Protein 6CZM (pdb70)

Sequence (1972 aa):
SRQEIRLGLPSKGRMSSDTLDLLKDCQLSVKQVNPRQYVAQIPQISNLEVWFQRPKDIVRKLLSGDLDLGIVGLDVLTEFGQGNEDLIVVHEALEYGDCRLSIAIPQYGIFENVNSLEELAKMPQWTEDKPLRVATGFTYLGPKFMKDNGIKHVAFSTADGALEAAPAMGIADAILDLVSSGTTLKENNLKEIEGGTVLESQAALVASRRSMIGRKGVLETTHEMLERLEAHLRAMGQFTVVANMRGSSAEEVAERVLSQPSLAGLQGPTVSPVFCKRDGKVSADYYAIVICVPKKALYKSIQQLRAIGGSGVLVSPLTYIFDEETPRWRQLLSKLGLEIRLGLPSKGRMSSDTLDLLKDCQLSVRQYVAQIPQISNLEVWFQRPKDIVRKLLSGDLDLGIVGLDVLTEFGQGNEDLIVVHEALEYGDCRLSIAIPQKMPQWTEDLRVATGFTYLGPKFMKDNGHVAFSTAALEAAPAMGIAILDLVSSGTTLKENNLKEIEGGTVLESQAALVASRRSMIGRKGVLETTHEMLERLEAHLRAMGQFTVVANMRGSSAEEVAERVLSQPSLAGLQGPTVSPVFCKRDGKVSADYYAIVICVPKKALYKSIQQLRAIGGSGVLVSPLTYIFDEETPRWRQLLSKLGNTVSRQEIRLGLPSKGRMSSDTLDLLKDCQLSVKQYVAQIPQISNLEVWFQRPKDIVRKLLSGDLDLGIVGLDVLTEFGQGNEDLIVVHEALEYGDCRLSIAIPQYGIFENVNSLEELAKMPQWTEDKPLRVATGFTYLGPKFMKDNGIKHVAFSTADGALEAAPAMGIADAILDLVSSGTTLKENNLKEIEGGTVLESQAALVASRRSMIGRKGVLETTHEMLERLEAHLRAMGQFTVVANMRGSSAEEVAERVLSQPSLAGLQGPTVSPVFCKRDGKVSADYYAIVICVPKKALYKSIQQLRAIGGSGVLVSPLTYIFDEETPRWRQLLSKLGSRQEIRLGLPSKGRMSSDTLDLLKDCQLSVKQVNPVAQIPQISNLEVWFQRPKDIVRKLLSGDLDLGIVGLDVLTEFGQGNEDLIVVHEALEYGDCRLSIAIPQYGIFENVNSLEELAKMPQWTEDKPLRVATGFTYLGPKFMKDNGIKHVAFSTADGALEAAPAMGIADAILDLVSSGTTLKENNLKEIEGGTVLESQAALVASRRSMIGRKGVLETTHEMLERLEAHLRAMGQFTVVANMRGSSAEEVAERVLSQPSLAGLQGPTVSPVFCKRDGKVSADYYAIVICVPKKALYKSIQQLRAIGGSGVLVSPLTYIFDEETPRWRQLLSKLGLNGNTVSRQEIRLGLPSKGRMSSDTLDLLKDCQLSVKQVNPRQYVAQIPQISNLEVWFQRPKDIVRKLLSGDLDLGIVGLDVLTEFGQGNEDLIVVHEALEYGDCRLSIAIPQYGIFENVNSLEELAKMPQWTEDKPLRVATGFTYLGPKFMKDNGIKHVAFSTADGALEAAPAMGIADAILDLVSSGTTLKENNLKEIEGGTVLESQAALVASRRSMIGRKGVLETTHEMLERLEAHLRAMGQFTVVANMRGSSAEEVAERVLSQPSLAGLQGPTVSPVFCKRDGKVSADYYAIVICVPKKALYKSIQQLRAIGGSGVLVSPLTYIFDEETPRWRQLLSKLGQEIRLGLPSKGRMSSDTLDLLKDCQLSVKQVNPRQYVAQIPQISNLEVWFQRPKDIVRKLLSLDLGIVGLDVLTEFGQGNEDLIVVHEALEYGDCRLSIAIPFENVNSLEELQWTEDKPLRVATGFTYLGPKFMKDNGIKHVAFSGALEAAPAMGAILDLVSSGTTLKENIEGGTVLESQAALVASRRSMIGRKGVLETTHEMLERLEAHLRAMGQFTVVANMRGSSAEEVAERVLSQPSLAGLQGPTVSPVFCKRDGKVSADYYAIVICVPKKALYKSIQQLRAIGGSGVLVSPLTYIFDEETPRWRQLLSKLG

Foldseek 3Di:
DDAAAEEEAEQDDPRRVVVQVLCVLLVQHWACVDPVDFKTDRVVAPRYIYGHDHQLVVLVCLVVVVHFKYKHKPLSCCLNVVPDLQKDFLFAPLPAPWWFFFKKFACDDPCVPPFAPVSVLPDPQADLPRHAEEEEPRPRLVVVLCVVVPNDGYDYDHDDPDQLCCCVVVNGGMYGGIGDPCVSCVVSRMDTHHVGTSGIMDITMMGGLCCCVPHPPSVVVSVVVSQSSVFQVVQVPKKKKKWKAFDDDQVVLQVLQVVQPQSQAPPGWDKAFDWDDDPNDIDRRIIMIIGIGTPVCVVVVVVSCVVRGIDPMDIGGDSGDGDDDDCSSVVVVVSSVD/DAEEEAEADDVSRVVVQVLCVLLVQHWVDAKTDRVVQPPYIYGYYHQLVVLVCLVVVVHFKYKHKPLSCCLSVVVPLQKDFLFFPLPAPWWFWFDKDACVPPPDPLVQEEEEPSQGLVVVVQVPPHSYDYHHDVQLQCVVVVVGHTGIGGPCPSCVVNRIDGDDVRGSGIIDITMMGGLCCCVPPPPHVVVVVVVSQSSVFQVVQVPKKKKKWKAFDDDQVVVQVLQVVQPQSQAPPGWDKAFDWDQDPNDIDRRIIMTIGIGTPVCPPVVVVSCVVRGIDPMDIGGDSGHGDDDDCSVVVVVVSND/DDDPDQAAEEEFAQDDVSNVVVCVLCVLLVQDWAVFKTARVVQPRYIYGHDHQLVRLVCQVVVVHFKYKHKVLSNCLSVVPPLQKDFLFFPLPAPWWFWFKKFACDDPCVVVAAPVVVQPDVPADPVRFAEEEEPRQRQPVVLCVVVPRDGYDYHHDDPDQLQCCVVVNGRMYTGIGDPCVSCVVNRIGTHHSGTSGIMDITMMGGLCCCVPPPPSVVSSVVVSQSSVFQVVFVPKKKKKWKAFDDDQVVLQVLQVVFPQSQAPPGWDKAFDWDQDPNDIDRRIIMIIGIGTPVCVVVSVVSCVVSGIDPMDIGGDSGHGDDDDCSSVVVVVSND/DDAFAEEEAEADDPSRVVVQVLCVLLQQHWADPPPFTARPVQPGYTYDYDHQLVVLVCLVVVNHFKYKHKVVSCCLNVVPPLQKDFLFFPLPAPWWFWFKKAACDDPCVPPAAQLSVQVDDPFDPVRAQEEEEPRPGQPVVVQVVRHDPSYDYDHDDPDNLCCCVVVNGRMYTGIGDPCPSCVVSRIDGHHVGTSGIIHITMMGGLCCCVPRPPSVVSCVVVSQSSVFQVVQVPKKKKKWKAFDDDQVVVQVLQVVQPQSQAPPGWDKDFDWDADPNDIDRRIIMIIGIGTPVCVVVVVVSCVVRGIDPIDIDTDSGDDDPDDCSSVVVCVSNVD/DCLPDDDQAAEEEAEQDDPSRVVVQVLCVLLVQHWACVDPVAQKTARVVDPRYIYGHDHLLVVLVCQVVVVHFKYKHKVVSCCLNVVPPLQKAFLFFPLPAPWWFFFKKAACDDPCVPVAAPVSVQPDPPFDCVHAAEEEEPRPPQPVVLQVPVNHDGYDYDPDPDDRLCCCVVVVGRIYTGIGGPCVSCVVSRMDGHHSRTSGIMDITMMGGLSCCVRPPPSVVVVVVVSQSSVFQVVQVPKKKKKWKAFDDDQVVVQVLQVVFDQSQAPPGWDKAFDWDADPNDIDRRIIMIIGIGTPVCVVVSVVSCVVRGIDPMDIGGDSGDGDDDDCSSVVVVVSSD/DAAEEEAEADDPSRVVVCVLCVLLPQHWACVDPPDFKTARVVQPRYIYGYYHQLVRLVVLVVGFKYKHKVLSCCLNVVPDLQKAFLFFALPPPWWWWFKADLPDPAAACVVCVFDCPNAAEEEADRPRCPCVLCVVVPRPGHDYHPPRLCCNVVPIYTGIGDPCVSNVVRHPPGTPGIMDITMMGGLCCCVPPPPSVVVVVVVVQSSVFQVVQVPKKKKKWKAFDDDQVVVQVLQVVQPQSQAPPGWDKAFDWDQDPNDIDRRIIMTIGIGTPVCVVVSVVSCVVSGIDPMDIDGDSGDGDDDDCSSVVVVVSND

Radius of gyration: 41.28 Å; Cα contacts (8 Å, |Δi|>4): 4236; chains: 6; bounding box: 109×97×112 Å

B-factor: mean 108.07, std 38.21, range [39.51, 247.88]

InterPro domains:
  IPR001348 ATP phosphoribosyltransferase HisG [PTHR21403] (35-361)
  IPR011322 Nitrogen regulatory PII-like, alpha/beta [SSF54913] (274-356)
  IPR013115 Histidine biosynthesis HisG, C-terminal [PF08029] (270-354)
  IPR013115 Histidine biosynthesis HisG, C-terminal [TIGR03455] (255-356)
  IPR013820 ATP phosphoribosyltransferase, catalytic domain [PF01634] (89-264)
  IPR013820 ATP phosphoribosyltransferase, catalytic domain [TIGR00070] (40-242)
  IPR015867 Nitrogen regulatory protein PII/ATP phosphoribosyltransferase, C-terminal [G3DSA:3.30.70.120] (286-357)
  IPR018198 ATP phosphoribosyltransferase, conserved site [PS01316] (199-220)

Solvent-accessible surface area: 87826 Å² total

Nearest PDB structures (foldseek):
  6czm-assembly1_B  TM=1.003E+00  e=9.441E-71  Medicago truncatula
  6czm-assembly1_A  TM=9.962E-01  e=1.569E-62  Medicago truncatula
  6czm-assembly1_C  TM=9.954E-01  e=1.569E-62  Medicago truncatula
  6czm-assembly1_D  TM=9.795E-01  e=6.909E-63  Medicago truncatula
  6czm-assembly1_F  TM=9.565E-01  e=1.301E-58  Medicago truncatula

Structure (mmCIF, N/CA/C/O backbone):
data_6CZM
#
_entry.id   6CZM
#
_cell.length_a   89.170
_cell.length_b   178.660
_cell.length_c   92.110
_cell.angle_alpha   90.00
_cell.angle_beta   105.71
_cell.angle_gamma   90.00
#
_symmetry.space_group_name_H-M   'P 1 21 1'
#
loop_
_entity.id
_entity.type
_entity.pdbx_description
1 polymer 'ATP phosphoribosyltransferase catalytic subunit'
2 non-polymer 'ADENOSINE MONOPHOSPHATE'
3 non-polymer HISTIDINE
4 water water
#
loop_
_atom_site.group_PDB
_atom_site.id
_atom_site.type_symbol
_atom_site.label_atom_id
_atom_site.label_alt_id
_atom_site.label_comp_id
_atom_site.label_asym_id
_atom_site.label_entity_id
_atom_site.label_seq_id
_atom_site.pdbx_PDB_ins_code
_atom_site.Cartn_x
_atom_site.Cartn_y
_atom_site.Cartn_z
_atom_site.occupancy
_atom_site.B_iso_or_equiv
_atom_site.auth_seq_id
_atom_site.auth_comp_id
_atom_site.auth_asym_id
_atom_site.auth_atom_id
_atom_site.pdbx_PDB_model_num
ATOM 1 N N . SER A 1 15 ? 2.342 131.571 -2.149 1.00 162.47 36 SER A N 1
ATOM 2 C CA . SER A 1 15 ? 3.340 130.553 -2.454 1.00 161.96 36 SER A CA 1
ATOM 3 C C . SER A 1 15 ? 2.735 129.451 -3.319 1.00 159.63 36 SER A C 1
ATOM 4 O O . SER A 1 15 ? 1.544 129.144 -3.186 1.00 159.65 36 SER A O 1
ATOM 7 N N . ARG A 1 16 ? 3.562 128.885 -4.211 1.00 148.68 37 ARG A N 1
ATOM 8 C CA . ARG A 1 16 ? 3.205 127.745 -5.056 1.00 136.42 37 ARG A CA 1
ATOM 9 C C . ARG A 1 16 ? 2.198 128.131 -6.136 1.00 131.66 37 ARG A C 1
ATOM 10 O O . ARG A 1 16 ? 1.374 129.030 -5.946 1.00 132.21 37 ARG A O 1
ATOM 18 N N . GLN A 1 17 ? 2.265 127.464 -7.287 1.00 128.58 38 GLN A N 1
ATOM 19 C CA . GLN A 1 17 ? 1.318 127.744 -8.359 1.00 127.82 38 GLN A CA 1
ATOM 20 C C . GLN A 1 17 ? 0.782 126.469 -9.000 1.00 119.55 38 GLN A C 1
ATOM 21 O O . GLN A 1 17 ? 0.238 126.525 -10.109 1.00 114.09 38 GLN A O 1
ATOM 27 N N . GLU A 1 18 ? 0.933 125.326 -8.338 1.00 116.99 39 GLU A N 1
ATOM 28 C CA . GLU A 1 18 ? 0.398 124.052 -8.789 1.00 108.97 39 GLU A CA 1
ATOM 29 C C . GLU A 1 18 ? -0.782 123.663 -7.912 1.00 95.95 39 GLU A C 1
ATOM 30 O O . GLU A 1 18 ? -0.825 123.981 -6.724 1.00 93.52 39 GLU A O 1
ATOM 36 N N . ILE A 1 19 ? -1.743 122.989 -8.505 1.00 83.88 40 ILE A N 1
ATOM 37 C CA . ILE A 1 19 ? -2.901 122.500 -7.776 1.00 76.89 40 ILE A CA 1
ATOM 38 C C . ILE A 1 19 ? -2.545 121.101 -7.297 1.00 79.58 40 ILE A C 1
ATOM 39 O O . ILE A 1 19 ? -2.154 120.246 -8.107 1.00 80.19 40 ILE A O 1
ATOM 44 N N . ARG A 1 20 ? -2.732 120.833 -6.004 1.00 75.33 41 ARG A N 1
ATOM 45 C CA . ARG A 1 20 ? -2.309 119.564 -5.424 1.00 67.60 41 ARG A CA 1
ATOM 46 C C . ARG A 1 20 ? -3.531 118.722 -5.102 1.00 66.71 41 ARG A C 1
ATOM 47 O O . ARG A 1 20 ? -4.455 119.194 -4.431 1.00 68.56 41 ARG A O 1
ATOM 55 N N . LEU A 1 21 ? -3.518 117.476 -5.583 1.00 62.82 42 LEU A N 1
ATOM 56 C CA . LEU A 1 21 ? -4.594 116.514 -5.394 1.00 55.27 42 LEU A CA 1
ATOM 57 C C . LEU A 1 21 ? -4.018 115.323 -4.650 1.00 61.14 42 LEU A C 1
ATOM 58 O O . LEU A 1 21 ? -3.101 114.665 -5.158 1.00 61.89 42 LEU A O 1
ATOM 63 N N . GLY A 1 22 ? -4.562 115.039 -3.465 1.00 63.95 43 GLY A N 1
ATOM 64 C CA . GLY A 1 22 ? -4.100 113.916 -2.654 1.00 61.79 43 GLY A CA 1
ATOM 65 C C . GLY A 1 22 ? -4.804 112.627 -3.053 1.00 63.89 43 GLY A C 1
ATOM 66 O O . GLY A 1 22 ? -6.002 112.618 -3.337 1.00 62.36 43 GLY A O 1
ATOM 67 N N . LEU A 1 23 ? -4.030 111.544 -3.113 1.00 64.74 44 LEU A N 1
ATOM 68 C CA . LEU A 1 23 ? -4.533 110.225 -3.465 1.00 60.01 44 LEU A CA 1
ATOM 69 C C . LEU A 1 23 ? -4.020 109.185 -2.484 1.00 64.52 44 LEU A C 1
ATOM 70 O O . LEU A 1 23 ? -2.902 109.308 -1.967 1.00 63.71 44 LEU A O 1
ATOM 75 N N . PRO A 1 24 ? -4.810 108.140 -2.223 1.00 65.96 45 PRO A N 1
ATOM 76 C CA . PRO A 1 24 ? -4.373 107.106 -1.273 1.00 66.65 45 PRO A CA 1
ATOM 77 C C . PRO A 1 24 ? -3.152 106.351 -1.787 1.00 71.56 45 PRO A C 1
ATOM 78 O O . PRO A 1 24 ? -3.095 105.923 -2.943 1.00 68.61 45 PRO A O 1
ATOM 82 N N . SER A 1 25 ? -2.184 106.151 -0.894 1.00 79.09 46 SER A N 1
ATOM 83 C CA . SER A 1 25 ? -0.896 105.577 -1.269 1.00 84.43 46 SER A CA 1
ATOM 84 C C . SER A 1 25 ? -0.888 104.058 -1.207 1.00 91.18 46 SER A C 1
ATOM 85 O O . SER A 1 25 ? -0.214 103.420 -2.024 1.00 93.51 46 SER A O 1
ATOM 88 N N . LYS A 1 26 ? -1.595 103.460 -0.256 1.00 101.28 47 LYS A N 1
ATOM 89 C CA . LYS A 1 26 ? -1.586 102.017 -0.101 1.00 106.80 47 LYS A CA 1
ATOM 90 C C . LYS A 1 26 ? -3.004 101.517 0.132 1.00 110.01 47 LYS A C 1
ATOM 91 O O . LYS A 1 26 ? -3.905 102.279 0.492 1.00 109.27 47 LYS A O 1
ATOM 97 N N . GLY A 1 27 ? -3.206 100.226 -0.108 1.00 113.26 48 GLY A N 1
ATOM 98 C CA . GLY A 1 27 ? -4.505 99.610 0.092 1.00 117.69 48 GLY A CA 1
ATOM 99 C C . GLY A 1 27 ? -5.228 99.360 -1.217 1.00 117.11 48 GLY A C 1
ATOM 100 O O . GLY A 1 27 ? -4.727 99.634 -2.312 1.00 114.47 48 GLY A O 1
ATOM 101 N N . ARG A 1 28 ? -6.418 98.760 -1.083 1.00 119.86 49 ARG A N 1
ATOM 102 C CA . ARG A 1 28 ? -7.298 98.598 -2.237 1.00 120.88 49 ARG A CA 1
ATOM 103 C C . ARG A 1 28 ? -7.864 99.934 -2.713 1.00 116.84 49 ARG A C 1
ATOM 104 O O . ARG A 1 28 ? -8.150 100.101 -3.908 1.00 122.87 49 ARG A O 1
ATOM 112 N N . MET A 1 29 ? -8.027 100.895 -1.801 1.00 105.40 50 MET A N 1
ATOM 113 C CA . MET A 1 29 ? -8.461 102.231 -2.195 1.00 89.16 50 MET A CA 1
ATOM 114 C C . MET A 1 29 ? -7.469 102.865 -3.164 1.00 81.05 50 MET A C 1
ATOM 115 O O . MET A 1 29 ? -7.862 103.564 -4.104 1.00 84.99 50 MET A O 1
ATOM 120 N N . SER A 1 30 ? -6.179 102.599 -2.976 1.00 72.47 51 SER A N 1
ATOM 121 C CA . SER A 1 30 ? -5.170 103.179 -3.859 1.00 77.65 51 SER A CA 1
ATOM 122 C C . SER A 1 30 ? -5.255 102.621 -5.272 1.00 78.88 51 SER A C 1
ATOM 123 O O . SER A 1 30 ? -5.278 103.382 -6.252 1.00 85.39 51 SER A O 1
ATOM 126 N N . SER A 1 31 ? -5.264 101.293 -5.408 1.00 71.64 52 SER A N 1
ATOM 127 C CA . SER A 1 31 ? -5.311 100.731 -6.747 1.00 67.28 52 SER A CA 1
ATOM 128 C C . SER A 1 31 ? -6.622 101.084 -7.424 1.00 66.35 52 SER A C 1
ATOM 129 O O . SER A 1 31 ? -6.636 101.438 -8.604 1.00 73.43 52 SER A O 1
ATOM 132 N N . ASP A 1 32 ? -7.730 101.063 -6.681 1.00 63.77 53 ASP A N 1
ATOM 133 C CA . ASP A 1 32 ? -8.988 101.420 -7.315 1.00 65.15 53 ASP A CA 1
ATOM 134 C C . ASP A 1 32 ? -8.991 102.873 -7.765 1.00 67.29 53 ASP A C 1
ATOM 135 O O . ASP A 1 32 ? -9.574 103.194 -8.808 1.00 69.35 53 ASP A O 1
ATOM 140 N N . THR A 1 33 ? -8.313 103.756 -7.030 1.00 65.76 54 THR A N 1
ATOM 141 C CA . THR A 1 33 ? -8.275 105.156 -7.439 1.00 63.71 54 THR A CA 1
ATOM 142 C C . THR A 1 33 ? -7.443 105.334 -8.702 1.00 68.76 54 THR A C 1
ATOM 143 O O . THR A 1 33 ? -7.883 105.987 -9.659 1.00 71.69 54 THR A O 1
ATOM 147 N N . LEU A 1 34 ? -6.262 104.706 -8.761 1.00 70.32 55 LEU A N 1
ATOM 148 C CA . LEU A 1 34 ? -5.473 104.798 -9.989 1.00 68.59 55 LEU A CA 1
ATOM 149 C C . LEU A 1 34 ? -6.210 104.177 -11.176 1.00 69.69 55 LEU A C 1
ATOM 150 O O . LEU A 1 34 ? -6.158 104.704 -12.292 1.00 71.92 55 LEU A O 1
ATOM 155 N N . ASP A 1 35 ? -6.956 103.099 -10.946 1.00 70.01 56 ASP A N 1
ATOM 156 C CA . ASP A 1 35 ? -7.750 102.531 -12.028 1.00 76.00 56 ASP A CA 1
ATOM 157 C C . ASP A 1 35 ? -8.857 103.484 -12.460 1.00 71.60 56 ASP A C 1
ATOM 158 O O . ASP A 1 35 ? -9.179 103.570 -13.648 1.00 77.60 56 ASP A O 1
ATOM 163 N N . LEU A 1 36 ? -9.454 104.210 -11.522 1.00 66.43 57 LEU A N 1
ATOM 164 C CA . LEU A 1 36 ? -10.459 105.188 -11.921 1.00 64.23 57 LEU A CA 1
ATOM 165 C C . LEU A 1 36 ? -9.844 106.271 -12.794 1.00 66.64 57 LEU A C 1
ATOM 166 O O . LEU A 1 36 ? -10.418 106.658 -13.817 1.00 66.88 57 LEU A O 1
ATOM 171 N N . LEU A 1 37 ? -8.677 106.779 -12.404 1.00 67.13 58 LEU A N 1
ATOM 172 C CA . LEU A 1 37 ? -8.039 107.814 -13.202 1.00 63.35 58 LEU A CA 1
ATOM 173 C C . LEU A 1 37 ? -7.618 107.290 -14.580 1.00 68.33 58 LEU A C 1
ATOM 174 O O . LEU A 1 37 ? -7.706 108.023 -15.568 1.00 72.59 58 LEU A O 1
ATOM 179 N N . LYS A 1 38 ? -7.133 106.043 -14.681 1.00 67.95 59 LYS A N 1
ATOM 180 C CA . LYS A 1 38 ? -6.794 105.555 -16.016 1.00 75.62 59 LYS A CA 1
ATOM 181 C C . LYS A 1 38 ? -8.040 105.357 -16.868 1.00 76.50 59 LYS A C 1
ATOM 182 O O . LYS A 1 38 ? -8.014 105.646 -18.067 1.00 85.19 59 LYS A O 1
ATOM 188 N N . ASP A 1 39 ? -9.156 104.931 -16.276 1.00 74.59 60 ASP A N 1
ATOM 189 C CA . ASP A 1 39 ? -10.373 104.781 -17.070 1.00 78.13 60 ASP A CA 1
ATOM 190 C C . ASP A 1 39 ? -10.909 106.126 -17.550 1.00 78.03 60 ASP A C 1
ATOM 191 O O . ASP A 1 39 ? -11.747 106.156 -18.458 1.00 78.41 60 ASP A O 1
ATOM 196 N N . CYS A 1 40 ? -10.477 107.228 -16.934 1.00 74.02 61 CYS A N 1
ATOM 197 C CA . CYS A 1 40 ? -10.828 108.568 -17.372 1.00 70.83 61 CYS A CA 1
ATOM 198 C C . CYS A 1 40 ? -9.850 109.131 -18.388 1.00 74.77 61 CYS A C 1
ATOM 199 O O . CYS A 1 40 ? -9.968 110.308 -18.745 1.00 77.36 61 CYS A O 1
ATOM 202 N N . GLN A 1 41 ? -8.896 108.328 -18.861 1.00 74.77 62 GLN A N 1
ATOM 203 C CA . GLN A 1 41 ? -7.801 108.831 -19.683 1.00 78.48 62 GLN A CA 1
ATOM 204 C C . GLN A 1 41 ? -7.039 109.950 -18.969 1.00 84.32 62 GLN A C 1
ATOM 205 O O . GLN A 1 41 ? -6.485 110.849 -19.608 1.00 91.79 62 GLN A O 1
ATOM 211 N N . LEU A 1 42 ? -7.032 109.910 -17.636 1.00 84.76 63 LEU A N 1
ATOM 212 C CA . LEU A 1 42 ? -6.192 110.770 -16.812 1.00 91.37 63 LEU A CA 1
ATOM 213 C C . LEU A 1 42 ? -5.069 109.955 -16.190 1.00 107.95 63 LEU A C 1
ATOM 214 O O . LEU A 1 42 ? -4.994 109.830 -14.964 1.00 109.57 63 LEU A O 1
ATOM 219 N N . SER A 1 43 ? -4.184 109.416 -17.016 1.00 122.67 64 SER A N 1
ATOM 220 C CA . SER A 1 43 ? -3.119 108.573 -16.501 1.00 129.27 64 SER A CA 1
ATOM 221 C C . SER A 1 43 ? -2.083 109.415 -15.764 1.00 133.68 64 SER A C 1
ATOM 222 O O . SER A 1 43 ? -1.768 110.539 -16.169 1.00 138.03 64 SER A O 1
ATOM 225 N N . VAL A 1 44 ? -1.547 108.856 -14.675 1.00 130.95 65 VAL A N 1
ATOM 226 C CA . VAL A 1 44 ? -0.599 109.556 -13.815 1.00 126.06 65 VAL A CA 1
ATOM 227 C C . VAL A 1 44 ? 0.821 109.290 -14.295 1.00 131.09 65 VAL A C 1
ATOM 228 O O . VAL A 1 44 ? 1.190 108.149 -14.602 1.00 132.57 65 VAL A O 1
ATOM 232 N N . LYS A 1 45 ? 1.618 110.356 -14.370 1.00 135.11 66 LYS A N 1
ATOM 233 C CA . LYS A 1 45 ? 2.981 110.297 -14.893 1.00 140.03 66 LYS A CA 1
ATOM 234 C C . LYS A 1 45 ? 3.931 109.982 -13.742 1.00 149.22 66 LYS A C 1
ATOM 235 O O . LYS A 1 45 ? 4.647 110.843 -13.224 1.00 149.34 66 LYS A O 1
ATOM 241 N N . GLN A 1 46 ? 3.928 108.715 -13.334 1.00 158.72 67 GLN A N 1
ATOM 242 C CA . GLN A 1 46 ? 4.818 108.267 -12.271 1.00 170.82 67 GLN A CA 1
ATOM 243 C C . GLN A 1 46 ? 6.272 108.389 -12.709 1.00 191.16 67 GLN A C 1
ATOM 244 O O . GLN A 1 46 ? 6.840 107.436 -13.251 1.00 192.34 67 GLN A O 1
ATOM 250 N N . VAL A 1 47 ? 6.883 109.557 -12.486 1.00 209.32 68 VAL A N 1
ATOM 251 C CA . VAL A 1 47 ? 8.264 109.770 -12.917 1.00 219.11 68 VAL A CA 1
ATOM 252 C C . VAL A 1 47 ? 9.218 108.911 -12.092 1.00 225.97 68 VAL A C 1
ATOM 253 O O . VAL A 1 47 ? 10.067 108.197 -12.638 1.00 230.49 68 VAL A O 1
ATOM 257 N N . ASN A 1 48 ? 9.097 108.970 -10.767 1.00 214.54 69 ASN A N 1
ATOM 258 C CA . ASN A 1 48 ? 9.816 108.073 -9.869 1.00 203.61 69 ASN A CA 1
ATOM 259 C C . ASN A 1 48 ? 8.799 107.231 -9.113 1.00 195.53 69 ASN A C 1
ATOM 260 O O . ASN A 1 48 ? 7.924 107.794 -8.432 1.00 192.85 69 ASN A O 1
ATOM 265 N N . PRO A 1 49 ? 8.862 105.898 -9.188 1.00 190.93 70 PRO A N 1
ATOM 266 C CA . PRO A 1 49 ? 7.893 105.083 -8.447 1.00 186.07 70 PRO A CA 1
ATOM 267 C C . PRO A 1 49 ? 8.225 104.978 -6.972 1.00 182.99 70 PRO A C 1
ATOM 268 O O . PRO A 1 49 ? 7.350 104.604 -6.179 1.00 180.49 70 PRO A O 1
ATOM 272 N N . ARG A 1 50 ? 9.466 105.285 -6.590 1.00 184.69 71 ARG A N 1
ATOM 273 C CA . ARG A 1 50 ? 9.813 105.410 -5.180 1.00 183.05 71 ARG A CA 1
ATOM 274 C C . ARG A 1 50 ? 9.298 106.724 -4.605 1.00 178.99 71 ARG A C 1
ATOM 275 O O . ARG A 1 50 ? 8.913 106.786 -3.431 1.00 179.43 71 ARG A O 1
ATOM 283 N N . GLN A 1 51 ? 9.278 107.783 -5.415 1.00 167.95 72 GLN A N 1
ATOM 284 C CA . GLN A 1 51 ? 8.833 109.082 -4.939 1.00 156.62 72 GLN A CA 1
ATOM 285 C C . GLN A 1 51 ? 7.308 109.154 -4.905 1.00 140.89 72 GLN A C 1
ATOM 286 O O . GLN A 1 51 ? 6.597 108.288 -5.423 1.00 139.24 72 GLN A O 1
ATOM 292 N N . TYR A 1 52 ? 6.810 110.223 -4.288 1.00 128.80 73 TYR A N 1
ATOM 293 C CA . TYR A 1 52 ? 5.424 110.318 -3.847 1.00 115.60 73 TYR A CA 1
ATOM 294 C C . TYR A 1 52 ? 4.619 111.387 -4.583 1.00 103.82 73 TYR A C 1
ATOM 295 O O . TYR A 1 52 ? 3.512 111.716 -4.144 1.00 103.13 73 TYR A O 1
ATOM 304 N N . VAL A 1 53 ? 5.134 111.930 -5.688 1.00 92.95 74 VAL A N 1
ATOM 305 C CA . VAL A 1 53 ? 4.498 113.027 -6.419 1.00 79.90 74 VAL A CA 1
ATOM 306 C C . VAL A 1 53 ? 4.523 112.718 -7.910 1.00 76.58 74 VAL A C 1
ATOM 307 O O . VAL A 1 53 ? 5.585 112.433 -8.471 1.00 85.11 74 VAL A O 1
ATOM 311 N N . ALA A 1 54 ? 3.372 112.832 -8.561 1.00 70.86 75 ALA A N 1
ATOM 312 C CA . ALA A 1 54 ? 3.237 112.561 -9.984 1.00 73.52 75 ALA A CA 1
ATOM 313 C C . ALA A 1 54 ? 2.463 113.699 -10.647 1.00 76.10 75 ALA A C 1
ATOM 314 O O . ALA A 1 54 ? 2.059 114.664 -9.994 1.00 81.13 75 ALA A O 1
ATOM 316 N N . GLN A 1 55 ? 2.261 113.592 -11.957 1.00 73.27 76 GLN A N 1
ATOM 317 C CA . GLN A 1 55 ? 1.609 114.634 -12.734 1.00 79.95 76 GLN A CA 1
ATOM 318 C C . GLN A 1 55 ? 0.395 114.065 -13.450 1.00 83.17 76 GLN A C 1
ATOM 319 O O . GLN A 1 55 ? 0.355 112.884 -13.800 1.00 86.96 76 GLN A O 1
ATOM 325 N N . ILE A 1 56 ? -0.628 114.892 -13.602 1.00 81.81 77 ILE A N 1
ATOM 326 C CA . ILE A 1 56 ? -1.689 114.595 -14.554 1.00 78.16 77 ILE A CA 1
ATOM 327 C C . ILE A 1 56 ? -1.617 115.667 -15.636 1.00 82.79 77 ILE A C 1
ATOM 328 O O . ILE A 1 56 ? -2.085 116.795 -15.425 1.00 84.88 77 ILE A O 1
ATOM 333 N N . PRO A 1 57 ? -1.044 115.372 -16.805 1.00 82.61 78 PRO A N 1
ATOM 334 C CA . PRO A 1 57 ? -0.822 116.436 -17.789 1.00 80.17 78 PRO A CA 1
ATOM 335 C C . PRO A 1 57 ? -2.088 116.884 -18.475 1.00 84.64 78 PRO A C 1
ATOM 336 O O . PRO A 1 57 ? -2.112 117.992 -19.027 1.00 90.86 78 PRO A O 1
ATOM 340 N N . GLN A 1 58 ? -3.151 116.082 -18.444 1.00 81.63 79 GLN A N 1
ATOM 341 C CA . GLN A 1 58 ? -4.361 116.477 -19.150 1.00 84.59 79 GLN A CA 1
ATOM 342 C C . GLN A 1 58 ? -5.043 117.656 -18.476 1.00 84.64 79 GLN A C 1
ATOM 343 O O . GLN A 1 58 ? -5.830 118.362 -19.117 1.00 87.10 79 GLN A O 1
ATOM 349 N N . ILE A 1 59 ? -4.807 117.849 -17.180 1.00 83.40 80 ILE A N 1
ATOM 350 C CA . ILE A 1 59 ? -5.288 119.013 -16.442 1.00 79.50 80 ILE A CA 1
ATOM 351 C C . ILE A 1 59 ? -4.112 119.933 -16.115 1.00 80.14 80 ILE A C 1
ATOM 352 O O . ILE A 1 59 ? -3.160 119.516 -15.446 1.00 82.07 80 ILE A O 1
ATOM 357 N N . SER A 1 60 ? -4.198 121.191 -16.561 1.00 80.83 81 SER A N 1
ATOM 358 C CA . SER A 1 60 ? -3.105 122.152 -16.416 1.00 88.04 81 SER A CA 1
ATOM 359 C C . SER A 1 60 ? -2.750 122.364 -14.946 1.00 92.49 81 SER A C 1
ATOM 360 O O . SER A 1 60 ? -3.624 122.644 -14.119 1.00 98.23 81 SER A O 1
ATOM 363 N N . ASN A 1 61 ? -1.465 122.203 -14.625 1.00 90.39 82 ASN A N 1
ATOM 364 C CA . ASN A 1 61 ? -0.924 122.435 -13.281 1.00 92.04 82 ASN A CA 1
ATOM 365 C C . ASN A 1 61 ? -1.610 121.578 -12.227 1.00 91.32 82 ASN A C 1
ATOM 366 O O . ASN A 1 61 ? -1.871 122.033 -11.116 1.00 92.96 82 ASN A O 1
ATOM 371 N N . LEU A 1 62 ? -1.767 120.293 -12.512 1.00 88.47 83 LEU A N 1
ATOM 372 C CA . LEU A 1 62 ? -2.399 119.395 -11.557 1.00 81.13 83 LEU A CA 1
ATOM 373 C C . LEU A 1 62 ? -1.378 118.338 -11.204 1.00 84.92 83 LEU A C 1
ATOM 374 O O . LEU A 1 62 ? -0.875 117.628 -12.083 1.00 90.17 83 LEU A O 1
ATOM 379 N N . GLU A 1 63 ? -1.098 118.238 -9.915 1.00 82.33 84 GLU A N 1
ATOM 380 C CA . GLU A 1 63 ? 0.013 117.488 -9.364 1.00 80.57 84 GLU A CA 1
ATOM 381 C C . GLU A 1 63 ? -0.567 116.573 -8.304 1.00 80.07 84 GLU A C 1
ATOM 382 O O . GLU A 1 63 ? -1.336 117.024 -7.450 1.00 81.63 84 GLU A O 1
ATOM 388 N N . VAL A 1 64 ? -0.190 115.304 -8.344 1.00 79.14 85 VAL A N 1
ATOM 389 C CA . VAL A 1 64 ? -0.779 114.273 -7.505 1.00 73.57 85 VAL A CA 1
ATOM 390 C C . VAL A 1 64 ? 0.201 113.946 -6.388 1.00 74.60 85 VAL A C 1
ATOM 391 O O . VAL A 1 64 ? 1.410 113.856 -6.621 1.00 80.27 85 VAL A O 1
ATOM 395 N N . TRP A 1 65 ? -0.309 113.827 -5.169 1.00 77.25 86 TRP A N 1
ATOM 396 C CA . TRP A 1 65 ? 0.488 113.439 -4.009 1.00 79.93 86 TRP A CA 1
ATOM 397 C C . TRP A 1 65 ? -0.066 112.149 -3.436 1.00 76.12 86 TRP A C 1
ATOM 398 O O . TRP A 1 65 ? -1.240 112.094 -3.059 1.00 71.34 86 TRP A O 1
ATOM 409 N N . PHE A 1 66 ? 0.784 111.132 -3.331 1.00 76.33 87 PHE A N 1
ATOM 410 C CA . PHE A 1 66 ? 0.377 109.855 -2.767 1.00 73.82 87 PHE A CA 1
ATOM 411 C C . PHE A 1 66 ? 0.625 109.922 -1.265 1.00 73.93 87 PHE A C 1
ATOM 412 O O . PHE A 1 66 ? 1.743 110.209 -0.821 1.00 75.06 87 PHE A O 1
ATOM 420 N N . GLN A 1 67 ? -0.443 109.757 -0.492 1.00 70.19 88 GLN A N 1
ATOM 421 C CA . GLN A 1 67 ? -0.390 109.895 0.950 1.00 71.38 88 GLN A CA 1
ATOM 422 C C . GLN A 1 67 ? -1.294 108.856 1.585 1.00 73.63 88 GLN A C 1
ATOM 423 O O . GLN A 1 67 ? -2.144 108.257 0.921 1.00 76.14 88 GLN A O 1
ATOM 429 N N . ARG A 1 68 ? -1.081 108.621 2.878 1.00 73.75 89 ARG A N 1
ATOM 430 C CA . ARG A 1 68 ? -2.067 107.886 3.650 1.00 70.84 89 ARG A CA 1
ATOM 431 C C . ARG A 1 68 ? -3.354 108.709 3.701 1.00 68.29 89 ARG A C 1
ATOM 432 O O . ARG A 1 68 ? -3.290 109.939 3.804 1.00 71.82 89 ARG A O 1
ATOM 440 N N . PRO A 1 69 ? -4.532 108.078 3.650 1.00 63.25 90 PRO A N 1
ATOM 441 C CA . PRO A 1 69 ? -5.774 108.883 3.641 1.00 62.87 90 PRO A CA 1
ATOM 442 C C . PRO A 1 69 ? -5.883 109.829 4.830 1.00 66.19 90 PRO A C 1
ATOM 443 O O . PRO A 1 69 ? -6.243 111.006 4.647 1.00 73.88 90 PRO A O 1
ATOM 447 N N . LYS A 1 70 ? -5.499 109.377 6.032 1.00 67.58 91 LYS A N 1
ATOM 448 C CA . LYS A 1 70 ? -5.484 110.269 7.188 1.00 71.44 91 LYS A CA 1
ATOM 449 C C . LYS A 1 70 ? -4.612 111.468 6.923 1.00 69.04 91 LYS A C 1
ATOM 450 O O . LYS A 1 70 ? -4.989 112.600 7.247 1.00 67.96 91 LYS A O 1
ATOM 456 N N . ASP A 1 71 ? -3.471 111.245 6.270 1.00 74.87 92 ASP A N 1
ATOM 457 C CA . ASP A 1 71 ? -2.580 112.345 5.926 1.00 75.51 92 ASP A CA 1
ATOM 458 C C . ASP A 1 71 ? -3.192 113.248 4.867 1.00 65.44 92 ASP A C 1
ATOM 459 O O . ASP A 1 71 ? -2.927 114.453 4.872 1.00 62.61 92 ASP A O 1
ATOM 464 N N . ILE A 1 72 ? -4.041 112.703 3.987 1.00 61.57 93 ILE A N 1
ATOM 465 C CA . ILE A 1 72 ? -4.754 113.543 3.027 1.00 60.30 93 ILE A CA 1
ATOM 466 C C . ILE A 1 72 ? -5.662 114.519 3.761 1.00 66.48 93 ILE A C 1
ATOM 467 O O . ILE A 1 72 ? -5.672 115.723 3.474 1.00 71.21 93 ILE A O 1
ATOM 472 N N . VAL A 1 73 ? -6.402 114.031 4.757 1.00 63.20 94 VAL A N 1
ATOM 473 C CA . VAL A 1 73 ? -7.276 114.941 5.491 1.00 62.11 94 VAL A CA 1
ATOM 474 C C . VAL A 1 73 ? -6.461 115.960 6.280 1.00 67.83 94 VAL A C 1
ATOM 475 O O . VAL A 1 73 ? -6.783 117.157 6.295 1.00 71.43 94 VAL A O 1
ATOM 479 N N . ARG A 1 74 ? -5.383 115.512 6.926 1.00 72.43 95 ARG A N 1
ATOM 480 C CA . ARG A 1 74 ? -4.552 116.434 7.694 1.00 82.03 95 ARG A CA 1
ATOM 481 C C . ARG A 1 74 ? -3.981 117.525 6.805 1.00 80.08 95 ARG A C 1
ATOM 482 O O . ARG A 1 74 ? -4.029 118.710 7.153 1.00 80.81 95 ARG A O 1
ATOM 490 N N . LYS A 1 75 ? -3.509 117.146 5.616 1.00 75.63 96 LYS A N 1
ATOM 491 C CA . LYS A 1 75 ? -2.862 118.092 4.724 1.00 73.64 96 LYS A CA 1
ATOM 492 C C . LYS A 1 75 ? -3.880 119.002 4.052 1.00 70.25 96 LYS A C 1
ATOM 493 O O . LYS A 1 75 ? -3.567 120.160 3.751 1.00 66.04 96 LYS A O 1
ATOM 499 N N . LEU A 1 76 ? -5.104 118.510 3.820 1.00 67.09 97 LEU A N 1
ATOM 500 C CA . LEU A 1 76 ? -6.153 119.400 3.339 1.00 62.16 97 LEU A CA 1
ATOM 501 C C . LEU A 1 76 ? -6.465 120.451 4.388 1.00 69.68 97 LEU A C 1
ATOM 502 O O . LEU A 1 76 ? -6.615 121.635 4.068 1.00 72.69 97 LEU A O 1
ATOM 507 N N . LEU A 1 77 ? -6.522 120.035 5.659 1.00 72.07 98 LEU A N 1
ATOM 508 C CA . LEU A 1 77 ? -6.797 120.984 6.728 1.00 69.03 98 LEU A CA 1
ATOM 509 C C . LEU A 1 77 ? -5.664 121.988 6.876 1.00 79.32 98 LEU A C 1
ATOM 510 O O . LEU A 1 77 ? -5.914 123.188 7.060 1.00 84.51 98 LEU A O 1
ATOM 515 N N . SER A 1 78 ? -4.416 121.526 6.769 1.00 78.88 99 SER A N 1
ATOM 516 C CA . SER A 1 78 ? -3.272 122.410 6.916 1.00 78.95 99 SER A CA 1
ATOM 517 C C . SER A 1 78 ? -3.005 123.263 5.684 1.00 81.34 99 SER A C 1
ATOM 518 O O . SER A 1 78 ? -2.242 124.225 5.777 1.00 89.28 99 SER A O 1
ATOM 521 N N . GLY A 1 79 ? -3.590 122.935 4.537 1.00 80.13 100 GLY A N 1
ATOM 522 C CA . GLY A 1 79 ? -3.394 123.723 3.336 1.00 82.89 100 GLY A CA 1
ATOM 523 C C . GLY A 1 79 ? -2.311 123.231 2.399 1.00 82.40 100 GLY A C 1
ATOM 524 O O . GLY A 1 79 ? -2.059 123.881 1.376 1.00 83.66 100 GLY A O 1
ATOM 525 N N . ASP A 1 80 ? -1.663 122.111 2.712 1.00 81.35 101 ASP A N 1
ATOM 526 C CA . ASP A 1 80 ? -0.638 121.543 1.852 1.00 81.22 101 ASP A CA 1
ATOM 527 C C . ASP A 1 80 ? -1.223 120.722 0.711 1.00 77.20 101 ASP A C 1
ATOM 528 O O . ASP A 1 80 ? -0.474 120.310 -0.182 1.00 79.15 101 ASP A O 1
ATOM 533 N N . LEU A 1 81 ? -2.529 120.468 0.725 1.00 71.75 102 LEU A N 1
ATOM 534 C CA . LEU A 1 81 ? -3.243 119.924 -0.420 1.00 64.40 102 LEU A CA 1
ATOM 535 C C . LEU A 1 81 ? -4.478 120.779 -0.669 1.00 60.16 102 LEU A C 1
ATOM 536 O O . LEU A 1 81 ? -4.992 121.445 0.233 1.00 64.62 102 LEU A O 1
ATOM 541 N N . ASP A 1 82 ? -4.974 120.727 -1.896 1.00 56.84 103 ASP A N 1
ATOM 542 C CA . ASP A 1 82 ? -6.153 121.481 -2.298 1.00 59.20 103 ASP A CA 1
ATOM 543 C C . ASP A 1 82 ? -7.368 120.607 -2.546 1.00 58.89 103 ASP A C 1
ATOM 544 O O . ASP A 1 82 ? -8.494 121.018 -2.243 1.00 59.65 103 ASP A O 1
ATOM 549 N N . LEU A 1 83 ? -7.144 119.411 -3.085 1.00 55.29 104 LEU A N 1
ATOM 550 C CA . LEU A 1 83 ? -8.162 118.411 -3.359 1.00 53.61 104 LEU A CA 1
ATOM 551 C C . LEU A 1 83 ? -7.687 117.084 -2.790 1.00 57.49 104 LEU A C 1
ATOM 552 O O . LEU A 1 83 ? -6.503 116.906 -2.510 1.00 67.01 104 LEU A O 1
ATOM 557 N N . GLY A 1 84 ? -8.617 116.155 -2.609 1.00 52.60 105 GLY A N 1
ATOM 558 C CA . GLY A 1 84 ? -8.279 114.801 -2.213 1.00 46.31 105 GLY A CA 1
ATOM 559 C C . GLY A 1 84 ? -9.393 113.862 -2.612 1.00 51.63 105 GLY A C 1
ATOM 560 O O . GLY A 1 84 ? -10.555 114.261 -2.727 1.00 56.71 105 GLY A O 1
ATOM 561 N N . ILE A 1 85 ? -9.039 112.597 -2.803 1.00 49.35 106 ILE A N 1
ATOM 562 C CA . ILE A 1 85 ? -10.022 111.539 -2.995 1.00 49.92 106 ILE A CA 1
ATOM 563 C C . ILE A 1 85 ? -9.848 110.579 -1.839 1.00 57.66 106 ILE A C 1
ATOM 564 O O . ILE A 1 85 ? -8.800 109.936 -1.710 1.00 56.87 106 ILE A O 1
ATOM 569 N N . VAL A 1 86 ? -10.873 110.473 -1.002 1.00 63.47 107 VAL A N 1
ATOM 570 C CA . VAL A 1 86 ? -10.731 109.773 0.264 1.00 59.29 107 VAL A CA 1
ATOM 571 C C . VAL A 1 86 ? -12.084 109.184 0.635 1.00 57.12 107 VAL A C 1
ATOM 572 O O . VAL A 1 86 ? -13.129 109.684 0.211 1.00 61.53 107 VAL A O 1
ATOM 576 N N . GLY A 1 87 ? -12.064 108.087 1.390 1.00 45.27 108 GLY A N 1
ATOM 577 C CA . GLY A 1 87 ? -13.311 107.520 1.880 1.00 45.56 108 GLY A CA 1
ATOM 578 C C . GLY A 1 87 ? -14.021 108.430 2.864 1.00 45.79 108 GLY A C 1
ATOM 579 O O . GLY A 1 87 ? -13.395 109.112 3.677 1.00 49.63 108 GLY A O 1
ATOM 580 N N . LEU A 1 88 ? -15.359 108.400 2.836 1.00 48.93 109 LEU A N 1
ATOM 581 C CA . LEU A 1 88 ? -16.108 109.266 3.750 1.00 55.44 109 LEU A CA 1
ATOM 582 C C . LEU A 1 88 ? -15.878 108.911 5.218 1.00 60.44 109 LEU A C 1
ATOM 583 O O . LEU A 1 88 ? -15.992 109.789 6.087 1.00 62.23 109 LEU A O 1
ATOM 588 N N . ASP A 1 89 ? -15.538 107.648 5.518 1.00 61.24 110 ASP A N 1
ATOM 589 C CA . ASP A 1 89 ? -15.231 107.286 6.903 1.00 66.08 110 ASP A CA 1
ATOM 590 C C . ASP A 1 89 ? -13.975 107.996 7.383 1.00 67.08 110 ASP A C 1
ATOM 591 O O . ASP A 1 89 ? -13.945 108.549 8.484 1.00 71.11 110 ASP A O 1
ATOM 596 N N . VAL A 1 90 ? -12.921 107.975 6.573 1.00 64.02 111 VAL A N 1
ATOM 597 C CA . VAL A 1 90 ? -11.694 108.668 6.939 1.00 60.84 111 VAL A CA 1
ATOM 598 C C . VAL A 1 90 ? -11.928 110.166 7.050 1.00 63.40 111 VAL A C 1
ATOM 599 O O . VAL A 1 90 ? -11.414 110.825 7.962 1.00 67.00 111 VAL A O 1
ATOM 603 N N . LEU A 1 91 ? -12.728 110.725 6.144 1.00 59.24 112 LEU A N 1
ATOM 604 C CA . LEU A 1 91 ? -12.983 112.153 6.213 1.00 56.19 112 LEU A CA 1
ATOM 605 C C . LEU A 1 91 ? -13.681 112.488 7.519 1.00 57.91 112 LEU A C 1
ATOM 606 O O . LEU A 1 91 ? -13.409 113.525 8.138 1.00 61.34 112 LEU A O 1
ATOM 611 N N . THR A 1 92 ? -14.606 111.631 7.938 1.00 59.37 113 THR A N 1
ATOM 612 C CA . THR A 1 92 ? -15.359 111.907 9.152 1.00 61.98 113 THR A CA 1
ATOM 613 C C . THR A 1 92 ? -14.535 111.649 10.415 1.00 63.01 113 THR A C 1
ATOM 614 O O . THR A 1 92 ? -14.582 112.439 11.363 1.00 63.06 113 THR A O 1
ATOM 618 N N . GLU A 1 93 ? -13.717 110.597 10.414 1.00 61.14 114 GLU A N 1
ATOM 619 C CA . GLU A 1 93 ? -12.928 110.256 11.591 1.00 60.51 114 GLU A CA 1
ATOM 620 C C . GLU A 1 93 ? -11.811 111.263 11.806 1.00 66.28 114 GLU A C 1
ATOM 621 O O . GLU A 1 93 ? -11.587 111.718 12.932 1.00 78.37 114 GLU A O 1
ATOM 627 N N . PHE A 1 94 ? -11.066 111.591 10.755 1.00 63.92 115 PHE A N 1
ATOM 628 C CA . PHE A 1 94 ? -9.919 112.479 10.893 1.00 62.40 115 PHE A CA 1
ATOM 629 C C . PHE A 1 94 ? -10.227 113.949 10.646 1.00 66.12 115 PHE A C 1
ATOM 630 O O . PHE A 1 94 ? -9.401 114.804 10.980 1.00 71.58 115 PHE A O 1
ATOM 638 N N . GLY A 1 95 ? -11.354 114.267 10.032 1.00 63.35 116 GLY A N 1
ATOM 639 C CA . GLY A 1 95 ? -11.709 115.653 9.832 1.00 60.41 116 GLY A CA 1
ATOM 640 C C . GLY A 1 95 ? -12.526 116.208 10.974 1.00 63.29 116 GLY A C 1
ATOM 641 O O . GLY A 1 95 ? -12.569 117.425 11.178 1.00 59.85 116 GLY A O 1
ATOM 642 N N . GLN A 1 96 ? -13.223 115.326 11.695 1.00 65.42 117 GLN A N 1
ATOM 643 C CA . GLN A 1 96 ? -14.000 115.715 12.870 1.00 65.94 117 GLN A CA 1
ATOM 644 C C . GLN A 1 96 ? -15.039 116.777 12.537 1.00 69.26 117 GLN A C 1
ATOM 645 O O . GLN A 1 96 ? -15.382 117.621 13.371 1.00 72.03 117 GLN A O 1
ATOM 651 N N . GLY A 1 97 ? -15.512 116.770 11.297 1.00 69.36 118 GLY A N 1
ATOM 652 C CA . GLY A 1 97 ? -16.519 117.727 10.898 1.00 71.27 118 GLY A CA 1
ATOM 653 C C . GLY A 1 97 ? -16.028 119.141 10.719 1.00 71.79 118 GLY A C 1
ATOM 654 O O . GLY A 1 97 ? -16.824 120.076 10.826 1.00 75.24 118 GLY A O 1
ATOM 655 N N . ASN A 1 98 ? -14.743 119.329 10.428 1.00 69.95 119 ASN A N 1
ATOM 656 C CA . ASN A 1 98 ? -14.263 120.672 10.152 1.00 66.05 119 ASN A CA 1
ATOM 657 C C . ASN A 1 98 ? -14.978 121.217 8.934 1.00 67.88 119 ASN A C 1
ATOM 658 O O . ASN A 1 98 ? -15.084 120.547 7.903 1.00 75.17 119 ASN A O 1
ATOM 663 N N . GLU A 1 99 ? -15.440 122.454 9.046 1.00 68.31 120 GLU A N 1
ATOM 664 C CA . GLU A 1 99 ? -16.221 123.046 7.975 1.00 77.12 120 GLU A CA 1
ATOM 665 C C . GLU A 1 99 ? -15.375 123.459 6.773 1.00 76.97 120 GLU A C 1
ATOM 666 O O . GLU A 1 99 ? -15.945 123.793 5.729 1.00 78.40 120 GLU A O 1
ATOM 672 N N . ASP A 1 100 ? -14.041 123.467 6.891 1.00 74.59 121 ASP A N 1
ATOM 673 C CA . ASP A 1 100 ? -13.196 123.803 5.750 1.00 72.09 121 ASP A CA 1
ATOM 674 C C . ASP A 1 100 ? -13.115 122.676 4.737 1.00 68.33 121 ASP A C 1
ATOM 675 O O . ASP A 1 100 ? -12.757 122.933 3.585 1.00 67.00 121 ASP A O 1
ATOM 680 N N . LEU A 1 101 ? -13.412 121.441 5.135 1.00 64.95 122 LEU A N 1
ATOM 681 C CA . LEU A 1 101 ? -13.425 120.314 4.214 1.00 59.90 122 LEU A CA 1
ATOM 682 C C . LEU A 1 101 ? -14.819 120.199 3.597 1.00 63.17 122 LEU A C 1
ATOM 683 O O . LEU A 1 101 ? -15.798 119.940 4.305 1.00 71.88 122 LEU A O 1
ATOM 688 N N . ILE A 1 102 ? -14.909 120.370 2.282 1.00 60.37 123 ILE A N 1
ATOM 689 C CA . ILE A 1 102 ? -16.171 120.305 1.549 1.00 59.27 123 ILE A CA 1
ATOM 690 C C . ILE A 1 102 ? -16.148 119.082 0.660 1.00 55.45 123 ILE A C 1
ATOM 691 O O . ILE A 1 102 ? -15.172 118.851 -0.063 1.00 59.24 123 ILE A O 1
ATOM 696 N N . VAL A 1 103 ? -17.193 118.273 0.751 1.00 52.61 124 VAL A N 1
ATOM 697 C CA . VAL A 1 103 ? -17.346 117.158 -0.173 1.00 53.60 124 VAL A CA 1
ATOM 698 C C . VAL A 1 103 ? -17.885 117.688 -1.490 1.00 58.84 124 VAL A C 1
ATOM 699 O O . VAL A 1 103 ? -18.978 118.267 -1.536 1.00 63.58 124 VAL A O 1
ATOM 703 N N . VAL A 1 104 ? -17.083 117.541 -2.548 1.00 55.70 125 VAL A N 1
ATOM 704 C CA . VAL A 1 104 ? -17.494 117.948 -3.885 1.00 57.07 125 VAL A CA 1
ATOM 705 C C . VAL A 1 104 ? -18.293 116.851 -4.557 1.00 58.33 125 VAL A C 1
ATOM 706 O O . VAL A 1 104 ? -19.419 117.072 -5.018 1.00 54.25 125 VAL A O 1
ATOM 710 N N . HIS A 1 105 ? -17.747 115.639 -4.582 1.00 59.60 126 HIS A N 1
ATOM 711 C CA . HIS A 1 105 ? -18.493 114.507 -5.110 1.00 56.48 126 HIS A CA 1
ATOM 712 C C . HIS A 1 105 ? -18.592 113.446 -4.033 1.00 55.61 126 HIS A C 1
ATOM 713 O O . HIS A 1 105 ? -17.573 112.902 -3.596 1.00 58.69 126 HIS A O 1
ATOM 720 N N . GLU A 1 106 ? -19.819 113.140 -3.626 1.00 51.89 127 GLU A N 1
ATOM 721 C CA . GLU A 1 106 ? -20.012 112.337 -2.432 1.00 53.73 127 GLU A CA 1
ATOM 722 C C . GLU A 1 106 ? -20.117 110.850 -2.716 1.00 60.37 127 GLU A C 1
ATOM 723 O O . GLU A 1 106 ? -20.214 110.063 -1.771 1.00 68.28 127 GLU A O 1
ATOM 729 N N . ALA A 1 107 ? -20.091 110.436 -3.982 1.00 57.91 128 ALA A N 1
ATOM 730 C CA . ALA A 1 107 ? -20.408 109.046 -4.273 1.00 54.06 128 ALA A CA 1
ATOM 731 C C . ALA A 1 107 ? -19.725 108.632 -5.580 1.00 55.99 128 ALA A C 1
ATOM 732 O O . ALA A 1 107 ? -20.373 108.506 -6.622 1.00 58.98 128 ALA A O 1
ATOM 734 N N . LEU A 1 108 ? -18.415 108.365 -5.502 1.00 51.37 129 LEU A N 1
ATOM 735 C CA . LEU A 1 108 ? -17.632 107.881 -6.642 1.00 49.34 129 LEU A CA 1
ATOM 736 C C . LEU A 1 108 ? -17.762 106.367 -6.861 1.00 60.65 129 LEU A C 1
ATOM 737 O O . LEU A 1 108 ? -16.991 105.803 -7.647 1.00 64.75 129 LEU A O 1
ATOM 742 N N . GLU A 1 109 ? -18.668 105.694 -6.143 1.00 60.16 130 GLU A N 1
ATOM 743 C CA . GLU A 1 109 ? -19.107 104.329 -6.466 1.00 61.12 130 GLU A CA 1
ATOM 744 C C . GLU A 1 109 ? -17.994 103.282 -6.374 1.00 60.87 130 GLU A C 1
ATOM 745 O O . GLU A 1 109 ? -18.062 102.231 -7.006 1.00 66.08 130 GLU A O 1
ATOM 751 N N . TYR A 1 110 ? -16.990 103.514 -5.542 1.00 54.33 131 TYR A N 1
ATOM 752 C CA . TYR A 1 110 ? -16.104 102.440 -5.131 1.00 48.90 131 TYR A CA 1
ATOM 753 C C . TYR A 1 110 ? -15.682 102.737 -3.700 1.00 56.60 131 TYR A C 1
ATOM 754 O O . TYR A 1 110 ? -15.831 103.864 -3.218 1.00 63.43 131 TYR A O 1
ATOM 763 N N . GLY A 1 111 ? -15.148 101.719 -3.025 1.00 54.41 132 GLY A N 1
ATOM 764 C CA . GLY A 1 111 ? -14.923 101.789 -1.589 1.00 49.84 132 GLY A CA 1
ATOM 765 C C . GLY A 1 111 ? -16.178 101.727 -0.744 1.00 53.95 132 GLY A C 1
ATOM 766 O O . GLY A 1 111 ? -16.163 102.196 0.390 1.00 63.72 132 GLY A O 1
ATOM 767 N N . ASP A 1 112 ? -17.253 101.134 -1.263 1.00 59.76 133 ASP A N 1
ATOM 768 C CA . ASP A 1 112 ? -18.521 101.025 -0.550 1.00 68.60 133 ASP A CA 1
ATOM 769 C C . ASP A 1 112 ? -18.401 100.189 0.715 1.00 71.30 133 ASP A C 1
ATOM 770 O O . ASP A 1 112 ? -18.000 99.020 0.666 1.00 75.80 133 ASP A O 1
ATOM 775 N N . CYS A 1 113 ? -18.814 100.768 1.839 1.00 65.96 134 CYS A N 1
ATOM 776 C CA . CYS A 1 113 ? -18.890 100.032 3.097 1.00 59.16 134 CYS A CA 1
ATOM 777 C C . CYS A 1 113 ? -19.714 100.865 4.072 1.00 60.39 134 CYS A C 1
ATOM 778 O O . CYS A 1 113 ? -20.133 101.984 3.762 1.00 64.13 134 CYS A O 1
ATOM 781 N N . ARG A 1 114 ? -19.938 100.319 5.267 1.00 58.13 135 ARG A N 1
ATOM 782 C CA . ARG A 1 114 ? -20.586 101.086 6.319 1.00 59.33 135 ARG A CA 1
ATOM 783 C C . ARG A 1 114 ? -19.854 100.844 7.617 1.00 61.10 135 ARG A C 1
ATOM 784 O O . ARG A 1 114 ? -19.445 99.721 7.906 1.00 71.63 135 ARG A O 1
ATOM 792 N N . LEU A 1 115 ? -19.630 101.918 8.357 1.00 59.20 136 LEU A N 1
ATOM 793 C CA . LEU A 1 115 ? -19.077 101.799 9.691 1.00 63.17 136 LEU A CA 1
ATOM 794 C C . LEU A 1 115 ? -20.230 101.505 10.631 1.00 67.05 136 LEU A C 1
ATOM 795 O O . LEU A 1 115 ? -21.158 102.330 10.760 1.00 69.11 136 LEU A O 1
ATOM 800 N N . SER A 1 116 ? -20.180 100.328 11.269 1.00 61.82 137 SER A N 1
ATOM 801 C CA . SER A 1 116 ? -21.308 99.893 12.075 1.00 66.75 137 SER A CA 1
ATOM 802 C C . SER A 1 116 ? -20.841 99.054 13.252 1.00 64.52 137 SER A C 1
ATOM 803 O O . SER A 1 116 ? -19.671 98.674 13.365 1.00 67.30 137 SER A O 1
ATOM 806 N N . ILE A 1 117 ? -21.806 98.739 14.110 1.00 64.56 138 ILE A N 1
ATOM 807 C CA . ILE A 1 117 ? -21.583 98.014 15.351 1.00 65.34 138 ILE A CA 1
ATOM 808 C C . ILE A 1 117 ? -21.961 96.565 15.114 1.00 63.53 138 ILE A C 1
ATOM 809 O O . ILE A 1 117 ? -23.013 96.286 14.522 1.00 70.71 138 ILE A O 1
ATOM 814 N N . ALA A 1 118 ? -21.089 95.647 15.524 1.00 55.88 139 ALA A N 1
ATOM 815 C CA . ALA A 1 118 ? -21.375 94.219 15.460 1.00 58.42 139 ALA A CA 1
ATOM 816 C C . ALA A 1 118 ? -21.258 93.615 16.855 1.00 58.62 139 ALA A C 1
ATOM 817 O O . ALA A 1 118 ? -20.341 93.951 17.619 1.00 57.30 139 ALA A O 1
ATOM 819 N N . ILE A 1 119 ? -22.200 92.737 17.180 1.00 57.14 140 ILE A N 1
ATOM 820 C CA . ILE A 1 119 ? -22.234 92.076 18.480 1.00 58.81 140 ILE A CA 1
ATOM 821 C C . ILE A 1 119 ? -22.374 90.573 18.246 1.00 59.99 140 ILE A C 1
ATOM 822 O O . ILE A 1 119 ? -22.791 90.137 17.169 1.00 73.97 140 ILE A O 1
ATOM 827 N N . PRO A 1 120 ? -22.030 89.762 19.236 1.00 64.89 141 PRO A N 1
ATOM 828 C CA . PRO A 1 120 ? -22.175 88.317 19.056 1.00 73.31 141 PRO A CA 1
ATOM 829 C C . PRO A 1 120 ? -23.618 87.938 18.756 1.00 79.08 141 PRO A C 1
ATOM 830 O O . PRO A 1 120 ? -24.565 88.595 19.191 1.00 80.30 141 PRO A O 1
ATOM 834 N N . GLN A 1 121 ? -23.775 86.879 17.963 1.00 79.85 142 GLN A N 1
ATOM 835 C CA . GLN A 1 121 ? -25.100 86.306 17.773 1.00 77.55 142 GLN A CA 1
ATOM 836 C C . GLN A 1 121 ? -25.519 85.511 19.001 1.00 83.29 142 GLN A C 1
ATOM 837 O O . GLN A 1 121 ? -26.670 85.587 19.439 1.00 90.47 142 GLN A O 1
ATOM 843 N N . TYR A 1 122 ? -24.581 84.794 19.595 1.00 83.49 143 TYR A N 1
ATOM 844 C CA . TYR A 1 122 ? -24.781 83.835 20.669 1.00 84.68 143 TYR A CA 1
ATOM 845 C C . TYR A 1 122 ? -24.833 84.527 22.035 1.00 78.96 143 TYR A C 1
ATOM 846 O O . TYR A 1 122 ? -24.550 85.719 22.176 1.00 77.37 143 TYR A O 1
ATOM 855 N N . GLY A 1 123 ? -25.227 83.759 23.047 1.00 80.09 144 GLY A N 1
ATOM 856 C CA . GLY A 1 123 ? -24.997 84.162 24.428 1.00 86.36 144 GLY A CA 1
ATOM 857 C C . GLY A 1 123 ? -25.869 85.307 24.921 1.00 91.25 144 GLY A C 1
ATOM 858 O O . GLY A 1 123 ? -27.059 85.412 24.613 1.00 92.82 144 GLY A O 1
ATOM 859 N N . ILE A 1 124 ? -25.255 86.163 25.741 1.00 96.82 145 ILE A N 1
ATOM 860 C CA . ILE A 1 124 ? -25.891 87.352 26.305 1.00 98.15 145 ILE A CA 1
ATOM 861 C C . ILE A 1 124 ? -26.649 88.153 25.251 1.00 98.44 145 ILE A C 1
ATOM 862 O O . ILE A 1 124 ? -27.689 88.753 25.546 1.00 98.59 145 ILE A O 1
ATOM 867 N N . PHE A 1 125 ? -26.147 88.180 24.013 1.00 98.11 146 PHE A N 1
ATOM 868 C CA . PHE A 1 125 ? -26.681 89.012 22.941 1.00 92.35 146 PHE A CA 1
ATOM 869 C C . PHE A 1 125 ? -27.624 88.259 22.011 1.00 95.66 146 PHE A C 1
ATOM 870 O O . PHE A 1 125 ? -27.837 88.705 20.877 1.00 94.58 146 PHE A O 1
ATOM 878 N N . GLU A 1 126 ? -28.180 87.128 22.455 1.00 99.46 147 GLU A N 1
ATOM 879 C CA . GLU A 1 126 ? -29.049 86.328 21.592 1.00 104.17 147 GLU A CA 1
ATOM 880 C C . GLU A 1 126 ? -30.235 87.145 21.092 1.00 103.13 147 GLU A C 1
ATOM 881 O O . GLU A 1 126 ? -30.447 87.292 19.880 1.00 98.01 147 GLU A O 1
ATOM 887 N N . ASN A 1 127 ? -31.021 87.682 22.025 1.00 103.38 148 ASN A N 1
ATOM 888 C CA . ASN A 1 127 ? -32.239 88.426 21.722 1.00 103.21 148 ASN A CA 1
ATOM 889 C C . ASN A 1 127 ? -32.014 89.931 21.829 1.00 99.42 148 ASN A C 1
ATOM 890 O O . ASN A 1 127 ? -32.890 90.681 22.268 1.00 98.62 148 ASN A O 1
ATOM 895 N N . VAL A 1 128 ? -30.827 90.393 21.445 1.00 94.85 149 VAL A N 1
ATOM 896 C CA . VAL A 1 128 ? -30.528 91.813 21.294 1.00 85.98 149 VAL A CA 1
ATOM 897 C C . VAL A 1 128 ? -30.327 92.065 19.814 1.00 81.99 149 VAL A C 1
ATOM 898 O O . VAL A 1 128 ? -29.397 91.517 19.210 1.00 79.79 149 VAL A O 1
ATOM 902 N N . ASN A 1 129 ? -31.193 92.895 19.225 1.00 80.50 150 ASN A N 1
ATOM 903 C CA . ASN A 1 129 ? -31.125 93.127 17.790 1.00 78.30 150 ASN A CA 1
ATOM 904 C C . ASN A 1 129 ? -31.342 94.585 17.429 1.00 81.48 150 ASN A C 1
ATOM 905 O O . ASN A 1 129 ? -31.423 94.912 16.236 1.00 86.64 150 ASN A O 1
ATOM 910 N N . SER A 1 130 ? -31.415 95.465 18.411 1.00 81.37 151 SER A N 1
ATOM 911 C CA . SER A 1 130 ? -31.506 96.888 18.169 1.00 83.09 151 SER A CA 1
ATOM 912 C C . SER A 1 130 ? -30.459 97.588 19.023 1.00 81.27 151 SER A C 1
ATOM 913 O O . SER A 1 130 ? -29.964 97.042 20.013 1.00 79.27 151 SER A O 1
ATOM 916 N N . LEU A 1 131 ? -30.104 98.802 18.616 1.00 80.81 152 LEU A N 1
ATOM 917 C CA . LEU A 1 131 ? -29.155 99.570 19.408 1.00 83.48 152 LEU A CA 1
ATOM 918 C C . LEU A 1 131 ? -29.762 99.960 20.742 1.00 89.83 152 LEU A C 1
ATOM 919 O O . LEU A 1 131 ? -29.068 99.986 21.765 1.00 93.10 152 LEU A O 1
ATOM 924 N N . GLU A 1 132 ? -31.063 100.246 20.753 1.00 100.06 153 GLU A N 1
ATOM 925 C CA . GLU A 1 132 ? -31.746 100.545 22.006 1.00 109.61 153 GLU A CA 1
ATOM 926 C C . GLU A 1 132 ? -31.707 99.349 22.949 1.00 105.17 153 GLU A C 1
ATOM 927 O O . GLU A 1 132 ? -31.420 99.500 24.139 1.00 103.00 153 GLU A O 1
ATOM 933 N N . GLU A 1 133 ? -31.977 98.149 22.431 1.00 96.22 154 GLU A N 1
ATOM 934 C CA . GLU A 1 133 ? -31.903 96.945 23.246 1.00 91.07 154 GLU A CA 1
ATOM 935 C C . GLU A 1 133 ? -30.483 96.613 23.676 1.00 90.72 154 GLU A C 1
ATOM 936 O O . GLU A 1 133 ? -30.310 95.871 24.645 1.00 96.59 154 GLU A O 1
ATOM 942 N N . LEU A 1 134 ? -29.463 97.094 22.959 1.00 87.11 155 LEU A N 1
ATOM 943 C CA . LEU A 1 134 ? -28.109 96.994 23.492 1.00 86.09 155 LEU A CA 1
ATOM 944 C C . LEU A 1 134 ? -27.931 97.956 24.652 1.00 91.68 155 LEU A C 1
ATOM 945 O O . LEU A 1 134 ? -27.341 97.600 25.680 1.00 95.94 155 LEU A O 1
ATOM 950 N N . ALA A 1 135 ? -28.463 99.172 24.511 1.00 94.07 156 ALA A N 1
ATOM 951 C CA . ALA A 1 135 ? -28.388 100.152 25.590 1.00 100.63 156 ALA A CA 1
ATOM 952 C C . ALA A 1 135 ? -29.099 99.664 26.847 1.00 106.19 156 ALA A C 1
ATOM 953 O O . ALA A 1 135 ? -28.628 99.902 27.963 1.00 109.30 156 ALA A O 1
ATOM 955 N N . LYS A 1 136 ? -30.228 98.966 26.684 1.00 109.84 157 LYS A N 1
ATOM 956 C CA . LYS A 1 136 ? -31.086 98.608 27.808 1.00 115.42 157 LYS A CA 1
ATOM 957 C C . LYS A 1 136 ? -30.478 97.548 28.709 1.00 117.60 157 LYS A C 1
ATOM 958 O O . LYS A 1 136 ? -30.862 97.470 29.879 1.00 123.21 157 LYS A O 1
ATOM 964 N N . MET A 1 137 ? -29.567 96.728 28.195 1.00 114.78 158 MET A N 1
ATOM 965 C CA . MET A 1 137 ? -29.061 95.605 28.970 1.00 115.80 158 MET A CA 1
ATOM 966 C C . MET A 1 137 ? -28.467 96.105 30.286 1.00 118.40 158 MET A C 1
ATOM 967 O O . MET A 1 137 ? -27.843 97.174 30.322 1.00 115.29 158 MET A O 1
ATOM 972 N N . PRO A 1 138 ? -28.663 95.374 31.389 1.00 125.11 159 PRO A N 1
ATOM 973 C CA . PRO A 1 138 ? -28.258 95.892 32.704 1.00 128.09 159 PRO A CA 1
ATOM 974 C C . PRO A 1 138 ? -26.798 95.643 33.064 1.00 128.47 159 PRO A C 1
ATOM 975 O O . PRO A 1 138 ? -26.317 96.231 34.043 1.00 138.35 159 PRO A O 1
ATOM 979 N N . GLN A 1 139 ? -26.078 94.816 32.301 1.00 119.11 160 GLN A N 1
ATOM 980 C CA . GLN A 1 139 ? -24.710 94.424 32.619 1.00 107.43 160 GLN A CA 1
ATOM 981 C C . GLN A 1 139 ? -23.716 95.576 32.671 1.00 106.21 160 GLN A C 1
ATOM 982 O O . GLN A 1 139 ? -22.564 95.365 33.066 1.00 106.81 160 GLN A O 1
ATOM 988 N N . TRP A 1 140 ? -24.137 96.795 32.332 1.00 102.80 161 TRP A N 1
ATOM 989 C CA . TRP A 1 140 ? -23.191 97.863 32.035 1.00 97.45 161 TRP A CA 1
ATOM 990 C C . TRP A 1 140 ? -23.349 98.988 33.047 1.00 103.12 161 TRP A C 1
ATOM 991 O O . TRP A 1 140 ? -24.360 99.697 33.033 1.00 102.31 161 TRP A O 1
ATOM 1002 N N . THR A 1 141 ? -22.306 99.218 33.842 1.00 110.27 162 THR A N 1
ATOM 1003 C CA . THR A 1 141 ? -22.238 100.297 34.822 1.00 119.32 162 THR A CA 1
ATOM 1004 C C . THR A 1 141 ? -20.895 101.011 34.676 1.00 121.15 162 THR A C 1
ATOM 1005 O O . THR A 1 141 ? -20.103 100.697 33.782 1.00 119.00 162 THR A O 1
ATOM 1009 N N . GLU A 1 142 ? -20.628 101.988 35.552 1.00 127.20 163 GLU A N 1
ATOM 1010 C CA . GLU A 1 142 ? -19.315 102.631 35.529 1.00 132.78 163 GLU A CA 1
ATOM 1011 C C . GLU A 1 142 ? -18.226 101.598 35.801 1.00 132.94 163 GLU A C 1
ATOM 1012 O O . GLU A 1 142 ? -17.191 101.573 35.128 1.00 130.04 163 GLU A O 1
ATOM 1018 N N . ASP A 1 143 ? -18.435 100.753 36.805 1.00 139.18 164 ASP A N 1
ATOM 1019 C CA . ASP A 1 143 ? -17.705 99.497 36.890 1.00 137.45 164 ASP A CA 1
ATOM 1020 C C . ASP A 1 143 ? -18.269 98.570 35.816 1.00 130.52 164 ASP A C 1
ATOM 1021 O O . ASP A 1 143 ? -19.474 98.576 35.559 1.00 133.55 164 ASP A O 1
ATOM 1026 N N . LYS A 1 144 ? -17.410 97.779 35.181 1.00 115.05 165 LYS A N 1
ATOM 1027 C CA . LYS A 1 144 ? -17.883 96.858 34.144 1.00 103.28 165 LYS A CA 1
ATOM 1028 C C . LYS A 1 144 ? -18.683 97.543 33.026 1.00 91.47 165 LYS A C 1
ATOM 1029 O O . LYS A 1 144 ? -19.889 97.300 32.889 1.00 86.33 165 LYS A O 1
ATOM 1035 N N . PRO A 1 145 ? -18.068 98.381 32.195 1.00 84.19 166 PRO A N 1
ATOM 1036 C CA . PRO A 1 145 ? -18.781 98.948 31.050 1.00 83.00 166 PRO A CA 1
ATOM 1037 C C . PRO A 1 145 ? -18.796 98.023 29.837 1.00 85.24 166 PRO A C 1
ATOM 1038 O O . PRO A 1 145 ? -18.128 96.986 29.790 1.00 92.78 166 PRO A O 1
ATOM 1042 N N . LEU A 1 146 ? -19.578 98.435 28.846 1.00 79.85 167 LEU A N 1
ATOM 1043 C CA . LEU A 1 146 ? -19.615 97.768 27.551 1.00 74.47 167 LEU A CA 1
ATOM 1044 C C . LEU A 1 146 ? -18.308 98.016 26.810 1.00 77.06 167 LEU A C 1
ATOM 1045 O O . LEU A 1 146 ? -17.971 99.167 26.510 1.00 78.89 167 LEU A O 1
ATOM 1050 N N . ARG A 1 147 ? -17.558 96.945 26.546 1.00 75.05 168 ARG A N 1
ATOM 1051 C CA . ARG A 1 147 ? -16.270 97.049 25.875 1.00 68.32 168 ARG A CA 1
ATOM 1052 C C . ARG A 1 147 ? -16.458 96.957 24.364 1.00 66.57 168 ARG A C 1
ATOM 1053 O O . ARG A 1 147 ? -17.001 95.966 23.850 1.00 72.36 168 ARG A O 1
ATOM 1061 N N . VAL A 1 148 ? -15.992 97.983 23.655 1.00 61.54 169 VAL A N 1
ATOM 1062 C CA . VAL A 1 148 ? -16.057 98.027 22.200 1.00 60.64 169 VAL A CA 1
ATOM 1063 C C . VAL A 1 148 ? -14.645 98.145 21.649 1.00 62.55 169 VAL A C 1
ATOM 1064 O O . VAL A 1 148 ? -13.921 99.108 21.953 1.00 62.94 169 VAL A O 1
ATOM 1068 N N . ALA A 1 149 ? -14.250 97.155 20.849 1.00 63.25 170 ALA A N 1
ATOM 1069 C CA . ALA A 1 149 ? -12.978 97.190 20.142 1.00 59.23 170 ALA A CA 1
ATOM 1070 C C . ALA A 1 149 ? -13.176 97.927 18.830 1.00 61.36 170 ALA A C 1
ATOM 1071 O O . ALA A 1 149 ? -14.137 97.661 18.102 1.00 68.61 170 ALA A O 1
ATOM 1073 N N . THR A 1 150 ? -12.264 98.835 18.519 1.00 57.97 171 THR A N 1
ATOM 1074 C CA . THR A 1 150 ? -12.428 99.639 17.324 1.00 56.60 171 THR A CA 1
ATOM 1075 C C . THR A 1 150 ? -11.109 100.311 16.979 1.00 58.61 171 THR A C 1
ATOM 1076 O O . THR A 1 150 ? -10.227 100.450 17.828 1.00 63.05 171 THR A O 1
ATOM 1080 N N . GLY A 1 151 ? -10.943 100.616 15.702 1.00 61.26 172 GLY A N 1
ATOM 1081 C CA . GLY A 1 151 ? -9.905 101.540 15.303 1.00 63.77 172 GLY A CA 1
ATOM 1082 C C . GLY A 1 151 ? -10.381 102.971 15.180 1.00 66.92 172 GLY A C 1
ATOM 1083 O O . GLY A 1 151 ? -9.566 103.877 14.984 1.00 72.89 172 GLY A O 1
ATOM 1084 N N . PHE A 1 152 ? -11.689 103.208 15.320 1.00 63.78 173 PHE A N 1
ATOM 1085 C CA . PHE A 1 152 ? -12.253 104.550 15.176 1.00 60.57 173 PHE A CA 1
ATOM 1086 C C . PHE A 1 152 ? -12.319 105.234 16.540 1.00 66.32 173 PHE A C 1
ATOM 1087 O O . PHE A 1 152 ? -13.374 105.365 17.172 1.00 59.01 173 PHE A O 1
ATOM 1095 N N . THR A 1 153 ? -11.160 105.783 16.921 1.00 74.40 174 THR A N 1
ATOM 1096 C CA . THR A 1 153 ? -10.942 106.404 18.224 1.00 77.00 174 THR A CA 1
ATOM 1097 C C . THR A 1 153 ? -11.870 107.592 18.451 1.00 79.05 174 THR A C 1
ATOM 1098 O O . THR A 1 153 ? -12.303 107.842 19.582 1.00 81.08 174 THR A O 1
ATOM 1102 N N . TYR A 1 154 ? -12.207 108.318 17.390 1.00 72.64 175 TYR A N 1
ATOM 1103 C CA . TYR A 1 154 ? -13.036 109.510 17.511 1.00 71.07 175 TYR A CA 1
ATOM 1104 C C . TYR A 1 154 ? -14.515 109.206 17.293 1.00 74.06 175 TYR A C 1
ATOM 1105 O O . TYR A 1 154 ? -15.366 109.691 18.047 1.00 78.42 175 TYR A O 1
ATOM 1114 N N . LEU A 1 155 ? -14.852 108.404 16.286 1.00 70.30 176 LEU A N 1
ATOM 1115 C CA . LEU A 1 155 ? -16.259 108.278 15.941 1.00 67.33 176 LEU A CA 1
ATOM 1116 C C . LEU A 1 155 ? -17.000 107.371 16.903 1.00 71.11 176 LEU A C 1
ATOM 1117 O O . LEU A 1 155 ? -18.194 107.577 17.134 1.00 74.20 176 LEU A O 1
ATOM 1122 N N . GLY A 1 156 ? -16.321 106.393 17.500 1.00 68.84 177 GLY A N 1
ATOM 1123 C CA . GLY A 1 156 ? -16.981 105.512 18.430 1.00 68.88 177 GLY A CA 1
ATOM 1124 C C . GLY A 1 156 ? -17.587 106.239 19.611 1.00 67.53 177 GLY A C 1
ATOM 1125 O O . GLY A 1 156 ? -18.808 106.225 19.816 1.00 66.51 177 GLY A O 1
ATOM 1126 N N . PRO A 1 157 ? -16.737 106.922 20.393 1.00 66.69 178 PRO A N 1
ATOM 1127 C CA . PRO A 1 157 ? -17.250 107.716 21.524 1.00 64.24 178 PRO A CA 1
ATOM 1128 C C . PRO A 1 157 ? -18.324 108.716 21.129 1.00 68.34 178 PRO A C 1
ATOM 1129 O O . PRO A 1 157 ? -19.309 108.877 21.855 1.00 70.11 178 PRO A O 1
ATOM 1133 N N . LYS A 1 158 ? -18.181 109.386 19.987 1.00 69.03 179 LYS A N 1
ATOM 1134 C CA . LYS A 1 158 ? -19.205 110.347 19.601 1.00 71.21 179 LYS A CA 1
ATOM 1135 C C . LYS A 1 158 ? -20.522 109.632 19.331 1.00 70.64 179 LYS A C 1
ATOM 1136 O O . LYS A 1 158 ? -21.576 110.028 19.842 1.00 67.68 179 LYS A O 1
ATOM 1142 N N . PHE A 1 159 ? -20.463 108.525 18.584 1.00 71.25 180 PHE A N 1
ATOM 1143 C CA . PHE A 1 159 ? -21.671 107.780 18.263 1.00 72.00 180 PHE A CA 1
ATOM 1144 C C . PHE A 1 159 ? -22.374 107.305 19.512 1.00 77.97 180 PHE A C 1
ATOM 1145 O O . PHE A 1 159 ? -23.609 107.338 19.592 1.00 76.04 180 PHE A O 1
ATOM 1153 N N . MET A 1 160 ? -21.596 106.900 20.518 1.00 84.85 181 MET A N 1
ATOM 1154 C CA . MET A 1 160 ? -22.174 106.277 21.694 1.00 83.85 181 MET A CA 1
ATOM 1155 C C . MET A 1 160 ? -22.631 107.312 22.709 1.00 90.53 181 MET A C 1
ATOM 1156 O O . MET A 1 160 ? -23.604 107.079 23.430 1.00 93.60 181 MET A O 1
ATOM 1161 N N . LYS A 1 161 ? -21.997 108.487 22.716 1.00 97.91 182 LYS A N 1
ATOM 1162 C CA . LYS A 1 161 ? -22.469 109.602 23.520 1.00 103.30 182 LYS A CA 1
ATOM 1163 C C . LYS A 1 161 ? -23.707 110.252 22.920 1.00 105.86 182 LYS A C 1
ATOM 1164 O O . LYS A 1 161 ? -24.503 110.840 23.658 1.00 112.36 182 LYS A O 1
ATOM 1170 N N . ASP A 1 162 ? -23.916 110.109 21.609 1.00 102.53 183 ASP A N 1
ATOM 1171 C CA . ASP A 1 162 ? -25.087 110.696 20.966 1.00 100.23 183 ASP A CA 1
ATOM 1172 C C . ASP A 1 162 ? -26.315 109.809 21.097 1.00 98.61 183 ASP A C 1
ATOM 1173 O O . ASP A 1 162 ? -27.438 110.295 20.963 1.00 102.64 183 ASP A O 1
ATOM 1178 N N . ASN A 1 163 ? -26.135 108.517 21.340 1.00 97.08 184 ASN A N 1
ATOM 1179 C CA . ASN A 1 163 ? -27.242 107.575 21.356 1.00 100.66 184 ASN A CA 1
ATOM 1180 C C . ASN A 1 163 ? -27.545 107.076 22.764 1.00 106.53 184 ASN A C 1
ATOM 1181 O O . ASN A 1 163 ? -28.192 106.032 22.932 1.00 107.60 184 ASN A O 1
ATOM 1186 N N . GLY A 1 164 ? -27.057 107.785 23.779 1.00 105.45 185 GLY A N 1
ATOM 1187 C CA . GLY A 1 164 ? -27.481 107.510 25.128 1.00 105.97 185 GLY A CA 1
ATOM 1188 C C . GLY A 1 164 ? -26.900 106.259 25.727 1.00 106.71 185 GLY A C 1
ATOM 1189 O O . GLY A 1 164 ? -27.387 105.802 26.768 1.00 113.02 185 GLY A O 1
ATOM 1190 N N . ILE A 1 165 ? -25.885 105.675 25.103 1.00 99.07 186 ILE A N 1
ATOM 1191 C CA . ILE A 1 165 ? -25.189 104.541 25.690 1.00 98.10 186 ILE A CA 1
ATOM 1192 C C . ILE A 1 165 ? -24.088 105.103 26.588 1.00 97.81 186 ILE A C 1
ATOM 1193 O O . ILE A 1 165 ? -23.146 105.756 26.120 1.00 89.25 186 ILE A O 1
ATOM 1198 N N . LYS A 1 166 ? -24.221 104.846 27.894 1.00 101.33 187 LYS A N 1
ATOM 1199 C CA . LYS A 1 166 ? -23.593 105.660 28.923 1.00 105.54 187 LYS A CA 1
ATOM 1200 C C . LYS A 1 166 ? -22.286 105.076 29.452 1.00 105.19 187 LYS A C 1
ATOM 1201 O O . LYS A 1 166 ? -21.395 105.832 29.856 1.00 108.46 187 LYS A O 1
ATOM 1207 N N . HIS A 1 167 ? -22.141 103.755 29.467 1.00 99.88 188 HIS A N 1
ATOM 1208 C CA . HIS A 1 167 ? -21.001 103.107 30.119 1.00 99.59 188 HIS A CA 1
ATOM 1209 C C . HIS A 1 167 ? -20.305 102.196 29.112 1.00 97.90 188 HIS A C 1
ATOM 1210 O O . HIS A 1 167 ? -20.556 100.990 29.064 1.00 97.84 188 HIS A O 1
ATOM 1217 N N . VAL A 1 168 ? -19.426 102.794 28.307 1.00 97.56 189 VAL A N 1
ATOM 1218 C CA . VAL A 1 168 ? -18.726 102.124 27.215 1.00 89.89 189 VAL A CA 1
ATOM 1219 C C . VAL A 1 168 ? -17.258 102.510 27.254 1.00 88.83 189 VAL A C 1
ATOM 1220 O O . VAL A 1 168 ? -16.925 103.697 27.291 1.00 91.58 189 VAL A O 1
ATOM 1224 N N . ALA A 1 169 ? -16.379 101.516 27.215 1.00 87.17 190 ALA A N 1
ATOM 1225 C CA . ALA A 1 169 ? -14.958 101.765 27.053 1.00 87.29 190 ALA A CA 1
ATOM 1226 C C . ALA A 1 169 ? -14.528 101.238 25.692 1.00 90.96 190 ALA A C 1
ATOM 1227 O O . ALA A 1 169 ? -14.971 100.166 25.263 1.00 93.42 190 ALA A O 1
ATOM 1229 N N . PHE A 1 170 ? -13.645 101.985 25.031 1.00 87.78 191 PHE A N 1
ATOM 1230 C CA . PHE A 1 170 ? -13.161 101.645 23.704 1.00 76.47 191 PHE A CA 1
ATOM 1231 C C . PHE A 1 170 ? -11.695 101.265 23.756 1.00 78.46 191 PHE A C 1
ATOM 1232 O O . PHE A 1 170 ? -10.911 101.885 24.477 1.00 82.70 191 PHE A O 1
ATOM 1240 N N . SER A 1 171 ? -11.320 100.259 22.977 1.00 73.05 192 SER A N 1
ATOM 1241 C CA . SER A 1 171 ? -9.920 99.880 22.930 1.00 71.28 192 SER A CA 1
ATOM 1242 C C . SER A 1 171 ? -9.553 99.495 21.510 1.00 72.71 192 SER A C 1
ATOM 1243 O O . SER A 1 171 ? -10.414 99.168 20.691 1.00 69.71 192 SER A O 1
ATOM 1246 N N . THR A 1 172 ? -8.259 99.559 21.222 1.00 79.50 193 THR A N 1
ATOM 1247 C CA . THR A 1 172 ? -7.719 99.015 19.985 1.00 82.30 193 THR A CA 1
ATOM 1248 C C . THR A 1 172 ? -7.343 97.566 20.253 1.00 82.19 193 THR A C 1
ATOM 1249 O O . THR A 1 172 ? -6.951 97.218 21.369 1.00 84.69 193 THR A O 1
ATOM 1253 N N . ALA A 1 173 ? -7.500 96.712 19.251 1.00 81.63 194 ALA A N 1
ATOM 1254 C CA . ALA A 1 173 ? -7.360 95.281 19.476 1.00 87.37 194 ALA A CA 1
ATOM 1255 C C . ALA A 1 173 ? -6.162 94.718 18.722 1.00 92.74 194 ALA A C 1
ATOM 1256 O O . ALA A 1 173 ? -5.796 95.198 17.644 1.00 94.96 194 ALA A O 1
ATOM 1258 N N . ASP A 1 174 ? -5.557 93.685 19.303 1.00 96.61 195 ASP A N 1
ATOM 1259 C CA . ASP A 1 174 ? -4.412 93.031 18.689 1.00 102.51 195 ASP A CA 1
ATOM 1260 C C . ASP A 1 174 ? -4.875 92.063 17.613 1.00 105.27 195 ASP A C 1
ATOM 1261 O O . ASP A 1 174 ? -5.717 91.192 17.862 1.00 104.36 195 ASP A O 1
ATOM 1266 N N . GLY A 1 175 ? -4.324 92.227 16.415 1.00 109.11 196 GLY A N 1
ATOM 1267 C CA . GLY A 1 175 ? -4.696 91.367 15.314 1.00 107.10 196 GLY A CA 1
ATOM 1268 C C . GLY A 1 175 ? -6.130 91.589 14.879 1.00 104.58 196 GLY A C 1
ATOM 1269 O O . GLY A 1 175 ? -6.630 92.719 14.810 1.00 102.12 196 GLY A O 1
ATOM 1270 N N . ALA A 1 176 ? -6.800 90.475 14.599 1.00 92.79 197 ALA A N 1
ATOM 1271 C CA . ALA A 1 176 ? -8.113 90.420 13.969 1.00 84.26 197 ALA A CA 1
ATOM 1272 C C . ALA A 1 176 ? -9.222 91.050 14.806 1.00 79.37 197 ALA A C 1
ATOM 1273 O O . ALA A 1 176 ? -9.681 90.457 15.787 1.00 84.12 197 ALA A O 1
ATOM 1275 N N . LEU A 1 177 ? -9.619 92.273 14.454 1.00 71.54 198 LEU A N 1
ATOM 1276 C CA . LEU A 1 177 ? -10.676 92.955 15.193 1.00 62.41 198 LEU A CA 1
ATOM 1277 C C . LEU A 1 177 ? -11.911 92.073 15.360 1.00 65.02 198 LEU A C 1
ATOM 1278 O O . LEU A 1 177 ? -12.492 91.999 16.446 1.00 68.09 198 LEU A O 1
ATOM 1283 N N . GLU A 1 178 ? -12.297 91.358 14.307 1.00 63.98 199 GLU A N 1
ATOM 1284 C CA . GLU A 1 178 ? -13.500 90.531 14.343 1.00 66.48 199 GLU A CA 1
ATOM 1285 C C . GLU A 1 178 ? -13.390 89.400 15.370 1.00 67.68 199 GLU A C 1
ATOM 1286 O O . GLU A 1 178 ? -14.416 88.860 15.805 1.00 69.25 199 GLU A O 1
ATOM 1292 N N . ALA A 1 179 ? -12.176 88.991 15.734 1.00 63.63 200 ALA A N 1
ATOM 1293 C CA . ALA A 1 179 ? -12.014 87.953 16.740 1.00 62.65 200 ALA A CA 1
ATOM 1294 C C . ALA A 1 179 ? -12.018 88.479 18.172 1.00 66.95 200 ALA A C 1
ATOM 1295 O O . ALA A 1 179 ? -11.983 87.666 19.105 1.00 60.28 200 ALA A O 1
ATOM 1297 N N . ALA A 1 180 ? -12.087 89.799 18.383 1.00 63.94 201 ALA A N 1
ATOM 1298 C CA . ALA A 1 180 ? -11.990 90.306 19.749 1.00 58.30 201 ALA A CA 1
ATOM 1299 C C . ALA A 1 180 ? -13.090 89.789 20.662 1.00 68.25 201 ALA A C 1
ATOM 1300 O O . ALA A 1 180 ? -12.755 89.332 21.771 1.00 69.61 201 ALA A O 1
ATOM 1302 N N . PRO A 1 181 ? -14.372 89.744 20.264 1.00 67.06 202 PRO A N 1
ATOM 1303 C CA . PRO A 1 181 ? -15.379 89.213 21.199 1.00 60.91 202 PRO A CA 1
ATOM 1304 C C . PRO A 1 181 ? -15.192 87.748 21.534 1.00 63.16 202 PRO A C 1
ATOM 1305 O O . PRO A 1 181 ? -15.416 87.372 22.685 1.00 64.17 202 PRO A O 1
ATOM 1309 N N . ALA A 1 182 ? -14.728 86.911 20.604 1.00 68.56 203 ALA A N 1
ATOM 1310 C CA . ALA A 1 182 ? -14.544 85.506 20.955 1.00 67.12 203 ALA A CA 1
ATOM 1311 C C . ALA A 1 182 ? -13.367 85.326 21.891 1.00 71.25 203 ALA A C 1
ATOM 1312 O O . ALA A 1 182 ? -13.424 84.491 22.795 1.00 82.23 203 ALA A O 1
ATOM 1314 N N . MET A 1 183 ? -12.316 86.124 21.727 1.00 68.15 204 MET A N 1
ATOM 1315 C CA . MET A 1 183 ? -11.145 85.991 22.579 1.00 68.58 204 MET A CA 1
ATOM 1316 C C . MET A 1 183 ? -11.386 86.508 23.985 1.00 72.29 204 MET A C 1
ATOM 1317 O O . MET A 1 183 ? -10.528 86.304 24.844 1.00 79.02 204 MET A O 1
ATOM 1322 N N . GLY A 1 184 ? -12.487 87.218 24.226 1.00 69.43 205 GLY A N 1
ATOM 1323 C CA . GLY A 1 184 ? -12.741 87.815 25.516 1.00 72.63 205 GLY A CA 1
ATOM 1324 C C . GLY A 1 184 ? -12.207 89.219 25.666 1.00 76.81 205 GLY A C 1
ATOM 1325 O O . GLY A 1 184 ? -12.471 89.863 26.688 1.00 81.44 205 GLY A O 1
ATOM 1326 N N . ILE A 1 185 ? -11.457 89.703 24.680 1.00 74.56 206 ILE A N 1
ATOM 1327 C CA . ILE A 1 185 ? -10.900 91.048 24.712 1.00 75.51 206 ILE A CA 1
ATOM 1328 C C . ILE A 1 185 ? -11.999 92.098 24.755 1.00 76.50 206 ILE A C 1
ATOM 1329 O O . ILE A 1 185 ? -11.825 93.166 25.355 1.00 83.19 206 ILE A O 1
ATOM 1334 N N . ALA A 1 186 ? -13.143 91.825 24.134 1.00 75.06 207 ALA A N 1
ATOM 1335 C CA . ALA A 1 186 ? -14.177 92.839 23.996 1.00 72.77 207 ALA A CA 1
ATOM 1336 C C . ALA A 1 186 ? -15.538 92.166 23.962 1.00 70.27 207 ALA A C 1
ATOM 1337 O O . ALA A 1 186 ? -15.649 90.948 23.839 1.00 72.57 207 ALA A O 1
ATOM 1339 N N . ASP A 1 187 ? -16.575 92.988 24.102 1.00 69.73 208 ASP A N 1
ATOM 1340 C CA . ASP A 1 187 ? -17.969 92.574 24.038 1.00 66.81 208 ASP A CA 1
ATOM 1341 C C . ASP A 1 187 ? -18.582 92.821 22.681 1.00 69.77 208 ASP A C 1
ATOM 1342 O O . ASP A 1 187 ? -19.465 92.074 22.256 1.00 71.70 208 ASP A O 1
ATOM 1347 N N . ALA A 1 188 ? -18.143 93.876 22.013 1.00 68.39 209 ALA A N 1
ATOM 1348 C CA . ALA A 1 188 ? -18.667 94.209 20.708 1.00 63.90 209 ALA A CA 1
ATOM 1349 C C . ALA A 1 188 ? -17.572 94.938 19.956 1.00 69.28 209 ALA A C 1
ATOM 1350 O O . ALA A 1 188 ? -16.577 95.383 20.539 1.00 78.60 209 ALA A O 1
ATOM 1352 N N . ILE A 1 189 ? -17.764 95.067 18.648 1.00 62.77 210 ILE A N 1
ATOM 1353 C CA . ILE A 1 189 ? -16.782 95.741 17.818 1.00 60.04 210 ILE A CA 1
ATOM 1354 C C . ILE A 1 189 ? -17.478 96.845 17.045 1.00 59.08 210 ILE A C 1
ATOM 1355 O O . ILE A 1 189 ? -18.687 96.809 16.806 1.00 63.11 210 ILE A O 1
ATOM 1360 N N . LEU A 1 190 ? -16.686 97.836 16.665 1.00 56.85 211 LEU A N 1
ATOM 1361 C CA . LEU A 1 190 ? -17.098 98.895 15.757 1.00 55.69 211 LEU A CA 1
ATOM 1362 C C . LEU A 1 190 ? -16.167 98.832 14.546 1.00 58.27 211 LEU A C 1
ATOM 1363 O O . LEU A 1 190 ? -14.991 99.207 14.637 1.00 60.43 211 LEU A O 1
ATOM 1368 N N . ASP A 1 191 ? -16.680 98.356 13.413 1.00 59.44 212 ASP A N 1
ATOM 1369 C CA . ASP A 1 191 ? -15.805 98.081 12.284 1.00 62.23 212 ASP A CA 1
ATOM 1370 C C . ASP A 1 191 ? -16.530 98.350 10.975 1.00 62.46 212 ASP A C 1
ATOM 1371 O O . ASP A 1 191 ? -17.732 98.653 10.936 1.00 65.60 212 ASP A O 1
ATOM 1376 N N . LEU A 1 192 ? -15.750 98.270 9.895 1.00 59.93 213 LEU A N 1
ATOM 1377 C CA . LEU A 1 192 ? -16.272 98.447 8.552 1.00 54.58 213 LEU A CA 1
ATOM 1378 C C . LEU A 1 192 ? -16.830 97.133 8.037 1.00 57.66 213 LEU A C 1
ATOM 1379 O O . LEU A 1 192 ? -16.194 96.075 8.131 1.00 59.50 213 LEU A O 1
ATOM 1384 N N . VAL A 1 193 ? -18.027 97.221 7.492 1.00 57.03 214 VAL A N 1
ATOM 1385 C CA . VAL A 1 193 ? -18.750 96.103 6.931 1.00 57.14 214 VAL A CA 1
ATOM 1386 C C . VAL A 1 193 ? -18.974 96.406 5.466 1.00 60.83 214 VAL A C 1
ATOM 1387 O O . VAL A 1 193 ? -19.385 97.517 5.109 1.00 56.59 214 VAL A O 1
ATOM 1391 N N . SER A 1 194 ? -18.643 95.448 4.619 1.00 72.02 215 SER A N 1
ATOM 1392 C CA . SER A 1 194 ? -18.895 95.602 3.199 1.00 74.39 215 SER A CA 1
ATOM 1393 C C . SER A 1 194 ? -19.914 94.547 2.810 1.00 77.11 215 SER A C 1
ATOM 1394 O O . SER A 1 194 ? -21.117 94.827 2.781 1.00 82.66 215 SER A O 1
ATOM 1397 N N . SER A 1 195 ? -19.451 93.316 2.578 1.00 74.04 216 SER A N 1
ATOM 1398 C CA . SER A 1 195 ? -20.370 92.218 2.320 1.00 72.78 216 SER A CA 1
ATOM 1399 C C . SER A 1 195 ? -20.911 91.581 3.591 1.00 77.12 216 SER A C 1
ATOM 1400 O O . SER A 1 195 ? -21.979 90.970 3.550 1.00 84.43 216 SER A O 1
ATOM 1403 N N . GLY A 1 196 ? -20.249 91.762 4.725 1.00 76.25 217 GLY A N 1
ATOM 1404 C CA . GLY A 1 196 ? -20.713 91.136 5.937 1.00 75.36 217 GLY A CA 1
ATOM 1405 C C . GLY A 1 196 ? -20.300 89.696 6.118 1.00 80.42 217 GLY A C 1
ATOM 1406 O O . GLY A 1 196 ? -20.784 89.047 7.060 1.00 86.18 217 GLY A O 1
ATOM 1407 N N . THR A 1 197 ? -19.459 89.152 5.231 1.00 79.27 218 THR A N 1
ATOM 1408 C CA . THR A 1 197 ? -19.036 87.766 5.423 1.00 84.60 218 THR A CA 1
ATOM 1409 C C . THR A 1 197 ? -18.075 87.633 6.596 1.00 78.52 218 THR A C 1
ATOM 1410 O O . THR A 1 197 ? -18.131 86.638 7.316 1.00 79.67 218 THR A O 1
ATOM 1414 N N . THR A 1 198 ? -17.215 88.625 6.838 1.00 72.15 219 THR A N 1
ATOM 1415 C CA . THR A 1 198 ? -16.347 88.536 8.009 1.00 71.99 219 THR A CA 1
ATOM 1416 C C . THR A 1 198 ? -17.168 88.396 9.283 1.00 75.37 219 THR A C 1
ATOM 1417 O O . THR A 1 198 ? -16.879 87.542 10.141 1.00 78.38 219 THR A O 1
ATOM 1421 N N . LEU A 1 199 ? -18.266 89.151 9.361 1.00 68.43 220 LEU A N 1
ATOM 1422 C CA . LEU A 1 199 ? -19.151 89.081 10.509 1.00 63.25 220 LEU A CA 1
ATOM 1423 C C . LEU A 1 199 ? -19.805 87.714 10.597 1.00 66.78 220 LEU A C 1
ATOM 1424 O O . LEU A 1 199 ? -20.015 87.197 11.698 1.00 67.18 220 LEU A O 1
ATOM 1429 N N . LYS A 1 200 ? -20.167 87.122 9.451 1.00 69.68 221 LYS A N 1
ATOM 1430 C CA . LYS A 1 200 ? -20.816 85.814 9.507 1.00 70.84 221 LYS A CA 1
ATOM 1431 C C . LYS A 1 200 ? -19.823 84.745 9.922 1.00 69.41 221 LYS A C 1
ATOM 1432 O O . LYS A 1 200 ? -20.135 83.906 10.774 1.00 67.18 221 LYS A O 1
ATOM 1438 N N . GLU A 1 201 ? -18.584 84.855 9.424 1.00 71.94 222 GLU A N 1
ATOM 1439 C CA . GLU A 1 201 ? -17.516 83.922 9.755 1.00 75.64 222 GLU A CA 1
ATOM 1440 C C . GLU A 1 201 ? -17.198 83.971 11.228 1.00 74.46 222 GLU A C 1
ATOM 1441 O O . GLU A 1 201 ? -16.756 82.969 11.803 1.00 82.75 222 GLU A O 1
ATOM 1447 N N . ASN A 1 202 ? -17.423 85.119 11.864 1.00 67.24 223 ASN A N 1
ATOM 1448 C CA . ASN A 1 202 ? -17.084 85.234 13.268 1.00 63.34 223 ASN A CA 1
ATOM 1449 C C . ASN A 1 202 ? -18.309 85.303 14.174 1.00 67.77 223 ASN A C 1
ATOM 1450 O O . ASN A 1 202 ? -18.208 85.797 15.302 1.00 72.75 223 ASN A O 1
ATOM 1455 N N . ASN A 1 203 ? -19.452 84.775 13.717 1.00 68.96 224 ASN A N 1
ATOM 1456 C CA . ASN A 1 203 ? -20.671 84.673 14.527 1.00 69.59 224 ASN A CA 1
ATOM 1457 C C . ASN A 1 203 ? -21.086 86.027 15.101 1.00 73.27 224 ASN A C 1
ATOM 1458 O O . ASN A 1 203 ? -21.456 86.147 16.271 1.00 82.73 224 ASN A O 1
ATOM 1463 N N . LEU A 1 204 ? -21.009 87.058 14.275 1.00 64.74 225 LEU A N 1
ATOM 1464 C CA . LEU A 1 204 ? -21.349 88.410 14.665 1.00 66.43 225 LEU A CA 1
ATOM 1465 C C . LEU A 1 204 ? -22.535 88.890 13.838 1.00 73.25 225 LEU A C 1
ATOM 1466 O O . LEU A 1 204 ? -22.806 88.378 12.748 1.00 77.45 225 LEU A O 1
ATOM 1471 N N . LYS A 1 205 ? -23.226 89.905 14.352 1.00 72.00 226 LYS A N 1
ATOM 1472 C CA . LYS A 1 205 ? -24.400 90.444 13.685 1.00 72.02 226 LYS A CA 1
ATOM 1473 C C . LYS A 1 205 ? -24.474 91.949 13.907 1.00 71.75 226 LYS A C 1
ATOM 1474 O O . LYS A 1 205 ? -24.155 92.446 14.994 1.00 70.80 226 LYS A O 1
ATOM 1480 N N . GLU A 1 206 ? -24.879 92.668 12.864 1.00 72.90 227 GLU A N 1
ATOM 1481 C CA . GLU A 1 206 ? -25.258 94.061 13.030 1.00 71.77 227 GLU A CA 1
ATOM 1482 C C . GLU A 1 206 ? -26.586 94.150 13.766 1.00 72.22 227 GLU A C 1
ATOM 1483 O O . GLU A 1 206 ? -27.311 93.167 13.903 1.00 76.86 227 GLU A O 1
ATOM 1489 N N . ILE A 1 207 ? -26.923 95.357 14.218 1.00 69.96 228 ILE A N 1
ATOM 1490 C CA . ILE A 1 207 ? -28.185 95.597 14.906 1.00 68.31 228 ILE A CA 1
ATOM 1491 C C . ILE A 1 207 ? -28.900 96.784 14.267 1.00 74.79 228 ILE A C 1
ATOM 1492 O O . ILE A 1 207 ? -28.295 97.616 13.588 1.00 74.66 228 ILE A O 1
ATOM 1497 N N . GLU A 1 208 ? -30.207 96.865 14.506 1.00 82.03 229 GLU A N 1
ATOM 1498 C CA . GLU A 1 208 ? -30.972 98.011 14.026 1.00 90.56 229 GLU A CA 1
ATOM 1499 C C . GLU A 1 208 ? -30.522 99.278 14.748 1.00 83.27 229 GLU A C 1
ATOM 1500 O O . GLU A 1 208 ? -30.433 99.312 15.979 1.00 84.24 229 GLU A O 1
ATOM 1506 N N . GLY A 1 209 ? -30.189 100.304 13.960 1.00 78.46 230 GLY A N 1
ATOM 1507 C CA . GLY A 1 209 ? -29.609 101.537 14.445 1.00 75.37 230 GLY A CA 1
ATOM 1508 C C . GLY A 1 209 ? -28.118 101.501 14.688 1.00 78.04 230 GLY A C 1
ATOM 1509 O O . GLY A 1 209 ? -27.560 102.511 15.126 1.00 81.25 230 GLY A O 1
ATOM 1510 N N . GLY A 1 210 ? -27.454 100.374 14.429 1.00 76.63 231 GLY A N 1
ATOM 1511 C CA . GLY A 1 210 ? -26.026 100.231 14.664 1.00 73.66 231 GLY A CA 1
ATOM 1512 C C . GLY A 1 210 ? -25.081 100.850 13.650 1.00 70.63 231 GLY A C 1
ATOM 1513 O O . GLY A 1 210 ? -23.885 100.940 13.945 1.00 70.71 231 GLY A O 1
ATOM 1514 N N . THR A 1 211 ? -25.571 101.263 12.476 1.00 65.97 232 THR A N 1
ATOM 1515 C CA . THR A 1 211 ? -24.724 101.821 11.427 1.00 58.56 232 THR A CA 1
ATOM 1516 C C . THR A 1 211 ? -24.293 103.228 11.804 1.00 60.23 232 THR A C 1
ATOM 1517 O O . THR A 1 211 ? -25.133 104.119 11.958 1.00 59.40 232 THR A O 1
ATOM 1521 N N . VAL A 1 212 ? -22.986 103.443 11.943 1.00 61.42 233 VAL A N 1
ATOM 1522 C CA . VAL A 1 212 ? -22.548 104.791 12.277 1.00 57.07 233 VAL A CA 1
ATOM 1523 C C . VAL A 1 212 ? -22.594 105.660 11.032 1.00 54.92 233 VAL A C 1
ATOM 1524 O O . VAL A 1 212 ? -23.056 106.803 11.079 1.00 58.11 233 VAL A O 1
ATOM 1528 N N . LEU A 1 213 ? -22.130 105.138 9.898 1.00 55.74 234 LEU A N 1
ATOM 1529 C CA . LEU A 1 213 ? -22.199 105.926 8.669 1.00 60.15 234 LEU A CA 1
ATOM 1530 C C . LEU A 1 213 ? -22.035 105.027 7.458 1.00 63.81 234 LEU A C 1
ATOM 1531 O O . LEU A 1 213 ? -21.453 103.948 7.539 1.00 62.77 234 LEU A O 1
ATOM 1536 N N . GLU A 1 214 ? -22.562 105.493 6.330 1.00 68.97 235 GLU A N 1
ATOM 1537 C CA . GLU A 1 214 ? -22.330 104.870 5.032 1.00 66.33 235 GLU A CA 1
ATOM 1538 C C . GLU A 1 214 ? -21.194 105.607 4.327 1.00 64.40 235 GLU A C 1
ATOM 1539 O O . GLU A 1 214 ? -21.184 106.843 4.286 1.00 67.47 235 GLU A O 1
ATOM 1545 N N . SER A 1 215 ? -20.249 104.855 3.766 1.00 60.17 236 SER A N 1
ATOM 1546 C CA . SER A 1 215 ? -19.046 105.430 3.183 1.00 59.03 236 SER A CA 1
ATOM 1547 C C . SER A 1 215 ? -18.789 104.906 1.766 1.00 64.25 236 SER A C 1
ATOM 1548 O O . SER A 1 215 ? -19.012 103.724 1.469 1.00 67.80 236 SER A O 1
ATOM 1551 N N . GLN A 1 216 ? -18.362 105.819 0.885 1.00 66.40 237 GLN A N 1
ATOM 1552 C CA . GLN A 1 216 ? -17.739 105.540 -0.408 1.00 61.90 237 GLN A CA 1
ATOM 1553 C C . GLN A 1 216 ? -16.519 106.432 -0.548 1.00 65.37 237 GLN A C 1
ATOM 1554 O O . GLN A 1 216 ? -16.321 107.378 0.223 1.00 71.42 237 GLN A O 1
ATOM 1560 N N . ALA A 1 217 ? -15.762 106.197 -1.614 1.00 59.23 238 ALA A N 1
ATOM 1561 C CA . ALA A 1 217 ? -14.725 107.139 -1.997 1.00 57.12 238 ALA A CA 1
ATOM 1562 C C . ALA A 1 217 ? -15.368 108.416 -2.526 1.00 58.47 238 ALA A C 1
ATOM 1563 O O . ALA A 1 217 ? -16.373 108.369 -3.241 1.00 59.91 238 ALA A O 1
ATOM 1565 N N . ALA A 1 218 ? -14.781 109.563 -2.173 1.00 56.71 239 ALA A N 1
ATOM 1566 C CA . ALA A 1 218 ? -15.371 110.866 -2.465 1.00 51.11 239 ALA A CA 1
ATOM 1567 C C . ALA A 1 218 ? -14.293 111.867 -2.838 1.00 54.88 239 ALA A C 1
ATOM 1568 O O . ALA A 1 218 ? -13.124 111.721 -2.459 1.00 58.97 239 ALA A O 1
ATOM 1570 N N . LEU A 1 219 ? -14.693 112.861 -3.628 1.00 55.02 240 LEU A N 1
ATOM 1571 C CA . LEU A 1 219 ? -13.830 113.989 -3.962 1.00 54.86 240 LEU A CA 1
ATOM 1572 C C . LEU A 1 219 ? -14.092 115.135 -2.984 1.00 55.99 240 LEU A C 1
ATOM 1573 O O . LEU A 1 219 ? -15.231 115.620 -2.862 1.00 61.09 240 LEU A O 1
ATOM 1578 N N . VAL A 1 220 ? -13.040 115.521 -2.262 1.00 55.33 241 VAL A N 1
ATOM 1579 C CA . VAL A 1 220 ? -13.037 116.501 -1.183 1.00 58.13 241 VAL A CA 1
ATOM 1580 C C . VAL A 1 220 ? -12.141 117.673 -1.553 1.00 60.69 241 VAL A C 1
ATOM 1581 O O . VAL A 1 220 ? -11.117 117.509 -2.222 1.00 62.09 241 VAL A O 1
ATOM 1585 N N . ALA A 1 221 ? -12.501 118.858 -1.066 1.00 56.60 242 ALA A N 1
ATOM 1586 C CA . ALA A 1 221 ? -11.725 120.051 -1.352 1.00 59.30 242 ALA A CA 1
ATOM 1587 C C . ALA A 1 221 ? -11.658 120.941 -0.121 1.00 60.52 242 ALA A C 1
ATOM 1588 O O . ALA A 1 221 ? -12.570 120.958 0.703 1.00 64.39 242 ALA A O 1
ATOM 1590 N N . SER A 1 222 ? -10.586 121.713 -0.032 1.00 57.09 243 SER A N 1
ATOM 1591 C CA . SER A 1 222 ? -10.416 122.681 1.030 1.00 58.58 243 SER A CA 1
ATOM 1592 C C . SER A 1 222 ? -11.082 123.982 0.619 1.00 60.42 243 SER A C 1
ATOM 1593 O O . SER A 1 222 ? -10.871 124.471 -0.491 1.00 63.00 243 SER A O 1
ATOM 1596 N N . ARG A 1 223 ? -11.880 124.548 1.514 1.00 63.52 244 ARG A N 1
ATOM 1597 C CA . ARG A 1 223 ? -12.533 125.805 1.190 1.00 63.51 244 ARG A CA 1
ATOM 1598 C C . ARG A 1 223 ? -11.515 126.939 1.089 1.00 67.27 244 ARG A C 1
ATOM 1599 O O . ARG A 1 223 ? -11.660 127.849 0.254 1.00 66.10 244 ARG A O 1
ATOM 1607 N N . ARG A 1 224 ? -10.486 126.912 1.944 1.00 67.65 245 ARG A N 1
ATOM 1608 C CA . ARG A 1 224 ? -9.455 127.939 1.867 1.00 68.64 245 ARG A CA 1
ATOM 1609 C C . ARG A 1 224 ? -8.750 127.895 0.522 1.00 66.38 245 ARG A C 1
ATOM 1610 O O . ARG A 1 224 ? -8.475 128.938 -0.073 1.00 71.44 245 ARG A O 1
ATOM 1618 N N . SER A 1 225 ? -8.506 126.699 -0.008 1.00 64.67 246 SER A N 1
ATOM 1619 C CA . SER A 1 225 ? -7.861 126.626 -1.310 1.00 66.65 246 SER A CA 1
ATOM 1620 C C . SER A 1 225 ? -8.793 127.102 -2.408 1.00 68.26 246 SER A C 1
ATOM 1621 O O . SER A 1 225 ? -8.390 127.904 -3.259 1.00 66.96 246 SER A O 1
ATOM 1624 N N . MET A 1 226 ? -10.064 126.694 -2.359 1.00 65.40 247 MET A N 1
ATOM 1625 C CA . MET A 1 226 ? -10.968 127.052 -3.445 1.00 59.41 247 MET A CA 1
ATOM 1626 C C . MET A 1 226 ? -11.191 128.553 -3.523 1.00 61.57 247 MET A C 1
ATOM 1627 O O . MET A 1 226 ? -11.246 129.112 -4.623 1.00 65.47 247 MET A O 1
ATOM 1632 N N . ILE A 1 227 ? -11.299 129.232 -2.380 1.00 62.14 248 ILE A N 1
ATOM 1633 C CA . ILE A 1 227 ? -11.547 130.673 -2.449 1.00 64.70 248 ILE A CA 1
ATOM 1634 C C . ILE A 1 227 ? -10.255 131.472 -2.583 1.00 68.54 248 ILE A C 1
ATOM 1635 O O . ILE A 1 227 ? -10.266 132.588 -3.109 1.00 70.76 248 ILE A O 1
ATOM 1640 N N . GLY A 1 228 ? -9.148 130.966 -2.055 1.00 69.57 249 GLY A N 1
ATOM 1641 C CA . GLY A 1 228 ? -7.945 131.764 -1.928 1.00 63.56 249 GLY A CA 1
ATOM 1642 C C . GLY A 1 228 ? -6.843 131.457 -2.919 1.00 61.97 249 GLY A C 1
ATOM 1643 O O . GLY A 1 228 ? -6.004 132.318 -3.161 1.00 67.91 249 GLY A O 1
ATOM 1644 N N . ARG A 1 229 ? -6.780 130.242 -3.455 1.00 60.34 250 ARG A N 1
ATOM 1645 C CA . ARG A 1 229 ? -5.681 129.835 -4.329 1.00 65.45 250 ARG A CA 1
ATOM 1646 C C . ARG A 1 229 ? -6.085 129.800 -5.813 1.00 63.69 250 ARG A C 1
ATOM 1647 O O . ARG A 1 229 ? -7.027 129.095 -6.194 1.00 61.09 250 ARG A O 1
ATOM 1655 N N . LYS A 1 230 ? -5.341 130.530 -6.651 1.00 64.21 251 LYS A N 1
ATOM 1656 C CA . LYS A 1 230 ? -5.652 130.634 -8.080 1.00 61.56 251 LYS A CA 1
ATOM 1657 C C . LYS A 1 230 ? -5.592 129.277 -8.761 1.00 63.58 251 LYS A C 1
ATOM 1658 O O . LYS A 1 230 ? -4.612 128.538 -8.619 1.00 69.43 251 LYS A O 1
ATOM 1664 N N . GLY A 1 231 ? -6.662 128.946 -9.492 1.00 62.35 252 GLY A N 1
ATOM 1665 C CA . GLY A 1 231 ? -6.740 127.729 -10.256 1.00 62.36 252 GLY A CA 1
ATOM 1666 C C . GLY A 1 231 ? -7.403 126.559 -9.555 1.00 66.93 252 GLY A C 1
ATOM 1667 O O . GLY A 1 231 ? -7.778 125.584 -10.231 1.00 71.41 252 GLY A O 1
ATOM 1668 N N . VAL A 1 232 ? -7.555 126.605 -8.228 1.00 58.56 253 VAL A N 1
ATOM 1669 C CA . VAL A 1 232 ? -8.105 125.445 -7.530 1.00 59.48 253 VAL A CA 1
ATOM 1670 C C . VAL A 1 232 ? -9.574 125.252 -7.889 1.00 57.85 253 VAL A C 1
ATOM 1671 O O . VAL A 1 232 ? -10.024 124.132 -8.162 1.00 50.33 253 VAL A O 1
ATOM 1675 N N . LEU A 1 233 ? -10.351 126.334 -7.879 1.00 60.71 254 LEU A N 1
ATOM 1676 C CA . LEU A 1 233 ? -11.782 126.165 -8.083 1.00 61.92 254 LEU A CA 1
ATOM 1677 C C . LEU A 1 233 ? -12.086 125.661 -9.490 1.00 66.12 254 LEU A C 1
ATOM 1678 O O . LEU A 1 233 ? -12.974 124.817 -9.671 1.00 67.81 254 LEU A O 1
ATOM 1683 N N . GLU A 1 234 ? -11.345 126.121 -10.504 1.00 71.25 255 GLU A N 1
ATOM 1684 C CA . GLU A 1 234 ? -11.668 125.606 -11.831 1.00 71.24 255 GLU A CA 1
ATOM 1685 C C . GLU A 1 234 ? -11.209 124.161 -12.000 1.00 67.49 255 GLU A C 1
ATOM 1686 O O . GLU A 1 234 ? -11.919 123.371 -12.634 1.00 69.52 255 GLU A O 1
ATOM 1692 N N . THR A 1 235 ? -10.084 123.751 -11.399 1.00 62.76 256 THR A N 1
ATOM 1693 C CA . THR A 1 235 ? -9.747 122.354 -11.632 1.00 63.12 256 THR A CA 1
ATOM 1694 C C . THR A 1 235 ? -10.620 121.436 -10.805 1.00 63.97 256 THR A C 1
ATOM 1695 O O . THR A 1 235 ? -10.843 120.296 -11.213 1.00 68.02 256 THR A O 1
ATOM 1699 N N . THR A 1 236 ? -11.171 121.932 -9.694 1.00 64.18 257 THR A N 1
ATOM 1700 C CA . THR A 1 236 ? -12.225 121.195 -9.005 1.00 60.93 257 THR A CA 1
ATOM 1701 C C . THR A 1 236 ? -13.456 121.059 -9.890 1.00 59.69 257 THR A C 1
ATOM 1702 O O . THR A 1 236 ? -14.088 120.000 -9.926 1.00 57.72 257 THR A O 1
ATOM 1706 N N . HIS A 1 237 ? -13.790 122.114 -10.639 1.00 60.65 258 HIS A N 1
ATOM 1707 C CA . HIS A 1 237 ? -14.923 122.053 -11.556 1.00 59.37 258 HIS A CA 1
ATOM 1708 C C . HIS A 1 237 ? -14.706 120.992 -12.632 1.00 63.34 258 HIS A C 1
ATOM 1709 O O . HIS A 1 237 ? -15.587 120.164 -12.897 1.00 65.57 258 HIS A O 1
ATOM 1716 N N . GLU A 1 238 ? -13.538 121.019 -13.280 1.00 64.87 259 GLU A N 1
ATOM 1717 C CA . GLU A 1 238 ? -13.242 120.031 -14.308 1.00 66.43 259 GLU A CA 1
ATOM 1718 C C . GLU A 1 238 ? -13.211 118.630 -13.719 1.00 64.86 259 GLU A C 1
ATOM 1719 O O . GLU A 1 238 ? -13.658 117.667 -14.353 1.00 58.57 259 GLU A O 1
ATOM 1725 N N . MET A 1 239 ? -12.669 118.500 -12.506 1.00 64.73 260 MET A N 1
ATOM 1726 C CA . MET A 1 239 ? -12.590 117.206 -11.841 1.00 60.84 260 MET A CA 1
ATOM 1727 C C . MET A 1 239 ? -13.979 116.646 -11.567 1.00 57.29 260 MET A C 1
ATOM 1728 O O . MET A 1 239 ? -14.280 115.493 -11.894 1.00 58.69 260 MET A O 1
ATOM 1733 N N . LEU A 1 240 ? -14.868 117.485 -11.049 1.00 56.04 261 LEU A N 1
ATOM 1734 C CA . LEU A 1 240 ? -16.236 117.063 -10.793 1.00 54.14 261 LEU A CA 1
ATOM 1735 C C . LEU A 1 240 ? -16.953 116.697 -12.085 1.00 60.77 261 LEU A C 1
ATOM 1736 O O . LEU A 1 240 ? -17.635 115.667 -12.155 1.00 62.91 261 LEU A O 1
ATOM 1741 N N . GLU A 1 241 ? -16.781 117.512 -13.130 1.00 62.59 262 GLU A N 1
ATOM 1742 C CA . GLU A 1 241 ? -17.459 117.252 -14.394 1.00 64.33 262 GLU A CA 1
ATOM 1743 C C . GLU A 1 241 ? -16.967 115.959 -15.037 1.00 60.78 262 GLU A C 1
ATOM 1744 O O . GLU A 1 241 ? -17.761 115.152 -15.538 1.00 56.59 262 GLU A O 1
ATOM 1750 N N . ARG A 1 242 ? -15.660 115.738 -15.012 1.00 57.87 263 ARG A N 1
ATOM 1751 C CA . ARG A 1 242 ? -15.115 114.526 -15.592 1.00 56.08 263 ARG A CA 1
ATOM 1752 C C . ARG A 1 242 ? -15.559 113.292 -14.818 1.00 59.13 263 ARG A C 1
ATOM 1753 O O . ARG A 1 242 ? -15.962 112.300 -15.426 1.00 63.68 263 ARG A O 1
ATOM 1761 N N . LEU A 1 243 ? -15.529 113.338 -13.480 1.00 59.07 264 LEU A N 1
ATOM 1762 C CA . LEU A 1 243 ? -15.939 112.166 -12.703 1.00 52.40 264 LEU A CA 1
ATOM 1763 C C . LEU A 1 243 ? -17.423 111.860 -12.905 1.00 53.52 264 LEU A C 1
ATOM 1764 O O . LEU A 1 243 ? -17.805 110.692 -13.041 1.00 56.68 264 LEU A O 1
ATOM 1769 N N . GLU A 1 244 ? -18.276 112.888 -12.946 1.00 50.71 265 GLU A N 1
ATOM 1770 C CA . GLU A 1 244 ? -19.688 112.629 -13.207 1.00 55.05 265 GLU A CA 1
ATOM 1771 C C . GLU A 1 244 ? -19.897 112.040 -14.605 1.00 62.88 265 GLU A C 1
ATOM 1772 O O . GLU A 1 244 ? -20.609 111.032 -14.769 1.00 68.53 265 GLU A O 1
ATOM 1778 N N . ALA A 1 245 ? -19.223 112.606 -15.617 1.00 60.48 266 ALA A N 1
ATOM 1779 C CA . ALA A 1 245 ? -19.407 112.112 -16.977 1.00 60.12 266 ALA A CA 1
ATOM 1780 C C . ALA A 1 245 ? -18.864 110.705 -17.126 1.00 61.00 266 ALA A C 1
ATOM 1781 O O . ALA A 1 245 ? -19.430 109.890 -17.864 1.00 63.97 266 ALA A O 1
ATOM 1783 N N . HIS A 1 246 ? -17.779 110.399 -16.428 1.00 56.71 267 HIS A N 1
ATOM 1784 C CA . HIS A 1 246 ? -17.243 109.053 -16.492 1.00 56.34 267 HIS A CA 1
ATOM 1785 C C . HIS A 1 246 ? -18.166 108.063 -15.817 1.00 58.16 267 HIS A C 1
ATOM 1786 O O . HIS A 1 246 ? -18.325 106.936 -16.291 1.00 64.04 267 HIS A O 1
ATOM 1793 N N . LEU A 1 247 ? -18.772 108.447 -14.700 1.00 57.98 268 LEU A N 1
ATOM 1794 C CA . LEU A 1 247 ? -19.683 107.514 -14.052 1.00 56.86 268 LEU A CA 1
ATOM 1795 C C . LEU A 1 247 ? -20.871 107.223 -14.955 1.00 54.77 268 LEU A C 1
ATOM 1796 O O . LEU A 1 247 ? -21.333 106.079 -15.029 1.00 47.91 268 LEU A O 1
ATOM 1801 N N . ARG A 1 248 ? -21.352 108.242 -15.682 1.00 54.95 269 ARG A N 1
ATOM 1802 C CA . ARG A 1 248 ? -22.460 108.020 -16.610 1.00 52.94 269 ARG A CA 1
ATOM 1803 C C . ARG A 1 248 ? -22.061 107.059 -17.713 1.00 62.15 269 ARG A C 1
ATOM 1804 O O . ARG A 1 248 ? -22.863 106.219 -18.133 1.00 67.77 269 ARG A O 1
ATOM 1812 N N . ALA A 1 249 ? -20.798 107.122 -18.137 1.00 61.31 270 ALA A N 1
ATOM 1813 C CA . ALA A 1 249 ? -20.272 106.366 -19.261 1.00 57.52 270 ALA A CA 1
ATOM 1814 C C . ALA A 1 249 ? -20.068 104.889 -18.966 1.00 65.10 270 ALA A C 1
ATOM 1815 O O . ALA A 1 249 ? -19.743 104.133 -19.887 1.00 71.29 270 ALA A O 1
ATOM 1817 N N . MET A 1 250 ? -20.229 104.456 -17.721 1.00 68.04 271 MET A N 1
ATOM 1818 C CA . MET A 1 250 ? -19.586 103.236 -17.258 1.00 66.39 271 MET A CA 1
ATOM 1819 C C . MET A 1 250 ? -20.419 101.938 -17.237 1.00 67.80 271 MET A C 1
ATOM 1820 O O . MET A 1 250 ? -19.809 100.873 -17.085 1.00 80.11 271 MET A O 1
ATOM 1825 N N . GLY A 1 251 ? -21.741 101.914 -17.429 1.00 56.66 272 GLY A N 1
ATOM 1826 C CA . GLY A 1 251 ? -22.639 102.974 -17.789 1.00 64.58 272 GLY A CA 1
ATOM 1827 C C . GLY A 1 251 ? -23.328 102.504 -19.061 1.00 76.09 272 GLY A C 1
ATOM 1828 O O . GLY A 1 251 ? -24.315 101.757 -19.028 1.00 79.69 272 GLY A O 1
ATOM 1829 N N . GLN A 1 252 ? -22.782 102.932 -20.200 1.00 72.57 273 GLN A N 1
ATOM 1830 C CA . GLN A 1 252 ? -23.400 102.686 -21.486 1.00 66.65 273 GLN A CA 1
ATOM 1831 C C . GLN A 1 252 ? -22.416 101.994 -22.420 1.00 65.92 273 GLN A C 1
ATOM 1832 O O . GLN A 1 252 ? -21.222 101.868 -22.134 1.00 70.53 273 GLN A O 1
ATOM 1838 N N . PHE A 1 253 ? -22.967 101.525 -23.534 1.00 61.41 274 PHE A N 1
ATOM 1839 C CA . PHE A 1 253 ? -22.249 101.106 -2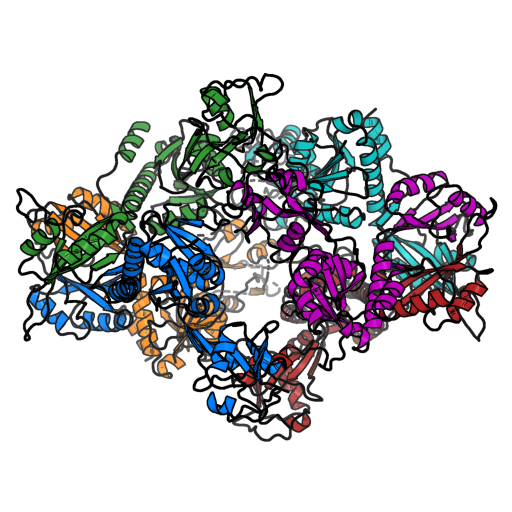4.722 1.00 61.68 274 PHE A CA 1
ATOM 1840 C C . PHE A 1 253 ? -22.766 101.978 -25.855 1.00 64.36 274 PHE A C 1
ATOM 1841 O O . PHE A 1 253 ? -23.933 102.384 -25.837 1.00 65.87 274 PHE A O 1
ATOM 1849 N N . THR A 1 254 ? -21.913 102.293 -26.834 1.00 63.94 275 THR A N 1
ATOM 1850 C CA . THR A 1 254 ? -22.428 102.722 -28.133 1.00 60.01 275 THR A CA 1
ATOM 1851 C C . THR A 1 254 ? -22.564 101.491 -29.005 1.00 64.01 275 THR A C 1
ATOM 1852 O O . THR A 1 254 ? -21.627 100.680 -29.105 1.00 66.71 275 THR A O 1
ATOM 1856 N N . VAL A 1 255 ? -23.739 101.361 -29.619 1.00 67.40 276 VAL A N 1
ATOM 1857 C CA . VAL A 1 255 ? -24.119 100.222 -30.449 1.00 68.46 276 VAL A CA 1
ATOM 1858 C C . VAL A 1 255 ? -24.476 100.747 -31.835 1.00 66.32 276 VAL A C 1
ATOM 1859 O O . VAL A 1 255 ? -25.267 101.691 -31.960 1.00 66.41 276 VAL A O 1
ATOM 1863 N N . VAL A 1 256 ? -23.870 100.161 -32.866 1.00 66.97 277 VAL A N 1
ATOM 1864 C CA . VAL A 1 256 ? -24.088 100.577 -34.250 1.00 71.35 277 VAL A CA 1
ATOM 1865 C C . VAL A 1 256 ? -24.459 99.353 -35.074 1.00 74.12 277 VAL A C 1
ATOM 1866 O O . VAL A 1 256 ? -23.721 98.364 -35.079 1.00 80.23 277 VAL A O 1
ATOM 1870 N N . ALA A 1 257 ? -25.580 99.420 -35.790 1.00 69.08 278 ALA A N 1
ATOM 1871 C CA . ALA A 1 257 ? -26.082 98.261 -36.516 1.00 71.78 278 ALA A CA 1
ATOM 1872 C C . ALA A 1 257 ? -26.359 98.608 -37.971 1.00 76.78 278 ALA A C 1
ATOM 1873 O O . ALA A 1 257 ? -26.806 99.718 -38.277 1.00 79.35 278 ALA A O 1
ATOM 1875 N N . ASN A 1 258 ? -26.069 97.654 -38.860 1.00 75.87 279 ASN A N 1
ATOM 1876 C CA . ASN A 1 258 ? -26.492 97.704 -40.253 1.00 77.07 279 ASN A CA 1
ATOM 1877 C C . ASN A 1 258 ? -27.893 97.113 -40.377 1.00 84.29 279 ASN A C 1
ATOM 1878 O O . ASN A 1 258 ? -28.183 96.059 -39.804 1.00 87.76 279 ASN A O 1
ATOM 1883 N N . MET A 1 259 ? -28.760 97.781 -41.137 1.00 88.43 280 MET A N 1
ATOM 1884 C CA . MET A 1 259 ? -30.128 97.311 -41.327 1.00 94.25 280 MET A CA 1
ATOM 1885 C C . MET A 1 259 ? -30.595 97.591 -42.749 1.00 96.90 280 MET A C 1
ATOM 1886 O O . MET A 1 259 ? -30.348 98.672 -43.282 1.00 94.13 280 MET A O 1
ATOM 1891 N N . ARG A 1 260 ? -31.264 96.622 -43.369 1.00 103.64 281 ARG A N 1
ATOM 1892 C CA . ARG A 1 260 ? -31.856 96.870 -44.677 1.00 109.72 281 ARG A CA 1
ATOM 1893 C C . ARG A 1 260 ? -33.136 97.683 -44.537 1.00 114.54 281 ARG A C 1
ATOM 1894 O O . ARG A 1 260 ? -33.962 97.419 -43.659 1.00 114.93 281 ARG A O 1
ATOM 1902 N N . GLY A 1 261 ? -33.268 98.703 -45.386 1.00 121.69 282 GLY A N 1
ATOM 1903 C CA . GLY A 1 261 ? -34.440 99.564 -45.417 1.00 124.33 282 GLY A CA 1
ATOM 1904 C C . GLY A 1 261 ? -34.391 100.450 -46.643 1.00 124.10 282 GLY A C 1
ATOM 1905 O O . GLY A 1 261 ? -33.338 100.611 -47.265 1.00 124.72 282 GLY A O 1
ATOM 1906 N N . SER A 1 262 ? -35.544 101.028 -46.987 1.00 127.04 283 SER A N 1
ATOM 1907 C CA . SER A 1 262 ? -35.558 101.905 -48.159 1.00 129.92 283 SER A CA 1
ATOM 1908 C C . SER A 1 262 ? -35.192 103.348 -47.822 1.00 128.56 283 SER A C 1
ATOM 1909 O O . SER A 1 262 ? -34.534 104.020 -48.626 1.00 131.15 283 SER A O 1
ATOM 1912 N N . SER A 1 263 ? -35.614 103.847 -46.660 1.00 124.53 284 SER A N 1
ATOM 1913 C CA . SER A 1 263 ? -35.342 105.220 -46.254 1.00 118.17 284 SER A CA 1
ATOM 1914 C C . SER A 1 263 ? -34.932 105.240 -44.790 1.00 116.15 284 SER A C 1
ATOM 1915 O O . SER A 1 263 ? -35.177 104.295 -44.033 1.00 117.32 284 SER A O 1
ATOM 1918 N N . ALA A 1 264 ? -34.342 106.362 -44.380 1.00 110.25 285 ALA A N 1
ATOM 1919 C CA . ALA A 1 264 ? -33.964 106.512 -42.980 1.00 97.76 285 ALA A CA 1
ATOM 1920 C C . ALA A 1 264 ? -35.187 106.476 -42.065 1.00 101.69 285 ALA A C 1
ATOM 1921 O O . ALA A 1 264 ? -35.127 105.917 -40.964 1.00 99.25 285 ALA A O 1
ATOM 1923 N N . GLU A 1 265 ? -36.323 107.019 -42.519 1.00 110.84 286 GLU A N 1
ATOM 1924 C CA . GLU A 1 265 ? -37.472 107.143 -41.622 1.00 118.09 286 GLU A CA 1
ATOM 1925 C C . GLU A 1 265 ? -38.093 105.785 -41.320 1.00 129.06 286 GLU A C 1
ATOM 1926 O O . GLU A 1 265 ? -38.499 105.522 -40.182 1.00 125.89 286 GLU A O 1
ATOM 1932 N N . GLU A 1 266 ? -38.150 104.909 -42.322 1.00 143.42 287 GLU A N 1
ATOM 1933 C CA . GLU A 1 266 ? -38.674 103.559 -42.134 1.00 152.22 287 GLU A CA 1
ATOM 1934 C C . GLU A 1 266 ? -37.830 102.794 -41.120 1.00 149.56 287 GLU A C 1
ATOM 1935 O O . GLU A 1 266 ? -38.353 102.222 -40.146 1.00 151.70 287 GLU A O 1
ATOM 1941 N N . VAL A 1 267 ? -36.505 102.860 -41.285 1.00 140.22 288 VAL A N 1
ATOM 1942 C CA . VAL A 1 267 ? -35.603 102.194 -40.353 1.00 120.96 288 VAL A CA 1
ATOM 1943 C C . VAL A 1 267 ? -35.763 102.774 -38.946 1.00 109.38 288 VAL A C 1
ATOM 1944 O O . VAL A 1 267 ? -35.859 102.036 -37.953 1.00 105.77 288 VAL A O 1
ATOM 1948 N N . ALA A 1 268 ? -35.832 104.102 -38.841 1.00 101.15 289 ALA A N 1
ATOM 1949 C CA . ALA A 1 268 ? -36.000 104.723 -37.533 1.00 95.02 289 ALA A CA 1
ATOM 1950 C C . ALA A 1 268 ? -37.280 104.251 -36.858 1.00 97.83 289 ALA A C 1
ATOM 1951 O O . ALA A 1 268 ? -37.267 103.894 -35.674 1.00 96.93 289 ALA A O 1
ATOM 1953 N N . GLU A 1 269 ? -38.388 104.201 -37.608 1.00 103.21 290 GLU A N 1
ATOM 1954 C CA . GLU A 1 269 ? -39.642 103.713 -37.039 1.00 111.05 290 GLU A CA 1
ATOM 1955 C C . GLU A 1 269 ? -39.500 102.279 -36.554 1.00 113.01 290 GLU A C 1
ATOM 1956 O O . GLU A 1 269 ? -40.023 101.918 -35.489 1.00 115.72 290 GLU A O 1
ATOM 1962 N N . ARG A 1 270 ? -38.757 101.454 -37.292 1.00 112.88 291 ARG A N 1
ATOM 1963 C CA . ARG A 1 270 ? -38.570 100.086 -36.824 1.00 112.00 291 ARG A CA 1
ATOM 1964 C C . ARG A 1 270 ? -37.781 100.056 -35.520 1.00 108.62 291 ARG A C 1
ATOM 1965 O O . ARG A 1 270 ? -38.134 99.316 -34.594 1.00 108.06 291 ARG A O 1
ATOM 1973 N N . VAL A 1 271 ? -36.732 100.874 -35.410 1.00 106.79 292 VAL A N 1
ATOM 1974 C CA . VAL A 1 271 ? -35.927 100.850 -34.191 1.00 100.48 292 VAL A CA 1
ATOM 1975 C C . VAL A 1 271 ? -36.724 101.367 -33.003 1.00 99.90 292 VAL A C 1
ATOM 1976 O O . VAL A 1 271 ? -36.679 100.789 -31.914 1.00 103.45 292 VAL A O 1
ATOM 1980 N N . LEU A 1 272 ? -37.508 102.421 -33.201 1.00 97.81 293 LEU A N 1
ATOM 1981 C CA . LEU A 1 272 ? -38.222 103.009 -32.079 1.00 94.54 293 LEU A CA 1
ATOM 1982 C C . LEU A 1 272 ? -39.432 102.191 -31.671 1.00 99.14 293 LEU A C 1
ATOM 1983 O O . LEU A 1 272 ? -39.893 102.321 -30.536 1.00 96.18 293 LEU A O 1
ATOM 1988 N N . SER A 1 273 ? -39.925 101.318 -32.550 1.00 109.85 294 SER A N 1
ATOM 1989 C CA . SER A 1 273 ? -40.988 100.411 -32.144 1.00 112.58 294 SER A CA 1
ATOM 1990 C C . SER A 1 273 ? -40.531 99.462 -31.051 1.00 113.25 294 SER A C 1
ATOM 1991 O O . SER A 1 273 ? -41.358 98.952 -30.289 1.00 118.22 294 SER A O 1
ATOM 1994 N N . GLN A 1 274 ? -39.243 99.241 -30.942 1.00 112.23 295 GLN A N 1
ATOM 1995 C CA . GLN A 1 274 ? -38.648 98.316 -29.999 1.00 112.94 295 GLN A CA 1
ATOM 1996 C C . GLN A 1 274 ? -38.389 99.028 -28.677 1.00 114.69 295 GLN A C 1
ATOM 1997 O O . GLN A 1 274 ? -37.859 100.143 -28.669 1.00 113.76 295 GLN A O 1
ATOM 2003 N N . PRO A 1 275 ? -38.730 98.390 -27.555 1.00 116.67 296 PRO A N 1
ATOM 2004 C CA . PRO A 1 275 ? -38.762 99.136 -26.285 1.00 117.07 296 PRO A CA 1
ATOM 2005 C C . PRO A 1 275 ? -37.424 99.728 -25.876 1.00 114.54 296 PRO A C 1
ATOM 2006 O O . PRO A 1 275 ? -37.338 100.938 -25.619 1.00 116.42 296 PRO A O 1
ATOM 2010 N N . SER A 1 276 ? -36.369 98.919 -25.831 1.00 107.81 297 SER A N 1
ATOM 2011 C CA . SER A 1 276 ? -35.102 99.338 -25.255 1.00 99.17 297 SER A CA 1
ATOM 2012 C C . SER A 1 276 ? -34.079 99.773 -26.291 1.00 94.98 297 SER A C 1
ATOM 2013 O O . SER A 1 276 ? -32.891 99.895 -25.961 1.00 90.43 297 SER A O 1
ATOM 2016 N N . LEU A 1 277 ? -34.503 100.008 -27.531 1.00 95.60 298 LEU A N 1
ATOM 2017 C CA . LEU A 1 277 ? -33.643 100.584 -28.557 1.00 89.39 298 LEU A CA 1
ATOM 2018 C C . LEU A 1 277 ? -33.816 102.085 -28.655 1.00 90.32 298 LEU A C 1
ATOM 2019 O O . LEU A 1 277 ? -33.548 102.667 -29.710 1.00 93.87 298 LEU A O 1
ATOM 2024 N N . ALA A 1 278 ? -34.264 102.720 -27.571 1.00 89.14 299 ALA A N 1
ATOM 2025 C CA . ALA A 1 278 ? -34.568 104.145 -27.599 1.00 89.02 299 ALA A CA 1
ATOM 2026 C C . ALA A 1 278 ? -33.312 104.998 -27.728 1.00 88.19 299 ALA A C 1
ATOM 2027 O O . ALA A 1 278 ? -33.368 106.088 -28.308 1.00 90.15 299 ALA A O 1
ATOM 2029 N N . GLY A 1 279 ? -32.183 104.549 -27.174 1.00 84.57 300 GLY A N 1
ATOM 2030 C CA . GLY A 1 279 ? -31.020 105.406 -27.149 1.00 80.18 300 GLY A CA 1
ATOM 2031 C C . GLY A 1 279 ? -31.268 106.585 -26.225 1.00 81.57 300 GLY A C 1
ATOM 2032 O O . GLY A 1 279 ? -32.281 106.660 -25.525 1.00 89.37 300 GLY A O 1
ATOM 2033 N N . LEU A 1 280 ? -30.319 107.523 -26.222 1.00 71.80 301 LEU A N 1
ATOM 2034 C CA . LEU A 1 280 ? -30.484 108.698 -25.370 1.00 66.83 301 LEU A CA 1
ATOM 2035 C C . LEU A 1 280 ? -31.578 109.613 -25.908 1.00 79.03 301 LEU A C 1
ATOM 2036 O O . LEU A 1 280 ? -32.465 110.045 -25.162 1.00 85.68 301 LEU A O 1
ATOM 2041 N N . GLN A 1 281 ? -31.536 109.915 -27.208 1.00 83.51 302 GLN A N 1
ATOM 2042 C CA . GLN A 1 281 ? -32.548 110.738 -27.853 1.00 88.87 302 GLN A CA 1
ATOM 2043 C C . GLN A 1 281 ? -33.228 110.051 -29.024 1.00 93.28 302 GLN A C 1
ATOM 2044 O O . GLN A 1 281 ? -34.232 110.570 -29.523 1.00 102.19 302 GLN A O 1
ATOM 2050 N N . GLY A 1 282 ? -32.710 108.917 -29.478 1.00 89.65 303 GLY A N 1
ATOM 2051 C CA . GLY A 1 282 ? -33.228 108.230 -30.631 1.00 86.14 303 GLY A CA 1
ATOM 2052 C C . GLY A 1 282 ? -32.074 107.781 -31.496 1.00 82.77 303 GLY A C 1
ATOM 2053 O O . GLY A 1 282 ? -30.948 108.266 -31.352 1.00 81.10 303 GLY A O 1
ATOM 2054 N N . PRO A 1 283 ? -32.329 106.867 -32.432 1.00 80.22 304 PRO A N 1
ATOM 2055 C CA . PRO A 1 283 ? -31.240 106.363 -33.277 1.00 76.50 304 PRO A CA 1
ATOM 2056 C C . PRO A 1 283 ? -30.753 107.416 -34.258 1.00 72.11 304 PRO A C 1
ATOM 2057 O O . PRO A 1 283 ? -31.543 108.162 -34.839 1.00 71.60 304 PRO A O 1
ATOM 2061 N N . THR A 1 284 ? -29.433 107.511 -34.390 1.00 70.33 305 THR A N 1
ATOM 2062 C CA . THR A 1 284 ? -28.846 108.192 -35.536 1.00 70.38 305 THR A CA 1
ATOM 2063 C C . THR A 1 284 ? -28.892 107.248 -36.730 1.00 78.58 305 THR A C 1
ATOM 2064 O O . THR A 1 284 ? -28.482 106.084 -36.621 1.00 84.45 305 THR A O 1
ATOM 2068 N N . VAL A 1 285 ? -29.395 107.737 -37.865 1.00 75.84 306 VAL A N 1
ATOM 2069 C CA . VAL A 1 285 ? -29.584 106.905 -39.052 1.00 73.14 306 VAL A CA 1
ATOM 2070 C C . VAL A 1 285 ? -28.848 107.528 -40.231 1.00 76.88 306 VAL A C 1
ATOM 2071 O O . VAL A 1 285 ? -29.129 108.673 -40.605 1.00 82.11 306 VAL A O 1
ATOM 2075 N N . SER A 1 286 ? -27.954 106.762 -40.848 1.00 73.88 307 SER A N 1
ATOM 2076 C CA . SER A 1 286 ? -27.186 107.221 -41.996 1.00 74.70 307 SER A CA 1
ATOM 2077 C C . SER A 1 286 ? -27.189 106.168 -43.087 1.00 77.76 307 SER A C 1
ATOM 2078 O O . SER A 1 286 ? -27.399 104.983 -42.815 1.00 83.49 307 SER A O 1
ATOM 2081 N N . PRO A 1 287 ? -26.991 106.570 -44.340 1.00 76.85 308 PRO A N 1
ATOM 2082 C CA . PRO A 1 287 ? -27.022 105.601 -45.436 1.00 80.12 308 PRO A CA 1
ATOM 2083 C C . PRO A 1 287 ? -25.761 104.755 -45.514 1.00 78.90 308 PRO A C 1
ATOM 2084 O O . PRO A 1 287 ? -24.645 105.220 -45.267 1.00 71.82 308 PRO A O 1
ATOM 2088 N N . VAL A 1 288 ? -25.967 103.500 -45.893 1.00 80.90 309 VAL A N 1
ATOM 2089 C CA . VAL A 1 288 ? -24.916 102.520 -46.137 1.00 80.91 309 VAL A CA 1
ATOM 2090 C C . VAL A 1 288 ? -25.067 102.027 -47.566 1.00 85.47 309 VAL A C 1
ATOM 2091 O O . VAL A 1 288 ? -26.110 101.448 -47.921 1.00 91.28 309 VAL A O 1
ATOM 2095 N N . PHE A 1 289 ? -24.017 102.230 -48.368 1.00 87.90 310 PHE A N 1
ATOM 2096 C CA . PHE A 1 289 ? -24.013 101.956 -49.799 1.00 81.93 310 PHE A CA 1
ATOM 2097 C C . PHE A 1 289 ? -23.320 100.638 -50.091 1.00 95.17 310 PHE A C 1
ATOM 2098 O O . PHE A 1 289 ? -22.263 100.344 -49.533 1.00 92.53 310 PHE A O 1
ATOM 2106 N N . CYS A 1 290 ? -23.857 99.903 -51.053 1.00 104.54 311 CYS A N 1
ATOM 2107 C CA . CYS A 1 290 ? -23.218 98.686 -51.522 1.00 115.89 311 CYS A CA 1
ATOM 2108 C C . CYS A 1 290 ? -23.591 98.497 -52.978 1.00 115.52 311 CYS A C 1
ATOM 2109 O O . CYS A 1 290 ? -24.671 98.901 -53.412 1.00 112.97 311 CYS A O 1
ATOM 2112 N N . LYS A 1 291 ? -22.682 97.878 -53.720 1.00 121.90 312 LYS A N 1
ATOM 2113 C CA . LYS A 1 291 ? -22.845 97.703 -55.157 1.00 131.68 312 LYS A CA 1
ATOM 2114 C C . LYS A 1 291 ? -23.710 96.486 -55.473 1.00 138.05 312 LYS A C 1
ATOM 2115 O O . LYS A 1 291 ? -23.449 95.390 -54.971 1.00 139.17 312 LYS A O 1
ATOM 2121 N N . ARG A 1 292 ? -24.737 96.673 -56.307 1.00 144.27 313 ARG A N 1
ATOM 2122 C CA . ARG A 1 292 ? -25.605 95.555 -56.670 1.00 153.45 313 ARG A CA 1
ATOM 2123 C C . ARG A 1 292 ? -25.213 95.002 -58.038 1.00 167.03 313 ARG A C 1
ATOM 2124 O O . ARG A 1 292 ? -24.525 93.978 -58.120 1.00 170.46 313 ARG A O 1
ATOM 2132 N N . ASP A 1 293 ? -25.626 95.663 -59.120 1.00 174.99 314 ASP A N 1
ATOM 2133 C CA . ASP A 1 293 ? -25.236 95.193 -60.445 1.00 187.43 314 ASP A CA 1
ATOM 2134 C C . ASP A 1 293 ? -24.336 96.210 -61.133 1.00 198.87 314 ASP A C 1
ATOM 2135 O O . ASP A 1 293 ? -24.624 96.653 -62.249 1.00 200.83 314 ASP A O 1
ATOM 2140 N N . GLY A 1 294 ? -23.243 96.586 -60.475 1.00 209.77 315 GLY A N 1
ATOM 2141 C CA . GLY A 1 294 ? -22.391 97.648 -60.963 1.00 207.91 315 GLY A CA 1
ATOM 2142 C C . GLY A 1 294 ? -22.828 99.048 -60.598 1.00 200.59 315 GLY A C 1
ATOM 2143 O O . GLY A 1 294 ? -22.102 100.003 -60.902 1.00 200.05 315 GLY A O 1
ATOM 2144 N N . LYS A 1 295 ? -23.979 99.204 -59.951 1.00 192.33 316 LYS A N 1
ATOM 2145 C CA . LYS A 1 295 ? -24.440 100.489 -59.453 1.00 179.82 316 LYS A CA 1
ATOM 2146 C C . LYS A 1 295 ? -24.349 100.499 -57.934 1.00 164.30 316 LYS A C 1
ATOM 2147 O O . LYS A 1 295 ? -24.570 99.473 -57.282 1.00 164.82 316 LYS A O 1
ATOM 2153 N N . VAL A 1 296 ? -24.003 101.640 -57.375 1.00 149.58 317 VAL A N 1
ATOM 2154 C CA . VAL A 1 296 ? -23.995 101.776 -55.927 1.00 131.39 317 VAL A CA 1
ATOM 2155 C C . VAL A 1 296 ? -25.329 102.374 -55.517 1.00 126.25 317 VAL A C 1
ATOM 2156 O O . VAL A 1 296 ? -25.881 103.236 -56.211 1.00 129.35 317 VAL A O 1
ATOM 2160 N N . SER A 1 297 ? -25.848 101.920 -54.380 1.00 120.21 318 SER A N 1
ATOM 2161 C CA . SER A 1 297 ? -27.128 102.390 -53.876 1.00 113.60 318 SER A CA 1
ATOM 2162 C C . SER A 1 297 ? -27.192 102.133 -52.382 1.00 110.87 318 SER A C 1
ATOM 2163 O O . SER A 1 297 ? -26.588 101.186 -51.874 1.00 113.36 318 SER A O 1
ATOM 2166 N N . ALA A 1 298 ? -27.942 102.984 -51.688 1.00 106.11 319 ALA A N 1
ATOM 2167 C CA . ALA A 1 298 ? -28.125 102.858 -50.248 1.00 100.57 319 ALA A CA 1
ATOM 2168 C C . ALA A 1 298 ? -29.175 101.786 -49.974 1.00 100.39 319 ALA A C 1
ATOM 2169 O O . ALA A 1 298 ? -30.333 102.062 -49.648 1.00 101.19 319 ALA A O 1
ATOM 2171 N N . ASP A 1 299 ? -28.757 100.527 -50.097 1.00 99.63 320 ASP A N 1
ATOM 2172 C CA . ASP A 1 299 ? -29.666 99.461 -49.712 1.00 104.60 320 ASP A CA 1
ATOM 2173 C C . ASP A 1 299 ? -29.720 99.297 -48.205 1.00 100.69 320 ASP A C 1
ATOM 2174 O O . ASP A 1 299 ? -30.741 98.835 -47.680 1.00 97.15 320 ASP A O 1
ATOM 2179 N N . TYR A 1 300 ? -28.671 99.703 -47.493 1.00 98.94 321 TYR A N 1
ATOM 2180 C CA . TYR A 1 300 ? -28.667 99.537 -46.051 1.00 94.53 321 TYR A CA 1
ATOM 2181 C C . TYR A 1 300 ? -28.569 100.904 -45.395 1.00 92.25 321 TYR A C 1
ATOM 2182 O O . TYR A 1 300 ? -28.326 101.913 -46.054 1.00 96.22 321 TYR A O 1
ATOM 2191 N N . TYR A 1 301 ? -28.822 100.930 -44.094 1.00 87.22 322 TYR A N 1
ATOM 2192 C CA . TYR A 1 301 ? -28.656 102.113 -43.265 1.00 87.27 322 TYR A CA 1
ATOM 2193 C C . TYR A 1 301 ? -28.053 101.685 -41.934 1.00 84.75 322 TYR A C 1
ATOM 2194 O O . TYR A 1 301 ? -28.408 100.636 -41.390 1.00 88.68 322 TYR A O 1
ATOM 2203 N N . ALA A 1 302 ? -27.142 102.495 -41.416 1.00 76.69 323 ALA A N 1
ATOM 2204 C CA . ALA A 1 302 ? -26.500 102.237 -40.139 1.00 71.51 323 ALA A CA 1
ATOM 2205 C C . ALA A 1 302 ? -27.130 103.120 -39.075 1.00 74.65 323 ALA A C 1
ATOM 2206 O O . ALA A 1 302 ? -27.269 104.336 -39.274 1.00 81.87 323 ALA A O 1
ATOM 2208 N N . ILE A 1 303 ? -27.528 102.506 -37.958 1.00 71.24 324 ILE A N 1
ATOM 2209 C CA . ILE A 1 303 ? -28.114 103.231 -36.836 1.00 71.05 324 ILE A CA 1
ATOM 2210 C C . ILE A 1 303 ? -27.155 103.143 -35.658 1.00 72.38 324 ILE A C 1
ATOM 2211 O O . ILE A 1 303 ? -26.446 102.143 -35.483 1.00 72.56 324 ILE A O 1
ATOM 2216 N N . VAL A 1 304 ? -27.109 104.206 -34.857 1.00 69.83 325 VAL A N 1
ATOM 2217 C CA . VAL A 1 304 ? -26.307 104.203 -33.640 1.00 68.83 325 VAL A CA 1
ATOM 2218 C C . VAL A 1 304 ? -27.172 104.689 -32.485 1.00 72.82 325 VAL A C 1
ATOM 2219 O O . VAL A 1 304 ? -27.855 105.718 -32.599 1.00 74.18 325 VAL A O 1
ATOM 2223 N N . ILE A 1 305 ? -27.156 103.919 -31.389 1.00 72.41 326 ILE A N 1
ATOM 2224 C CA . ILE A 1 305 ? -27.863 104.220 -30.150 1.00 71.27 326 ILE A CA 1
ATOM 2225 C C . ILE A 1 305 ? -26.933 103.916 -28.982 1.00 74.50 326 ILE A C 1
ATOM 2226 O O . ILE A 1 305 ? -26.029 103.078 -29.084 1.00 74.69 326 ILE A O 1
ATOM 2231 N N . CYS A 1 306 ? -27.163 104.608 -27.866 1.00 72.54 327 CYS A N 1
ATOM 2232 C CA . CYS A 1 306 ? -26.611 104.193 -26.584 1.00 72.15 327 CYS A CA 1
ATOM 2233 C C . CYS A 1 306 ? -27.465 103.100 -25.967 1.00 71.84 327 CYS A C 1
ATOM 2234 O O . CYS A 1 306 ? -28.695 103.190 -25.938 1.00 75.78 327 CYS A O 1
ATOM 2237 N N . VAL A 1 307 ? -26.810 102.074 -25.449 1.00 66.56 328 VAL A N 1
ATOM 2238 C CA . VAL A 1 307 ? -27.527 101.014 -24.757 1.00 67.98 328 VAL A CA 1
ATOM 2239 C C . VAL A 1 307 ? -26.908 100.826 -23.380 1.00 72.19 328 VAL A C 1
ATOM 2240 O O . VAL A 1 307 ? -25.688 100.648 -23.275 1.00 74.66 328 VAL A O 1
ATOM 2244 N N . PRO A 1 308 ? -27.693 100.865 -22.305 1.00 69.87 329 PRO A N 1
ATOM 2245 C CA . PRO A 1 308 ? -27.136 100.550 -20.983 1.00 63.38 329 PRO A CA 1
ATOM 2246 C C . PRO A 1 308 ? -26.587 99.132 -20.954 1.00 63.89 329 PRO A C 1
ATOM 2247 O O . PRO A 1 308 ? -27.180 98.210 -21.512 1.00 68.74 329 PRO A O 1
ATOM 2251 N N . LYS A 1 309 ? -25.462 98.956 -20.263 1.00 61.61 330 LYS A N 1
ATOM 2252 C CA . LYS A 1 309 ? -24.755 97.681 -20.323 1.00 63.92 330 LYS A CA 1
ATOM 2253 C C . LYS A 1 309 ? -25.607 96.517 -19.838 1.00 77.74 330 LYS A C 1
ATOM 2254 O O . LYS A 1 309 ? -25.595 95.443 -20.452 1.00 84.17 330 LYS A O 1
ATOM 2260 N N . LYS A 1 310 ? -26.346 96.700 -18.739 1.00 84.38 331 LYS A N 1
ATOM 2261 C CA . LYS A 1 310 ? -27.190 95.617 -18.247 1.00 88.95 331 LYS A CA 1
ATOM 2262 C C . LYS A 1 310 ? -28.254 95.238 -19.260 1.00 88.15 331 LYS A C 1
ATOM 2263 O O . LYS A 1 310 ? -28.840 94.160 -19.148 1.00 94.90 331 LYS A O 1
ATOM 2269 N N . ALA A 1 311 ? -28.509 96.097 -20.245 1.00 81.68 332 ALA A N 1
ATOM 2270 C CA . ALA A 1 311 ? -29.483 95.845 -21.303 1.00 84.32 332 ALA A CA 1
ATOM 2271 C C . ALA A 1 311 ? -28.875 95.249 -22.574 1.00 81.64 332 ALA A C 1
ATOM 2272 O O . ALA A 1 311 ? -29.633 94.815 -23.454 1.00 79.53 332 ALA A O 1
ATOM 2274 N N . LEU A 1 312 ? -27.542 95.130 -22.657 1.00 75.85 333 LEU A N 1
ATOM 2275 C CA . LEU A 1 312 ? -26.902 94.878 -23.943 1.00 72.89 333 LEU A CA 1
ATOM 2276 C C . LEU A 1 312 ? -27.487 93.652 -24.625 1.00 80.42 333 LEU A C 1
ATOM 2277 O O . LEU A 1 312 ? -28.043 93.740 -25.731 1.00 80.74 333 LEU A O 1
ATOM 2282 N N . TYR A 1 313 ? -27.446 92.515 -23.932 1.00 83.23 334 TYR A N 1
ATOM 2283 C CA . TYR A 1 313 ? -27.865 91.265 -24.546 1.00 84.03 334 TYR A CA 1
ATOM 2284 C C . TYR A 1 313 ? -29.293 91.361 -25.078 1.00 89.76 334 TYR A C 1
ATOM 2285 O O . TYR A 1 313 ? -29.548 91.018 -26.238 1.00 95.64 334 TYR A O 1
ATOM 2294 N N . LYS A 1 314 ? -30.238 91.879 -24.276 1.00 92.89 335 LYS A N 1
ATOM 2295 C CA . LYS A 1 314 ? -31.611 91.920 -24.783 1.00 98.78 335 LYS A CA 1
ATOM 2296 C C . LYS A 1 314 ? -31.727 92.850 -25.982 1.00 93.52 335 LYS A C 1
ATOM 2297 O O . LYS A 1 314 ? -32.400 92.516 -26.969 1.00 96.71 335 LYS A O 1
ATOM 2303 N N . SER A 1 315 ? -30.999 93.972 -25.960 1.00 87.83 336 SER A N 1
ATOM 2304 C CA . SER A 1 315 ? -31.017 94.877 -27.104 1.00 83.36 336 SER A CA 1
ATOM 2305 C C . SER A 1 315 ? -30.539 94.171 -28.360 1.00 78.96 336 SER A C 1
ATOM 2306 O O . SER A 1 315 ? -31.131 94.334 -29.436 1.00 77.39 336 SER A O 1
ATOM 2309 N N . ILE A 1 316 ? -29.509 93.330 -28.231 1.00 73.51 337 ILE A N 1
ATOM 2310 C CA . ILE A 1 316 ? -29.043 92.595 -29.397 1.00 68.92 337 ILE A CA 1
ATOM 2311 C C . ILE A 1 316 ? -30.176 91.765 -29.965 1.00 78.10 337 ILE A C 1
ATOM 2312 O O . ILE A 1 316 ? -30.483 91.841 -31.162 1.00 82.59 337 ILE A O 1
ATOM 2317 N N . GLN A 1 317 ? -30.875 91.031 -29.095 1.00 81.94 338 GLN A N 1
ATOM 2318 C CA . GLN A 1 317 ? -32.012 90.250 -29.559 1.00 84.52 338 GLN A CA 1
ATOM 2319 C C . GLN A 1 317 ? -33.013 91.158 -30.248 1.00 75.10 338 GLN A C 1
ATOM 2320 O O . GLN A 1 317 ? -33.430 90.899 -31.381 1.00 78.89 338 GLN A O 1
ATOM 2326 N N . GLN A 1 318 ? -33.321 92.291 -29.625 1.00 73.77 339 GLN A N 1
ATOM 2327 C CA . GLN A 1 318 ? -34.275 93.195 -30.241 1.00 80.33 339 GLN A CA 1
ATOM 2328 C C . GLN A 1 318 ? -33.754 93.671 -31.584 1.00 83.85 339 GLN A C 1
ATOM 2329 O O . GLN A 1 318 ? -34.484 93.660 -32.580 1.00 90.33 339 GLN A O 1
ATOM 2335 N N . LEU A 1 319 ? -32.463 93.992 -31.656 1.00 83.17 340 LEU A N 1
ATOM 2336 C CA . LEU A 1 319 ? -31.937 94.474 -32.923 1.00 83.61 340 LEU A CA 1
ATOM 2337 C C . LEU A 1 319 ? -31.991 93.397 -33.991 1.00 85.84 340 LEU A C 1
ATOM 2338 O O . LEU A 1 319 ? -32.243 93.707 -35.158 1.00 88.38 340 LEU A O 1
ATOM 2343 N N . ARG A 1 320 ? -31.816 92.126 -33.619 1.00 86.20 341 ARG A N 1
ATOM 2344 C CA . ARG A 1 320 ? -31.907 91.088 -34.642 1.00 91.44 341 ARG A CA 1
ATOM 2345 C C . ARG A 1 320 ? -33.339 90.915 -35.126 1.00 102.72 341 ARG A C 1
ATOM 2346 O O . ARG A 1 320 ? -33.558 90.535 -36.282 1.00 110.47 341 ARG A O 1
ATOM 2354 N N . ALA A 1 321 ? -34.322 91.193 -34.264 1.00 104.70 342 ALA A N 1
ATOM 2355 C CA . ALA A 1 321 ? -35.713 91.000 -34.648 1.00 104.83 342 ALA A CA 1
ATOM 2356 C C . ALA A 1 321 ? -36.124 91.957 -35.759 1.00 103.21 342 ALA A C 1
ATOM 2357 O O . ALA A 1 321 ? -37.000 91.626 -36.568 1.00 111.86 342 ALA A O 1
ATOM 2359 N N . ILE A 1 322 ? -35.516 93.138 -35.814 1.00 94.53 343 ILE A N 1
ATOM 2360 C CA . ILE A 1 322 ? -35.833 94.127 -36.832 1.00 92.46 343 ILE A CA 1
ATOM 2361 C C . ILE A 1 322 ? -34.828 94.099 -37.988 1.00 93.65 343 ILE A C 1
ATOM 2362 O O . ILE A 1 322 ? -34.740 95.059 -38.754 1.00 94.76 343 ILE A O 1
ATOM 2367 N N . GLY A 1 323 ? -34.041 93.031 -38.102 1.00 93.49 344 GLY A N 1
ATOM 2368 C CA . GLY A 1 323 ? -33.192 92.846 -39.259 1.00 95.95 344 GLY A CA 1
ATOM 2369 C C . GLY A 1 323 ? -31.794 93.399 -39.144 1.00 96.10 344 GLY A C 1
ATOM 2370 O O . GLY A 1 323 ? -31.127 93.558 -40.173 1.00 103.44 344 GLY A O 1
ATOM 2371 N N . GLY A 1 324 ? -31.334 93.716 -37.932 1.00 91.62 345 GLY A N 1
ATOM 2372 C CA . GLY A 1 324 ? -30.003 94.271 -37.759 1.00 88.00 345 GLY A CA 1
ATOM 2373 C C . GLY A 1 324 ? -28.907 93.227 -37.878 1.00 89.91 345 GLY A C 1
ATOM 2374 O O . GLY A 1 324 ? -29.087 92.050 -37.572 1.00 95.92 345 GLY A O 1
ATOM 2375 N N . SER A 1 325 ? -27.752 93.676 -38.355 1.00 86.48 346 SER A N 1
ATOM 2376 C CA . SER A 1 325 ? -26.595 92.811 -38.510 1.00 85.39 346 SER A CA 1
ATOM 2377 C C . SER A 1 325 ? -25.332 93.638 -38.334 1.00 80.88 346 SER A C 1
ATOM 2378 O O . SER A 1 325 ? -25.358 94.867 -38.439 1.00 78.53 346 SER A O 1
ATOM 2381 N N . GLY A 1 326 ? -24.215 92.948 -38.095 1.00 82.18 347 GLY A N 1
ATOM 2382 C CA . GLY A 1 326 ? -22.941 93.624 -37.942 1.00 72.41 347 GLY A CA 1
ATOM 2383 C C . GLY A 1 326 ? -23.007 94.649 -36.838 1.00 78.81 347 GLY A C 1
ATOM 2384 O O . GLY A 1 326 ? -22.744 95.836 -37.065 1.00 80.09 347 GLY A O 1
ATOM 2385 N N . VAL A 1 327 ? -23.441 94.206 -35.661 1.00 75.49 348 VAL A N 1
ATOM 2386 C CA . VAL A 1 327 ? -23.713 95.098 -34.541 1.00 71.30 348 VAL A CA 1
ATOM 2387 C C . VAL A 1 327 ? -22.410 95.369 -33.792 1.00 69.71 348 VAL A C 1
ATOM 2388 O O . VAL A 1 327 ? -21.907 94.510 -33.070 1.00 72.91 348 VAL A O 1
ATOM 2392 N N . LEU A 1 328 ? -21.868 96.568 -33.962 1.00 67.36 349 LEU A N 1
ATOM 2393 C CA . LEU A 1 328 ? -20.664 96.993 -33.264 1.00 64.74 349 LEU A CA 1
ATOM 2394 C C . LEU A 1 328 ? -21.000 97.513 -31.875 1.00 65.27 349 LEU A C 1
ATOM 2395 O O . LEU A 1 328 ? -21.853 98.394 -31.726 1.00 72.33 349 LEU A O 1
ATOM 2400 N N . VAL A 1 329 ? -20.318 96.994 -30.862 1.00 60.46 350 VAL A N 1
ATOM 2401 C CA . VAL A 1 329 ? -20.497 97.437 -29.483 1.00 63.05 350 VAL A CA 1
ATOM 2402 C C . VAL A 1 329 ? -19.159 97.934 -28.976 1.00 64.74 350 VAL A C 1
ATOM 2403 O O . VAL A 1 329 ? -18.143 97.255 -29.166 1.00 68.58 350 VAL A O 1
ATOM 2407 N N . SER A 1 330 ? -19.140 99.132 -28.387 1.00 60.72 351 SER A N 1
ATOM 2408 C CA . SER A 1 330 ? -17.883 99.672 -27.880 1.00 57.27 351 SER A CA 1
ATOM 2409 C C . SER A 1 330 ? -18.140 100.549 -26.666 1.00 61.39 351 SER A C 1
ATOM 2410 O O . SER A 1 330 ? -19.246 101.097 -26.498 1.00 59.70 351 SER A O 1
ATOM 2413 N N . PRO A 1 331 ? -17.143 100.723 -25.800 1.00 59.99 352 PRO A N 1
ATOM 2414 C CA . PRO A 1 331 ? -17.310 101.495 -24.579 1.00 58.99 352 PRO A CA 1
ATOM 2415 C C . PRO A 1 331 ? -16.970 102.971 -24.770 1.00 63.56 352 PRO A C 1
ATOM 2416 O O . PRO A 1 331 ? -16.439 103.386 -25.800 1.00 68.01 352 PRO A O 1
ATOM 2420 N N . LEU A 1 332 ? -17.264 103.751 -23.722 1.00 60.04 353 LEU A N 1
ATOM 2421 C CA . LEU A 1 332 ? -17.123 105.197 -23.712 1.00 56.56 353 LEU A CA 1
ATOM 2422 C C . LEU A 1 332 ? -16.271 105.646 -22.530 1.00 54.22 353 LEU A C 1
ATOM 2423 O O . LEU A 1 332 ? -16.406 105.115 -21.426 1.00 56.41 353 LEU A O 1
ATOM 2428 N N . THR A 1 333 ? -15.425 106.657 -22.746 1.00 50.19 354 THR A N 1
ATOM 2429 C CA . THR A 1 333 ? -14.726 107.264 -21.613 1.00 50.58 354 THR A CA 1
ATOM 2430 C C . THR A 1 333 ? -15.638 108.218 -20.843 1.00 54.23 354 THR A C 1
ATOM 2431 O O . THR A 1 333 ? -15.657 108.213 -19.607 1.00 63.11 354 THR A O 1
ATOM 2435 N N . TYR A 1 334 ? -16.370 109.073 -21.548 1.00 47.83 355 TYR A N 1
ATOM 2436 C CA . TYR A 1 334 ? -17.230 110.056 -20.919 1.00 48.46 355 TYR A CA 1
ATOM 2437 C C . TYR A 1 334 ? -18.569 110.080 -21.631 1.00 52.37 355 TYR A C 1
ATOM 2438 O O . TYR A 1 334 ? -18.668 109.701 -22.796 1.00 60.01 355 TYR A O 1
ATOM 2447 N N . ILE A 1 335 ? -19.606 110.475 -20.902 1.00 48.32 356 ILE A N 1
ATOM 2448 C CA . ILE A 1 335 ? -20.848 110.965 -21.481 1.00 54.87 356 ILE A CA 1
ATOM 2449 C C . ILE A 1 335 ? -21.191 112.244 -20.726 1.00 59.00 356 ILE A C 1
ATOM 2450 O O . ILE A 1 335 ? -21.636 112.190 -19.574 1.00 59.16 356 ILE A O 1
ATOM 2455 N N . PHE A 1 336 ? -20.999 113.391 -21.372 1.00 56.86 357 PHE A N 1
ATOM 2456 C CA . PHE A 1 336 ? -21.317 114.680 -20.784 1.00 56.75 357 PHE A CA 1
ATOM 2457 C C . PHE A 1 336 ? -22.753 115.064 -21.107 1.00 66.31 357 PHE A C 1
ATOM 2458 O O . PHE A 1 336 ? -23.173 115.014 -22.261 1.00 71.75 357 PHE A O 1
ATOM 2466 N N . ASP A 1 337 ? -23.492 115.468 -20.086 1.00 74.32 358 ASP A N 1
ATOM 2467 C CA . ASP A 1 337 ? -24.871 115.892 -20.254 1.00 77.67 358 ASP A CA 1
ATOM 2468 C C . ASP A 1 337 ? -25.094 117.199 -19.510 1.00 81.80 358 ASP A C 1
ATOM 2469 O O . ASP A 1 337 ? -24.166 117.998 -19.360 1.00 82.61 358 ASP A O 1
ATOM 2474 N N . GLU A 1 338 ? -26.315 117.437 -19.054 1.00 86.72 359 GLU A N 1
ATOM 2475 C CA . GLU A 1 338 ? -26.591 118.631 -18.270 1.00 92.81 359 GLU A CA 1
ATOM 2476 C C . GLU A 1 338 ? -25.943 118.529 -16.899 1.00 92.34 359 GLU A C 1
ATOM 2477 O O . GLU A 1 338 ? -25.906 117.454 -16.292 1.00 93.71 359 GLU A O 1
ATOM 2483 N N . GLU A 1 339 ? -25.418 119.648 -16.414 1.00 90.72 360 GLU A N 1
ATOM 2484 C CA . GLU A 1 339 ? -24.752 119.630 -15.123 1.00 91.87 360 GLU A CA 1
ATOM 2485 C C . GLU A 1 339 ? -25.702 119.233 -14.000 1.00 88.24 360 GLU A C 1
ATOM 2486 O O . GLU A 1 339 ? -26.861 119.655 -13.963 1.00 91.82 360 GLU A O 1
ATOM 2492 N N . THR A 1 340 ? -25.210 118.372 -13.109 1.00 84.99 361 THR A N 1
ATOM 2493 C CA . THR A 1 340 ? -25.932 118.030 -11.897 1.00 80.54 361 THR A CA 1
ATOM 2494 C C . THR A 1 340 ? -25.839 119.213 -10.947 1.00 73.57 361 THR A C 1
ATOM 2495 O O . THR A 1 340 ? -24.945 120.050 -11.082 1.00 75.95 361 THR A O 1
ATOM 2499 N N . PRO A 1 341 ? -26.736 119.304 -9.981 1.00 71.44 362 PRO A N 1
ATOM 2500 C CA . PRO A 1 341 ? -26.653 120.405 -9.009 1.00 71.55 362 PRO A CA 1
ATOM 2501 C C . PRO A 1 341 ? -25.399 120.386 -8.137 1.00 66.83 362 PRO A C 1
ATOM 2502 O O . PRO A 1 341 ? -25.200 121.319 -7.362 1.00 74.78 362 PRO A O 1
ATOM 2506 N N . ARG A 1 342 ? -24.538 119.372 -8.259 1.00 57.18 363 ARG A N 1
ATOM 2507 C CA . ARG A 1 342 ? -23.399 119.259 -7.353 1.00 55.56 363 ARG A CA 1
ATOM 2508 C C . ARG A 1 342 ? -22.503 120.489 -7.435 1.00 64.82 363 ARG A C 1
ATOM 2509 O O . ARG A 1 342 ? -21.958 120.946 -6.418 1.00 71.49 363 ARG A O 1
ATOM 2517 N N . TRP A 1 343 ? -22.367 121.066 -8.629 1.00 65.23 364 TRP A N 1
ATOM 2518 C CA . TRP A 1 343 ? -21.589 122.292 -8.770 1.00 63.62 364 TRP A CA 1
ATOM 2519 C C . TRP A 1 343 ? -22.271 123.462 -8.065 1.00 68.49 364 TRP A C 1
ATOM 2520 O O . TRP A 1 343 ? -21.651 124.150 -7.247 1.00 69.68 364 TRP A O 1
ATOM 2531 N N . ARG A 1 344 ? -23.563 123.684 -8.334 1.00 73.46 365 ARG A N 1
ATOM 2532 C CA . ARG A 1 344 ? -24.276 124.773 -7.659 1.00 76.04 365 ARG A CA 1
ATOM 2533 C C . ARG A 1 344 ? -24.296 124.573 -6.147 1.00 70.61 365 ARG A C 1
ATOM 2534 O O . ARG A 1 344 ? -24.242 125.542 -5.375 1.00 73.29 365 ARG A O 1
ATOM 2542 N N . GLN A 1 345 ? -24.354 123.319 -5.708 1.00 61.73 366 GLN A N 1
ATOM 2543 C CA . GLN A 1 345 ? -24.325 123.052 -4.282 1.00 68.64 366 GLN A CA 1
ATOM 2544 C C . GLN A 1 345 ? -22.970 123.419 -3.699 1.00 70.33 366 GLN A C 1
ATOM 2545 O O . GLN A 1 345 ? -22.893 123.995 -2.601 1.00 72.67 366 GLN A O 1
ATOM 2551 N N . LEU A 1 346 ? -21.896 123.132 -4.441 1.00 64.87 367 LEU A N 1
ATOM 2552 C CA . LEU A 1 346 ? -20.572 123.542 -3.995 1.00 59.78 367 LEU A CA 1
ATOM 2553 C C . LEU A 1 346 ? -20.486 125.055 -3.863 1.00 67.32 367 LEU A C 1
ATOM 2554 O O . LEU A 1 346 ? -20.080 125.579 -2.813 1.00 70.59 367 LEU A O 1
ATOM 2559 N N . LEU A 1 347 ? -20.943 125.783 -4.892 1.00 63.17 368 LEU A N 1
ATOM 2560 C CA . LEU A 1 347 ? -20.833 127.236 -4.836 1.00 60.75 368 LEU A CA 1
ATOM 2561 C C . LEU A 1 347 ? -21.669 127.828 -3.706 1.00 61.80 368 LEU A C 1
ATOM 2562 O O . LEU A 1 347 ? -21.262 128.819 -3.086 1.00 60.74 368 LEU A O 1
ATOM 2567 N N . SER A 1 348 ? -22.813 127.226 -3.395 1.00 61.84 369 SER A N 1
ATOM 2568 C CA . SER A 1 348 ? -23.557 127.704 -2.243 1.00 65.39 369 SER A CA 1
ATOM 2569 C C . SER A 1 348 ? -22.772 127.462 -0.963 1.00 66.59 369 SER A C 1
ATOM 2570 O O . SER A 1 348 ? -22.755 128.316 -0.074 1.00 71.55 369 SER A O 1
ATOM 2573 N N . LYS A 1 349 ? -22.079 126.322 -0.862 1.00 64.01 370 LYS A N 1
ATOM 2574 C CA . LYS A 1 349 ? -21.270 126.085 0.330 1.00 61.60 370 LYS A CA 1
ATOM 2575 C C . LYS A 1 349 ? -20.095 127.047 0.402 1.00 69.03 370 LYS A C 1
ATOM 2576 O O . LYS A 1 349 ? -19.548 127.268 1.488 1.00 71.35 370 LYS A O 1
ATOM 2582 N N . LEU A 1 350 ? -19.683 127.623 -0.727 1.00 73.83 371 LEU A N 1
ATOM 2583 C CA . LEU A 1 350 ? -18.593 128.586 -0.674 1.00 70.79 371 LEU A CA 1
ATOM 2584 C C . LEU A 1 350 ? -19.082 129.985 -0.372 1.00 74.38 371 LEU A C 1
ATOM 2585 O O . LEU A 1 350 ? -18.286 130.802 0.102 1.00 68.71 371 LEU A O 1
ATOM 2590 N N . GLY A 1 351 ? -20.362 130.270 -0.650 1.00 87.46 372 GLY A N 1
ATOM 2591 C CA . GLY A 1 351 ? -20.942 131.596 -0.535 1.00 92.56 372 GLY A CA 1
ATOM 2592 C C . GLY A 1 351 ? -20.483 132.328 0.706 1.00 99.38 372 GLY A C 1
ATOM 2593 O O . GLY A 1 351 ? -19.944 133.428 0.613 1.00 109.04 372 GLY A O 1
ATOM 2594 N N . LEU A 1 352 ? -20.661 131.728 1.871 1.00 94.45 373 LEU A N 1
ATOM 2595 C CA . LEU A 1 352 ? -20.061 132.257 3.089 1.00 97.55 373 LEU A CA 1
ATOM 2596 C C . LEU A 1 352 ? -19.760 131.093 4.063 1.00 97.10 373 LEU A C 1
ATOM 2597 O O . LEU A 1 352 ? -20.261 129.966 3.908 1.00 92.13 373 LEU A O 1
ATOM 2603 N N . GLU B 1 18 ? -29.296 80.595 -8.503 1.00 158.69 39 GLU B N 1
ATOM 2604 C CA . GLU B 1 18 ? -27.874 80.935 -8.505 1.00 158.83 39 GLU B CA 1
ATOM 2605 C C . GLU B 1 18 ? -27.123 80.163 -9.606 1.00 157.54 39 GLU B C 1
ATOM 2606 O O . GLU B 1 18 ? -27.374 78.969 -9.815 1.00 159.30 39 GLU B O 1
ATOM 2612 N N . ILE B 1 19 ? -26.163 80.823 -10.266 1.00 152.80 40 ILE B N 1
ATOM 2613 C CA . ILE B 1 19 ? -25.396 80.243 -11.369 1.00 145.18 40 ILE B CA 1
ATOM 2614 C C . ILE B 1 19 ? -23.898 80.411 -11.119 1.00 138.97 40 ILE B C 1
ATOM 2615 O O . ILE B 1 19 ? -23.430 81.516 -10.812 1.00 137.60 40 ILE B O 1
ATOM 2620 N N . ARG B 1 20 ? -23.153 79.310 -11.261 1.00 134.08 41 ARG B N 1
ATOM 2621 C CA . ARG B 1 20 ? -21.735 79.228 -10.920 1.00 128.90 41 ARG B CA 1
ATOM 2622 C C . ARG B 1 20 ? -20.882 78.909 -12.146 1.00 119.15 41 ARG B C 1
ATOM 2623 O O . ARG B 1 20 ? -21.159 77.944 -12.864 1.00 114.79 41 ARG B O 1
ATOM 2631 N N . LEU B 1 21 ? -19.836 79.706 -12.362 1.00 115.43 42 LEU B N 1
ATOM 2632 C CA . LEU B 1 21 ? -18.902 79.562 -13.477 1.00 109.35 42 LEU B CA 1
ATOM 2633 C C . LEU B 1 21 ? -17.480 79.405 -12.942 1.00 111.77 42 LEU B C 1
ATOM 2634 O O . LEU B 1 21 ? -16.991 80.270 -12.210 1.00 116.06 42 LEU B O 1
ATOM 2639 N N . GLY B 1 22 ? -16.823 78.301 -13.293 1.00 109.70 43 GLY B N 1
ATOM 2640 C CA . GLY B 1 22 ? -15.450 78.055 -12.858 1.00 110.32 43 GLY B CA 1
ATOM 2641 C C . GLY B 1 22 ? -14.414 78.646 -13.805 1.00 111.80 43 GLY B C 1
ATOM 2642 O O . GLY B 1 22 ? -14.570 78.601 -15.023 1.00 112.49 43 GLY B O 1
ATOM 2643 N N . LEU B 1 23 ? -13.361 79.221 -13.228 1.00 113.83 44 LEU B N 1
ATOM 2644 C CA . LEU B 1 23 ? -12.259 79.809 -13.979 1.00 111.70 44 LEU B CA 1
ATOM 2645 C C . LEU B 1 23 ? -10.911 79.372 -13.424 1.00 116.02 44 LEU B C 1
ATOM 2646 O O . LEU B 1 23 ? -10.780 79.125 -12.221 1.00 117.36 44 LEU B O 1
ATOM 2651 N N . PRO B 1 24 ? -9.885 79.296 -14.277 1.00 118.08 45 PRO B N 1
ATOM 2652 C CA . PRO B 1 24 ? -8.567 78.842 -13.813 1.00 123.06 45 PRO B CA 1
ATOM 2653 C C . PRO B 1 24 ? -7.976 79.797 -12.790 1.00 130.81 45 PRO B C 1
ATOM 2654 O O . PRO B 1 24 ? -8.091 81.019 -12.914 1.00 131.57 45 PRO B O 1
ATOM 2658 N N . SER B 1 25 ? -7.348 79.223 -11.760 1.00 138.44 46 SER B N 1
ATOM 2659 C CA . SER B 1 25 ? -6.844 80.010 -10.641 1.00 142.46 46 SER B CA 1
ATOM 2660 C C . SER B 1 25 ? -5.412 80.503 -10.839 1.00 145.99 46 SER B C 1
ATOM 2661 O O . SER B 1 25 ? -5.111 81.646 -10.483 1.00 147.62 46 SER B O 1
ATOM 2664 N N . LYS B 1 26 ? -4.507 79.673 -11.368 1.00 147.83 47 LYS B N 1
ATOM 2665 C CA . LYS B 1 26 ? -3.132 80.112 -11.593 1.00 149.93 47 LYS B CA 1
ATOM 2666 C C . LYS B 1 26 ? -2.623 79.583 -12.929 1.00 150.74 47 LYS B C 1
ATOM 2667 O O . LYS B 1 26 ? -3.178 78.648 -13.512 1.00 149.39 47 LYS B O 1
ATOM 2673 N N . GLY B 1 27 ? -1.540 80.200 -13.392 1.00 153.88 48 GLY B N 1
ATOM 2674 C CA . GLY B 1 27 ? -0.933 79.921 -14.675 1.00 155.39 48 GLY B CA 1
ATOM 2675 C C . GLY B 1 27 ? -1.270 81.010 -15.674 1.00 154.46 48 GLY B C 1
ATOM 2676 O O . GLY B 1 27 ? -2.031 81.941 -15.400 1.00 153.80 48 GLY B O 1
ATOM 2677 N N . ARG B 1 28 ? -0.694 80.890 -16.871 1.00 155.56 49 ARG B N 1
ATOM 2678 C CA . ARG B 1 28 ? -1.087 81.830 -17.911 1.00 155.73 49 ARG B CA 1
ATOM 2679 C C . ARG B 1 28 ? -2.530 81.618 -18.323 1.00 153.36 49 ARG B C 1
ATOM 2680 O O . ARG B 1 28 ? -3.167 82.558 -18.797 1.00 155.27 49 ARG B O 1
ATOM 2688 N N . MET B 1 29 ? -3.059 80.406 -18.157 1.00 146.16 50 MET B N 1
ATOM 2689 C CA . MET B 1 29 ? -4.463 80.193 -18.471 1.00 134.65 50 MET B CA 1
ATOM 2690 C C . MET B 1 29 ? -5.342 81.116 -17.634 1.00 128.62 50 MET B C 1
ATOM 2691 O O . MET B 1 29 ? -6.323 81.680 -18.137 1.00 131.16 50 MET B O 1
ATOM 2696 N N . SER B 1 30 ? -4.959 81.341 -16.373 1.00 120.92 51 SER B N 1
ATOM 2697 C CA . SER B 1 30 ? -5.722 82.228 -15.497 1.00 117.44 51 SER B CA 1
ATOM 2698 C C . SER B 1 30 ? -5.628 83.689 -15.938 1.00 112.84 51 SER B C 1
ATOM 2699 O O . SER B 1 30 ? -6.646 84.387 -16.030 1.00 110.46 51 SER B O 1
ATOM 2702 N N . SER B 1 31 ? -4.406 84.186 -16.166 1.00 111.48 52 SER B N 1
ATOM 2703 C CA . SER B 1 31 ? -4.234 85.578 -16.571 1.00 112.10 52 SER B CA 1
ATOM 2704 C C . SER B 1 31 ? -4.857 85.831 -17.943 1.00 114.44 52 SER B C 1
ATOM 2705 O O . SER B 1 31 ? -5.428 86.901 -18.191 1.00 112.55 52 SER B O 1
ATOM 2708 N N . ASP B 1 32 ? -4.745 84.864 -18.852 1.00 115.91 53 ASP B N 1
ATOM 2709 C CA . ASP B 1 32 ? -5.390 84.998 -20.149 1.00 114.79 53 ASP B CA 1
ATOM 2710 C C . ASP B 1 32 ? -6.907 84.972 -20.013 1.00 111.15 53 ASP B C 1
ATOM 2711 O O . ASP B 1 32 ? -7.608 85.657 -20.764 1.00 111.09 53 ASP B O 1
ATOM 2716 N N . THR B 1 33 ? -7.432 84.213 -19.048 1.00 104.77 54 THR B N 1
ATOM 2717 C CA . THR B 1 33 ? -8.879 84.173 -18.868 1.00 101.68 54 THR B CA 1
ATOM 2718 C C . THR B 1 33 ? -9.405 85.482 -18.293 1.00 105.32 54 THR B C 1
ATOM 2719 O O . THR B 1 33 ? -10.425 86.010 -18.758 1.00 105.63 54 THR B O 1
ATOM 2723 N N . LEU B 1 34 ? -8.730 86.021 -17.278 1.00 106.69 55 LEU B N 1
ATOM 2724 C CA . LEU B 1 34 ? -9.139 87.318 -16.755 1.00 108.28 55 LEU B CA 1
ATOM 2725 C C . LEU B 1 34 ? -8.961 88.416 -17.792 1.00 108.39 55 LEU B C 1
ATOM 2726 O O . LEU B 1 34 ? -9.761 89.356 -17.837 1.00 109.81 55 LEU B O 1
ATOM 2731 N N . ASP B 1 35 ? -7.939 88.307 -18.644 1.00 108.99 56 ASP B N 1
ATOM 2732 C CA . ASP B 1 35 ? -7.780 89.272 -19.729 1.00 109.21 56 ASP B CA 1
ATOM 2733 C C . ASP B 1 35 ? -8.934 89.159 -20.721 1.00 102.69 56 ASP B C 1
ATOM 2734 O O . ASP B 1 35 ? -9.418 90.169 -21.250 1.00 101.37 56 ASP B O 1
ATOM 2739 N N . LEU B 1 36 ? -9.390 87.932 -20.976 1.00 99.09 57 LEU B N 1
ATOM 2740 C CA . LEU B 1 36 ? -10.542 87.729 -21.846 1.00 91.77 57 LEU B CA 1
ATOM 2741 C C . LEU B 1 36 ? -11.786 88.373 -21.263 1.00 90.52 57 LEU B C 1
ATOM 2742 O O . LEU B 1 36 ? -12.524 89.075 -21.960 1.00 85.02 57 LEU B O 1
ATOM 2747 N N . LEU B 1 37 ? -12.035 88.144 -19.977 1.00 96.85 58 LEU B N 1
ATOM 2748 C CA . LEU B 1 37 ? -13.222 88.716 -19.357 1.00 98.99 58 LEU B CA 1
ATOM 2749 C C . LEU B 1 37 ? -13.154 90.232 -19.324 1.00 97.16 58 LEU B C 1
ATOM 2750 O O . LEU B 1 37 ? -14.165 90.906 -19.538 1.00 95.20 58 LEU B O 1
ATOM 2755 N N . LYS B 1 38 ? -11.974 90.785 -19.057 1.00 103.60 59 LYS B N 1
ATOM 2756 C CA . LYS B 1 38 ? -11.832 92.234 -19.049 1.00 108.22 59 LYS B CA 1
ATOM 2757 C C . LYS B 1 38 ? -12.029 92.825 -20.443 1.00 100.43 59 LYS B C 1
ATOM 2758 O O . LYS B 1 38 ? -12.529 93.949 -20.568 1.00 97.16 59 LYS B O 1
ATOM 2764 N N . ASP B 1 39 ? -11.639 92.099 -21.496 1.00 98.87 60 ASP B N 1
ATOM 2765 C CA . ASP B 1 39 ? -11.885 92.581 -22.854 1.00 100.01 60 ASP B CA 1
ATOM 2766 C C . ASP B 1 39 ? -13.350 92.464 -23.275 1.00 96.55 60 ASP B C 1
ATOM 2767 O O . ASP B 1 39 ? -13.754 93.112 -24.246 1.00 93.14 60 ASP B O 1
ATOM 2772 N N . CYS B 1 40 ? -14.146 91.638 -22.602 1.00 95.54 61 CYS B N 1
ATOM 2773 C CA . CYS B 1 40 ? -15.574 91.535 -22.878 1.00 91.62 61 CYS B CA 1
ATOM 2774 C C . CYS B 1 40 ? -16.395 92.523 -22.059 1.00 95.86 61 CYS B C 1
ATOM 2775 O O . CYS B 1 40 ? -17.629 92.449 -22.073 1.00 97.10 61 CYS B O 1
ATOM 2778 N N . GLN B 1 41 ? -15.739 93.436 -21.342 1.00 98.36 62 GLN B N 1
ATOM 2779 C CA . GLN B 1 41 ? -16.395 94.291 -20.358 1.00 100.94 62 GLN B CA 1
ATOM 2780 C C . GLN B 1 41 ? -17.141 93.461 -19.320 1.00 113.08 62 GLN B C 1
ATOM 2781 O O . GLN B 1 41 ? -18.149 93.903 -18.774 1.00 118.47 62 GLN B O 1
ATOM 2787 N N . LEU B 1 42 ? -16.672 92.245 -19.055 1.00 119.16 63 LEU B N 1
ATOM 2788 C CA . LEU B 1 42 ? -17.194 91.424 -17.969 1.00 123.86 63 LEU B CA 1
ATOM 2789 C C . LEU B 1 42 ? -16.159 91.299 -16.854 1.00 136.93 63 LEU B C 1
ATOM 2790 O O . LEU B 1 42 ? -15.627 90.224 -16.585 1.00 139.66 63 LEU B O 1
ATOM 2795 N N . SER B 1 43 ? -15.866 92.413 -16.203 1.00 148.44 64 SER B N 1
ATOM 2796 C CA . SER B 1 43 ? -14.878 92.395 -15.136 1.00 154.47 64 SER B CA 1
ATOM 2797 C C . SER B 1 43 ? -15.444 91.709 -13.894 1.00 157.55 64 SER B C 1
ATOM 2798 O O . SER B 1 43 ? -16.635 91.824 -13.591 1.00 159.97 64 SER B O 1
ATOM 2801 N N . VAL B 1 44 ? -14.589 90.961 -13.198 1.00 153.27 65 VAL B N 1
ATOM 2802 C CA . VAL B 1 44 ? -14.977 90.221 -11.992 1.00 152.80 65 VAL B CA 1
ATOM 2803 C C . VAL B 1 44 ? -14.731 91.010 -10.697 1.00 155.93 65 VAL B C 1
ATOM 2804 O O . VAL B 1 44 ? -13.919 91.935 -10.657 1.00 156.05 65 VAL B O 1
ATOM 2808 N N . ARG B 1 50 ? -8.243 89.946 -2.195 1.00 171.77 71 ARG B N 1
ATOM 2809 C CA . ARG B 1 50 ? -7.520 88.710 -1.917 1.00 175.03 71 ARG B CA 1
ATOM 2810 C C . ARG B 1 50 ? -8.444 87.502 -2.042 1.00 180.23 71 ARG B C 1
ATOM 2811 O O . ARG B 1 50 ? -7.988 86.362 -2.153 1.00 182.71 71 ARG B O 1
ATOM 2819 N N . GLN B 1 51 ? -9.749 87.760 -2.031 1.00 181.88 72 GLN B N 1
ATOM 2820 C CA . GLN B 1 51 ? -10.727 86.686 -1.995 1.00 182.68 72 GLN B CA 1
ATOM 2821 C C . GLN B 1 51 ? -10.765 85.933 -3.326 1.00 183.41 72 GLN B C 1
ATOM 2822 O O . GLN B 1 51 ? -10.330 86.432 -4.368 1.00 177.25 72 GLN B O 1
ATOM 2828 N N . TYR B 1 52 ? -11.301 84.707 -3.278 1.00 192.26 73 TYR B N 1
ATOM 2829 C CA . TYR B 1 52 ? -11.257 83.789 -4.412 1.00 187.70 73 TYR B CA 1
ATOM 2830 C C . TYR B 1 52 ? -12.588 83.627 -5.145 1.00 181.07 73 TYR B C 1
ATOM 2831 O O . TYR B 1 52 ? -12.616 82.971 -6.189 1.00 177.19 73 TYR B O 1
ATOM 2840 N N . VAL B 1 53 ? -13.684 84.190 -4.637 1.00 165.08 74 VAL B N 1
ATOM 2841 C CA . VAL B 1 53 ? -14.989 84.124 -5.293 1.00 150.53 74 VAL B CA 1
ATOM 2842 C C . VAL B 1 53 ? -15.432 85.535 -5.647 1.00 146.26 74 VAL B C 1
ATOM 2843 O O . VAL B 1 53 ? -15.412 86.431 -4.793 1.00 149.60 74 VAL B O 1
ATOM 2847 N N . ALA B 1 54 ? -15.860 85.727 -6.895 1.00 137.39 75 ALA B N 1
ATOM 2848 C CA . ALA B 1 54 ? -16.287 87.044 -7.350 1.00 132.81 75 ALA B CA 1
ATOM 2849 C C . ALA B 1 54 ? -17.610 86.944 -8.100 1.00 132.08 75 ALA B C 1
ATOM 2850 O O . ALA B 1 54 ? -18.227 85.877 -8.196 1.00 134.65 75 ALA B O 1
ATOM 2852 N N . GLN B 1 55 ? -18.070 88.099 -8.571 1.00 130.63 76 GLN B N 1
ATOM 2853 C CA . GLN B 1 55 ? -19.314 88.244 -9.307 1.00 134.11 76 GLN B CA 1
ATOM 2854 C C . GLN B 1 55 ? -19.046 88.936 -10.637 1.00 127.16 76 GLN B C 1
ATOM 2855 O O . GLN B 1 55 ? -18.179 89.811 -10.737 1.00 125.97 76 GLN B O 1
ATOM 2861 N N . ILE B 1 56 ? -19.806 88.545 -11.654 1.00 126.07 77 ILE B N 1
ATOM 2862 C CA . ILE B 1 56 ? -19.868 89.300 -12.900 1.00 119.98 77 ILE B CA 1
ATOM 2863 C C . ILE B 1 56 ? -21.247 89.943 -12.927 1.00 124.09 77 ILE B C 1
ATOM 2864 O O . ILE B 1 56 ? -22.247 89.268 -13.212 1.00 125.61 77 ILE B O 1
ATOM 2869 N N . PRO B 1 57 ? -21.346 91.241 -12.624 1.00 126.69 78 PRO B N 1
ATOM 2870 C CA . PRO B 1 57 ? -22.668 91.862 -12.454 1.00 125.93 78 PRO B CA 1
ATOM 2871 C C . PRO B 1 57 ? -23.397 92.146 -13.750 1.00 120.71 78 PRO B C 1
ATOM 2872 O O . PRO B 1 57 ? -24.627 92.302 -13.721 1.00 119.38 78 PRO B O 1
ATOM 2876 N N . GLN B 1 58 ? -22.688 92.235 -14.875 1.00 117.47 79 GLN B N 1
ATOM 2877 C CA . GLN B 1 58 ? -23.353 92.559 -16.128 1.00 116.19 79 GLN B CA 1
ATOM 2878 C C . GLN B 1 58 ? -24.181 91.396 -16.629 1.00 112.91 79 GLN B C 1
ATOM 2879 O O . GLN B 1 58 ? -25.058 91.591 -17.478 1.00 108.94 79 GLN B O 1
ATOM 2885 N N . ILE B 1 59 ? -23.874 90.189 -16.170 1.00 114.85 80 ILE B N 1
ATOM 2886 C CA . ILE B 1 59 ? -24.708 89.024 -16.409 1.00 117.70 80 ILE B CA 1
ATOM 2887 C C . ILE B 1 59 ? -25.448 88.725 -15.113 1.00 126.67 80 ILE B C 1
ATOM 2888 O O . ILE B 1 59 ? -24.826 88.457 -14.079 1.00 130.62 80 ILE B O 1
ATOM 2893 N N . SER B 1 60 ? -26.774 88.763 -15.174 1.00 133.56 81 SER B N 1
ATOM 2894 C CA . SER B 1 60 ? -27.602 88.641 -13.981 1.00 145.03 81 SER B CA 1
ATOM 2895 C C . SER B 1 60 ? -27.394 87.300 -13.293 1.00 149.92 81 SER B C 1
ATOM 2896 O O . SER B 1 60 ? -27.504 86.248 -13.930 1.00 151.86 81 SER B O 1
ATOM 2899 N N . ASN B 1 61 ? -27.068 87.346 -11.996 1.00 153.26 82 ASN B N 1
ATOM 2900 C CA . ASN B 1 61 ? -26.971 86.147 -11.161 1.00 157.93 82 ASN B CA 1
ATOM 2901 C C . ASN B 1 61 ? -25.917 85.196 -11.738 1.00 151.41 82 ASN B C 1
ATOM 2902 O O . ASN B 1 61 ? -26.190 84.037 -12.042 1.00 153.91 82 ASN B O 1
ATOM 2907 N N . LEU B 1 62 ? -24.712 85.723 -11.956 1.00 140.42 83 LEU B N 1
ATOM 2908 C CA . LEU B 1 62 ? -23.596 84.924 -12.442 1.00 126.33 83 LEU B CA 1
ATOM 2909 C C . LEU B 1 62 ? -22.416 85.117 -11.501 1.00 126.68 83 LEU B C 1
ATOM 2910 O O . LEU B 1 62 ? -21.977 86.250 -11.269 1.00 125.75 83 LEU B O 1
ATOM 2915 N N . GLU B 1 63 ? -21.895 84.009 -10.978 1.00 127.88 84 GLU B N 1
ATOM 2916 C CA . GLU B 1 63 ? -20.920 84.032 -9.897 1.00 129.30 84 GLU B CA 1
ATOM 2917 C C . GLU B 1 63 ? -19.724 83.188 -10.295 1.00 128.05 84 GLU B C 1
ATOM 2918 O O . GLU B 1 63 ? -19.888 82.017 -10.646 1.00 125.31 84 GLU B O 1
ATOM 2924 N N . VAL B 1 64 ? -18.523 83.753 -10.171 1.00 133.23 85 VAL B N 1
ATOM 2925 C CA . VAL B 1 64 ? -17.304 83.140 -10.691 1.00 132.69 85 VAL B CA 1
ATOM 2926 C C . VAL B 1 64 ? -16.485 82.587 -9.533 1.00 138.09 85 VAL B C 1
ATOM 2927 O O . VAL B 1 64 ? -16.288 83.268 -8.515 1.00 144.04 85 VAL B O 1
ATOM 2931 N N . TRP B 1 65 ? -15.992 81.358 -9.710 1.00 130.65 86 TRP B N 1
ATOM 2932 C CA . TRP B 1 65 ? -15.194 80.633 -8.728 1.00 126.62 86 TRP B CA 1
ATOM 2933 C C . TRP B 1 65 ? -13.829 80.351 -9.344 1.00 125.54 86 TRP B C 1
ATOM 2934 O O . TRP B 1 65 ? -13.753 79.740 -10.415 1.00 124.72 86 TRP B O 1
ATOM 2945 N N . PHE B 1 66 ? -12.757 80.776 -8.678 1.00 125.70 87 PHE B N 1
ATOM 2946 C CA . PHE B 1 66 ? -11.403 80.566 -9.190 1.00 123.33 87 PHE B CA 1
ATOM 2947 C C . PHE B 1 66 ? -10.847 79.245 -8.668 1.00 121.02 87 PHE B C 1
ATOM 2948 O O . PHE B 1 66 ? -10.717 79.055 -7.454 1.00 123.18 87 PHE B O 1
ATOM 2956 N N . GLN B 1 67 ? -10.532 78.331 -9.590 1.00 117.20 88 GLN B N 1
ATOM 2957 C CA . GLN B 1 67 ? -10.072 76.996 -9.236 1.00 121.05 88 GLN B CA 1
ATOM 2958 C C . GLN B 1 67 ? -9.001 76.574 -10.234 1.00 126.50 88 GLN B C 1
ATOM 2959 O O . GLN B 1 67 ? -8.898 77.144 -11.319 1.00 126.24 88 GLN B O 1
ATOM 2965 N N . ARG B 1 68 ? -8.185 75.584 -9.866 1.00 134.50 89 ARG B N 1
ATOM 2966 C CA . ARG B 1 68 ? -7.359 74.928 -10.873 1.00 140.93 89 ARG B CA 1
ATOM 2967 C C . ARG B 1 68 ? -8.240 74.180 -11.875 1.00 150.07 89 ARG B C 1
ATOM 2968 O O . ARG B 1 68 ? -9.307 73.679 -11.516 1.00 149.95 89 ARG B O 1
ATOM 2976 N N . PRO B 1 69 ? -7.814 74.093 -13.144 1.00 161.43 90 PRO B N 1
ATOM 2977 C CA . PRO B 1 69 ? -8.699 73.511 -14.174 1.00 163.15 90 PRO B CA 1
ATOM 2978 C C . PRO B 1 69 ? -9.181 72.105 -13.851 1.00 167.35 90 PRO B C 1
ATOM 2979 O O . PRO B 1 69 ? -10.354 71.782 -14.106 1.00 166.60 90 PRO B O 1
ATOM 2983 N N . LYS B 1 70 ? -8.314 71.254 -13.294 1.00 157.17 91 LYS B N 1
ATOM 2984 C CA . LYS B 1 70 ? -8.777 69.939 -12.869 1.00 146.67 91 LYS B CA 1
ATOM 2985 C C . LYS B 1 70 ? -9.890 70.060 -11.832 1.00 144.75 91 LYS B C 1
ATOM 2986 O O . LYS B 1 70 ? -10.804 69.224 -11.800 1.00 145.32 91 LYS B O 1
ATOM 2992 N N . ASP B 1 71 ? -9.833 71.093 -10.981 1.00 142.77 92 ASP B N 1
ATOM 2993 C CA . ASP B 1 71 ? -10.912 71.332 -10.027 1.00 146.31 92 ASP B CA 1
ATOM 2994 C C . ASP B 1 71 ? -12.183 71.799 -10.729 1.00 136.98 92 ASP B C 1
ATOM 2995 O O . ASP B 1 71 ? -13.293 71.509 -10.262 1.00 140.62 92 ASP B O 1
ATOM 3000 N N . ILE B 1 72 ? -12.043 72.514 -11.851 1.00 126.25 93 ILE B N 1
ATOM 3001 C CA . ILE B 1 72 ? -13.212 72.902 -12.635 1.00 115.57 93 ILE B CA 1
ATOM 3002 C C . ILE B 1 72 ? -13.900 71.666 -13.194 1.00 116.86 93 ILE B C 1
ATOM 3003 O O . ILE B 1 72 ? -15.132 71.546 -13.147 1.00 116.79 93 ILE B O 1
ATOM 3008 N N . VAL B 1 73 ? -13.117 70.714 -13.707 1.00 118.81 94 VAL B N 1
ATOM 3009 C CA . VAL B 1 73 ? -13.708 69.489 -14.246 1.00 118.70 94 VAL B CA 1
ATOM 3010 C C . VAL B 1 73 ? -14.361 68.662 -13.140 1.00 133.11 94 VAL B C 1
ATOM 3011 O O . VAL B 1 73 ? -15.489 68.169 -13.297 1.00 136.82 94 VAL B O 1
ATOM 3015 N N . ARG B 1 74 ? -13.680 68.529 -11.999 1.00 139.15 95 ARG B N 1
ATOM 3016 C CA . ARG B 1 74 ? -14.202 67.738 -10.892 1.00 148.49 95 ARG B CA 1
ATOM 3017 C C . ARG B 1 74 ? -15.513 68.323 -10.364 1.00 152.19 95 ARG B C 1
ATOM 3018 O O . ARG B 1 74 ? -16.503 67.599 -10.183 1.00 156.85 95 ARG B O 1
ATOM 3026 N N . LYS B 1 75 ? -15.566 69.647 -10.172 1.00 148.20 96 LYS B N 1
ATOM 3027 C CA . LYS B 1 75 ? -16.788 70.222 -9.614 1.00 144.20 96 LYS B CA 1
ATOM 3028 C C . LYS B 1 75 ? -17.899 70.300 -10.655 1.00 136.98 96 LYS B C 1
ATOM 3029 O O . LYS B 1 75 ? -19.082 70.212 -10.304 1.00 136.53 96 LYS B O 1
ATOM 3035 N N . LEU B 1 76 ? -17.547 70.440 -11.936 1.00 131.79 97 LEU B N 1
ATOM 3036 C CA . LEU B 1 76 ? -18.563 70.349 -12.980 1.00 129.56 97 LEU B CA 1
ATOM 3037 C C . LEU B 1 76 ? -19.185 68.960 -13.017 1.00 132.39 97 LEU B C 1
ATOM 3038 O O . LEU B 1 76 ? -20.404 68.820 -13.178 1.00 134.19 97 LEU B O 1
ATOM 3043 N N . LEU B 1 77 ? -18.372 67.916 -12.856 1.00 132.20 98 LEU B N 1
ATOM 3044 C CA . LEU B 1 77 ? -18.950 66.580 -12.834 1.00 133.19 98 LEU B CA 1
ATOM 3045 C C . LEU B 1 77 ? -19.815 66.370 -11.598 1.00 141.03 98 LEU B C 1
ATOM 3046 O O . LEU B 1 77 ? -20.904 65.792 -11.699 1.00 143.73 98 LEU B O 1
ATOM 3051 N N . SER B 1 78 ? -19.376 66.863 -10.430 1.00 144.87 99 SER B N 1
ATOM 3052 C CA . SER B 1 78 ? -20.165 66.618 -9.223 1.00 150.02 99 SER B CA 1
ATOM 3053 C C . SER B 1 78 ? -21.426 67.474 -9.157 1.00 154.68 99 SER B C 1
ATOM 3054 O O . SER B 1 78 ? -22.388 67.075 -8.490 1.00 159.16 99 SER B O 1
ATOM 3057 N N . GLY B 1 79 ? -21.454 68.628 -9.821 1.00 153.73 100 GLY B N 1
ATOM 3058 C CA . GLY B 1 79 ? -22.622 69.490 -9.807 1.00 155.56 100 GLY B CA 1
ATOM 3059 C C . GLY B 1 79 ? -22.490 70.736 -8.971 1.00 157.54 100 GLY B C 1
ATOM 3060 O O . GLY B 1 79 ? -23.480 71.460 -8.801 1.00 159.11 100 GLY B O 1
ATOM 3061 N N . ASP B 1 80 ? -21.302 70.997 -8.437 1.00 156.30 101 ASP B N 1
ATOM 3062 C CA . ASP B 1 80 ? -21.040 72.203 -7.670 1.00 154.70 101 ASP B CA 1
ATOM 3063 C C . ASP B 1 80 ? -20.902 73.429 -8.567 1.00 139.80 101 ASP B C 1
ATOM 3064 O O . ASP B 1 80 ? -21.216 74.550 -8.146 1.00 134.52 101 ASP B O 1
ATOM 3069 N N . LEU B 1 81 ? -20.440 73.230 -9.798 1.00 132.82 102 LEU B N 1
ATOM 3070 C CA . LEU B 1 81 ? -20.328 74.263 -10.815 1.00 123.73 102 LEU B CA 1
ATOM 3071 C C . LEU B 1 81 ? -21.265 73.971 -11.978 1.00 119.36 102 LEU B C 1
ATOM 3072 O O . LEU B 1 81 ? -21.665 72.829 -12.223 1.00 121.24 102 LEU B O 1
ATOM 3077 N N . ASP B 1 82 ? -21.598 75.029 -12.707 1.00 117.96 103 ASP B N 1
ATOM 3078 C CA . ASP B 1 82 ? -22.435 74.936 -13.894 1.00 122.94 103 ASP B CA 1
ATOM 3079 C C . ASP B 1 82 ? -21.671 75.201 -15.183 1.00 123.39 103 ASP B C 1
ATOM 3080 O O . ASP B 1 82 ? -21.941 74.556 -16.198 1.00 127.17 103 ASP B O 1
ATOM 3085 N N . LEU B 1 83 ? -20.707 76.118 -15.170 1.00 118.50 104 LEU B N 1
ATOM 3086 C CA . LEU B 1 83 ? -19.898 76.405 -16.343 1.00 110.56 104 LEU B CA 1
ATOM 3087 C C . LEU B 1 83 ? -18.422 76.386 -15.981 1.00 109.95 104 LEU B C 1
ATOM 3088 O O . LEU B 1 83 ? -18.042 76.535 -14.818 1.00 114.77 104 LEU B O 1
ATOM 3093 N N . GLY B 1 84 ? -17.588 76.232 -17.002 1.00 104.03 105 GLY B N 1
ATOM 3094 C CA . GLY B 1 84 ? -16.156 76.302 -16.799 1.00 101.89 105 GLY B CA 1
ATOM 3095 C C . GLY B 1 84 ? -15.448 76.682 -18.074 1.00 100.30 105 GLY B C 1
ATOM 3096 O O . GLY B 1 84 ? -15.953 76.458 -19.178 1.00 101.77 105 GLY B O 1
ATOM 3097 N N . ILE B 1 85 ? -14.268 77.270 -17.917 1.00 97.27 106 ILE B N 1
ATOM 3098 C CA . ILE B 1 85 ? -13.348 77.528 -19.014 1.00 88.36 106 ILE B CA 1
ATOM 3099 C C . ILE B 1 85 ? -12.069 76.769 -18.713 1.00 91.56 106 ILE B C 1
ATOM 3100 O O . ILE B 1 85 ? -11.404 77.045 -17.706 1.00 93.20 106 ILE B O 1
ATOM 3105 N N . VAL B 1 86 ? -11.725 75.814 -19.578 1.00 91.44 107 VAL B N 1
ATOM 3106 C CA . VAL B 1 86 ? -10.602 74.922 -19.316 1.00 95.36 107 VAL B CA 1
ATOM 3107 C C . VAL B 1 86 ? -9.984 74.525 -20.640 1.00 98.89 107 VAL B C 1
ATOM 3108 O O . VAL B 1 86 ? -10.661 74.473 -21.667 1.00 101.68 107 VAL B O 1
ATOM 3112 N N . GLY B 1 87 ? -8.694 74.209 -20.604 1.00 100.66 108 GLY B N 1
ATOM 3113 C CA . GLY B 1 87 ? -8.050 73.679 -21.788 1.00 97.85 108 GLY B CA 1
ATOM 3114 C C . GLY B 1 87 ? -8.660 72.351 -22.185 1.00 95.49 108 GLY B C 1
ATOM 3115 O O . GLY B 1 87 ? -9.138 71.587 -21.344 1.00 93.38 108 GLY B O 1
ATOM 3116 N N . LEU B 1 88 ? -8.671 72.088 -23.493 1.00 95.18 109 LEU B N 1
ATOM 3117 C CA . LEU B 1 88 ? -9.237 70.829 -23.962 1.00 98.38 109 LEU B CA 1
ATOM 3118 C C . LEU B 1 88 ? -8.435 69.633 -23.460 1.00 102.53 109 LEU B C 1
ATOM 3119 O O . LEU B 1 88 ? -8.983 68.532 -23.325 1.00 102.11 109 LEU B O 1
ATOM 3124 N N . ASP B 1 89 ? -7.147 69.833 -23.160 1.00 107.50 110 ASP B N 1
ATOM 3125 C CA . ASP B 1 89 ? -6.333 68.760 -22.588 1.00 113.85 110 ASP B CA 1
ATOM 3126 C C . ASP B 1 89 ? -6.837 68.352 -21.204 1.00 114.07 110 ASP B C 1
ATOM 3127 O O . ASP B 1 89 ? -7.071 67.164 -20.937 1.00 114.14 110 ASP B O 1
ATOM 3132 N N . VAL B 1 90 ? -7.040 69.333 -20.321 1.00 116.17 111 VAL B N 1
ATOM 3133 C CA . VAL B 1 90 ? -7.547 69.054 -18.979 1.00 120.43 111 VAL B CA 1
ATOM 3134 C C . VAL B 1 90 ? -8.950 68.463 -19.049 1.00 121.36 111 VAL B C 1
ATOM 3135 O O . VAL B 1 90 ? -9.301 67.558 -18.284 1.00 124.49 111 VAL B O 1
ATOM 3139 N N . LEU B 1 91 ? -9.771 68.963 -19.971 1.00 120.57 112 LEU B N 1
ATOM 3140 C CA . LEU B 1 91 ? -11.132 68.464 -20.094 1.00 122.36 112 LEU B CA 1
ATOM 3141 C C . LEU B 1 91 ? -11.150 67.003 -20.517 1.00 128.97 112 LEU B C 1
ATOM 3142 O O . LEU B 1 91 ? -11.889 66.193 -19.949 1.00 133.01 112 LEU B O 1
ATOM 3147 N N . THR B 1 92 ? -10.339 66.640 -21.515 1.00 131.56 113 THR B N 1
ATOM 3148 C CA . THR B 1 92 ? -10.399 65.259 -21.980 1.00 133.28 113 THR B CA 1
ATOM 3149 C C . THR B 1 92 ? -9.719 64.301 -21.014 1.00 138.06 113 THR B C 1
ATOM 3150 O O . THR B 1 92 ? -10.181 63.164 -20.862 1.00 141.58 113 THR B O 1
ATOM 3154 N N . GLU B 1 93 ? -8.624 64.703 -20.361 1.00 138.88 114 GLU B N 1
ATOM 3155 C CA . GLU B 1 93 ? -8.012 63.752 -19.438 1.00 141.83 114 GLU B CA 1
ATOM 3156 C C . GLU B 1 93 ? -8.814 63.620 -18.148 1.00 141.78 114 GLU B C 1
ATOM 3157 O O . GLU B 1 93 ? -9.159 62.507 -17.739 1.00 145.99 114 GLU B O 1
ATOM 3163 N N . PHE B 1 94 ? -9.142 64.731 -17.496 1.00 137.72 115 PHE B N 1
ATOM 3164 C CA . PHE B 1 94 ? -9.792 64.573 -16.204 1.00 136.37 115 PHE B CA 1
ATOM 3165 C C . PHE B 1 94 ? -11.300 64.388 -16.324 1.00 141.42 115 PHE B C 1
ATOM 3166 O O . PHE B 1 94 ? -11.934 63.996 -15.341 1.00 146.68 115 PHE B O 1
ATOM 3174 N N . GLY B 1 95 ? -11.887 64.674 -17.489 1.00 142.48 116 GLY B N 1
ATOM 3175 C CA . GLY B 1 95 ? -13.292 64.406 -17.746 1.00 147.36 116 GLY B CA 1
ATOM 3176 C C . GLY B 1 95 ? -13.484 63.004 -18.287 1.00 152.83 116 GLY B C 1
ATOM 3177 O O . GLY B 1 95 ? -14.559 62.407 -18.110 1.00 157.28 116 GLY B O 1
ATOM 3178 N N . GLN B 1 96 ? -12.426 62.460 -18.897 1.00 153.70 117 GLN B N 1
ATOM 3179 C CA . GLN B 1 96 ? -12.392 61.074 -19.340 1.00 155.65 117 GLN B CA 1
ATOM 3180 C C . GLN B 1 96 ? -13.414 60.758 -20.442 1.00 152.55 117 GLN B C 1
ATOM 3181 O O . GLN B 1 96 ? -13.726 59.588 -20.699 1.00 155.76 117 GLN B O 1
ATOM 3187 N N . GLY B 1 97 ? -13.892 61.783 -21.110 1.00 145.94 118 GLY B N 1
ATOM 3188 C CA . GLY B 1 97 ? -14.869 61.549 -22.143 1.00 143.43 118 GLY B CA 1
ATOM 3189 C C . GLY B 1 97 ? -16.194 61.206 -21.512 1.00 142.61 118 GLY B C 1
ATOM 3190 O O . GLY B 1 97 ? -17.035 60.555 -22.110 1.00 143.78 118 GLY B O 1
ATOM 3191 N N . ASN B 1 98 ? -16.385 61.672 -20.293 1.00 141.82 119 ASN B N 1
ATOM 3192 C CA . ASN B 1 98 ? -17.605 61.433 -19.586 1.00 144.11 119 ASN B CA 1
ATOM 3193 C C . ASN B 1 98 ? -18.708 62.068 -20.390 1.00 144.74 119 ASN B C 1
ATOM 3194 O O . ASN B 1 98 ? -18.610 63.203 -20.803 1.00 144.10 119 ASN B O 1
ATOM 3199 N N . GLU B 1 99 ? -19.817 61.371 -20.533 1.00 146.76 120 GLU B N 1
ATOM 3200 C CA . GLU B 1 99 ? -20.914 61.895 -21.323 1.00 146.86 120 GLU B CA 1
ATOM 3201 C C . GLU B 1 99 ? -21.563 63.162 -20.802 1.00 142.98 120 GLU B C 1
ATOM 3202 O O . GLU B 1 99 ? -22.079 63.933 -21.578 1.00 137.12 120 GLU B O 1
ATOM 3208 N N . ASP B 1 100 ? -21.528 63.380 -19.498 1.00 146.75 121 ASP B N 1
ATOM 3209 C CA . ASP B 1 100 ? -22.139 64.554 -18.880 1.00 148.34 121 ASP B CA 1
ATOM 3210 C C . ASP B 1 100 ? -21.591 65.897 -19.353 1.00 140.31 121 ASP B C 1
ATOM 3211 O O . ASP B 1 100 ? -22.294 66.887 -19.325 1.00 138.82 121 ASP B O 1
ATOM 3216 N N . LEU B 1 101 ? -20.319 65.955 -19.703 1.00 134.58 122 LEU B N 1
ATOM 3217 C CA . LEU B 1 101 ? -19.729 67.198 -20.167 1.00 128.23 122 LEU B CA 1
ATOM 3218 C C . LEU B 1 101 ? -19.926 67.501 -21.639 1.00 126.27 122 LEU B C 1
ATOM 3219 O O . LEU B 1 101 ? -19.665 66.667 -22.489 1.00 130.95 122 LEU B O 1
ATOM 3224 N N . ILE B 1 102 ? -20.379 68.711 -21.930 1.00 119.46 123 ILE B N 1
ATOM 3225 C CA . ILE B 1 102 ? -20.575 69.179 -23.297 1.00 114.41 123 ILE B CA 1
ATOM 3226 C C . ILE B 1 102 ? -19.718 70.420 -23.516 1.00 107.26 123 ILE B C 1
ATOM 3227 O O . ILE B 1 102 ? -19.778 71.378 -22.733 1.00 106.14 123 ILE B O 1
ATOM 3232 N N . VAL B 1 103 ? -18.915 70.399 -24.571 1.00 100.85 124 VAL B N 1
ATOM 3233 C CA . VAL B 1 103 ? -18.180 71.587 -24.983 1.00 93.91 124 VAL B CA 1
ATOM 3234 C C . VAL B 1 103 ? -19.136 72.527 -25.704 1.00 90.73 124 VAL B C 1
ATOM 3235 O O . VAL B 1 103 ? -19.731 72.164 -26.723 1.00 92.88 124 VAL B O 1
ATOM 3239 N N . VAL B 1 104 ? -19.318 73.723 -25.144 1.00 88.11 125 VAL B N 1
ATOM 3240 C CA . VAL B 1 104 ? -20.163 74.736 -25.764 1.00 87.38 125 VAL B CA 1
ATOM 3241 C C . VAL B 1 104 ? -19.398 75.503 -26.826 1.00 87.98 125 VAL B C 1
ATOM 3242 O O . VAL B 1 104 ? -19.875 75.681 -27.952 1.00 90.63 125 VAL B O 1
ATOM 3246 N N . HIS B 1 105 ? -18.217 75.994 -26.479 1.00 86.28 126 HIS B N 1
ATOM 3247 C CA . HIS B 1 105 ? -17.340 76.639 -27.445 1.00 80.55 126 HIS B CA 1
ATOM 3248 C C . HIS B 1 105 ? -15.986 75.955 -27.359 1.00 81.80 126 HIS B C 1
ATOM 3249 O O . HIS B 1 105 ? -15.390 75.892 -26.278 1.00 84.39 126 HIS B O 1
ATOM 3256 N N . GLU B 1 106 ? -15.532 75.399 -28.477 1.00 81.11 127 GLU B N 1
ATOM 3257 C CA . GLU B 1 106 ? -14.348 74.556 -28.503 1.00 83.42 127 GLU B CA 1
ATOM 3258 C C . GLU B 1 106 ? -13.071 75.318 -28.811 1.00 86.49 127 GLU B C 1
ATOM 3259 O O . GLU B 1 106 ? -11.999 74.705 -28.832 1.00 89.28 127 GLU B O 1
ATOM 3265 N N . ALA B 1 107 ? -13.150 76.634 -29.052 1.00 86.35 128 ALA B N 1
ATOM 3266 C CA . ALA B 1 107 ? -11.988 77.353 -29.567 1.00 84.16 128 ALA B CA 1
ATOM 3267 C C . ALA B 1 107 ? -12.055 78.818 -29.125 1.00 85.74 128 ALA B C 1
ATOM 3268 O O . ALA B 1 107 ? -12.464 79.705 -29.877 1.00 87.56 128 ALA B O 1
ATOM 3270 N N . LEU B 1 108 ? -11.649 79.072 -27.882 1.00 85.53 129 LEU B N 1
ATOM 3271 C CA . LEU B 1 108 ? -11.551 80.442 -27.383 1.00 88.55 129 LEU B CA 1
ATOM 3272 C C . LEU B 1 108 ? -10.239 81.127 -27.786 1.00 93.88 129 LEU B C 1
ATOM 3273 O O . LEU B 1 108 ? -9.967 82.244 -27.327 1.00 94.37 129 LEU B O 1
ATOM 3278 N N . GLU B 1 109 ? -9.427 80.466 -28.618 1.00 93.85 130 GLU B N 1
ATOM 3279 C CA . GLU B 1 109 ? -8.260 81.057 -29.277 1.00 91.08 130 GLU B CA 1
ATOM 3280 C C . GLU B 1 109 ? -7.174 81.503 -28.293 1.00 88.27 130 GLU B C 1
ATOM 3281 O O . GLU B 1 109 ? -6.379 82.391 -28.603 1.00 87.81 130 GLU B O 1
ATOM 3287 N N . TYR B 1 110 ? -7.087 80.873 -27.121 1.00 86.88 131 TYR B N 1
ATOM 3288 C CA . TYR B 1 110 ? -5.908 81.022 -26.273 1.00 89.43 131 TYR B CA 1
ATOM 3289 C C . TYR B 1 110 ? -5.662 79.713 -25.537 1.00 93.98 131 TYR B C 1
ATOM 3290 O O . TYR B 1 110 ? -6.535 78.845 -25.460 1.00 97.70 131 TYR B O 1
ATOM 3299 N N . GLY B 1 111 ? -4.467 79.584 -24.973 1.00 95.13 132 GLY B N 1
ATOM 3300 C CA . GLY B 1 111 ? -4.059 78.297 -24.448 1.00 104.33 132 GLY B CA 1
ATOM 3301 C C . GLY B 1 111 ? -3.715 77.313 -25.535 1.00 111.87 132 GLY B C 1
ATOM 3302 O O . GLY B 1 111 ? -3.874 76.104 -25.346 1.00 117.87 132 GLY B O 1
ATOM 3303 N N . ASP B 1 112 ? -3.258 77.813 -26.679 1.00 114.10 133 ASP B N 1
ATOM 3304 C CA . ASP B 1 112 ? -2.923 76.973 -27.820 1.00 116.38 133 ASP B CA 1
ATOM 3305 C C . ASP B 1 112 ? -1.776 76.027 -27.499 1.00 115.36 133 ASP B C 1
ATOM 3306 O O . ASP B 1 112 ? -0.689 76.455 -27.095 1.00 114.94 133 ASP B O 1
ATOM 3311 N N . CYS B 1 113 ? -2.010 74.741 -27.713 1.00 112.69 134 CYS B N 1
ATOM 3312 C CA . CYS B 1 113 ? -0.957 73.744 -27.568 1.00 111.35 134 CYS B CA 1
ATOM 3313 C C . CYS B 1 113 ? -1.448 72.458 -28.214 1.00 110.40 134 CYS B C 1
ATOM 3314 O O . CYS B 1 113 ? -2.582 72.369 -28.695 1.00 109.80 134 CYS B O 1
ATOM 3317 N N . ARG B 1 114 ? -0.578 71.461 -28.237 1.00 111.36 135 ARG B N 1
ATOM 3318 C CA . ARG B 1 114 ? -0.998 70.124 -28.616 1.00 114.83 135 ARG B CA 1
ATOM 3319 C C . ARG B 1 114 ? -0.294 69.133 -27.707 1.00 117.15 135 ARG B C 1
ATOM 3320 O O . ARG B 1 114 ? 0.905 69.267 -27.446 1.00 119.00 135 ARG B O 1
ATOM 3328 N N . LEU B 1 115 ? -1.043 68.158 -27.204 1.00 117.45 136 LEU B N 1
ATOM 3329 C CA . LEU B 1 115 ? -0.432 67.086 -26.433 1.00 120.88 136 LEU B CA 1
ATOM 3330 C C . LEU B 1 115 ? 0.078 66.036 -27.412 1.00 125.33 136 LEU B C 1
ATOM 3331 O O . LEU B 1 115 ? -0.700 65.501 -28.223 1.00 121.89 136 LEU B O 1
ATOM 3336 N N . SER B 1 116 ? 1.399 65.816 -27.379 1.00 132.59 137 SER B N 1
ATOM 3337 C CA . SER B 1 116 ? 2.090 64.945 -28.320 1.00 135.24 137 SER B CA 1
ATOM 3338 C C . SER B 1 116 ? 3.320 64.319 -27.658 1.00 139.46 137 SER B C 1
ATOM 3339 O O . SER B 1 116 ? 3.695 64.664 -26.534 1.00 140.61 137 SER B O 1
ATOM 3342 N N . ILE B 1 117 ? 3.932 63.370 -28.378 1.00 141.33 138 ILE B N 1
ATOM 3343 C CA . ILE B 1 117 ? 5.073 62.572 -27.921 1.00 141.88 138 ILE B CA 1
ATOM 3344 C C . ILE B 1 117 ? 6.352 62.997 -28.643 1.00 142.22 138 ILE B C 1
ATOM 3345 O O . ILE B 1 117 ? 6.335 63.226 -29.857 1.00 142.87 138 ILE B O 1
ATOM 3350 N N . ALA B 1 118 ? 7.466 63.087 -27.900 1.00 144.21 139 ALA B N 1
ATOM 3351 C CA . ALA B 1 118 ? 8.769 63.480 -28.441 1.00 145.80 139 ALA B CA 1
ATOM 3352 C C . ALA B 1 118 ? 9.821 62.379 -28.295 1.00 150.88 139 ALA B C 1
ATOM 3353 O O . ALA B 1 118 ? 9.875 61.683 -27.271 1.00 152.49 139 ALA B O 1
ATOM 3355 N N . ILE B 1 119 ? 10.656 62.245 -29.335 1.00 153.54 140 ILE B N 1
ATOM 3356 C CA . ILE B 1 119 ? 11.724 61.241 -29.465 1.00 160.80 140 ILE B CA 1
ATOM 3357 C C . ILE B 1 119 ? 13.049 61.910 -29.839 1.00 168.86 140 ILE B C 1
ATOM 3358 O O . ILE B 1 119 ? 13.045 63.088 -30.217 1.00 168.90 140 ILE B O 1
ATOM 3363 N N . PRO B 1 120 ? 14.205 61.238 -29.719 1.00 176.59 141 PRO B N 1
ATOM 3364 C CA . PRO B 1 120 ? 15.477 61.887 -30.081 1.00 178.75 141 PRO B CA 1
ATOM 3365 C C . PRO B 1 120 ? 15.550 62.285 -31.551 1.00 178.90 141 PRO B C 1
ATOM 3366 O O . PRO B 1 120 ? 14.788 61.811 -32.395 1.00 180.44 141 PRO B O 1
ATOM 3370 N N . GLN B 1 121 ? 16.503 63.166 -31.852 1.00 172.82 142 GLN B N 1
ATOM 3371 C CA . GLN B 1 121 ? 16.748 63.602 -33.227 1.00 165.84 142 GLN B CA 1
ATOM 3372 C C . GLN B 1 121 ? 17.676 62.627 -33.949 1.00 167.43 142 GLN B C 1
ATOM 3373 O O . GLN B 1 121 ? 17.867 62.718 -35.162 1.00 167.17 142 GLN B O 1
ATOM 3379 N N . LYS B 1 136 ? 7.314 50.297 -33.939 1.00 185.24 157 LYS B N 1
ATOM 3380 C CA . LYS B 1 136 ? 7.350 48.879 -34.284 1.00 190.37 157 LYS B CA 1
ATOM 3381 C C . LYS B 1 136 ? 8.729 48.279 -34.037 1.00 199.97 157 LYS B C 1
ATOM 3382 O O . LYS B 1 136 ? 8.893 47.059 -34.065 1.00 201.90 157 LYS B O 1
ATOM 3388 N N . MET B 1 137 ? 9.719 49.148 -33.814 1.00 207.61 158 MET B N 1
ATOM 3389 C CA . MET B 1 137 ? 11.104 48.725 -33.646 1.00 210.77 158 MET B CA 1
ATOM 3390 C C . MET B 1 137 ? 11.207 47.714 -32.513 1.00 209.81 158 MET B C 1
ATOM 3391 O O . MET B 1 137 ? 11.032 48.065 -31.341 1.00 209.72 158 MET B O 1
ATOM 3396 N N . PRO B 1 138 ? 11.497 46.462 -32.822 1.00 204.68 159 PRO B N 1
ATOM 3397 C CA . PRO B 1 138 ? 11.333 45.410 -31.817 1.00 201.68 159 PRO B CA 1
ATOM 3398 C C . PRO B 1 138 ? 12.464 45.384 -30.807 1.00 198.69 159 PRO B C 1
ATOM 3399 O O . PRO B 1 138 ? 13.445 44.656 -30.983 1.00 200.96 159 PRO B O 1
ATOM 3403 N N . GLN B 1 139 ? 12.347 46.183 -29.747 1.00 194.31 160 GLN B N 1
ATOM 3404 C CA . GLN B 1 139 ? 13.205 46.009 -28.583 1.00 197.20 160 GLN B CA 1
ATOM 3405 C C . GLN B 1 139 ? 12.400 45.738 -27.320 1.00 201.53 160 GLN B C 1
ATOM 3406 O O . GLN B 1 139 ? 12.965 45.765 -26.220 1.00 204.15 160 GLN B O 1
ATOM 3412 N N . TRP B 1 140 ? 11.104 45.466 -27.444 1.00 202.89 161 TRP B N 1
ATOM 3413 C CA . TRP B 1 140 ? 10.214 45.372 -26.294 1.00 203.47 161 TRP B CA 1
ATOM 3414 C C . TRP B 1 140 ? 9.491 44.037 -26.289 1.00 208.06 161 TRP B C 1
ATOM 3415 O O . TRP B 1 140 ? 8.781 43.699 -27.242 1.00 208.19 161 TRP B O 1
ATOM 3426 N N . THR B 1 141 ? 9.660 43.303 -25.196 1.00 213.55 162 THR B N 1
ATOM 3427 C CA . THR B 1 141 ? 9.010 42.028 -24.943 1.00 217.78 162 THR B CA 1
ATOM 3428 C C . THR B 1 141 ? 8.328 42.084 -23.588 1.00 218.16 162 THR B C 1
ATOM 3429 O O . THR B 1 141 ? 8.340 41.101 -22.838 1.00 223.73 162 THR B O 1
ATOM 3433 N N . GLU B 1 142 ? 7.765 43.256 -23.259 1.00 211.47 163 GLU B N 1
ATOM 3434 C CA . GLU B 1 142 ? 6.997 43.488 -22.040 1.00 206.43 163 GLU B CA 1
ATOM 3435 C C . GLU B 1 142 ? 7.969 43.627 -20.876 1.00 202.41 163 GLU B C 1
ATOM 3436 O O . GLU B 1 142 ? 7.730 44.408 -19.950 1.00 200.80 163 GLU B O 1
ATOM 3442 N N . ASP B 1 143 ? 9.070 42.885 -20.925 1.00 195.89 164 ASP B N 1
ATOM 3443 C CA . ASP B 1 143 ? 10.128 43.001 -19.940 1.00 187.86 164 ASP B CA 1
ATOM 3444 C C . ASP B 1 143 ? 10.752 44.385 -20.018 1.00 179.74 164 ASP B C 1
ATOM 3445 O O . ASP B 1 143 ? 11.584 44.741 -19.189 1.00 179.32 164 ASP B O 1
ATOM 3450 N N . LEU B 1 146 ? 8.537 49.708 -23.160 1.00 180.38 167 LEU B N 1
ATOM 3451 C CA . LEU B 1 146 ? 8.809 51.071 -23.603 1.00 179.21 167 LEU B CA 1
ATOM 3452 C C . LEU B 1 146 ? 8.297 52.084 -22.580 1.00 178.43 167 LEU B C 1
ATOM 3453 O O . LEU B 1 146 ? 7.093 52.226 -22.375 1.00 176.99 167 LEU B O 1
ATOM 3458 N N . ARG B 1 147 ? 9.234 52.790 -21.954 1.00 178.92 168 ARG B N 1
ATOM 3459 C CA . ARG B 1 147 ? 8.945 53.728 -20.876 1.00 177.58 168 ARG B CA 1
ATOM 3460 C C . ARG B 1 147 ? 8.721 55.139 -21.407 1.00 172.47 168 ARG B C 1
ATOM 3461 O O . ARG B 1 147 ? 9.572 55.680 -22.121 1.00 171.81 168 ARG B O 1
ATOM 3469 N N . VAL B 1 148 ? 7.566 55.717 -21.079 1.00 169.10 169 VAL B N 1
ATOM 3470 C CA . VAL B 1 148 ? 7.230 57.098 -21.423 1.00 163.40 169 VAL B CA 1
ATOM 3471 C C . VAL B 1 148 ? 6.925 57.848 -20.133 1.00 165.76 169 VAL B C 1
ATOM 3472 O O . VAL B 1 148 ? 6.019 57.461 -19.384 1.00 168.47 169 VAL B O 1
ATOM 3476 N N . ALA B 1 149 ? 7.670 58.921 -19.879 1.00 164.84 170 ALA B N 1
ATOM 3477 C CA . ALA B 1 149 ? 7.416 59.782 -18.733 1.00 165.29 170 ALA B CA 1
ATOM 3478 C C . ALA B 1 149 ? 6.357 60.809 -19.109 1.00 163.13 170 ALA B C 1
ATOM 3479 O O . ALA B 1 149 ? 6.405 61.390 -20.197 1.00 159.38 170 ALA B O 1
ATOM 3481 N N . THR B 1 150 ? 5.390 61.011 -18.218 1.00 165.89 171 THR B N 1
ATOM 3482 C CA . THR B 1 150 ? 4.262 61.883 -18.504 1.00 162.64 171 THR B CA 1
ATOM 3483 C C . THR B 1 150 ? 3.572 62.237 -17.196 1.00 167.04 171 THR B C 1
ATOM 3484 O O . THR B 1 150 ? 3.562 61.445 -16.252 1.00 170.00 171 THR B O 1
ATOM 3488 N N . GLY B 1 151 ? 2.986 63.433 -17.152 1.00 169.31 172 GLY B N 1
ATOM 3489 C CA . GLY B 1 151 ? 2.092 63.763 -16.063 1.00 169.46 172 GLY B CA 1
ATOM 3490 C C . GLY B 1 151 ? 0.658 63.425 -16.370 1.00 169.13 172 GLY B C 1
ATOM 3491 O O . GLY B 1 151 ? -0.213 63.531 -15.501 1.00 171.05 172 GLY B O 1
ATOM 3492 N N . PHE B 1 152 ? 0.407 63.002 -17.609 1.00 161.11 173 PHE B N 1
ATOM 3493 C CA . PHE B 1 152 ? -0.926 62.655 -18.082 1.00 157.06 173 PHE B CA 1
ATOM 3494 C C . PHE B 1 152 ? -1.061 61.144 -17.911 1.00 157.83 173 PHE B C 1
ATOM 3495 O O . PHE B 1 152 ? -0.895 60.364 -18.849 1.00 157.94 173 PHE B O 1
ATOM 3503 N N . THR B 1 153 ? -1.397 60.731 -16.685 1.00 159.03 174 THR B N 1
ATOM 3504 C CA . THR B 1 153 ? -1.417 59.305 -16.356 1.00 157.63 174 THR B CA 1
ATOM 3505 C C . THR B 1 153 ? -2.452 58.541 -17.175 1.00 157.20 174 THR B C 1
ATOM 3506 O O . THR B 1 153 ? -2.304 57.332 -17.391 1.00 162.27 174 THR B O 1
ATOM 3510 N N . TYR B 1 154 ? -3.512 59.217 -17.611 1.00 151.90 175 TYR B N 1
ATOM 3511 C CA . TYR B 1 154 ? -4.638 58.577 -18.280 1.00 150.00 175 TYR B CA 1
ATOM 3512 C C . TYR B 1 154 ? -4.560 58.558 -19.807 1.00 146.63 175 TYR B C 1
ATOM 3513 O O . TYR B 1 154 ? -4.832 57.521 -20.424 1.00 143.72 175 TYR B O 1
ATOM 3522 N N . LEU B 1 155 ? -4.219 59.676 -20.446 1.00 145.65 176 LEU B N 1
ATOM 3523 C CA . LEU B 1 155 ? -4.413 59.757 -21.889 1.00 143.80 176 LEU B CA 1
ATOM 3524 C C . LEU B 1 155 ? -3.366 58.957 -22.650 1.00 145.54 176 LEU B C 1
ATOM 3525 O O . LEU B 1 155 ? -3.621 58.546 -23.791 1.00 143.59 176 LEU B O 1
ATOM 3530 N N . GLY B 1 156 ? -2.206 58.723 -22.041 1.00 149.90 177 GLY B N 1
ATOM 3531 C CA . GLY B 1 156 ? -1.195 57.868 -22.610 1.00 152.97 177 GLY B CA 1
ATOM 3532 C C . GLY B 1 156 ? -1.727 56.465 -22.852 1.00 155.66 177 GLY B C 1
ATOM 3533 O O . GLY B 1 156 ? -1.703 55.969 -23.983 1.00 155.97 177 GLY B O 1
ATOM 3534 N N . PRO B 1 157 ? -2.235 55.799 -21.796 1.00 154.46 178 PRO B N 1
ATOM 3535 C CA . PRO B 1 157 ? -2.819 54.456 -21.994 1.00 156.18 178 PRO B CA 1
ATOM 3536 C C . PRO B 1 157 ? -3.888 54.385 -23.074 1.00 154.94 178 PRO B C 1
ATOM 3537 O O . PRO B 1 157 ? -3.951 53.389 -23.807 1.00 155.79 178 PRO B O 1
ATOM 3541 N N . LYS B 1 158 ? -4.730 55.412 -23.199 1.00 154.21 179 LYS B N 1
ATOM 3542 C CA . LYS B 1 158 ? -5.785 55.365 -24.204 1.00 160.15 179 LYS B CA 1
ATOM 3543 C C . LYS B 1 158 ? -5.218 55.308 -25.613 1.00 166.06 179 LYS B C 1
ATOM 3544 O O . LYS B 1 158 ? -5.714 54.551 -26.455 1.00 167.75 179 LYS B O 1
ATOM 3550 N N . PHE B 1 159 ? -4.205 56.124 -25.904 1.00 171.01 180 PHE B N 1
ATOM 3551 C CA . PHE B 1 159 ? -3.646 56.121 -27.247 1.00 175.47 180 PHE B CA 1
ATOM 3552 C C . PHE B 1 159 ? -2.979 54.787 -27.604 1.00 183.43 180 PHE B C 1
ATOM 3553 O O . PHE B 1 159 ? -2.621 54.594 -28.771 1.00 183.21 180 PHE B O 1
ATOM 3561 N N . MET B 1 160 ? -2.805 53.855 -26.650 1.00 191.32 181 MET B N 1
ATOM 3562 C CA . MET B 1 160 ? -2.118 52.612 -26.994 1.00 199.93 181 MET B CA 1
ATOM 3563 C C . MET B 1 160 ? -3.068 51.593 -27.599 1.00 200.41 181 MET B C 1
ATOM 3564 O O . MET B 1 160 ? -2.616 50.704 -28.326 1.00 202.90 181 MET B O 1
ATOM 3569 N N . LYS B 1 161 ? -4.368 51.704 -27.318 1.00 198.96 182 LYS B N 1
ATOM 3570 C CA . LYS B 1 161 ? -5.374 50.864 -27.957 1.00 198.90 182 LYS B CA 1
ATOM 3571 C C . LYS B 1 161 ? -5.657 51.258 -29.401 1.00 205.11 182 LYS B C 1
ATOM 3572 O O . LYS B 1 161 ? -6.226 50.452 -30.146 1.00 208.14 182 LYS B O 1
ATOM 3578 N N . ASP B 1 162 ? -5.282 52.470 -29.819 1.00 208.89 183 ASP B N 1
ATOM 3579 C CA . ASP B 1 162 ? -5.723 52.927 -31.131 1.00 207.25 183 ASP B CA 1
ATOM 3580 C C . ASP B 1 162 ? -4.862 52.388 -32.268 1.00 205.62 183 ASP B C 1
ATOM 3581 O O . ASP B 1 162 ? -5.397 52.039 -33.327 1.00 208.48 183 ASP B O 1
ATOM 3586 N N . ASN B 1 163 ? -3.557 52.228 -32.048 1.00 201.25 184 ASN B N 1
ATOM 3587 C CA . ASN B 1 163 ? -2.634 51.840 -33.112 1.00 195.35 184 ASN B CA 1
ATOM 3588 C C . ASN B 1 163 ? -1.292 51.400 -32.540 1.00 190.13 184 ASN B C 1
ATOM 3589 O O . ASN B 1 163 ? -0.310 51.279 -33.279 1.00 189.23 184 ASN B O 1
ATOM 3594 N N . GLY B 1 164 ? -1.238 51.155 -31.235 1.00 186.34 185 GLY B N 1
ATOM 3595 C CA . GLY B 1 164 ? -0.053 50.592 -30.614 1.00 183.63 185 GLY B CA 1
ATOM 3596 C C . GLY B 1 164 ? 0.045 49.083 -30.706 1.00 184.26 185 GLY B C 1
ATOM 3597 O O . GLY B 1 164 ? 0.846 48.465 -30.005 1.00 185.99 185 GLY B O 1
ATOM 3598 N N . HIS B 1 167 ? 3.125 47.239 -25.889 1.00 159.28 188 HIS B N 1
ATOM 3599 C CA . HIS B 1 167 ? 4.064 47.116 -24.778 1.00 164.19 188 HIS B CA 1
ATOM 3600 C C . HIS B 1 167 ? 4.554 48.490 -24.332 1.00 162.65 188 HIS B C 1
ATOM 3601 O O . HIS B 1 167 ? 5.636 48.908 -24.742 1.00 162.05 188 HIS B O 1
ATOM 3608 N N . VAL B 1 168 ? 3.776 49.211 -23.523 1.00 163.49 189 VAL B N 1
ATOM 3609 C CA . VAL B 1 168 ? 4.142 50.566 -23.107 1.00 162.84 189 VAL B CA 1
ATOM 3610 C C . VAL B 1 168 ? 3.841 50.751 -21.623 1.00 170.80 189 VAL B C 1
ATOM 3611 O O . VAL B 1 168 ? 2.731 50.462 -21.165 1.00 173.37 189 VAL B O 1
ATOM 3615 N N . ALA B 1 169 ? 4.834 51.240 -20.878 1.00 176.31 190 ALA B N 1
ATOM 3616 C CA . ALA B 1 169 ? 4.696 51.634 -19.482 1.00 181.62 190 ALA B CA 1
ATOM 3617 C C . ALA B 1 169 ? 4.905 53.138 -19.331 1.00 182.58 190 ALA B C 1
ATOM 3618 O O . ALA B 1 169 ? 5.705 53.747 -20.047 1.00 181.62 190 ALA B O 1
ATOM 3620 N N . PHE B 1 170 ? 4.172 53.731 -18.392 1.00 180.16 191 PHE B N 1
ATOM 3621 C CA . PHE B 1 170 ? 4.207 55.164 -18.136 1.00 175.89 191 PHE B CA 1
ATOM 3622 C C . PHE B 1 170 ? 4.788 55.476 -16.762 1.00 172.68 191 PHE B C 1
ATOM 3623 O O . PHE B 1 170 ? 4.651 54.695 -15.816 1.00 178.49 191 PHE B O 1
ATOM 3631 N N . SER B 1 171 ? 5.431 56.638 -16.664 1.00 163.41 192 SER B N 1
ATOM 3632 C CA . SER B 1 171 ? 6.069 57.091 -15.437 1.00 160.89 192 SER B CA 1
ATOM 3633 C C . SER B 1 171 ? 5.697 58.547 -15.192 1.00 158.56 192 SER B C 1
ATOM 3634 O O . SER B 1 171 ? 4.890 59.129 -15.915 1.00 154.79 192 SER B O 1
ATOM 3637 N N . THR B 1 172 ? 6.277 59.130 -14.143 1.00 162.60 193 THR B N 1
ATOM 3638 C CA . THR B 1 172 ? 6.141 60.554 -13.847 1.00 167.06 193 THR B CA 1
ATOM 3639 C C . THR B 1 172 ? 7.495 61.064 -13.376 1.00 175.66 193 THR B C 1
ATOM 3640 O O . THR B 1 172 ? 8.021 60.582 -12.367 1.00 181.35 193 THR B O 1
ATOM 3644 N N . ALA B 1 173 ? 8.057 62.031 -14.094 1.00 177.36 194 ALA B N 1
ATOM 3645 C CA . ALA B 1 173 ? 9.382 62.542 -13.751 1.00 182.45 194 AL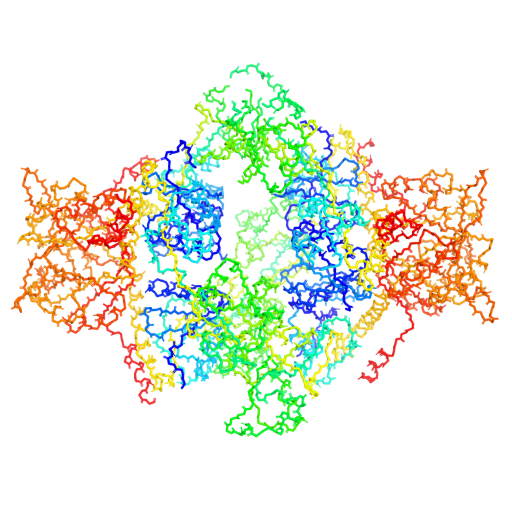A B CA 1
ATOM 3646 C C . ALA B 1 173 ? 9.359 64.038 -13.467 1.00 182.28 194 ALA B C 1
ATOM 3647 O O . ALA B 1 173 ? 10.337 64.592 -12.964 1.00 184.80 194 ALA B O 1
ATOM 3649 N N . ALA B 1 176 ? 12.658 67.763 -13.853 1.00 172.49 197 ALA B N 1
ATOM 3650 C CA . ALA B 1 176 ? 12.675 68.231 -15.235 1.00 169.74 197 ALA B CA 1
ATOM 3651 C C . ALA B 1 176 ? 12.095 67.177 -16.175 1.00 167.84 197 ALA B C 1
ATOM 3652 O O . ALA B 1 176 ? 12.811 66.298 -16.656 1.00 169.84 197 ALA B O 1
ATOM 3654 N N . LEU B 1 177 ? 10.782 67.261 -16.404 1.00 164.73 198 LEU B N 1
ATOM 3655 C CA . LEU B 1 177 ? 10.105 66.295 -17.268 1.00 164.69 198 LEU B CA 1
ATOM 3656 C C . LEU B 1 177 ? 10.741 66.215 -18.654 1.00 164.46 198 LEU B C 1
ATOM 3657 O O . LEU B 1 177 ? 10.880 65.124 -19.220 1.00 163.50 198 LEU B O 1
ATOM 3662 N N . GLU B 1 178 ? 11.105 67.365 -19.227 1.00 164.15 199 GLU B N 1
ATOM 3663 C CA . GLU B 1 178 ? 11.595 67.402 -20.603 1.00 161.36 199 GLU B CA 1
ATOM 3664 C C . GLU B 1 178 ? 12.925 66.677 -20.769 1.00 161.94 199 GLU B C 1
ATOM 3665 O O . GLU B 1 178 ? 13.215 66.157 -21.853 1.00 159.30 199 GLU B O 1
ATOM 3671 N N . ALA B 1 179 ? 13.736 66.624 -19.718 1.00 165.93 200 ALA B N 1
ATOM 3672 C CA . ALA B 1 179 ? 15.037 65.973 -19.765 1.00 169.92 200 ALA B CA 1
ATOM 3673 C C . ALA B 1 179 ? 14.963 64.475 -19.511 1.00 171.77 200 ALA B C 1
ATOM 3674 O O . ALA B 1 179 ? 16.007 63.816 -19.505 1.00 175.67 200 ALA B O 1
ATOM 3676 N N . ALA B 1 180 ? 13.766 63.929 -19.303 1.00 170.94 201 ALA B N 1
ATOM 3677 C CA . ALA B 1 180 ? 13.641 62.516 -18.955 1.00 177.41 201 ALA B CA 1
ATOM 3678 C C . ALA B 1 180 ? 14.237 61.544 -19.974 1.00 181.31 201 ALA B C 1
ATOM 3679 O O . ALA B 1 180 ? 14.844 60.550 -19.539 1.00 184.93 201 ALA B O 1
ATOM 3681 N N . PRO B 1 181 ? 14.106 61.727 -21.296 1.00 181.32 202 PRO B N 1
ATOM 3682 C CA . PRO B 1 181 ? 14.751 60.763 -22.205 1.00 183.25 202 PRO B CA 1
ATOM 3683 C C . PRO B 1 181 ? 16.269 60.779 -22.122 1.00 189.02 202 PRO B C 1
ATOM 3684 O O . PRO B 1 181 ? 16.894 59.725 -22.289 1.00 189.79 202 PRO B O 1
ATOM 3688 N N . ALA B 1 182 ? 16.881 61.939 -21.868 1.00 194.44 203 ALA B N 1
ATOM 3689 C CA . ALA B 1 182 ? 18.334 61.998 -21.745 1.00 203.37 203 ALA B CA 1
ATOM 3690 C C . ALA B 1 182 ? 18.823 61.398 -20.432 1.00 211.75 203 ALA B C 1
ATOM 3691 O O . ALA B 1 182 ? 19.896 60.785 -20.394 1.00 214.17 203 ALA B O 1
ATOM 3693 N N . MET B 1 183 ? 18.064 61.571 -19.348 1.00 217.63 204 MET B N 1
ATOM 3694 C CA . MET B 1 183 ? 18.479 61.052 -18.050 1.00 223.47 204 MET B CA 1
ATOM 3695 C C . MET B 1 183 ? 18.254 59.546 -17.928 1.00 225.39 204 MET B C 1
ATOM 3696 O O . MET B 1 183 ? 18.912 58.899 -17.105 1.00 232.64 204 MET B O 1
ATOM 3701 N N . GLY B 1 184 ? 17.405 58.964 -18.773 1.00 215.80 205 GLY B N 1
ATOM 3702 C CA . GLY B 1 184 ? 17.061 57.558 -18.676 1.00 211.37 205 GLY B CA 1
ATOM 3703 C C . GLY B 1 184 ? 15.840 57.210 -17.850 1.00 205.16 205 GLY B C 1
ATOM 3704 O O . GLY B 1 184 ? 15.625 56.023 -17.575 1.00 206.50 205 GLY B O 1
ATOM 3705 N N . ILE B 1 185 ? 15.029 58.195 -17.448 1.00 197.65 206 ILE B N 1
ATOM 3706 C CA . ILE B 1 185 ? 13.767 57.886 -16.776 1.00 191.19 206 ILE B CA 1
ATOM 3707 C C . ILE B 1 185 ? 12.855 57.097 -17.708 1.00 186.72 206 ILE B C 1
ATOM 3708 O O . ILE B 1 185 ? 12.124 56.197 -17.276 1.00 187.08 206 ILE B O 1
ATOM 3713 N N . ALA B 1 186 ? 12.898 57.402 -18.999 1.00 183.62 207 ALA B N 1
ATOM 3714 C CA . ALA B 1 186 ? 11.977 56.789 -19.942 1.00 181.44 207 ALA B CA 1
ATOM 3715 C C . ALA B 1 186 ? 12.535 56.804 -21.362 1.00 179.72 207 ALA B C 1
ATOM 3716 O O . ALA B 1 186 ? 13.624 57.323 -21.606 1.00 180.14 207 ALA B O 1
ATOM 3718 N N . ILE B 1 189 ? 8.927 61.157 -24.504 1.00 146.86 210 ILE B N 1
ATOM 3719 C CA . ILE B 1 189 ? 8.158 61.962 -23.556 1.00 145.68 210 ILE B CA 1
ATOM 3720 C C . ILE B 1 189 ? 6.755 62.175 -24.131 1.00 142.46 210 ILE B C 1
ATOM 3721 O O . ILE B 1 189 ? 6.565 62.103 -25.342 1.00 144.21 210 ILE B O 1
ATOM 3726 N N . LEU B 1 190 ? 5.761 62.387 -23.271 1.00 139.44 211 LEU B N 1
ATOM 3727 C CA . LEU B 1 190 ? 4.421 62.787 -23.700 1.00 133.95 211 LEU B CA 1
ATOM 3728 C C . LEU B 1 190 ? 4.042 64.075 -22.974 1.00 130.38 211 LEU B C 1
ATOM 3729 O O . LEU B 1 190 ? 3.776 64.060 -21.768 1.00 131.82 211 LEU B O 1
ATOM 3734 N N . ASP B 1 191 ? 4.041 65.193 -23.692 1.00 126.15 212 ASP B N 1
ATOM 3735 C CA . ASP B 1 191 ? 3.860 66.482 -23.044 1.00 127.77 212 ASP B CA 1
ATOM 3736 C C . ASP B 1 191 ? 3.177 67.455 -24.004 1.00 125.62 212 ASP B C 1
ATOM 3737 O O . ASP B 1 191 ? 2.890 67.137 -25.168 1.00 123.31 212 ASP B O 1
ATOM 3742 N N . LEU B 1 192 ? 2.880 68.642 -23.476 1.00 123.26 213 LEU B N 1
ATOM 3743 C CA . LEU B 1 192 ? 2.252 69.715 -24.227 1.00 117.33 213 LEU B CA 1
ATOM 3744 C C . LEU B 1 192 ? 3.314 70.526 -24.955 1.00 116.07 213 LEU B C 1
ATOM 3745 O O . LEU B 1 192 ? 4.324 70.922 -24.363 1.00 116.22 213 LEU B O 1
ATOM 3750 N N . VAL B 1 193 ? 3.084 70.761 -26.242 1.00 117.36 214 VAL B N 1
ATOM 3751 C CA . VAL B 1 193 ? 3.986 71.528 -27.090 1.00 118.74 214 VAL B CA 1
ATOM 3752 C C . VAL B 1 193 ? 3.218 72.724 -27.632 1.00 119.97 214 VAL B C 1
ATOM 3753 O O . VAL B 1 193 ? 2.105 72.572 -28.152 1.00 120.49 214 VAL B O 1
ATOM 3757 N N . SER B 1 194 ? 3.806 73.909 -27.505 1.00 119.73 215 SER B N 1
ATOM 3758 C CA . SER B 1 194 ? 3.191 75.114 -28.043 1.00 117.19 215 SER B CA 1
ATOM 3759 C C . SER B 1 194 ? 4.063 75.666 -29.161 1.00 117.90 215 SER B C 1
ATOM 3760 O O . SER B 1 194 ? 3.793 75.425 -30.341 1.00 117.14 215 SER B O 1
ATOM 3763 N N . SER B 1 195 ? 5.120 76.394 -28.797 1.00 121.94 216 SER B N 1
ATOM 3764 C CA . SER B 1 195 ? 6.093 76.890 -29.765 1.00 122.24 216 SER B CA 1
ATOM 3765 C C . SER B 1 195 ? 7.153 75.855 -30.122 1.00 123.76 216 SER B C 1
ATOM 3766 O O . SER B 1 195 ? 7.886 76.056 -31.097 1.00 122.26 216 SER B O 1
ATOM 3769 N N . GLY B 1 196 ? 7.274 74.776 -29.350 1.00 127.05 217 GLY B N 1
ATOM 3770 C CA . GLY B 1 196 ? 8.241 73.744 -29.655 1.00 129.65 217 GLY B CA 1
ATOM 3771 C C . GLY B 1 196 ? 9.660 74.044 -29.239 1.00 133.66 217 GLY B C 1
ATOM 3772 O O . GLY B 1 196 ? 10.557 73.252 -29.557 1.00 136.09 217 GLY B O 1
ATOM 3773 N N . THR B 1 197 ? 9.897 75.156 -28.532 1.00 134.15 218 THR B N 1
ATOM 3774 C CA . THR B 1 197 ? 11.261 75.522 -28.158 1.00 136.67 218 THR B CA 1
ATOM 3775 C C . THR B 1 197 ? 11.838 74.545 -27.140 1.00 143.19 218 THR B C 1
ATOM 3776 O O . THR B 1 197 ? 13.020 74.184 -27.217 1.00 147.22 218 THR B O 1
ATOM 3780 N N . THR B 1 198 ? 11.004 74.064 -26.213 1.00 145.77 219 THR B N 1
ATOM 3781 C CA . THR B 1 198 ? 11.449 73.065 -25.245 1.00 149.05 219 THR B CA 1
ATOM 3782 C C . THR B 1 198 ? 11.939 71.794 -25.931 1.00 148.90 219 THR B C 1
ATOM 3783 O O . THR B 1 198 ? 12.863 71.142 -25.436 1.00 154.85 219 THR B O 1
ATOM 3787 N N . LEU B 1 199 ? 11.320 71.412 -27.051 1.00 145.55 220 LEU B N 1
ATOM 3788 C CA . LEU B 1 199 ? 11.779 70.234 -27.780 1.00 143.13 220 LEU B CA 1
ATOM 3789 C C . LEU B 1 199 ? 13.158 70.447 -28.391 1.00 146.76 220 LEU B C 1
ATOM 3790 O O . LEU B 1 199 ? 13.990 69.533 -28.377 1.00 149.23 220 LEU B O 1
ATOM 3795 N N . LYS B 1 200 ? 13.417 71.633 -28.951 1.00 148.09 221 LYS B N 1
ATOM 3796 C CA . LYS B 1 200 ? 14.729 71.874 -29.545 1.00 151.80 221 LYS B CA 1
ATOM 3797 C C . LYS B 1 200 ? 15.809 72.010 -28.479 1.00 156.66 221 LYS B C 1
ATOM 3798 O O . LYS B 1 200 ? 16.953 71.600 -28.705 1.00 161.80 221 LYS B O 1
ATOM 3804 N N . GLU B 1 201 ? 15.461 72.556 -27.310 1.00 156.84 222 GLU B N 1
ATOM 3805 C CA . GLU B 1 201 ? 16.444 72.721 -26.242 1.00 158.85 222 GLU B CA 1
ATOM 3806 C C . GLU B 1 201 ? 16.972 71.386 -25.736 1.00 158.89 222 GLU B C 1
ATOM 3807 O O . GLU B 1 201 ? 18.125 71.300 -25.295 1.00 161.16 222 GLU B O 1
ATOM 3813 N N . ASN B 1 202 ? 16.154 70.337 -25.803 1.00 156.44 223 ASN B N 1
ATOM 3814 C CA . ASN B 1 202 ? 16.517 69.019 -25.303 1.00 157.68 223 ASN B CA 1
ATOM 3815 C C . ASN B 1 202 ? 16.755 68.021 -26.425 1.00 159.65 223 ASN B C 1
ATOM 3816 O O . ASN B 1 202 ? 16.677 66.811 -26.194 1.00 161.31 223 ASN B O 1
ATOM 3821 N N . ASN B 1 203 ? 17.050 68.508 -27.632 1.00 160.45 224 ASN B N 1
ATOM 3822 C CA . ASN B 1 203 ? 17.392 67.650 -28.767 1.00 165.92 224 ASN B CA 1
ATOM 3823 C C . ASN B 1 203 ? 16.300 66.610 -29.010 1.00 163.94 224 ASN B C 1
ATOM 3824 O O . ASN B 1 203 ? 16.570 65.443 -29.306 1.00 164.66 224 ASN B O 1
ATOM 3829 N N . LEU B 1 204 ? 15.050 67.041 -28.868 1.00 163.21 225 LEU B N 1
ATOM 3830 C CA . LEU B 1 204 ? 13.889 66.185 -29.058 1.00 161.58 225 LEU B CA 1
ATOM 3831 C C . LEU B 1 204 ? 13.058 66.700 -30.222 1.00 160.93 225 LEU B C 1
ATOM 3832 O O . LEU B 1 204 ? 12.861 67.910 -30.372 1.00 156.75 225 LEU B O 1
ATOM 3837 N N . LYS B 1 205 ? 12.575 65.775 -31.039 1.00 165.72 226 LYS B N 1
ATOM 3838 C CA . LYS B 1 205 ? 11.747 66.087 -32.188 1.00 169.95 226 LYS B CA 1
ATOM 3839 C C . LYS B 1 205 ? 10.404 65.375 -32.073 1.00 173.99 226 LYS B C 1
ATOM 3840 O O . LYS B 1 205 ? 10.210 64.472 -31.249 1.00 175.07 226 LYS B O 1
ATOM 3846 N N . GLU B 1 206 ? 9.481 65.809 -32.927 1.00 177.91 227 GLU B N 1
ATOM 3847 C CA . GLU B 1 206 ? 8.092 65.381 -32.937 1.00 180.28 227 GLU B CA 1
ATOM 3848 C C . GLU B 1 206 ? 7.853 64.435 -34.111 1.00 179.28 227 GLU B C 1
ATOM 3849 O O . GLU B 1 206 ? 8.563 64.484 -35.119 1.00 181.34 227 GLU B O 1
ATOM 3855 N N . ILE B 1 207 ? 6.849 63.568 -33.978 1.00 171.94 228 ILE B N 1
ATOM 3856 C CA . ILE B 1 207 ? 6.574 62.533 -34.969 1.00 168.99 228 ILE B CA 1
ATOM 3857 C C . ILE B 1 207 ? 5.278 62.840 -35.711 1.00 167.01 228 ILE B C 1
ATOM 3858 O O . ILE B 1 207 ? 4.414 63.583 -35.237 1.00 166.34 228 ILE B O 1
ATOM 3863 N N . GLU B 1 208 ? 5.148 62.247 -36.898 1.00 166.48 229 GLU B N 1
ATOM 3864 C CA . GLU B 1 208 ? 3.885 62.288 -37.624 1.00 165.21 229 GLU B CA 1
ATOM 3865 C C . GLU B 1 208 ? 2.865 61.404 -36.921 1.00 166.55 229 GLU B C 1
ATOM 3866 O O . GLU B 1 208 ? 3.120 60.223 -36.672 1.00 166.24 229 GLU B O 1
ATOM 3872 N N . GLY B 1 209 ? 1.710 61.973 -36.604 1.00 168.89 230 GLY B N 1
ATOM 3873 C CA . GLY B 1 209 ? 0.720 61.266 -35.827 1.00 170.90 230 GLY B CA 1
ATOM 3874 C C . GLY B 1 209 ? 0.991 61.249 -34.341 1.00 169.84 230 GLY B C 1
ATOM 3875 O O . GLY B 1 209 ? 0.202 60.660 -33.589 1.00 167.81 230 GLY B O 1
ATOM 3876 N N . GLY B 1 210 ? 2.078 61.879 -33.892 1.00 172.07 231 GLY B N 1
ATOM 3877 C CA . GLY B 1 210 ? 2.366 61.935 -32.477 1.00 172.68 231 GLY B CA 1
ATOM 3878 C C . GLY B 1 210 ? 1.486 62.889 -31.711 1.00 170.65 231 GLY B C 1
ATOM 3879 O O . GLY B 1 210 ? 1.457 62.816 -30.478 1.00 175.94 231 GLY B O 1
ATOM 3880 N N . THR B 1 211 ? 0.752 63.759 -32.403 1.00 158.13 232 THR B N 1
ATOM 3881 C CA . THR B 1 211 ? -0.157 64.661 -31.713 1.00 150.20 232 THR B CA 1
ATOM 3882 C C . THR B 1 211 ? -1.357 63.848 -31.259 1.00 147.13 232 THR B C 1
ATOM 3883 O O . THR B 1 211 ? -2.127 63.357 -32.091 1.00 149.23 232 THR B O 1
ATOM 3887 N N . VAL B 1 212 ? -1.517 63.690 -29.946 1.00 142.56 233 VAL B N 1
ATOM 3888 C CA . VAL B 1 212 ? -2.702 63.002 -29.452 1.00 138.90 233 VAL B CA 1
ATOM 3889 C C . VAL B 1 212 ? -3.887 63.959 -29.435 1.00 134.99 233 VAL B C 1
ATOM 3890 O O . VAL B 1 212 ? -5.024 63.551 -29.696 1.00 135.11 233 VAL B O 1
ATOM 3894 N N . LEU B 1 213 ? -3.662 65.240 -29.126 1.00 131.23 234 LEU B N 1
ATOM 3895 C CA . LEU B 1 213 ? -4.805 66.144 -29.202 1.00 124.48 234 LEU B CA 1
ATOM 3896 C C . LEU B 1 213 ? -4.349 67.578 -29.423 1.00 122.17 234 LEU B C 1
ATOM 3897 O O . LEU B 1 213 ? -3.249 67.971 -29.030 1.00 123.97 234 LEU B O 1
ATOM 3902 N N . GLU B 1 214 ? -5.221 68.348 -30.071 1.00 117.47 235 GLU B N 1
ATOM 3903 C CA . GLU B 1 214 ? -5.073 69.789 -30.217 1.00 112.01 235 GLU B CA 1
ATOM 3904 C C . GLU B 1 214 ? -5.889 70.459 -29.122 1.00 111.06 235 GLU B C 1
ATOM 3905 O O . GLU B 1 214 ? -7.054 70.108 -28.910 1.00 113.72 235 GLU B O 1
ATOM 3911 N N . SER B 1 215 ? -5.288 71.416 -28.428 1.00 105.18 236 SER B N 1
ATOM 3912 C CA . SER B 1 215 ? -5.948 72.004 -27.276 1.00 101.62 236 SER B CA 1
ATOM 3913 C C . SER B 1 215 ? -5.950 73.519 -27.366 1.00 99.36 236 SER B C 1
ATOM 3914 O O . SER B 1 215 ? -4.933 74.148 -27.693 1.00 99.24 236 SER B O 1
ATOM 3917 N N . GLN B 1 216 ? -7.102 74.086 -27.024 1.00 97.64 237 GLN B N 1
ATOM 3918 C CA . GLN B 1 216 ? -7.305 75.493 -26.740 1.00 94.12 237 GLN B CA 1
ATOM 3919 C C . GLN B 1 216 ? -8.090 75.604 -25.445 1.00 94.09 237 GLN B C 1
ATOM 3920 O O . GLN B 1 216 ? -8.519 74.607 -24.859 1.00 100.24 237 GLN B O 1
ATOM 3926 N N . ALA B 1 217 ? -8.295 76.832 -25.003 1.00 90.28 238 ALA B N 1
ATOM 3927 C CA . ALA B 1 217 ? -9.272 77.073 -23.959 1.00 92.02 238 ALA B CA 1
ATOM 3928 C C . ALA B 1 217 ? -10.674 76.854 -24.511 1.00 89.91 238 ALA B C 1
ATOM 3929 O O . ALA B 1 217 ? -10.952 77.147 -25.680 1.00 91.01 238 ALA B O 1
ATOM 3931 N N . ALA B 1 218 ? -11.557 76.313 -23.677 1.00 88.31 239 ALA B N 1
ATOM 3932 C CA . ALA B 1 218 ? -12.895 75.962 -24.123 1.00 85.77 239 ALA B CA 1
ATOM 3933 C C . ALA B 1 218 ? -13.906 76.313 -23.044 1.00 88.29 239 ALA B C 1
ATOM 3934 O O . ALA B 1 218 ? -13.620 76.222 -21.845 1.00 94.17 239 ALA B O 1
ATOM 3936 N N . LEU B 1 219 ? -15.091 76.724 -23.493 1.00 87.32 240 LEU B N 1
ATOM 3937 C CA . LEU B 1 219 ? -16.242 76.952 -22.626 1.00 89.14 240 LEU B CA 1
ATOM 3938 C C . LEU B 1 219 ? -17.084 75.691 -22.601 1.00 96.04 240 LEU B C 1
ATOM 3939 O O . LEU B 1 219 ? -17.656 75.299 -23.628 1.00 98.97 240 LEU B O 1
ATOM 3944 N N . VAL B 1 220 ? -17.164 75.074 -21.422 1.00 100.83 241 VAL B N 1
ATOM 3945 C CA . VAL B 1 220 ? -17.822 73.796 -21.182 1.00 106.74 241 VAL B CA 1
ATOM 3946 C C . VAL B 1 220 ? -18.916 73.989 -20.143 1.00 110.72 241 VAL B C 1
ATOM 3947 O O . VAL B 1 220 ? -18.834 74.869 -19.279 1.00 113.28 241 VAL B O 1
ATOM 3951 N N . ALA B 1 221 ? -19.930 73.132 -20.205 1.00 108.30 242 ALA B N 1
ATOM 3952 C CA . ALA B 1 221 ? -21.081 73.239 -19.320 1.00 108.40 242 ALA B CA 1
ATOM 3953 C C . ALA B 1 221 ? -21.477 71.859 -18.809 1.00 112.47 242 ALA B C 1
ATOM 3954 O O . ALA B 1 221 ? -21.196 70.834 -19.436 1.00 114.26 242 ALA B O 1
ATOM 3956 N N . SER B 1 222 ? -22.133 71.843 -17.650 1.00 113.25 243 SER B N 1
ATOM 3957 C CA . SER B 1 222 ? -22.618 70.604 -17.062 1.00 116.61 243 SER B CA 1
ATOM 3958 C C . SER B 1 222 ? -23.999 70.280 -17.619 1.00 113.64 243 SER B C 1
ATOM 3959 O O . SER B 1 222 ? -24.880 71.147 -17.654 1.00 106.46 243 SER B O 1
ATOM 3962 N N . ARG B 1 223 ? -24.209 69.040 -18.033 1.00 119.63 244 ARG B N 1
ATOM 3963 C CA . ARG B 1 223 ? -25.500 68.681 -18.572 1.00 126.74 244 ARG B CA 1
ATOM 3964 C C . ARG B 1 223 ? -26.537 68.602 -17.488 1.00 143.06 244 ARG B C 1
ATOM 3965 O O . ARG B 1 223 ? -27.665 69.022 -17.695 1.00 145.54 244 ARG B O 1
ATOM 3973 N N . ARG B 1 224 ? -26.184 68.051 -16.337 1.00 153.46 245 ARG B N 1
ATOM 3974 C CA . ARG B 1 224 ? -27.183 67.984 -15.275 1.00 164.44 245 ARG B CA 1
ATOM 3975 C C . ARG B 1 224 ? -27.655 69.377 -14.883 1.00 166.42 245 ARG B C 1
ATOM 3976 O O . ARG B 1 224 ? -28.831 69.570 -14.549 1.00 171.01 245 ARG B O 1
ATOM 3984 N N . SER B 1 225 ? -26.746 70.354 -14.890 1.00 161.34 246 SER B N 1
ATOM 3985 C CA . SER B 1 225 ? -27.114 71.721 -14.538 1.00 152.33 246 SER B CA 1
ATOM 3986 C C . SER B 1 225 ? -27.940 72.394 -15.632 1.00 142.34 246 SER B C 1
ATOM 3987 O O . SER B 1 225 ? -28.894 73.120 -15.328 1.00 139.80 246 SER B O 1
ATOM 3990 N N . MET B 1 226 ? -27.590 72.189 -16.909 1.00 134.46 247 MET B N 1
ATOM 3991 C CA . MET B 1 226 ? -28.328 72.884 -17.965 1.00 126.62 247 MET B CA 1
ATOM 3992 C C . MET B 1 226 ? -29.779 72.425 -18.031 1.00 125.64 247 MET B C 1
ATOM 3993 O O . MET B 1 226 ? -30.679 73.240 -18.266 1.00 120.75 247 MET B O 1
ATOM 3998 N N . ILE B 1 227 ? -30.029 71.134 -17.812 1.00 130.67 248 ILE B N 1
ATOM 3999 C CA . ILE B 1 227 ? -31.399 70.633 -17.826 1.00 133.59 248 ILE B CA 1
ATOM 4000 C C . ILE B 1 227 ? -32.093 70.882 -16.490 1.00 138.22 248 ILE B C 1
ATOM 4001 O O . ILE B 1 227 ? -33.300 71.142 -16.458 1.00 138.23 248 ILE B O 1
ATOM 4006 N N . GLY B 1 228 ? -31.357 70.850 -15.379 1.00 145.40 249 GLY B N 1
ATOM 4007 C CA . GLY B 1 228 ? -32.002 70.803 -14.082 1.00 150.76 249 GLY B CA 1
ATOM 4008 C C . GLY B 1 228 ? -32.055 72.072 -13.255 1.00 151.97 249 GLY B C 1
ATOM 4009 O O . GLY B 1 228 ? -33.005 72.244 -12.485 1.00 157.72 249 GLY B O 1
ATOM 4010 N N . ARG B 1 229 ? -31.086 72.977 -13.392 1.00 146.12 250 ARG B N 1
ATOM 4011 C CA . ARG B 1 229 ? -31.053 74.185 -12.572 1.00 142.85 250 ARG B CA 1
ATOM 4012 C C . ARG B 1 229 ? -31.621 75.307 -13.429 1.00 142.38 250 ARG B C 1
ATOM 4013 O O . ARG B 1 229 ? -31.009 75.706 -14.423 1.00 139.99 250 ARG B O 1
ATOM 4021 N N . LYS B 1 230 ? -32.778 75.829 -13.032 1.00 149.82 251 LYS B N 1
ATOM 4022 C CA . LYS B 1 230 ? -33.448 76.844 -13.832 1.00 144.33 251 LYS B CA 1
ATOM 4023 C C . LYS B 1 230 ? -32.640 78.137 -13.828 1.00 139.50 251 LYS B C 1
ATOM 4024 O O . LYS B 1 230 ? -32.200 78.607 -12.773 1.00 141.16 251 LYS B O 1
ATOM 4030 N N . GLY B 1 231 ? -32.459 78.709 -15.020 1.00 134.57 252 GLY B N 1
ATOM 4031 C CA . GLY B 1 231 ? -31.722 79.933 -15.223 1.00 126.41 252 GLY B CA 1
ATOM 4032 C C . GLY B 1 231 ? -30.303 79.744 -15.723 1.00 119.17 252 GLY B C 1
ATOM 4033 O O . GLY B 1 231 ? -29.711 80.702 -16.236 1.00 113.98 252 GLY B O 1
ATOM 4034 N N . VAL B 1 232 ? -29.750 78.536 -15.602 1.00 116.94 253 VAL B N 1
ATOM 4035 C CA . VAL B 1 232 ? -28.378 78.292 -16.036 1.00 109.28 253 VAL B CA 1
ATOM 4036 C C . VAL B 1 232 ? -28.278 78.335 -17.554 1.00 113.40 253 VAL B C 1
ATOM 4037 O O . VAL B 1 232 ? -27.374 78.970 -18.117 1.00 116.82 253 VAL B O 1
ATOM 4041 N N . LEU B 1 233 ? -29.228 77.697 -18.239 1.00 114.65 254 LEU B N 1
ATOM 4042 C CA . LEU B 1 233 ? -29.141 77.542 -19.686 1.00 111.38 254 LEU B CA 1
ATOM 4043 C C . LEU B 1 233 ? -29.118 78.881 -20.405 1.00 108.13 254 LEU B C 1
ATOM 4044 O O . LEU B 1 233 ? -28.374 79.057 -21.375 1.00 109.22 254 LEU B O 1
ATOM 4049 N N . GLU B 1 234 ? -29.896 79.850 -19.926 1.00 107.79 255 GLU B N 1
ATOM 4050 C CA . GLU B 1 234 ? -29.945 81.134 -20.615 1.00 103.92 255 GLU B CA 1
ATOM 4051 C C . GLU B 1 234 ? -28.648 81.906 -20.454 1.00 96.38 255 GLU B C 1
ATOM 4052 O O . GLU B 1 234 ? -28.260 82.642 -21.367 1.00 96.35 255 GLU B O 1
ATOM 4058 N N . THR B 1 235 ? -27.966 81.775 -19.315 1.00 93.40 256 THR B N 1
ATOM 4059 C CA . THR B 1 235 ? -26.699 82.485 -19.207 1.00 95.53 256 THR B CA 1
ATOM 4060 C C . THR B 1 235 ? -25.569 81.745 -19.912 1.00 94.23 256 THR B C 1
ATOM 4061 O O . THR B 1 235 ? -24.606 82.387 -20.341 1.00 90.93 256 THR B O 1
ATOM 4065 N N . THR B 1 236 ? -25.649 80.419 -20.064 1.00 91.89 257 THR B N 1
ATOM 4066 C CA . THR B 1 236 ? -24.685 79.784 -20.963 1.00 90.09 257 THR B CA 1
ATOM 4067 C C . THR B 1 236 ? -24.913 80.243 -22.401 1.00 84.59 257 THR B C 1
ATOM 4068 O O . THR B 1 236 ? -23.956 80.440 -23.160 1.00 83.08 257 THR B O 1
ATOM 4072 N N . HIS B 1 237 ? -26.178 80.447 -22.776 1.00 82.18 258 HIS B N 1
ATOM 4073 C CA . HIS B 1 237 ? -26.494 81.029 -24.074 1.00 81.60 258 HIS B CA 1
ATOM 4074 C C . HIS B 1 237 ? -25.862 82.408 -24.218 1.00 81.62 258 HIS B C 1
ATOM 4075 O O . HIS B 1 237 ? -25.132 82.675 -25.183 1.00 79.31 258 HIS B O 1
ATOM 4082 N N . GLU B 1 238 ? -26.089 83.281 -23.230 1.00 84.65 259 GLU B N 1
ATOM 4083 C CA . GLU B 1 238 ? -25.525 84.626 -23.289 1.00 84.59 259 GLU B CA 1
ATOM 4084 C C . GLU B 1 238 ? -24.001 84.573 -23.335 1.00 80.47 259 GLU B C 1
ATOM 4085 O O . GLU B 1 238 ? -23.378 85.311 -24.099 1.00 75.38 259 GLU B O 1
ATOM 4091 N N . MET B 1 239 ? -23.387 83.674 -22.559 1.00 83.32 260 MET B N 1
ATOM 4092 C CA . MET B 1 239 ? -21.932 83.570 -22.555 1.00 85.32 260 MET B CA 1
ATOM 4093 C C . MET B 1 239 ? -21.405 83.157 -23.916 1.00 86.34 260 MET B C 1
ATOM 4094 O O . MET B 1 239 ? -20.432 83.733 -24.416 1.00 85.54 260 MET B O 1
ATOM 4099 N N . LEU B 1 240 ? -22.055 82.182 -24.549 1.00 87.61 261 LEU B N 1
ATOM 4100 C CA . LEU B 1 240 ? -21.613 81.757 -25.869 1.00 81.52 261 LEU B CA 1
ATOM 4101 C C . LEU B 1 240 ? -21.773 82.884 -26.877 1.00 81.01 261 LEU B C 1
ATOM 4102 O O . LEU B 1 240 ? -20.885 83.123 -27.701 1.00 81.56 261 LEU B O 1
ATOM 4107 N N . GLU B 1 241 ? -22.884 83.614 -26.800 1.00 82.08 262 GLU B N 1
ATOM 4108 C CA . GLU B 1 241 ? -23.092 84.716 -27.730 1.00 82.55 262 GLU B CA 1
ATOM 4109 C C . GLU B 1 241 ? -22.043 85.804 -27.544 1.00 80.63 262 GLU B C 1
ATOM 4110 O O . GLU B 1 241 ? -21.479 86.312 -28.520 1.00 83.12 262 GLU B O 1
ATOM 4116 N N . ARG B 1 242 ? -21.745 86.148 -26.292 1.00 77.79 263 ARG B N 1
ATOM 4117 C CA . ARG B 1 242 ? -20.763 87.187 -26.024 1.00 74.44 263 ARG B CA 1
ATOM 4118 C C . ARG B 1 242 ? -19.384 86.762 -26.497 1.00 78.16 263 ARG B C 1
ATOM 4119 O O . ARG B 1 242 ? -18.681 87.537 -27.150 1.00 81.56 263 ARG B O 1
ATOM 4127 N N . LEU B 1 243 ? -18.997 85.517 -26.219 1.00 78.53 264 LEU B N 1
ATOM 4128 C CA . LEU B 1 243 ? -17.687 85.042 -26.650 1.00 75.64 264 LEU B CA 1
ATOM 4129 C C . LEU B 1 243 ? -17.586 85.015 -28.172 1.00 78.00 264 LEU B C 1
ATOM 4130 O O . LEU B 1 243 ? -16.536 85.347 -28.733 1.00 82.61 264 LEU B O 1
ATOM 4135 N N . GLU B 1 244 ? -18.654 84.615 -28.864 1.00 74.04 265 GLU B N 1
ATOM 4136 C CA . GLU B 1 244 ? -18.585 84.630 -30.321 1.00 79.95 265 GLU B CA 1
ATOM 4137 C C . GLU B 1 244 ? -18.442 86.057 -30.851 1.00 82.14 265 GLU B C 1
ATOM 4138 O O . GLU B 1 244 ? -17.595 86.325 -31.716 1.00 83.35 265 GLU B O 1
ATOM 4144 N N . ALA B 1 245 ? -19.216 86.999 -30.298 1.00 81.07 266 ALA B N 1
ATOM 4145 C CA . ALA B 1 245 ? -19.171 88.369 -30.798 1.00 74.13 266 ALA B CA 1
ATOM 4146 C C . ALA B 1 245 ? -17.848 89.042 -30.471 1.00 74.96 266 ALA B C 1
ATOM 4147 O O . ALA B 1 245 ? -17.377 89.880 -31.249 1.00 78.48 266 ALA B O 1
ATOM 4149 N N . HIS B 1 246 ? -17.259 88.717 -29.317 1.00 70.94 267 HIS B N 1
ATOM 4150 C CA . HIS B 1 246 ? -15.953 89.258 -28.956 1.00 73.56 267 HIS B CA 1
ATOM 4151 C C . HIS B 1 246 ? -14.854 88.676 -29.825 1.00 78.89 267 HIS B C 1
ATOM 4152 O O . HIS B 1 246 ? -13.919 89.388 -30.217 1.00 78.92 267 HIS B O 1
ATOM 4159 N N . LEU B 1 247 ? -14.941 87.374 -30.116 1.00 79.90 268 LEU B N 1
ATOM 4160 C CA . LEU B 1 247 ? -13.939 86.745 -30.965 1.00 72.81 268 LEU B CA 1
ATOM 4161 C C . LEU B 1 247 ? -13.978 87.347 -32.359 1.00 68.92 268 LEU B C 1
ATOM 4162 O O . LEU B 1 247 ? -12.927 87.619 -32.954 1.00 68.22 268 LEU B O 1
ATOM 4167 N N . ARG B 1 248 ? -15.188 87.622 -32.866 1.00 65.90 269 ARG B N 1
ATOM 4168 C CA . ARG B 1 248 ? -15.318 88.298 -34.153 1.00 64.51 269 ARG B CA 1
ATOM 4169 C C . ARG B 1 248 ? -14.735 89.703 -34.100 1.00 72.78 269 ARG B C 1
ATOM 4170 O O . ARG B 1 248 ? -14.101 90.154 -35.062 1.00 81.39 269 ARG B O 1
ATOM 4178 N N . ALA B 1 249 ? -14.892 90.386 -32.965 1.00 70.93 270 ALA B N 1
ATOM 4179 C CA . ALA B 1 249 ? -14.481 91.773 -32.804 1.00 67.99 270 ALA B CA 1
ATOM 4180 C C . ALA B 1 249 ? -12.975 91.937 -32.692 1.00 67.75 270 ALA B C 1
ATOM 4181 O O . ALA B 1 249 ? -12.485 93.068 -32.728 1.00 72.39 270 ALA B O 1
ATOM 4183 N N . MET B 1 250 ? -12.230 90.853 -32.576 1.00 66.16 271 MET B N 1
ATOM 4184 C CA . MET B 1 250 ? -10.915 90.921 -31.973 1.00 74.06 271 MET B CA 1
ATOM 4185 C C . MET B 1 250 ? -9.698 91.041 -32.899 1.00 82.13 271 MET B C 1
ATOM 4186 O O . MET B 1 250 ? -8.601 91.234 -32.367 1.00 95.49 271 MET B O 1
ATOM 4191 N N . GLY B 1 251 ? -9.778 90.935 -34.228 1.00 78.02 272 GLY B N 1
ATOM 4192 C CA . GLY B 1 251 ? -10.931 90.794 -35.078 1.00 82.41 272 GLY B CA 1
ATOM 4193 C C . GLY B 1 251 ? -10.885 91.925 -36.083 1.00 85.32 272 GLY B C 1
ATOM 4194 O O . GLY B 1 251 ? -10.185 91.861 -37.097 1.00 84.34 272 GLY B O 1
ATOM 4195 N N . GLN B 1 252 ? -11.610 92.992 -35.770 1.00 80.95 273 GLN B N 1
ATOM 4196 C CA . GLN B 1 252 ? -11.776 94.100 -36.680 1.00 72.81 273 GLN B CA 1
ATOM 4197 C C . GLN B 1 252 ? -11.353 95.387 -35.998 1.00 65.16 273 GLN B C 1
ATOM 4198 O O . GLN B 1 252 ? -11.032 95.422 -34.808 1.00 66.96 273 GLN B O 1
ATOM 4204 N N . PHE B 1 253 ? -11.295 96.426 -36.814 1.00 63.68 274 PHE B N 1
ATOM 4205 C CA . PHE B 1 253 ? -11.223 97.813 -36.402 1.00 63.01 274 PHE B CA 1
ATOM 4206 C C . PHE B 1 253 ? -12.412 98.515 -37.030 1.00 64.85 274 PHE B C 1
ATOM 4207 O O . PHE B 1 253 ? -12.859 98.128 -38.114 1.00 69.39 274 PHE B O 1
ATOM 4215 N N . THR B 1 254 ? -12.936 99.540 -36.371 1.00 61.52 275 THR B N 1
ATOM 4216 C CA . THR B 1 254 ? -13.742 100.495 -37.114 1.00 60.81 275 THR B CA 1
ATOM 4217 C C . THR B 1 254 ? -12.797 101.569 -37.617 1.00 64.49 275 THR B C 1
ATOM 4218 O O . THR B 1 254 ? -11.937 102.061 -36.867 1.00 69.93 275 THR B O 1
ATOM 4222 N N . VAL B 1 255 ? -12.946 101.888 -38.899 1.00 60.86 276 VAL B N 1
ATOM 4223 C CA . VAL B 1 255 ? -12.127 102.845 -39.615 1.00 56.44 276 VAL B CA 1
ATOM 4224 C C . VAL B 1 255 ? -13.076 103.908 -40.146 1.00 59.60 276 VAL B C 1
ATOM 4225 O O . VAL B 1 255 ? -14.081 103.578 -40.788 1.00 59.01 276 VAL B O 1
ATOM 4229 N N . VAL B 1 256 ? -12.782 105.173 -39.851 1.00 64.10 277 VAL B N 1
ATOM 4230 C CA . VAL B 1 256 ? -13.607 106.303 -40.275 1.00 68.05 277 VAL B CA 1
ATOM 4231 C C . VAL B 1 256 ? -12.715 107.324 -40.972 1.00 73.54 277 VAL B C 1
ATOM 4232 O O . VAL B 1 256 ? -11.737 107.792 -40.382 1.00 77.16 277 VAL B O 1
ATOM 4236 N N . ALA B 1 257 ? -13.066 107.703 -42.205 1.00 68.70 278 ALA B N 1
ATOM 4237 C CA . ALA B 1 257 ? -12.189 108.557 -42.997 1.00 69.61 278 ALA B CA 1
ATOM 4238 C C . ALA B 1 257 ? -12.937 109.758 -43.549 1.00 70.54 278 ALA B C 1
ATOM 4239 O O . ALA B 1 257 ? -14.109 109.659 -43.929 1.00 73.47 278 ALA B O 1
ATOM 4241 N N . ASN B 1 258 ? -12.243 110.895 -43.582 1.00 68.63 279 ASN B N 1
ATOM 4242 C CA . ASN B 1 258 ? -12.719 112.080 -44.276 1.00 72.56 279 ASN B CA 1
ATOM 4243 C C . ASN B 1 258 ? -12.306 112.011 -45.736 1.00 75.43 279 ASN B C 1
ATOM 4244 O O . ASN B 1 258 ? -11.164 111.675 -46.059 1.00 79.27 279 ASN B O 1
ATOM 4249 N N . MET B 1 259 ? -13.230 112.359 -46.618 1.00 78.76 280 MET B N 1
ATOM 4250 C CA . MET B 1 259 ? -12.995 112.263 -48.053 1.00 86.51 280 MET B CA 1
ATOM 4251 C C . MET B 1 259 ? -13.626 113.467 -48.721 1.00 89.54 280 MET B C 1
ATOM 4252 O O . MET B 1 259 ? -14.765 113.817 -48.408 1.00 88.36 280 MET B O 1
ATOM 4257 N N . ARG B 1 260 ? -12.895 114.103 -49.626 1.00 91.65 281 ARG B N 1
ATOM 4258 C CA . ARG B 1 260 ? -13.474 115.190 -50.396 1.00 94.39 281 ARG B CA 1
ATOM 4259 C C . ARG B 1 260 ? -14.380 114.593 -51.465 1.00 91.91 281 ARG B C 1
ATOM 4260 O O . ARG B 1 260 ? -14.004 113.623 -52.129 1.00 89.15 281 ARG B O 1
ATOM 4268 N N . GLY B 1 261 ? -15.583 115.141 -51.610 1.00 92.75 282 GLY B N 1
ATOM 4269 C CA . GLY B 1 261 ? -16.503 114.614 -52.600 1.00 98.46 282 GLY B CA 1
ATOM 4270 C C . GLY B 1 261 ? -17.663 115.549 -52.850 1.00 101.48 282 GLY B C 1
ATOM 4271 O O . GLY B 1 261 ? -17.961 116.435 -52.043 1.00 100.40 282 GLY B O 1
ATOM 4272 N N . SER B 1 262 ? -18.316 115.336 -53.992 1.00 106.39 283 SER B N 1
ATOM 4273 C CA . SER B 1 262 ? -19.473 116.129 -54.391 1.00 109.67 283 SER B CA 1
ATOM 4274 C C . SER B 1 262 ? -20.773 115.563 -53.833 1.00 108.76 283 SER B C 1
ATOM 4275 O O . SER B 1 262 ? -21.700 116.320 -53.523 1.00 110.61 283 SER B O 1
ATOM 4278 N N . SER B 1 263 ? -20.884 114.238 -53.763 1.00 105.65 284 SER B N 1
ATOM 4279 C CA . SER B 1 263 ? -22.065 113.580 -53.230 1.00 101.08 284 SER B CA 1
ATOM 4280 C C . SER B 1 263 ? -21.643 112.380 -52.394 1.00 98.37 284 SER B C 1
ATOM 4281 O O . SER B 1 263 ? -20.519 111.882 -52.503 1.00 96.03 284 SER B O 1
ATOM 4284 N N . ALA B 1 264 ? -22.579 111.898 -51.573 1.00 95.03 285 ALA B N 1
ATOM 4285 C CA . ALA B 1 264 ? -22.349 110.653 -50.850 1.00 87.91 285 ALA B CA 1
ATOM 4286 C C . ALA B 1 264 ? -22.199 109.486 -51.813 1.00 87.71 285 ALA B C 1
ATOM 4287 O O . ALA B 1 264 ? -21.486 108.518 -51.516 1.00 85.23 285 ALA B O 1
ATOM 4289 N N . GLU B 1 265 ? -22.893 109.550 -52.955 1.00 92.50 286 GLU B N 1
ATOM 4290 C CA . GLU B 1 265 ? -22.914 108.429 -53.886 1.00 95.46 286 GLU B CA 1
ATOM 4291 C C . GLU B 1 265 ? -21.588 108.307 -54.619 1.00 92.51 286 GLU B C 1
ATOM 4292 O O . GLU B 1 265 ? -21.077 107.200 -54.814 1.00 88.41 286 GLU B O 1
ATOM 4298 N N . GLU B 1 266 ? -21.011 109.440 -55.015 1.00 94.30 287 GLU B N 1
ATOM 4299 C CA . GLU B 1 266 ? -19.699 109.424 -55.650 1.00 100.47 287 GLU B CA 1
ATOM 4300 C C . GLU B 1 266 ? -18.632 108.912 -54.694 1.00 101.28 287 GLU B C 1
ATOM 4301 O O . GLU B 1 266 ? -17.776 108.108 -55.081 1.00 106.81 287 GLU B O 1
ATOM 4307 N N . VAL B 1 267 ? -18.683 109.348 -53.435 1.00 97.22 288 VAL B N 1
ATOM 4308 C CA . VAL B 1 267 ? -17.710 108.897 -52.443 1.00 90.75 288 VAL B CA 1
ATOM 4309 C C . VAL B 1 267 ? -17.835 107.395 -52.204 1.00 87.66 288 VAL B C 1
ATOM 4310 O O . VAL B 1 267 ? -16.838 106.666 -52.229 1.00 84.41 288 VAL B O 1
ATOM 4314 N N . ALA B 1 268 ? -19.064 106.905 -52.006 1.00 87.78 289 ALA B N 1
ATOM 4315 C CA . ALA B 1 268 ? -19.274 105.466 -51.848 1.00 85.56 289 ALA B CA 1
ATOM 4316 C C . ALA B 1 268 ? -18.801 104.712 -53.082 1.00 87.19 289 ALA B C 1
ATOM 4317 O O . ALA B 1 268 ? -18.317 103.578 -52.988 1.00 82.61 289 ALA B O 1
ATOM 4319 N N . GLU B 1 269 ? -19.018 105.301 -54.258 1.00 94.80 290 GLU B N 1
ATOM 4320 C CA . GLU B 1 269 ? -18.506 104.746 -55.504 1.00 99.05 290 GLU B CA 1
ATOM 4321 C C . GLU B 1 269 ? -16.991 104.622 -55.457 1.00 96.63 290 GLU B C 1
ATOM 4322 O O . GLU B 1 269 ? -16.422 103.656 -55.976 1.00 99.70 290 GLU B O 1
ATOM 4328 N N . ARG B 1 270 ? -16.321 105.596 -54.838 1.00 93.42 291 ARG B N 1
ATOM 4329 C CA . ARG B 1 270 ? -14.870 105.535 -54.694 1.00 89.69 291 ARG B CA 1
ATOM 4330 C C . ARG B 1 270 ? -14.432 104.476 -53.681 1.00 86.06 291 ARG B C 1
ATOM 4331 O O . ARG B 1 270 ? -13.463 103.748 -53.921 1.00 82.53 291 ARG B O 1
ATOM 4339 N N . VAL B 1 271 ? -15.111 104.391 -52.532 1.00 85.40 292 VAL B N 1
ATOM 4340 C CA . VAL B 1 271 ? -14.725 103.416 -51.513 1.00 80.47 292 VAL B CA 1
ATOM 4341 C C . VAL B 1 271 ? -14.970 101.996 -51.994 1.00 82.63 292 VAL B C 1
ATOM 4342 O O . VAL B 1 271 ? -14.145 101.104 -51.773 1.00 81.90 292 VAL B O 1
ATOM 4346 N N . LEU B 1 272 ? -16.078 101.765 -52.689 1.00 87.62 293 LEU B N 1
ATOM 4347 C CA . LEU B 1 272 ? -16.402 100.405 -53.078 1.00 91.86 293 LEU B CA 1
ATOM 4348 C C . LEU B 1 272 ? -15.568 99.921 -54.246 1.00 99.89 293 LEU B C 1
ATOM 4349 O O . LEU B 1 272 ? -15.457 98.706 -54.441 1.00 104.36 293 LEU B O 1
ATOM 4354 N N . SER B 1 273 ? -14.957 100.834 -55.007 1.00 102.94 294 SER B N 1
ATOM 4355 C CA . SER B 1 273 ? -14.003 100.413 -56.028 1.00 103.61 294 SER B CA 1
ATOM 4356 C C . SER B 1 273 ? -12.761 99.782 -55.413 1.00 107.24 294 SER B C 1
ATOM 4357 O O . SER B 1 273 ? -12.040 99.053 -56.101 1.00 110.23 294 SER B O 1
ATOM 4360 N N . GLN B 1 274 ? -12.498 100.045 -54.157 1.00 106.41 295 GLN B N 1
ATOM 4361 C CA . GLN B 1 274 ? -11.299 99.540 -53.512 1.00 108.78 295 GLN B CA 1
ATOM 4362 C C . GLN B 1 274 ? -11.562 98.167 -52.904 1.00 106.97 295 GLN B C 1
ATOM 4363 O O . GLN B 1 274 ? -12.541 98.001 -52.166 1.00 99.85 295 GLN B O 1
ATOM 4369 N N . PRO B 1 275 ? -10.679 97.190 -53.136 1.00 111.81 296 PRO B N 1
ATOM 4370 C CA . PRO B 1 275 ? -11.024 95.799 -52.780 1.00 110.71 296 PRO B CA 1
ATOM 4371 C C . PRO B 1 275 ? -11.252 95.593 -51.296 1.00 105.37 296 PRO B C 1
ATOM 4372 O O . PRO B 1 275 ? -12.269 95.015 -50.892 1.00 108.98 296 PRO B O 1
ATOM 4376 N N . SER B 1 276 ? -10.332 96.063 -50.467 1.00 98.28 297 SER B N 1
ATOM 4377 C CA . SER B 1 276 ? -10.352 95.768 -49.046 1.00 95.76 297 SER B CA 1
ATOM 4378 C C . SER B 1 276 ? -10.989 96.872 -48.211 1.00 83.94 297 SER B C 1
ATOM 4379 O O . SER B 1 276 ? -10.786 96.906 -46.995 1.00 76.71 297 SER B O 1
ATOM 4382 N N . LEU B 1 277 ? -11.699 97.801 -48.848 1.00 81.10 298 LEU B N 1
ATOM 4383 C CA . LEU B 1 277 ? -12.546 98.781 -48.184 1.00 74.80 298 LEU B CA 1
ATOM 4384 C C . LEU B 1 277 ? -14.024 98.385 -48.205 1.00 76.59 298 LEU B C 1
ATOM 4385 O O . LEU B 1 277 ? -14.897 99.256 -48.111 1.00 75.45 298 LEU B O 1
ATOM 4390 N N . ALA B 1 278 ? -14.323 97.090 -48.330 1.00 77.39 299 ALA B N 1
ATOM 4391 C CA . ALA B 1 278 ? -15.709 96.663 -48.469 1.00 76.71 299 ALA B CA 1
ATOM 4392 C C . ALA B 1 278 ? -16.520 96.876 -47.190 1.00 89.95 299 ALA B C 1
ATOM 4393 O O . ALA B 1 278 ? -17.709 97.205 -47.263 1.00 95.34 299 ALA B O 1
ATOM 4395 N N . GLY B 1 279 ? -15.905 96.710 -46.014 1.00 93.72 300 GLY B N 1
ATOM 4396 C CA . GLY B 1 279 ? -16.683 96.710 -44.790 1.00 89.88 300 GLY B CA 1
ATOM 4397 C C . GLY B 1 279 ? -17.586 95.480 -44.696 1.00 85.55 300 GLY B C 1
ATOM 4398 O O . GLY B 1 279 ? -17.541 94.570 -45.519 1.00 89.73 300 GLY B O 1
ATOM 4399 N N . LEU B 1 280 ? -18.432 95.482 -43.662 1.00 79.94 301 LEU B N 1
ATOM 4400 C CA . LEU B 1 280 ? -19.358 94.371 -43.454 1.00 76.41 301 LEU B CA 1
ATOM 4401 C C . LEU B 1 280 ? -20.438 94.352 -44.536 1.00 85.00 301 LEU B C 1
ATOM 4402 O O . LEU B 1 280 ? -20.743 93.301 -45.114 1.00 86.88 301 LEU B O 1
ATOM 4407 N N . GLN B 1 281 ? -21.051 95.503 -44.797 1.00 86.72 302 GLN B N 1
ATOM 4408 C CA . GLN B 1 281 ? -22.049 95.652 -45.839 1.00 82.99 302 GLN B CA 1
ATOM 4409 C C . GLN B 1 281 ? -21.742 96.774 -46.815 1.00 89.13 302 GLN B C 1
ATOM 4410 O O . GLN B 1 281 ? -22.372 96.831 -47.876 1.00 102.65 302 GLN B O 1
ATOM 4416 N N . GLY B 1 282 ? -20.782 97.638 -46.524 1.00 83.15 303 GLY B N 1
ATOM 4417 C CA . GLY B 1 282 ? -20.521 98.778 -47.364 1.00 81.50 303 GLY B CA 1
ATOM 4418 C C . GLY B 1 282 ? -20.248 99.994 -46.515 1.00 76.82 303 GLY B C 1
ATOM 4419 O O . GLY B 1 282 ? -20.524 100.006 -45.315 1.00 77.61 303 GLY B O 1
ATOM 4420 N N . PRO B 1 283 ? -19.698 101.046 -47.115 1.00 74.93 304 PRO B N 1
ATOM 4421 C CA . PRO B 1 283 ? -19.343 102.228 -46.325 1.00 74.47 304 PRO B CA 1
ATOM 4422 C C . PRO B 1 283 ? -20.582 102.960 -45.845 1.00 74.70 304 PRO B C 1
ATOM 4423 O O . PRO B 1 283 ? -21.533 103.169 -46.599 1.00 79.04 304 PRO B O 1
ATOM 4427 N N . THR B 1 284 ? -20.576 103.342 -44.580 1.00 71.30 305 THR B N 1
ATOM 4428 C CA . THR B 1 284 ? -21.523 104.350 -44.146 1.00 73.19 305 THR B CA 1
ATOM 4429 C C . THR B 1 284 ? -20.984 105.690 -44.608 1.00 80.34 305 THR B C 1
ATOM 4430 O O . THR B 1 284 ? -19.806 105.993 -44.385 1.00 90.15 305 THR B O 1
ATOM 4434 N N . VAL B 1 285 ? -21.820 106.484 -45.270 1.00 75.00 306 VAL B N 1
ATOM 4435 C CA . VAL B 1 285 ? -21.390 107.775 -45.794 1.00 72.14 306 VAL B CA 1
ATOM 4436 C C . VAL B 1 285 ? -22.294 108.865 -45.232 1.00 70.53 306 VAL B C 1
ATOM 4437 O O . VAL B 1 285 ? -23.522 108.786 -45.368 1.00 72.74 306 VAL B O 1
ATOM 4441 N N . SER B 1 286 ? -21.684 109.881 -44.608 1.00 64.73 307 SER B N 1
ATOM 4442 C CA . SER B 1 286 ? -22.392 110.995 -43.993 1.00 62.78 307 SER B CA 1
ATOM 4443 C C . SER B 1 286 ? -21.746 112.318 -44.369 1.00 69.14 307 SER B C 1
ATOM 4444 O O . SER B 1 286 ? -20.544 112.370 -44.642 1.00 74.94 307 SER B O 1
ATOM 4447 N N . PRO B 1 287 ? -22.507 113.413 -44.356 1.00 71.82 308 PRO B N 1
ATOM 4448 C CA . PRO B 1 287 ? -21.938 114.705 -44.765 1.00 69.18 308 PRO B CA 1
ATOM 4449 C C . PRO B 1 287 ? -21.013 115.315 -43.720 1.00 71.73 308 PRO B C 1
ATOM 4450 O O . PRO B 1 287 ? -21.242 115.204 -42.514 1.00 75.98 308 PRO B O 1
ATOM 4454 N N . VAL B 1 288 ? -19.955 115.969 -44.201 1.00 73.13 309 VAL B N 1
ATOM 4455 C CA . VAL B 1 288 ? -19.003 116.698 -43.361 1.00 74.78 309 VAL B CA 1
ATOM 4456 C C . VAL B 1 288 ? -18.937 118.139 -43.856 1.00 80.26 309 VAL B C 1
ATOM 4457 O O . VAL B 1 288 ? -18.525 118.389 -45.003 1.00 83.69 309 VAL B O 1
ATOM 4461 N N . PHE B 1 289 ? -19.288 119.076 -42.961 1.00 81.32 310 PHE B N 1
ATOM 4462 C CA . PHE B 1 289 ? -19.485 120.495 -43.230 1.00 81.37 310 PHE B CA 1
ATOM 4463 C C . PHE B 1 289 ? -18.300 121.338 -42.780 1.00 85.07 310 PHE B C 1
ATOM 4464 O O . PHE B 1 289 ? -17.674 121.051 -41.764 1.00 80.19 310 PHE B O 1
ATOM 4472 N N . CYS B 1 290 ? -18.020 122.409 -43.530 1.00 104.59 311 CYS B N 1
ATOM 4473 C CA . CYS B 1 290 ? -16.982 123.378 -43.184 1.00 115.18 311 CYS B CA 1
ATOM 4474 C C . CYS B 1 290 ? -17.327 124.745 -43.766 1.00 122.66 311 CYS B C 1
ATOM 4475 O O . CYS B 1 290 ? -18.025 124.843 -44.778 1.00 122.78 311 CYS B O 1
ATOM 4478 N N . LYS B 1 291 ? -16.815 125.800 -43.120 1.00 127.23 312 LYS B N 1
ATOM 4479 C CA . LYS B 1 291 ? -17.103 127.174 -43.524 1.00 133.63 312 LYS B CA 1
ATOM 4480 C C . LYS B 1 291 ? -16.231 127.585 -44.706 1.00 141.16 312 LYS B C 1
ATOM 4481 O O . LYS B 1 291 ? -15.000 127.509 -44.636 1.00 139.07 312 LYS B O 1
ATOM 4487 N N . ARG B 1 292 ? -16.872 128.043 -45.784 1.00 151.02 313 ARG B N 1
ATOM 4488 C CA . ARG B 1 292 ? -16.159 128.454 -46.990 1.00 161.81 313 ARG B CA 1
ATOM 4489 C C . ARG B 1 292 ? -16.064 129.965 -47.123 1.00 172.98 313 ARG B C 1
ATOM 4490 O O . ARG B 1 292 ? -15.029 130.568 -46.822 1.00 176.11 313 ARG B O 1
ATOM 4498 N N . ASP B 1 293 ? -17.159 130.580 -47.560 1.00 180.00 314 ASP B N 1
ATOM 4499 C CA . ASP B 1 293 ? -17.188 132.018 -47.759 1.00 185.72 314 ASP B CA 1
ATOM 4500 C C . ASP B 1 293 ? -18.117 132.614 -46.719 1.00 184.83 314 ASP B C 1
ATOM 4501 O O . ASP B 1 293 ? -19.019 133.390 -47.047 1.00 185.63 314 ASP B O 1
ATOM 4506 N N . GLY B 1 294 ? -17.914 132.238 -45.461 1.00 183.47 315 GLY B N 1
ATOM 4507 C CA . GLY B 1 294 ? -18.838 132.596 -44.417 1.00 181.98 315 GLY B CA 1
ATOM 4508 C C . GLY B 1 294 ? -20.087 131.751 -44.406 1.00 177.96 315 GLY B C 1
ATOM 4509 O O . GLY B 1 294 ? -20.876 131.848 -43.459 1.00 177.76 315 GLY B O 1
ATOM 4510 N N . LYS B 1 295 ? -20.286 130.921 -45.428 1.00 175.13 316 LYS B N 1
ATOM 4511 C CA . LYS B 1 295 ? -21.374 129.960 -45.500 1.00 170.81 316 LYS B CA 1
ATOM 4512 C C . LYS B 1 295 ? -20.805 128.550 -45.415 1.00 168.61 316 LYS B C 1
ATOM 4513 O O . LYS B 1 295 ? -19.689 128.282 -45.873 1.00 172.87 316 LYS B O 1
ATOM 4519 N N . VAL B 1 296 ? -21.575 127.661 -44.833 1.00 156.46 317 VAL B N 1
ATOM 4520 C CA . VAL B 1 296 ? -21.179 126.267 -44.680 1.00 145.16 317 VAL B CA 1
ATOM 4521 C C . VAL B 1 296 ? -21.684 125.459 -45.865 1.00 139.08 317 VAL B C 1
ATOM 4522 O O . VAL B 1 296 ? -22.721 125.760 -46.464 1.00 142.65 317 VAL B O 1
ATOM 4526 N N . SER B 1 297 ? -20.927 124.425 -46.219 1.00 128.86 318 SER B N 1
ATOM 4527 C CA . SER B 1 297 ? -21.311 123.532 -47.297 1.00 123.19 318 SER B CA 1
ATOM 4528 C C . SER B 1 297 ? -20.650 122.187 -47.048 1.00 112.80 318 SER B C 1
ATOM 4529 O O . SER B 1 297 ? -19.542 122.116 -46.510 1.00 108.83 318 SER B O 1
ATOM 4532 N N . ALA B 1 298 ? -21.343 121.120 -47.455 1.00 106.92 319 ALA B N 1
ATOM 4533 C CA . ALA B 1 298 ? -20.867 119.749 -47.264 1.00 95.63 319 ALA B CA 1
ATOM 4534 C C . ALA B 1 298 ? -19.864 119.409 -48.359 1.00 93.60 319 ALA B C 1
ATOM 4535 O O . ALA B 1 298 ? -20.153 118.700 -49.325 1.00 93.64 319 ALA B O 1
ATOM 4537 N N . ASP B 1 299 ? -18.650 119.925 -48.194 1.00 96.84 320 ASP B N 1
ATOM 4538 C CA . ASP B 1 299 ? -17.581 119.602 -49.127 1.00 102.85 320 ASP B CA 1
ATOM 4539 C C . ASP B 1 299 ? -16.950 118.243 -48.853 1.00 95.20 320 ASP B C 1
ATOM 4540 O O . ASP B 1 299 ? -16.369 117.651 -49.771 1.00 93.77 320 ASP B O 1
ATOM 4545 N N . TYR B 1 300 ? -17.052 117.727 -47.632 1.00 91.53 321 TYR B N 1
ATOM 4546 C CA . TYR B 1 300 ? -16.453 116.436 -47.349 1.00 86.20 321 TYR B CA 1
ATOM 4547 C C . TYR B 1 300 ? -17.537 115.437 -46.968 1.00 87.63 321 TYR B C 1
ATOM 4548 O O . TYR B 1 300 ? -18.691 115.792 -46.731 1.00 93.13 321 TYR B O 1
ATOM 4557 N N . TYR B 1 301 ? -17.151 114.168 -46.935 1.00 81.74 322 TYR B N 1
ATOM 4558 C CA . TYR B 1 301 ? -18.004 113.092 -46.467 1.00 78.92 322 TYR B CA 1
ATOM 4559 C C . TYR B 1 301 ? -17.157 112.169 -45.610 1.00 75.95 322 TYR B C 1
ATOM 4560 O O . TYR B 1 301 ? -15.978 111.945 -45.891 1.00 77.08 322 TYR B O 1
ATOM 4569 N N . ALA B 1 302 ? -17.746 111.681 -44.536 1.00 69.80 323 ALA B N 1
ATOM 4570 C CA . ALA B 1 302 ? -17.080 110.742 -43.658 1.00 64.46 323 ALA B CA 1
ATOM 4571 C C . ALA B 1 302 ? -17.624 109.359 -43.957 1.00 66.83 323 ALA B C 1
ATOM 4572 O O . ALA B 1 302 ? -18.847 109.165 -43.991 1.00 74.10 323 ALA B O 1
ATOM 4574 N N . ILE B 1 303 ? -16.725 108.407 -44.182 1.00 64.63 324 ILE B N 1
ATOM 4575 C CA . ILE B 1 303 ? -17.111 107.021 -44.409 1.00 67.54 324 ILE B CA 1
ATOM 4576 C C . ILE B 1 303 ? -16.671 106.228 -43.197 1.00 66.70 324 ILE B C 1
ATOM 4577 O O . ILE B 1 303 ? -15.674 106.555 -42.546 1.00 72.81 324 ILE B O 1
ATOM 4582 N N . VAL B 1 304 ? -17.448 105.213 -42.853 1.00 62.35 325 VAL B N 1
ATOM 4583 C CA . VAL B 1 304 ? -17.066 104.304 -41.784 1.00 64.68 325 VAL B CA 1
ATOM 4584 C C . VAL B 1 304 ? -17.237 102.893 -42.309 1.00 65.69 325 VAL B C 1
ATOM 4585 O O . VAL B 1 304 ? -18.273 102.565 -42.904 1.00 70.82 325 VAL B O 1
ATOM 4589 N N . ILE B 1 305 ? -16.190 102.092 -42.154 1.00 66.54 326 ILE B N 1
ATOM 4590 C CA . ILE B 1 305 ? -16.174 100.694 -42.556 1.00 70.01 326 ILE B CA 1
ATOM 4591 C C . ILE B 1 305 ? -15.465 99.903 -41.473 1.00 70.06 326 ILE B C 1
ATOM 4592 O O . ILE B 1 305 ? -14.615 100.427 -40.746 1.00 63.72 326 ILE B O 1
ATOM 4597 N N . CYS B 1 306 ? -15.813 98.628 -41.385 1.00 74.24 327 CYS B N 1
ATOM 4598 C CA . CYS B 1 306 ? -15.005 97.674 -40.648 1.00 72.86 327 CYS B CA 1
ATOM 4599 C C . CYS B 1 306 ? -13.843 97.209 -41.504 1.00 71.91 327 CYS B C 1
ATOM 4600 O O . CYS B 1 306 ? -14.004 96.922 -42.692 1.00 80.30 327 CYS B O 1
ATOM 4603 N N . VAL B 1 307 ? -12.670 97.141 -40.900 1.00 68.70 328 VAL B N 1
ATOM 4604 C CA . VAL B 1 307 ? -11.495 96.614 -41.589 1.00 70.26 328 VAL B CA 1
ATOM 4605 C C . VAL B 1 307 ? -10.864 95.526 -40.726 1.00 69.89 328 VAL B C 1
ATOM 4606 O O . VAL B 1 307 ? -10.682 95.734 -39.521 1.00 68.85 328 VAL B O 1
ATOM 4610 N N . PRO B 1 308 ? -10.570 94.347 -41.277 1.00 68.00 329 PRO B N 1
ATOM 4611 C CA . PRO B 1 308 ? -9.818 93.347 -40.509 1.00 66.46 329 PRO B CA 1
ATOM 4612 C C . PRO B 1 308 ? -8.477 93.915 -40.086 1.00 73.23 329 PRO B C 1
ATOM 4613 O O . PRO B 1 308 ? -7.875 94.711 -40.804 1.00 79.48 329 PRO B O 1
ATOM 4617 N N . LYS B 1 309 ? -8.031 93.547 -38.886 1.00 73.66 330 LYS B N 1
ATOM 4618 C CA . LYS B 1 309 ? -6.795 94.135 -38.386 1.00 80.63 330 LYS B CA 1
ATOM 4619 C C . LYS B 1 309 ? -5.624 93.809 -39.307 1.00 88.78 330 LYS B C 1
ATOM 4620 O O . LYS B 1 309 ? -4.812 94.689 -39.626 1.00 90.94 330 LYS B O 1
ATOM 4626 N N . LYS B 1 310 ? -5.555 92.560 -39.791 1.00 96.00 331 LYS B N 1
ATOM 4627 C CA . LYS B 1 310 ? -4.450 92.148 -40.656 1.00 100.48 331 LYS B CA 1
ATOM 4628 C C . LYS B 1 310 ? -4.416 92.933 -41.953 1.00 99.04 331 LYS B C 1
ATOM 4629 O O . LYS B 1 310 ? -3.350 93.050 -42.564 1.00 100.07 331 LYS B O 1
ATOM 4635 N N . ALA B 1 311 ? -5.541 93.523 -42.346 1.00 89.12 332 ALA B N 1
ATOM 4636 C CA . ALA B 1 311 ? -5.664 94.303 -43.566 1.00 82.34 332 ALA B CA 1
ATOM 4637 C C . ALA B 1 311 ? -5.486 95.792 -43.351 1.00 82.02 332 ALA B C 1
ATOM 4638 O O . ALA B 1 311 ? -5.623 96.549 -44.317 1.00 84.31 332 ALA B O 1
ATOM 4640 N N . LEU B 1 312 ? -5.266 96.235 -42.106 1.00 79.48 333 LEU B N 1
ATOM 4641 C CA . LEU B 1 312 ? -5.328 97.664 -41.801 1.00 74.45 333 LEU B CA 1
ATOM 4642 C C . LEU B 1 312 ? -4.349 98.473 -42.653 1.00 74.99 333 LEU B C 1
ATOM 4643 O O . LEU B 1 312 ? -4.748 99.418 -43.345 1.00 75.13 333 LEU B O 1
ATOM 4648 N N . TYR B 1 313 ? -3.060 98.108 -42.624 1.00 75.57 334 TYR B N 1
ATOM 4649 C CA . TYR B 1 313 ? -2.040 98.957 -43.236 1.00 80.93 334 TYR B CA 1
ATOM 4650 C C . TYR B 1 313 ? -2.329 99.189 -44.714 1.00 87.50 334 TYR B C 1
ATOM 4651 O O . TYR B 1 313 ? -2.391 100.338 -45.177 1.00 91.60 334 TYR B O 1
ATOM 4660 N N . LYS B 1 314 ? -2.557 98.113 -45.468 1.00 88.01 335 LYS B N 1
ATOM 4661 C CA . LYS B 1 314 ? -2.831 98.306 -46.883 1.00 89.37 335 LYS B CA 1
ATOM 4662 C C . LYS B 1 314 ? -4.143 99.047 -47.080 1.00 87.90 335 LYS B C 1
ATOM 4663 O O . LYS B 1 314 ? -4.252 99.868 -48.001 1.00 92.12 335 LYS B O 1
ATOM 4669 N N . SER B 1 315 ? -5.130 98.808 -46.205 1.00 82.79 336 SER B N 1
ATOM 4670 C CA . SER B 1 315 ? -6.376 99.566 -46.288 1.00 80.06 336 SER B CA 1
ATOM 4671 C C . SER B 1 315 ? -6.100 101.053 -46.176 1.00 72.26 336 SER B C 1
ATOM 4672 O O . SER B 1 315 ? -6.652 101.854 -46.938 1.00 70.34 336 SER B O 1
ATOM 4675 N N . ILE B 1 316 ? -5.195 101.433 -45.274 1.00 70.35 337 ILE B N 1
ATOM 4676 C CA . ILE B 1 316 ? -4.849 102.841 -45.148 1.00 70.02 337 ILE B CA 1
ATOM 4677 C C . ILE B 1 316 ? -4.309 103.344 -46.475 1.00 73.62 337 ILE B C 1
ATOM 4678 O O . ILE B 1 316 ? -4.770 104.361 -47.015 1.00 73.58 337 ILE B O 1
ATOM 4683 N N . GLN B 1 317 ? -3.394 102.572 -47.072 1.00 76.13 338 GLN B N 1
ATOM 4684 C CA . GLN B 1 317 ? -2.859 102.942 -48.375 1.00 76.90 338 GLN B CA 1
ATOM 4685 C C . GLN B 1 317 ? -3.988 103.133 -49.374 1.00 81.00 338 GLN B C 1
ATOM 4686 O O . GLN B 1 317 ? -4.073 104.172 -50.046 1.00 83.50 338 GLN B O 1
ATOM 4692 N N . GLN B 1 318 ? -4.929 102.186 -49.401 1.00 80.09 339 GLN B N 1
ATOM 4693 C CA . GLN B 1 318 ? -6.036 102.294 -50.339 1.00 71.06 339 GLN B CA 1
ATOM 4694 C C . GLN B 1 318 ? -6.857 103.536 -50.055 1.00 76.89 339 GLN B C 1
ATOM 4695 O O . GLN B 1 318 ? -7.211 104.283 -50.974 1.00 76.72 339 GLN B O 1
ATOM 4701 N N . LEU B 1 319 ? -7.103 103.816 -48.777 1.00 80.74 340 LEU B N 1
ATOM 4702 C CA . LEU B 1 319 ? -7.879 104.998 -48.443 1.00 78.29 340 LEU B CA 1
ATOM 4703 C C . LEU B 1 319 ? -7.145 106.263 -48.861 1.00 80.31 340 LEU B C 1
ATOM 4704 O O . LEU B 1 319 ? -7.780 107.210 -49.344 1.00 78.64 340 LEU B O 1
ATOM 4709 N N . ARG B 1 320 ? -5.809 106.271 -48.773 1.00 79.16 341 ARG B N 1
ATOM 4710 C CA . ARG B 1 320 ? -5.105 107.467 -49.208 1.00 83.45 341 ARG B CA 1
ATOM 4711 C C . ARG B 1 320 ? -5.189 107.617 -50.720 1.00 89.20 341 ARG B C 1
ATOM 4712 O O . ARG B 1 320 ? -5.215 108.742 -51.233 1.00 91.01 341 ARG B O 1
ATOM 4720 N N . ALA B 1 321 ? -5.267 106.498 -51.441 1.00 88.66 342 ALA B N 1
ATOM 4721 C CA . ALA B 1 321 ? -5.297 106.564 -52.893 1.00 83.98 342 ALA B CA 1
ATOM 4722 C C . ALA B 1 321 ? -6.582 107.200 -53.401 1.00 83.25 342 ALA B C 1
ATOM 4723 O O . ALA B 1 321 ? -6.567 107.868 -54.438 1.00 90.71 342 ALA B O 1
ATOM 4725 N N . ILE B 1 322 ? -7.692 107.030 -52.684 1.00 82.27 343 ILE B N 1
ATOM 4726 C CA . ILE B 1 322 ? -8.973 107.574 -53.114 1.00 83.64 343 ILE B CA 1
ATOM 4727 C C . ILE B 1 322 ? -9.281 108.903 -52.432 1.00 85.93 343 ILE B C 1
ATOM 4728 O O . ILE B 1 322 ? -10.411 109.395 -52.519 1.00 87.08 343 ILE B O 1
ATOM 4733 N N . GLY B 1 323 ? -8.295 109.506 -51.768 1.00 86.75 344 GLY B N 1
ATOM 4734 C CA . GLY B 1 323 ? -8.423 110.834 -51.206 1.00 86.44 344 GLY B CA 1
ATOM 4735 C C . GLY B 1 323 ? -8.874 110.906 -49.767 1.00 86.69 344 GLY B C 1
ATOM 4736 O O . GLY B 1 323 ? -9.255 111.993 -49.312 1.00 87.88 344 GLY B O 1
ATOM 4737 N N . GLY B 1 324 ? -8.851 109.791 -49.035 1.00 85.10 345 GLY B N 1
ATOM 4738 C CA . GLY B 1 324 ? -9.238 109.820 -47.641 1.00 80.24 345 GLY B CA 1
ATOM 4739 C C . GLY B 1 324 ? -8.141 110.384 -46.759 1.00 82.16 345 GLY B C 1
ATOM 4740 O O . GLY B 1 324 ? -6.952 110.187 -46.994 1.00 85.14 345 GLY B O 1
ATOM 4741 N N . SER B 1 325 ? -8.564 111.063 -45.699 1.00 82.68 346 SER B N 1
ATOM 4742 C CA . SER B 1 325 ? -7.655 111.660 -44.735 1.00 81.25 346 SER B CA 1
ATOM 4743 C C . SER B 1 325 ? -8.329 111.635 -43.372 1.00 80.34 346 SER B C 1
ATOM 4744 O O . SER B 1 325 ? -9.527 111.356 -43.259 1.00 78.84 346 SER B O 1
ATOM 4747 N N . GLY B 1 326 ? -7.532 111.895 -42.334 1.00 80.33 347 GLY B N 1
ATOM 4748 C CA . GLY B 1 326 ? -8.018 111.916 -40.964 1.00 76.78 347 GLY B CA 1
ATOM 4749 C C . GLY B 1 326 ? -8.674 110.605 -40.586 1.00 72.17 347 GLY B C 1
ATOM 4750 O O . GLY B 1 326 ? -9.781 110.580 -40.035 1.00 70.62 347 GLY B O 1
ATOM 4751 N N . VAL B 1 327 ? -7.975 109.509 -40.866 1.00 67.81 348 VAL B N 1
ATOM 4752 C CA . VAL B 1 327 ? -8.543 108.173 -40.747 1.00 63.41 348 VAL B CA 1
ATOM 4753 C C . VAL B 1 327 ? -8.449 107.724 -39.295 1.00 61.53 348 VAL B C 1
ATOM 4754 O O . VAL B 1 327 ? -7.370 107.410 -38.799 1.00 65.20 348 VAL B O 1
ATOM 4758 N N . LEU B 1 328 ? -9.583 107.719 -38.609 1.00 60.89 349 LEU B N 1
ATOM 4759 C CA . LEU B 1 328 ? -9.686 107.251 -37.235 1.00 60.60 349 LEU B CA 1
ATOM 4760 C C . LEU B 1 328 ? -9.802 105.734 -37.206 1.00 61.28 349 LEU B C 1
ATOM 4761 O O . LEU B 1 328 ? -10.597 105.154 -37.955 1.00 67.45 349 LEU B O 1
ATOM 4766 N N . VAL B 1 329 ? -8.977 105.089 -36.384 1.00 57.00 350 VAL B N 1
ATOM 4767 C CA . VAL B 1 329 ? -9.009 103.639 -36.215 1.00 61.34 350 VAL B CA 1
ATOM 4768 C C . VAL B 1 329 ? -9.242 103.332 -34.742 1.00 63.49 350 VAL B C 1
ATOM 4769 O O . VAL B 1 329 ? -8.537 103.865 -33.871 1.00 59.65 350 VAL B O 1
ATOM 4773 N N . SER B 1 330 ? -10.222 102.474 -34.459 1.00 68.88 351 SER B N 1
ATOM 4774 C CA . SER B 1 330 ? -10.557 102.201 -33.060 1.00 66.32 351 SER B CA 1
ATOM 4775 C C . SER B 1 330 ? -11.028 100.764 -32.896 1.00 61.83 351 SER B C 1
ATOM 4776 O O . SER B 1 330 ? -11.529 100.163 -33.855 1.00 63.81 351 SER B O 1
ATOM 4779 N N . PRO B 1 331 ? -10.893 100.194 -31.701 1.00 64.42 352 PRO B N 1
ATOM 4780 C CA . PRO B 1 331 ? -11.251 98.789 -31.486 1.00 62.63 352 PRO B CA 1
ATOM 4781 C C . PRO B 1 331 ? -12.714 98.612 -31.098 1.00 66.19 352 PRO B C 1
ATOM 4782 O O . PRO B 1 331 ? -13.458 99.573 -30.901 1.00 69.61 352 PRO B O 1
ATOM 4786 N N . LEU B 1 332 ? -13.126 97.346 -31.044 1.00 64.80 353 LEU B N 1
ATOM 4787 C CA . LEU B 1 332 ? -14.494 96.971 -30.717 1.00 60.67 353 LEU B CA 1
ATOM 4788 C C . LEU B 1 332 ? -14.508 95.956 -29.587 1.00 60.56 353 LEU B C 1
ATOM 4789 O O . LEU B 1 332 ? -13.647 95.075 -29.515 1.00 65.75 353 LEU B O 1
ATOM 4794 N N . THR B 1 333 ? -15.499 96.076 -28.710 1.00 57.87 354 THR B N 1
ATOM 4795 C CA . THR B 1 333 ? -15.712 95.050 -27.699 1.00 59.08 354 THR B CA 1
ATOM 4796 C C . THR B 1 333 ? -16.422 93.829 -28.276 1.00 64.87 354 THR B C 1
ATOM 4797 O O . THR B 1 333 ? -16.017 92.689 -28.017 1.00 67.90 354 THR B O 1
ATOM 4801 N N . TYR B 1 334 ? -17.500 94.044 -29.031 1.00 62.05 355 TYR B N 1
ATOM 4802 C CA . TYR B 1 334 ? -18.275 92.961 -29.615 1.00 60.78 355 TYR B CA 1
ATOM 4803 C C . TYR B 1 334 ? -18.650 93.317 -31.044 1.00 67.52 355 TYR B C 1
ATOM 4804 O O . TYR B 1 334 ? -18.794 94.495 -31.381 1.00 71.54 355 TYR B O 1
ATOM 4813 N N . ILE B 1 335 ? -18.842 92.287 -31.872 1.00 65.83 356 ILE B N 1
ATOM 4814 C CA . ILE B 1 335 ? -19.552 92.410 -33.140 1.00 65.96 356 ILE B CA 1
ATOM 4815 C C . ILE B 1 335 ? -20.570 91.279 -33.170 1.00 70.73 356 ILE B C 1
ATOM 4816 O O . ILE B 1 335 ? -20.198 90.117 -33.360 1.00 74.33 356 ILE B O 1
ATOM 4821 N N . PHE B 1 336 ? -21.845 91.605 -32.976 1.00 73.61 357 PHE B N 1
ATOM 4822 C CA . PHE B 1 336 ? -22.908 90.605 -32.984 1.00 71.66 357 PHE B CA 1
ATOM 4823 C C . PHE B 1 336 ? -23.466 90.457 -34.387 1.00 81.68 357 PHE B C 1
ATOM 4824 O O . PHE B 1 336 ? -23.836 91.448 -35.025 1.00 82.61 357 PHE B O 1
ATOM 4832 N N . ASP B 1 337 ? -23.572 89.217 -34.844 1.00 89.26 358 ASP B N 1
ATOM 4833 C CA . ASP B 1 337 ? -24.091 88.930 -36.171 1.00 97.27 358 ASP B CA 1
ATOM 4834 C C . ASP B 1 337 ? -25.115 87.807 -36.046 1.00 104.14 358 ASP B C 1
ATOM 4835 O O . ASP B 1 337 ? -25.744 87.609 -35.001 1.00 103.93 358 ASP B O 1
ATOM 4840 N N . GLU B 1 338 ? -25.309 87.063 -37.130 1.00 112.60 359 GLU B N 1
ATOM 4841 C CA . GLU B 1 338 ? -26.168 85.889 -37.099 1.00 119.44 359 GLU B CA 1
ATOM 4842 C C . GLU B 1 338 ? -25.508 84.766 -36.305 1.00 118.98 359 GLU B C 1
ATOM 4843 O O . GLU B 1 338 ? -24.296 84.537 -36.399 1.00 120.41 359 GLU B O 1
ATOM 4849 N N . GLU B 1 339 ? -26.321 84.067 -35.517 1.00 119.11 360 GLU B N 1
ATOM 4850 C CA . GLU B 1 339 ? -25.820 83.047 -34.602 1.00 118.20 360 GLU B CA 1
ATOM 4851 C C . GLU B 1 339 ? -25.173 81.885 -35.342 1.00 111.54 360 GLU B C 1
ATOM 4852 O O . GLU B 1 339 ? -25.726 81.355 -36.307 1.00 115.82 360 GLU B O 1
ATOM 4858 N N . THR B 1 340 ? -24.027 81.446 -34.850 1.00 104.68 361 THR B N 1
ATOM 4859 C CA . THR B 1 340 ? -23.370 80.312 -35.463 1.00 102.28 361 THR B CA 1
ATOM 4860 C C . THR B 1 340 ? -24.122 79.022 -35.141 1.00 98.36 361 THR B C 1
ATOM 4861 O O . THR B 1 340 ? -24.994 79.000 -34.268 1.00 97.37 361 THR B O 1
ATOM 4865 N N . PRO B 1 341 ? -23.852 77.942 -35.885 1.00 94.71 362 PRO B N 1
ATOM 4866 C CA . PRO B 1 341 ? -24.500 76.664 -35.565 1.00 96.79 362 PRO B CA 1
ATOM 4867 C C . PRO B 1 341 ? -24.182 76.126 -34.176 1.00 95.23 362 PRO B C 1
ATOM 4868 O O . PRO B 1 341 ? -24.744 75.097 -33.794 1.00 98.46 362 PRO B O 1
ATOM 4872 N N . ARG B 1 342 ? -23.306 76.791 -33.413 1.00 88.13 363 ARG B N 1
ATOM 4873 C CA . ARG B 1 342 ? -22.857 76.238 -32.134 1.00 86.97 363 ARG B CA 1
ATOM 4874 C C . ARG B 1 342 ? -24.014 76.051 -31.154 1.00 90.54 363 ARG B C 1
ATOM 4875 O O . ARG B 1 342 ? -24.055 75.064 -30.405 1.00 88.87 363 ARG B O 1
ATOM 4883 N N . TRP B 1 343 ? -24.973 76.974 -31.160 1.00 94.92 364 TRP B N 1
ATOM 4884 C CA . TRP B 1 343 ? -26.118 76.860 -30.263 1.00 102.29 364 TRP B CA 1
ATOM 4885 C C . TRP B 1 343 ? -26.992 75.671 -30.652 1.00 112.97 364 TRP B C 1
ATOM 4886 O O . TRP B 1 343 ? -27.409 74.876 -29.796 1.00 112.92 364 TRP B O 1
ATOM 4897 N N . ARG B 1 344 ? -27.284 75.545 -31.948 1.00 120.46 365 ARG B N 1
ATOM 4898 C CA . ARG B 1 344 ? -28.082 74.432 -32.440 1.00 124.21 365 ARG B CA 1
ATOM 4899 C C . ARG B 1 344 ? -27.389 73.091 -32.244 1.00 125.49 365 ARG B C 1
ATOM 4900 O O . ARG B 1 344 ? -28.059 72.097 -31.963 1.00 128.02 365 ARG B O 1
ATOM 4908 N N . GLN B 1 345 ? -26.062 73.036 -32.399 1.00 118.51 366 GLN B N 1
ATOM 4909 C CA . GLN B 1 345 ? -25.336 71.796 -32.139 1.00 115.16 366 GLN B CA 1
ATOM 4910 C C . GLN B 1 345 ? -25.379 71.445 -30.659 1.00 111.51 366 GLN B C 1
ATOM 4911 O O . GLN B 1 345 ? -25.428 70.262 -30.294 1.00 112.10 366 GLN B O 1
ATOM 4917 N N . LEU B 1 346 ? -25.318 72.458 -29.789 1.00 107.20 367 LEU B N 1
ATOM 4918 C CA . LEU B 1 346 ? -25.493 72.202 -28.362 1.00 106.02 367 LEU B CA 1
ATOM 4919 C C . LEU B 1 346 ? -26.877 71.630 -28.084 1.00 108.93 367 LEU B C 1
ATOM 4920 O O . LEU B 1 346 ? -27.014 70.645 -27.349 1.00 111.57 367 LEU B O 1
ATOM 4925 N N . LEU B 1 347 ? -27.918 72.221 -28.677 1.00 108.92 368 LEU B N 1
ATOM 4926 C CA . LEU B 1 347 ? -29.258 71.689 -28.463 1.00 109.00 368 LEU B CA 1
ATOM 4927 C C . LEU B 1 347 ? -29.407 70.296 -29.055 1.00 119.71 368 LEU B C 1
ATOM 4928 O O . LEU B 1 347 ? -30.127 69.464 -28.492 1.00 125.56 368 LEU B O 1
ATOM 4933 N N . SER B 1 348 ? -28.727 70.012 -30.169 1.00 123.27 369 SER B N 1
ATOM 4934 C CA . SER B 1 348 ? -28.757 68.661 -30.712 1.00 129.36 369 SER B CA 1
ATOM 4935 C C . SER B 1 348 ? -28.092 67.684 -29.753 1.00 132.86 369 SER B C 1
ATOM 4936 O O . SER B 1 348 ? -28.564 66.554 -29.587 1.00 140.44 369 SER B O 1
ATOM 4939 N N . LYS B 1 349 ? -27.006 68.110 -29.094 1.00 130.54 370 LYS B N 1
ATOM 4940 C CA . LYS B 1 349 ? -26.372 67.255 -28.093 1.00 129.27 370 LYS B CA 1
ATOM 4941 C C . LYS B 1 349 ? -27.243 67.078 -26.852 1.00 133.25 370 LYS B C 1
ATOM 4942 O O . LYS B 1 349 ? -27.116 66.064 -26.156 1.00 136.71 370 LYS B O 1
ATOM 4948 N N . LEU B 1 350 ? -28.122 68.040 -26.552 1.00 132.76 371 LEU B N 1
ATOM 4949 C CA . LEU B 1 350 ? -29.011 67.933 -25.394 1.00 133.76 371 LEU B CA 1
ATOM 4950 C C . LEU B 1 350 ? -30.347 67.265 -25.699 1.00 135.24 371 LEU B C 1
ATOM 4951 O O . LEU B 1 350 ? -30.996 66.768 -24.769 1.00 139.16 371 LEU B O 1
ATOM 4956 N N . GLY B 1 351 ? -30.786 67.259 -26.955 1.00 132.93 372 GLY B N 1
ATOM 4957 C CA . GLY B 1 351 ? -32.118 66.779 -27.285 1.00 133.23 372 GLY B CA 1
ATOM 4958 C C . GLY B 1 351 ? -33.041 67.819 -27.897 1.00 130.15 372 GLY B C 1
ATOM 4959 O O . GLY B 1 351 ? -33.222 68.918 -27.364 1.00 126.65 372 GLY B O 1
ATOM 4960 N N . ASN C 1 12 ? 25.404 89.840 -39.344 1.00 131.17 33 ASN C N 1
ATOM 4961 C CA . ASN C 1 12 ? 26.305 90.467 -40.302 1.00 137.11 33 ASN C CA 1
ATOM 4962 C C . ASN C 1 12 ? 25.928 90.075 -41.736 1.00 138.51 33 ASN C C 1
ATOM 4963 O O . ASN C 1 12 ? 25.426 90.895 -42.515 1.00 132.19 33 ASN C O 1
ATOM 4968 N N . THR C 1 13 ? 26.202 88.793 -42.072 1.00 145.60 34 THR C N 1
ATOM 4969 C CA . THR C 1 13 ? 25.875 88.169 -43.362 1.00 149.38 34 THR C CA 1
ATOM 4970 C C . THR C 1 13 ? 25.342 86.766 -43.062 1.00 154.03 34 THR C C 1
ATOM 4971 O O . THR C 1 13 ? 26.040 85.763 -43.224 1.00 160.62 34 THR C O 1
ATOM 4975 N N . VAL C 1 14 ? 24.090 86.697 -42.621 1.00 148.59 35 VAL C N 1
ATOM 4976 C CA . VAL C 1 14 ? 23.453 85.445 -42.233 1.00 144.55 35 VAL C CA 1
ATOM 4977 C C . VAL C 1 14 ? 22.133 85.320 -42.984 1.00 146.60 35 VAL C C 1
ATOM 4978 O O . VAL C 1 14 ? 21.338 86.266 -43.011 1.00 141.52 35 VAL C O 1
ATOM 4982 N N . SER C 1 15 ? 21.908 84.160 -43.604 1.00 153.33 36 SER C N 1
ATOM 4983 C CA . SER C 1 15 ? 20.644 83.888 -44.286 1.00 154.74 36 SER C CA 1
ATOM 4984 C C . SER C 1 15 ? 19.531 83.828 -43.247 1.00 150.90 36 SER C C 1
ATOM 4985 O O . SER C 1 15 ? 19.434 82.866 -42.479 1.00 151.68 36 SER C O 1
ATOM 4988 N N . ARG C 1 16 ? 18.688 84.857 -43.227 1.00 145.12 37 ARG C N 1
ATOM 4989 C CA . ARG C 1 16 ? 17.712 85.042 -42.162 1.00 137.22 37 ARG C CA 1
ATOM 4990 C C . ARG C 1 16 ? 16.468 85.682 -42.759 1.00 135.98 37 ARG C C 1
ATOM 4991 O O . ARG C 1 16 ? 16.549 86.770 -43.335 1.00 135.90 37 ARG C O 1
ATOM 4999 N N . GLN C 1 17 ? 15.321 85.009 -42.621 1.00 136.34 38 GLN C N 1
ATOM 5000 C CA . GLN C 1 17 ? 14.096 85.441 -43.292 1.00 136.84 38 GLN C CA 1
ATOM 5001 C C . GLN C 1 17 ? 13.402 86.588 -42.571 1.00 136.87 38 GLN C C 1
ATOM 5002 O O . GLN C 1 17 ? 12.574 87.281 -43.180 1.00 133.29 38 GLN C O 1
ATOM 5008 N N . GLU C 1 18 ? 13.741 86.807 -41.297 1.00 138.09 39 GLU C N 1
ATOM 5009 C CA . GLU C 1 18 ? 12.962 87.608 -40.362 1.00 134.55 39 GLU C CA 1
ATOM 5010 C C . GLU C 1 18 ? 13.624 88.941 -40.041 1.00 124.61 39 GLU C C 1
ATOM 5011 O O . GLU C 1 18 ? 14.849 89.049 -39.991 1.00 123.19 39 GLU C O 1
ATOM 5017 N N . ILE C 1 19 ? 12.798 89.954 -39.811 1.00 116.16 40 ILE C N 1
ATOM 5018 C CA . ILE C 1 19 ? 13.271 91.277 -39.422 1.00 106.51 40 ILE C CA 1
ATOM 5019 C C . ILE C 1 19 ? 13.336 91.327 -37.906 1.00 102.86 40 ILE C C 1
ATOM 5020 O O . ILE C 1 19 ? 12.400 90.897 -37.228 1.00 107.59 40 ILE C O 1
ATOM 5025 N N . ARG C 1 20 ? 14.453 91.810 -37.367 1.00 98.26 41 ARG C N 1
ATOM 5026 C CA . ARG C 1 20 ? 14.676 91.769 -35.929 1.00 98.81 41 ARG C CA 1
ATOM 5027 C C . ARG C 1 20 ? 14.619 93.171 -35.332 1.00 98.18 41 ARG C C 1
ATOM 5028 O O . ARG C 1 20 ? 15.353 94.070 -35.758 1.00 100.21 41 ARG C O 1
ATOM 5036 N N . LEU C 1 21 ? 13.779 93.331 -34.311 1.00 92.12 42 LEU C N 1
ATOM 5037 C CA . LEU C 1 21 ? 13.570 94.606 -33.644 1.00 89.73 42 LEU C CA 1
ATOM 5038 C C . LEU C 1 21 ? 13.949 94.439 -32.184 1.00 93.35 42 LEU C C 1
ATOM 5039 O O . LEU C 1 21 ? 13.336 93.637 -31.472 1.00 91.97 42 LEU C O 1
ATOM 5044 N N . GLY C 1 22 ? 14.942 95.201 -31.734 1.00 98.63 43 GLY C N 1
ATOM 5045 C CA . GLY C 1 22 ? 15.371 95.139 -30.346 1.00 100.09 43 GLY C CA 1
ATOM 5046 C C . GLY C 1 22 ? 14.545 96.072 -29.472 1.00 99.18 43 GLY C C 1
ATOM 5047 O O . GLY C 1 22 ? 14.285 97.220 -29.829 1.00 97.67 43 GLY C O 1
ATOM 5048 N N . LEU C 1 23 ? 14.152 95.564 -28.312 1.00 96.07 44 LEU C N 1
ATOM 5049 C CA . LEU C 1 23 ? 13.356 96.320 -27.364 1.00 91.61 44 LEU C CA 1
ATOM 5050 C C . LEU C 1 23 ? 13.993 96.192 -25.993 1.00 92.65 44 LEU C C 1
ATOM 5051 O O . LEU C 1 23 ? 14.591 95.158 -25.680 1.00 96.91 44 LEU C O 1
ATOM 5056 N N . PRO C 1 24 ? 13.873 97.214 -25.151 1.00 88.05 45 PRO C N 1
ATOM 5057 C CA . PRO C 1 24 ? 14.543 97.158 -23.850 1.00 89.37 45 PRO C CA 1
ATOM 5058 C C . PRO C 1 24 ? 13.998 96.013 -23.010 1.00 94.68 45 PRO C C 1
ATOM 5059 O O . PRO C 1 24 ? 12.789 95.781 -22.950 1.00 93.50 45 PRO C O 1
ATOM 5063 N N . SER C 1 25 ? 14.911 95.289 -22.361 1.00 102.60 46 SER C N 1
ATOM 5064 C CA . SER C 1 25 ? 14.559 94.089 -21.612 1.00 106.64 46 SER C CA 1
ATOM 5065 C C . SER C 1 25 ? 14.205 94.403 -20.167 1.00 112.13 46 SER C C 1
ATOM 5066 O O . SER C 1 25 ? 13.297 93.783 -19.606 1.00 113.75 46 SER C O 1
ATOM 5069 N N . LYS C 1 26 ? 14.899 95.352 -19.548 1.00 116.44 47 LYS C N 1
ATOM 5070 C CA . LYS C 1 26 ? 14.659 95.677 -18.153 1.00 121.70 47 LYS C CA 1
ATOM 5071 C C . LYS C 1 26 ? 14.564 97.188 -18.029 1.00 125.62 47 LYS C C 1
ATOM 5072 O O . LYS C 1 26 ? 15.027 97.934 -18.898 1.00 126.53 47 LYS C O 1
ATOM 5078 N N . GLY C 1 27 ? 13.953 97.631 -16.939 1.00 130.74 48 GLY C N 1
ATOM 5079 C CA . GLY C 1 27 ? 13.776 99.045 -16.686 1.00 134.87 48 GLY C CA 1
ATOM 5080 C C . GLY C 1 27 ? 12.363 99.479 -17.007 1.00 137.20 48 GLY C C 1
ATOM 5081 O O . GLY C 1 27 ? 11.515 98.697 -17.448 1.00 136.98 48 GLY C O 1
ATOM 5082 N N . ARG C 1 28 ? 12.098 100.759 -16.751 1.00 139.56 49 ARG C N 1
ATOM 5083 C CA . ARG C 1 28 ? 10.816 101.314 -17.165 1.00 138.15 49 ARG C CA 1
ATOM 5084 C C . ARG C 1 28 ? 10.716 101.433 -18.678 1.00 127.60 49 ARG C C 1
ATOM 5085 O O . ARG C 1 28 ? 9.609 101.448 -19.217 1.00 128.20 49 ARG C O 1
ATOM 5093 N N . MET C 1 29 ? 11.845 101.550 -19.378 1.00 117.55 50 MET C N 1
ATOM 5094 C CA . MET C 1 29 ? 11.783 101.543 -20.834 1.00 108.85 50 MET C CA 1
ATOM 5095 C C . MET C 1 29 ? 11.129 100.273 -21.353 1.00 101.86 50 MET C C 1
ATOM 5096 O O . MET C 1 29 ? 10.411 100.312 -22.361 1.00 100.68 50 MET C O 1
ATOM 5101 N N . SER C 1 30 ? 11.337 99.152 -20.666 1.00 96.17 51 SER C N 1
ATOM 5102 C CA . SER C 1 30 ? 10.694 97.910 -21.070 1.00 94.40 51 SER C CA 1
ATOM 5103 C C . SER C 1 30 ? 9.184 98.005 -20.901 1.00 90.00 51 SER C C 1
ATOM 5104 O O . SER C 1 30 ? 8.421 97.712 -21.829 1.00 91.03 51 SER C O 1
ATOM 5107 N N . SER C 1 31 ? 8.737 98.431 -19.720 1.00 87.77 52 SER C N 1
ATOM 5108 C CA . SER C 1 31 ? 7.305 98.490 -19.446 1.00 87.50 52 SER C CA 1
ATOM 5109 C C . SER C 1 31 ? 6.604 99.525 -20.323 1.00 89.40 52 SER C C 1
ATOM 5110 O O . SER C 1 31 ? 5.515 99.263 -20.842 1.00 92.74 52 SER C O 1
ATOM 5113 N N . ASP C 1 32 ? 7.222 100.691 -20.526 1.00 87.53 53 ASP C N 1
ATOM 5114 C CA . ASP C 1 32 ? 6.642 101.705 -21.399 1.00 83.47 53 ASP C CA 1
ATOM 5115 C C . ASP C 1 32 ? 6.661 101.280 -22.858 1.00 77.13 53 ASP C C 1
ATOM 5116 O O . ASP C 1 32 ? 5.784 101.679 -23.629 1.00 73.19 53 ASP C O 1
ATOM 5121 N N . THR C 1 33 ? 7.671 100.517 -23.270 1.00 76.89 54 THR C N 1
ATOM 5122 C CA . THR C 1 33 ? 7.709 100.082 -24.657 1.00 79.72 54 THR C CA 1
ATOM 5123 C C . THR C 1 33 ? 6.618 99.053 -24.921 1.00 83.38 54 THR C C 1
ATOM 5124 O O . THR C 1 33 ? 5.863 99.164 -25.902 1.00 85.69 54 THR C O 1
ATOM 5128 N N . LEU C 1 34 ? 6.475 98.081 -24.019 1.00 81.51 55 LEU C N 1
ATOM 5129 C CA . LEU C 1 34 ? 5.379 97.133 -24.156 1.00 79.40 55 LEU C CA 1
ATOM 5130 C C . LEU C 1 34 ? 4.031 97.840 -24.049 1.00 79.81 55 LEU C C 1
ATOM 5131 O O . LEU C 1 34 ? 3.060 97.419 -24.688 1.00 83.37 55 LEU C O 1
ATOM 5136 N N . ASP C 1 35 ? 3.956 98.924 -23.262 1.00 78.68 56 ASP C N 1
ATOM 5137 C CA . ASP C 1 35 ? 2.743 99.745 -23.189 1.00 80.17 56 ASP C CA 1
ATOM 5138 C C . ASP C 1 35 ? 2.455 100.449 -24.508 1.00 80.59 56 ASP C C 1
ATOM 5139 O O . ASP C 1 35 ? 1.292 100.616 -24.897 1.00 80.66 56 ASP C O 1
ATOM 5144 N N . LEU C 1 36 ? 3.499 100.923 -25.182 1.00 80.25 57 LEU C N 1
ATOM 5145 C CA . LEU C 1 36 ? 3.316 101.559 -26.480 1.00 74.39 57 LEU C CA 1
ATOM 5146 C C . LEU C 1 36 ? 2.790 100.566 -27.498 1.00 75.01 57 LEU C C 1
ATOM 5147 O O . LEU C 1 36 ? 1.884 100.882 -28.283 1.00 74.34 57 LEU C O 1
ATOM 5152 N N . LEU C 1 37 ? 3.363 99.359 -27.507 1.00 80.91 58 LEU C N 1
ATOM 5153 C CA . LEU C 1 37 ? 2.907 98.340 -28.440 1.00 81.84 58 LEU C CA 1
ATOM 5154 C C . LEU C 1 37 ? 1.467 97.931 -28.144 1.00 86.97 58 LEU C C 1
ATOM 5155 O O . LEU C 1 37 ? 0.662 97.778 -29.068 1.00 85.09 58 LEU C O 1
ATOM 5160 N N . LYS C 1 38 ? 1.109 97.785 -26.859 1.00 94.14 59 LYS C N 1
ATOM 5161 C CA . LYS C 1 38 ? -0.272 97.434 -26.546 1.00 99.81 59 LYS C CA 1
ATOM 5162 C C . LYS C 1 38 ? -1.224 98.552 -26.941 1.00 95.68 59 LYS C C 1
ATOM 5163 O O . LYS C 1 38 ? -2.350 98.275 -27.365 1.00 96.81 59 LYS C O 1
ATOM 5169 N N . ASP C 1 39 ? -0.794 99.811 -26.825 1.00 89.38 60 ASP C N 1
ATOM 5170 C CA . ASP C 1 39 ? -1.646 100.903 -27.263 1.00 88.17 60 ASP C CA 1
ATOM 5171 C C . ASP C 1 39 ? -1.767 100.952 -28.773 1.00 89.51 60 ASP C C 1
ATOM 5172 O O . ASP C 1 39 ? -2.736 101.525 -29.282 1.00 92.01 60 ASP C O 1
ATOM 5177 N N . CYS C 1 40 ? -0.816 100.361 -29.497 1.00 88.00 61 CYS C N 1
ATOM 5178 C CA . CYS C 1 40 ? -0.913 100.267 -30.943 1.00 86.70 61 CYS C CA 1
ATOM 5179 C C . CYS C 1 40 ? -1.647 99.019 -31.391 1.00 91.30 61 CYS C C 1
ATOM 5180 O O . CYS C 1 40 ? -1.667 98.732 -32.591 1.00 100.24 61 CYS C O 1
ATOM 5183 N N . GLN C 1 41 ? -2.236 98.267 -30.459 1.00 89.02 62 GLN C N 1
ATOM 5184 C CA . GLN C 1 41 ? -2.842 96.971 -30.757 1.00 89.84 62 GLN C CA 1
ATOM 5185 C C . GLN C 1 41 ? -1.837 96.038 -31.431 1.00 96.23 62 GLN C C 1
ATOM 5186 O O . GLN C 1 41 ? -2.206 95.210 -32.265 1.00 100.17 62 GLN C O 1
ATOM 5192 N N . LEU C 1 42 ? -0.556 96.176 -31.084 1.00 97.66 63 LEU C N 1
ATOM 5193 C CA . LEU C 1 42 ? 0.505 95.300 -31.580 1.00 101.19 63 LEU C CA 1
ATOM 5194 C C . LEU C 1 42 ? 0.906 94.308 -30.495 1.00 112.22 63 LEU C C 1
ATOM 5195 O O . LEU C 1 42 ? 1.937 94.437 -29.836 1.00 111.78 63 LEU C O 1
ATOM 5200 N N . SER C 1 43 ? 0.054 93.310 -30.303 1.00 124.68 64 SER C N 1
ATOM 5201 C CA . SER C 1 43 ? 0.294 92.317 -29.271 1.00 130.45 64 SER C CA 1
ATOM 5202 C C . SER C 1 43 ? 1.517 91.469 -29.610 1.00 134.79 64 SER C C 1
ATOM 5203 O O . SER C 1 43 ? 1.732 91.090 -30.766 1.00 136.82 64 SER C O 1
ATOM 5206 N N . VAL C 1 44 ? 2.333 91.195 -28.587 1.00 136.20 65 VAL C N 1
ATOM 5207 C CA . VAL C 1 44 ? 3.553 90.403 -28.709 1.00 136.75 65 VAL C CA 1
ATOM 5208 C C . VAL C 1 44 ? 3.266 88.963 -28.301 1.00 143.81 65 VAL C C 1
ATOM 5209 O O . VAL C 1 44 ? 2.563 88.714 -27.313 1.00 147.14 65 VAL C O 1
ATOM 5213 N N . LYS C 1 45 ? 3.815 88.010 -29.054 1.00 147.14 66 LYS C N 1
ATOM 5214 C CA . LYS C 1 45 ? 3.683 86.590 -28.721 1.00 152.38 66 LYS C CA 1
ATOM 5215 C C . LYS C 1 45 ? 4.747 86.145 -27.721 1.00 153.68 66 LYS C C 1
ATOM 5216 O O . LYS C 1 45 ? 5.340 85.074 -27.865 1.00 155.50 66 LYS C O 1
ATOM 5222 N N . GLN C 1 51 ? 11.046 83.369 -22.117 1.00 159.52 72 GLN C N 1
ATOM 5223 C CA . GLN C 1 51 ? 12.217 83.437 -22.988 1.00 159.56 72 GLN C CA 1
ATOM 5224 C C . GLN C 1 51 ? 12.552 84.879 -23.372 1.00 153.75 72 GLN C C 1
ATOM 5225 O O . GLN C 1 51 ? 12.163 85.813 -22.675 1.00 153.18 72 GLN C O 1
ATOM 5231 N N . TYR C 1 52 ? 13.273 85.061 -24.481 1.00 146.23 73 TYR C N 1
ATOM 5232 C CA . TYR C 1 52 ? 13.778 86.379 -24.852 1.00 140.00 73 TYR C CA 1
ATOM 5233 C C . TYR C 1 52 ? 13.444 86.821 -26.274 1.00 133.58 73 TYR C C 1
ATOM 5234 O O . TYR C 1 52 ? 13.741 87.970 -26.621 1.00 132.56 73 TYR C O 1
ATOM 5243 N N . VAL C 1 53 ? 12.852 85.964 -27.103 1.00 127.45 74 VAL C N 1
ATOM 5244 C CA . VAL C 1 53 ? 12.490 86.301 -28.476 1.00 117.92 74 VAL C CA 1
ATOM 5245 C C . VAL C 1 53 ? 10.995 86.073 -28.647 1.00 110.68 74 VAL C C 1
ATOM 5246 O O . VAL C 1 53 ? 10.480 85.013 -28.276 1.00 113.41 74 VAL C O 1
ATOM 5250 N N . ALA C 1 54 ? 10.300 87.060 -29.202 1.00 104.93 75 ALA C N 1
ATOM 5251 C CA . ALA C 1 54 ? 8.867 86.957 -29.435 1.00 102.41 75 ALA C CA 1
ATOM 5252 C C . ALA C 1 54 ? 8.569 87.406 -30.855 1.00 104.69 75 ALA C C 1
ATOM 5253 O O . ALA C 1 54 ? 9.461 87.820 -31.595 1.00 106.50 75 ALA C O 1
ATOM 5255 N N . GLN C 1 55 ? 7.301 87.314 -31.240 1.00 106.18 76 GLN C N 1
ATOM 5256 C CA . GLN C 1 55 ? 6.876 87.646 -32.588 1.00 109.70 76 GLN C CA 1
ATOM 5257 C C . GLN C 1 55 ? 5.763 88.678 -32.510 1.00 104.80 76 GLN C C 1
ATOM 5258 O O . GLN C 1 55 ? 4.915 88.614 -31.620 1.00 106.88 76 GLN C O 1
ATOM 5264 N N . ILE C 1 56 ? 5.743 89.604 -33.460 1.00 101.56 77 ILE C N 1
ATOM 5265 C CA . ILE C 1 56 ? 4.588 90.483 -33.617 1.00 97.68 77 ILE C CA 1
ATOM 5266 C C . ILE C 1 56 ? 3.877 90.066 -34.897 1.00 102.85 77 ILE C C 1
ATOM 5267 O O . ILE C 1 56 ? 4.354 90.371 -36.000 1.00 106.54 77 ILE C O 1
ATOM 5272 N N . PRO C 1 57 ? 2.778 89.355 -34.780 1.00 102.95 78 PRO C N 1
ATOM 5273 C CA . PRO C 1 57 ? 2.007 88.804 -35.882 1.00 103.04 78 PRO C CA 1
ATOM 5274 C C . PRO C 1 57 ? 1.444 89.834 -36.784 1.00 100.52 78 PRO C C 1
ATOM 5275 O O . PRO C 1 57 ? 1.417 89.667 -37.974 1.00 102.37 78 PRO C O 1
ATOM 5279 N N . GLN C 1 58 ? 0.999 90.925 -36.224 1.00 99.47 79 GLN C N 1
ATOM 5280 C CA . GLN C 1 58 ? 0.375 91.918 -37.049 1.00 102.95 79 GLN C CA 1
ATOM 5281 C C . GLN C 1 58 ? 1.264 92.502 -38.117 1.00 102.50 79 GLN C C 1
ATOM 5282 O O . GLN C 1 58 ? 0.793 92.830 -39.183 1.00 101.55 79 GLN C O 1
ATOM 5288 N N . ILE C 1 59 ? 2.533 92.704 -37.823 1.00 103.82 80 ILE C N 1
ATOM 5289 C CA . ILE C 1 59 ? 3.431 93.207 -38.831 1.00 104.32 80 ILE C CA 1
ATOM 5290 C C . ILE C 1 59 ? 4.010 91.962 -39.440 1.00 110.53 80 ILE C C 1
ATOM 5291 O O . ILE C 1 59 ? 4.569 91.139 -38.750 1.00 107.36 80 ILE C O 1
ATOM 5296 N N . SER C 1 60 ? 3.914 91.840 -40.750 1.00 122.01 81 SER C N 1
ATOM 5297 C CA . SER C 1 60 ? 4.311 90.591 -41.383 1.00 126.28 81 SER C CA 1
ATOM 5298 C C . SER C 1 60 ? 5.780 90.292 -41.135 1.00 126.35 81 SER C C 1
ATOM 5299 O O . SER C 1 60 ? 6.653 91.106 -41.454 1.00 128.20 81 SER C O 1
ATOM 5302 N N . ASN C 1 61 ? 6.032 89.125 -40.541 1.00 122.86 82 ASN C N 1
ATOM 5303 C CA . ASN C 1 61 ? 7.372 88.574 -40.382 1.00 121.79 82 ASN C CA 1
ATOM 5304 C C . ASN C 1 61 ? 8.278 89.526 -39.594 1.00 112.94 82 ASN C C 1
ATOM 5305 O O . ASN C 1 61 ? 9.420 89.795 -39.966 1.00 111.73 82 ASN C O 1
ATOM 5310 N N . LEU C 1 62 ? 7.785 89.957 -38.432 1.00 105.17 83 LEU C N 1
ATOM 5311 C CA . LEU C 1 62 ? 8.491 90.878 -37.547 1.00 96.62 83 LEU C CA 1
ATOM 5312 C C . LEU C 1 62 ? 8.709 90.212 -36.202 1.00 92.54 83 LEU C C 1
ATOM 5313 O O . LEU C 1 62 ? 7.756 89.735 -35.571 1.00 88.87 83 LEU C O 1
ATOM 5318 N N . GLU C 1 63 ? 9.965 90.206 -35.770 1.00 92.23 84 GLU C N 1
ATOM 5319 C CA . GLU C 1 63 ? 10.424 89.404 -34.650 1.00 93.88 84 GLU C CA 1
ATOM 5320 C C . GLU C 1 63 ? 11.168 90.293 -33.665 1.00 95.23 84 GLU C C 1
ATOM 5321 O O . GLU C 1 63 ? 12.113 90.992 -34.044 1.00 93.84 84 GLU C O 1
ATOM 5327 N N . VAL C 1 64 ? 10.782 90.209 -32.393 1.00 95.37 85 VAL C N 1
ATOM 5328 C CA . VAL C 1 64 ? 11.229 91.115 -31.343 1.00 93.87 85 VAL C CA 1
ATOM 5329 C C . VAL C 1 64 ? 12.241 90.395 -30.467 1.00 100.59 85 VAL C C 1
ATOM 5330 O O . VAL C 1 64 ? 12.045 89.229 -30.109 1.00 104.69 85 VAL C O 1
ATOM 5334 N N . TRP C 1 65 ? 13.332 91.084 -30.142 1.00 103.27 86 TRP C N 1
ATOM 5335 C CA . TRP C 1 65 ? 14.358 90.591 -29.236 1.00 103.50 86 TRP C CA 1
ATOM 5336 C C . TRP C 1 65 ? 14.451 91.554 -28.065 1.00 103.41 86 TRP C C 1
ATOM 5337 O O . TRP C 1 65 ? 14.708 92.747 -28.262 1.00 102.70 86 TRP C O 1
ATOM 5348 N N . PHE C 1 66 ? 14.275 91.039 -26.854 1.00 103.73 87 PHE C N 1
ATOM 5349 C CA . PHE C 1 66 ? 14.377 91.849 -25.646 1.00 101.88 87 PHE C CA 1
ATOM 5350 C C . PHE C 1 66 ? 15.828 91.832 -25.181 1.00 107.79 87 PHE C C 1
ATOM 5351 O O . PHE C 1 66 ? 16.400 90.765 -24.937 1.00 112.22 87 PHE C O 1
ATOM 5359 N N . GLN C 1 67 ? 16.432 93.013 -25.099 1.00 106.62 88 GLN C N 1
ATOM 5360 C CA . GLN C 1 67 ? 17.842 93.137 -24.778 1.00 107.12 88 GLN C CA 1
ATOM 5361 C C . GLN C 1 67 ? 18.044 94.330 -23.861 1.00 101.82 88 GLN C C 1
ATOM 5362 O O . GLN C 1 67 ? 17.210 95.234 -23.785 1.00 92.39 88 GLN C O 1
ATOM 5368 N N . ARG C 1 68 ? 19.185 94.331 -23.185 1.00 108.18 89 ARG C N 1
ATOM 5369 C CA . ARG C 1 68 ? 19.626 95.530 -22.510 1.00 112.77 89 ARG C CA 1
ATOM 5370 C C . ARG C 1 68 ? 19.800 96.620 -23.565 1.00 112.95 89 ARG C C 1
ATOM 5371 O O . ARG C 1 68 ? 20.167 96.326 -24.707 1.00 114.35 89 ARG C O 1
ATOM 5379 N N . PRO C 1 69 ? 19.513 97.881 -23.231 1.00 111.01 90 PRO C N 1
ATOM 5380 C CA . PRO C 1 69 ? 19.602 98.932 -24.266 1.00 107.27 90 PRO C CA 1
ATOM 5381 C C . PRO C 1 69 ? 20.984 99.050 -24.906 1.00 102.20 90 PRO C C 1
ATOM 5382 O O . PRO C 1 69 ? 21.086 99.164 -26.142 1.00 101.71 90 PRO C O 1
ATOM 5386 N N . LYS C 1 70 ? 22.059 98.989 -24.113 1.00 98.89 91 LYS C N 1
ATOM 5387 C CA . LYS C 1 70 ? 23.385 98.975 -24.720 1.00 99.55 91 LYS C CA 1
ATOM 5388 C C . LYS C 1 70 ? 23.544 97.764 -25.623 1.00 99.29 91 LYS C C 1
ATOM 5389 O O . LYS C 1 70 ? 24.166 97.855 -26.682 1.00 100.56 91 LYS C O 1
ATOM 5395 N N . ASP C 1 71 ? 22.957 96.627 -25.243 1.00 100.10 92 ASP C N 1
ATOM 5396 C CA . ASP C 1 71 ? 23.029 95.462 -26.114 1.00 102.90 92 ASP C CA 1
ATOM 5397 C C . ASP C 1 71 ? 22.213 95.657 -27.381 1.00 96.31 92 ASP C C 1
ATOM 5398 O O . ASP C 1 71 ? 22.554 95.088 -28.417 1.00 96.41 92 ASP C O 1
ATOM 5403 N N . ILE C 1 72 ? 21.130 96.434 -27.326 1.00 91.46 93 ILE C N 1
ATOM 5404 C CA . ILE C 1 72 ? 20.403 96.733 -28.558 1.00 88.78 93 ILE C CA 1
ATOM 5405 C C . ILE C 1 72 ? 21.284 97.531 -29.508 1.00 91.11 93 ILE C C 1
ATOM 5406 O O . ILE C 1 72 ? 21.348 97.237 -30.707 1.00 91.87 93 ILE C O 1
ATOM 5411 N N . VAL C 1 73 ? 21.991 98.539 -28.991 1.00 89.94 94 VAL C N 1
ATOM 5412 C CA . VAL C 1 73 ? 22.857 99.323 -29.867 1.00 87.31 94 VAL C CA 1
ATOM 5413 C C . VAL C 1 73 ? 24.010 98.471 -30.378 1.00 94.98 94 VAL C C 1
ATOM 5414 O O . VAL C 1 73 ? 24.352 98.499 -31.572 1.00 95.50 94 VAL C O 1
ATOM 5418 N N . ARG C 1 74 ? 24.601 97.675 -29.489 1.00 104.24 95 ARG C N 1
ATOM 5419 C CA . ARG C 1 74 ? 25.718 96.815 -29.861 1.00 111.82 95 ARG C CA 1
ATOM 5420 C C . ARG C 1 74 ? 25.294 95.790 -30.906 1.00 107.07 95 ARG C C 1
ATOM 5421 O O . ARG C 1 74 ? 26.018 95.547 -31.873 1.00 104.61 95 ARG C O 1
ATOM 5429 N N . LYS C 1 75 ? 24.109 95.200 -30.749 1.00 103.42 96 LYS C N 1
ATOM 5430 C CA . LYS C 1 75 ? 23.683 94.182 -31.696 1.00 103.18 96 LYS C CA 1
ATOM 5431 C C . LYS C 1 75 ? 23.222 94.802 -33.001 1.00 102.40 96 LYS C C 1
ATOM 5432 O O . LYS C 1 75 ? 23.321 94.158 -34.051 1.00 101.43 96 LYS C O 1
ATOM 5438 N N . LEU C 1 76 ? 22.719 96.039 -32.961 1.00 101.56 97 LEU C N 1
ATOM 5439 C CA . LEU C 1 76 ? 22.426 96.727 -34.211 1.00 100.38 97 LEU C CA 1
ATOM 5440 C C . LEU C 1 76 ? 23.704 96.951 -34.991 1.00 104.85 97 LEU C C 1
ATOM 5441 O O . LEU C 1 76 ? 23.738 96.743 -36.209 1.00 110.29 97 LEU C O 1
ATOM 5446 N N . LEU C 1 77 ? 24.778 97.353 -34.305 1.00 103.88 98 LEU C N 1
ATOM 5447 C CA . LEU C 1 77 ? 26.041 97.531 -35.017 1.00 104.18 98 LEU C CA 1
ATOM 5448 C C . LEU C 1 77 ? 26.628 96.197 -35.476 1.00 101.41 98 LEU C C 1
ATOM 5449 O O . LEU C 1 77 ? 27.154 96.105 -36.587 1.00 100.42 98 LEU C O 1
ATOM 5454 N N . SER C 1 78 ? 26.533 95.149 -34.652 1.00 103.03 99 SER C N 1
ATOM 5455 C CA . SER C 1 78 ? 27.099 93.858 -35.031 1.00 107.00 99 SER C CA 1
ATOM 5456 C C . SER C 1 78 ? 26.268 93.168 -36.098 1.00 112.57 99 SER C C 1
ATOM 5457 O O . SER C 1 78 ? 26.766 92.249 -36.756 1.00 115.99 99 SER C O 1
ATOM 5460 N N . GLY C 1 79 ? 25.021 93.596 -36.289 1.00 116.07 100 GLY C N 1
ATOM 5461 C CA . GLY C 1 79 ? 24.162 93.047 -37.311 1.00 120.36 100 GLY C CA 1
ATOM 5462 C C . GLY C 1 79 ? 23.123 92.066 -36.825 1.00 128.54 100 GLY C C 1
ATOM 5463 O O . GLY C 1 79 ? 22.352 91.564 -37.648 1.00 129.97 100 GLY C O 1
ATOM 5464 N N . ASP C 1 80 ? 23.070 91.772 -35.525 1.00 138.98 101 ASP C N 1
ATOM 5465 C CA . ASP C 1 80 ? 22.066 90.843 -35.020 1.00 148.11 101 ASP C CA 1
ATOM 5466 C C . ASP C 1 80 ? 20.680 91.468 -34.914 1.00 141.26 101 ASP C C 1
ATOM 5467 O O . ASP C 1 80 ? 19.697 90.738 -34.752 1.00 145.77 101 ASP C O 1
ATOM 5472 N N . LEU C 1 81 ? 20.569 92.787 -35.008 1.00 123.70 102 LEU C N 1
ATOM 5473 C CA . LEU C 1 81 ? 19.280 93.450 -34.996 1.00 107.72 102 LEU C CA 1
ATOM 5474 C C . LEU C 1 81 ? 19.157 94.321 -36.232 1.00 100.65 102 LEU C C 1
ATOM 5475 O O . LEU C 1 81 ? 20.156 94.757 -36.806 1.00 105.13 102 LEU C O 1
ATOM 5480 N N . ASP C 1 82 ? 17.917 94.586 -36.628 1.00 90.74 103 ASP C N 1
ATOM 5481 C CA . ASP C 1 82 ? 17.636 95.475 -37.746 1.00 89.72 103 ASP C CA 1
ATOM 5482 C C . ASP C 1 82 ? 17.016 96.781 -37.302 1.00 88.52 103 ASP C C 1
ATOM 5483 O O . ASP C 1 82 ? 17.332 97.831 -37.858 1.00 90.66 103 ASP C O 1
ATOM 5488 N N . LEU C 1 83 ? 16.141 96.731 -36.305 1.00 85.99 104 LEU C N 1
ATOM 5489 C CA . LEU C 1 83 ? 15.564 97.916 -35.709 1.00 77.24 104 LEU C CA 1
ATOM 5490 C C . LEU C 1 83 ? 15.665 97.788 -34.201 1.00 78.22 104 LEU C C 1
ATOM 5491 O O . LEU C 1 83 ? 15.787 96.691 -33.657 1.00 83.92 104 LEU C O 1
ATOM 5496 N N . GLY C 1 84 ? 15.561 98.916 -33.520 1.00 76.03 105 GLY C N 1
ATOM 5497 C CA . GLY C 1 84 ? 15.543 98.908 -32.072 1.00 71.13 105 GLY C CA 1
ATOM 5498 C C . GLY C 1 84 ? 14.786 100.120 -31.582 1.00 72.85 105 GLY C C 1
ATOM 5499 O O . GLY C 1 84 ? 14.636 101.114 -32.294 1.00 73.72 105 GLY C O 1
ATOM 5500 N N . ILE C 1 85 ? 14.283 100.021 -30.360 1.00 72.61 106 ILE C N 1
ATOM 5501 C CA . ILE C 1 85 ? 13.717 101.165 -29.665 1.00 69.15 106 ILE C CA 1
ATOM 5502 C C . ILE C 1 85 ? 14.572 101.403 -28.441 1.00 69.64 106 ILE C C 1
ATOM 5503 O O . ILE C 1 85 ? 14.651 100.537 -27.565 1.00 73.04 106 ILE C O 1
ATOM 5508 N N . VAL C 1 86 ? 15.220 102.567 -28.380 1.00 71.56 107 VAL C N 1
ATOM 5509 C CA . VAL C 1 86 ? 16.170 102.869 -27.313 1.00 73.47 107 VAL C CA 1
ATOM 5510 C C . VAL C 1 86 ? 16.167 104.368 -27.068 1.00 74.36 107 VAL C C 1
ATOM 5511 O O . VAL C 1 86 ? 15.792 105.163 -27.931 1.00 76.31 107 VAL C O 1
ATOM 5515 N N . GLY C 1 87 ? 16.564 104.748 -25.859 1.00 71.42 108 GLY C N 1
ATOM 5516 C CA . GLY C 1 87 ? 16.763 106.149 -25.560 1.00 71.36 108 GLY C CA 1
ATOM 5517 C C . GLY C 1 87 ? 17.909 106.738 -26.358 1.00 74.96 108 GLY C C 1
ATOM 5518 O O . GLY C 1 87 ? 18.897 106.071 -26.663 1.00 78.89 108 GLY C O 1
ATOM 5519 N N . LEU C 1 88 ? 17.771 108.023 -26.695 1.00 75.71 109 LEU C N 1
ATOM 5520 C CA . LEU C 1 88 ? 18.810 108.681 -27.480 1.00 78.08 109 LEU C CA 1
ATOM 5521 C C . LEU C 1 88 ? 20.124 108.775 -26.710 1.00 89.46 109 LEU C C 1
ATOM 5522 O O . LEU C 1 88 ? 21.190 108.864 -27.324 1.00 95.02 109 LEU C O 1
ATOM 5527 N N . ASP C 1 89 ? 20.075 108.758 -25.373 1.00 92.88 110 ASP C N 1
ATOM 5528 C CA . ASP C 1 89 ? 21.304 108.725 -24.575 1.00 94.67 110 ASP C CA 1
ATOM 5529 C C . ASP C 1 89 ? 22.084 107.429 -24.795 1.00 90.81 110 ASP C C 1
ATOM 5530 O O . ASP C 1 89 ? 23.294 107.456 -25.050 1.00 95.84 110 ASP C O 1
ATOM 5535 N N . VAL C 1 90 ? 21.405 106.282 -24.700 1.00 82.55 111 VAL C N 1
ATOM 5536 C CA . VAL C 1 90 ? 22.062 105.000 -24.933 1.00 80.27 111 VAL C CA 1
ATOM 5537 C C . VAL C 1 90 ? 22.571 104.928 -26.358 1.00 84.99 111 VAL C C 1
ATOM 5538 O O . VAL C 1 90 ? 23.656 104.397 -26.628 1.00 92.11 111 VAL C O 1
ATOM 5542 N N . LEU C 1 91 ? 21.789 105.467 -27.292 1.00 84.21 112 LEU C N 1
ATOM 5543 C CA . LEU C 1 91 ? 22.170 105.448 -28.696 1.00 82.28 112 LEU C CA 1
ATOM 5544 C C . LEU C 1 91 ? 23.417 106.282 -28.952 1.00 84.73 112 LEU C C 1
ATOM 5545 O O . LEU C 1 91 ? 24.334 105.837 -29.649 1.00 88.83 112 LEU C O 1
ATOM 5550 N N . THR C 1 92 ? 23.481 107.490 -28.383 1.00 87.92 113 THR C N 1
ATOM 5551 C CA . THR C 1 92 ? 24.619 108.367 -28.647 1.00 98.14 113 THR C CA 1
ATOM 5552 C C . THR C 1 92 ? 25.869 107.907 -27.910 1.00 110.13 113 THR C C 1
ATOM 5553 O O . THR C 1 92 ? 26.973 108.021 -28.454 1.00 112.34 113 THR C O 1
ATOM 5557 N N . GLU C 1 93 ? 25.731 107.377 -26.686 1.00 119.10 114 GLU C N 1
ATOM 5558 C CA . GLU C 1 93 ? 26.920 106.934 -25.961 1.00 127.85 114 GLU C CA 1
ATOM 5559 C C . GLU C 1 93 ? 27.480 105.657 -26.544 1.00 131.02 114 GLU C C 1
ATOM 5560 O O . GLU C 1 93 ? 28.687 105.549 -26.785 1.00 141.82 114 GLU C O 1
ATOM 5566 N N . PHE C 1 94 ? 26.630 104.658 -26.739 1.00 111.93 115 PHE C N 1
ATOM 5567 C CA . PHE C 1 94 ? 27.163 103.376 -27.153 1.00 103.35 115 PHE C CA 1
ATOM 5568 C C . PHE C 1 94 ? 27.332 103.272 -28.656 1.00 105.96 115 PHE C C 1
ATOM 5569 O O . PHE C 1 94 ? 28.095 102.414 -29.112 1.00 108.81 115 PHE C O 1
ATOM 5577 N N . GLY C 1 95 ? 26.683 104.138 -29.429 1.00 102.88 116 GLY C N 1
ATOM 5578 C CA . GLY C 1 95 ? 26.888 104.130 -30.862 1.00 103.07 116 GLY C CA 1
ATOM 5579 C C . GLY C 1 95 ? 28.066 105.020 -31.191 1.00 107.92 116 GLY C C 1
ATOM 5580 O O . GLY C 1 95 ? 28.740 104.851 -32.215 1.00 107.66 116 GLY C O 1
ATOM 5581 N N . GLN C 1 96 ? 28.320 105.974 -30.294 1.00 110.97 117 GLN C N 1
ATOM 5582 C CA . GLN C 1 96 ? 29.469 106.871 -30.377 1.00 113.91 117 GLN C CA 1
ATOM 5583 C C . GLN C 1 96 ? 29.442 107.698 -31.660 1.00 115.25 117 GLN C C 1
ATOM 5584 O O . GLN C 1 96 ? 30.488 108.037 -32.217 1.00 118.02 117 GLN C O 1
ATOM 5590 N N . GLY C 1 97 ? 28.239 107.983 -32.155 1.00 113.20 118 GLY C N 1
ATOM 5591 C CA . GLY C 1 97 ? 28.061 108.739 -33.382 1.00 111.71 118 GLY C CA 1
ATOM 5592 C C . GLY C 1 97 ? 28.361 107.985 -34.658 1.00 113.09 118 GLY C C 1
ATOM 5593 O O . GLY C 1 97 ? 28.668 108.607 -35.678 1.00 114.64 118 GLY C O 1
ATOM 5594 N N . ASN C 1 98 ? 28.261 106.658 -34.631 1.00 112.99 119 ASN C N 1
ATOM 5595 C CA . ASN C 1 98 ? 28.456 105.844 -35.826 1.00 111.65 119 ASN C CA 1
ATOM 5596 C C . ASN C 1 98 ? 27.393 106.164 -36.876 1.00 113.40 119 ASN C C 1
ATOM 5597 O O . ASN C 1 98 ? 26.205 106.291 -36.569 1.00 116.42 119 ASN C O 1
ATOM 5602 N N . GLU C 1 99 ? 27.822 106.289 -38.129 1.00 115.55 120 GLU C N 1
ATOM 5603 C CA . GLU C 1 99 ? 26.913 106.674 -39.204 1.00 117.30 120 GLU C CA 1
ATOM 5604 C C . GLU C 1 99 ? 25.977 105.558 -39.658 1.00 110.28 120 GLU C C 1
ATOM 5605 O O . GLU C 1 99 ? 25.032 105.837 -40.404 1.00 107.41 120 GLU C O 1
ATOM 5611 N N . ASP C 1 100 ? 26.197 104.314 -39.229 1.00 109.98 121 ASP C N 1
ATOM 5612 C CA . ASP C 1 100 ? 25.297 103.233 -39.617 1.00 112.42 121 ASP C CA 1
ATOM 5613 C C . ASP C 1 100 ? 23.971 103.292 -38.873 1.00 110.35 121 ASP C C 1
ATOM 5614 O O . ASP C 1 100 ? 22.980 102.722 -39.345 1.00 112.29 121 ASP C O 1
ATOM 5619 N N . LEU C 1 101 ? 23.929 103.963 -37.728 1.00 103.48 122 LEU C N 1
ATOM 5620 C CA . LEU C 1 101 ? 22.711 104.081 -36.944 1.00 97.10 122 LEU C CA 1
ATOM 5621 C C . LEU C 1 101 ? 21.923 105.290 -37.422 1.00 92.64 122 LEU C C 1
ATOM 5622 O O . LEU C 1 101 ? 22.433 106.415 -37.415 1.00 93.72 122 LEU C O 1
ATOM 5627 N N . ILE C 1 102 ? 20.701 105.044 -37.881 1.00 88.19 123 ILE C N 1
ATOM 5628 C CA . ILE C 1 102 ? 19.786 106.083 -38.324 1.00 83.45 123 ILE C CA 1
ATOM 5629 C C . ILE C 1 102 ? 18.617 106.104 -37.359 1.00 78.75 123 ILE C C 1
ATOM 5630 O O . ILE C 1 102 ? 17.963 105.075 -37.155 1.00 82.44 123 ILE C O 1
ATOM 5635 N N . VAL C 1 103 ? 18.336 107.267 -36.784 1.00 74.27 124 VAL C N 1
ATOM 5636 C CA . VAL C 1 103 ? 17.110 107.408 -36.012 1.00 74.62 124 VAL C CA 1
ATOM 5637 C C . VAL C 1 103 ? 15.965 107.545 -37.002 1.00 79.41 124 VAL C C 1
ATOM 5638 O O . VAL C 1 103 ? 15.936 108.469 -37.823 1.00 84.60 124 VAL C O 1
ATOM 5642 N N . VAL C 1 104 ? 15.046 106.590 -36.963 1.00 75.58 125 VAL C N 1
ATOM 5643 C CA . VAL C 1 104 ? 13.883 106.668 -37.827 1.00 73.19 125 VAL C CA 1
ATOM 5644 C C . VAL C 1 104 ? 12.825 107.569 -37.208 1.00 73.80 125 VAL C C 1
ATOM 5645 O O . VAL C 1 104 ? 12.333 108.505 -37.846 1.00 77.21 125 VAL C O 1
ATOM 5649 N N . HIS C 1 105 ? 12.490 107.346 -35.944 1.00 73.50 126 HIS C N 1
ATOM 5650 C CA . HIS C 1 105 ? 11.614 108.266 -35.234 1.00 69.82 126 HIS C CA 1
ATOM 5651 C C . HIS C 1 105 ? 12.359 108.731 -34.006 1.00 64.50 126 HIS C C 1
ATOM 5652 O O . HIS C 1 105 ? 12.673 107.924 -33.128 1.00 64.84 126 HIS C O 1
ATOM 5659 N N . GLU C 1 106 ? 12.601 110.028 -33.932 1.00 62.93 127 GLU C N 1
ATOM 5660 C CA . GLU C 1 106 ? 13.486 110.578 -32.924 1.00 68.05 127 GLU C CA 1
ATOM 5661 C C . GLU C 1 106 ? 12.751 110.973 -31.647 1.00 74.07 127 GLU C C 1
ATOM 5662 O O . GLU C 1 106 ? 13.404 111.423 -30.694 1.00 81.55 127 GLU C O 1
ATOM 5668 N N . ALA C 1 107 ? 11.408 110.801 -31.596 1.00 65.69 128 ALA C N 1
ATOM 5669 C CA . ALA C 1 107 ? 10.638 111.372 -30.500 1.00 65.79 128 ALA C CA 1
ATOM 5670 C C . ALA C 1 107 ? 9.368 110.547 -30.249 1.00 71.03 128 ALA C C 1
ATOM 5671 O O . ALA C 1 107 ? 8.237 110.962 -30.541 1.00 71.38 128 ALA C O 1
ATOM 5673 N N . LEU C 1 108 ? 9.544 109.403 -29.589 1.00 68.96 129 LEU C N 1
ATOM 5674 C CA . LEU C 1 108 ? 8.415 108.570 -29.209 1.00 67.36 129 LEU C CA 1
ATOM 5675 C C . LEU C 1 108 ? 7.714 109.048 -27.937 1.00 79.97 129 LEU C C 1
ATOM 5676 O O . LEU C 1 108 ? 6.855 108.322 -27.418 1.00 84.58 129 LEU C O 1
ATOM 5681 N N . GLU C 1 109 ? 8.081 110.219 -27.402 1.00 83.75 130 GLU C N 1
ATOM 5682 C CA . GLU C 1 109 ? 7.302 110.900 -26.362 1.00 85.20 130 GLU C CA 1
ATOM 5683 C C . GLU C 1 109 ? 7.186 110.090 -25.073 1.00 78.57 130 GLU C C 1
ATOM 5684 O O . GLU C 1 109 ? 6.200 110.201 -24.344 1.00 80.24 130 GLU C O 1
ATOM 5690 N N . TYR C 1 110 ? 8.168 109.243 -24.793 1.00 74.92 131 TYR C N 1
ATOM 5691 C CA . TYR C 1 110 ? 8.342 108.689 -23.458 1.00 69.48 131 TYR C CA 1
ATOM 5692 C C . TYR C 1 110 ? 9.828 108.455 -23.224 1.00 72.40 131 TYR C C 1
ATOM 5693 O O . TYR C 1 110 ? 10.628 108.449 -24.162 1.00 77.06 131 TYR C O 1
ATOM 5702 N N . GLY C 1 111 ? 10.191 108.259 -21.961 1.00 72.53 132 GLY C N 1
ATOM 5703 C CA . GLY C 1 111 ? 11.591 108.231 -21.579 1.00 72.47 132 GLY C CA 1
ATOM 5704 C C . GLY C 1 111 ? 12.247 109.589 -21.625 1.00 77.55 132 GLY C C 1
ATOM 5705 O O . GLY C 1 111 ? 13.465 109.678 -21.755 1.00 79.85 132 GLY C O 1
ATOM 5706 N N . ASP C 1 112 ? 11.458 110.650 -21.487 1.00 84.54 133 ASP C N 1
ATOM 5707 C CA . ASP C 1 112 ? 11.960 112.015 -21.548 1.00 90.94 133 ASP C CA 1
ATOM 5708 C C . ASP C 1 112 ? 12.952 112.294 -20.420 1.00 87.32 133 ASP C C 1
ATOM 5709 O O . ASP C 1 112 ? 12.670 112.027 -19.249 1.00 89.93 133 ASP C O 1
ATOM 5714 N N . CYS C 1 113 ? 14.129 112.799 -20.774 1.00 79.61 134 CYS C N 1
ATOM 5715 C CA . CYS C 1 113 ? 15.089 113.261 -19.771 1.00 79.88 134 CYS C CA 1
ATOM 5716 C C . CYS C 1 113 ? 16.153 114.090 -20.481 1.00 81.10 134 CYS C C 1
ATOM 5717 O O . CYS C 1 113 ? 16.157 114.204 -21.708 1.00 82.78 134 CYS C O 1
ATOM 5720 N N . ARG C 1 114 ? 17.069 114.664 -19.708 1.00 81.91 135 ARG C N 1
ATOM 5721 C CA . ARG C 1 114 ? 18.218 115.302 -20.328 1.00 84.56 135 ARG C CA 1
ATOM 5722 C C . ARG C 1 114 ? 19.471 114.966 -19.529 1.00 85.84 135 ARG C C 1
ATOM 5723 O O . ARG C 1 114 ? 19.470 115.017 -18.298 1.00 89.02 135 ARG C O 1
ATOM 5731 N N . LEU C 1 115 ? 20.532 114.608 -20.239 1.00 83.30 136 LEU C N 1
ATOM 5732 C CA . LEU C 1 115 ? 21.830 114.380 -19.629 1.00 85.71 136 LEU C CA 1
ATOM 5733 C C . LEU C 1 115 ? 22.558 115.712 -19.499 1.00 90.99 136 LEU C C 1
ATOM 5734 O O . LEU C 1 115 ? 22.827 116.379 -20.507 1.00 94.33 136 LEU C O 1
ATOM 5739 N N . SER C 1 116 ? 22.875 116.104 -18.267 1.00 91.62 137 SER C N 1
ATOM 5740 C CA . SER C 1 116 ? 23.447 117.420 -18.039 1.00 94.78 137 SER C CA 1
ATOM 5741 C C . SER C 1 116 ? 24.406 117.375 -16.864 1.00 97.33 137 SER C C 1
ATOM 5742 O O . SER C 1 116 ? 24.549 116.359 -16.172 1.00 98.68 137 SER C O 1
ATOM 5745 N N . ILE C 1 117 ? 25.055 118.511 -16.647 1.00 99.08 138 ILE C N 1
ATOM 5746 C CA . ILE C 1 117 ? 26.037 118.676 -15.589 1.00 102.13 138 ILE C CA 1
ATOM 5747 C C . ILE C 1 117 ? 25.361 119.390 -14.433 1.00 104.22 138 ILE C C 1
ATOM 5748 O O . ILE C 1 117 ? 24.701 120.421 -14.624 1.00 106.04 138 ILE C O 1
ATOM 5753 N N . ALA C 1 118 ? 25.520 118.846 -13.237 1.00 101.70 139 ALA C N 1
ATOM 5754 C CA . ALA C 1 118 ? 24.985 119.462 -12.041 1.00 102.59 139 ALA C CA 1
ATOM 5755 C C . ALA C 1 118 ? 26.131 119.761 -11.097 1.00 106.89 139 ALA C C 1
ATOM 5756 O O . ALA C 1 118 ? 27.025 118.932 -10.908 1.00 111.21 139 ALA C O 1
ATOM 5758 N N . ILE C 1 119 ? 26.092 120.945 -10.500 1.00 105.91 140 ILE C N 1
ATOM 5759 C CA . ILE C 1 119 ? 27.142 121.374 -9.582 1.00 110.09 140 ILE C CA 1
ATOM 5760 C C . ILE C 1 119 ? 26.483 121.843 -8.291 1.00 108.59 140 ILE C C 1
ATOM 5761 O O . ILE C 1 119 ? 25.296 122.205 -8.279 1.00 105.57 140 ILE C O 1
ATOM 5766 N N . PRO C 1 120 ? 27.223 121.824 -7.180 1.00 111.49 141 PRO C N 1
ATOM 5767 C CA . PRO C 1 120 ? 26.635 122.233 -5.899 1.00 115.28 141 PRO C CA 1
ATOM 5768 C C . PRO C 1 120 ? 26.205 123.688 -5.920 1.00 118.69 141 PRO C C 1
ATOM 5769 O O . PRO C 1 120 ? 26.797 124.525 -6.604 1.00 120.74 141 PRO C O 1
ATOM 5773 N N . GLN C 1 121 ? 25.154 123.983 -5.158 1.00 119.49 142 GLN C N 1
ATOM 5774 C CA . GLN C 1 121 ? 24.745 125.365 -4.963 1.00 122.86 142 GLN C CA 1
ATOM 5775 C C . GLN C 1 121 ? 25.609 126.083 -3.945 1.00 131.69 142 GLN C C 1
ATOM 5776 O O . GLN C 1 121 ? 25.566 127.314 -3.886 1.00 135.33 142 GLN C O 1
ATOM 5782 N N . TYR C 1 122 ? 26.389 125.344 -3.158 1.00 138.89 143 TYR C N 1
ATOM 5783 C CA . TYR C 1 122 ? 27.166 125.841 -2.033 1.00 144.53 143 TYR C CA 1
ATOM 5784 C C . TYR C 1 122 ? 28.658 125.820 -2.364 1.00 146.39 143 TYR C C 1
ATOM 5785 O O . TYR C 1 122 ? 29.064 125.601 -3.511 1.00 146.14 143 TYR C O 1
ATOM 5794 N N . GLY C 1 123 ? 29.479 126.032 -1.341 1.00 149.06 144 GLY C N 1
ATOM 5795 C CA . GLY C 1 123 ? 30.918 125.967 -1.529 1.00 150.21 144 GLY C CA 1
ATOM 5796 C C . GLY C 1 123 ? 31.385 127.026 -2.502 1.00 149.80 144 GLY C C 1
ATOM 5797 O O . GLY C 1 123 ? 30.956 128.183 -2.456 1.00 151.50 144 GLY C O 1
ATOM 5798 N N . ILE C 1 124 ? 32.268 126.627 -3.417 1.00 147.97 145 ILE C N 1
ATOM 5799 C CA . ILE C 1 124 ? 32.825 127.571 -4.379 1.00 147.80 145 ILE C CA 1
ATOM 5800 C C . ILE C 1 124 ? 31.924 127.800 -5.579 1.00 143.64 145 ILE C C 1
ATOM 5801 O O . ILE C 1 124 ? 32.167 128.738 -6.352 1.00 146.05 145 ILE C O 1
ATOM 5806 N N . PHE C 1 125 ? 30.894 126.978 -5.764 1.00 138.63 146 PHE C N 1
ATOM 5807 C CA . PHE C 1 125 ? 30.031 127.059 -6.931 1.00 137.33 146 PHE C CA 1
ATOM 5808 C C . PHE C 1 125 ? 28.794 127.911 -6.691 1.00 140.87 146 PHE C C 1
ATOM 5809 O O . PHE C 1 125 ? 27.800 127.754 -7.410 1.00 138.42 146 PHE C O 1
ATOM 5817 N N . GLU C 1 126 ? 28.825 128.799 -5.696 1.00 147.88 147 GLU C N 1
ATOM 5818 C CA . GLU C 1 126 ? 27.630 129.568 -5.367 1.00 151.08 147 GLU C CA 1
ATOM 5819 C C . GLU C 1 126 ? 27.253 130.505 -6.504 1.00 157.48 147 GLU C C 1
ATOM 5820 O O . GLU C 1 126 ? 26.086 130.573 -6.910 1.00 152.90 147 GLU C O 1
ATOM 5826 N N . ASN C 1 127 ? 28.233 131.229 -7.036 1.00 167.61 148 ASN C N 1
ATOM 5827 C CA . ASN C 1 127 ? 28.035 132.109 -8.181 1.00 170.32 148 ASN C CA 1
ATOM 5828 C C . ASN C 1 127 ? 28.657 131.518 -9.441 1.00 171.05 148 ASN C C 1
ATOM 5829 O O . ASN C 1 127 ? 29.179 132.234 -10.297 1.00 174.74 148 ASN C O 1
ATOM 5834 N N . VAL C 1 128 ? 28.617 130.191 -9.549 1.00 161.44 149 VAL C N 1
ATOM 5835 C CA . VAL C 1 128 ? 28.916 129.499 -10.795 1.00 148.80 149 VAL C CA 1
ATOM 5836 C C . VAL C 1 128 ? 27.584 129.035 -11.370 1.00 140.31 149 VAL C C 1
ATOM 5837 O O . VAL C 1 128 ? 27.056 127.984 -10.986 1.00 140.47 149 VAL C O 1
ATOM 5841 N N . ASN C 1 129 ? 27.014 129.831 -12.271 1.00 132.23 150 ASN C N 1
ATOM 5842 C CA . ASN C 1 129 ? 25.688 129.566 -12.800 1.00 125.63 150 ASN C CA 1
ATOM 5843 C C . ASN C 1 129 ? 25.683 129.318 -14.294 1.00 123.22 150 ASN C C 1
ATOM 5844 O O . ASN C 1 129 ? 24.603 129.171 -14.881 1.00 121.84 150 ASN C O 1
ATOM 5849 N N . SER C 1 130 ? 26.853 129.259 -14.922 1.00 124.30 151 SER C N 1
ATOM 5850 C CA . SER C 1 130 ? 26.967 128.899 -16.323 1.00 122.89 151 SER C CA 1
ATOM 5851 C C . SER C 1 130 ? 28.169 127.985 -16.489 1.00 122.87 151 SER C C 1
ATOM 5852 O O . SER C 1 130 ? 29.093 127.984 -15.671 1.00 121.25 151 SER C O 1
ATOM 5855 N N . LEU C 1 131 ? 28.140 127.200 -17.568 1.00 124.48 152 LEU C N 1
ATOM 5856 C CA . LEU C 1 131 ? 29.279 126.352 -17.902 1.00 128.42 152 LEU C CA 1
ATOM 5857 C C . LEU C 1 131 ? 30.549 127.171 -18.106 1.00 135.33 152 LEU C C 1
ATOM 5858 O O . LEU C 1 131 ? 31.650 126.721 -17.757 1.00 136.01 152 LEU C O 1
ATOM 5863 N N . GLU C 1 132 ? 30.410 128.383 -18.649 1.00 141.30 153 GLU C N 1
ATOM 5864 C CA . GLU C 1 132 ? 31.571 129.217 -18.933 1.00 149.50 153 GLU C CA 1
ATOM 5865 C C . GLU C 1 132 ? 32.316 129.585 -17.657 1.00 152.57 153 GLU C C 1
ATOM 5866 O O . GLU C 1 132 ? 33.544 129.470 -17.589 1.00 155.62 153 GLU C O 1
ATOM 5872 N N . GLU C 1 133 ? 31.588 130.037 -16.633 1.00 152.36 154 GLU C N 1
ATOM 5873 C CA . GLU C 1 133 ? 32.235 130.406 -15.379 1.00 153.56 154 GLU C CA 1
ATOM 5874 C C . GLU C 1 133 ? 32.683 129.191 -14.580 1.00 148.09 154 GLU C C 1
ATOM 5875 O O . GLU C 1 133 ? 33.598 129.311 -13.757 1.00 151.60 154 GLU C O 1
ATOM 5881 N N . LEU C 1 134 ? 32.058 128.032 -14.798 1.00 140.65 155 LEU C N 1
ATOM 5882 C CA . LEU C 1 134 ? 32.612 126.794 -14.264 1.00 134.30 155 LEU C CA 1
ATOM 5883 C C . LEU C 1 134 ? 33.992 126.533 -14.844 1.00 137.45 155 LEU C C 1
ATOM 5884 O O . LEU C 1 134 ? 34.914 126.133 -14.122 1.00 137.52 155 LEU C O 1
ATOM 5889 N N . ALA C 1 135 ? 34.155 126.775 -16.148 1.00 141.48 156 ALA C N 1
ATOM 5890 C CA . ALA C 1 135 ? 35.449 126.570 -16.793 1.00 147.72 156 ALA C CA 1
ATOM 5891 C C . ALA C 1 135 ? 36.535 127.423 -16.144 1.00 156.11 156 ALA C C 1
ATOM 5892 O O . ALA C 1 135 ? 37.553 126.904 -15.674 1.00 158.97 156 ALA C O 1
ATOM 5894 N N . LYS C 1 136 ? 36.331 128.742 -16.099 1.00 162.29 157 LYS C N 1
ATOM 5895 C CA . LYS C 1 136 ? 37.344 129.664 -15.580 1.00 172.14 157 LYS C CA 1
ATOM 5896 C C . LYS C 1 136 ? 37.340 129.645 -14.048 1.00 176.54 157 LYS C C 1
ATOM 5897 O O . LYS C 1 136 ? 36.895 130.573 -13.368 1.00 180.59 157 LYS C O 1
ATOM 5903 N N . MET C 1 137 ? 37.865 128.552 -13.501 1.00 174.95 158 MET C N 1
ATOM 5904 C CA . MET C 1 137 ? 38.040 128.416 -12.059 1.00 172.96 158 MET C CA 1
ATOM 5905 C C . MET C 1 137 ? 39.481 127.993 -11.812 1.00 173.39 158 MET C C 1
ATOM 5906 O O . MET C 1 137 ? 39.901 126.919 -12.292 1.00 172.13 158 MET C O 1
ATOM 5911 N N . PRO C 1 138 ? 40.274 128.790 -11.101 1.00 174.65 159 PRO C N 1
ATOM 5912 C CA . PRO C 1 138 ? 41.698 128.465 -10.951 1.00 176.74 159 PRO C CA 1
ATOM 5913 C C . PRO C 1 138 ? 41.965 127.324 -9.980 1.00 175.39 159 PRO C C 1
ATOM 5914 O O . PRO C 1 138 ? 43.120 127.074 -9.619 1.00 180.00 159 PRO C O 1
ATOM 5918 N N . GLN C 1 139 ? 40.916 126.611 -9.561 1.00 169.08 160 GLN C N 1
ATOM 5919 C CA . GLN C 1 139 ? 41.115 125.521 -8.612 1.00 168.78 160 GLN C CA 1
ATOM 5920 C C . GLN C 1 139 ? 41.716 124.283 -9.262 1.00 170.68 160 GLN C C 1
ATOM 5921 O O . GLN C 1 139 ? 42.333 123.469 -8.565 1.00 173.67 160 GLN C O 1
ATOM 5927 N N . TRP C 1 140 ? 41.551 124.102 -10.573 1.00 169.44 161 TRP C N 1
ATOM 5928 C CA . TRP C 1 140 ? 41.881 122.825 -11.195 1.00 169.02 161 TRP C CA 1
ATOM 5929 C C . TRP C 1 140 ? 42.947 122.993 -12.271 1.00 173.33 161 TRP C C 1
ATOM 5930 O O . TRP C 1 140 ? 42.758 123.736 -13.240 1.00 170.81 161 TRP C O 1
ATOM 5941 N N . THR C 1 141 ? 44.062 122.292 -12.081 1.00 180.94 162 THR C N 1
ATOM 5942 C CA . THR C 1 141 ? 45.206 122.222 -12.977 1.00 187.22 162 THR C CA 1
ATOM 5943 C C . THR C 1 141 ? 45.609 120.758 -13.138 1.00 190.95 162 THR C C 1
ATOM 5944 O O . THR C 1 141 ? 45.172 119.891 -12.376 1.00 189.48 162 THR C O 1
ATOM 5948 N N . GLU C 1 142 ? 46.372 120.484 -14.201 1.00 192.04 163 GLU C N 1
ATOM 5949 C CA . GLU C 1 142 ? 46.978 119.182 -14.492 1.00 192.46 163 GLU C CA 1
ATOM 5950 C C . GLU C 1 142 ? 47.139 118.223 -13.314 1.00 197.71 163 GLU C C 1
ATOM 5951 O O . GLU C 1 142 ? 46.802 117.043 -13.434 1.00 195.52 163 GLU C O 1
ATOM 5957 N N . ASP C 1 143 ? 47.630 118.703 -12.171 1.00 205.67 164 ASP C N 1
ATOM 5958 C CA . ASP C 1 143 ? 47.735 117.839 -10.997 1.00 205.39 164 ASP C CA 1
ATOM 5959 C C . ASP C 1 143 ? 46.363 117.527 -10.399 1.00 197.39 164 ASP C C 1
ATOM 5960 O O . ASP C 1 143 ? 45.953 116.360 -10.372 1.00 196.68 164 ASP C O 1
ATOM 5965 N N . LYS C 1 144 ? 45.657 118.552 -9.899 1.00 188.95 165 LYS C N 1
ATOM 5966 C CA . LYS C 1 144 ? 44.352 118.350 -9.286 1.00 180.31 165 LYS C CA 1
ATOM 5967 C C . LYS C 1 144 ? 43.257 118.769 -10.260 1.00 181.16 165 LYS C C 1
ATOM 5968 O O . LYS C 1 144 ? 42.889 119.953 -10.297 1.00 181.47 165 LYS C O 1
ATOM 5974 N N . PRO C 1 145 ? 42.695 117.857 -11.047 1.00 181.44 166 PRO C N 1
ATOM 5975 C CA . PRO C 1 145 ? 41.697 118.242 -12.046 1.00 176.03 166 PRO C CA 1
ATOM 5976 C C . PRO C 1 145 ? 40.292 118.297 -11.456 1.00 170.02 166 PRO C C 1
ATOM 5977 O O . PRO C 1 145 ? 40.056 117.956 -10.294 1.00 170.30 166 PRO C O 1
ATOM 5981 N N . LEU C 1 146 ? 39.355 118.738 -12.291 1.00 156.70 167 LEU C N 1
ATOM 5982 C CA . LEU C 1 146 ? 37.949 118.761 -11.908 1.00 144.35 167 LEU C CA 1
ATOM 5983 C C . LEU C 1 146 ? 37.377 117.350 -12.007 1.00 138.16 167 LEU C C 1
ATOM 5984 O O . LEU C 1 146 ? 37.305 116.766 -13.096 1.00 136.24 167 LEU C O 1
ATOM 5989 N N . ARG C 1 147 ? 36.977 116.803 -10.869 1.00 134.94 168 ARG C N 1
ATOM 5990 C CA . ARG C 1 147 ? 36.484 115.438 -10.790 1.00 130.44 168 ARG C CA 1
ATOM 5991 C C . ARG C 1 147 ? 34.990 115.446 -11.072 1.00 125.38 168 ARG C C 1
ATOM 5992 O O . ARG C 1 147 ? 34.228 116.129 -10.380 1.00 125.89 168 ARG C O 1
ATOM 6000 N N . VAL C 1 148 ? 34.573 114.704 -12.091 1.00 121.59 169 VAL C N 1
ATOM 6001 C CA . VAL C 1 148 ? 33.162 114.568 -12.427 1.00 117.68 169 VAL C CA 1
ATOM 6002 C C . VAL C 1 148 ? 32.814 113.090 -12.361 1.00 118.11 169 VAL C C 1
ATOM 6003 O O . VAL C 1 148 ? 33.397 112.271 -13.085 1.00 116.22 169 VAL C O 1
ATOM 6007 N N . ALA C 1 149 ? 31.882 112.748 -11.476 1.00 122.12 170 ALA C N 1
ATOM 6008 C CA . ALA C 1 149 ? 31.385 111.387 -11.363 1.00 120.38 170 ALA C CA 1
ATOM 6009 C C . ALA C 1 149 ? 30.210 111.182 -12.307 1.00 114.83 170 ALA C C 1
ATOM 6010 O O . ALA C 1 149 ? 29.292 112.006 -12.356 1.00 113.18 170 ALA C O 1
ATOM 6012 N N . THR C 1 150 ? 30.240 110.076 -13.044 1.00 115.94 171 THR C N 1
ATOM 6013 C CA . THR C 1 150 ? 29.222 109.787 -14.042 1.00 116.33 171 THR C CA 1
ATOM 6014 C C . THR C 1 150 ? 29.334 108.330 -14.447 1.00 119.70 171 THR C C 1
ATOM 6015 O O . THR C 1 150 ? 30.396 107.714 -14.306 1.00 121.57 171 THR C O 1
ATOM 6019 N N . GLY C 1 151 ? 28.218 107.777 -14.909 1.00 119.71 172 GLY C N 1
ATOM 6020 C CA . GLY C 1 151 ? 28.267 106.485 -15.548 1.00 126.38 172 GLY C CA 1
ATOM 6021 C C . GLY C 1 151 ? 28.473 106.586 -17.036 1.00 127.08 172 GLY C C 1
ATOM 6022 O O . GLY C 1 151 ? 28.663 105.566 -17.706 1.00 129.20 172 GLY C O 1
ATOM 6023 N N . PHE C 1 152 ? 28.478 107.814 -17.563 1.00 121.92 173 PHE C N 1
ATOM 6024 C CA . PHE C 1 152 ? 28.588 108.069 -18.998 1.00 115.47 173 PHE C CA 1
ATOM 6025 C C . PHE C 1 152 ? 30.068 108.280 -19.326 1.00 117.64 173 PHE C C 1
ATOM 6026 O O . PHE C 1 152 ? 30.559 109.401 -19.477 1.00 117.85 173 PHE C O 1
ATOM 6034 N N . THR C 1 153 ? 30.780 107.155 -19.471 1.00 118.59 174 THR C N 1
ATOM 6035 C CA . THR C 1 153 ? 32.234 107.186 -19.641 1.00 121.47 174 THR C CA 1
ATOM 6036 C C . THR C 1 153 ? 32.657 107.864 -20.942 1.00 119.64 174 THR C C 1
ATOM 6037 O O . THR C 1 153 ? 33.739 108.462 -21.001 1.00 120.10 174 THR C O 1
ATOM 6041 N N . TYR C 1 154 ? 31.824 107.795 -21.985 1.00 118.05 175 TYR C N 1
ATOM 6042 C CA . TYR C 1 154 ? 32.170 108.314 -23.306 1.00 115.51 175 TYR C CA 1
ATOM 6043 C C . TYR C 1 154 ? 31.753 109.768 -23.472 1.00 113.38 175 TYR C C 1
ATOM 6044 O O . TYR C 1 154 ? 32.540 110.581 -23.969 1.00 117.79 175 TYR C O 1
ATOM 6053 N N . LEU C 1 155 ? 30.548 110.123 -23.034 1.00 108.59 176 LEU C N 1
ATOM 6054 C CA . LEU C 1 155 ? 30.001 111.417 -23.413 1.00 107.18 176 LEU C CA 1
ATOM 6055 C C . LEU C 1 155 ? 30.574 112.577 -22.615 1.00 110.15 176 LEU C C 1
ATOM 6056 O O . LEU C 1 155 ? 30.607 113.698 -23.128 1.00 112.31 176 LEU C O 1
ATOM 6061 N N . GLY C 1 156 ? 31.021 112.352 -21.383 1.00 110.30 177 GLY C N 1
ATOM 6062 C CA . GLY C 1 156 ? 31.599 113.416 -20.593 1.00 113.90 177 GLY C CA 1
ATOM 6063 C C . GLY C 1 156 ? 32.815 114.049 -21.241 1.00 120.40 177 GLY C C 1
ATOM 6064 O O . GLY C 1 156 ? 32.856 115.265 -21.522 1.00 122.43 177 GLY C O 1
ATOM 6065 N N . PRO C 1 157 ? 33.838 113.219 -21.504 1.00 124.18 178 PRO C N 1
ATOM 6066 C CA . PRO C 1 157 ? 35.018 113.736 -22.205 1.00 128.29 178 PRO C CA 1
ATOM 6067 C C . PRO C 1 157 ? 34.635 114.444 -23.485 1.00 133.28 178 PRO C C 1
ATOM 6068 O O . PRO C 1 157 ? 35.246 115.459 -23.831 1.00 136.61 178 PRO C O 1
ATOM 6072 N N . LYS C 1 158 ? 33.626 113.937 -24.197 1.00 134.06 179 LYS C N 1
ATOM 6073 C CA . LYS C 1 158 ? 33.255 114.573 -25.452 1.00 137.43 179 LYS C CA 1
ATOM 6074 C C . LYS C 1 158 ? 32.648 115.952 -25.207 1.00 140.45 179 LYS C C 1
ATOM 6075 O O . LYS C 1 158 ? 33.038 116.928 -25.861 1.00 143.63 179 LYS C O 1
ATOM 6081 N N . PHE C 1 159 ? 31.738 116.066 -24.231 1.00 136.60 180 PHE C N 1
ATOM 6082 C CA . PHE C 1 159 ? 31.088 117.349 -23.984 1.00 132.76 180 PHE C CA 1
ATOM 6083 C C . PHE C 1 159 ? 32.088 118.422 -23.605 1.00 13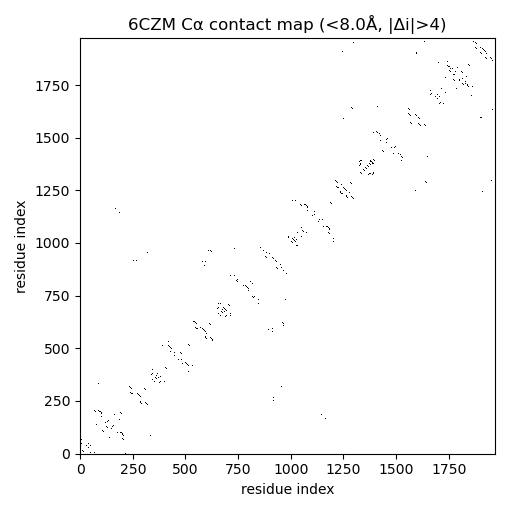8.81 180 PHE C C 1
ATOM 6084 O O . PHE C 1 159 ? 31.976 119.573 -24.048 1.00 139.49 180 PHE C O 1
ATOM 6092 N N . MET C 1 160 ? 33.067 118.079 -22.782 1.00 144.47 181 MET C N 1
ATOM 6093 C CA . MET C 1 160 ? 33.966 119.135 -22.350 1.00 151.74 181 MET C CA 1
ATOM 6094 C C . MET C 1 160 ? 35.173 119.297 -23.263 1.00 161.07 181 MET C C 1
ATOM 6095 O O . MET C 1 160 ? 35.827 120.345 -23.208 1.00 165.17 181 MET C O 1
ATOM 6100 N N . LYS C 1 161 ? 35.495 118.298 -24.095 1.00 165.62 182 LYS C N 1
ATOM 6101 C CA . LYS C 1 161 ? 36.463 118.581 -25.149 1.00 167.77 182 LYS C CA 1
ATOM 6102 C C . LYS C 1 161 ? 35.839 119.448 -26.223 1.00 166.09 182 LYS C C 1
ATOM 6103 O O . LYS C 1 161 ? 36.571 120.074 -26.992 1.00 168.41 182 LYS C O 1
ATOM 6109 N N . ASP C 1 162 ? 34.504 119.482 -26.302 1.00 161.03 183 ASP C N 1
ATOM 6110 C CA . ASP C 1 162 ? 33.829 120.351 -27.257 1.00 159.18 183 ASP C CA 1
ATOM 6111 C C . ASP C 1 162 ? 33.702 121.776 -26.735 1.00 165.59 183 ASP C C 1
ATOM 6112 O O . ASP C 1 162 ? 33.526 122.700 -27.534 1.00 164.62 183 ASP C O 1
ATOM 6117 N N . ASN C 1 163 ? 33.757 121.968 -25.414 1.00 173.39 184 ASN C N 1
ATOM 6118 C CA . ASN C 1 163 ? 33.575 123.281 -24.802 1.00 171.48 184 ASN C CA 1
ATOM 6119 C C . ASN C 1 163 ? 34.833 123.773 -24.095 1.00 175.36 184 ASN C C 1
ATOM 6120 O O . ASN C 1 163 ? 34.762 124.746 -23.334 1.00 175.67 184 ASN C O 1
ATOM 6125 N N . GLY C 1 164 ? 35.973 123.122 -24.307 1.00 174.33 185 GLY C N 1
ATOM 6126 C CA . GLY C 1 164 ? 37.244 123.683 -23.885 1.00 171.88 185 GLY C CA 1
ATOM 6127 C C . GLY C 1 164 ? 37.540 123.695 -22.400 1.00 167.39 185 GLY C C 1
ATOM 6128 O O . GLY C 1 164 ? 38.070 124.691 -21.896 1.00 170.99 185 GLY C O 1
ATOM 6129 N N . ILE C 1 165 ? 37.212 122.627 -21.679 1.00 159.73 186 ILE C N 1
ATOM 6130 C CA . ILE C 1 165 ? 37.548 122.530 -20.262 1.00 161.89 186 ILE C CA 1
ATOM 6131 C C . ILE C 1 165 ? 38.751 121.604 -20.133 1.00 163.80 186 ILE C C 1
ATOM 6132 O O . ILE C 1 165 ? 38.672 120.411 -20.457 1.00 163.16 186 ILE C O 1
ATOM 6137 N N . LYS C 1 166 ? 39.863 122.158 -19.642 1.00 165.42 187 LYS C N 1
ATOM 6138 C CA . LYS C 1 166 ? 41.169 121.538 -19.846 1.00 166.54 187 LYS C CA 1
ATOM 6139 C C . LYS C 1 166 ? 41.344 120.282 -19.001 1.00 162.88 187 LYS C C 1
ATOM 6140 O O . LYS C 1 166 ? 41.793 119.243 -19.499 1.00 162.44 187 LYS C O 1
ATOM 6146 N N . HIS C 1 167 ? 40.998 120.357 -17.720 1.00 160.50 188 HIS C N 1
ATOM 6147 C CA . HIS C 1 167 ? 41.485 119.416 -16.710 1.00 159.51 188 HIS C CA 1
ATOM 6148 C C . HIS C 1 167 ? 40.330 118.802 -15.929 1.00 150.81 188 HIS C C 1
ATOM 6149 O O . HIS C 1 167 ? 39.966 119.271 -14.847 1.00 147.72 188 HIS C O 1
ATOM 6156 N N . VAL C 1 168 ? 39.762 117.741 -16.497 1.00 146.04 189 VAL C N 1
ATOM 6157 C CA . VAL C 1 168 ? 38.622 117.040 -15.930 1.00 139.52 189 VAL C CA 1
ATOM 6158 C C . VAL C 1 168 ? 38.920 115.554 -15.981 1.00 144.30 189 VAL C C 1
ATOM 6159 O O . VAL C 1 168 ? 39.255 115.018 -17.042 1.00 148.13 189 VAL C O 1
ATOM 6163 N N . ALA C 1 169 ? 38.771 114.888 -14.846 1.00 145.38 190 ALA C N 1
ATOM 6164 C CA . ALA C 1 169 ? 38.834 113.441 -14.790 1.00 145.62 190 ALA C CA 1
ATOM 6165 C C . ALA C 1 169 ? 37.436 112.948 -14.472 1.00 143.58 190 ALA C C 1
ATOM 6166 O O . ALA C 1 169 ? 36.710 113.576 -13.695 1.00 144.05 190 ALA C O 1
ATOM 6168 N N . PHE C 1 170 ? 37.061 111.832 -15.074 1.00 141.06 191 PHE C N 1
ATOM 6169 C CA . PHE C 1 170 ? 35.732 111.281 -14.896 1.00 134.65 191 PHE C CA 1
ATOM 6170 C C . PHE C 1 170 ? 35.852 109.989 -14.110 1.00 135.51 191 PHE C C 1
ATOM 6171 O O . PHE C 1 170 ? 36.797 109.218 -14.306 1.00 137.75 191 PHE C O 1
ATOM 6179 N N . SER C 1 171 ? 34.883 109.745 -13.236 1.00 131.65 192 SER C N 1
ATOM 6180 C CA . SER C 1 171 ? 34.911 108.545 -12.424 1.00 130.00 192 SER C CA 1
ATOM 6181 C C . SER C 1 171 ? 33.521 107.946 -12.368 1.00 127.36 192 SER C C 1
ATOM 6182 O O . SER C 1 171 ? 32.522 108.607 -12.658 1.00 127.12 192 SER C O 1
ATOM 6185 N N . THR C 1 172 ? 33.476 106.670 -12.020 1.00 127.63 193 THR C N 1
ATOM 6186 C CA . THR C 1 172 ? 32.241 106.015 -11.626 1.00 126.48 193 THR C CA 1
ATOM 6187 C C . THR C 1 172 ? 32.239 105.945 -10.107 1.00 132.86 193 THR C C 1
ATOM 6188 O O . THR C 1 172 ? 33.195 105.447 -9.505 1.00 137.49 193 THR C O 1
ATOM 6192 N N . ALA C 1 173 ? 31.188 106.476 -9.494 1.00 136.22 194 ALA C N 1
ATOM 6193 C CA . ALA C 1 173 ? 31.142 106.663 -8.053 1.00 139.27 194 ALA C CA 1
ATOM 6194 C C . ALA C 1 173 ? 30.499 105.465 -7.368 1.00 140.92 194 ALA C C 1
ATOM 6195 O O . ALA C 1 173 ? 29.597 104.822 -7.913 1.00 139.41 194 ALA C O 1
ATOM 6197 N N . ASP C 1 174 ? 30.972 105.179 -6.157 1.00 146.02 195 ASP C N 1
ATOM 6198 C CA . ASP C 1 174 ? 30.441 104.065 -5.384 1.00 148.91 195 ASP C CA 1
ATOM 6199 C C . ASP C 1 174 ? 29.063 104.424 -4.839 1.00 148.62 195 ASP C C 1
ATOM 6200 O O . ASP C 1 174 ? 28.906 105.424 -4.132 1.00 149.14 195 ASP C O 1
ATOM 6205 N N . GLY C 1 175 ? 28.063 103.616 -5.183 1.00 148.57 196 GLY C N 1
ATOM 6206 C CA . GLY C 1 175 ? 26.724 103.844 -4.667 1.00 143.69 196 GLY C CA 1
ATOM 6207 C C . GLY C 1 175 ? 26.065 105.064 -5.287 1.00 138.73 196 GLY C C 1
ATOM 6208 O O . GLY C 1 175 ? 26.214 105.352 -6.479 1.00 138.55 196 GLY C O 1
ATOM 6209 N N . ALA C 1 176 ? 25.323 105.789 -4.450 1.00 131.94 197 ALA C N 1
ATOM 6210 C CA . ALA C 1 176 ? 24.516 106.951 -4.815 1.00 123.70 197 ALA C CA 1
ATOM 6211 C C . ALA C 1 176 ? 25.286 108.024 -5.583 1.00 117.37 197 ALA C C 1
ATOM 6212 O O . ALA C 1 176 ? 26.022 108.813 -4.977 1.00 116.63 197 ALA C O 1
ATOM 6214 N N . LEU C 1 177 ? 25.158 108.027 -6.918 1.00 110.30 198 LEU C N 1
ATOM 6215 C CA . LEU C 1 177 ? 25.874 108.995 -7.752 1.00 103.91 198 LEU C CA 1
ATOM 6216 C C . LEU C 1 177 ? 25.631 110.437 -7.312 1.00 102.66 198 LEU C C 1
ATOM 6217 O O . LEU C 1 177 ? 26.563 111.247 -7.281 1.00 107.44 198 LEU C O 1
ATOM 6222 N N . GLU C 1 178 ? 24.385 110.778 -6.977 1.00 98.72 199 GLU C N 1
ATOM 6223 C CA . GLU C 1 178 ? 24.045 112.158 -6.630 1.00 97.00 199 GLU C CA 1
ATOM 6224 C C . GLU C 1 178 ? 24.706 112.621 -5.336 1.00 98.69 199 GLU C C 1
ATOM 6225 O O . GLU C 1 178 ? 24.909 113.825 -5.147 1.00 97.60 199 GLU C O 1
ATOM 6231 N N . ALA C 1 179 ? 25.024 111.704 -4.426 1.00 101.13 200 ALA C N 1
ATOM 6232 C CA . ALA C 1 179 ? 25.598 112.100 -3.149 1.00 88.69 200 ALA C CA 1
ATOM 6233 C C . ALA C 1 179 ? 27.105 112.297 -3.198 1.00 104.98 200 ALA C C 1
ATOM 6234 O O . ALA C 1 179 ? 27.692 112.678 -2.178 1.00 106.39 200 ALA C O 1
ATOM 6236 N N . ALA C 1 180 ? 27.740 112.053 -4.345 1.00 104.73 201 ALA C N 1
ATOM 6237 C CA . ALA C 1 180 ? 29.195 112.170 -4.427 1.00 103.73 201 ALA C CA 1
ATOM 6238 C C . ALA C 1 180 ? 29.724 113.568 -4.112 1.00 102.75 201 ALA C C 1
ATOM 6239 O O . ALA C 1 180 ? 30.737 113.663 -3.397 1.00 99.49 201 ALA C O 1
ATOM 6241 N N . PRO C 1 181 ? 29.114 114.668 -4.569 1.00 104.49 202 PRO C N 1
ATOM 6242 C CA . PRO C 1 181 ? 29.649 115.987 -4.188 1.00 108.95 202 PRO C CA 1
ATOM 6243 C C . PRO C 1 181 ? 29.575 116.262 -2.694 1.00 113.42 202 PRO C C 1
ATOM 6244 O O . PRO C 1 181 ? 30.447 116.959 -2.155 1.00 116.66 202 PRO C O 1
ATOM 6248 N N . ALA C 1 182 ? 28.558 115.734 -2.006 1.00 111.86 203 ALA C N 1
ATOM 6249 C CA . ALA C 1 182 ? 28.459 115.929 -0.565 1.00 110.17 203 ALA C CA 1
ATOM 6250 C C . ALA C 1 182 ? 29.497 115.110 0.180 1.00 114.77 203 ALA C C 1
ATOM 6251 O O . ALA C 1 182 ? 29.971 115.534 1.240 1.00 120.25 203 ALA C O 1
ATOM 6253 N N . MET C 1 183 ? 29.827 113.922 -0.333 1.00 114.59 204 MET C N 1
ATOM 6254 C CA . MET C 1 183 ? 30.805 113.055 0.315 1.00 120.36 204 MET C CA 1
ATOM 6255 C C . MET C 1 183 ? 32.253 113.476 0.066 1.00 124.35 204 MET C C 1
ATOM 6256 O O . MET C 1 183 ? 33.151 113.006 0.773 1.00 127.53 204 MET C O 1
ATOM 6261 N N . GLY C 1 184 ? 32.505 114.334 -0.917 1.00 123.00 205 GLY C N 1
ATOM 6262 C CA . GLY C 1 184 ? 33.859 114.693 -1.282 1.00 124.60 205 GLY C CA 1
ATOM 6263 C C . GLY C 1 184 ? 34.486 113.839 -2.360 1.00 126.90 205 GLY C C 1
ATOM 6264 O O . GLY C 1 184 ? 35.684 113.990 -2.626 1.00 131.43 205 GLY C O 1
ATOM 6265 N N . ILE C 1 185 ? 33.717 112.948 -2.991 1.00 125.31 206 ILE C N 1
ATOM 6266 C CA . ILE C 1 185 ? 34.255 112.106 -4.056 1.00 126.33 206 ILE C CA 1
ATOM 6267 C C . ILE C 1 185 ? 34.510 112.926 -5.312 1.00 126.94 206 ILE C C 1
ATOM 6268 O O . ILE C 1 185 ? 35.486 112.694 -6.033 1.00 132.22 206 ILE C O 1
ATOM 6273 N N . ALA C 1 186 ? 33.628 113.872 -5.614 1.00 123.90 207 ALA C N 1
ATOM 6274 C CA . ALA C 1 186 ? 33.738 114.662 -6.829 1.00 120.53 207 ALA C CA 1
ATOM 6275 C C . ALA C 1 186 ? 33.315 116.091 -6.535 1.00 118.85 207 ALA C C 1
ATOM 6276 O O . ALA C 1 186 ? 32.776 116.401 -5.469 1.00 118.78 207 ALA C O 1
ATOM 6278 N N . ASP C 1 187 ? 33.576 116.969 -7.498 1.00 119.17 208 ASP C N 1
ATOM 6279 C CA . ASP C 1 187 ? 33.141 118.351 -7.398 1.00 122.93 208 ASP C CA 1
ATOM 6280 C C . ASP C 1 187 ? 31.861 118.621 -8.167 1.00 118.74 208 ASP C C 1
ATOM 6281 O O . ASP C 1 187 ? 31.144 119.567 -7.827 1.00 119.71 208 ASP C O 1
ATOM 6286 N N . ALA C 1 188 ? 31.559 117.813 -9.178 1.00 115.61 209 ALA C N 1
ATOM 6287 C CA . ALA C 1 188 ? 30.338 117.965 -9.952 1.00 112.00 209 ALA C CA 1
ATOM 6288 C C . ALA C 1 188 ? 29.819 116.583 -10.322 1.00 109.25 209 ALA C C 1
ATOM 6289 O O . ALA C 1 188 ? 30.435 115.559 -10.010 1.00 110.11 209 ALA C O 1
ATOM 6291 N N . ILE C 1 189 ? 28.674 116.562 -10.997 1.00 106.25 210 ILE C N 1
ATOM 6292 C CA . ILE C 1 189 ? 28.067 115.326 -11.463 1.00 103.63 210 ILE C CA 1
ATOM 6293 C C . ILE C 1 189 ? 27.658 115.508 -12.914 1.00 100.46 210 ILE C C 1
ATOM 6294 O O . ILE C 1 189 ? 27.393 116.626 -13.370 1.00 101.22 210 ILE C O 1
ATOM 6299 N N . LEU C 1 190 ? 27.644 114.400 -13.652 1.00 96.12 211 LEU C N 1
ATOM 6300 C CA . LEU C 1 190 ? 27.095 114.364 -15.001 1.00 93.71 211 LEU C CA 1
ATOM 6301 C C . LEU C 1 190 ? 26.048 113.262 -15.043 1.00 93.70 211 LEU C C 1
ATOM 6302 O O . LEU C 1 190 ? 26.384 112.072 -15.028 1.00 94.70 211 LEU C O 1
ATOM 6307 N N . ASP C 1 191 ? 24.778 113.636 -15.068 1.00 93.93 212 ASP C N 1
ATOM 6308 C CA . ASP C 1 191 ? 23.778 112.599 -14.911 1.00 100.36 212 ASP C CA 1
ATOM 6309 C C . ASP C 1 191 ? 22.504 112.992 -15.637 1.00 96.39 212 ASP C C 1
ATOM 6310 O O . ASP C 1 191 ? 22.366 114.104 -16.158 1.00 91.65 212 ASP C O 1
ATOM 6315 N N . LEU C 1 192 ? 21.569 112.045 -15.648 1.00 98.68 213 LEU C N 1
ATOM 6316 C CA . LEU C 1 192 ? 20.269 112.207 -16.271 1.00 96.50 213 LEU C CA 1
ATOM 6317 C C . LEU C 1 192 ? 19.323 112.889 -15.296 1.00 91.57 213 LEU C C 1
ATOM 6318 O O . LEU C 1 192 ? 19.184 112.461 -14.143 1.00 86.12 213 LEU C O 1
ATOM 6323 N N . VAL C 1 193 ? 18.656 113.929 -15.784 1.00 93.19 214 VAL C N 1
ATOM 6324 C CA . VAL C 1 193 ? 17.721 114.740 -15.021 1.00 90.16 214 VAL C CA 1
ATOM 6325 C C . VAL C 1 193 ? 16.357 114.639 -15.679 1.00 87.61 214 VAL C C 1
ATOM 6326 O O . VAL C 1 193 ? 16.228 114.847 -16.893 1.00 87.68 214 VAL C O 1
ATOM 6330 N N . SER C 1 194 ? 15.341 114.340 -14.880 1.00 88.74 215 SER C N 1
ATOM 6331 C CA . SER C 1 194 ? 13.983 114.307 -15.404 1.00 90.68 215 SER C CA 1
ATOM 6332 C C . SER C 1 194 ? 13.142 115.410 -14.773 1.00 95.00 215 SER C C 1
ATOM 6333 O O . SER C 1 194 ? 12.965 116.476 -15.371 1.00 100.93 215 SER C O 1
ATOM 6336 N N . SER C 1 195 ? 12.631 115.178 -13.565 1.00 93.98 216 SER C N 1
ATOM 6337 C CA . SER C 1 195 ? 11.912 116.213 -12.833 1.00 91.89 216 SER C CA 1
ATOM 6338 C C . SER C 1 195 ? 12.846 117.146 -12.076 1.00 95.26 216 SER C C 1
ATOM 6339 O O . SER C 1 195 ? 12.400 118.201 -11.618 1.00 96.97 216 SER C O 1
ATOM 6342 N N . GLY C 1 196 ? 14.113 116.771 -11.911 1.00 97.95 217 GLY C N 1
ATOM 6343 C CA . GLY C 1 196 ? 15.084 117.587 -11.216 1.00 98.46 217 GLY C CA 1
ATOM 6344 C C . GLY C 1 196 ? 15.025 117.520 -9.711 1.00 99.89 217 GLY C C 1
ATOM 6345 O O . GLY C 1 196 ? 15.791 118.228 -9.050 1.00 101.41 217 GLY C O 1
ATOM 6346 N N . THR C 1 197 ? 14.154 116.681 -9.145 1.00 103.35 218 THR C N 1
ATOM 6347 C CA . THR C 1 197 ? 14.028 116.601 -7.693 1.00 107.02 218 THR C CA 1
ATOM 6348 C C . THR C 1 197 ? 15.241 115.939 -7.046 1.00 107.46 218 THR C C 1
ATOM 6349 O O . THR C 1 197 ? 15.602 116.292 -5.917 1.00 112.85 218 THR C O 1
ATOM 6353 N N . THR C 1 198 ? 15.865 114.965 -7.721 1.00 99.95 219 THR C N 1
ATOM 6354 C CA . THR C 1 198 ? 17.084 114.366 -7.182 1.00 95.37 219 THR C CA 1
ATOM 6355 C C . THR C 1 198 ? 18.181 115.409 -7.019 1.00 97.09 219 THR C C 1
ATOM 6356 O O . THR C 1 198 ? 18.909 115.406 -6.018 1.00 96.65 219 THR C O 1
ATOM 6360 N N . LEU C 1 199 ? 18.286 116.334 -7.980 1.00 95.69 220 LEU C N 1
ATOM 6361 C CA . LEU C 1 199 ? 19.274 117.400 -7.891 1.00 92.20 220 LEU C CA 1
ATOM 6362 C C . LEU C 1 199 ? 18.963 118.325 -6.725 1.00 95.18 220 LEU C C 1
ATOM 6363 O O . LEU C 1 199 ? 19.868 118.747 -5.997 1.00 98.52 220 LEU C O 1
ATOM 6368 N N . LYS C 1 200 ? 17.677 118.621 -6.514 1.00 95.03 221 LYS C N 1
ATOM 6369 C CA . LYS C 1 200 ? 17.270 119.533 -5.452 1.00 99.75 221 LYS C CA 1
ATOM 6370 C C . LYS C 1 200 ? 17.475 118.923 -4.065 1.00 104.50 221 LYS C C 1
ATOM 6371 O O . LYS C 1 200 ? 17.841 119.636 -3.122 1.00 105.05 221 LYS C O 1
ATOM 6377 N N . GLU C 1 201 ? 17.266 117.610 -3.926 1.00 105.38 222 GLU C N 1
ATOM 6378 C CA . GLU C 1 201 ? 17.446 116.933 -2.648 1.00 106.77 222 GLU C CA 1
ATOM 6379 C C . GLU C 1 201 ? 18.893 116.923 -2.182 1.00 108.23 222 GLU C C 1
ATOM 6380 O O . GLU C 1 201 ? 19.136 116.779 -0.980 1.00 111.11 222 GLU C O 1
ATOM 6386 N N . ASN C 1 202 ? 19.858 117.030 -3.097 1.00 108.78 223 ASN C N 1
ATOM 6387 C CA . ASN C 1 202 ? 21.271 116.966 -2.735 1.00 110.83 223 ASN C CA 1
ATOM 6388 C C . ASN C 1 202 ? 21.985 118.309 -2.850 1.00 113.41 223 ASN C C 1
ATOM 6389 O O . ASN C 1 202 ? 23.221 118.342 -2.838 1.00 116.34 223 ASN C O 1
ATOM 6394 N N . ASN C 1 203 ? 21.241 119.414 -2.944 1.00 113.02 224 ASN C N 1
ATOM 6395 C CA . ASN C 1 203 ? 21.813 120.756 -3.080 1.00 113.58 224 ASN C CA 1
ATOM 6396 C C . ASN C 1 203 ? 22.698 120.862 -4.322 1.00 113.01 224 ASN C C 1
ATOM 6397 O O . ASN C 1 203 ? 23.823 121.371 -4.282 1.00 115.46 224 ASN C O 1
ATOM 6402 N N . LEU C 1 204 ? 22.167 120.381 -5.440 1.00 106.73 225 LEU C N 1
ATOM 6403 C CA . LEU C 1 204 ? 22.831 120.446 -6.728 1.00 100.33 225 LEU C CA 1
ATOM 6404 C C . LEU C 1 204 ? 21.987 121.276 -7.683 1.00 101.04 225 LEU C C 1
ATOM 6405 O O . LEU C 1 204 ? 20.751 121.212 -7.651 1.00 99.24 225 LEU C O 1
ATOM 6410 N N . LYS C 1 205 ? 22.659 122.060 -8.526 1.00 101.94 226 LYS C N 1
ATOM 6411 C CA . LYS C 1 205 ? 21.999 122.855 -9.549 1.00 101.63 226 LYS C CA 1
ATOM 6412 C C . LYS C 1 205 ? 22.577 122.522 -10.914 1.00 104.06 226 LYS C C 1
ATOM 6413 O O . LYS C 1 205 ? 23.745 122.140 -11.030 1.00 107.05 226 LYS C O 1
ATOM 6419 N N . GLU C 1 206 ? 21.745 122.662 -11.947 1.00 103.78 227 GLU C N 1
ATOM 6420 C CA . GLU C 1 206 ? 22.232 122.689 -13.318 1.00 102.59 227 GLU C CA 1
ATOM 6421 C C . GLU C 1 206 ? 22.857 124.050 -13.610 1.00 107.64 227 GLU C C 1
ATOM 6422 O O . GLU C 1 206 ? 22.955 124.923 -12.744 1.00 110.63 227 GLU C O 1
ATOM 6428 N N . ILE C 1 207 ? 23.282 124.246 -14.854 1.00 112.96 228 ILE C N 1
ATOM 6429 C CA . ILE C 1 207 ? 23.930 125.487 -15.247 1.00 119.65 228 ILE C CA 1
ATOM 6430 C C . ILE C 1 207 ? 23.461 125.849 -16.643 1.00 130.89 228 ILE C C 1
ATOM 6431 O O . ILE C 1 207 ? 22.934 125.017 -17.385 1.00 130.06 228 ILE C O 1
ATOM 6436 N N . GLU C 1 208 ? 23.668 127.113 -16.995 1.00 145.01 229 GLU C N 1
ATOM 6437 C CA . GLU C 1 208 ? 23.454 127.527 -18.370 1.00 147.93 229 GLU C CA 1
ATOM 6438 C C . GLU C 1 208 ? 24.479 126.852 -19.264 1.00 142.96 229 GLU C C 1
ATOM 6439 O O . GLU C 1 208 ? 25.688 126.967 -19.045 1.00 142.49 229 GLU C O 1
ATOM 6445 N N . GLY C 1 209 ? 23.993 126.141 -20.272 1.00 140.83 230 GLY C N 1
ATOM 6446 C CA . GLY C 1 209 ? 24.868 125.378 -21.126 1.00 142.24 230 GLY C CA 1
ATOM 6447 C C . GLY C 1 209 ? 25.329 124.061 -20.546 1.00 140.56 230 GLY C C 1
ATOM 6448 O O . GLY C 1 209 ? 26.103 123.355 -21.202 1.00 143.28 230 GLY C O 1
ATOM 6449 N N . GLY C 1 210 ? 24.896 123.711 -19.336 1.00 136.13 231 GLY C N 1
ATOM 6450 C CA . GLY C 1 210 ? 25.280 122.443 -18.746 1.00 130.94 231 GLY C CA 1
ATOM 6451 C C . GLY C 1 210 ? 24.579 121.228 -19.311 1.00 124.45 231 GLY C C 1
ATOM 6452 O O . GLY C 1 210 ? 25.003 120.105 -19.023 1.00 125.93 231 GLY C O 1
ATOM 6453 N N . THR C 1 211 ? 23.525 121.422 -20.107 1.00 116.48 232 THR C N 1
ATOM 6454 C CA . THR C 1 211 ? 22.794 120.299 -20.684 1.00 107.53 232 THR C CA 1
ATOM 6455 C C . THR C 1 211 ? 23.607 119.664 -21.800 1.00 107.38 232 THR C C 1
ATOM 6456 O O . THR C 1 211 ? 23.938 120.319 -22.792 1.00 110.95 232 THR C O 1
ATOM 6460 N N . VAL C 1 212 ? 23.958 118.395 -21.621 1.00 102.72 233 VAL C N 1
ATOM 6461 C CA . VAL C 1 212 ? 24.726 117.700 -22.645 1.00 98.83 233 VAL C CA 1
ATOM 6462 C C . VAL C 1 212 ? 23.828 117.191 -23.769 1.00 101.41 233 VAL C C 1
ATOM 6463 O O . VAL C 1 212 ? 24.192 117.279 -24.947 1.00 102.55 233 VAL C O 1
ATOM 6467 N N . LEU C 1 213 ? 22.651 116.657 -23.440 1.00 100.99 234 LEU C N 1
ATOM 6468 C CA . LEU C 1 213 ? 21.774 116.107 -24.468 1.00 98.46 234 LEU C CA 1
ATOM 6469 C C . LEU C 1 213 ? 20.339 116.034 -23.966 1.00 100.50 234 LEU C C 1
ATOM 6470 O O . LEU C 1 213 ? 20.099 115.851 -22.775 1.00 105.72 234 LEU C O 1
ATOM 6475 N N . GLU C 1 214 ? 19.388 116.180 -24.889 1.00 97.94 235 GLU C N 1
ATOM 6476 C CA . GLU C 1 214 ? 17.972 115.934 -24.634 1.00 92.46 235 GLU C CA 1
ATOM 6477 C C . GLU C 1 214 ? 17.612 114.555 -25.180 1.00 88.74 235 GLU C C 1
ATOM 6478 O O . GLU C 1 214 ? 17.946 114.240 -26.323 1.00 94.82 235 GLU C O 1
ATOM 6484 N N . SER C 1 215 ? 16.915 113.740 -24.391 1.00 85.46 236 SER C N 1
ATOM 6485 C CA . SER C 1 215 ? 16.661 112.357 -24.782 1.00 84.67 236 SER C CA 1
ATOM 6486 C C . SER C 1 215 ? 15.189 111.967 -24.655 1.00 81.99 236 SER C C 1
ATOM 6487 O O . SER C 1 215 ? 14.497 112.375 -23.711 1.00 80.78 236 SER C O 1
ATOM 6490 N N . GLN C 1 216 ? 14.722 111.192 -25.644 1.00 81.24 237 GLN C N 1
ATOM 6491 C CA . GLN C 1 216 ? 13.468 110.446 -25.620 1.00 78.14 237 GLN C CA 1
ATOM 6492 C C . GLN C 1 216 ? 13.744 109.027 -26.087 1.00 76.40 237 GLN C C 1
ATOM 6493 O O . GLN C 1 216 ? 14.836 108.704 -26.559 1.00 79.02 237 GLN C O 1
ATOM 6499 N N . ALA C 1 217 ? 12.725 108.183 -25.992 1.00 72.59 238 ALA C N 1
ATOM 6500 C CA . ALA C 1 217 ? 12.784 106.889 -26.649 1.00 73.21 238 ALA C CA 1
ATOM 6501 C C . ALA C 1 217 ? 12.646 107.087 -28.152 1.00 74.20 238 ALA C C 1
ATOM 6502 O O . ALA C 1 217 ? 11.861 107.920 -28.614 1.00 77.21 238 ALA C O 1
ATOM 6504 N N . ALA C 1 218 ? 13.398 106.308 -28.923 1.00 70.87 239 ALA C N 1
ATOM 6505 C CA . ALA C 1 218 ? 13.457 106.516 -30.359 1.00 67.78 239 ALA C CA 1
ATOM 6506 C C . ALA C 1 218 ? 13.483 105.182 -31.085 1.00 68.20 239 ALA C C 1
ATOM 6507 O O . ALA C 1 218 ? 13.991 104.181 -30.565 1.00 72.92 239 ALA C O 1
ATOM 6509 N N . LEU C 1 219 ? 12.916 105.185 -32.293 1.00 66.60 240 LEU C N 1
ATOM 6510 C CA . LEU C 1 219 ? 12.990 104.049 -33.201 1.00 66.85 240 LEU C CA 1
ATOM 6511 C C . LEU C 1 219 ? 14.204 104.236 -34.094 1.00 69.68 240 LEU C C 1
ATOM 6512 O O . LEU C 1 219 ? 14.248 105.171 -34.904 1.00 71.89 240 LEU C O 1
ATOM 6517 N N . VAL C 1 220 ? 15.158 103.322 -33.968 1.00 70.89 241 VAL C N 1
ATOM 6518 C CA . VAL C 1 220 ? 16.453 103.358 -34.628 1.00 73.50 241 VAL C CA 1
ATOM 6519 C C . VAL C 1 220 ? 16.545 102.174 -35.575 1.00 78.12 241 VAL C C 1
ATOM 6520 O O . VAL C 1 220 ? 15.950 101.114 -35.343 1.00 78.95 241 VAL C O 1
ATOM 6524 N N . ALA C 1 221 ? 17.297 102.361 -36.654 1.00 79.23 242 ALA C N 1
ATOM 6525 C CA . ALA C 1 221 ? 17.459 101.316 -37.648 1.00 81.89 242 ALA C CA 1
ATOM 6526 C C . ALA C 1 221 ? 18.892 101.308 -38.137 1.00 82.30 242 ALA C C 1
ATOM 6527 O O . ALA C 1 221 ? 19.556 102.347 -38.176 1.00 83.15 242 ALA C O 1
ATOM 6529 N N . SER C 1 222 ? 19.338 100.130 -38.556 1.00 83.31 243 SER C N 1
ATOM 6530 C CA . SER C 1 222 ? 20.671 99.953 -39.106 1.00 90.54 243 SER C CA 1
ATOM 6531 C C . SER C 1 222 ? 20.638 100.245 -40.598 1.00 91.51 243 SER C C 1
ATOM 6532 O O . SER C 1 222 ? 19.812 99.686 -41.326 1.00 92.30 243 SER C O 1
ATOM 6535 N N . ARG C 1 223 ? 21.573 101.077 -41.059 1.00 91.45 244 ARG C N 1
ATOM 6536 C CA . ARG C 1 223 ? 21.602 101.425 -42.473 1.00 94.53 244 ARG C CA 1
ATOM 6537 C C . ARG C 1 223 ? 21.908 100.200 -43.323 1.00 98.93 244 ARG C C 1
ATOM 6538 O O . ARG C 1 223 ? 21.243 99.945 -44.333 1.00 100.60 244 ARG C O 1
ATOM 6546 N N . ARG C 1 224 ? 22.884 99.399 -42.892 1.00 100.72 245 ARG C N 1
ATOM 6547 C CA . ARG C 1 224 ? 23.250 98.194 -43.629 1.00 105.01 245 ARG C CA 1
ATOM 6548 C C . ARG C 1 224 ? 22.107 97.184 -43.659 1.00 105.17 245 ARG C C 1
ATOM 6549 O O . ARG C 1 224 ? 21.882 96.524 -44.679 1.00 106.46 245 ARG C O 1
ATOM 6557 N N . SER C 1 225 ? 21.344 97.083 -42.569 1.00 105.20 246 SER C N 1
ATOM 6558 C CA . SER C 1 225 ? 20.226 96.146 -42.550 1.00 103.96 246 SER C CA 1
ATOM 6559 C C . SER C 1 225 ? 19.126 96.599 -43.501 1.00 102.08 246 SER C C 1
ATOM 6560 O O . SER C 1 225 ? 18.567 95.789 -44.250 1.00 100.41 246 SER C O 1
ATOM 6563 N N . MET C 1 226 ? 18.821 97.898 -43.499 1.00 101.66 247 MET C N 1
ATOM 6564 C CA . MET C 1 226 ? 17.772 98.428 -44.360 1.00 98.50 247 MET C CA 1
ATOM 6565 C C . MET C 1 226 ? 18.157 98.343 -45.827 1.00 99.31 247 MET C C 1
ATOM 6566 O O . MET C 1 226 ? 17.288 98.156 -46.686 1.00 99.78 247 MET C O 1
ATOM 6571 N N . ILE C 1 227 ? 19.445 98.496 -46.132 1.00 101.31 248 ILE C N 1
ATOM 6572 C CA . ILE C 1 227 ? 19.893 98.473 -47.519 1.00 98.61 248 ILE C CA 1
ATOM 6573 C C . ILE C 1 227 ? 20.034 97.043 -48.034 1.00 98.25 248 ILE C C 1
ATOM 6574 O O . ILE C 1 227 ? 19.666 96.744 -49.175 1.00 95.79 248 ILE C O 1
ATOM 6579 N N . GLY C 1 228 ? 20.490 96.126 -47.191 1.00 99.97 249 GLY C N 1
ATOM 6580 C CA . GLY C 1 228 ? 20.894 94.824 -47.677 1.00 100.56 249 GLY C CA 1
ATOM 6581 C C . GLY C 1 228 ? 19.950 93.680 -47.396 1.00 101.18 249 GLY C C 1
ATOM 6582 O O . GLY C 1 228 ? 19.947 92.690 -48.131 1.00 104.33 249 GLY 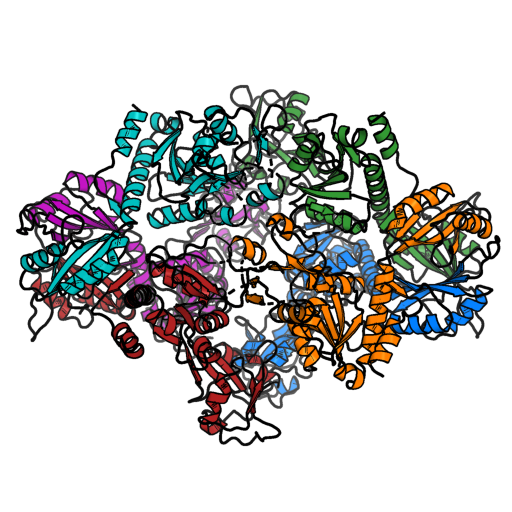C O 1
ATOM 6583 N N . ARG C 1 229 ? 19.153 93.782 -46.339 1.00 102.78 250 ARG C N 1
ATOM 6584 C CA . ARG C 1 229 ? 18.323 92.671 -45.897 1.00 106.54 250 ARG C CA 1
ATOM 6585 C C . ARG C 1 229 ? 16.887 92.885 -46.370 1.00 107.11 250 ARG C C 1
ATOM 6586 O O . ARG C 1 229 ? 16.282 93.924 -46.087 1.00 107.51 250 ARG C O 1
ATOM 6594 N N . LYS C 1 230 ? 16.366 91.911 -47.114 1.00 109.40 251 LYS C N 1
ATOM 6595 C CA . LYS C 1 230 ? 15.050 92.020 -47.735 1.00 109.23 251 LYS C CA 1
ATOM 6596 C C . LYS C 1 230 ? 13.952 92.136 -46.691 1.00 102.72 251 LYS C C 1
ATOM 6597 O O . LYS C 1 230 ? 13.915 91.369 -45.727 1.00 103.60 251 LYS C O 1
ATOM 6603 N N . GLY C 1 231 ? 13.067 93.114 -46.875 1.00 95.56 252 GLY C N 1
ATOM 6604 C CA . GLY C 1 231 ? 11.922 93.292 -46.014 1.00 92.14 252 GLY C CA 1
ATOM 6605 C C . GLY C 1 231 ? 12.110 94.285 -44.885 1.00 90.84 252 GLY C C 1
ATOM 6606 O O . GLY C 1 231 ? 11.117 94.734 -44.305 1.00 95.73 252 GLY C O 1
ATOM 6607 N N . VAL C 1 232 ? 13.351 94.652 -44.571 1.00 85.81 253 VAL C N 1
ATOM 6608 C CA . VAL C 1 232 ? 13.596 95.531 -43.434 1.00 81.58 253 VAL C CA 1
ATOM 6609 C C . VAL C 1 232 ? 13.017 96.916 -43.690 1.00 79.23 253 VAL C C 1
ATOM 6610 O O . VAL C 1 232 ? 12.470 97.551 -42.780 1.00 77.78 253 VAL C O 1
ATOM 6614 N N . LEU C 1 233 ? 13.191 97.440 -44.902 1.00 81.60 254 LEU C N 1
ATOM 6615 C CA . LEU C 1 233 ? 12.736 98.799 -45.184 1.00 86.83 254 LEU C CA 1
ATOM 6616 C C . LEU C 1 233 ? 11.219 98.903 -45.143 1.00 88.56 254 LEU C C 1
ATOM 6617 O O . LEU C 1 233 ? 10.678 99.886 -44.630 1.00 91.09 254 LEU C O 1
ATOM 6622 N N . GLU C 1 234 ? 10.514 97.882 -45.645 1.00 90.29 255 GLU C N 1
ATOM 6623 C CA . GLU C 1 234 ? 9.057 97.929 -45.663 1.00 90.74 255 GLU C CA 1
ATOM 6624 C C . GLU C 1 234 ? 8.482 97.814 -44.258 1.00 84.96 255 GLU C C 1
ATOM 6625 O O . GLU C 1 234 ? 7.573 98.576 -43.905 1.00 89.09 255 GLU C O 1
ATOM 6631 N N . THR C 1 235 ? 9.074 96.976 -43.400 1.00 78.25 256 THR C N 1
ATOM 6632 C CA . THR C 1 235 ? 8.532 96.900 -42.052 1.00 85.45 256 THR C CA 1
ATOM 6633 C C . THR C 1 235 ? 8.965 98.095 -41.217 1.00 83.67 256 THR C C 1
ATOM 6634 O O . THR C 1 235 ? 8.228 98.519 -40.324 1.00 83.85 256 THR C O 1
ATOM 6638 N N . THR C 1 236 ? 10.110 98.696 -41.533 1.00 82.64 257 THR C N 1
ATOM 6639 C CA . THR C 1 236 ? 10.443 99.978 -40.925 1.00 78.84 257 THR C CA 1
ATOM 6640 C C . THR C 1 236 ? 9.445 101.045 -41.341 1.00 76.58 257 THR C C 1
ATOM 6641 O O . THR C 1 236 ? 9.043 101.882 -40.530 1.00 77.53 257 THR C O 1
ATOM 6645 N N . HIS C 1 237 ? 9.011 101.006 -42.597 1.00 75.74 258 HIS C N 1
ATOM 6646 C CA . HIS C 1 237 ? 7.988 101.928 -43.065 1.00 74.33 258 HIS C CA 1
ATOM 6647 C C . HIS C 1 237 ? 6.691 101.725 -42.292 1.00 75.83 258 HIS C C 1
ATOM 6648 O O . HIS C 1 237 ? 6.097 102.681 -41.779 1.00 79.26 258 HIS C O 1
ATOM 6655 N N . GLU C 1 238 ? 6.250 100.472 -42.174 1.00 72.42 259 GLU C N 1
ATOM 6656 C CA . GLU C 1 238 ? 5.004 100.196 -41.478 1.00 71.75 259 GLU C CA 1
ATOM 6657 C C . GLU C 1 238 ? 5.087 100.618 -40.015 1.00 72.37 259 GLU C C 1
ATOM 6658 O O . GLU C 1 238 ? 4.147 101.213 -39.477 1.00 67.53 259 GLU C O 1
ATOM 6664 N N . MET C 1 239 ? 6.209 100.331 -39.356 1.00 74.45 260 MET C N 1
ATOM 6665 C CA . MET C 1 239 ? 6.341 100.736 -37.965 1.00 73.39 260 MET C CA 1
ATOM 6666 C C . MET C 1 239 ? 6.364 102.245 -37.823 1.00 72.76 260 MET C C 1
ATOM 6667 O O . MET C 1 239 ? 5.774 102.787 -36.886 1.00 75.35 260 MET C O 1
ATOM 6672 N N . LEU C 1 240 ? 7.046 102.947 -38.719 1.00 72.50 261 LEU C N 1
ATOM 6673 C CA . LEU C 1 240 ? 7.074 104.397 -38.605 1.00 68.76 261 LEU C CA 1
ATOM 6674 C C . LEU C 1 240 ? 5.683 104.979 -38.786 1.00 74.48 261 LEU C C 1
ATOM 6675 O O . LEU C 1 240 ? 5.244 105.815 -37.991 1.00 79.10 261 LEU C O 1
ATOM 6680 N N . GLU C 1 241 ? 4.946 104.514 -39.794 1.00 76.14 262 GLU C N 1
ATOM 6681 C CA . GLU C 1 241 ? 3.609 105.068 -39.987 1.00 81.40 262 GLU C CA 1
ATOM 6682 C C . GLU C 1 241 ? 2.682 104.696 -38.836 1.00 75.11 262 GLU C C 1
ATOM 6683 O O . GLU C 1 241 ? 1.835 105.499 -38.433 1.00 79.99 262 GLU C O 1
ATOM 6689 N N . ARG C 1 242 ? 2.803 103.479 -38.313 1.00 68.18 263 ARG C N 1
ATOM 6690 C CA . ARG C 1 242 ? 1.976 103.089 -37.180 1.00 68.24 263 ARG C CA 1
ATOM 6691 C C . ARG C 1 242 ? 2.285 103.949 -35.953 1.00 74.34 263 ARG C C 1
ATOM 6692 O O . ARG C 1 242 ? 1.372 104.461 -35.293 1.00 76.85 263 ARG C O 1
ATOM 6700 N N . LEU C 1 243 ? 3.568 104.177 -35.677 1.00 71.55 264 LEU C N 1
ATOM 6701 C CA . LEU C 1 243 ? 3.952 105.013 -34.549 1.00 63.82 264 LEU C CA 1
ATOM 6702 C C . LEU C 1 243 ? 3.473 106.444 -34.736 1.00 64.38 264 LEU C C 1
ATOM 6703 O O . LEU C 1 243 ? 3.000 107.079 -33.786 1.00 67.96 264 LEU C O 1
ATOM 6708 N N . GLU C 1 244 ? 3.595 106.980 -35.945 1.00 63.17 265 GLU C N 1
ATOM 6709 C CA . GLU C 1 244 ? 3.144 108.349 -36.156 1.00 69.46 265 GLU C CA 1
ATOM 6710 C C . GLU C 1 244 ? 1.631 108.479 -35.996 1.00 74.72 265 GLU C C 1
ATOM 6711 O O . GLU C 1 244 ? 1.142 109.454 -35.400 1.00 78.21 265 GLU C O 1
ATOM 6717 N N . ALA C 1 245 ? 0.875 107.517 -36.526 1.00 69.06 266 ALA C N 1
ATOM 6718 C CA . ALA C 1 245 ? -0.572 107.614 -36.432 1.00 66.24 266 ALA C CA 1
ATOM 6719 C C . ALA C 1 245 ? -1.028 107.406 -35.000 1.00 75.34 266 ALA C C 1
ATOM 6720 O O . ALA C 1 245 ? -1.975 108.056 -34.537 1.00 78.98 266 ALA C O 1
ATOM 6722 N N . HIS C 1 246 ? -0.347 106.522 -34.272 1.00 73.94 267 HIS C N 1
ATOM 6723 C CA . HIS C 1 246 ? -0.706 106.313 -32.877 1.00 69.88 267 HIS C CA 1
ATOM 6724 C C . HIS C 1 246 ? -0.383 107.529 -32.024 1.00 64.80 267 HIS C C 1
ATOM 6725 O O . HIS C 1 246 ? -1.185 107.928 -31.178 1.00 59.89 267 HIS C O 1
ATOM 6732 N N . LEU C 1 247 ? 0.781 108.138 -32.235 1.00 68.41 268 LEU C N 1
ATOM 6733 C CA . LEU C 1 247 ? 1.106 109.340 -31.483 1.00 64.53 268 LEU C CA 1
ATOM 6734 C C . LEU C 1 247 ? 0.128 110.448 -31.804 1.00 60.97 268 LEU C C 1
ATOM 6735 O O . LEU C 1 247 ? -0.227 111.237 -30.923 1.00 62.30 268 LEU C O 1
ATOM 6740 N N . ARG C 1 248 ? -0.322 110.530 -33.062 1.00 58.85 269 ARG C N 1
ATOM 6741 C CA . ARG C 1 248 ? -1.289 111.569 -33.387 1.00 56.12 269 ARG C CA 1
ATOM 6742 C C . ARG C 1 248 ? -2.570 111.343 -32.599 1.00 58.53 269 ARG C C 1
ATOM 6743 O O . ARG C 1 248 ? -3.181 112.295 -32.106 1.00 58.90 269 ARG C O 1
ATOM 6751 N N . ALA C 1 249 ? -2.947 110.076 -32.406 1.00 59.45 270 ALA C N 1
ATOM 6752 C CA . ALA C 1 249 ? -4.218 109.722 -31.796 1.00 60.15 270 ALA C CA 1
ATOM 6753 C C . ALA C 1 249 ? -4.266 109.913 -30.286 1.00 67.04 270 ALA C C 1
ATOM 6754 O O . ALA C 1 249 ? -5.359 109.857 -29.712 1.00 71.96 270 ALA C O 1
ATOM 6756 N N . MET C 1 250 ? -3.141 110.125 -29.616 1.00 67.02 271 MET C N 1
ATOM 6757 C CA . MET C 1 250 ? -3.126 109.858 -28.187 1.00 74.16 271 MET C CA 1
ATOM 6758 C C . MET C 1 250 ? -3.234 111.067 -27.233 1.00 79.73 271 MET C C 1
ATOM 6759 O O . MET C 1 250 ? -3.192 110.840 -26.018 1.00 88.09 271 MET C O 1
ATOM 6764 N N . GLY C 1 251 ? -3.389 112.325 -27.665 1.00 72.54 272 GLY C N 1
ATOM 6765 C CA . GLY C 1 251 ? -3.603 112.834 -28.990 1.00 69.52 272 GLY C CA 1
ATOM 6766 C C . GLY C 1 251 ? -4.935 113.566 -29.005 1.00 72.29 272 GLY C C 1
ATOM 6767 O O . GLY C 1 251 ? -5.051 114.722 -28.584 1.00 71.48 272 GLY C O 1
ATOM 6768 N N . GLN C 1 252 ? -5.952 112.842 -29.474 1.00 70.98 273 GLN C N 1
ATOM 6769 C CA . GLN C 1 252 ? -7.297 113.344 -29.713 1.00 66.66 273 GLN C CA 1
ATOM 6770 C C . GLN C 1 252 ? -8.311 112.472 -28.979 1.00 62.81 273 GLN C C 1
ATOM 6771 O O . GLN C 1 252 ? -7.984 111.423 -28.420 1.00 60.09 273 GLN C O 1
ATOM 6777 N N . PHE C 1 253 ? -9.551 112.957 -28.967 1.00 60.90 274 PHE C N 1
ATOM 6778 C CA . PHE C 1 253 ? -10.754 112.222 -28.622 1.00 58.99 274 PHE C CA 1
ATOM 6779 C C . PHE C 1 253 ? -11.718 112.305 -29.791 1.00 61.68 274 PHE C C 1
ATOM 6780 O O . PHE C 1 253 ? -11.792 113.329 -30.469 1.00 67.21 274 PHE C O 1
ATOM 6788 N N . THR C 1 254 ? -12.508 111.259 -29.981 1.00 61.49 275 THR C N 1
ATOM 6789 C CA . THR C 1 254 ? -13.711 111.358 -30.793 1.00 61.31 275 THR C CA 1
ATOM 6790 C C . THR C 1 254 ? -14.856 111.810 -29.898 1.00 63.87 275 THR C C 1
ATOM 6791 O O . THR C 1 254 ? -15.074 111.237 -28.818 1.00 71.68 275 THR C O 1
ATOM 6795 N N . VAL C 1 255 ? -15.563 112.848 -30.340 1.00 56.78 276 VAL C N 1
ATOM 6796 C CA . VAL C 1 255 ? -16.635 113.480 -29.582 1.00 56.60 276 VAL C CA 1
ATOM 6797 C C . VAL C 1 255 ? -17.882 113.473 -30.453 1.00 58.23 276 VAL C C 1
ATOM 6798 O O . VAL C 1 255 ? -17.855 114.015 -31.567 1.00 62.30 276 VAL C O 1
ATOM 6802 N N . VAL C 1 256 ? -18.981 112.909 -29.936 1.00 55.48 277 VAL C N 1
ATOM 6803 C CA . VAL C 1 256 ? -20.239 112.778 -30.676 1.00 60.90 277 VAL C CA 1
ATOM 6804 C C . VAL C 1 256 ? -21.358 113.392 -29.850 1.00 63.64 277 VAL C C 1
ATOM 6805 O O . VAL C 1 256 ? -21.580 112.975 -28.713 1.00 69.61 277 VAL C O 1
ATOM 6809 N N . ALA C 1 257 ? -22.105 114.330 -30.423 1.00 62.05 278 ALA C N 1
ATOM 6810 C CA . ALA C 1 257 ? -23.100 115.043 -29.630 1.00 63.45 278 ALA C CA 1
ATOM 6811 C C . ALA C 1 257 ? -24.464 115.021 -30.307 1.00 67.54 278 ALA C C 1
ATOM 6812 O O . ALA C 1 257 ? -24.567 115.141 -31.531 1.00 72.27 278 ALA C O 1
ATOM 6814 N N . ASN C 1 258 ? -25.513 114.881 -29.502 1.00 67.23 279 ASN C N 1
ATOM 6815 C CA . ASN C 1 258 ? -26.876 115.089 -29.973 1.00 72.15 279 ASN C CA 1
ATOM 6816 C C . ASN C 1 258 ? -27.216 116.572 -29.869 1.00 78.69 279 ASN C C 1
ATOM 6817 O O . ASN C 1 258 ? -26.874 117.228 -28.883 1.00 82.23 279 ASN C O 1
ATOM 6822 N N . MET C 1 259 ? -27.863 117.108 -30.902 1.00 83.63 280 MET C N 1
ATOM 6823 C CA . MET C 1 259 ? -28.224 118.525 -30.952 1.00 87.33 280 MET C CA 1
ATOM 6824 C C . MET C 1 259 ? -29.579 118.672 -31.618 1.00 88.21 280 MET C C 1
ATOM 6825 O O . MET C 1 259 ? -29.787 118.124 -32.700 1.00 87.48 280 MET C O 1
ATOM 6830 N N . ARG C 1 260 ? -30.475 119.451 -3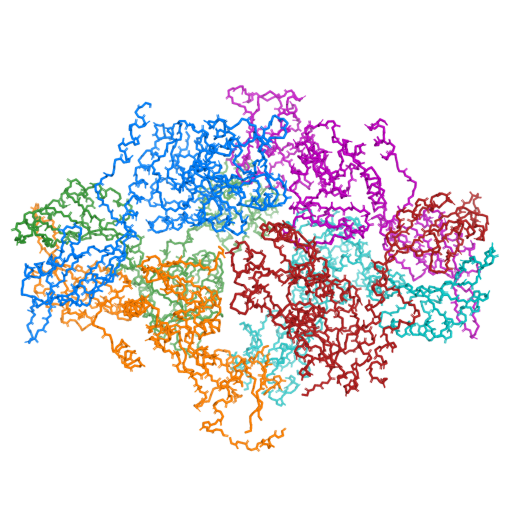1.019 1.00 91.25 281 ARG C N 1
ATOM 6831 C CA . ARG C 1 260 ? -31.774 119.679 -31.634 1.00 97.65 281 ARG C CA 1
ATOM 6832 C C . ARG C 1 260 ? -31.633 120.703 -32.757 1.00 99.50 281 ARG C C 1
ATOM 6833 O O . ARG C 1 260 ? -30.965 121.729 -32.593 1.00 97.92 281 ARG C O 1
ATOM 6841 N N . GLY C 1 261 ? -32.241 120.409 -33.904 1.00 105.89 282 GLY C N 1
ATOM 6842 C CA . GLY C 1 261 ? -32.182 121.300 -35.048 1.00 112.29 282 GLY C CA 1
ATOM 6843 C C . GLY C 1 261 ? -33.193 120.897 -36.098 1.00 118.82 282 GLY C C 1
ATOM 6844 O O . GLY C 1 261 ? -33.689 119.767 -36.109 1.00 119.92 282 GLY C O 1
ATOM 6845 N N . SER C 1 262 ? -33.477 121.837 -36.997 1.00 125.21 283 SER C N 1
ATOM 6846 C CA . SER C 1 262 ? -34.438 121.598 -38.070 1.00 127.60 283 SER C CA 1
ATOM 6847 C C . SER C 1 262 ? -33.794 120.910 -39.270 1.00 123.17 283 SER C C 1
ATOM 6848 O O . SER C 1 262 ? -34.432 120.082 -39.932 1.00 121.01 283 SER C O 1
ATOM 6851 N N . SER C 1 263 ? -32.545 121.257 -39.573 1.00 119.20 284 SER C N 1
ATOM 6852 C CA . SER C 1 263 ? -31.816 120.650 -40.672 1.00 114.87 284 SER C CA 1
ATOM 6853 C C . SER C 1 263 ? -30.387 120.393 -40.224 1.00 109.52 284 SER C C 1
ATOM 6854 O O . SER C 1 263 ? -29.910 120.959 -39.237 1.00 107.43 284 SER C O 1
ATOM 6857 N N . ALA C 1 264 ? -29.701 119.537 -40.980 1.00 107.81 285 ALA C N 1
ATOM 6858 C CA . ALA C 1 264 ? -28.296 119.271 -40.695 1.00 104.46 285 ALA C CA 1
ATOM 6859 C C . ALA C 1 264 ? -27.445 120.524 -40.879 1.00 106.98 285 ALA C C 1
ATOM 6860 O O . ALA C 1 264 ? -26.507 120.762 -40.110 1.00 105.91 285 ALA C O 1
ATOM 6862 N N . GLU C 1 265 ? -27.787 121.361 -41.864 1.00 111.35 286 GLU C N 1
ATOM 6863 C CA . GLU C 1 265 ? -26.947 122.511 -42.195 1.00 109.67 286 GLU C CA 1
ATOM 6864 C C . GLU C 1 265 ? -27.008 123.577 -41.108 1.00 102.70 286 GLU C C 1
ATOM 6865 O O . GLU C 1 265 ? -25.988 124.188 -40.771 1.00 99.75 286 GLU C O 1
ATOM 6871 N N . GLU C 1 266 ? -28.188 123.788 -40.527 1.00 101.11 287 GLU C N 1
ATOM 6872 C CA . GLU C 1 266 ? -28.313 124.723 -39.417 1.00 105.23 287 GLU C CA 1
ATOM 6873 C C . GLU C 1 266 ? -27.461 124.285 -38.239 1.00 105.49 287 GLU C C 1
ATOM 6874 O O . GLU C 1 266 ? -26.744 125.097 -37.634 1.00 106.73 287 GLU C O 1
ATOM 6880 N N . VAL C 1 267 ? -27.506 122.988 -37.926 1.00 100.38 288 VAL C N 1
ATOM 6881 C CA . VAL C 1 267 ? -26.724 122.438 -36.827 1.00 88.56 288 VAL C CA 1
ATOM 6882 C C . VAL C 1 267 ? -25.243 122.619 -37.100 1.00 86.50 288 VAL C C 1
ATOM 6883 O O . VAL C 1 267 ? -24.483 123.063 -36.229 1.00 90.80 288 VAL C O 1
ATOM 6887 N N . ALA C 1 268 ? -24.815 122.327 -38.328 1.00 84.88 289 ALA C N 1
ATOM 6888 C CA . ALA C 1 268 ? -23.410 122.496 -38.670 1.00 85.94 289 ALA C CA 1
ATOM 6889 C C . ALA C 1 268 ? -22.977 123.944 -38.502 1.00 92.53 289 ALA C C 1
ATOM 6890 O O . ALA C 1 268 ? -21.905 124.215 -37.945 1.00 95.10 289 ALA C O 1
ATOM 6892 N N . GLU C 1 269 ? -23.808 124.891 -38.954 1.00 99.52 290 GLU C N 1
ATOM 6893 C CA . GLU C 1 269 ? -23.487 126.301 -38.743 1.00 104.96 290 GLU C CA 1
ATOM 6894 C C . GLU C 1 269 ? -23.348 126.616 -37.259 1.00 99.03 290 GLU C C 1
ATOM 6895 O O . GLU C 1 269 ? -22.511 127.441 -36.865 1.00 99.31 290 GLU C O 1
ATOM 6901 N N . ARG C 1 270 ? -24.171 125.984 -36.419 1.00 95.36 291 ARG C N 1
ATOM 6902 C CA . ARG C 1 270 ? -24.067 126.241 -34.988 1.00 91.69 291 ARG C CA 1
ATOM 6903 C C . ARG C 1 270 ? -22.750 125.727 -34.419 1.00 86.40 291 ARG C C 1
ATOM 6904 O O . ARG C 1 270 ? -22.082 126.435 -33.657 1.00 88.15 291 ARG C O 1
ATOM 6912 N N . VAL C 1 271 ? -22.349 124.501 -34.767 1.00 78.61 292 VAL C N 1
ATOM 6913 C CA . VAL C 1 271 ? -21.105 124.023 -34.169 1.00 75.68 292 VAL C CA 1
ATOM 6914 C C . VAL C 1 271 ? -19.904 124.784 -34.722 1.00 77.30 292 VAL C C 1
ATOM 6915 O O . VAL C 1 271 ? -18.911 124.980 -34.009 1.00 77.15 292 VAL C O 1
ATOM 6919 N N . LEU C 1 272 ? -19.945 125.202 -35.992 1.00 81.13 293 LEU C N 1
ATOM 6920 C CA . LEU C 1 272 ? -18.768 125.847 -36.565 1.00 85.07 293 LEU C CA 1
ATOM 6921 C C . LEU C 1 272 ? -18.594 127.282 -36.097 1.00 93.38 293 LEU C C 1
ATOM 6922 O O . LEU C 1 272 ? -17.500 127.832 -36.254 1.00 98.35 293 LEU C O 1
ATOM 6927 N N . SER C 1 273 ? -19.632 127.899 -35.526 1.00 95.97 294 SER C N 1
ATOM 6928 C CA . SER C 1 273 ? -19.451 129.208 -34.904 1.00 99.10 294 SER C CA 1
ATOM 6929 C C . SER C 1 273 ? -18.525 129.138 -33.701 1.00 98.82 294 SER C C 1
ATOM 6930 O O . SER C 1 273 ? -17.980 130.162 -33.283 1.00 102.04 294 SER C O 1
ATOM 6933 N N . GLN C 1 274 ? -18.361 128.001 -33.153 1.00 97.87 295 GLN C N 1
ATOM 6934 C CA . GLN C 1 274 ? -17.598 127.766 -31.943 1.00 100.29 295 GLN C CA 1
ATOM 6935 C C . GLN C 1 274 ? -16.134 127.521 -32.284 1.00 104.60 295 GLN C C 1
ATOM 6936 O O . GLN C 1 274 ? -15.838 126.694 -33.159 1.00 102.83 295 GLN C O 1
ATOM 6942 N N . PRO C 1 275 ? -15.199 128.170 -31.581 1.00 105.70 296 PRO C N 1
ATOM 6943 C CA . PRO C 1 275 ? -13.795 128.129 -32.032 1.00 103.85 296 PRO C CA 1
ATOM 6944 C C . PRO C 1 275 ? -13.182 126.736 -32.030 1.00 102.83 296 PRO C C 1
ATOM 6945 O O . PRO C 1 275 ? -12.578 126.325 -33.026 1.00 105.21 296 PRO C O 1
ATOM 6949 N N . SER C 1 276 ? -13.311 125.991 -30.940 1.00 99.83 297 SER C N 1
ATOM 6950 C CA . SER C 1 276 ? -12.591 124.735 -30.808 1.00 97.13 297 SER C CA 1
ATOM 6951 C C . SER C 1 276 ? -13.438 123.515 -31.151 1.00 89.45 297 SER C C 1
ATOM 6952 O O . SER C 1 276 ? -13.071 122.398 -30.779 1.00 87.68 297 SER C O 1
ATOM 6955 N N . LEU C 1 277 ? -14.582 123.704 -31.810 1.00 86.24 298 LEU C N 1
ATOM 6956 C CA . LEU C 1 277 ? -15.369 122.597 -32.338 1.00 76.03 298 LEU C CA 1
ATOM 6957 C C . LEU C 1 277 ? -15.107 122.350 -33.815 1.00 75.61 298 LEU C C 1
ATOM 6958 O O . LEU C 1 277 ? -15.985 121.829 -34.514 1.00 77.01 298 LEU C O 1
ATOM 6963 N N . ALA C 1 278 ? -13.928 122.736 -34.309 1.00 73.99 299 ALA C N 1
ATOM 6964 C CA . ALA C 1 278 ? -13.662 122.622 -35.738 1.00 75.61 299 ALA C CA 1
ATOM 6965 C C . ALA C 1 278 ? -13.487 121.174 -36.172 1.00 73.35 299 ALA C C 1
ATOM 6966 O O . ALA C 1 278 ? -13.861 120.817 -37.291 1.00 74.40 299 ALA C O 1
ATOM 6968 N N . GLY C 1 279 ? -12.945 120.330 -35.315 1.00 73.92 300 GLY C N 1
ATOM 6969 C CA . GLY C 1 279 ? -12.619 119.001 -35.780 1.00 72.87 300 GLY C CA 1
ATOM 6970 C C . GLY C 1 279 ? -11.441 119.037 -36.741 1.00 67.28 300 GLY C C 1
ATOM 6971 O O . GLY C 1 279 ? -10.756 120.048 -36.897 1.00 61.98 300 GLY C O 1
ATOM 6972 N N . LEU C 1 280 ? -11.174 117.876 -37.345 1.00 66.60 301 LEU C N 1
ATOM 6973 C CA . LEU C 1 280 ? -10.079 117.798 -38.308 1.00 66.11 301 LEU C CA 1
ATOM 6974 C C . LEU C 1 280 ? -10.421 118.543 -39.592 1.00 74.16 301 LEU C C 1
ATOM 6975 O O . LEU C 1 280 ? -9.630 119.360 -40.074 1.00 78.84 301 LEU C O 1
ATOM 6980 N N . GLN C 1 281 ? -11.597 118.277 -40.159 1.00 77.40 302 GLN C N 1
ATOM 6981 C CA . GLN C 1 281 ? -12.059 118.975 -41.349 1.00 78.75 302 GLN C CA 1
ATOM 6982 C C . GLN C 1 281 ? -13.435 119.607 -41.176 1.00 81.06 302 GLN C C 1
ATOM 6983 O O . GLN C 1 281 ? -13.829 120.413 -42.020 1.00 90.14 302 GLN C O 1
ATOM 6989 N N . GLY C 1 282 ? -14.150 119.306 -40.094 1.00 78.97 303 GLY C N 1
ATOM 6990 C CA . GLY C 1 282 ? -15.497 119.780 -39.872 1.00 74.75 303 GLY C CA 1
ATOM 6991 C C . GLY C 1 282 ? -16.379 118.717 -39.237 1.00 72.23 303 GLY C C 1
ATOM 6992 O O . GLY C 1 282 ? -16.036 117.533 -39.198 1.00 73.18 303 GLY C O 1
ATOM 6993 N N . PRO C 1 283 ? -17.522 119.127 -38.691 1.00 68.20 304 PRO C N 1
ATOM 6994 C CA . PRO C 1 283 ? -18.417 118.160 -38.041 1.00 65.74 304 PRO C CA 1
ATOM 6995 C C . PRO C 1 283 ? -19.114 117.251 -39.042 1.00 70.31 304 PRO C C 1
ATOM 6996 O O . PRO C 1 283 ? -19.661 117.713 -40.047 1.00 76.05 304 PRO C O 1
ATOM 7000 N N . THR C 1 284 ? -19.128 115.955 -38.742 1.00 63.39 305 THR C N 1
ATOM 7001 C CA . THR C 1 284 ? -20.047 115.052 -39.420 1.00 64.15 305 THR C CA 1
ATOM 7002 C C . THR C 1 284 ? -21.428 115.227 -38.815 1.00 70.63 305 THR C C 1
ATOM 7003 O O . THR C 1 284 ? -21.580 115.163 -37.594 1.00 79.79 305 THR C O 1
ATOM 7007 N N . VAL C 1 285 ? -22.440 115.445 -39.645 1.00 70.10 306 VAL C N 1
ATOM 7008 C CA . VAL C 1 285 ? -23.788 115.695 -39.148 1.00 73.05 306 VAL C CA 1
ATOM 7009 C C . VAL C 1 285 ? -24.739 114.682 -39.765 1.00 78.33 306 VAL C C 1
ATOM 7010 O O . VAL C 1 285 ? -24.759 114.516 -40.990 1.00 82.70 306 VAL C O 1
ATOM 7014 N N . SER C 1 286 ? -25.503 113.995 -38.918 1.00 74.64 307 SER C N 1
ATOM 7015 C CA . SER C 1 286 ? -26.458 112.977 -39.329 1.00 73.01 307 SER C CA 1
ATOM 7016 C C . SER C 1 286 ? -27.780 113.154 -38.602 1.00 80.07 307 SER C C 1
ATOM 7017 O O . SER C 1 286 ? -27.827 113.737 -37.514 1.00 81.43 307 SER C O 1
ATOM 7020 N N . PRO C 1 287 ? -28.881 112.668 -39.178 1.00 82.69 308 PRO C N 1
ATOM 7021 C CA . PRO C 1 287 ? -30.185 112.836 -38.529 1.00 80.23 308 PRO C CA 1
ATOM 7022 C C . PRO C 1 287 ? -30.380 111.905 -37.345 1.00 74.36 308 PRO C C 1
ATOM 7023 O O . PRO C 1 287 ? -29.903 110.769 -37.334 1.00 73.84 308 PRO C O 1
ATOM 7027 N N . VAL C 1 288 ? -31.081 112.417 -36.336 1.00 76.35 309 VAL C N 1
ATOM 7028 C CA . VAL C 1 288 ? -31.501 111.658 -35.161 1.00 77.80 309 VAL C CA 1
ATOM 7029 C C . VAL C 1 288 ? -33.016 111.774 -35.032 1.00 81.70 309 VAL C C 1
ATOM 7030 O O . VAL C 1 288 ? -33.541 112.878 -34.817 1.00 83.50 309 VAL C O 1
ATOM 7034 N N . PHE C 1 289 ? -33.703 110.631 -35.105 1.00 86.85 310 PHE C N 1
ATOM 7035 C CA . PHE C 1 289 ? -35.158 110.523 -35.122 1.00 97.40 310 PHE C CA 1
ATOM 7036 C C . PHE C 1 289 ? -35.706 110.127 -33.755 1.00 107.00 310 PHE C C 1
ATOM 7037 O O . PHE C 1 289 ? -35.073 109.390 -33.000 1.00 106.42 310 PHE C O 1
ATOM 7045 N N . CYS C 1 290 ? -36.910 110.601 -33.451 1.00 120.89 311 CYS C N 1
ATOM 7046 C CA . CYS C 1 290 ? -37.593 110.186 -32.236 1.00 130.32 311 CYS C CA 1
ATOM 7047 C C . CYS C 1 290 ? -39.092 110.229 -32.482 1.00 136.71 311 CYS C C 1
ATOM 7048 O O . CYS C 1 290 ? -39.570 110.979 -33.337 1.00 137.87 311 CYS C O 1
ATOM 7051 N N . LYS C 1 291 ? -39.828 109.400 -31.740 1.00 144.54 312 LYS C N 1
ATOM 7052 C CA . LYS C 1 291 ? -41.275 109.317 -31.903 1.00 152.11 312 LYS C CA 1
ATOM 7053 C C . LYS C 1 291 ? -41.945 110.459 -31.145 1.00 156.76 312 LYS C C 1
ATOM 7054 O O . LYS C 1 291 ? -41.684 110.667 -29.957 1.00 154.93 312 LYS C O 1
ATOM 7060 N N . ARG C 1 292 ? -42.812 111.193 -31.843 1.00 164.49 313 ARG C N 1
ATOM 7061 C CA . ARG C 1 292 ? -43.447 112.400 -31.326 1.00 172.56 313 ARG C CA 1
ATOM 7062 C C . ARG C 1 292 ? -44.865 112.130 -30.841 1.00 179.82 313 ARG C C 1
ATOM 7063 O O . ARG C 1 292 ? -45.102 111.944 -29.642 1.00 181.16 313 ARG C O 1
ATOM 7071 N N . ASP C 1 293 ? -45.812 112.115 -31.778 1.00 185.71 314 ASP C N 1
ATOM 7072 C CA . ASP C 1 293 ? -47.199 111.780 -31.484 1.00 189.72 314 ASP C CA 1
ATOM 7073 C C . ASP C 1 293 ? -47.526 110.511 -32.252 1.00 190.20 314 ASP C C 1
ATOM 7074 O O . ASP C 1 293 ? -48.532 110.444 -32.966 1.00 197.30 314 ASP C O 1
ATOM 7079 N N . GLY C 1 294 ? -46.679 109.496 -32.108 1.00 183.00 315 GLY C N 1
ATOM 7080 C CA . GLY C 1 294 ? -46.771 108.323 -32.940 1.00 180.22 315 GLY C CA 1
ATOM 7081 C C . GLY C 1 294 ? -46.124 108.474 -34.299 1.00 176.09 315 GLY C C 1
ATOM 7082 O O . GLY C 1 294 ? -46.084 107.497 -35.058 1.00 178.30 315 GLY C O 1
ATOM 7083 N N . LYS C 1 295 ? -45.640 109.668 -34.642 1.00 170.25 316 LYS C N 1
ATOM 7084 C CA . LYS C 1 295 ? -44.887 109.911 -35.866 1.00 165.12 316 LYS C CA 1
ATOM 7085 C C . LYS C 1 295 ? -43.433 110.231 -35.532 1.00 155.56 316 LYS C C 1
ATOM 7086 O O . LYS C 1 295 ? -43.148 110.902 -34.534 1.00 154.37 316 LYS C O 1
ATOM 7092 N N . VAL C 1 296 ? -42.511 109.739 -36.364 1.00 147.20 317 VAL C N 1
ATOM 7093 C CA . VAL C 1 296 ? -41.086 110.014 -36.212 1.00 136.73 317 VAL C CA 1
ATOM 7094 C C . VAL C 1 296 ? -40.669 111.143 -37.144 1.00 133.11 317 VAL C C 1
ATOM 7095 O O . VAL C 1 296 ? -41.211 111.312 -38.243 1.00 137.01 317 VAL C O 1
ATOM 7099 N N . SER C 1 297 ? -39.688 111.924 -36.698 1.00 124.97 318 SER C N 1
ATOM 7100 C CA . SER C 1 297 ? -39.135 113.005 -37.500 1.00 121.62 318 SER C CA 1
ATOM 7101 C C . SER C 1 297 ? -37.735 113.285 -36.987 1.00 113.80 318 SER C C 1
ATOM 7102 O O . SER C 1 297 ? -37.435 113.042 -35.818 1.00 109.77 318 SER C O 1
ATOM 7105 N N . ALA C 1 298 ? -36.875 113.778 -37.875 1.00 113.81 319 ALA C N 1
ATOM 7106 C CA . ALA C 1 298 ? -35.502 114.100 -37.496 1.00 110.28 319 ALA C CA 1
ATOM 7107 C C . ALA C 1 298 ? -35.526 115.438 -36.769 1.00 113.72 319 ALA C C 1
ATOM 7108 O O . ALA C 1 298 ? -35.223 116.499 -37.323 1.00 115.84 319 ALA C O 1
ATOM 7110 N N . ASP C 1 299 ? -35.932 115.373 -35.496 1.00 116.21 320 ASP C N 1
ATOM 7111 C CA . ASP C 1 299 ? -35.893 116.524 -34.601 1.00 116.87 320 ASP C CA 1
ATOM 7112 C C . ASP C 1 299 ? -34.490 116.798 -34.080 1.00 111.50 320 ASP C C 1
ATOM 7113 O O . ASP C 1 299 ? -34.220 117.912 -33.623 1.00 113.21 320 ASP C O 1
ATOM 7118 N N . TYR C 1 300 ? -33.609 115.804 -34.092 1.00 107.94 321 TYR C N 1
ATOM 7119 C CA . TYR C 1 300 ? -32.236 116.005 -33.661 1.00 101.90 321 TYR C CA 1
ATOM 7120 C C . TYR C 1 300 ? -31.284 115.673 -34.805 1.00 94.56 321 TYR C C 1
ATOM 7121 O O . TYR C 1 300 ? -31.677 115.146 -35.841 1.00 95.20 321 TYR C O 1
ATOM 7130 N N . TYR C 1 301 ? -30.027 116.048 -34.618 1.00 89.68 322 TYR C N 1
ATOM 7131 C CA . TYR C 1 301 ? -28.921 115.676 -35.482 1.00 85.73 322 TYR C CA 1
ATOM 7132 C C . TYR C 1 301 ? -27.735 115.384 -34.570 1.00 82.40 322 TYR C C 1
ATOM 7133 O O . TYR C 1 301 ? -27.542 116.069 -33.562 1.00 80.73 322 TYR C O 1
ATOM 7142 N N . ALA C 1 302 ? -26.971 114.347 -34.901 1.00 76.57 323 ALA C N 1
ATOM 7143 C CA . ALA C 1 302 ? -25.770 113.972 -34.171 1.00 69.43 323 ALA C CA 1
ATOM 7144 C C . ALA C 1 302 ? -24.557 114.442 -34.956 1.00 71.77 323 ALA C C 1
ATOM 7145 O O . ALA C 1 302 ? -24.483 114.228 -36.171 1.00 82.88 323 ALA C O 1
ATOM 7147 N N . ILE C 1 303 ? -23.627 115.103 -34.276 1.00 65.18 324 ILE C N 1
ATOM 7148 C CA . ILE C 1 303 ? -22.402 115.582 -34.906 1.00 67.98 324 ILE C CA 1
ATOM 7149 C C . ILE C 1 303 ? -21.208 114.817 -34.344 1.00 70.07 324 ILE C C 1
ATOM 7150 O O . ILE C 1 303 ? -21.206 114.398 -33.177 1.00 73.48 324 ILE C O 1
ATOM 7155 N N . VAL C 1 304 ? -20.179 114.646 -35.181 1.00 67.05 325 VAL C N 1
ATOM 7156 C CA . VAL C 1 304 ? -18.936 113.978 -34.793 1.00 68.85 325 VAL C CA 1
ATOM 7157 C C . VAL C 1 304 ? -17.760 114.881 -35.130 1.00 70.19 325 VAL C C 1
ATOM 7158 O O . VAL C 1 304 ? -17.643 115.345 -36.269 1.00 78.91 325 VAL C O 1
ATOM 7162 N N . ILE C 1 305 ? -16.886 115.117 -34.147 1.00 67.11 326 ILE C N 1
ATOM 7163 C CA . ILE C 1 305 ? -15.666 115.896 -34.341 1.00 67.46 326 ILE C CA 1
ATOM 7164 C C . ILE C 1 305 ? -14.542 115.233 -33.552 1.00 70.35 326 ILE C C 1
ATOM 7165 O O . ILE C 1 305 ? -14.784 114.583 -32.533 1.00 74.20 326 ILE C O 1
ATOM 7170 N N . CYS C 1 306 ? -13.309 115.386 -34.037 1.00 68.76 327 CYS C N 1
ATOM 7171 C CA . CYS C 1 306 ? -12.122 115.139 -33.228 1.00 63.59 327 CYS C CA 1
ATOM 7172 C C . CYS C 1 306 ? -11.827 116.363 -32.391 1.00 64.13 327 CYS C C 1
ATOM 7173 O O . CYS C 1 306 ? -11.863 117.491 -32.887 1.00 70.45 327 CYS C O 1
ATOM 7176 N N . VAL C 1 307 ? -11.497 116.132 -31.129 1.00 64.99 328 VAL C N 1
ATOM 7177 C CA . VAL C 1 307 ? -11.144 117.198 -30.201 1.00 61.74 328 VAL C CA 1
ATOM 7178 C C . VAL C 1 307 ? -9.799 116.869 -29.571 1.00 64.42 328 VAL C C 1
ATOM 7179 O O . VAL C 1 307 ? -9.607 115.743 -29.102 1.00 60.50 328 VAL C O 1
ATOM 7183 N N . PRO C 1 308 ? -8.829 117.776 -29.577 1.00 64.64 329 PRO C N 1
ATOM 7184 C CA . PRO C 1 308 ? -7.609 117.518 -28.813 1.00 63.17 329 PRO C CA 1
ATOM 7185 C C . PRO C 1 308 ? -7.942 117.353 -27.339 1.00 66.10 329 PRO C C 1
ATOM 7186 O O . PRO C 1 308 ? -8.804 118.051 -26.802 1.00 66.52 329 PRO C O 1
ATOM 7190 N N . LYS C 1 309 ? -7.243 116.422 -26.682 1.00 65.65 330 LYS C N 1
ATOM 7191 C CA . LYS C 1 309 ? -7.562 116.094 -25.293 1.00 59.31 330 LYS C CA 1
ATOM 7192 C C . LYS C 1 309 ? -7.436 117.309 -24.389 1.00 69.98 330 LYS C C 1
ATOM 7193 O O . LYS C 1 309 ? -8.284 117.533 -23.516 1.00 82.77 330 LYS C O 1
ATOM 7199 N N . LYS C 1 310 ? -6.388 118.106 -24.577 1.00 71.52 331 LYS C N 1
ATOM 7200 C CA . LYS C 1 310 ? -6.222 119.294 -23.751 1.00 76.89 331 LYS C CA 1
ATOM 7201 C C . LYS C 1 310 ? -7.331 120.314 -23.959 1.00 71.10 331 LYS C C 1
ATOM 7202 O O . LYS C 1 310 ? -7.477 121.219 -23.133 1.00 72.55 331 LYS C O 1
ATOM 7208 N N . ALA C 1 311 ? -8.104 120.208 -25.038 1.00 67.67 332 ALA C N 1
ATOM 7209 C CA . ALA C 1 311 ? -9.239 121.098 -25.267 1.00 70.62 332 ALA C CA 1
ATOM 7210 C C . ALA C 1 311 ? -10.566 120.510 -24.791 1.00 77.72 332 ALA C C 1
ATOM 7211 O O . ALA C 1 311 ? -11.587 121.219 -24.807 1.00 83.97 332 ALA C O 1
ATOM 7213 N N . LEU C 1 312 ? -10.560 119.261 -24.305 1.00 71.45 333 LEU C N 1
ATOM 7214 C CA . LEU C 1 312 ? -11.803 118.530 -24.093 1.00 63.59 333 LEU C CA 1
ATOM 7215 C C . LEU C 1 312 ? -12.776 119.309 -23.214 1.00 60.55 333 LEU C C 1
ATOM 7216 O O . LEU C 1 312 ? -13.921 119.564 -23.611 1.00 60.21 333 LEU C O 1
ATOM 7221 N N . TYR C 1 313 ? -12.343 119.701 -22.015 1.00 58.51 334 TYR C N 1
ATOM 7222 C CA . TYR C 1 313 ? -13.290 120.347 -21.113 1.00 64.31 334 TYR C CA 1
ATOM 7223 C C . TYR C 1 313 ? -13.879 121.591 -21.761 1.00 69.24 334 TYR C C 1
ATOM 7224 O O . TYR C 1 313 ? -15.105 121.764 -21.790 1.00 68.85 334 TYR C O 1
ATOM 7233 N N . LYS C 1 314 ? -13.027 122.428 -22.365 1.00 75.15 335 LYS C N 1
ATOM 7234 C CA . LYS C 1 314 ? -13.559 123.637 -22.972 1.00 76.76 335 LYS C CA 1
ATOM 7235 C C . LYS C 1 314 ? -14.525 123.291 -24.088 1.00 74.43 335 LYS C C 1
ATOM 7236 O O . LYS C 1 314 ? -15.628 123.855 -24.147 1.00 77.05 335 LYS C O 1
ATOM 7242 N N . SER C 1 315 ? -14.199 122.254 -24.865 1.00 73.36 336 SER C N 1
ATOM 7243 C CA . SER C 1 315 ? -15.091 121.816 -25.927 1.00 78.37 336 SER C CA 1
ATOM 7244 C C . SER C 1 315 ? -16.452 121.431 -25.374 1.00 80.42 336 SER C C 1
ATOM 7245 O O . SER C 1 315 ? -17.487 121.820 -25.931 1.00 83.24 336 SER C O 1
ATOM 7248 N N . ILE C 1 316 ? -16.480 120.732 -24.234 1.00 77.62 337 ILE C N 1
ATOM 7249 C CA . ILE C 1 316 ? -17.770 120.347 -23.670 1.00 70.95 337 ILE C CA 1
ATOM 7250 C C . ILE C 1 316 ? -18.597 121.589 -23.374 1.00 67.83 337 ILE C C 1
ATOM 7251 O O . ILE C 1 316 ? -19.763 121.691 -23.771 1.00 72.39 337 ILE C O 1
ATOM 7256 N N . GLN C 1 317 ? -17.980 122.583 -22.740 1.00 64.67 338 GLN C N 1
ATOM 7257 C CA . GLN C 1 317 ? -18.696 123.818 -22.456 1.00 70.21 338 GLN C CA 1
ATOM 7258 C C . GLN C 1 317 ? -19.240 124.415 -23.745 1.00 74.48 338 GLN C C 1
ATOM 7259 O O . GLN C 1 317 ? -20.433 124.734 -23.850 1.00 77.95 338 GLN C O 1
ATOM 7265 N N . GLN C 1 318 ? -18.399 124.472 -24.776 1.00 71.01 339 GLN C N 1
ATOM 7266 C CA . GLN C 1 318 ? -18.852 125.033 -26.039 1.00 70.15 339 GLN C CA 1
ATOM 7267 C C . GLN C 1 318 ? -19.985 124.199 -26.635 1.00 71.09 339 GLN C C 1
ATOM 7268 O O . GLN C 1 318 ? -20.988 124.751 -27.100 1.00 75.79 339 GLN C O 1
ATOM 7274 N N . LEU C 1 319 ? -19.888 122.865 -26.553 1.00 66.73 340 LEU C N 1
ATOM 7275 C CA . LEU C 1 319 ? -20.965 122.045 -27.091 1.00 65.65 340 LEU C CA 1
ATOM 7276 C C . LEU C 1 319 ? -22.264 122.288 -26.345 1.00 74.54 340 LEU C C 1
ATOM 7277 O O . LEU C 1 319 ? -23.345 122.223 -26.943 1.00 82.12 340 LEU C O 1
ATOM 7282 N N . ARG C 1 320 ? -22.187 122.596 -25.049 1.00 70.68 341 ARG C N 1
ATOM 7283 C CA . ARG C 1 320 ? -23.415 122.899 -24.326 1.00 72.93 341 ARG C CA 1
ATOM 7284 C C . ARG C 1 320 ? -23.995 124.236 -24.750 1.00 77.78 341 ARG C C 1
ATOM 7285 O O . ARG C 1 320 ? -25.220 124.388 -24.801 1.00 81.30 341 ARG C O 1
ATOM 7293 N N . ALA C 1 321 ? -23.143 125.195 -25.111 1.00 79.68 342 ALA C N 1
ATOM 7294 C CA . ALA C 1 321 ? -23.653 126.519 -25.432 1.00 75.28 342 ALA C CA 1
ATOM 7295 C C . ALA C 1 321 ? -24.518 126.491 -26.684 1.00 82.24 342 ALA C C 1
ATOM 7296 O O . ALA C 1 321 ? -25.466 127.269 -26.800 1.00 79.31 342 ALA C O 1
ATOM 7298 N N . ILE C 1 322 ? -24.237 125.577 -27.610 1.00 83.14 343 ILE C N 1
ATOM 7299 C CA . ILE C 1 322 ? -24.990 125.471 -28.848 1.00 82.04 343 ILE C CA 1
ATOM 7300 C C . ILE C 1 322 ? -26.064 124.391 -28.773 1.00 85.53 343 ILE C C 1
ATOM 7301 O O . ILE C 1 322 ? -26.591 123.980 -29.808 1.00 91.17 343 ILE C O 1
ATOM 7306 N N . GLY C 1 323 ? -26.393 123.914 -27.575 1.00 80.86 344 GLY C N 1
ATOM 7307 C CA . GLY C 1 323 ? -27.506 123.002 -27.406 1.00 79.21 344 GLY C CA 1
ATOM 7308 C C . GLY C 1 323 ? -27.151 121.537 -27.454 1.00 80.27 344 GLY C C 1
ATOM 7309 O O . GLY C 1 323 ? -28.056 120.699 -27.574 1.00 83.37 344 GLY C O 1
ATOM 7310 N N . GLY C 1 324 ? -25.867 121.196 -27.349 1.00 76.13 345 GLY C N 1
ATOM 7311 C CA . GLY C 1 324 ? -25.463 119.805 -27.393 1.00 75.67 345 GLY C CA 1
ATOM 7312 C C . GLY C 1 324 ? -25.749 119.074 -26.094 1.00 78.25 345 GLY C C 1
ATOM 7313 O O . GLY C 1 324 ? -25.740 119.648 -25.006 1.00 81.82 345 GLY C O 1
ATOM 7314 N N . SER C 1 325 ? -26.015 117.778 -26.224 1.00 76.20 346 SER C N 1
ATOM 7315 C CA . SER C 1 325 ? -26.297 116.915 -25.087 1.00 74.60 346 SER C CA 1
ATOM 7316 C C . SER C 1 325 ? -25.826 115.507 -25.407 1.00 73.98 346 SER C C 1
ATOM 7317 O O . SER C 1 325 ? -25.542 115.178 -26.562 1.00 75.17 346 SER C O 1
ATOM 7320 N N . GLY C 1 326 ? -25.725 114.681 -24.365 1.00 71.88 347 GLY C N 1
ATOM 7321 C CA . GLY C 1 326 ? -25.344 113.293 -24.556 1.00 67.08 347 GLY C CA 1
ATOM 7322 C C . GLY C 1 326 ? -24.047 113.161 -25.319 1.00 67.33 347 GLY C C 1
ATOM 7323 O O . GLY C 1 326 ? -23.990 112.449 -26.327 1.00 68.91 347 GLY C O 1
ATOM 7324 N N . VAL C 1 327 ? -23.016 113.874 -24.863 1.00 67.64 348 VAL C N 1
ATOM 7325 C CA . VAL C 1 327 ? -21.746 113.996 -25.575 1.00 63.71 348 VAL C CA 1
ATOM 7326 C C . VAL C 1 327 ? -20.893 112.767 -25.277 1.00 61.34 348 VAL C C 1
ATOM 7327 O O . VAL C 1 327 ? -20.322 112.650 -24.195 1.00 63.44 348 VAL C O 1
ATOM 7331 N N . LEU C 1 328 ? -20.782 111.867 -26.245 1.00 62.74 349 LEU C N 1
ATOM 7332 C CA . LEU C 1 328 ? -19.951 110.678 -26.114 1.00 68.36 349 LEU C CA 1
ATOM 7333 C C . LEU C 1 328 ? -18.495 111.030 -26.394 1.00 68.17 349 LEU C C 1
ATOM 7334 O O . LEU C 1 328 ? -18.197 111.692 -27.393 1.00 77.87 349 LEU C O 1
ATOM 7339 N N . VAL C 1 329 ? -17.594 110.631 -25.497 1.00 59.84 350 VAL C N 1
ATOM 7340 C CA . VAL C 1 329 ? -16.161 110.868 -25.650 1.00 60.72 350 VAL C CA 1
ATOM 7341 C C . VAL C 1 329 ? -15.449 109.525 -25.623 1.00 60.74 350 VAL C C 1
ATOM 7342 O O . VAL C 1 329 ? -15.618 108.750 -24.672 1.00 63.65 350 VAL C O 1
ATOM 7346 N N . SER C 1 330 ? -14.634 109.255 -26.637 1.00 58.14 351 SER C N 1
ATOM 7347 C CA . SER C 1 330 ? -13.964 107.960 -26.708 1.00 56.35 351 SER C CA 1
ATOM 7348 C C . SER C 1 330 ? -12.604 108.115 -27.361 1.00 53.87 351 SER C C 1
ATOM 7349 O O . SER C 1 330 ? -12.340 109.128 -28.026 1.00 55.21 351 SER C O 1
ATOM 7352 N N . PRO C 1 331 ? -11.671 107.203 -27.094 1.00 53.54 352 PRO C N 1
ATOM 7353 C CA . PRO C 1 331 ? -10.311 107.320 -27.607 1.00 55.62 352 PRO C CA 1
ATOM 7354 C C . PRO C 1 331 ? -10.106 106.571 -28.920 1.00 62.89 352 PRO C C 1
ATOM 7355 O O . PRO C 1 331 ? -10.961 105.809 -29.372 1.00 74.29 352 PRO C O 1
ATOM 7359 N N . LEU C 1 332 ? -8.928 106.787 -29.510 1.00 59.34 353 LEU C N 1
ATOM 7360 C CA . LEU C 1 332 ? -8.570 106.247 -30.817 1.00 56.06 353 LEU C CA 1
ATOM 7361 C C . LEU C 1 332 ? -7.269 105.463 -30.734 1.00 55.90 353 LEU C C 1
ATOM 7362 O O . LEU C 1 332 ? -6.324 105.886 -30.064 1.00 56.67 353 LEU C O 1
ATOM 7367 N N . THR C 1 333 ? -7.185 104.359 -31.475 1.00 55.32 354 THR C N 1
ATOM 7368 C CA . THR C 1 333 ? -5.895 103.686 -31.534 1.00 54.02 354 THR C CA 1
ATOM 7369 C C . THR C 1 333 ? -4.926 104.429 -32.447 1.00 57.05 354 THR C C 1
ATOM 7370 O O . THR C 1 333 ? -3.789 104.716 -32.053 1.00 60.97 354 THR C O 1
ATOM 7374 N N . TYR C 1 334 ? -5.374 104.774 -33.654 1.00 55.21 355 TYR C N 1
ATOM 7375 C CA . TYR C 1 334 ? -4.556 105.435 -34.658 1.00 59.17 355 TYR C CA 1
ATOM 7376 C C . TYR C 1 334 ? -5.323 106.589 -35.281 1.00 55.80 355 TYR C C 1
ATOM 7377 O O . TYR C 1 334 ? -6.555 106.590 -35.321 1.00 58.52 355 TYR C O 1
ATOM 7386 N N . ILE C 1 335 ? -4.583 107.566 -35.785 1.00 52.27 356 ILE C N 1
ATOM 7387 C CA . ILE C 1 335 ? -5.115 108.525 -36.747 1.00 58.06 356 ILE C CA 1
ATOM 7388 C C . ILE C 1 335 ? -4.137 108.599 -37.912 1.00 60.87 356 ILE C C 1
ATOM 7389 O O . ILE C 1 335 ? -3.044 109.158 -37.767 1.00 62.02 356 ILE C O 1
ATOM 7394 N N . PHE C 1 336 ? -4.506 108.024 -39.055 1.00 62.76 357 PHE C N 1
ATOM 7395 C CA . PHE C 1 336 ? -3.651 108.091 -40.236 1.00 69.28 357 PHE C CA 1
ATOM 7396 C C . PHE C 1 336 ? -3.993 109.317 -41.063 1.00 77.27 357 PHE C C 1
ATOM 7397 O O . PHE C 1 336 ? -5.151 109.521 -41.438 1.00 75.73 357 PHE C O 1
ATOM 7405 N N . ASP C 1 337 ? -2.971 110.100 -41.391 1.00 89.08 358 ASP C N 1
ATOM 7406 C CA . ASP C 1 337 ? -3.167 111.272 -42.224 1.00 102.56 358 ASP C CA 1
ATOM 7407 C C . ASP C 1 337 ? -2.096 111.281 -43.301 1.00 112.17 358 ASP C C 1
ATOM 7408 O O . ASP C 1 337 ? -1.599 110.222 -43.693 1.00 110.66 358 ASP C O 1
ATOM 7413 N N . GLU C 1 338 ? -1.735 112.464 -43.786 1.00 126.44 359 GLU C N 1
ATOM 7414 C CA . GLU C 1 338 ? -0.665 112.566 -44.768 1.00 132.71 359 GLU C CA 1
ATOM 7415 C C . GLU C 1 338 ? 0.683 112.270 -44.124 1.00 126.24 359 GLU C C 1
ATOM 7416 O O . GLU C 1 338 ? 0.959 112.694 -42.997 1.00 122.77 359 GLU C O 1
ATOM 7422 N N . GLU C 1 339 ? 1.526 111.546 -44.857 1.00 120.23 360 GLU C N 1
ATOM 7423 C CA . GLU C 1 339 ? 2.795 111.082 -44.316 1.00 117.70 360 GLU C CA 1
ATOM 7424 C C . GLU C 1 339 ? 3.700 112.254 -43.967 1.00 114.14 360 GLU C C 1
ATOM 7425 O O . GLU C 1 339 ? 3.845 113.195 -44.745 1.00 117.48 360 GLU C O 1
ATOM 7431 N N . THR C 1 340 ? 4.330 112.181 -42.796 1.00 111.25 361 THR C N 1
ATOM 7432 C CA . THR C 1 340 ? 5.247 113.226 -42.374 1.00 111.89 361 THR C CA 1
ATOM 7433 C C . THR C 1 340 ? 6.537 113.129 -43.176 1.00 109.28 361 THR C C 1
ATOM 7434 O O . THR C 1 340 ? 6.806 112.109 -43.815 1.00 108.84 361 THR C O 1
ATOM 7438 N N . PRO C 1 341 ? 7.339 114.197 -43.180 1.00 107.23 362 PRO C N 1
ATOM 7439 C CA . PRO C 1 341 ? 8.643 114.138 -43.858 1.00 102.15 362 PRO C CA 1
ATOM 7440 C C . PRO C 1 341 ? 9.616 113.119 -43.280 1.00 94.95 362 PRO C C 1
ATOM 7441 O O . PRO C 1 341 ? 10.701 112.981 -43.840 1.00 96.61 362 PRO C O 1
ATOM 7445 N N . ARG C 1 342 ? 9.293 112.424 -42.185 1.00 87.70 363 ARG C N 1
ATOM 7446 C CA . ARG C 1 342 ? 10.263 111.506 -41.596 1.00 85.47 363 ARG C CA 1
ATOM 7447 C C . ARG C 1 342 ? 10.636 110.382 -42.567 1.00 92.73 363 ARG C C 1
ATOM 7448 O O . ARG C 1 342 ? 11.807 109.988 -42.657 1.00 94.77 363 ARG C O 1
ATOM 7456 N N . TRP C 1 343 ? 9.665 109.881 -43.331 1.00 96.22 364 TRP C N 1
ATOM 7457 C CA . TRP C 1 343 ? 9.949 108.845 -44.321 1.00 98.52 364 TRP C CA 1
ATOM 7458 C C . TRP C 1 343 ? 10.824 109.378 -45.442 1.00 104.89 364 TRP C C 1
ATOM 7459 O O . TRP C 1 343 ? 11.867 108.792 -45.765 1.00 110.06 364 TRP C O 1
ATOM 7470 N N . ARG C 1 344 ? 10.432 110.520 -46.014 1.00 105.60 365 ARG C N 1
ATOM 7471 C CA . ARG C 1 344 ? 11.194 111.103 -47.111 1.00 110.02 365 ARG C CA 1
ATOM 7472 C C . ARG C 1 344 ? 12.606 111.458 -46.670 1.00 102.92 365 ARG C C 1
ATOM 7473 O O . ARG C 1 344 ? 13.551 111.265 -47.432 1.00 106.47 365 ARG C O 1
ATOM 7481 N N . GLN C 1 345 ? 12.774 111.926 -45.433 1.00 100.50 366 GLN C N 1
ATOM 7482 C CA . GLN C 1 345 ? 14.104 112.230 -44.906 1.00 98.46 366 GLN C CA 1
ATOM 7483 C C . GLN C 1 345 ? 14.931 110.967 -44.690 1.00 91.46 366 GLN C C 1
ATOM 7484 O O . GLN C 1 345 ? 16.148 110.965 -44.919 1.00 86.58 366 GLN C O 1
ATOM 7490 N N . LEU C 1 346 ? 14.297 109.888 -44.228 1.00 89.27 367 LEU C N 1
ATOM 7491 C CA . LEU C 1 346 ? 15.017 108.624 -44.119 1.00 89.40 367 LEU C CA 1
ATOM 7492 C C . LEU C 1 346 ? 15.507 108.160 -45.485 1.00 92.36 367 LEU C C 1
ATOM 7493 O O . LEU C 1 346 ? 16.666 107.756 -45.639 1.00 91.42 367 LEU C O 1
ATOM 7498 N N . LEU C 1 347 ? 14.635 108.214 -46.499 1.00 93.43 368 LEU C N 1
ATOM 7499 C CA . LEU C 1 347 ? 15.078 107.826 -47.833 1.00 92.96 368 LEU C CA 1
ATOM 7500 C C . LEU C 1 347 ? 16.140 108.784 -48.341 1.00 97.49 368 LEU C C 1
ATOM 7501 O O . LEU C 1 347 ? 17.049 108.374 -49.071 1.00 99.34 368 LEU C O 1
ATOM 7506 N N . SER C 1 348 ? 16.070 110.049 -47.930 1.00 102.37 369 SER C N 1
ATOM 7507 C CA . SER C 1 348 ? 17.113 110.993 -48.302 1.00 107.60 369 SER C CA 1
ATOM 7508 C C . SER C 1 348 ? 18.444 110.579 -47.699 1.00 106.57 369 SER C C 1
ATOM 7509 O O . SER C 1 348 ? 19.471 110.586 -48.384 1.00 105.76 369 SER C O 1
ATOM 7512 N N . LYS C 1 349 ? 18.432 110.134 -46.442 1.00 108.91 370 LYS C N 1
ATOM 7513 C CA . LYS C 1 349 ? 19.651 109.652 -45.808 1.00 106.77 370 LYS C CA 1
ATOM 7514 C C . LYS C 1 349 ? 20.139 108.345 -46.417 1.00 106.28 370 LYS C C 1
ATOM 7515 O O . LYS C 1 349 ? 21.319 108.017 -46.278 1.00 107.34 370 LYS C O 1
ATOM 7521 N N . LEU C 1 350 ? 19.260 107.575 -47.052 1.00 106.34 371 LEU C N 1
ATOM 7522 C CA . LEU C 1 350 ? 19.675 106.332 -47.688 1.00 109.08 371 LEU C CA 1
ATOM 7523 C C . LEU C 1 350 ? 20.080 106.503 -49.145 1.00 115.64 371 LEU C C 1
ATOM 7524 O O . LEU C 1 350 ? 20.857 105.686 -49.653 1.00 119.68 371 LEU C O 1
ATOM 7529 N N . GLY C 1 351 ? 19.613 107.557 -49.812 1.00 115.71 372 GLY C N 1
ATOM 7530 C CA . GLY C 1 351 ? 19.754 107.702 -51.257 1.00 112.14 372 GLY C CA 1
ATOM 7531 C C . GLY C 1 351 ? 18.976 106.671 -52.064 1.00 105.89 372 GLY C C 1
ATOM 7532 O O . GLY C 1 351 ? 17.749 106.530 -51.918 1.00 100.19 372 GLY C O 1
ATOM 7533 N N . SER D 1 15 ? 14.629 50.966 -11.682 1.00 134.47 36 SER D N 1
ATOM 7534 C CA . SER D 1 15 ? 15.925 50.503 -11.196 1.00 135.73 36 SER D CA 1
ATOM 7535 C C . SER D 1 15 ? 16.773 51.681 -10.705 1.00 137.70 36 SER D C 1
ATOM 7536 O O . SER D 1 15 ? 16.731 52.760 -11.295 1.00 140.78 36 SER D O 1
ATOM 7539 N N . ARG D 1 16 ? 17.529 51.473 -9.626 1.00 134.14 37 ARG D N 1
ATOM 7540 C CA . ARG D 1 16 ? 18.360 52.523 -9.051 1.00 129.42 37 ARG D CA 1
ATOM 7541 C C . ARG D 1 16 ? 19.383 51.878 -8.127 1.00 129.68 37 ARG D C 1
ATOM 7542 O O . ARG D 1 16 ? 19.311 50.686 -7.822 1.00 128.59 37 ARG D O 1
ATOM 7550 N N . GLN D 1 17 ? 20.344 52.683 -7.687 1.00 132.16 38 GLN D N 1
ATOM 7551 C CA . GLN D 1 17 ? 21.482 52.136 -6.958 1.00 135.46 38 GLN D CA 1
ATOM 7552 C C . GLN D 1 17 ? 21.836 52.854 -5.671 1.00 134.48 38 GLN D C 1
ATOM 7553 O O . GLN D 1 17 ? 22.588 52.287 -4.876 1.00 134.68 38 GLN D O 1
ATOM 7559 N N . GLU D 1 18 ? 21.359 54.063 -5.423 1.00 137.05 39 GLU D N 1
ATOM 7560 C CA . GLU D 1 18 ? 21.711 54.791 -4.217 1.00 140.22 39 GLU D CA 1
ATOM 7561 C C . GLU D 1 18 ? 20.452 55.214 -3.468 1.00 136.51 39 GLU D C 1
ATOM 7562 O O . GLU D 1 18 ? 19.451 55.627 -4.065 1.00 139.76 39 GLU D O 1
ATOM 7568 N N . ILE D 1 19 ? 20.574 55.186 -2.140 1.00 125.67 40 ILE D N 1
ATOM 7569 C CA . ILE D 1 19 ? 19.493 55.467 -1.201 1.00 116.28 40 ILE D CA 1
ATOM 7570 C C . ILE D 1 19 ? 18.850 56.837 -1.403 1.00 110.44 40 ILE D C 1
ATOM 7571 O O . ILE D 1 19 ? 19.533 57.865 -1.519 1.00 116.30 40 ILE D O 1
ATOM 7576 N N . ARG D 1 20 ? 17.515 56.850 -1.385 1.00 101.45 41 ARG D N 1
ATOM 7577 C CA . ARG D 1 20 ? 16.678 58.032 -1.564 1.00 96.97 41 ARG D CA 1
ATOM 7578 C C . ARG D 1 20 ? 15.925 58.339 -0.272 1.00 97.61 41 ARG D C 1
ATOM 7579 O O . ARG D 1 20 ? 15.305 57.448 0.314 1.00 99.44 41 ARG D O 1
ATOM 7587 N N . LEU D 1 21 ? 15.973 59.600 0.158 1.00 96.14 42 LEU D N 1
ATOM 7588 C CA . LEU D 1 21 ? 15.335 60.098 1.373 1.00 92.14 42 LEU D CA 1
ATOM 7589 C C . LEU D 1 21 ? 14.359 61.206 1.013 1.00 94.65 42 LEU D C 1
ATOM 7590 O O . LEU D 1 21 ? 14.762 62.211 0.434 1.00 98.72 42 LEU D O 1
ATOM 7595 N N . GLY D 1 22 ? 13.086 61.037 1.358 1.00 95.33 43 GLY D N 1
ATOM 7596 C CA . GLY D 1 22 ? 12.090 62.069 1.101 1.00 93.86 43 GLY D CA 1
ATOM 7597 C C . GLY D 1 22 ? 12.013 63.072 2.244 1.00 95.11 43 GLY D C 1
ATOM 7598 O O . GLY D 1 22 ? 12.042 62.703 3.417 1.00 96.07 43 GLY D O 1
ATOM 7599 N N . LEU D 1 23 ? 11.931 64.352 1.882 1.00 93.95 44 LEU D N 1
ATOM 7600 C CA . LEU D 1 23 ? 11.817 65.469 2.810 1.00 87.29 44 LEU D CA 1
ATOM 7601 C C . LEU D 1 23 ? 10.709 66.406 2.356 1.00 86.18 44 LEU D C 1
ATOM 7602 O O . LEU D 1 23 ? 10.421 66.501 1.160 1.00 87.12 44 LEU D O 1
ATOM 7607 N N . PRO D 1 24 ? 10.048 67.082 3.293 1.00 87.13 45 PRO D N 1
ATOM 7608 C CA . PRO D 1 24 ? 8.952 67.980 2.913 1.00 90.92 45 PRO D CA 1
ATOM 7609 C C . PRO D 1 24 ? 9.465 69.159 2.098 1.00 98.23 45 PRO D C 1
ATOM 7610 O O . PRO D 1 24 ? 10.543 69.700 2.361 1.00 99.24 45 PRO D O 1
ATOM 7614 N N . SER D 1 25 ? 8.691 69.536 1.084 1.00 105.68 46 SER D N 1
ATOM 7615 C CA . SER D 1 25 ? 9.121 70.546 0.123 1.00 111.92 46 SER D CA 1
ATOM 7616 C C . SER D 1 25 ? 8.749 71.975 0.519 1.00 118.92 46 SER D C 1
ATOM 7617 O O . SER D 1 25 ? 9.568 72.888 0.361 1.00 121.04 46 SER D O 1
ATOM 7620 N N . LYS D 1 26 ? 7.557 72.198 1.065 1.00 122.66 47 LYS D N 1
ATOM 7621 C CA . LYS D 1 26 ? 7.105 73.549 1.361 1.00 127.47 47 LYS D CA 1
ATOM 7622 C C . LYS D 1 26 ? 6.476 73.596 2.744 1.00 132.67 47 LYS D C 1
ATOM 7623 O O . LYS D 1 26 ? 6.017 72.584 3.274 1.00 136.72 47 LYS D O 1
ATOM 7629 N N . GLY D 1 27 ? 6.447 74.788 3.325 1.00 133.27 48 GLY D N 1
ATOM 7630 C CA . GLY D 1 27 ? 5.882 74.961 4.649 1.00 134.17 48 GLY D CA 1
ATOM 7631 C C . GLY D 1 27 ? 6.959 75.071 5.707 1.00 134.32 48 GLY D C 1
ATOM 7632 O O . GLY D 1 27 ? 8.162 74.999 5.437 1.00 136.76 48 GLY D O 1
ATOM 7633 N N . ARG D 1 28 ? 6.496 75.274 6.945 1.00 132.18 49 ARG D N 1
ATOM 7634 C CA . ARG D 1 28 ? 7.408 75.273 8.085 1.00 136.74 49 ARG D CA 1
ATOM 7635 C C . ARG D 1 28 ? 7.964 73.883 8.360 1.00 131.95 49 ARG D C 1
ATOM 7636 O O . ARG D 1 28 ? 9.046 73.756 8.939 1.00 132.64 49 ARG D O 1
ATOM 7644 N N . MET D 1 29 ? 7.223 72.833 8.005 1.00 122.46 50 MET D N 1
ATOM 7645 C CA . MET D 1 29 ? 7.763 71.487 8.154 1.00 114.77 50 MET D CA 1
ATOM 7646 C C . MET D 1 29 ? 9.041 71.335 7.333 1.00 109.34 50 MET D C 1
ATOM 7647 O O . MET D 1 29 ? 10.011 70.698 7.772 1.00 106.67 50 MET D O 1
ATOM 7652 N N . SER D 1 30 ? 9.081 71.979 6.167 1.00 106.27 51 SER D N 1
ATOM 7653 C CA . SER D 1 30 ? 10.263 71.918 5.317 1.00 105.23 51 SER D CA 1
ATOM 7654 C C . SER D 1 30 ? 11.446 72.638 5.952 1.00 103.07 51 SER D C 1
ATOM 7655 O O . SER D 1 30 ? 12.536 72.069 6.092 1.00 104.49 51 SER D O 1
ATOM 7658 N N . SER D 1 31 ? 11.246 73.893 6.350 1.00 100.85 52 SER D N 1
ATOM 7659 C CA . SER D 1 31 ? 12.345 74.659 6.919 1.00 97.93 52 SER D CA 1
ATOM 7660 C C . SER D 1 31 ? 12.806 74.069 8.248 1.00 95.91 52 SER D C 1
ATOM 7661 O O . SER D 1 31 ? 14.008 73.998 8.514 1.00 94.99 52 SER D O 1
ATOM 7664 N N . ASP D 1 32 ? 11.871 73.612 9.082 1.00 93.60 53 ASP D N 1
ATOM 7665 C CA . ASP D 1 32 ? 12.261 73.006 10.347 1.00 92.49 53 ASP D CA 1
ATOM 7666 C C . ASP D 1 32 ? 13.018 71.711 10.118 1.00 88.49 53 ASP D C 1
ATOM 7667 O O . ASP D 1 32 ? 13.933 71.378 10.884 1.00 87.75 53 ASP D O 1
ATOM 7672 N N . THR D 1 33 ? 12.676 70.990 9.049 1.00 88.48 54 THR D N 1
ATOM 7673 C CA . THR D 1 33 ? 13.385 69.756 8.736 1.00 86.70 54 THR D CA 1
ATOM 7674 C C . THR D 1 33 ? 14.807 70.047 8.271 1.00 86.89 54 THR D C 1
ATOM 7675 O O . THR D 1 33 ? 15.766 69.449 8.767 1.00 85.40 54 THR D O 1
ATOM 7679 N N . LEU D 1 34 ? 14.968 71.011 7.362 1.00 88.78 55 LEU D N 1
ATOM 7680 C CA . LEU D 1 34 ? 16.306 71.391 6.917 1.00 86.48 55 LEU D CA 1
ATOM 7681 C C . LEU D 1 34 ? 17.132 71.994 8.054 1.00 88.23 55 LEU D C 1
ATOM 7682 O O . LEU D 1 34 ? 18.352 71.808 8.102 1.00 91.97 55 LEU D O 1
ATOM 7687 N N . ASP D 1 35 ? 16.494 72.700 8.984 1.00 89.81 56 ASP D N 1
ATOM 7688 C CA . ASP D 1 35 ? 17.215 73.206 10.145 1.00 98.24 56 ASP D CA 1
ATOM 7689 C C . ASP D 1 35 ? 17.705 72.068 11.026 1.00 100.59 56 ASP D C 1
ATOM 7690 O O . ASP D 1 35 ? 18.835 72.101 11.534 1.00 104.64 56 ASP D O 1
ATOM 7695 N N . LEU D 1 36 ? 16.865 71.048 11.219 1.00 95.87 57 LEU D N 1
ATOM 7696 C CA . LEU D 1 36 ? 17.289 69.902 12.012 1.00 82.60 57 LEU D CA 1
ATOM 7697 C C . LEU D 1 36 ? 18.435 69.155 11.342 1.00 82.28 57 LEU D C 1
ATOM 7698 O O . LEU D 1 36 ? 19.440 68.846 11.987 1.00 84.30 57 LEU D O 1
ATOM 7703 N N . LEU D 1 37 ? 18.323 68.885 10.039 1.00 84.68 58 LEU D N 1
ATOM 7704 C CA . LEU D 1 37 ? 19.379 68.146 9.352 1.00 92.32 58 LEU D CA 1
ATOM 7705 C C . LEU D 1 37 ? 20.682 68.922 9.316 1.00 107.72 58 LEU D C 1
ATOM 7706 O O . LEU D 1 37 ? 21.760 68.337 9.468 1.00 113.35 58 LEU D O 1
ATOM 7711 N N . LYS D 1 38 ? 20.617 70.237 9.111 1.00 118.46 59 LYS D N 1
ATOM 7712 C CA . LYS D 1 38 ? 21.858 71.000 9.131 1.00 123.63 59 LYS D CA 1
ATOM 7713 C C . LYS D 1 38 ? 22.469 70.992 10.525 1.00 123.17 59 LYS D C 1
ATOM 7714 O O . LYS D 1 38 ? 23.692 70.899 10.669 1.00 125.45 59 LYS D O 1
ATOM 7720 N N . ASP D 1 39 ? 21.638 71.033 11.568 1.00 114.78 60 ASP D N 1
ATOM 7721 C CA . ASP D 1 39 ? 22.187 70.969 12.913 1.00 115.42 60 ASP D CA 1
ATOM 7722 C C . ASP D 1 39 ? 22.671 69.571 13.277 1.00 118.34 60 ASP D C 1
ATOM 7723 O O . ASP D 1 39 ? 23.456 69.426 14.220 1.00 121.46 60 ASP D O 1
ATOM 7728 N N . CYS D 1 40 ? 22.213 68.543 12.565 1.00 115.08 61 CYS D N 1
ATOM 7729 C CA . CYS D 1 40 ? 22.657 67.171 12.772 1.00 111.31 61 CYS D CA 1
ATOM 7730 C C . CYS D 1 40 ? 23.855 66.809 11.919 1.00 114.88 61 CYS D C 1
ATOM 7731 O O . CYS D 1 40 ? 24.205 65.627 11.832 1.00 117.71 61 CYS D O 1
ATOM 7734 N N . GLN D 1 41 ? 24.460 67.790 11.256 1.00 112.48 62 GLN D N 1
ATOM 7735 C CA . GLN D 1 41 ? 25.506 67.544 10.274 1.00 107.19 62 GLN D CA 1
ATOM 7736 C C . GLN D 1 41 ? 25.035 66.617 9.170 1.00 108.37 62 GLN D C 1
ATOM 7737 O O . GLN D 1 41 ? 25.825 65.870 8.603 1.00 113.18 62 GLN D O 1
ATOM 7743 N N . LEU D 1 42 ? 23.742 66.615 8.878 1.00 108.71 63 LEU D N 1
ATOM 7744 C CA . LEU D 1 42 ? 23.241 65.990 7.663 1.00 115.67 63 LEU D CA 1
ATOM 7745 C C . LEU D 1 42 ? 22.809 67.114 6.729 1.00 119.47 63 LEU D C 1
ATOM 7746 O O . LEU D 1 42 ? 21.641 67.251 6.355 1.00 119.40 63 LEU D O 1
ATOM 7751 N N . SER D 1 43 ? 23.797 67.906 6.330 1.00 120.18 64 SER D N 1
ATOM 7752 C CA . SER D 1 43 ? 23.539 69.079 5.519 1.00 117.22 64 SER D CA 1
ATOM 7753 C C . SER D 1 43 ? 23.128 68.655 4.123 1.00 115.43 64 SER D C 1
ATOM 7754 O O . SER D 1 43 ? 23.708 67.736 3.539 1.00 118.67 64 SER D O 1
ATOM 7757 N N . VAL D 1 44 ? 22.117 69.325 3.594 1.00 116.32 65 VAL D N 1
ATOM 7758 C CA . VAL D 1 44 ? 21.598 69.043 2.264 1.00 127.19 65 VAL D CA 1
ATOM 7759 C C . VAL D 1 44 ? 22.239 70.021 1.278 1.00 136.73 65 VAL D C 1
ATOM 7760 O O . VAL D 1 44 ? 22.299 71.231 1.537 1.00 141.45 65 VAL D O 1
ATOM 7764 N N . LYS D 1 45 ? 22.753 69.498 0.166 1.00 138.46 66 LYS D N 1
ATOM 7765 C CA . LYS D 1 45 ? 23.476 70.285 -0.836 1.00 141.61 66 LYS D CA 1
ATOM 7766 C C . LYS D 1 45 ? 22.567 70.495 -2.045 1.00 145.11 66 LYS D C 1
ATOM 7767 O O . LYS D 1 45 ? 22.670 69.797 -3.057 1.00 146.65 66 LYS D O 1
ATOM 7773 N N . GLN D 1 46 ? 21.685 71.487 -1.942 1.00 145.78 67 GLN D N 1
ATOM 7774 C CA . GLN D 1 46 ? 20.715 71.753 -3.000 1.00 148.42 67 GLN D CA 1
ATOM 7775 C C . GLN D 1 46 ? 21.412 72.377 -4.207 1.00 160.14 67 GLN D C 1
ATOM 7776 O O . GLN D 1 46 ? 21.932 73.496 -4.122 1.00 160.77 67 GLN D O 1
ATOM 7782 N N . VAL D 1 47 ? 21.422 71.650 -5.329 1.00 170.82 68 VAL D N 1
ATOM 7783 C CA . VAL D 1 47 ? 22.054 72.151 -6.550 1.00 182.93 68 VAL D CA 1
ATOM 7784 C C . VAL D 1 47 ? 21.284 73.350 -7.095 1.00 196.40 68 VAL D C 1
ATOM 7785 O O . VAL D 1 47 ? 21.804 74.470 -7.154 1.00 197.44 68 VAL D O 1
ATOM 7789 N N . ASN D 1 48 ? 20.035 73.130 -7.506 1.00 210.16 69 ASN D N 1
ATOM 7790 C CA . ASN D 1 48 ? 19.175 74.196 -8.004 1.00 212.87 69 ASN D CA 1
ATOM 7791 C C . ASN D 1 48 ? 17.735 73.704 -7.995 1.00 211.24 69 ASN D C 1
ATOM 7792 O O . ASN D 1 48 ? 17.495 72.504 -8.173 1.00 211.76 69 ASN D O 1
ATOM 7797 N N . PRO D 1 49 ? 16.753 74.600 -7.779 1.00 191.09 70 PRO D N 1
ATOM 7798 C CA . PRO D 1 49 ? 15.333 74.239 -7.796 1.00 178.19 70 PRO D CA 1
ATOM 7799 C C . PRO D 1 49 ? 14.686 74.451 -9.164 1.00 172.41 70 PRO D C 1
ATOM 7800 O O . PRO D 1 49 ? 13.494 74.180 -9.318 1.00 167.92 70 PRO D O 1
ATOM 7804 N N . VAL D 1 53 ? 15.863 67.615 -6.233 1.00 109.52 74 VAL D N 1
ATOM 7805 C CA . VAL D 1 53 ? 16.759 66.518 -5.876 1.00 111.60 74 VAL D CA 1
ATOM 7806 C C . VAL D 1 53 ? 18.106 67.053 -5.372 1.00 113.47 74 VAL D C 1
ATOM 7807 O O . VAL D 1 53 ? 18.743 67.857 -6.053 1.00 119.45 74 VAL D O 1
ATOM 7811 N N . ALA D 1 54 ? 18.545 66.586 -4.200 1.00 108.12 75 ALA D N 1
ATOM 7812 C CA . ALA D 1 54 ? 19.788 67.026 -3.575 1.00 107.11 75 ALA D CA 1
ATOM 7813 C C . ALA D 1 54 ? 20.553 65.824 -3.022 1.00 110.00 75 ALA D C 1
ATOM 7814 O O . ALA D 1 54 ? 20.203 64.671 -3.286 1.00 110.36 75 ALA D O 1
ATOM 7816 N N . GLN D 1 55 ? 21.685 66.109 -2.363 1.00 110.79 76 GLN D N 1
ATOM 7817 C CA . GLN D 1 55 ? 22.572 65.097 -1.797 1.00 115.90 76 GLN D CA 1
ATOM 7818 C C . GLN D 1 55 ? 22.907 65.432 -0.352 1.00 115.57 76 GLN D C 1
ATOM 7819 O O . GLN D 1 55 ? 23.041 66.603 0.005 1.00 115.67 76 GLN D O 1
ATOM 7825 N N . ILE D 1 56 ? 23.077 64.399 0.472 1.00 117.97 77 ILE D N 1
ATOM 7826 C CA . ILE D 1 56 ? 23.694 64.571 1.788 1.00 118.08 77 ILE D CA 1
ATOM 7827 C C . ILE D 1 56 ? 25.062 63.898 1.800 1.00 124.62 77 ILE D C 1
ATOM 7828 O O . ILE D 1 56 ? 25.152 62.666 1.923 1.00 125.79 77 ILE D O 1
ATOM 7833 N N . PRO D 1 57 ? 26.150 64.660 1.675 1.00 127.04 78 PRO D N 1
ATOM 7834 C CA . PRO D 1 57 ? 27.478 64.035 1.592 1.00 129.23 78 PRO D CA 1
ATOM 7835 C C . PRO D 1 57 ? 28.007 63.531 2.923 1.00 129.49 78 PRO D C 1
ATOM 7836 O O . PRO D 1 57 ? 28.905 62.678 2.924 1.00 130.40 78 PRO D O 1
ATOM 7840 N N . GLN D 1 58 ? 27.472 64.001 4.051 1.00 129.00 79 GLN D N 1
ATOM 7841 C CA . GLN D 1 58 ? 28.059 63.628 5.334 1.00 131.59 79 GLN D CA 1
ATOM 7842 C C . GLN D 1 58 ? 27.836 62.159 5.645 1.00 132.33 79 GLN D C 1
ATOM 7843 O O . GLN D 1 58 ? 28.610 61.556 6.398 1.00 130.79 79 GLN D O 1
ATOM 7849 N N . ILE D 1 59 ? 26.794 61.568 5.082 1.00 135.41 80 ILE D N 1
ATOM 7850 C CA . ILE D 1 59 ? 26.604 60.127 5.122 1.00 136.89 80 ILE D CA 1
ATOM 7851 C C . ILE D 1 59 ? 27.031 59.586 3.779 1.00 145.41 80 ILE D C 1
ATOM 7852 O O . ILE D 1 59 ? 26.524 60.029 2.739 1.00 146.18 80 ILE D O 1
ATOM 7857 N N . SER D 1 60 ? 27.965 58.635 3.787 1.00 152.18 81 SER D N 1
ATOM 7858 C CA . SER D 1 60 ? 28.518 58.194 2.516 1.00 160.60 81 SER D CA 1
ATOM 7859 C C . SER D 1 60 ? 27.383 57.710 1.636 1.00 164.50 81 SER D C 1
ATOM 7860 O O . SER D 1 60 ? 26.623 56.810 2.030 1.00 164.95 81 SER D O 1
ATOM 7863 N N . ASN D 1 61 ? 27.239 58.364 0.475 1.00 167.60 82 ASN D N 1
ATOM 7864 C CA . ASN D 1 61 ? 26.255 57.964 -0.517 1.00 169.30 82 ASN D CA 1
ATOM 7865 C C . ASN D 1 61 ? 24.839 58.027 0.039 1.00 162.38 82 ASN D C 1
ATOM 7866 O O . ASN D 1 61 ? 24.326 57.039 0.558 1.00 161.96 82 ASN D O 1
ATOM 7871 N N . LEU D 1 62 ? 24.222 59.209 -0.001 1.00 154.36 83 LEU D N 1
ATOM 7872 C CA . LEU D 1 62 ? 22.846 59.410 0.479 1.00 142.33 83 LEU D CA 1
ATOM 7873 C C . LEU D 1 62 ? 22.218 60.568 -0.292 1.00 135.64 83 LEU D C 1
ATOM 7874 O O . LEU D 1 62 ? 22.824 61.642 -0.398 1.00 136.55 83 LEU D O 1
ATOM 7879 N N . GLU D 1 63 ? 21.021 60.344 -0.847 1.00 128.61 84 GLU D N 1
ATOM 7880 C CA . GLU D 1 63 ? 20.424 61.248 -1.831 1.00 123.74 84 GLU D CA 1
ATOM 7881 C C . GLU D 1 63 ? 19.024 61.670 -1.407 1.00 122.94 84 GLU D C 1
ATOM 7882 O O . GLU D 1 63 ? 18.213 60.820 -1.054 1.00 127.25 84 GLU D O 1
ATOM 7888 N N . VAL D 1 64 ? 18.730 62.971 -1.487 1.00 118.13 85 VAL D N 1
ATOM 7889 C CA . VAL D 1 64 ? 17.512 63.574 -0.945 1.00 110.91 85 VAL D CA 1
ATOM 7890 C C . VAL D 1 64 ? 16.559 63.987 -2.064 1.00 114.49 85 VAL D C 1
ATOM 7891 O O . VAL D 1 64 ? 16.995 64.476 -3.107 1.00 123.15 85 VAL D O 1
ATOM 7895 N N . TRP D 1 65 ? 15.264 63.727 -1.872 1.00 112.77 86 TRP D N 1
ATOM 7896 C CA . TRP D 1 65 ? 14.175 64.168 -2.746 1.00 115.14 86 TRP D CA 1
ATOM 7897 C C . TRP D 1 65 ? 13.177 65.008 -1.955 1.00 119.15 86 TRP D C 1
ATOM 7898 O O . TRP D 1 65 ? 12.720 64.596 -0.885 1.00 123.00 86 TRP D O 1
ATOM 7909 N N . PHE D 1 66 ? 12.879 66.198 -2.461 1.00 118.92 87 PHE D N 1
ATOM 7910 C CA . PHE D 1 66 ? 11.923 67.126 -1.859 1.00 115.35 87 PHE D CA 1
ATOM 7911 C C . PHE D 1 66 ? 10.536 66.928 -2.465 1.00 112.79 87 PHE D C 1
ATOM 7912 O O . PHE D 1 66 ? 10.372 67.016 -3.688 1.00 113.85 87 PHE D O 1
ATOM 7920 N N . GLN D 1 67 ? 9.547 66.628 -1.619 1.00 109.52 88 GLN D N 1
ATOM 7921 C CA . GLN D 1 67 ? 8.193 66.337 -2.084 1.00 109.65 88 GLN D CA 1
ATOM 7922 C C . GLN D 1 67 ? 7.139 66.882 -1.132 1.00 101.87 88 GLN D C 1
ATOM 7923 O O . GLN D 1 67 ? 7.413 67.204 0.026 1.00 94.11 88 GLN D O 1
ATOM 7929 N N . ARG D 1 68 ? 5.906 66.812 -1.582 1.00 108.15 89 ARG D N 1
ATOM 7930 C CA . ARG D 1 68 ? 4.807 67.152 -0.737 1.00 114.26 89 ARG D CA 1
ATOM 7931 C C . ARG D 1 68 ? 4.704 65.976 0.206 1.00 120.16 89 ARG D C 1
ATOM 7932 O O . ARG D 1 68 ? 4.864 64.828 -0.205 1.00 123.89 89 ARG D O 1
ATOM 7940 N N . PRO D 1 69 ? 4.358 66.240 1.459 1.00 120.06 90 PRO D N 1
ATOM 7941 C CA . PRO D 1 69 ? 4.205 65.263 2.529 1.00 119.54 90 PRO D CA 1
ATOM 7942 C C . PRO D 1 69 ? 3.411 64.059 2.083 1.00 118.42 90 PRO D C 1
ATOM 7943 O O . PRO D 1 69 ? 3.919 62.973 2.193 1.00 119.13 90 PRO D O 1
ATOM 7947 N N . LYS D 1 70 ? 2.260 64.240 1.454 1.00 119.89 91 LYS D N 1
ATOM 7948 C CA . LYS D 1 70 ? 1.473 63.100 1.007 1.00 122.31 91 LYS D CA 1
ATOM 7949 C C . LYS D 1 70 ? 2.240 62.285 0.010 1.00 122.20 91 LYS D C 1
ATOM 7950 O O . LYS D 1 70 ? 2.217 61.093 0.044 1.00 125.73 91 LYS D O 1
ATOM 7956 N N . ASP D 1 71 ? 2.928 62.934 -0.900 1.00 121.34 92 ASP D N 1
ATOM 7957 C CA . ASP D 1 71 ? 3.690 62.239 -1.892 1.00 118.35 92 ASP D CA 1
ATOM 7958 C C . ASP D 1 71 ? 4.804 61.412 -1.305 1.00 107.76 92 ASP D C 1
ATOM 7959 O O . ASP D 1 71 ? 5.110 60.358 -1.814 1.00 106.31 92 ASP D O 1
ATOM 7964 N N . ILE D 1 72 ? 5.440 61.871 -0.244 1.00 98.31 93 ILE D N 1
ATOM 7965 C CA . ILE D 1 72 ? 6.493 61.074 0.336 1.00 89.62 93 ILE D CA 1
ATOM 7966 C C . ILE D 1 72 ? 5.976 59.746 0.819 1.00 89.45 93 ILE D C 1
ATOM 7967 O O . ILE D 1 72 ? 6.583 58.728 0.605 1.00 88.11 93 ILE D O 1
ATOM 7972 N N . VAL D 1 73 ? 4.833 59.752 1.469 1.00 87.89 94 VAL D N 1
ATOM 7973 C CA . VAL D 1 73 ? 4.287 58.526 1.952 1.00 82.72 94 VAL D CA 1
ATOM 7974 C C . VAL D 1 73 ? 3.979 57.624 0.802 1.00 90.67 94 VAL D C 1
ATOM 7975 O O . VAL D 1 73 ? 4.391 56.496 0.793 1.00 98.20 94 VAL D O 1
ATOM 7979 N N . ARG D 1 74 ? 3.353 58.153 -0.227 1.00 91.00 95 ARG D N 1
ATOM 7980 C CA . ARG D 1 74 ? 2.980 57.358 -1.371 1.00 91.00 95 ARG D CA 1
ATOM 7981 C C . ARG D 1 74 ? 4.155 56.828 -2.105 1.00 89.66 95 ARG D C 1
ATOM 7982 O O . ARG D 1 74 ? 4.147 55.728 -2.588 1.00 86.43 95 ARG D O 1
ATOM 7990 N N . LYS D 1 75 ? 5.166 57.636 -2.241 1.00 90.92 96 LYS D N 1
ATOM 7991 C CA . LYS D 1 75 ? 6.346 57.148 -2.943 1.00 94.40 96 LYS D CA 1
ATOM 7992 C C . LYS D 1 75 ? 7.119 56.127 -2.122 1.00 92.29 96 LYS D C 1
ATOM 7993 O O . LYS D 1 75 ? 7.769 55.248 -2.698 1.00 93.43 96 LYS D O 1
ATOM 7999 N N . LEU D 1 76 ? 7.054 56.208 -0.791 1.00 89.99 97 LEU D N 1
ATOM 8000 C CA . LEU D 1 76 ? 7.602 55.133 0.029 1.00 81.70 97 LEU D CA 1
ATOM 8001 C C . LEU D 1 76 ? 6.835 53.843 -0.229 1.00 81.85 97 LEU D C 1
ATOM 8002 O O . LEU D 1 76 ? 7.432 52.779 -0.444 1.00 81.62 97 LEU D O 1
ATOM 8007 N N . LEU D 1 77 ? 5.509 53.942 -0.314 1.00 80.03 98 LEU D N 1
ATOM 8008 C CA . LEU D 1 77 ? 4.692 52.760 -0.544 1.00 78.67 98 LEU D CA 1
ATOM 8009 C C . LEU D 1 77 ? 4.934 52.175 -1.927 1.00 88.77 98 LEU D C 1
ATOM 8010 O O . LEU D 1 77 ? 4.927 50.952 -2.099 1.00 97.01 98 LEU D O 1
ATOM 8015 N N . SER D 1 78 ? 5.137 53.036 -2.927 1.00 94.40 99 SER D N 1
ATOM 8016 C CA . SER D 1 78 ? 5.322 52.591 -4.304 1.00 94.31 99 SER D CA 1
ATOM 8017 C C . SER D 1 78 ? 6.688 51.971 -4.552 1.00 96.04 99 SER D C 1
ATOM 8018 O O . SER D 1 78 ? 6.826 51.173 -5.483 1.00 102.95 99 SER D O 1
ATOM 8021 N N . GLY D 1 79 ? 7.693 52.313 -3.762 1.00 93.28 100 GLY D N 1
ATOM 8022 C CA . GLY D 1 79 ? 9.020 51.767 -3.926 1.00 95.20 100 GLY D CA 1
ATOM 8023 C C . GLY D 1 79 ? 10.041 52.795 -4.321 1.00 100.10 100 GLY D C 1
ATOM 8024 O O . GLY D 1 79 ? 11.245 52.510 -4.274 1.00 99.60 100 GLY D O 1
ATOM 8025 N N . ASP D 1 80 ? 9.599 53.997 -4.681 1.00 108.30 101 ASP D N 1
ATOM 8026 C CA . ASP D 1 80 ? 10.514 55.015 -5.170 1.00 115.49 101 ASP D CA 1
ATOM 8027 C C . ASP D 1 80 ? 11.347 55.650 -4.068 1.00 110.94 101 ASP D C 1
ATOM 8028 O O . ASP D 1 80 ? 12.423 56.180 -4.363 1.00 112.54 101 ASP D O 1
ATOM 8033 N N . LEU D 1 81 ? 10.887 55.613 -2.818 1.00 106.72 102 LEU D N 1
ATOM 8034 C CA . LEU D 1 81 ? 11.629 56.158 -1.694 1.00 98.02 102 LEU D CA 1
ATOM 8035 C C . LEU D 1 81 ? 12.000 55.055 -0.713 1.00 90.11 102 LEU D C 1
ATOM 8036 O O . LEU D 1 81 ? 11.365 53.999 -0.659 1.00 89.15 102 LEU D O 1
ATOM 8041 N N . ASP D 1 82 ? 13.050 55.310 0.061 1.00 87.58 103 ASP D N 1
ATOM 8042 C CA . ASP D 1 82 ? 13.498 54.407 1.113 1.00 89.24 103 ASP D CA 1
ATOM 8043 C C . ASP D 1 82 ? 13.283 54.966 2.504 1.00 92.00 103 ASP D C 1
ATOM 8044 O O . ASP D 1 82 ? 12.919 54.225 3.417 1.00 98.33 103 ASP D O 1
ATOM 8049 N N . LEU D 1 83 ? 13.485 56.263 2.677 1.00 87.88 104 LEU D N 1
ATOM 8050 C CA . LEU D 1 83 ? 13.244 56.935 3.937 1.00 80.72 104 LEU D CA 1
ATOM 8051 C C . LEU D 1 83 ? 12.392 58.157 3.668 1.00 83.68 104 LEU D C 1
ATOM 8052 O O . LEU D 1 83 ? 12.193 58.560 2.520 1.00 87.00 104 LEU D O 1
ATOM 8057 N N . GLY D 1 84 ? 11.826 58.691 4.740 1.00 80.08 105 GLY D N 1
ATOM 8058 C CA . GLY D 1 84 ? 11.071 59.922 4.661 1.00 75.70 105 GLY D CA 1
ATOM 8059 C C . GLY D 1 84 ? 11.042 60.549 6.028 1.00 78.17 105 GLY D C 1
ATOM 8060 O O . GLY D 1 84 ? 11.279 59.880 7.038 1.00 79.40 105 GLY D O 1
ATOM 8061 N N . ILE D 1 85 ? 10.834 61.861 6.045 1.00 78.39 106 ILE D N 1
ATOM 8062 C CA . ILE D 1 85 ? 10.518 62.588 7.266 1.00 72.51 106 ILE D CA 1
ATOM 8063 C C . 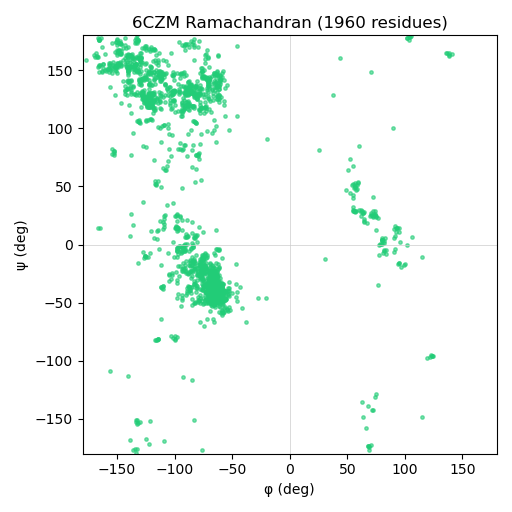ILE D 1 85 ? 9.180 63.264 7.047 1.00 72.93 106 ILE D C 1
ATOM 8064 O O . ILE D 1 85 ? 9.032 64.065 6.115 1.00 69.01 106 ILE D O 1
ATOM 8069 N N . VAL D 1 86 ? 8.194 62.896 7.868 1.00 74.18 107 VAL D N 1
ATOM 8070 C CA . VAL D 1 86 ? 6.819 63.347 7.695 1.00 70.91 107 VAL D CA 1
ATOM 8071 C C . VAL D 1 86 ? 6.144 63.375 9.050 1.00 72.12 107 VAL D C 1
ATOM 8072 O O . VAL D 1 86 ? 6.494 62.613 9.951 1.00 74.46 107 VAL D O 1
ATOM 8076 N N . GLY D 1 87 ? 5.139 64.231 9.179 1.00 73.03 108 GLY D N 1
ATOM 8077 C CA . GLY D 1 87 ? 4.332 64.205 10.376 1.00 56.85 108 GLY D CA 1
ATOM 8078 C C . GLY D 1 87 ? 3.586 62.893 10.496 1.00 64.93 108 GLY D C 1
ATOM 8079 O O . GLY D 1 87 ? 3.205 62.280 9.504 1.00 71.83 108 GLY D O 1
ATOM 8080 N N . LEU D 1 88 ? 3.386 62.448 11.733 1.00 63.05 109 LEU D N 1
ATOM 8081 C CA . LEU D 1 88 ? 2.655 61.207 11.931 1.00 66.46 109 LEU D CA 1
ATOM 8082 C C . LEU D 1 88 ? 1.215 61.317 11.453 1.00 70.39 109 LEU D C 1
ATOM 8083 O O . LEU D 1 88 ? 0.615 60.297 11.123 1.00 76.45 109 LEU D O 1
ATOM 8088 N N . ASP D 1 89 ? 0.642 62.523 11.408 1.00 70.31 110 ASP D N 1
ATOM 8089 C CA . ASP D 1 89 ? -0.713 62.667 10.874 1.00 74.64 110 ASP D CA 1
ATOM 8090 C C . ASP D 1 89 ? -0.752 62.281 9.402 1.00 74.17 110 ASP D C 1
ATOM 8091 O O . ASP D 1 89 ? -1.604 61.498 8.979 1.00 72.39 110 ASP D O 1
ATOM 8096 N N . VAL D 1 90 ? 0.260 62.598 8.625 1.00 75.52 111 VAL D N 1
ATOM 8097 C CA . VAL D 1 90 ? 0.226 62.353 7.232 1.00 74.92 111 VAL D CA 1
ATOM 8098 C C . VAL D 1 90 ? 0.499 60.926 7.080 1.00 76.81 111 VAL D C 1
ATOM 8099 O O . VAL D 1 90 ? -0.076 60.269 6.256 1.00 81.69 111 VAL D O 1
ATOM 8103 N N . LEU D 1 91 ? 1.395 60.434 7.895 1.00 72.39 112 LEU D N 1
ATOM 8104 C CA . LEU D 1 91 ? 1.699 59.016 7.788 1.00 71.30 112 LEU D CA 1
ATOM 8105 C C . LEU D 1 91 ? 0.471 58.156 8.058 1.00 74.28 112 LEU D C 1
ATOM 8106 O O . LEU D 1 91 ? 0.203 57.207 7.320 1.00 76.96 112 LEU D O 1
ATOM 8111 N N . THR D 1 92 ? -0.295 58.474 9.102 1.00 74.11 113 THR D N 1
ATOM 8112 C CA . THR D 1 92 ? -1.437 57.642 9.457 1.00 74.04 113 THR D CA 1
ATOM 8113 C C . THR D 1 92 ? -2.600 57.853 8.506 1.00 78.86 113 THR D C 1
ATOM 8114 O O . THR D 1 92 ? -3.313 56.904 8.185 1.00 83.96 113 THR D O 1
ATOM 8118 N N . GLU D 1 93 ? -2.784 59.072 8.021 1.00 82.28 114 GLU D N 1
ATOM 8119 C CA . GLU D 1 93 ? -3.903 59.366 7.133 1.00 85.14 114 GLU D CA 1
ATOM 8120 C C . GLU D 1 93 ? -3.679 58.756 5.753 1.00 84.58 114 GLU D C 1
ATOM 8121 O O . GLU D 1 93 ? -4.594 58.153 5.173 1.00 88.60 114 GLU D O 1
ATOM 8127 N N . PHE D 1 94 ? -2.495 58.928 5.197 1.00 79.19 115 PHE D N 1
ATOM 8128 C CA . PHE D 1 94 ? -2.214 58.429 3.865 1.00 76.68 115 PHE D CA 1
ATOM 8129 C C . PHE D 1 94 ? -1.591 57.059 3.766 1.00 83.56 115 PHE D C 1
ATOM 8130 O O . PHE D 1 94 ? -1.620 56.440 2.728 1.00 87.45 115 PHE D O 1
ATOM 8138 N N . GLY D 1 95 ? -0.971 56.612 4.829 1.00 83.58 116 GLY D N 1
ATOM 8139 C CA . GLY D 1 95 ? -0.374 55.294 4.846 1.00 83.92 116 GLY D CA 1
ATOM 8140 C C . GLY D 1 95 ? -1.429 54.251 5.144 1.00 88.49 116 GLY D C 1
ATOM 8141 O O . GLY D 1 95 ? -1.244 53.060 4.872 1.00 91.79 116 GLY D O 1
ATOM 8142 N N . GLN D 1 96 ? -2.539 54.684 5.739 1.00 90.68 117 GLN D N 1
ATOM 8143 C CA . GLN D 1 96 ? -3.685 53.814 5.972 1.00 92.89 117 GLN D CA 1
ATOM 8144 C C . GLN D 1 96 ? -3.325 52.641 6.885 1.00 91.12 117 GLN D C 1
ATOM 8145 O O . GLN D 1 96 ? -3.968 51.591 6.849 1.00 93.91 117 GLN D O 1
ATOM 8151 N N . GLY D 1 97 ? -2.302 52.793 7.717 1.00 91.15 118 GLY D N 1
ATOM 8152 C CA . GLY D 1 97 ? -1.859 51.685 8.538 1.00 88.84 118 GLY D CA 1
ATOM 8153 C C . GLY D 1 97 ? -1.147 50.600 7.757 1.00 86.76 118 GLY D C 1
ATOM 8154 O O . GLY D 1 97 ? -1.065 49.460 8.222 1.00 87.77 118 GLY D O 1
ATOM 8155 N N . ASN D 1 98 ? -0.587 50.937 6.596 1.00 86.29 119 ASN D N 1
ATOM 8156 C CA . ASN D 1 98 ? 0.152 49.958 5.804 1.00 84.82 119 ASN D CA 1
ATOM 8157 C C . ASN D 1 98 ? 1.355 49.432 6.575 1.00 81.98 119 ASN D C 1
ATOM 8158 O O . ASN D 1 98 ? 2.132 50.196 7.156 1.00 86.71 119 ASN D O 1
ATOM 8163 N N . GLU D 1 99 ? 1.515 48.113 6.549 1.00 77.42 120 GLU D N 1
ATOM 8164 C CA . GLU D 1 99 ? 2.565 47.436 7.291 1.00 82.94 120 GLU D CA 1
ATOM 8165 C C . GLU D 1 99 ? 3.948 47.571 6.657 1.00 86.60 120 GLU D C 1
ATOM 8166 O O . GLU D 1 99 ? 4.934 47.203 7.302 1.00 92.73 120 GLU D O 1
ATOM 8172 N N . ASP D 1 100 ? 4.060 48.079 5.423 1.00 81.07 121 ASP D N 1
ATOM 8173 C CA . ASP D 1 100 ? 5.375 48.262 4.816 1.00 78.81 121 ASP D CA 1
ATOM 8174 C C . ASP D 1 100 ? 6.098 49.473 5.377 1.00 77.02 121 ASP D C 1
ATOM 8175 O O . ASP D 1 100 ? 7.329 49.551 5.284 1.00 77.40 121 ASP D O 1
ATOM 8180 N N . LEU D 1 101 ? 5.357 50.421 5.939 1.00 73.97 122 LEU D N 1
ATOM 8181 C CA . LEU D 1 101 ? 5.922 51.629 6.515 1.00 69.65 122 LEU D CA 1
ATOM 8182 C C . LEU D 1 101 ? 6.234 51.399 7.993 1.00 66.53 122 LEU D C 1
ATOM 8183 O O . LEU D 1 101 ? 5.362 50.977 8.756 1.00 67.74 122 LEU D O 1
ATOM 8188 N N . ILE D 1 102 ? 7.496 51.592 8.369 1.00 63.78 123 ILE D N 1
ATOM 8189 C CA . ILE D 1 102 ? 7.959 51.507 9.752 1.00 66.30 123 ILE D CA 1
ATOM 8190 C C . ILE D 1 102 ? 8.456 52.884 10.201 1.00 68.34 123 ILE D C 1
ATOM 8191 O O . ILE D 1 102 ? 9.301 53.487 9.531 1.00 77.94 123 ILE D O 1
ATOM 8196 N N . VAL D 1 103 ? 7.937 53.392 11.323 1.00 65.22 124 VAL D N 1
ATOM 8197 C CA . VAL D 1 103 ? 8.498 54.620 11.890 1.00 66.72 124 VAL D CA 1
ATOM 8198 C C . VAL D 1 103 ? 9.789 54.278 12.628 1.00 69.01 124 VAL D C 1
ATOM 8199 O O . VAL D 1 103 ? 9.819 53.427 13.523 1.00 68.04 124 VAL D O 1
ATOM 8203 N N . VAL D 1 104 ? 10.883 54.874 12.177 1.00 70.35 125 VAL D N 1
ATOM 8204 C CA . VAL D 1 104 ? 12.162 54.654 12.823 1.00 68.61 125 VAL D CA 1
ATOM 8205 C C . VAL D 1 104 ? 12.308 55.557 14.036 1.00 71.09 125 VAL D C 1
ATOM 8206 O O . VAL D 1 104 ? 12.650 55.101 15.130 1.00 68.90 125 VAL D O 1
ATOM 8210 N N . HIS D 1 105 ? 12.045 56.847 13.875 1.00 73.90 126 HIS D N 1
ATOM 8211 C CA . HIS D 1 105 ? 12.027 57.749 15.013 1.00 72.52 126 HIS D CA 1
ATOM 8212 C C . HIS D 1 105 ? 10.679 58.430 15.029 1.00 72.58 126 HIS D C 1
ATOM 8213 O O . HIS D 1 105 ? 10.315 59.099 14.059 1.00 76.88 126 HIS D O 1
ATOM 8220 N N . GLU D 1 106 ? 9.940 58.261 16.114 1.00 70.73 127 GLU D N 1
ATOM 8221 C CA . GLU D 1 106 ? 8.563 58.722 16.121 1.00 72.55 127 GLU D CA 1
ATOM 8222 C C . GLU D 1 106 ? 8.414 60.140 16.635 1.00 74.17 127 GLU D C 1
ATOM 8223 O O . GLU D 1 106 ? 7.287 60.636 16.670 1.00 80.35 127 GLU D O 1
ATOM 8229 N N . ALA D 1 107 ? 9.519 60.806 17.024 1.00 71.13 128 ALA D N 1
ATOM 8230 C CA . ALA D 1 107 ? 9.435 62.096 17.723 1.00 66.69 128 ALA D CA 1
ATOM 8231 C C . ALA D 1 107 ? 10.696 62.935 17.467 1.00 70.56 128 ALA D C 1
ATOM 8232 O O . ALA D 1 107 ? 11.563 63.094 18.325 1.00 74.49 128 ALA D O 1
ATOM 8234 N N . LEU D 1 108 ? 10.759 63.559 16.296 1.00 69.46 129 LEU D N 1
ATOM 8235 C CA . LEU D 1 108 ? 11.859 64.457 15.973 1.00 71.11 129 LEU D CA 1
ATOM 8236 C C . LEU D 1 108 ? 11.673 65.846 16.595 1.00 79.62 129 LEU D C 1
ATOM 8237 O O . LEU D 1 108 ? 12.413 66.780 16.255 1.00 85.15 129 LEU D O 1
ATOM 8242 N N . GLU D 1 109 ? 10.669 65.995 17.461 1.00 79.29 130 GLU D N 1
ATOM 8243 C CA . GLU D 1 109 ? 10.489 67.163 18.326 1.00 81.96 130 GLU D CA 1
ATOM 8244 C C . GLU D 1 109 ? 10.228 68.458 17.562 1.00 81.39 130 GLU D C 1
ATOM 8245 O O . GLU D 1 109 ? 10.544 69.546 18.037 1.00 90.24 130 GLU D O 1
ATOM 8251 N N . TYR D 1 110 ? 9.638 68.366 16.384 1.00 72.10 131 TYR D N 1
ATOM 8252 C CA . TYR D 1 110 ? 9.064 69.529 15.736 1.00 67.40 131 TYR D CA 1
ATOM 8253 C C . TYR D 1 110 ? 7.873 69.067 14.909 1.00 75.56 131 TYR D C 1
ATOM 8254 O O . TYR D 1 110 ? 7.669 67.871 14.693 1.00 80.87 131 TYR D O 1
ATOM 8263 N N . GLY D 1 111 ? 7.066 70.022 14.465 1.00 73.88 132 GLY D N 1
ATOM 8264 C CA . GLY D 1 111 ? 5.799 69.664 13.865 1.00 68.21 132 GLY D CA 1
ATOM 8265 C C . GLY D 1 111 ? 4.809 69.141 14.876 1.00 69.47 132 GLY D C 1
ATOM 8266 O O . GLY D 1 111 ? 3.901 68.393 14.517 1.00 79.11 132 GLY D O 1
ATOM 8267 N N . ASP D 1 112 ? 4.962 69.530 16.138 1.00 67.98 133 ASP D N 1
ATOM 8268 C CA . ASP D 1 112 ? 4.079 69.090 17.212 1.00 75.73 133 ASP D CA 1
ATOM 8269 C C . ASP D 1 112 ? 2.654 69.582 16.984 1.00 76.54 133 ASP D C 1
ATOM 8270 O O . ASP D 1 112 ? 2.427 70.778 16.770 1.00 80.60 133 ASP D O 1
ATOM 8275 N N . CYS D 1 113 ? 1.693 68.665 17.031 1.00 74.34 134 CYS D N 1
ATOM 8276 C CA . CYS D 1 113 ? 0.282 69.042 16.976 1.00 75.84 134 CYS D CA 1
ATOM 8277 C C . CYS D 1 113 ? -0.545 67.834 17.382 1.00 75.04 134 CYS D C 1
ATOM 8278 O O . CYS D 1 113 ? -0.013 66.747 17.617 1.00 80.40 134 CYS D O 1
ATOM 8281 N N . ARG D 1 114 ? -1.858 68.020 17.434 1.00 74.11 135 ARG D N 1
ATOM 8282 C CA . ARG D 1 114 ? -2.760 66.889 17.607 1.00 75.13 135 ARG D CA 1
ATOM 8283 C C . ARG D 1 114 ? -3.955 67.060 16.687 1.00 74.37 135 ARG D C 1
ATOM 8284 O O . ARG D 1 114 ? -4.489 68.158 16.551 1.00 81.90 135 ARG D O 1
ATOM 8292 N N . LEU D 1 115 ? -4.347 65.989 16.028 1.00 71.13 136 LEU D N 1
ATOM 8293 C CA . LEU D 1 115 ? -5.574 65.984 15.251 1.00 78.09 136 LEU D CA 1
ATOM 8294 C C . LEU D 1 115 ? -6.729 65.651 16.181 1.00 82.10 136 LEU D C 1
ATOM 8295 O O . LEU D 1 115 ? -6.762 64.553 16.762 1.00 84.41 136 LEU D O 1
ATOM 8300 N N . SER D 1 116 ? -7.675 66.586 16.315 1.00 80.88 137 SER D N 1
ATOM 8301 C CA . SER D 1 116 ? -8.762 66.400 17.265 1.00 82.09 137 SER D CA 1
ATOM 8302 C C . SER D 1 116 ? -10.046 67.050 16.767 1.00 85.99 137 SER D C 1
ATOM 8303 O O . SER D 1 116 ? -10.073 67.776 15.764 1.00 87.73 137 SER D O 1
ATOM 8306 N N . ILE D 1 117 ? -11.112 66.795 17.516 1.00 89.92 138 ILE D N 1
ATOM 8307 C CA . ILE D 1 117 ? -12.459 67.228 17.172 1.00 96.00 138 ILE D CA 1
ATOM 8308 C C . ILE D 1 117 ? -12.778 68.471 17.976 1.00 99.75 138 ILE D C 1
ATOM 8309 O O . ILE D 1 117 ? -12.549 68.509 19.193 1.00 102.11 138 ILE D O 1
ATOM 8314 N N . ALA D 1 118 ? -13.289 69.489 17.291 1.00 97.05 139 ALA D N 1
ATOM 8315 C CA . ALA D 1 118 ? -13.713 70.733 17.903 1.00 92.78 139 ALA D CA 1
ATOM 8316 C C . ALA D 1 118 ? -15.184 70.986 17.593 1.00 91.43 139 ALA D C 1
ATOM 8317 O O . ALA D 1 118 ? -15.645 70.761 16.460 1.00 91.18 139 ALA D O 1
ATOM 8319 N N . ILE D 1 119 ? -15.907 71.441 18.615 1.00 87.99 140 ILE D N 1
ATOM 8320 C CA . ILE D 1 119 ? -17.335 71.743 18.537 1.00 91.47 140 ILE D CA 1
ATOM 8321 C C . ILE D 1 119 ? -17.552 73.139 19.114 1.00 90.64 140 ILE D C 1
ATOM 8322 O O . ILE D 1 119 ? -16.729 73.625 19.903 1.00 87.64 140 ILE D O 1
ATOM 8327 N N . PRO D 1 120 ? -18.662 73.790 18.761 1.00 94.00 141 PRO D N 1
ATOM 8328 C CA . PRO D 1 120 ? -18.934 75.121 19.317 1.00 95.02 141 PRO D CA 1
ATOM 8329 C C . PRO D 1 120 ? -19.098 75.060 20.826 1.00 98.76 141 PRO D C 1
ATOM 8330 O O . PRO D 1 120 ? -19.324 74.001 21.410 1.00 103.88 141 PRO D O 1
ATOM 8334 N N . GLN D 1 121 ? -18.977 76.224 21.461 1.00 97.56 142 GLN D N 1
ATOM 8335 C CA . GLN D 1 121 ? -19.252 76.348 22.887 1.00 97.86 142 GLN D CA 1
ATOM 8336 C C . GLN D 1 121 ? -20.655 76.862 23.176 1.00 101.89 142 GLN D C 1
ATOM 8337 O O . GLN D 1 121 ? -21.148 76.680 24.292 1.00 103.87 142 GLN D O 1
ATOM 8343 N N . TYR D 1 122 ? -21.299 77.480 22.190 1.00 106.21 143 TYR D N 1
ATOM 8344 C CA . TYR D 1 122 ? -22.630 78.058 22.270 1.00 111.30 143 TYR D CA 1
ATOM 8345 C C . TYR D 1 122 ? -23.666 77.064 21.734 1.00 115.19 143 TYR D C 1
ATOM 8346 O O . TYR D 1 122 ? -23.336 76.007 21.188 1.00 114.36 143 TYR D O 1
ATOM 8355 N N . GLY D 1 123 ? -24.940 77.425 21.871 1.00 120.26 144 GLY D N 1
ATOM 8356 C CA . GLY D 1 123 ? -26.010 76.637 21.287 1.00 122.61 144 GLY D CA 1
ATOM 8357 C C . GLY D 1 123 ? -26.102 75.250 21.889 1.00 122.15 144 GLY D C 1
ATOM 8358 O O . GLY D 1 123 ? -25.776 75.022 23.062 1.00 122.14 144 GLY D O 1
ATOM 8359 N N . ILE D 1 124 ? -26.533 74.302 21.048 1.00 123.10 145 ILE D N 1
ATOM 8360 C CA . ILE D 1 124 ? -26.752 72.917 21.471 1.00 121.28 145 ILE D CA 1
ATOM 8361 C C . ILE D 1 124 ? -25.593 72.406 22.317 1.00 114.73 145 ILE D C 1
ATOM 8362 O O . ILE D 1 124 ? -25.796 71.722 23.329 1.00 113.20 145 ILE D O 1
ATOM 8367 N N . PHE D 1 125 ? -24.365 72.745 21.927 1.00 110.52 146 PHE D N 1
ATOM 8368 C CA . PHE D 1 125 ? -23.160 72.143 22.482 1.00 109.54 146 PHE D CA 1
ATOM 8369 C C . PHE D 1 125 ? -22.694 72.801 23.771 1.00 109.83 146 PHE D C 1
ATOM 8370 O O . PHE D 1 125 ? -21.581 72.512 24.224 1.00 107.47 146 PHE D O 1
ATOM 8378 N N . GLU D 1 126 ? -23.502 73.681 24.364 1.00 113.52 147 GLU D N 1
ATOM 8379 C CA . GLU D 1 126 ? -23.074 74.362 25.583 1.00 117.80 147 GLU D CA 1
ATOM 8380 C C . GLU D 1 126 ? -22.724 73.352 26.676 1.00 123.60 147 GLU D C 1
ATOM 8381 O O . GLU D 1 126 ? -21.589 73.317 27.172 1.00 118.62 147 GLU D O 1
ATOM 8387 N N . ASN D 1 127 ? -23.680 72.497 27.034 1.00 133.24 148 ASN D N 1
ATOM 8388 C CA . ASN D 1 127 ? -23.506 71.511 28.103 1.00 137.64 148 ASN D CA 1
ATOM 8389 C C . ASN D 1 127 ? -23.028 70.165 27.559 1.00 135.89 148 ASN D C 1
ATOM 8390 O O . ASN D 1 127 ? -23.577 69.112 27.882 1.00 141.70 148 ASN D O 1
ATOM 8395 N N . VAL D 1 128 ? -21.992 70.190 26.720 1.00 131.03 149 VAL D N 1
ATOM 8396 C CA . VAL D 1 128 ? -21.423 68.990 26.103 1.00 122.95 149 VAL D CA 1
ATOM 8397 C C . VAL D 1 128 ? -19.908 69.130 26.146 1.00 118.73 149 VAL D C 1
ATOM 8398 O O . VAL D 1 128 ? -19.346 69.991 25.462 1.00 118.82 149 VAL D O 1
ATOM 8402 N N . ASN D 1 129 ? -19.242 68.284 26.930 1.00 116.60 150 ASN D N 1
ATOM 8403 C CA . ASN D 1 129 ? -17.813 68.483 27.143 1.00 119.06 150 ASN D CA 1
ATOM 8404 C C . ASN D 1 129 ? -17.027 67.177 27.108 1.00 115.42 150 ASN D C 1
ATOM 8405 O O . ASN D 1 129 ? -15.951 67.080 27.713 1.00 110.79 150 ASN D O 1
ATOM 8410 N N . SER D 1 130 ? -17.532 66.173 26.396 1.00 116.80 151 SER D N 1
ATOM 8411 C CA . SER D 1 130 ? -16.785 64.939 26.204 1.00 117.63 151 SER D CA 1
ATOM 8412 C C . SER D 1 130 ? -17.351 64.203 24.999 1.00 118.38 151 SER D C 1
ATOM 8413 O O . SER D 1 130 ? -18.460 64.487 24.531 1.00 115.37 151 SER D O 1
ATOM 8416 N N . LEU D 1 131 ? -16.562 63.247 24.506 1.00 119.53 152 LEU D N 1
ATOM 8417 C CA . LEU D 1 131 ? -16.947 62.496 23.316 1.00 122.47 152 LEU D CA 1
ATOM 8418 C C . LEU D 1 131 ? -18.215 61.679 23.554 1.00 130.57 152 LEU D C 1
ATOM 8419 O O . LEU D 1 131 ? -19.110 61.646 22.699 1.00 134.22 152 LEU D O 1
ATOM 8424 N N . GLU D 1 132 ? -18.318 61.019 24.710 1.00 130.15 153 GLU D N 1
ATOM 8425 C CA . GLU D 1 132 ? -19.492 60.195 24.962 1.00 134.39 153 GLU D CA 1
ATOM 8426 C C . GLU D 1 132 ? -20.753 61.043 25.104 1.00 135.64 153 GLU D C 1
ATOM 8427 O O . GLU D 1 132 ? -21.855 60.564 24.810 1.00 138.94 153 GLU D O 1
ATOM 8433 N N . GLU D 1 133 ? -20.616 62.303 25.530 1.00 131.48 154 GLU D N 1
ATOM 8434 C CA . GLU D 1 133 ? -21.773 63.192 25.597 1.00 130.68 154 GLU D CA 1
ATOM 8435 C C . GLU D 1 133 ? -22.137 63.750 24.229 1.00 128.44 154 GLU D C 1
ATOM 8436 O O . GLU D 1 133 ? -23.295 64.117 24.003 1.00 131.08 154 GLU D O 1
ATOM 8442 N N . LEU D 1 134 ? -21.167 63.846 23.319 1.00 125.51 155 LEU D N 1
ATOM 8443 C CA . LEU D 1 134 ? -21.502 64.107 21.924 1.00 125.81 155 LEU D CA 1
ATOM 8444 C C . LEU D 1 134 ? -22.240 62.922 21.317 1.00 128.47 155 LEU D C 1
ATOM 8445 O O . LEU D 1 134 ? -23.137 63.109 20.486 1.00 126.91 155 LEU D O 1
ATOM 8450 N N . ALA D 1 135 ? -21.881 61.702 21.733 1.00 132.65 156 ALA D N 1
ATOM 8451 C CA . ALA D 1 135 ? -22.576 60.511 21.256 1.00 138.04 156 ALA D CA 1
ATOM 8452 C C . ALA D 1 135 ? -24.018 60.483 21.747 1.00 144.21 156 ALA D C 1
ATOM 8453 O O . ALA D 1 135 ? -24.953 60.315 20.953 1.00 145.16 156 ALA D O 1
ATOM 8455 N N . LYS D 1 136 ? -24.217 60.647 23.056 1.00 148.53 157 LYS D N 1
ATOM 8456 C CA . LYS D 1 136 ? -25.557 60.680 23.629 1.00 154.73 157 LYS D CA 1
ATOM 8457 C C . LYS D 1 136 ? -26.147 62.075 23.465 1.00 155.28 157 LYS D C 1
ATOM 8458 O O . LYS D 1 136 ? -26.554 62.722 24.435 1.00 158.89 157 LYS D O 1
ATOM 8464 N N . MET D 1 137 ? -26.149 62.542 22.221 1.00 158.37 158 MET D N 1
ATOM 8465 C CA . MET D 1 137 ? -26.824 63.720 21.726 1.00 158.58 158 MET D CA 1
ATOM 8466 C C . MET D 1 137 ? -27.616 63.276 20.502 1.00 154.13 158 MET D C 1
ATOM 8467 O O . MET D 1 137 ? -27.142 62.443 19.719 1.00 149.78 158 MET D O 1
ATOM 8472 N N . PRO D 1 138 ? -28.837 63.753 20.350 1.00 157.69 159 PRO D N 1
ATOM 8473 C CA . PRO D 1 138 ? -29.803 63.033 19.512 1.00 163.55 159 PRO D CA 1
ATOM 8474 C C . PRO D 1 138 ? -30.249 63.790 18.269 1.00 171.20 159 PRO D C 1
ATOM 8475 O O . PRO D 1 138 ? -31.115 63.331 17.516 1.00 173.16 159 PRO D O 1
ATOM 8479 N N . GLN D 1 139 ? -29.646 64.951 18.048 1.00 174.08 160 GLN D N 1
ATOM 8480 C CA . GLN D 1 139 ? -29.932 65.775 16.887 1.00 174.42 160 GLN D CA 1
ATOM 8481 C C . GLN D 1 139 ? -29.659 65.043 15.559 1.00 171.68 160 GLN D C 1
ATOM 8482 O O . GLN D 1 139 ? -30.155 65.490 14.518 1.00 170.62 160 GLN D O 1
ATOM 8488 N N . TRP D 1 140 ? -28.998 63.877 15.556 1.00 166.63 161 TRP D N 1
ATOM 8489 C CA . TRP D 1 140 ? -28.453 63.320 14.320 1.00 157.20 161 TRP D CA 1
ATOM 8490 C C . TRP D 1 140 ? -29.088 61.979 13.987 1.00 153.46 161 TRP D C 1
ATOM 8491 O O . TRP D 1 140 ? -29.069 61.044 14.797 1.00 148.46 161 TRP D O 1
ATOM 8502 N N . THR D 1 141 ? -29.653 61.913 12.783 1.00 154.99 162 THR D N 1
ATOM 8503 C CA . THR D 1 141 ? -30.316 60.751 12.222 1.00 157.35 162 THR D CA 1
ATOM 8504 C C . THR D 1 141 ? -29.775 60.494 10.824 1.00 167.91 162 THR D C 1
ATOM 8505 O O . THR D 1 141 ? -29.274 61.403 10.160 1.00 168.06 162 THR D O 1
ATOM 8509 N N . GLU D 1 142 ? -29.828 59.227 10.409 1.00 178.62 163 GLU D N 1
ATOM 8510 C CA . GLU D 1 142 ? -29.553 58.804 9.037 1.00 185.17 163 GLU D CA 1
ATOM 8511 C C . GLU D 1 142 ? -29.838 59.885 7.992 1.00 192.40 163 GLU D C 1
ATOM 8512 O O . GLU D 1 142 ? -29.013 60.139 7.109 1.00 192.85 163 GLU D O 1
ATOM 8518 N N . ASP D 1 143 ? -30.997 60.543 8.102 1.00 188.41 164 ASP D N 1
ATOM 8519 C CA . ASP D 1 143 ? -31.330 61.649 7.205 1.00 182.48 164 ASP D CA 1
ATOM 8520 C C . ASP D 1 143 ? -30.462 62.872 7.474 1.00 172.95 164 ASP D C 1
ATOM 8521 O O . ASP D 1 143 ? -29.795 63.382 6.566 1.00 169.91 164 ASP D O 1
ATOM 8526 N N . LYS D 1 144 ? -30.484 63.376 8.709 1.00 166.83 165 LYS D N 1
ATOM 8527 C CA . LYS D 1 144 ? -29.739 64.573 9.090 1.00 159.86 165 LYS D CA 1
ATOM 8528 C C . LYS D 1 144 ? -28.616 64.182 10.040 1.00 156.91 165 LYS D C 1
ATOM 8529 O O . LYS D 1 144 ? -28.805 64.169 11.265 1.00 160.84 165 LYS D O 1
ATOM 8535 N N . PRO D 1 145 ? -27.439 63.833 9.528 1.00 152.84 166 PRO D N 1
ATOM 8536 C CA . PRO D 1 145 ? -26.343 63.376 10.381 1.00 148.27 166 PRO D CA 1
ATOM 8537 C C . PRO D 1 145 ? -25.494 64.536 10.892 1.00 145.20 166 PRO D C 1
ATOM 8538 O O . PRO D 1 145 ? -25.623 65.682 10.453 1.00 147.80 166 PRO D O 1
ATOM 8542 N N . LEU D 1 146 ? -24.607 64.206 11.835 1.00 138.28 167 LEU D N 1
ATOM 8543 C CA . LEU D 1 146 ? -23.643 65.172 12.361 1.00 130.16 167 LEU D CA 1
ATOM 8544 C C . LEU D 1 146 ? -22.626 65.517 11.281 1.00 129.48 167 LEU D C 1
ATOM 8545 O O . LEU D 1 146 ? -21.822 64.670 10.874 1.00 130.88 167 LEU D O 1
ATOM 8550 N N . ARG D 1 147 ? -22.646 66.767 10.829 1.00 125.08 168 ARG D N 1
ATOM 8551 C CA . ARG D 1 147 ? -21.783 67.200 9.743 1.00 119.23 168 ARG D CA 1
ATOM 8552 C C . ARG D 1 147 ? -20.464 67.670 10.335 1.00 114.19 168 ARG D C 1
ATOM 8553 O O . ARG D 1 147 ? -20.431 68.580 11.180 1.00 117.20 168 ARG D O 1
ATOM 8561 N N . VAL D 1 148 ? -19.380 67.031 9.909 1.00 108.99 169 VAL D N 1
ATOM 8562 C CA . VAL D 1 148 ? -18.040 67.376 10.361 1.00 100.93 169 VAL D CA 1
ATOM 8563 C C . VAL D 1 148 ? -17.199 67.739 9.148 1.00 100.36 169 VAL D C 1
ATOM 8564 O O . VAL D 1 148 ? -17.044 66.936 8.211 1.00 103.58 169 VAL D O 1
ATOM 8568 N N . ALA D 1 149 ? -16.677 68.957 9.160 1.00 94.89 170 ALA D N 1
ATOM 8569 C CA . ALA D 1 149 ? -15.755 69.408 8.140 1.00 95.18 170 ALA D CA 1
ATOM 8570 C C . ALA D 1 149 ? -14.350 68.981 8.532 1.00 97.07 170 ALA D C 1
ATOM 8571 O O . ALA D 1 149 ? -13.966 69.062 9.707 1.00 99.29 170 ALA D O 1
ATOM 8573 N N . THR D 1 150 ? -13.605 68.471 7.555 1.00 96.24 171 THR D N 1
ATOM 8574 C CA . THR D 1 150 ? -12.283 67.948 7.859 1.00 93.20 171 THR D CA 1
ATOM 8575 C C . THR D 1 150 ? -11.495 67.764 6.574 1.00 95.05 171 THR D C 1
ATOM 8576 O O . THR D 1 150 ? -12.071 67.617 5.494 1.00 99.35 171 THR D O 1
ATOM 8580 N N . GLY D 1 151 ? -10.176 67.824 6.696 1.00 92.58 172 GLY D N 1
ATOM 8581 C CA . GLY D 1 151 ? -9.343 67.406 5.594 1.00 94.21 172 GLY D CA 1
ATOM 8582 C C . GLY D 1 151 ? -8.928 65.948 5.640 1.00 96.95 172 GLY D C 1
ATOM 8583 O O . GLY D 1 151 ? -8.303 65.454 4.696 1.00 101.83 172 GLY D O 1
ATOM 8584 N N . PHE D 1 152 ? -9.262 65.228 6.708 1.00 94.26 173 PHE D N 1
ATOM 8585 C CA . PHE D 1 152 ? -8.827 63.844 6.872 1.00 93.17 173 PHE D CA 1
ATOM 8586 C C . PHE D 1 152 ? -9.923 62.910 6.364 1.00 103.11 173 PHE D C 1
ATOM 8587 O O . PHE D 1 152 ? -10.790 62.460 7.115 1.00 103.75 173 PHE D O 1
ATOM 8595 N N . THR D 1 153 ? -9.874 62.630 5.057 1.00 110.66 174 THR D N 1
ATOM 8596 C CA . THR D 1 153 ? -10.889 61.805 4.410 1.00 113.86 174 THR D CA 1
ATOM 8597 C C . THR D 1 153 ? -10.910 60.395 4.978 1.00 113.40 174 THR D C 1
ATOM 8598 O O . THR D 1 153 ? -11.971 59.763 5.042 1.00 114.86 174 THR D O 1
ATOM 8602 N N . TYR D 1 154 ? -9.756 59.892 5.413 1.00 109.15 175 TYR D N 1
ATOM 8603 C CA . TYR D 1 154 ? -9.671 58.503 5.828 1.00 106.64 175 TYR D CA 1
ATOM 8604 C C . TYR D 1 154 ? -9.862 58.266 7.324 1.00 106.62 175 TYR D C 1
ATOM 8605 O O . TYR D 1 154 ? -10.697 57.439 7.707 1.00 110.77 175 TYR D O 1
ATOM 8614 N N . LEU D 1 155 ? -9.083 58.984 8.101 1.00 102.23 176 LEU D N 1
ATOM 8615 C CA . LEU D 1 155 ? -8.956 58.866 9.538 1.00 104.48 176 LEU D CA 1
ATOM 8616 C C . LEU D 1 155 ? -10.135 59.117 10.430 1.00 104.33 176 LEU D C 1
ATOM 8617 O O . LEU D 1 155 ? -10.299 58.510 11.465 1.00 106.02 176 LEU D O 1
ATOM 8622 N N . GLY D 1 156 ? -10.917 60.082 10.059 1.00 101.82 177 GLY D N 1
ATOM 8623 C CA . GLY D 1 156 ? -12.050 60.524 10.841 1.00 103.31 177 GLY D CA 1
ATOM 8624 C C . GLY D 1 156 ? -13.098 59.433 11.052 1.00 108.67 177 GLY D C 1
ATOM 8625 O O . GLY D 1 156 ? -13.413 59.051 12.196 1.00 109.95 177 GLY D O 1
ATOM 8626 N N . PRO D 1 157 ? -13.637 58.885 9.948 1.00 110.45 178 PRO D N 1
ATOM 8627 C CA . PRO D 1 157 ? -14.622 57.789 10.079 1.00 111.31 178 PRO D CA 1
ATOM 8628 C C . PRO D 1 157 ? -14.119 56.639 10.935 1.00 114.73 178 PRO D C 1
ATOM 8629 O O . PRO D 1 157 ? -14.860 56.110 11.787 1.00 116.50 178 PRO D O 1
ATOM 8633 N N . LYS D 1 158 ? -12.839 56.294 10.774 1.00 116.91 179 LYS D N 1
ATOM 8634 C CA . LYS D 1 158 ? -12.268 55.212 11.553 1.00 124.04 179 LYS D CA 1
ATOM 8635 C C . LYS D 1 158 ? -12.340 55.559 13.024 1.00 125.70 179 LYS D C 1
ATOM 8636 O O . LYS D 1 158 ? -12.708 54.719 13.854 1.00 127.02 179 LYS D O 1
ATOM 8642 N N . PHE D 1 159 ? -12.030 56.810 13.360 1.00 125.73 180 PHE D N 1
ATOM 8643 C CA . PHE D 1 159 ? -12.109 57.221 14.753 1.00 123.83 180 PHE D CA 1
ATOM 8644 C C . PHE D 1 159 ? -13.522 57.124 15.321 1.00 134.20 180 PHE D C 1
ATOM 8645 O O . PHE D 1 159 ? -13.702 56.675 16.461 1.00 131.87 180 PHE D O 1
ATOM 8653 N N . MET D 1 160 ? -14.547 57.502 14.549 1.00 146.87 181 MET D N 1
ATOM 8654 C CA . MET D 1 160 ? -15.860 57.559 15.197 1.00 160.65 181 MET D CA 1
ATOM 8655 C C . MET D 1 160 ? -16.612 56.243 15.198 1.00 175.07 181 MET D C 1
ATOM 8656 O O . MET D 1 160 ? -17.546 56.091 15.993 1.00 180.40 181 MET D O 1
ATOM 8661 N N . LYS D 1 161 ? -16.255 55.297 14.337 1.00 183.81 182 LYS D N 1
ATOM 8662 C CA . LYS D 1 161 ? -16.878 53.996 14.526 1.00 188.27 182 LYS D CA 1
ATOM 8663 C C . LYS D 1 161 ? -16.385 53.321 15.799 1.00 190.91 182 LYS D C 1
ATOM 8664 O O . LYS D 1 161 ? -17.046 52.402 16.292 1.00 194.45 182 LYS D O 1
ATOM 8670 N N . ASP D 1 162 ? -15.265 53.788 16.362 1.00 179.84 183 ASP D N 1
ATOM 8671 C CA . ASP D 1 162 ? -14.651 53.146 17.518 1.00 173.69 183 ASP D CA 1
ATOM 8672 C C . ASP D 1 162 ? -15.356 53.492 18.824 1.00 173.03 183 ASP D C 1
ATOM 8673 O O . ASP D 1 162 ? -15.276 52.718 19.785 1.00 174.73 183 ASP D O 1
ATOM 8678 N N . ASN D 1 163 ? -16.022 54.645 18.894 1.00 170.99 184 ASN D N 1
ATOM 8679 C CA . ASN D 1 163 ? -16.651 55.089 20.134 1.00 169.81 184 ASN D CA 1
ATOM 8680 C C . ASN D 1 163 ? -17.655 56.213 19.895 1.00 168.96 184 ASN D C 1
ATOM 8681 O O . ASN D 1 163 ? -18.089 56.872 20.845 1.00 168.29 184 ASN D O 1
ATOM 8686 N N . GLY D 1 164 ? -18.037 56.435 18.639 1.00 168.71 185 GLY D N 1
ATOM 8687 C CA . GLY D 1 164 ? -19.099 57.373 18.330 1.00 168.28 185 GLY D CA 1
ATOM 8688 C C . GLY D 1 164 ? -20.217 56.766 17.509 1.00 167.61 185 GLY D C 1
ATOM 8689 O O . GLY D 1 164 ? -20.291 55.540 17.366 1.00 167.09 185 GLY D O 1
ATOM 8690 N N . ILE D 1 165 ? -21.089 57.610 16.958 1.00 168.07 186 ILE D N 1
ATOM 8691 C CA . ILE D 1 165 ? -22.250 57.134 16.214 1.00 170.72 186 ILE D CA 1
ATOM 8692 C C . ILE D 1 165 ? -21.907 56.996 14.737 1.00 173.06 186 ILE D C 1
ATOM 8693 O O . ILE D 1 165 ? -20.866 57.483 14.278 1.00 172.61 186 ILE D O 1
ATOM 8698 N N . LYS D 1 166 ? -22.782 56.324 13.991 1.00 175.64 187 LYS D N 1
ATOM 8699 C CA . LYS D 1 166 ? -22.715 56.292 12.538 1.00 174.43 187 LYS D CA 1
ATOM 8700 C C . LYS D 1 166 ? -23.455 57.464 11.911 1.00 176.33 187 LYS D C 1
ATOM 8701 O O . LYS D 1 166 ? -23.382 57.651 10.690 1.00 178.27 187 LYS D O 1
ATOM 8707 N N . HIS D 1 167 ? -24.146 58.271 12.718 1.00 171.25 188 HIS D N 1
ATOM 8708 C CA . HIS D 1 167 ? -24.869 59.425 12.193 1.00 165.99 188 HIS D CA 1
ATOM 8709 C C . HIS D 1 167 ? -23.877 60.573 12.015 1.00 156.87 188 HIS D C 1
ATOM 8710 O O . HIS D 1 167 ? -23.971 61.623 12.652 1.00 158.32 188 HIS D O 1
ATOM 8717 N N . VAL D 1 168 ? -22.928 60.371 11.098 1.00 147.78 189 VAL D N 1
ATOM 8718 C CA . VAL D 1 168 ? -21.869 61.347 10.847 1.00 138.66 189 VAL D CA 1
ATOM 8719 C C . VAL D 1 168 ? -21.598 61.411 9.353 1.00 140.83 189 VAL D C 1
ATOM 8720 O O . VAL D 1 168 ? -21.377 60.380 8.709 1.00 146.19 189 VAL D O 1
ATOM 8724 N N . ALA D 1 169 ? -21.605 62.617 8.806 1.00 138.93 190 ALA D N 1
ATOM 8725 C CA . ALA D 1 169 ? -21.164 62.855 7.445 1.00 138.06 190 ALA D CA 1
ATOM 8726 C C . ALA D 1 169 ? -19.930 63.737 7.486 1.00 133.69 190 ALA D C 1
ATOM 8727 O O . ALA D 1 169 ? -19.816 64.624 8.337 1.00 136.64 190 ALA D O 1
ATOM 8729 N N . PHE D 1 170 ? -19.007 63.488 6.574 1.00 124.18 191 PHE D N 1
ATOM 8730 C CA . PHE D 1 170 ? -17.804 64.289 6.479 1.00 114.87 191 PHE D CA 1
ATOM 8731 C C . PHE D 1 170 ? -17.813 65.089 5.196 1.00 117.66 191 PHE D C 1
ATOM 8732 O O . PHE D 1 170 ? -18.317 64.635 4.165 1.00 120.28 191 PHE D O 1
ATOM 8740 N N . SER D 1 171 ? -17.262 66.294 5.275 1.00 116.61 192 SER D N 1
ATOM 8741 C CA . SER D 1 171 ? -17.161 67.117 4.088 1.00 117.61 192 SER D CA 1
ATOM 8742 C C . SER D 1 171 ? -15.811 67.806 4.078 1.00 122.55 192 SER D C 1
ATOM 8743 O O . SER D 1 171 ? -15.143 67.930 5.109 1.00 119.70 192 SER D O 1
ATOM 8746 N N . THR D 1 172 ? -15.404 68.218 2.883 1.00 131.10 193 THR D N 1
ATOM 8747 C CA . THR D 1 172 ? -14.293 69.141 2.712 1.00 136.02 193 THR D CA 1
ATOM 8748 C C . THR D 1 172 ? -14.863 70.551 2.654 1.00 140.92 193 THR D C 1
ATOM 8749 O O . THR D 1 172 ? -15.684 70.857 1.783 1.00 145.35 193 THR D O 1
ATOM 8753 N N . ALA D 1 173 ? -14.448 71.398 3.585 1.00 139.45 194 ALA D N 1
ATOM 8754 C CA . ALA D 1 173 ? -14.929 72.767 3.596 1.00 136.32 194 ALA D CA 1
ATOM 8755 C C . ALA D 1 173 ? -14.163 73.599 2.579 1.00 131.70 194 ALA D C 1
ATOM 8756 O O . ALA D 1 173 ? -12.956 73.425 2.388 1.00 127.18 194 ALA D O 1
ATOM 8758 N N . ASP D 1 174 ? -14.880 74.488 1.904 1.00 134.13 195 ASP D N 1
ATOM 8759 C CA . ASP D 1 174 ? -14.232 75.504 1.092 1.00 136.60 195 ASP D CA 1
ATOM 8760 C C . ASP D 1 174 ? -13.647 76.560 2.020 1.00 138.74 195 ASP D C 1
ATOM 8761 O O . ASP D 1 174 ? -14.338 77.070 2.907 1.00 138.48 195 ASP D O 1
ATOM 8766 N N . GLY D 1 175 ? -12.362 76.847 1.848 1.00 141.83 196 GLY D N 1
ATOM 8767 C CA . GLY D 1 175 ? -11.746 77.932 2.597 1.00 141.19 196 GLY D CA 1
ATOM 8768 C C . GLY D 1 175 ? -11.508 77.589 4.057 1.00 137.61 196 GLY D C 1
ATOM 8769 O O . GLY D 1 175 ? -10.962 76.534 4.402 1.00 137.53 196 GLY D O 1
ATOM 8770 N N . ALA D 1 176 ? -11.939 78.503 4.923 1.00 130.08 197 ALA D N 1
ATOM 8771 C CA . ALA D 1 176 ? -11.592 78.540 6.344 1.00 118.44 197 ALA D CA 1
ATOM 8772 C C . ALA D 1 176 ? -12.296 77.424 7.106 1.00 110.38 197 ALA D C 1
ATOM 8773 O O . ALA D 1 176 ? -13.479 77.533 7.438 1.00 110.32 197 ALA D O 1
ATOM 8775 N N . LEU D 1 177 ? -11.583 76.314 7.329 1.00 102.24 198 LEU D N 1
ATOM 8776 C CA . LEU D 1 177 ? -12.161 75.185 8.055 1.00 92.31 198 LEU D CA 1
ATOM 8777 C C . LEU D 1 177 ? -12.721 75.613 9.410 1.00 93.80 198 LEU D C 1
ATOM 8778 O O . LEU D 1 177 ? -13.833 75.225 9.782 1.00 98.77 198 LEU D O 1
ATOM 8783 N N . GLU D 1 178 ? -11.982 76.443 10.146 1.00 91.55 199 GLU D N 1
ATOM 8784 C CA . GLU D 1 178 ? -12.408 76.828 11.490 1.00 89.43 199 GLU D CA 1
ATOM 8785 C C . GLU D 1 178 ? -13.697 77.644 11.485 1.00 90.47 199 GLU D C 1
ATOM 8786 O O . GLU D 1 178 ? -14.425 77.648 12.481 1.00 93.35 199 GLU D O 1
ATOM 8792 N N . ALA D 1 179 ? -13.991 78.355 10.405 1.00 90.71 200 ALA D N 1
ATOM 8793 C CA . ALA D 1 179 ? -15.216 79.139 10.344 1.00 92.59 200 ALA D CA 1
ATOM 8794 C C . ALA D 1 179 ? -16.417 78.332 9.875 1.00 96.66 200 ALA D C 1
ATOM 8795 O O . ALA D 1 179 ? -17.525 78.875 9.833 1.00 97.76 200 ALA D O 1
ATOM 8797 N N . ALA D 1 180 ? -16.225 77.060 9.517 1.00 98.50 201 ALA D N 1
ATOM 8798 C CA . ALA D 1 180 ? -17.336 76.263 9.006 1.00 100.41 201 ALA D CA 1
ATOM 8799 C C . ALA D 1 180 ? -18.480 76.095 10.003 1.00 105.08 201 ALA D C 1
ATOM 8800 O O . ALA D 1 180 ? -19.642 76.203 9.578 1.00 118.35 201 ALA D O 1
ATOM 8802 N N . PRO D 1 181 ? -18.254 75.850 11.300 1.00 99.03 202 PRO D N 1
ATOM 8803 C CA . PRO D 1 181 ? -19.404 75.764 12.216 1.00 99.71 202 PRO D CA 1
ATOM 8804 C C . PRO D 1 181 ? -20.179 77.072 12.356 1.00 102.18 202 PRO D C 1
ATOM 8805 O O . PRO D 1 181 ? -21.401 77.034 12.553 1.00 105.21 202 PRO D O 1
ATOM 8809 N N . ALA D 1 182 ? -19.520 78.230 12.265 1.00 100.09 203 ALA D N 1
ATOM 8810 C CA . ALA D 1 182 ? -20.265 79.483 12.338 1.00 98.69 203 ALA D CA 1
ATOM 8811 C C . ALA D 1 182 ? -21.058 79.730 11.069 1.00 102.56 203 ALA D C 1
ATOM 8812 O O . ALA D 1 182 ? -22.156 80.291 11.130 1.00 111.25 203 ALA D O 1
ATOM 8814 N N . MET D 1 183 ? -20.529 79.325 9.916 1.00 99.75 204 MET D N 1
ATOM 8815 C CA . MET D 1 183 ? -21.223 79.565 8.658 1.00 103.17 204 MET D CA 1
ATOM 8816 C C . MET D 1 183 ? -22.405 78.627 8.439 1.00 109.15 204 MET D C 1
ATOM 8817 O O . MET D 1 183 ? -23.191 78.864 7.517 1.00 114.51 204 MET D O 1
ATOM 8822 N N . GLY D 1 184 ? -22.533 77.561 9.230 1.00 107.66 205 GLY D N 1
ATOM 8823 C CA . GLY D 1 184 ? -23.587 76.586 9.046 1.00 109.48 205 GLY D CA 1
ATOM 8824 C C . GLY D 1 184 ? -23.237 75.422 8.149 1.00 112.37 205 GLY D C 1
ATOM 8825 O O . GLY D 1 184 ? -24.056 74.508 8.002 1.00 118.33 205 GLY D O 1
ATOM 8826 N N . ILE D 1 185 ? -22.048 75.429 7.543 1.00 109.34 206 ILE D N 1
ATOM 8827 C CA . ILE D 1 185 ? -21.615 74.322 6.695 1.00 106.47 206 ILE D CA 1
ATOM 8828 C C . ILE D 1 185 ? -21.558 73.028 7.497 1.00 108.25 206 ILE D C 1
ATOM 8829 O O . ILE D 1 185 ? -22.149 72.008 7.117 1.00 114.40 206 ILE D O 1
ATOM 8834 N N . ALA D 1 186 ? -20.845 73.043 8.612 1.00 102.86 207 ALA D N 1
ATOM 8835 C CA . ALA D 1 186 ? -20.732 71.867 9.455 1.00 101.34 207 ALA D CA 1
ATOM 8836 C C . ALA D 1 186 ? -21.213 72.191 10.857 1.00 99.13 207 ALA D C 1
ATOM 8837 O O . ALA D 1 186 ? -21.429 73.348 11.221 1.00 102.71 207 ALA D O 1
ATOM 8839 N N . ASP D 1 187 ? -21.393 71.144 11.641 1.00 96.25 208 ASP D N 1
ATOM 8840 C CA . ASP D 1 187 ? -21.651 71.311 13.059 1.00 101.68 208 ASP D CA 1
ATOM 8841 C C . ASP D 1 187 ? -20.386 71.173 13.883 1.00 102.73 208 ASP D C 1
ATOM 8842 O O . ASP D 1 187 ? -20.295 71.768 14.960 1.00 106.13 208 ASP D O 1
ATOM 8847 N N . ALA D 1 188 ? -19.401 70.416 13.396 1.00 99.38 209 ALA D N 1
ATOM 8848 C CA . ALA D 1 188 ? -18.117 70.319 14.079 1.00 95.40 209 ALA D CA 1
ATOM 8849 C C . ALA D 1 188 ? -17.003 70.201 13.049 1.00 93.12 209 ALA D C 1
ATOM 8850 O O . ALA D 1 188 ? -17.245 70.001 11.854 1.00 96.06 209 ALA D O 1
ATOM 8852 N N . ILE D 1 189 ? -15.760 70.324 13.520 1.00 87.99 210 ILE D N 1
ATOM 8853 C CA . ILE D 1 189 ? -14.610 70.176 12.638 1.00 85.99 210 ILE D CA 1
ATOM 8854 C C . ILE D 1 189 ? -13.644 69.189 13.257 1.00 85.21 210 ILE D C 1
ATOM 8855 O O . ILE D 1 189 ? -13.617 68.989 14.472 1.00 89.22 210 ILE D O 1
ATOM 8860 N N . LEU D 1 190 ? -12.841 68.573 12.390 1.00 84.24 211 LEU D N 1
ATOM 8861 C CA . LEU D 1 190 ? -11.735 67.700 12.782 1.00 83.59 211 LEU D CA 1
ATOM 8862 C C . LEU D 1 190 ? -10.464 68.310 12.202 1.00 81.01 211 LEU D C 1
ATOM 8863 O O . LEU D 1 190 ? -10.252 68.276 10.984 1.00 82.68 211 LEU D O 1
ATOM 8868 N N . ASP D 1 191 ? -9.620 68.878 13.060 1.00 79.07 212 ASP D N 1
ATOM 8869 C CA . ASP D 1 191 ? -8.522 69.693 12.556 1.00 80.89 212 ASP D CA 1
ATOM 8870 C C . ASP D 1 191 ? -7.304 69.556 13.453 1.00 77.94 212 ASP D C 1
ATOM 8871 O O . ASP D 1 191 ? -7.347 68.926 14.517 1.00 81.58 212 ASP D O 1
ATOM 8876 N N . LEU D 1 192 ? -6.201 70.143 12.988 1.00 72.32 213 LEU D N 1
ATOM 8877 C CA . LEU D 1 192 ? -4.943 70.115 13.716 1.00 71.62 213 LEU D CA 1
ATOM 8878 C C . LEU D 1 192 ? -4.879 71.269 14.702 1.00 75.57 213 LEU D C 1
ATOM 8879 O O . LEU D 1 192 ? -5.138 72.424 14.347 1.00 79.09 213 LEU D O 1
ATOM 8884 N N . VAL D 1 193 ? -4.515 70.954 15.936 1.00 75.06 214 VAL D N 1
ATOM 8885 C CA . VAL D 1 193 ? -4.424 71.926 17.011 1.00 71.36 214 VAL D CA 1
ATOM 8886 C C . VAL D 1 193 ? -2.989 71.947 17.508 1.00 75.27 214 VAL D C 1
ATOM 8887 O O . VAL D 1 193 ? -2.389 70.892 17.753 1.00 79.45 214 VAL D O 1
ATOM 8891 N N . SER D 1 194 ? -2.432 73.143 17.607 1.00 76.72 215 SER D N 1
ATOM 8892 C CA . SER D 1 194 ? -1.094 73.345 18.138 1.00 76.36 215 SER D CA 1
ATOM 8893 C C . SER D 1 194 ? -1.156 74.180 19.413 1.00 78.94 215 SER D C 1
ATOM 8894 O O . SER D 1 194 ? -1.176 73.639 20.523 1.00 86.03 215 SER D O 1
ATOM 8897 N N . SER D 1 195 ? -1.232 75.500 19.262 1.00 72.73 216 SER D N 1
ATOM 8898 C CA . SER D 1 195 ? -1.368 76.386 20.405 1.00 67.66 216 SER D CA 1
ATOM 8899 C C . SER D 1 195 ? -2.799 76.545 20.871 1.00 70.98 216 SER D C 1
ATOM 8900 O O . SER D 1 195 ? -3.016 77.083 21.958 1.00 79.46 216 SER D O 1
ATOM 8903 N N . GLY D 1 196 ? -3.775 76.146 20.065 1.00 70.14 217 GLY D N 1
ATOM 8904 C CA . GLY D 1 196 ? -5.169 76.286 20.433 1.00 68.68 217 GLY D CA 1
ATOM 8905 C C . GLY D 1 196 ? -5.762 77.667 20.228 1.00 73.53 217 GLY D C 1
ATOM 8906 O O . GLY D 1 196 ? -6.934 77.870 20.577 1.00 79.61 217 GLY D O 1
ATOM 8907 N N . THR D 1 197 ? -5.005 78.624 19.666 1.00 66.83 218 THR D N 1
ATOM 8908 C CA . THR D 1 197 ? -5.544 79.966 19.484 1.00 73.71 218 THR D CA 1
ATOM 8909 C C . THR D 1 197 ? -6.590 80.031 18.374 1.00 78.85 218 THR D C 1
ATOM 8910 O O . THR D 1 197 ? -7.530 80.820 18.472 1.00 83.90 218 THR D O 1
ATOM 8914 N N . THR D 1 198 ? -6.433 79.254 17.299 1.00 76.96 219 THR D N 1
ATOM 8915 C CA . THR D 1 198 ? -7.436 79.255 16.231 1.00 78.07 219 THR D CA 1
ATOM 8916 C C . THR D 1 198 ? -8.802 78.805 16.730 1.00 80.25 219 THR D C 1
ATOM 8917 O O . THR D 1 198 ? -9.832 79.419 16.408 1.00 73.53 219 THR D O 1
ATOM 8921 N N . LEU D 1 199 ? -8.825 77.775 17.568 1.00 80.30 220 LEU D N 1
ATOM 8922 C CA . LEU D 1 199 ? -10.094 77.317 18.098 1.00 72.64 220 LEU D CA 1
ATOM 8923 C C . LEU D 1 199 ? -10.701 78.371 19.009 1.00 80.69 220 LEU D C 1
ATOM 8924 O O . LEU D 1 199 ? -11.903 78.640 18.938 1.00 76.20 220 LEU D O 1
ATOM 8929 N N . LYS D 1 200 ? -9.875 79.021 19.834 1.00 78.61 221 LYS D N 1
ATOM 8930 C CA . LYS D 1 200 ? -10.421 80.011 20.749 1.00 80.64 221 LYS D CA 1
ATOM 8931 C C . LYS D 1 200 ? -10.897 81.252 20.006 1.00 86.53 221 LYS D C 1
ATOM 8932 O O . LYS D 1 200 ? -11.908 81.851 20.393 1.00 93.36 221 LYS D O 1
ATOM 8938 N N . GLU D 1 201 ? -10.197 81.634 18.931 1.00 85.34 222 GLU D N 1
ATOM 8939 C CA . GLU D 1 201 ? -10.589 82.774 18.109 1.00 85.00 222 GLU D CA 1
ATOM 8940 C C . GLU D 1 201 ? -11.896 82.508 17.390 1.00 78.72 222 GLU D C 1
ATOM 8941 O O . GLU D 1 201 ? -12.632 83.450 17.081 1.00 82.14 222 GLU D O 1
ATOM 8947 N N . ASN D 1 202 ? -12.206 81.242 17.118 1.00 78.33 223 ASN D N 1
ATOM 8948 C CA . ASN D 1 202 ? -13.434 80.908 16.413 1.00 80.16 223 ASN D CA 1
ATOM 8949 C C . ASN D 1 202 ? -14.469 80.252 17.330 1.00 91.59 223 ASN D C 1
ATOM 8950 O O . ASN D 1 202 ? -15.345 79.526 16.859 1.00 97.41 223 ASN D O 1
ATOM 8955 N N . ASN D 1 203 ? -14.395 80.520 18.634 1.00 87.62 224 ASN D N 1
ATOM 8956 C CA . ASN D 1 203 ? -15.380 80.039 19.607 1.00 87.96 224 ASN D CA 1
ATOM 8957 C C . ASN D 1 203 ? -15.643 78.550 19.442 1.00 92.19 224 ASN D C 1
ATOM 8958 O O . ASN D 1 203 ? -16.787 78.095 19.393 1.00 98.58 224 ASN D O 1
ATOM 8963 N N . LEU D 1 204 ? -14.562 77.794 19.320 1.00 90.12 225 LEU D N 1
ATOM 8964 C CA . LEU D 1 204 ? -14.608 76.349 19.249 1.00 87.38 225 LEU D CA 1
ATOM 8965 C C . LEU D 1 204 ? -13.891 75.781 20.464 1.00 86.08 225 LEU D C 1
ATOM 8966 O O . LEU D 1 204 ? -13.144 76.475 21.154 1.00 77.29 225 LEU D O 1
ATOM 8971 N N . LYS D 1 205 ? -14.135 74.506 20.735 1.00 87.36 226 LYS D N 1
ATOM 8972 C CA . LYS D 1 205 ? -13.608 73.902 21.945 1.00 89.75 226 LYS D CA 1
ATOM 8973 C C . LYS D 1 205 ? -13.372 72.427 21.691 1.00 90.29 226 LYS D C 1
ATOM 8974 O O . LYS D 1 205 ? -14.085 71.791 20.902 1.00 88.75 226 LYS D O 1
ATOM 8980 N N . GLU D 1 206 ? -12.347 71.903 22.358 1.00 90.32 227 GLU D N 1
ATOM 8981 C CA . GLU D 1 206 ? -12.056 70.480 22.371 1.00 91.91 227 GLU D CA 1
ATOM 8982 C C . GLU D 1 206 ? -12.917 69.786 23.422 1.00 98.36 227 GLU D C 1
ATOM 8983 O O . GLU D 1 206 ? -13.422 70.412 24.357 1.00 102.26 227 GLU D O 1
ATOM 8989 N N . ILE D 1 207 ? -13.090 68.475 23.252 1.00 101.64 228 ILE D N 1
ATOM 8990 C CA . ILE D 1 207 ? -13.822 67.654 24.205 1.00 105.40 228 ILE D CA 1
ATOM 8991 C C . ILE D 1 207 ? -12.832 66.674 24.816 1.00 115.46 228 ILE D C 1
ATOM 8992 O O . ILE D 1 207 ? -11.780 66.385 24.242 1.00 116.15 228 ILE D O 1
ATOM 8997 N N . GLU D 1 208 ? -13.177 66.148 25.987 1.00 126.21 229 GLU D N 1
ATOM 8998 C CA . GLU D 1 208 ? -12.347 65.106 26.577 1.00 128.48 229 GLU D CA 1
ATOM 8999 C C . GLU D 1 208 ? -12.506 63.816 25.772 1.00 121.92 229 GLU D C 1
ATOM 9000 O O . GLU D 1 208 ? -13.630 63.355 25.530 1.00 120.39 229 GLU D O 1
ATOM 9006 N N . GLY D 1 209 ? -11.377 63.238 25.350 1.00 117.30 230 GLY D N 1
ATOM 9007 C CA . GLY D 1 209 ? -11.413 62.089 24.466 1.00 116.64 230 GLY D CA 1
ATOM 9008 C C . GLY D 1 209 ? -11.598 62.398 22.997 1.00 112.53 230 GLY D C 1
ATOM 9009 O O . GLY D 1 209 ? -11.758 61.466 22.197 1.00 111.63 230 GLY D O 1
ATOM 9010 N N . GLY D 1 210 ? -11.643 63.677 22.628 1.00 108.45 231 GLY D N 1
ATOM 9011 C CA . GLY D 1 210 ? -11.769 64.110 21.248 1.00 103.33 231 GLY D CA 1
ATOM 9012 C C . GLY D 1 210 ? -10.510 64.017 20.405 1.00 96.47 231 GLY D C 1
ATOM 9013 O O . GLY D 1 210 ? -10.599 64.166 19.181 1.00 96.22 231 GLY D O 1
ATOM 9014 N N . THR D 1 211 ? -9.351 63.775 21.023 1.00 90.50 232 THR D N 1
ATOM 9015 C CA . THR D 1 211 ? -8.097 63.695 20.285 1.00 86.30 232 THR D CA 1
ATOM 9016 C C . THR D 1 211 ? -8.041 62.406 19.478 1.00 88.30 232 THR D C 1
ATOM 9017 O O . THR D 1 211 ? -8.089 61.306 20.041 1.00 94.76 232 THR D O 1
ATOM 9021 N N . VAL D 1 212 ? -7.970 62.541 18.157 1.00 82.67 233 VAL D N 1
ATOM 9022 C CA . VAL D 1 212 ? -7.831 61.376 17.291 1.00 76.87 233 VAL D CA 1
ATOM 9023 C C . VAL D 1 212 ? -6.380 60.920 17.221 1.00 74.16 233 VAL D C 1
ATOM 9024 O O . VAL D 1 212 ? -6.103 59.721 17.109 1.00 77.07 233 VAL D O 1
ATOM 9028 N N . LEU D 1 213 ? -5.435 61.854 17.212 1.00 72.36 234 LEU D N 1
ATOM 9029 C CA . LEU D 1 213 ? -4.047 61.432 17.114 1.00 73.32 234 LEU D CA 1
ATOM 9030 C C . LEU D 1 213 ? -3.125 62.541 17.599 1.00 76.25 234 LEU D C 1
ATOM 9031 O O . LEU D 1 213 ? -3.468 63.722 17.542 1.00 78.72 234 LEU D O 1
ATOM 9036 N N . GLU D 1 214 ? -1.978 62.133 18.130 1.00 77.21 235 GLU D N 1
ATOM 9037 C CA . GLU D 1 214 ? -0.867 63.014 18.462 1.00 74.08 235 GLU D CA 1
ATOM 9038 C C . GLU D 1 214 ? 0.179 62.907 17.365 1.00 80.19 235 GLU D C 1
ATOM 9039 O O . GLU D 1 214 ? 0.532 61.797 16.952 1.00 88.60 235 GLU D O 1
ATOM 9045 N N . SER D 1 215 ? 0.677 64.041 16.897 1.00 76.70 236 SER D N 1
ATOM 9046 C CA . SER D 1 215 ? 1.572 64.042 15.753 1.00 76.90 236 SER D CA 1
ATOM 9047 C C . SER D 1 215 ? 2.820 64.867 16.025 1.00 80.23 236 SER D C 1
ATOM 9048 O O . SER D 1 215 ? 2.750 65.949 16.617 1.00 81.70 236 SER D O 1
ATOM 9051 N N . GLN D 1 216 ? 3.960 64.338 15.589 1.00 79.31 237 GLN D N 1
ATOM 9052 C CA . GLN D 1 216 ? 5.192 65.088 15.433 1.00 74.40 237 GLN D CA 1
ATOM 9053 C C . GLN D 1 216 ? 5.755 64.725 14.080 1.00 76.56 237 GLN D C 1
ATOM 9054 O O . GLN D 1 216 ? 5.262 63.812 13.415 1.00 80.25 237 GLN D O 1
ATOM 9060 N N . ALA D 1 217 ? 6.826 65.408 13.695 1.00 74.76 238 ALA D N 1
ATOM 9061 C CA . ALA D 1 217 ? 7.595 64.941 12.557 1.00 74.30 238 ALA D CA 1
ATOM 9062 C C . ALA D 1 217 ? 8.327 63.680 12.968 1.00 73.65 238 ALA D C 1
ATOM 9063 O O . ALA D 1 217 ? 8.803 63.564 14.099 1.00 77.65 238 ALA D O 1
ATOM 9065 N N . ALA D 1 218 ? 8.410 62.732 12.043 1.00 69.86 239 ALA D N 1
ATOM 9066 C CA . ALA D 1 218 ? 8.935 61.411 12.326 1.00 65.36 239 ALA D CA 1
ATOM 9067 C C . ALA D 1 218 ? 9.785 60.949 11.157 1.00 70.36 239 ALA D C 1
ATOM 9068 O O . ALA D 1 218 ? 9.552 61.333 10.005 1.00 76.06 239 ALA D O 1
ATOM 9070 N N . LEU D 1 219 ? 10.790 60.139 11.479 1.00 68.13 240 LEU D N 1
ATOM 9071 C CA . LEU D 1 219 ? 11.609 59.455 10.490 1.00 69.98 240 LEU D CA 1
ATOM 9072 C C . LEU D 1 219 ? 10.999 58.088 10.212 1.00 71.44 240 LEU D C 1
ATOM 9073 O O . LEU D 1 219 ? 10.950 57.231 11.105 1.00 71.04 240 LEU D O 1
ATOM 9078 N N . VAL D 1 220 ? 10.572 57.888 8.965 1.00 72.09 241 VAL D N 1
ATOM 9079 C CA . VAL D 1 220 ? 9.833 56.722 8.505 1.00 72.23 241 VAL D CA 1
ATOM 9080 C C . VAL D 1 220 ? 10.662 56.003 7.450 1.00 75.75 241 VAL D C 1
ATOM 9081 O O . VAL D 1 220 ? 11.414 56.629 6.700 1.00 84.06 241 VAL D O 1
ATOM 9085 N N . ALA D 1 221 ? 10.519 54.681 7.388 1.00 69.59 242 ALA D N 1
ATOM 9086 C CA . ALA D 1 221 ? 11.281 53.875 6.448 1.00 72.88 242 ALA D CA 1
ATOM 9087 C C . ALA D 1 221 ? 10.421 52.735 5.912 1.00 74.53 242 ALA D C 1
ATOM 9088 O O . ALA D 1 221 ? 9.439 52.323 6.534 1.00 77.33 242 ALA D O 1
ATOM 9090 N N . SER D 1 222 ? 10.777 52.258 4.720 1.00 69.97 243 SER D N 1
ATOM 9091 C CA . SER D 1 222 ? 10.104 51.126 4.098 1.00 70.62 243 SER D CA 1
ATOM 9092 C C . SER D 1 222 ? 10.756 49.788 4.444 1.00 72.38 243 SER D C 1
ATOM 9093 O O . SER D 1 222 ? 11.976 49.633 4.353 1.00 73.00 243 SER D O 1
ATOM 9096 N N . ARG D 1 223 ? 9.919 48.800 4.771 1.00 63.90 244 ARG D N 1
ATOM 9097 C CA . ARG D 1 223 ? 10.413 47.466 5.112 1.00 64.38 244 ARG D CA 1
ATOM 9098 C C . ARG D 1 223 ? 11.106 46.796 3.928 1.00 66.11 244 ARG D C 1
ATOM 9099 O O . ARG D 1 223 ? 12.178 46.192 4.081 1.00 66.25 244 ARG D O 1
ATOM 9107 N N . ARG D 1 224 ? 10.531 46.925 2.730 1.00 67.03 245 ARG D N 1
ATOM 9108 C CA . ARG D 1 224 ? 11.150 46.345 1.540 1.00 79.85 245 ARG D CA 1
ATOM 9109 C C . ARG D 1 224 ? 12.518 46.956 1.265 1.00 76.77 245 ARG D C 1
ATOM 9110 O O . ARG D 1 224 ? 13.452 46.250 0.877 1.00 69.81 245 ARG D O 1
ATOM 9118 N N . SER D 1 225 ? 12.674 48.260 1.497 1.00 75.89 246 SER D N 1
ATOM 9119 C CA . SER D 1 225 ? 13.971 48.883 1.261 1.00 75.62 246 SER D CA 1
ATOM 9120 C C . SER D 1 225 ? 15.000 48.439 2.293 1.00 75.71 246 SER D C 1
ATOM 9121 O O . SER D 1 225 ? 16.091 47.988 1.931 1.00 77.22 246 SER D O 1
ATOM 9124 N N . MET D 1 226 ? 14.639 48.470 3.576 1.00 70.09 247 MET D N 1
ATOM 9125 C CA . MET D 1 226 ? 15.611 48.143 4.609 1.00 68.66 247 MET D CA 1
ATOM 9126 C C . MET D 1 226 ? 16.041 46.682 4.537 1.00 71.11 247 MET D C 1
ATOM 9127 O O . MET D 1 226 ? 17.225 46.368 4.707 1.00 71.67 247 MET D O 1
ATOM 9132 N N . ILE D 1 227 ? 15.114 45.770 4.258 1.00 66.91 248 ILE D N 1
ATOM 9133 C CA . ILE D 1 227 ? 15.555 44.389 4.197 1.00 68.13 248 ILE D CA 1
ATOM 9134 C C . ILE D 1 227 ? 16.155 44.069 2.830 1.00 72.58 248 ILE D C 1
ATOM 9135 O O . ILE D 1 227 ? 17.165 43.360 2.748 1.00 74.89 248 ILE D O 1
ATOM 9140 N N . GLY D 1 228 ? 15.629 44.669 1.763 1.00 71.95 249 GLY D N 1
ATOM 9141 C CA . GLY D 1 228 ? 15.877 44.215 0.407 1.00 72.52 249 GLY D CA 1
ATOM 9142 C C . GLY D 1 228 ? 16.873 44.984 -0.430 1.00 79.37 249 GLY D C 1
ATOM 9143 O O . GLY D 1 228 ? 17.416 44.434 -1.392 1.00 84.25 249 GLY D O 1
ATOM 9144 N N . ARG D 1 229 ? 17.061 46.263 -0.132 1.00 79.28 250 ARG D N 1
ATOM 9145 C CA . ARG D 1 229 ? 17.980 47.121 -0.867 1.00 83.55 250 ARG D CA 1
ATOM 9146 C C . ARG D 1 229 ? 19.244 47.283 -0.034 1.00 87.45 250 ARG D C 1
ATOM 9147 O O . ARG D 1 229 ? 19.196 47.832 1.073 1.00 88.59 250 ARG D O 1
ATOM 9155 N N . LYS D 1 230 ? 20.370 46.818 -0.567 1.00 91.81 251 LYS D N 1
ATOM 9156 C CA . LYS D 1 230 ? 21.618 46.851 0.182 1.00 96.25 251 LYS D CA 1
ATOM 9157 C C . LYS D 1 230 ? 22.068 48.294 0.382 1.00 103.57 251 LYS D C 1
ATOM 9158 O O . LYS D 1 230 ? 22.020 49.112 -0.543 1.00 103.20 251 LYS D O 1
ATOM 9164 N N . GLY D 1 231 ? 22.462 48.614 1.609 1.00 112.24 252 GLY D N 1
ATOM 9165 C CA . GLY D 1 231 ? 22.926 49.930 1.970 1.00 112.26 252 GLY D CA 1
ATOM 9166 C C . GLY D 1 231 ? 21.892 50.806 2.650 1.00 111.44 252 GLY D C 1
ATOM 9167 O O . GLY D 1 231 ? 22.267 51.792 3.296 1.00 117.44 252 GLY D O 1
ATOM 9168 N N . VAL D 1 232 ? 20.606 50.467 2.543 1.00 105.14 253 VAL D N 1
ATOM 9169 C CA . VAL D 1 232 ? 19.568 51.310 3.130 1.00 88.99 253 VAL D CA 1
ATOM 9170 C C . VAL D 1 232 ? 19.600 51.218 4.654 1.00 80.89 253 VAL D C 1
ATOM 9171 O O . VAL D 1 232 ? 19.607 52.233 5.354 1.00 75.46 253 VAL D O 1
ATOM 9175 N N . LEU D 1 233 ? 19.685 50.002 5.187 1.00 80.08 254 LEU D N 1
ATOM 9176 C CA . LEU D 1 233 ? 19.549 49.810 6.626 1.00 77.66 254 LEU D CA 1
ATOM 9177 C C . LEU D 1 233 ? 20.656 50.499 7.413 1.00 87.93 254 LEU D C 1
ATOM 9178 O O . LEU D 1 233 ? 20.405 51.060 8.485 1.00 92.80 254 LEU D O 1
ATOM 9183 N N . GLU D 1 234 ? 21.888 50.458 6.915 1.00 95.65 255 GLU D N 1
ATOM 9184 C CA . GLU D 1 234 ? 22.976 51.086 7.658 1.00 98.71 255 GLU D CA 1
ATOM 9185 C C . GLU D 1 234 ? 22.933 52.605 7.558 1.00 96.66 255 GLU D C 1
ATOM 9186 O O . GLU D 1 234 ? 23.357 53.283 8.498 1.00 101.92 255 GLU D O 1
ATOM 9192 N N . THR D 1 235 ? 22.452 53.171 6.445 1.00 93.15 256 THR D N 1
ATOM 9193 C CA . THR D 1 235 ? 22.373 54.628 6.427 1.00 96.42 256 THR D CA 1
ATOM 9194 C C . THR D 1 235 ? 21.175 55.144 7.215 1.00 99.26 256 THR D C 1
ATOM 9195 O O . THR D 1 235 ? 21.234 56.266 7.731 1.00 105.38 256 THR D O 1
ATOM 9199 N N . THR D 1 236 ? 20.094 54.359 7.348 1.00 96.13 257 THR D N 1
ATOM 9200 C CA . THR D 1 236 ? 19.105 54.720 8.363 1.00 92.23 257 THR D CA 1
ATOM 9201 C C . THR D 1 236 ? 19.681 54.560 9.756 1.00 88.47 257 THR D C 1
ATOM 9202 O O . THR D 1 236 ? 19.271 55.269 10.672 1.00 92.79 257 THR D O 1
ATOM 9206 N N . HIS D 1 237 ? 20.565 53.590 9.959 1.00 87.56 258 HIS D N 1
ATOM 9207 C CA . HIS D 1 237 ? 21.243 53.494 11.246 1.00 94.38 258 HIS D CA 1
ATOM 9208 C C . HIS D 1 237 ? 22.025 54.768 11.535 1.00 99.55 258 HIS D C 1
ATOM 9209 O O . HIS D 1 237 ? 21.947 55.328 12.636 1.00 103.34 258 HIS D O 1
ATOM 9216 N N . GLU D 1 238 ? 22.807 55.231 10.560 1.00 98.63 259 GLU D N 1
ATOM 9217 C CA . GLU D 1 238 ? 23.610 56.417 10.798 1.00 105.53 259 GLU D CA 1
ATOM 9218 C C . GLU D 1 238 ? 22.729 57.636 11.028 1.00 108.21 259 GLU D C 1
ATOM 9219 O O . GLU D 1 238 ? 22.896 58.347 12.026 1.00 113.55 259 GLU D O 1
ATOM 9225 N N . MET D 1 239 ? 21.730 57.858 10.165 1.00 101.39 260 MET D N 1
ATOM 9226 C CA . MET D 1 239 ? 20.911 59.045 10.392 1.00 95.66 260 MET D CA 1
ATOM 9227 C C . MET D 1 239 ? 20.076 58.916 11.662 1.00 93.79 260 MET D C 1
ATOM 9228 O O . MET D 1 239 ? 19.824 59.923 12.330 1.00 95.42 260 MET D O 1
ATOM 9233 N N . LEU D 1 240 ? 19.627 57.712 12.017 1.00 87.61 261 LEU D N 1
ATOM 9234 C CA . LEU D 1 240 ? 18.898 57.571 13.275 1.00 81.30 261 LEU D CA 1
ATOM 9235 C C . LEU D 1 240 ? 19.784 57.910 14.461 1.00 86.34 261 LEU D C 1
ATOM 9236 O O . LEU D 1 240 ? 19.345 58.582 15.399 1.00 87.38 261 LEU D O 1
ATOM 9241 N N . GLU D 1 241 ? 21.030 57.437 14.457 1.00 95.29 262 GLU D N 1
ATOM 9242 C CA . GLU D 1 241 ? 21.904 57.743 15.586 1.00 102.08 262 GLU D CA 1
ATOM 9243 C C . GLU D 1 241 ? 22.281 59.222 15.623 1.00 95.38 262 GLU D C 1
ATOM 9244 O O . GLU D 1 241 ? 22.355 59.819 16.703 1.00 94.42 262 GLU D O 1
ATOM 9250 N N . ARG D 1 242 ? 22.536 59.833 14.468 1.00 92.10 263 ARG D N 1
ATOM 9251 C CA . ARG D 1 242 ? 22.814 61.264 14.472 1.00 91.54 263 ARG D CA 1
ATOM 9252 C C . ARG D 1 242 ? 21.603 62.069 14.949 1.00 95.41 263 ARG D C 1
ATOM 9253 O O . ARG D 1 242 ? 21.749 62.997 15.753 1.00 100.60 263 ARG D O 1
ATOM 9261 N N . LEU D 1 243 ? 20.396 61.716 14.493 1.00 91.79 264 LEU D N 1
ATOM 9262 C CA . LEU D 1 243 ? 19.199 62.426 14.940 1.00 83.66 264 LEU D CA 1
ATOM 9263 C C . LEU D 1 243 ? 18.947 62.234 16.427 1.00 83.87 264 LEU D C 1
ATOM 9264 O O . LEU D 1 243 ? 18.614 63.195 17.127 1.00 86.68 264 LEU D O 1
ATOM 9269 N N . GLU D 1 244 ? 19.083 61.008 16.930 1.00 82.65 265 GLU D N 1
ATOM 9270 C CA . GLU D 1 244 ? 18.856 60.785 18.353 1.00 85.00 265 GLU D CA 1
ATOM 9271 C C . GLU D 1 244 ? 19.910 61.492 19.194 1.00 87.00 265 GLU D C 1
ATOM 9272 O O . GLU D 1 244 ? 19.598 62.053 20.252 1.00 87.39 265 GLU D O 1
ATOM 9278 N N . ALA D 1 245 ? 21.136 61.483 18.718 1.00 88.38 266 ALA D N 1
ATOM 9279 C CA . ALA D 1 245 ? 22.200 62.132 19.434 1.00 86.30 266 ALA D CA 1
ATOM 9280 C C . ALA D 1 245 ? 21.984 63.602 19.505 1.00 85.93 266 ALA D C 1
ATOM 9281 O O . ALA D 1 245 ? 22.132 64.202 20.529 1.00 86.68 266 ALA D O 1
ATOM 9283 N N . HIS D 1 246 ? 21.615 64.195 18.398 1.00 82.34 267 HIS D N 1
ATOM 9284 C CA . HIS D 1 246 ? 21.396 65.612 18.380 1.00 78.46 267 HIS D CA 1
ATOM 9285 C C . HIS D 1 246 ? 20.242 65.998 19.237 1.00 85.17 267 HIS D C 1
ATOM 9286 O O . HIS D 1 246 ? 20.273 66.997 19.894 1.00 91.21 267 HIS D O 1
ATOM 9293 N N . LEU D 1 247 ? 19.188 65.214 19.208 1.00 87.64 268 LEU D N 1
ATOM 9294 C CA . LEU D 1 247 ? 18.041 65.510 20.019 1.00 86.24 268 LEU D CA 1
ATOM 9295 C C . LEU D 1 247 ? 18.390 65.448 21.468 1.00 83.50 268 LEU D C 1
ATOM 9296 O O . LEU D 1 247 ? 17.908 66.223 22.237 1.00 86.14 268 LEU D O 1
ATOM 9301 N N . ARG D 1 248 ? 19.196 64.492 21.866 1.00 82.35 269 ARG D N 1
ATOM 9302 C CA . ARG D 1 248 ? 19.576 64.430 23.282 1.00 76.68 269 ARG D CA 1
ATOM 9303 C C . ARG D 1 248 ? 20.330 65.678 23.715 1.00 79.78 269 ARG D C 1
ATOM 9304 O O . ARG D 1 248 ? 20.193 66.137 24.854 1.00 81.49 269 ARG D O 1
ATOM 9312 N N . ALA D 1 249 ? 21.153 66.221 22.823 1.00 77.81 270 ALA D N 1
ATOM 9313 C CA . ALA D 1 249 ? 22.058 67.313 23.122 1.00 74.41 270 ALA D CA 1
ATOM 9314 C C . ALA D 1 249 ? 21.366 68.653 23.237 1.00 80.93 270 ALA D C 1
ATOM 9315 O O . ALA D 1 249 ? 22.011 69.626 23.643 1.00 87.32 270 ALA D O 1
ATOM 9317 N N . MET D 1 250 ? 20.088 68.733 22.886 1.00 83.00 271 MET D N 1
ATOM 9318 C CA . MET D 1 250 ? 19.473 69.999 22.523 1.00 86.54 271 MET D CA 1
ATOM 9319 C C . MET D 1 250 ? 18.657 70.735 23.608 1.00 86.58 271 MET D C 1
ATOM 9320 O O . MET D 1 250 ? 18.197 71.846 23.321 1.00 91.91 271 MET D O 1
ATOM 9325 N N . GLY D 1 251 ? 18.448 70.227 24.831 1.00 80.88 272 GLY D N 1
ATOM 9326 C CA . GLY D 1 251 ? 18.969 69.030 25.446 1.00 83.29 272 GLY D CA 1
ATOM 9327 C C . GLY D 1 251 ? 19.708 69.409 26.717 1.00 88.12 272 GLY D C 1
ATOM 9328 O O . GLY D 1 251 ? 19.112 69.600 27.785 1.00 83.92 272 GLY D O 1
ATOM 9329 N N . GLN D 1 252 ? 21.031 69.524 26.579 1.00 89.27 273 GLN D N 1
ATOM 9330 C CA . GLN D 1 252 ? 21.940 69.781 27.682 1.00 83.32 273 GLN D CA 1
ATOM 9331 C C . GLN D 1 252 ? 22.821 70.983 27.383 1.00 77.28 273 GLN D C 1
ATOM 9332 O O . GLN D 1 252 ? 22.858 71.509 26.265 1.00 74.74 273 GLN D O 1
ATOM 9338 N N . PHE D 1 253 ? 23.517 71.408 28.434 1.00 75.04 274 PHE D N 1
ATOM 9339 C CA . PHE D 1 253 ? 24.636 72.331 28.398 1.00 75.70 274 PHE D CA 1
ATOM 9340 C C . PHE D 1 253 ? 25.854 71.661 29.014 1.00 75.03 274 PHE D C 1
ATOM 9341 O O . PHE D 1 253 ? 25.731 70.846 29.939 1.00 73.57 274 PHE D O 1
ATOM 9349 N N . THR D 1 254 ? 27.034 72.027 28.518 1.00 74.40 275 THR D N 1
ATOM 9350 C CA . THR D 1 254 ? 28.259 71.797 29.268 1.00 72.09 275 THR D CA 1
ATOM 9351 C C . THR D 1 254 ? 28.498 73.013 30.146 1.00 75.07 275 THR D C 1
ATOM 9352 O O . THR D 1 254 ? 28.443 74.153 29.662 1.00 80.65 275 THR D O 1
ATOM 9356 N N . VAL D 1 255 ? 28.735 72.756 31.434 1.00 73.30 276 VAL D N 1
ATOM 9357 C CA . VAL D 1 255 ? 28.930 73.772 32.463 1.00 68.70 276 VAL D CA 1
ATOM 9358 C C . VAL D 1 255 ? 30.265 73.510 33.142 1.00 68.36 276 VAL D C 1
ATOM 9359 O O . VAL D 1 255 ? 30.512 72.393 33.619 1.00 72.79 276 VAL D O 1
ATOM 9363 N N . VAL D 1 256 ? 31.117 74.534 33.195 1.00 65.21 277 VAL D N 1
ATOM 9364 C CA . VAL D 1 256 ? 32.461 74.413 33.753 1.00 68.41 277 VAL D CA 1
ATOM 9365 C C . VAL D 1 256 ? 32.652 75.511 34.783 1.00 71.51 277 VAL D C 1
ATOM 9366 O O . VAL D 1 256 ? 32.422 76.685 34.485 1.00 76.00 277 VAL D O 1
ATOM 9370 N N . ALA D 1 257 ? 33.080 75.148 35.986 1.00 70.49 278 ALA D N 1
ATOM 9371 C CA . ALA D 1 257 ? 33.179 76.141 37.047 1.00 69.02 278 ALA D CA 1
ATOM 9372 C C . ALA D 1 257 ? 34.549 76.101 37.711 1.00 72.23 278 ALA D C 1
ATOM 9373 O O . ALA D 1 257 ? 35.134 75.029 37.882 1.00 76.31 278 ALA D O 1
ATOM 9375 N N . ASN D 1 258 ? 35.060 77.283 38.060 1.00 71.63 279 ASN D N 1
ATOM 9376 C CA . ASN D 1 258 ? 36.214 77.424 38.940 1.00 74.07 279 ASN D CA 1
ATOM 9377 C C . ASN D 1 258 ? 35.745 77.427 40.394 1.00 81.77 279 ASN D C 1
ATOM 9378 O O . ASN D 1 258 ? 34.760 78.083 40.743 1.00 83.30 279 ASN D O 1
ATOM 9383 N N . MET D 1 259 ? 36.464 76.706 41.246 1.00 88.05 280 MET D N 1
ATOM 9384 C CA . MET D 1 259 ? 36.111 76.576 42.656 1.00 87.21 280 MET D CA 1
ATOM 9385 C C . MET D 1 259 ? 37.379 76.588 43.492 1.00 87.41 280 MET D C 1
ATOM 9386 O O . MET D 1 259 ? 38.346 75.908 43.150 1.00 86.63 280 MET D O 1
ATOM 9391 N N . ARG D 1 260 ? 37.392 77.361 44.572 1.00 91.67 281 ARG D N 1
ATOM 9392 C CA . ARG D 1 260 ? 38.523 77.286 45.482 1.00 99.02 281 ARG D CA 1
ATOM 9393 C C . ARG D 1 260 ? 38.373 76.051 46.354 1.00 97.67 281 ARG D C 1
ATOM 9394 O O . ARG D 1 260 ? 37.284 75.756 46.852 1.00 94.19 281 ARG D O 1
ATOM 9402 N N . GLY D 1 261 ? 39.460 75.310 46.503 1.00 102.46 282 GLY D N 1
ATOM 9403 C CA . GLY D 1 261 ? 39.429 74.111 47.310 1.00 106.56 282 GLY D CA 1
ATOM 9404 C C . GLY D 1 261 ? 40.828 73.623 47.586 1.00 113.44 282 GLY D C 1
ATOM 9405 O O . GLY D 1 261 ? 41.784 73.973 46.886 1.00 113.51 282 GLY D O 1
ATOM 9406 N N . SER D 1 262 ? 40.930 72.785 48.613 1.00 120.85 283 SER D N 1
ATOM 9407 C CA . SER D 1 262 ? 42.221 72.237 48.997 1.00 123.02 283 SER D CA 1
ATOM 9408 C C . SER D 1 262 ? 42.551 70.995 48.185 1.00 119.51 283 SER D C 1
ATOM 9409 O O . SER D 1 262 ? 43.710 70.776 47.817 1.00 120.29 283 SER D O 1
ATOM 9412 N N . SER D 1 263 ? 41.544 70.182 47.887 1.00 107.73 284 SER D N 1
ATOM 9413 C CA . SER D 1 263 ? 41.739 68.952 47.142 1.00 106.48 284 SER D CA 1
ATOM 9414 C C . SER D 1 263 ? 40.622 68.796 46.120 1.00 106.32 284 SER D C 1
ATOM 9415 O O . SER D 1 263 ? 39.570 69.435 46.215 1.00 108.68 284 SER D O 1
ATOM 9418 N N . ALA D 1 264 ? 40.855 67.919 45.141 1.00 101.99 285 ALA D N 1
ATOM 9419 C CA . ALA D 1 264 ? 39.804 67.614 44.178 1.00 98.63 285 ALA D CA 1
ATOM 9420 C C . ALA D 1 264 ? 38.617 66.936 44.851 1.00 103.79 285 ALA D C 1
ATOM 9421 O O . ALA D 1 264 ? 37.463 67.195 44.492 1.00 102.91 285 ALA D O 1
ATOM 9423 N N . GLU D 1 265 ? 38.880 66.084 45.849 1.00 110.58 286 GLU D N 1
ATOM 9424 C CA . GLU D 1 265 ? 37.802 65.316 46.465 1.00 110.35 286 GLU D CA 1
ATOM 9425 C C . GLU D 1 265 ? 36.902 66.219 47.287 1.00 106.42 286 GLU D C 1
ATOM 9426 O O . GLU D 1 265 ? 35.681 66.032 47.309 1.00 109.69 286 GLU D O 1
ATOM 9432 N N . GLU D 1 266 ? 37.482 67.218 47.950 1.00 102.75 287 GLU D N 1
ATOM 9433 C CA . GLU D 1 266 ? 36.659 68.179 48.665 1.00 103.37 287 GLU D CA 1
ATOM 9434 C C . GLU D 1 266 ? 35.718 68.896 47.713 1.00 102.41 287 GLU D C 1
ATOM 9435 O O . GLU D 1 266 ? 34.508 68.998 47.971 1.00 105.25 287 GLU D O 1
ATOM 9441 N N . VAL D 1 267 ? 36.246 69.338 46.571 1.00 96.67 288 VAL D N 1
ATOM 9442 C CA . VAL D 1 267 ? 35.427 70.051 45.601 1.00 88.59 288 VAL D CA 1
ATOM 9443 C C . VAL D 1 267 ? 34.319 69.146 45.076 1.00 88.06 288 VAL D C 1
ATOM 9444 O O . VAL D 1 267 ? 33.147 69.540 45.009 1.00 86.32 288 VAL D O 1
ATOM 9448 N N . ALA D 1 268 ? 34.662 67.902 44.742 1.00 88.94 289 ALA D N 1
ATOM 9449 C CA . ALA D 1 268 ? 33.654 66.966 44.265 1.00 86.41 289 ALA D CA 1
ATOM 9450 C C . ALA D 1 268 ? 32.565 66.750 45.304 1.00 90.02 289 ALA D C 1
ATOM 9451 O O . ALA D 1 268 ? 31.376 66.759 44.966 1.00 90.15 289 ALA D O 1
ATOM 9453 N N . GLU D 1 269 ? 32.949 66.594 46.580 1.00 95.22 290 GLU D N 1
ATOM 9454 C CA . GLU D 1 269 ? 31.954 66.445 47.639 1.00 100.64 290 GLU D CA 1
ATOM 9455 C C . GLU D 1 269 ? 31.030 67.649 47.675 1.00 96.98 290 GLU D C 1
ATOM 9456 O O . GLU D 1 269 ? 29.819 67.504 47.882 1.00 97.74 290 GLU D O 1
ATOM 9462 N N . ARG D 1 270 ? 31.579 68.847 47.444 1.00 92.43 291 ARG D N 1
ATOM 9463 C CA . ARG D 1 270 ? 30.745 70.048 47.434 1.00 86.26 291 ARG D CA 1
ATOM 9464 C C . ARG D 1 270 ? 29.737 70.031 46.299 1.00 89.12 291 ARG D C 1
ATOM 9465 O O . ARG D 1 270 ? 28.565 70.369 46.498 1.00 90.76 291 ARG D O 1
ATOM 9473 N N . VAL D 1 271 ? 30.174 69.658 45.098 1.00 91.75 292 VAL D N 1
ATOM 9474 C CA . VAL D 1 271 ? 29.250 69.646 43.975 1.00 87.76 292 VAL D CA 1
ATOM 9475 C C . VAL D 1 271 ? 28.181 68.589 44.186 1.00 89.95 292 VAL D C 1
ATOM 9476 O O . VAL D 1 271 ? 27.005 68.796 43.863 1.00 88.67 292 VAL D O 1
ATOM 9480 N N . LEU D 1 272 ? 28.566 67.452 44.750 1.00 93.72 293 LEU D N 1
ATOM 9481 C CA . LEU D 1 272 ? 27.625 66.361 44.922 1.00 94.64 293 LEU D CA 1
ATOM 9482 C C . LEU D 1 272 ? 26.708 66.565 46.123 1.00 100.29 293 LEU D C 1
ATOM 9483 O O . LEU D 1 272 ? 25.640 65.946 46.179 1.00 102.35 293 LEU D O 1
ATOM 9488 N N . SER D 1 273 ? 27.081 67.434 47.069 1.00 101.37 294 SER D N 1
ATOM 9489 C CA . SER D 1 273 ? 26.156 67.810 48.128 1.00 104.53 294 SER D CA 1
ATOM 9490 C C . SER D 1 273 ? 24.970 68.573 47.564 1.00 104.99 294 SER D C 1
ATOM 9491 O O . SER D 1 273 ? 23.913 68.627 48.198 1.00 107.98 294 SER D O 1
ATOM 9494 N N . GLN D 1 274 ? 25.130 69.147 46.414 1.00 105.88 295 GLN D N 1
ATOM 9495 C CA . GLN D 1 274 ? 24.118 69.944 45.745 1.00 109.69 295 GLN D CA 1
ATOM 9496 C C . GLN D 1 274 ? 23.250 69.042 44.883 1.00 117.23 295 GLN D C 1
ATOM 9497 O O . GLN D 1 274 ? 23.782 68.193 44.156 1.00 122.98 295 GLN D O 1
ATOM 9503 N N . PRO D 1 275 ? 21.926 69.193 44.940 1.00 115.88 296 PRO D N 1
ATOM 9504 C CA . PRO D 1 275 ? 21.054 68.189 44.305 1.00 112.92 296 PRO D CA 1
ATOM 9505 C C . PRO D 1 275 ? 21.194 68.117 42.793 1.00 108.92 296 PRO D C 1
ATOM 9506 O O . PRO D 1 275 ? 21.382 67.023 42.240 1.00 109.60 296 PRO D O 1
ATOM 9510 N N . SER D 1 276 ? 21.134 69.259 42.108 1.00 103.50 297 SER D N 1
ATOM 9511 C CA . SER D 1 276 ? 21.024 69.294 40.657 1.00 99.21 297 SER D CA 1
ATOM 9512 C C . SER D 1 276 ? 22.350 69.502 39.930 1.00 97.68 297 SER D C 1
ATOM 9513 O O . SER D 1 276 ? 22.343 69.761 38.723 1.00 96.95 297 SER D O 1
ATOM 9516 N N . LEU D 1 277 ? 23.483 69.388 40.620 1.00 95.65 298 LEU D N 1
ATOM 9517 C CA . LEU D 1 277 ? 24.791 69.417 39.978 1.00 91.28 298 LEU D CA 1
ATOM 9518 C C . LEU D 1 277 ? 25.346 68.018 39.744 1.00 98.87 298 LEU D C 1
ATOM 9519 O O . LEU D 1 277 ? 26.567 67.834 39.679 1.00 101.02 298 LEU D O 1
ATOM 9524 N N . ALA D 1 278 ? 24.468 67.022 39.622 1.00 103.79 299 ALA D N 1
ATOM 9525 C CA . ALA D 1 278 ? 24.927 65.639 39.560 1.00 102.07 299 ALA D CA 1
ATOM 9526 C C . ALA D 1 278 ? 25.685 65.340 38.271 1.00 95.01 299 ALA D C 1
ATOM 9527 O O . ALA D 1 278 ? 26.591 64.500 38.277 1.00 95.74 299 ALA D O 1
ATOM 9529 N N . GLY D 1 279 ? 25.334 65.998 37.162 1.00 89.89 300 GLY D N 1
ATOM 9530 C CA . GLY D 1 279 ? 25.927 65.649 35.884 1.00 86.38 300 GLY D CA 1
ATOM 9531 C C . GLY D 1 279 ? 25.460 64.275 35.429 1.00 87.62 300 GLY D C 1
ATOM 9532 O O . GLY D 1 279 ? 24.598 63.642 36.043 1.00 91.94 300 GLY D O 1
ATOM 9533 N N . LEU D 1 280 ? 26.060 63.809 34.327 1.00 84.09 301 LEU D N 1
ATOM 9534 C CA . LEU D 1 280 ? 25.707 62.492 33.791 1.00 79.27 301 LEU D CA 1
ATOM 9535 C C . LEU D 1 280 ? 26.184 61.377 34.712 1.00 87.68 301 LEU D C 1
ATOM 9536 O O . LEU D 1 280 ? 25.423 60.465 35.056 1.00 94.20 301 LEU D O 1
ATOM 9541 N N . GLN D 1 281 ? 27.457 61.422 35.092 1.00 86.50 302 GLN D N 1
ATOM 9542 C CA . GLN D 1 281 ? 28.035 60.462 36.009 1.00 86.98 302 GLN D CA 1
ATOM 9543 C C . GLN D 1 281 ? 28.710 61.124 37.190 1.00 91.54 302 GLN D C 1
ATOM 9544 O O . GLN D 1 281 ? 29.105 60.423 38.126 1.00 100.44 302 GLN D O 1
ATOM 9550 N N . GLY D 1 282 ? 28.876 62.438 37.170 1.00 88.80 303 GLY D N 1
ATOM 9551 C CA . GLY D 1 282 ? 29.569 63.144 38.217 1.00 86.86 303 GLY D CA 1
ATOM 9552 C C . GLY D 1 282 ? 30.477 64.213 37.651 1.00 82.39 303 GLY D C 1
ATOM 9553 O O . GLY D 1 282 ? 30.809 64.210 36.466 1.00 83.91 303 GLY D O 1
ATOM 9554 N N . PRO D 1 283 ? 30.901 65.153 38.488 1.00 78.54 304 PRO D N 1
ATOM 9555 C CA . PRO D 1 283 ? 31.743 66.242 37.988 1.00 76.61 304 PRO D CA 1
ATOM 9556 C C . PRO D 1 283 ? 33.138 65.746 37.645 1.00 80.94 304 PRO D C 1
ATOM 9557 O O . PRO D 1 283 ? 33.720 64.927 38.360 1.00 84.90 304 PRO D O 1
ATOM 9561 N N . THR D 1 284 ? 33.652 66.206 36.507 1.00 78.00 305 THR D N 1
ATOM 9562 C CA . THR D 1 284 ? 35.076 66.083 36.234 1.00 74.11 305 THR D CA 1
ATOM 9563 C C . THR D 1 284 ? 35.804 67.167 37.005 1.00 80.69 305 THR D C 1
ATOM 9564 O O . THR D 1 284 ? 35.358 68.317 37.026 1.00 87.00 305 THR D O 1
ATOM 9568 N N . VAL D 1 285 ? 36.876 66.800 37.703 1.00 70.02 306 VAL D N 1
ATOM 9569 C CA . VAL D 1 285 ? 37.594 67.751 38.544 1.00 71.41 306 VAL D CA 1
ATOM 9570 C C . VAL D 1 285 ? 39.063 67.759 38.145 1.00 72.83 306 VAL D C 1
ATOM 9571 O O . VAL D 1 285 ? 39.711 66.705 38.163 1.00 80.38 306 VAL D O 1
ATOM 9575 N N . SER D 1 286 ? 39.593 68.942 37.810 1.00 73.10 307 SER D N 1
ATOM 9576 C CA . SER D 1 286 ? 41.001 69.101 37.438 1.00 74.63 307 SER D CA 1
ATOM 9577 C C . SER D 1 286 ? 41.604 70.313 38.140 1.00 75.91 307 SER D C 1
ATOM 9578 O O . SER D 1 286 ? 40.886 71.271 38.440 1.00 83.66 307 SER D O 1
ATOM 9581 N N . PRO D 1 287 ? 42.920 70.323 38.365 1.00 77.92 308 PRO D N 1
ATOM 9582 C CA . PRO D 1 287 ? 43.527 71.441 39.101 1.00 79.36 308 PRO D CA 1
ATOM 9583 C C . PRO D 1 287 ? 43.640 72.721 38.283 1.00 78.85 308 PRO D C 1
ATOM 9584 O O . PRO D 1 287 ? 43.910 72.703 37.080 1.00 79.66 308 PRO D O 1
ATOM 9588 N N . VAL D 1 288 ? 43.472 73.845 38.972 1.00 85.05 309 VAL D N 1
ATOM 9589 C CA . VAL D 1 288 ? 43.632 75.181 38.407 1.00 79.09 309 VAL D CA 1
ATOM 9590 C C . VAL D 1 288 ? 44.712 75.905 39.193 1.00 81.39 309 VAL D C 1
ATOM 9591 O O . VAL D 1 288 ? 44.575 76.109 40.411 1.00 101.49 309 VAL D O 1
ATOM 9595 N N . PHE D 1 289 ? 45.764 76.312 38.488 1.00 82.46 310 PHE D N 1
ATOM 9596 C CA . PHE D 1 289 ? 46.966 76.907 39.049 1.00 84.88 310 PHE D CA 1
ATOM 9597 C C . PHE D 1 289 ? 46.972 78.422 38.880 1.00 103.50 310 PHE D C 1
ATOM 9598 O O . PHE D 1 289 ? 46.521 78.954 37.867 1.00 83.60 310 PHE D O 1
ATOM 9606 N N . CYS D 1 290 ? 47.526 79.115 39.872 1.00 105.35 311 CYS D N 1
ATOM 9607 C CA . CYS D 1 290 ? 47.690 80.560 39.797 1.00 107.98 311 CYS D CA 1
ATOM 9608 C C . CYS D 1 290 ? 48.895 80.965 40.625 1.00 112.29 311 CYS D C 1
ATOM 9609 O O . CYS D 1 290 ? 49.269 80.282 41.581 1.00 112.87 311 CYS D O 1
ATOM 9612 N N . LYS D 1 291 ? 49.488 82.095 40.246 1.00 118.07 312 LYS D N 1
ATOM 9613 C CA . LYS D 1 291 ? 50.728 82.558 40.849 1.00 126.38 312 LYS D CA 1
ATOM 9614 C C . LYS D 1 291 ? 50.454 83.232 42.189 1.00 136.05 312 LYS D C 1
ATOM 9615 O O . LYS D 1 291 ? 49.619 84.137 42.279 1.00 132.97 312 LYS D O 1
ATOM 9621 N N . ARG D 1 292 ? 51.163 82.793 43.232 1.00 150.40 313 ARG D N 1
ATOM 9622 C CA . ARG D 1 292 ? 50.937 83.319 44.574 1.00 164.32 313 ARG D CA 1
ATOM 9623 C C . ARG D 1 292 ? 51.982 84.368 44.910 1.00 177.78 313 ARG D C 1
ATOM 9624 O O . ARG D 1 292 ? 51.733 85.573 44.812 1.00 179.32 313 ARG D O 1
ATOM 9632 N N . ASP D 1 293 ? 53.156 83.898 45.320 1.00 189.91 314 ASP D N 1
ATOM 9633 C CA . ASP D 1 293 ? 54.294 84.750 45.625 1.00 199.23 314 ASP D CA 1
ATOM 9634 C C . ASP D 1 293 ? 55.440 84.430 44.677 1.00 198.94 314 ASP D C 1
ATOM 9635 O O . ASP D 1 293 ? 56.572 84.205 45.116 1.00 209.75 314 ASP D O 1
ATOM 9640 N N . GLY D 1 294 ? 55.171 84.431 43.376 1.00 192.31 315 GLY D N 1
ATOM 9641 C CA . GLY D 1 294 ? 56.155 83.941 42.442 1.00 185.81 315 GLY D CA 1
ATOM 9642 C C . GLY D 1 294 ? 56.167 82.437 42.308 1.00 176.66 315 GLY D C 1
ATOM 9643 O O . GLY D 1 294 ? 56.924 81.908 41.484 1.00 178.26 315 GLY D O 1
ATOM 9644 N N . LYS D 1 295 ? 55.370 81.734 43.107 1.00 165.36 316 LYS D N 1
ATOM 9645 C CA . LYS D 1 295 ? 55.181 80.299 42.987 1.00 156.77 316 LYS D CA 1
ATOM 9646 C C . LYS D 1 295 ? 53.778 80.008 42.473 1.00 145.55 316 LYS D C 1
ATOM 9647 O O . LYS D 1 295 ? 52.827 80.748 42.746 1.00 144.11 316 LYS D O 1
ATOM 9653 N N . VAL D 1 296 ? 53.665 78.944 41.703 1.00 137.10 317 VAL D N 1
ATOM 9654 C CA . VAL D 1 296 ? 52.374 78.475 41.231 1.00 124.71 317 VAL D CA 1
ATOM 9655 C C . VAL D 1 296 ? 51.896 77.391 42.181 1.00 120.75 317 VAL D C 1
ATOM 9656 O O . VAL D 1 296 ? 52.691 76.644 42.764 1.00 124.71 317 VAL D O 1
ATOM 9660 N N . SER D 1 297 ? 50.585 77.321 42.361 1.00 115.14 318 SER D N 1
ATOM 9661 C CA . SER D 1 297 ? 49.987 76.296 43.199 1.00 113.02 318 SER D CA 1
ATOM 9662 C C . SER D 1 297 ? 48.548 76.131 42.757 1.00 105.42 318 SER D C 1
ATOM 9663 O O . SER D 1 297 ? 47.916 77.091 42.311 1.00 103.02 318 SER D O 1
ATOM 9666 N N . ALA D 1 298 ? 48.034 74.910 42.891 1.00 102.31 319 ALA D N 1
ATOM 9667 C CA . ALA D 1 298 ? 46.657 74.614 42.506 1.00 95.96 319 ALA D CA 1
ATOM 9668 C C . ALA D 1 298 ? 45.721 75.038 43.635 1.00 94.97 319 ALA D C 1
ATOM 9669 O O . ALA D 1 298 ? 45.182 74.223 44.387 1.00 98.99 319 ALA D O 1
ATOM 9671 N N . ASP D 1 299 ? 45.493 76.346 43.729 1.00 93.11 320 ASP D N 1
ATOM 9672 C CA . ASP D 1 299 ? 44.538 76.849 44.705 1.00 94.08 320 ASP D CA 1
ATOM 9673 C C . ASP D 1 299 ? 43.103 76.641 44.251 1.00 90.36 320 ASP D C 1
ATOM 9674 O O . ASP D 1 299 ? 42.194 76.627 45.091 1.00 87.11 320 ASP D O 1
ATOM 9679 N N . TYR D 1 300 ? 42.874 76.473 42.952 1.00 89.22 321 TYR D N 1
ATOM 9680 C CA . TYR D 1 300 ? 41.523 76.273 42.465 1.00 80.13 321 TYR D CA 1
ATOM 9681 C C . TYR D 1 300 ? 41.424 74.909 41.800 1.00 79.13 321 TYR D C 1
ATOM 9682 O O . TYR D 1 300 ? 42.427 74.231 41.583 1.00 80.17 321 TYR D O 1
ATOM 9691 N N . TYR D 1 301 ? 40.186 74.490 41.534 1.00 79.72 322 TYR D N 1
ATOM 9692 C CA . TYR D 1 301 ? 39.863 73.281 40.782 1.00 79.70 322 TYR D CA 1
ATOM 9693 C C . TYR D 1 301 ? 38.686 73.603 39.866 1.00 80.70 322 TYR D C 1
ATOM 9694 O O . TYR D 1 301 ? 37.765 74.325 40.255 1.00 81.11 322 TYR D O 1
ATOM 9703 N N . ALA D 1 302 ? 38.736 73.101 38.639 1.00 80.29 323 ALA D N 1
ATOM 9704 C CA . ALA D 1 302 ? 37.678 73.298 37.659 1.00 77.54 323 ALA D CA 1
ATOM 9705 C C . ALA D 1 302 ? 36.853 72.025 37.550 1.00 76.66 323 ALA D C 1
ATOM 9706 O O . ALA D 1 302 ? 37.414 70.927 37.428 1.00 83.06 323 ALA D O 1
ATOM 9708 N N . ILE D 1 303 ? 35.529 72.167 37.613 1.00 71.49 324 ILE D N 1
ATOM 9709 C CA . ILE D 1 303 ? 34.627 71.030 37.489 1.00 72.24 324 ILE D CA 1
ATOM 9710 C C . ILE D 1 303 ? 33.825 71.154 36.196 1.00 69.79 324 ILE D C 1
ATOM 9711 O O . ILE D 1 303 ? 33.465 72.256 35.761 1.00 72.88 324 ILE D O 1
ATOM 9716 N N . VAL D 1 304 ? 33.502 70.005 35.607 1.00 68.53 325 VAL D N 1
ATOM 9717 C CA . VAL D 1 304 ? 32.722 69.938 34.377 1.00 72.41 325 VAL D CA 1
ATOM 9718 C C . VAL D 1 304 ? 31.535 69.011 34.606 1.00 71.20 325 VAL D C 1
ATOM 9719 O O . VAL D 1 304 ? 31.713 67.865 35.037 1.00 70.60 325 VAL D O 1
ATOM 9723 N N . ILE D 1 305 ? 30.327 69.512 34.326 1.00 68.39 326 ILE D N 1
ATOM 9724 C CA . ILE D 1 305 ? 29.104 68.726 34.435 1.00 70.08 326 ILE D CA 1
ATOM 9725 C C . ILE D 1 305 ? 28.180 69.086 33.283 1.00 75.73 326 ILE D C 1
ATOM 9726 O O . ILE D 1 305 ? 28.196 70.212 32.777 1.00 77.99 326 ILE D O 1
ATOM 9731 N N . CYS D 1 306 ? 27.343 68.129 32.897 1.00 81.23 327 CYS D N 1
ATOM 9732 C CA . CYS D 1 306 ? 26.181 68.428 32.073 1.00 87.00 327 CYS D CA 1
ATOM 9733 C C . CYS D 1 306 ? 25.024 68.950 32.914 1.00 90.08 327 CYS D C 1
ATOM 9734 O O . CYS D 1 306 ? 24.748 68.451 34.008 1.00 95.10 327 CYS D O 1
ATOM 9737 N N . VAL D 1 307 ? 24.361 69.978 32.406 1.00 85.33 328 VAL D N 1
ATOM 9738 C CA . VAL D 1 307 ? 23.183 70.510 33.080 1.00 81.27 328 VAL D CA 1
ATOM 9739 C C . VAL D 1 307 ? 22.052 70.551 32.061 1.00 81.95 328 VAL D C 1
ATOM 9740 O O . VAL D 1 307 ? 22.235 71.101 30.964 1.00 78.98 328 VAL D O 1
ATOM 9744 N N . PRO D 1 308 ? 20.888 69.966 32.357 1.00 81.29 329 PRO D N 1
ATOM 9745 C CA . PRO D 1 308 ? 19.743 70.117 31.453 1.00 76.28 329 PRO D CA 1
ATOM 9746 C C . PRO D 1 308 ? 19.376 71.583 31.333 1.00 74.14 329 PRO D C 1
ATOM 9747 O O . PRO D 1 308 ? 19.429 72.324 32.313 1.00 71.46 329 PRO D O 1
ATOM 9751 N N . LYS D 1 309 ? 19.001 72.000 30.120 1.00 78.22 330 LYS D N 1
ATOM 9752 C CA . LYS D 1 309 ? 18.806 73.427 29.860 1.00 80.95 330 LYS D CA 1
ATOM 9753 C C . LYS D 1 309 ? 17.733 74.015 30.768 1.00 87.41 330 LYS D C 1
ATOM 9754 O O . LYS D 1 309 ? 17.901 75.119 31.309 1.00 85.76 330 LYS D O 1
ATOM 9760 N N . LYS D 1 310 ? 16.645 73.266 30.982 1.00 91.92 331 LYS D N 1
ATOM 9761 C CA . LYS D 1 310 ? 15.545 73.725 31.820 1.00 97.81 331 LYS D CA 1
ATOM 9762 C C . LYS D 1 310 ? 15.982 73.969 33.258 1.00 95.43 331 LYS D C 1
ATOM 9763 O O . LYS D 1 310 ? 15.281 74.670 33.992 1.00 97.26 331 LYS D O 1
ATOM 9769 N N . ALA D 1 311 ? 17.106 73.386 33.682 1.00 88.55 332 ALA D N 1
ATOM 9770 C CA . ALA D 1 311 ? 17.640 73.548 35.031 1.00 85.52 332 ALA D CA 1
ATOM 9771 C C . ALA D 1 311 ? 18.742 74.597 35.138 1.00 84.75 332 ALA D C 1
ATOM 9772 O O . ALA D 1 311 ? 19.140 74.938 36.260 1.00 88.70 332 ALA D O 1
ATOM 9774 N N . LEU D 1 312 ? 19.180 75.178 34.017 1.00 79.39 333 LEU D N 1
ATOM 9775 C CA . LEU D 1 312 ? 20.424 75.940 34.013 1.00 73.68 333 LEU D CA 1
ATOM 9776 C C . LEU D 1 312 ? 20.453 76.990 35.115 1.00 72.71 333 LEU D C 1
ATOM 9777 O O . LEU D 1 312 ? 21.350 76.987 35.968 1.00 76.87 333 LEU D O 1
ATOM 9782 N N . TYR D 1 313 ? 19.457 77.876 35.137 1.00 72.42 334 TYR D N 1
ATOM 9783 C CA . TYR D 1 313 ? 19.495 78.997 36.072 1.00 75.57 334 TYR D CA 1
ATOM 9784 C C . TYR D 1 313 ? 19.597 78.504 37.511 1.00 78.99 334 TYR D C 1
ATOM 9785 O O . TYR D 1 313 ? 20.433 78.986 38.288 1.00 77.61 334 TYR D O 1
ATOM 9794 N N . LYS D 1 314 ? 18.780 77.509 37.876 1.00 81.46 335 LYS D N 1
ATOM 9795 C CA . LYS D 1 314 ? 18.819 77.042 39.253 1.00 84.47 335 LYS D CA 1
ATOM 9796 C C . LYS D 1 314 ? 20.183 76.452 39.580 1.00 85.05 335 LYS D C 1
ATOM 9797 O O . LYS D 1 314 ? 20.764 76.754 40.633 1.00 93.20 335 LYS D O 1
ATOM 9803 N N . SER D 1 315 ? 20.763 75.704 38.636 1.00 83.58 336 SER D N 1
ATOM 9804 C CA . SER D 1 315 ? 22.096 75.152 38.859 1.00 85.10 336 SER D CA 1
ATOM 9805 C C . SER D 1 315 ? 23.115 76.260 39.071 1.00 83.45 336 SER D C 1
ATOM 9806 O O . SER D 1 315 ? 23.993 76.146 39.935 1.00 87.46 336 SER D O 1
ATOM 9809 N N . ILE D 1 316 ? 22.988 77.364 38.333 1.00 78.28 337 ILE D N 1
ATOM 9810 C CA . ILE D 1 316 ? 23.910 78.474 38.543 1.00 74.34 337 ILE D CA 1
ATOM 9811 C C . ILE D 1 316 ? 23.844 78.934 39.987 1.00 75.25 337 ILE D C 1
ATOM 9812 O O . ILE D 1 316 ? 24.874 79.049 40.662 1.00 79.11 337 ILE D O 1
ATOM 9817 N N . GLN D 1 317 ? 22.629 79.120 40.509 1.00 74.63 338 GLN D N 1
ATOM 9818 C CA . GLN D 1 317 ? 22.498 79.523 41.904 1.00 76.66 338 GLN D CA 1
ATOM 9819 C C . GLN D 1 317 ? 23.217 78.529 42.802 1.00 73.67 338 GLN D C 1
ATOM 9820 O O . GLN D 1 317 ? 24.057 78.903 43.633 1.00 71.25 338 GLN D O 1
ATOM 9826 N N . GLN D 1 318 ? 22.985 77.242 42.557 1.00 70.41 339 GLN D N 1
ATOM 9827 C CA . GLN D 1 318 ? 23.604 76.223 43.385 1.00 73.68 339 GLN D CA 1
ATOM 9828 C C . GLN D 1 318 ? 25.120 76.272 43.269 1.00 78.33 339 GLN D C 1
ATOM 9829 O O . GLN D 1 318 ? 25.828 76.163 44.275 1.00 82.55 339 GLN D O 1
ATOM 9835 N N . LEU D 1 319 ? 25.643 76.499 42.060 1.00 85.37 340 LEU D N 1
ATOM 9836 C CA . LEU D 1 319 ? 27.093 76.555 41.919 1.00 80.15 340 LEU D CA 1
ATOM 9837 C C . LEU D 1 319 ? 27.666 77.720 42.689 1.00 75.90 340 LEU D C 1
ATOM 9838 O O . LEU D 1 319 ? 28.740 77.596 43.290 1.00 78.21 340 LEU D O 1
ATOM 9843 N N . ARG D 1 320 ? 26.937 78.832 42.750 1.00 70.73 341 ARG D N 1
ATOM 9844 C CA . ARG D 1 320 ? 27.451 79.954 43.511 1.00 73.67 341 ARG D CA 1
ATOM 9845 C C . ARG D 1 320 ? 27.446 79.642 44.993 1.00 81.87 341 ARG D C 1
ATOM 9846 O O . ARG D 1 320 ? 28.352 80.069 45.711 1.00 87.18 341 ARG D O 1
ATOM 9854 N N . ALA D 1 321 ? 26.483 78.834 45.448 1.00 80.91 342 ALA D N 1
ATOM 9855 C CA . ALA D 1 321 ? 26.356 78.567 46.875 1.00 78.13 342 ALA D CA 1
ATOM 9856 C C . ALA D 1 321 ? 27.559 77.797 47.409 1.00 81.90 342 ALA D C 1
ATOM 9857 O O . ALA D 1 321 ? 27.917 77.955 48.583 1.00 87.75 342 ALA D O 1
ATOM 9859 N N . ILE D 1 322 ? 28.194 76.976 46.567 1.00 78.94 343 ILE D N 1
ATOM 9860 C CA . ILE D 1 322 ? 29.357 76.187 46.953 1.00 77.42 343 ILE D CA 1
ATOM 9861 C C . ILE D 1 322 ? 30.672 76.836 46.516 1.00 78.26 343 ILE D C 1
ATOM 9862 O O . ILE D 1 322 ? 31.709 76.169 46.508 1.00 79.08 343 ILE D O 1
ATOM 9867 N N . GLY D 1 323 ? 30.653 78.106 46.125 1.00 74.54 344 GLY D N 1
ATOM 9868 C CA . GLY D 1 323 ? 31.883 78.827 45.859 1.00 77.72 344 GLY D CA 1
ATOM 9869 C C . GLY D 1 323 ? 32.389 78.807 44.431 1.00 79.92 344 GLY D C 1
ATOM 9870 O O . GLY D 1 323 ? 33.546 79.184 44.203 1.00 83.32 344 GLY D O 1
ATOM 9871 N N . GLY D 1 324 ? 31.563 78.396 43.464 1.00 78.71 345 GLY D N 1
ATOM 9872 C CA . GLY D 1 324 ? 31.982 78.379 42.076 1.00 75.93 345 GLY D CA 1
ATOM 9873 C C . GLY D 1 324 ? 31.999 79.768 41.458 1.00 78.82 345 GLY D C 1
ATOM 9874 O O . GLY D 1 324 ? 31.265 80.668 41.859 1.00 82.37 345 GLY D O 1
ATOM 9875 N N . SER D 1 325 ? 32.874 79.948 40.472 1.00 76.62 346 SER D N 1
ATOM 9876 C CA . SER D 1 325 ? 32.984 81.214 39.765 1.00 73.89 346 SER D CA 1
ATOM 9877 C C . SER D 1 325 ? 33.368 80.937 38.322 1.00 71.36 346 SER D C 1
ATOM 9878 O O . SER D 1 325 ? 33.781 79.828 37.971 1.00 72.03 346 SER D O 1
ATOM 9881 N N . GLY D 1 326 ? 33.208 81.956 37.481 1.00 68.38 347 GLY D N 1
ATOM 9882 C CA . GLY D 1 326 ? 33.604 81.821 36.098 1.00 68.84 347 GLY D CA 1
ATOM 9883 C C . GLY D 1 326 ? 32.944 80.630 35.447 1.00 72.21 347 GLY D C 1
ATOM 9884 O O . GLY D 1 326 ? 33.620 79.758 34.886 1.00 74.95 347 GLY D O 1
ATOM 9885 N N . VAL D 1 327 ? 31.623 80.555 35.560 1.00 71.52 348 VAL D N 1
ATOM 9886 C CA . VAL D 1 327 ? 30.896 79.379 35.107 1.00 63.86 348 VAL D CA 1
ATOM 9887 C C . VAL D 1 327 ? 30.688 79.516 33.606 1.00 62.76 348 VAL D C 1
ATOM 9888 O O . VAL D 1 327 ? 29.883 80.332 33.160 1.00 62.79 348 VAL D O 1
ATOM 9892 N N . LEU D 1 328 ? 31.445 78.746 32.828 1.00 68.00 349 LEU D N 1
ATOM 9893 C CA . LEU D 1 328 ? 31.306 78.707 31.378 1.00 68.82 349 LEU D CA 1
ATOM 9894 C C . LEU D 1 328 ? 30.169 77.775 30.973 1.00 69.96 349 LEU D C 1
ATOM 9895 O O . LEU D 1 328 ? 30.125 76.619 31.402 1.00 77.37 349 LEU D O 1
ATOM 9900 N N . VAL D 1 329 ? 29.261 78.273 30.134 1.00 67.58 350 VAL D N 1
ATOM 9901 C CA . VAL D 1 329 ? 28.133 77.503 29.613 1.00 65.96 350 VAL D CA 1
ATOM 9902 C C . VAL D 1 329 ? 28.230 77.463 28.089 1.00 64.16 350 VAL D C 1
ATOM 9903 O O . VAL D 1 329 ? 28.455 78.496 27.441 1.00 60.93 350 VAL D O 1
ATOM 9907 N N . SER D 1 330 ? 28.127 76.265 27.523 1.00 67.08 351 SER D N 1
ATOM 9908 C CA . SER D 1 330 ? 28.246 76.123 26.076 1.00 69.12 351 SER D CA 1
ATOM 9909 C C . SER D 1 330 ? 27.405 74.946 25.589 1.00 70.70 351 SER D C 1
ATOM 9910 O O . SER D 1 330 ? 27.150 74.006 26.355 1.00 71.85 351 SER D O 1
ATOM 9913 N N . PRO D 1 331 ? 26.963 74.966 24.333 1.00 72.58 352 PRO D N 1
ATOM 9914 C CA . PRO D 1 331 ? 26.070 73.920 23.835 1.00 70.91 352 PRO D CA 1
ATOM 9915 C C . PRO D 1 331 ? 26.806 72.754 23.186 1.00 72.00 352 PRO D C 1
ATOM 9916 O O . PRO D 1 331 ? 27.994 72.826 22.866 1.00 74.86 352 PRO D O 1
ATOM 9920 N N . LEU D 1 332 ? 26.033 71.710 22.901 1.00 69.68 353 LEU D N 1
ATOM 9921 C CA . LEU D 1 332 ? 26.537 70.453 22.375 1.00 68.15 353 LEU D CA 1
ATOM 9922 C C . LEU D 1 332 ? 25.872 70.134 21.044 1.00 71.54 353 LEU D C 1
ATOM 9923 O O . LEU D 1 332 ? 24.679 70.383 20.857 1.00 79.43 353 LEU D O 1
ATOM 9928 N N . THR D 1 333 ? 26.649 69.581 20.119 1.00 71.64 354 THR D N 1
ATOM 9929 C CA . THR D 1 333 ? 26.082 69.082 18.875 1.00 70.45 354 THR D CA 1
ATOM 9930 C C . THR D 1 333 ? 25.429 67.719 19.055 1.00 73.37 354 THR D C 1
ATOM 9931 O O . THR D 1 333 ? 24.303 67.500 18.599 1.00 77.44 354 THR D O 1
ATOM 9935 N N . TYR D 1 334 ? 26.133 66.786 19.692 1.00 70.65 355 TYR D N 1
ATOM 9936 C CA . TYR D 1 334 ? 25.665 65.423 19.902 1.00 67.85 355 TYR D CA 1
ATOM 9937 C C . TYR D 1 334 ? 25.939 65.022 21.339 1.00 68.26 355 TYR D C 1
ATOM 9938 O O . TYR D 1 334 ? 26.878 65.513 21.971 1.00 70.59 355 TYR D O 1
ATOM 9947 N N . ILE D 1 335 ? 25.116 64.117 21.851 1.00 67.21 356 ILE D N 1
ATOM 9948 C CA . ILE D 1 335 ? 25.453 63.340 23.034 1.00 68.08 356 ILE D CA 1
ATOM 9949 C C . ILE D 1 335 ? 25.156 61.883 22.720 1.00 75.31 356 ILE D C 1
ATOM 9950 O O . ILE D 1 335 ? 23.986 61.493 22.617 1.00 75.90 356 ILE D O 1
ATOM 9955 N N . PHE D 1 336 ? 26.205 61.094 22.512 1.00 79.13 357 PHE D N 1
ATOM 9956 C CA . PHE D 1 336 ? 26.077 59.662 22.296 1.00 78.85 357 PHE D CA 1
ATOM 9957 C C . PHE D 1 336 ? 26.204 58.912 23.619 1.00 89.24 357 PHE D C 1
ATOM 9958 O O . PHE D 1 336 ? 27.067 59.219 24.445 1.00 89.68 357 PHE D O 1
ATOM 9966 N N . ASP D 1 337 ? 25.332 57.929 23.820 1.00 101.46 358 ASP D N 1
ATOM 9967 C CA . ASP D 1 337 ? 25.370 57.116 25.028 1.00 108.91 358 ASP D CA 1
ATOM 9968 C C . ASP D 1 337 ? 25.334 55.636 24.683 1.00 111.27 358 ASP D C 1
ATOM 9969 O O . ASP D 1 337 ? 25.775 55.227 23.604 1.00 105.51 358 ASP D O 1
ATOM 9974 N N . GLU D 1 338 ? 24.821 54.828 25.601 1.00 121.86 359 GLU D N 1
ATOM 9975 C CA . GLU D 1 338 ? 24.581 53.434 25.284 1.00 132.88 359 GLU D CA 1
ATOM 9976 C C . GLU D 1 338 ? 23.464 53.383 24.252 1.00 136.30 359 GLU D C 1
ATOM 9977 O O . GLU D 1 338 ? 22.530 54.192 24.283 1.00 136.07 359 GLU D O 1
ATOM 9983 N N . GLU D 1 339 ? 23.561 52.417 23.345 1.00 137.94 360 GLU D N 1
ATOM 9984 C CA . GLU D 1 339 ? 22.719 52.407 22.158 1.00 137.13 360 GLU D CA 1
ATOM 9985 C C . GLU D 1 339 ? 21.258 52.486 22.559 1.00 133.89 360 GLU D C 1
ATOM 9986 O O . GLU D 1 339 ? 20.827 51.854 23.526 1.00 134.73 360 GLU D O 1
ATOM 9992 N N . THR D 1 340 ? 20.503 53.302 21.837 1.00 133.17 361 THR D N 1
ATOM 9993 C CA . THR D 1 340 ? 19.107 53.461 22.180 1.00 130.88 361 THR D CA 1
ATOM 9994 C C . THR D 1 340 ? 18.293 52.244 21.761 1.00 117.67 361 THR D C 1
ATOM 9995 O O . THR D 1 340 ? 18.615 51.579 20.775 1.00 113.53 361 THR D O 1
ATOM 9999 N N . PRO D 1 341 ? 17.212 51.952 22.488 1.00 105.55 362 PRO D N 1
ATOM 10000 C CA . PRO D 1 341 ? 16.320 50.852 22.088 1.00 106.01 362 PRO D CA 1
ATOM 10001 C C . PRO D 1 341 ? 15.587 51.086 20.776 1.00 100.05 362 PRO D C 1
ATOM 10002 O O . PRO D 1 341 ? 14.880 50.180 20.327 1.00 99.67 362 PRO D O 1
ATOM 10006 N N . ARG D 1 342 ? 15.672 52.276 20.181 1.00 93.23 363 ARG D N 1
ATOM 10007 C CA . ARG D 1 342 ? 14.967 52.496 18.927 1.00 91.55 363 ARG D CA 1
ATOM 10008 C C . ARG D 1 342 ? 15.553 51.616 17.824 1.00 94.60 363 ARG D C 1
ATOM 10009 O O . ARG D 1 342 ? 14.816 51.098 16.975 1.00 102.15 363 ARG D O 1
ATOM 10017 N N . TRP D 1 343 ? 16.873 51.414 17.839 1.00 89.18 364 TRP D N 1
ATOM 10018 C CA . TRP D 1 343 ? 17.509 50.521 16.873 1.00 88.78 364 TRP D CA 1
ATOM 10019 C C . TRP D 1 343 ? 17.135 49.061 17.134 1.00 88.23 364 TRP D C 1
ATOM 10020 O O . TRP D 1 343 ? 16.773 48.324 16.207 1.00 92.48 364 TRP D O 1
ATOM 10031 N N . ARG D 1 344 ? 17.220 48.618 18.387 1.00 86.68 365 ARG D N 1
ATOM 10032 C CA . ARG D 1 344 ? 16.884 47.230 18.681 1.00 90.27 365 ARG D CA 1
ATOM 10033 C C . ARG D 1 344 ? 15.427 46.936 18.359 1.00 88.23 365 ARG D C 1
ATOM 10034 O O . ARG D 1 344 ? 15.096 45.837 17.897 1.00 91.70 365 ARG D O 1
ATOM 10042 N N . GLN D 1 345 ? 14.540 47.906 18.609 1.00 87.28 366 GLN D N 1
ATOM 10043 C CA . GLN D 1 345 ? 13.124 47.724 18.300 1.00 86.88 366 GLN D CA 1
ATOM 10044 C C . GLN D 1 345 ? 12.882 47.709 16.801 1.00 79.99 366 GLN D C 1
ATOM 10045 O O . GLN D 1 345 ? 12.090 46.893 16.307 1.00 78.40 366 GLN D O 1
ATOM 10051 N N . LEU D 1 346 ? 13.595 48.561 16.055 1.00 72.75 367 LEU D N 1
ATOM 10052 C CA . LEU D 1 346 ? 13.493 48.515 14.600 1.00 71.21 367 LEU D CA 1
ATOM 10053 C C . LEU D 1 346 ? 13.874 47.136 14.082 1.00 76.84 367 LEU D C 1
ATOM 10054 O O . LEU D 1 346 ? 13.113 46.500 13.338 1.00 82.36 367 LEU D O 1
ATOM 10059 N N . LEU D 1 347 ? 15.009 46.616 14.550 1.00 72.60 368 LEU D N 1
ATOM 10060 C CA . LEU D 1 347 ? 15.434 45.297 14.114 1.00 66.55 368 LEU D CA 1
ATOM 10061 C C . LEU D 1 347 ? 14.455 44.226 14.554 1.00 70.49 368 LEU D C 1
ATOM 10062 O O . LEU D 1 347 ? 14.320 43.202 13.882 1.00 78.49 368 LEU D O 1
ATOM 10067 N N . SER D 1 348 ? 13.785 44.416 15.686 1.00 73.00 369 SER D N 1
ATOM 10068 C CA . SER D 1 348 ? 12.770 43.446 16.067 1.00 77.69 369 SER D CA 1
ATOM 10069 C C . SER D 1 348 ? 11.590 43.477 15.103 1.00 75.40 369 SER D C 1
ATOM 10070 O O . SER D 1 348 ? 11.076 42.421 14.710 1.00 75.95 369 SER D O 1
ATOM 10073 N N . LYS D 1 349 ? 11.180 44.675 14.671 1.00 71.70 370 LYS D N 1
ATOM 10074 C CA . LYS D 1 349 ? 10.075 44.799 13.725 1.00 69.04 370 LYS D CA 1
ATOM 10075 C C . LYS D 1 349 ? 10.432 44.240 12.367 1.00 75.73 370 LYS D C 1
ATOM 10076 O O . LYS D 1 349 ? 9.535 43.843 11.620 1.00 79.54 370 LYS D O 1
ATOM 10082 N N . LEU D 1 350 ? 11.720 44.188 12.047 1.00 79.58 371 LEU D N 1
ATOM 10083 C CA . LEU D 1 350 ? 12.201 43.693 10.768 1.00 62.84 371 LEU D CA 1
ATOM 10084 C C . LEU D 1 350 ? 12.396 42.190 10.751 1.00 67.45 371 LEU D C 1
ATOM 10085 O O . LEU D 1 350 ? 12.493 41.607 9.671 1.00 70.63 371 LEU D O 1
ATOM 10090 N N . GLY D 1 351 ? 12.396 41.543 11.907 1.00 70.13 372 GLY D N 1
ATOM 10091 C CA . GLY D 1 351 ? 12.857 40.176 11.997 1.00 65.12 372 GLY D CA 1
ATOM 10092 C C . GLY D 1 351 ? 14.352 40.111 11.863 1.00 65.50 372 GLY D C 1
ATOM 10093 O O . GLY D 1 351 ? 14.886 39.096 11.418 1.00 76.91 372 GLY D O 1
ATOM 10094 N N . LEU D 1 352 ? 15.038 41.176 12.282 1.00 83.64 373 LEU D N 1
ATOM 10095 C CA . LEU D 1 352 ? 16.495 41.328 12.249 1.00 84.89 373 LEU D CA 1
ATOM 10096 C C . LEU D 1 352 ? 16.986 41.425 10.800 1.00 84.37 373 LEU D C 1
ATOM 10097 O O . LEU D 1 352 ? 17.278 42.497 10.260 1.00 78.06 373 LEU D O 1
ATOM 10103 N N . ASN E 1 10 ? -7.787 98.241 33.515 1.00 118.24 31 ASN E N 1
ATOM 10104 C CA . ASN E 1 10 ? -6.381 97.887 33.343 1.00 113.78 31 ASN E CA 1
ATOM 10105 C C . ASN E 1 10 ? -6.189 96.377 33.240 1.00 113.83 31 ASN E C 1
ATOM 10106 O O . ASN E 1 10 ? -6.989 95.594 33.764 1.00 115.95 31 ASN E O 1
ATOM 10111 N N . GLY E 1 11 ? -5.114 95.977 32.560 1.00 109.25 32 GLY E N 1
ATOM 10112 C CA . GLY E 1 11 ? -4.764 94.579 32.448 1.00 104.53 32 GLY E CA 1
ATOM 10113 C C . GLY E 1 11 ? -3.959 94.095 33.631 1.00 101.69 32 GLY E C 1
ATOM 10114 O O . GLY E 1 11 ? -3.271 93.075 33.548 1.00 101.28 32 GLY E O 1
ATOM 10115 N N . ASN E 1 12 ? -4.024 94.840 34.739 1.00 102.14 33 ASN E N 1
ATOM 10116 C CA . ASN E 1 12 ? -3.369 94.441 35.982 1.00 99.57 33 ASN E CA 1
ATOM 10117 C C . ASN E 1 12 ? -4.214 93.450 36.779 1.00 99.64 33 ASN E C 1
ATOM 10118 O O . ASN E 1 12 ? -3.681 92.767 37.661 1.00 96.39 33 ASN E O 1
ATOM 10123 N N . THR E 1 13 ? -5.509 93.337 36.457 1.00 99.17 34 THR E N 1
ATOM 10124 C CA . THR E 1 13 ? -6.450 92.454 37.133 1.00 98.02 34 THR E CA 1
ATOM 10125 C C . THR E 1 13 ? -6.727 91.158 36.375 1.00 98.41 34 THR E C 1
ATOM 10126 O O . THR E 1 13 ? -7.356 90.258 36.939 1.00 98.91 34 THR E O 1
ATOM 10130 N N . VAL E 1 14 ? -6.288 91.038 35.120 1.00 101.49 35 VAL E N 1
ATOM 10131 C CA . VAL E 1 14 ? -6.622 89.867 34.312 1.00 100.41 35 VAL E CA 1
ATOM 10132 C C . VAL E 1 14 ? -5.827 88.663 34.793 1.00 95.42 35 VAL E C 1
ATOM 10133 O O . VAL E 1 14 ? -4.601 88.732 34.950 1.00 87.60 35 VAL E O 1
ATOM 10137 N N . SER E 1 15 ? -6.525 87.551 35.026 1.00 100.83 36 SER E N 1
ATOM 10138 C CA . SER E 1 15 ? -5.895 86.339 35.535 1.00 101.81 36 SER E CA 1
ATOM 10139 C C . SER E 1 15 ? -5.289 85.551 34.381 1.00 97.91 36 SER E C 1
ATOM 10140 O O . SER E 1 15 ? -6.001 85.120 33.467 1.00 96.62 36 SER E O 1
ATOM 10143 N N . ARG E 1 16 ? -3.976 85.355 34.433 1.00 93.55 37 ARG E N 1
ATOM 10144 C CA . ARG E 1 16 ? -3.258 84.653 33.386 1.00 92.58 37 ARG E CA 1
ATOM 10145 C C . ARG E 1 16 ? -1.980 84.082 33.977 1.00 92.70 37 ARG E C 1
ATOM 10146 O O . ARG E 1 16 ? -1.271 84.767 34.715 1.00 93.41 37 ARG E O 1
ATOM 10154 N N . GLN E 1 17 ? -1.691 82.827 33.648 1.00 94.29 38 GLN E N 1
ATOM 10155 C CA . GLN E 1 17 ? -0.516 82.164 34.192 1.00 96.73 38 GLN E CA 1
ATOM 10156 C C . GLN E 1 17 ? 0.785 82.624 33.533 1.00 93.80 38 GLN E C 1
ATOM 10157 O O . GLN E 1 17 ? 1.868 82.364 34.072 1.00 91.26 38 GLN E O 1
ATOM 10163 N N . GLU E 1 18 ? 0.714 83.323 32.405 1.00 92.12 39 GLU E N 1
ATOM 10164 C CA . GLU E 1 18 ? 1.893 83.576 31.594 1.00 88.53 39 GLU E CA 1
ATOM 10165 C C . GLU E 1 18 ? 2.556 84.890 31.982 1.00 88.76 39 GLU E C 1
ATOM 10166 O O . GLU E 1 18 ? 1.885 85.845 32.385 1.00 94.67 39 GLU E O 1
ATOM 10172 N N . ILE E 1 19 ? 3.888 84.910 31.913 1.00 81.56 40 ILE E N 1
ATOM 10173 C CA . ILE E 1 19 ? 4.685 86.125 32.059 1.00 73.60 40 ILE E CA 1
ATOM 10174 C C . ILE E 1 19 ? 4.960 86.617 30.647 1.00 74.11 40 ILE E C 1
ATOM 10175 O O . ILE E 1 19 ? 5.457 85.850 29.809 1.00 76.96 40 ILE E O 1
ATOM 10180 N N . ARG E 1 20 ? 4.694 87.893 30.382 1.00 72.96 41 ARG E N 1
ATOM 10181 C CA . ARG E 1 20 ? 4.681 88.395 29.010 1.00 71.87 41 ARG E CA 1
ATOM 10182 C C . ARG E 1 20 ? 5.835 89.348 28.747 1.00 73.35 41 ARG E C 1
ATOM 10183 O O . ARG E 1 20 ? 5.995 90.342 29.455 1.00 76.87 41 ARG E O 1
ATOM 10191 N N . LEU E 1 21 ? 6.593 89.078 27.691 1.00 71.49 42 LEU E N 1
ATOM 10192 C CA . LEU E 1 21 ? 7.738 89.892 27.313 1.00 72.51 42 LEU E CA 1
ATOM 10193 C C . LEU E 1 21 ? 7.488 90.424 25.911 1.00 75.07 42 LEU E C 1
ATOM 10194 O O . LEU E 1 21 ? 7.326 89.642 24.966 1.00 76.61 42 LEU E O 1
ATOM 10199 N N . GLY E 1 22 ? 7.446 91.747 25.779 1.00 74.08 43 GLY E N 1
ATOM 10200 C CA . GLY E 1 22 ? 7.218 92.375 24.491 1.00 70.96 43 GLY E CA 1
ATOM 10201 C C . GLY E 1 22 ? 8.535 92.540 23.753 1.00 72.94 43 GLY E C 1
ATOM 10202 O O . GLY E 1 22 ? 9.555 92.894 24.341 1.00 75.11 43 GLY E O 1
ATOM 10203 N N . LEU E 1 23 ? 8.505 92.249 22.460 1.00 70.43 44 LEU E N 1
ATOM 10204 C CA . LEU E 1 23 ? 9.682 92.371 21.622 1.00 67.69 44 LEU E CA 1
ATOM 10205 C C . LEU E 1 23 ? 9.299 93.135 20.368 1.00 73.41 44 LEU E C 1
ATOM 10206 O O . LEU E 1 23 ? 8.150 93.053 19.912 1.00 71.79 44 LEU E O 1
ATOM 10211 N N . PRO E 1 24 ? 10.237 93.881 19.786 1.00 75.27 45 PRO E N 1
ATOM 10212 C CA . PRO E 1 24 ? 9.899 94.682 18.609 1.00 76.17 45 PRO E CA 1
ATOM 10213 C C . PRO E 1 24 ? 9.498 93.771 17.464 1.00 84.69 45 PRO E C 1
ATOM 10214 O O . PRO E 1 24 ? 10.120 92.733 17.230 1.00 88.49 45 PRO E O 1
ATOM 10218 N N . SER E 1 25 ? 8.448 94.169 16.750 1.00 89.87 46 SER E N 1
ATOM 10219 C CA . SER E 1 25 ? 7.862 93.341 15.705 1.00 92.70 46 SER E CA 1
ATOM 10220 C C . SER E 1 25 ? 8.542 93.546 14.355 1.00 94.59 46 SER E C 1
ATOM 10221 O O . SER E 1 25 ? 8.711 92.591 13.592 1.00 94.54 46 SER E O 1
ATOM 10224 N N . LYS E 1 26 ? 8.948 94.770 14.048 1.00 97.23 47 LYS E N 1
ATOM 10225 C CA . LYS E 1 26 ? 9.510 95.092 12.752 1.00 100.66 47 LYS E CA 1
ATOM 10226 C C . LYS E 1 26 ? 10.747 95.951 12.965 1.00 106.85 47 LYS E C 1
ATOM 10227 O O . LYS E 1 26 ? 10.923 96.557 14.027 1.00 108.90 47 LYS E O 1
ATOM 10233 N N . GLY E 1 27 ? 11.613 95.989 11.947 1.00 108.95 48 GLY E N 1
ATOM 10234 C CA . GLY E 1 27 ? 12.826 96.788 11.995 1.00 108.61 48 GLY E CA 1
ATOM 10235 C C . GLY E 1 27 ? 14.086 95.969 12.208 1.00 106.70 48 GLY E C 1
ATOM 10236 O O . GLY E 1 27 ? 14.077 94.735 12.262 1.00 105.14 48 GLY E O 1
ATOM 10237 N N . ARG E 1 28 ? 15.214 96.693 12.242 1.00 107.68 49 ARG E N 1
ATOM 10238 C CA . ARG E 1 28 ? 16.487 96.078 12.621 1.00 108.40 49 ARG E CA 1
ATOM 10239 C C . ARG E 1 28 ? 16.514 95.680 14.092 1.00 103.36 49 ARG E C 1
ATOM 10240 O O . ARG E 1 28 ? 17.181 94.704 14.465 1.00 102.14 49 ARG E O 1
ATOM 10248 N N . MET E 1 29 ? 15.793 96.412 14.938 1.00 96.13 50 MET E N 1
ATOM 10249 C CA . MET E 1 29 ? 15.721 96.031 16.337 1.00 91.25 50 MET E CA 1
ATOM 10250 C C . MET E 1 29 ? 15.112 94.643 16.488 1.00 90.97 50 MET E C 1
ATOM 10251 O O . MET E 1 29 ? 15.534 93.860 17.347 1.00 96.34 50 MET E O 1
ATOM 10256 N N . SER E 1 30 ? 14.153 94.299 15.630 1.00 87.08 51 SER E N 1
ATOM 10257 C CA . SER E 1 30 ? 13.522 92.987 15.721 1.00 90.03 51 SER E CA 1
ATOM 10258 C C . SER E 1 30 ? 14.509 91.870 15.408 1.00 90.56 51 SER E C 1
ATOM 10259 O O . SER E 1 30 ? 14.649 90.915 16.184 1.00 94.11 51 SER E O 1
ATOM 10262 N N . SER E 1 31 ? 15.204 91.969 14.276 1.00 87.40 52 SER E N 1
ATOM 10263 C CA . SER E 1 31 ? 16.138 90.913 13.909 1.00 82.55 52 SER E CA 1
ATOM 10264 C C . SER E 1 31 ? 17.308 90.837 14.890 1.00 81.44 52 SER E C 1
ATOM 10265 O O . SER E 1 31 ? 17.728 89.741 15.276 1.00 79.13 52 SER E O 1
ATOM 10268 N N . ASP E 1 32 ? 17.820 91.982 15.345 1.00 78.85 53 ASP E N 1
ATOM 10269 C CA . ASP E 1 32 ? 18.916 91.922 16.305 1.00 77.41 53 ASP E CA 1
ATOM 10270 C C . ASP E 1 32 ? 18.467 91.318 17.627 1.00 74.13 53 ASP E C 1
ATOM 10271 O O . ASP E 1 32 ? 19.263 90.663 18.312 1.00 71.23 53 ASP E O 1
ATOM 10276 N N . THR E 1 33 ? 17.203 91.535 18.006 1.00 73.86 54 THR E N 1
ATOM 10277 C CA . THR E 1 33 ? 16.692 90.963 19.247 1.00 70.41 54 THR E CA 1
ATOM 10278 C C . THR E 1 33 ? 16.521 89.456 19.120 1.00 72.24 54 THR E C 1
ATOM 10279 O O . THR E 1 33 ? 16.866 88.705 20.044 1.00 73.93 54 THR E O 1
ATOM 10283 N N . LEU E 1 34 ? 15.993 88.992 17.985 1.00 74.97 55 LEU E N 1
ATOM 10284 C CA . LEU E 1 34 ? 15.908 87.553 17.749 1.00 73.85 55 LEU E CA 1
ATOM 10285 C C . LEU E 1 34 ? 17.295 86.919 17.658 1.00 77.54 55 LEU E C 1
ATOM 10286 O O . LEU E 1 34 ? 17.483 85.789 18.119 1.00 83.42 55 LEU E O 1
ATOM 10291 N N . ASP E 1 35 ? 18.284 87.639 17.116 1.00 77.01 56 ASP E N 1
ATOM 10292 C CA . ASP E 1 35 ? 19.658 87.142 17.140 1.00 81.02 56 ASP E CA 1
ATOM 10293 C C . ASP E 1 35 ? 20.179 87.041 18.563 1.00 78.20 56 ASP E C 1
ATOM 10294 O O . ASP E 1 35 ? 20.853 86.068 18.921 1.00 82.08 56 ASP E O 1
ATOM 10299 N N . LEU E 1 36 ? 19.867 88.032 19.397 1.00 73.37 57 LEU E N 1
ATOM 10300 C CA . LEU E 1 36 ? 20.302 87.976 20.785 1.00 69.67 57 LEU E CA 1
ATOM 10301 C C . LEU E 1 36 ? 19.702 86.769 21.476 1.00 71.61 57 LEU E C 1
ATOM 10302 O O . LEU E 1 36 ? 20.386 86.067 22.227 1.00 73.80 57 LEU E O 1
ATOM 10307 N N . LEU E 1 37 ? 18.418 86.516 21.240 1.00 72.16 58 LEU E N 1
ATOM 10308 C CA . LEU E 1 37 ? 17.784 85.374 21.878 1.00 70.21 58 LEU E CA 1
ATOM 10309 C C . LEU E 1 37 ? 18.383 84.072 21.383 1.00 70.50 58 LEU E C 1
ATOM 10310 O O . LEU E 1 37 ? 18.652 83.172 22.180 1.00 75.25 58 LEU E O 1
ATOM 10315 N N . LYS E 1 38 ? 18.659 83.972 20.081 1.00 70.19 59 LYS E N 1
ATOM 10316 C CA . LYS E 1 38 ? 19.242 82.739 19.570 1.00 76.74 59 LYS E CA 1
ATOM 10317 C C . LYS E 1 38 ? 20.642 82.523 20.133 1.00 76.34 59 LYS E C 1
ATOM 10318 O O . LYS E 1 38 ? 21.014 81.388 20.449 1.00 77.95 59 LYS E O 1
ATOM 10324 N N . ASP E 1 39 ? 21.400 83.599 20.344 1.00 77.27 60 ASP E N 1
ATOM 10325 C CA . ASP E 1 39 ? 22.721 83.459 20.938 1.00 79.83 60 ASP E CA 1
ATOM 10326 C C . ASP E 1 39 ? 22.651 83.071 22.407 1.00 80.62 60 ASP E C 1
ATOM 10327 O O . ASP E 1 39 ? 23.631 82.546 22.939 1.00 85.46 60 ASP E O 1
ATOM 10332 N N . CYS E 1 40 ? 21.522 83.297 23.073 1.00 77.67 61 CYS E N 1
ATOM 10333 C CA . CYS E 1 40 ? 21.359 82.858 24.451 1.00 75.58 61 CYS E CA 1
ATOM 10334 C C . CYS E 1 40 ? 20.775 81.456 24.554 1.00 80.02 61 CYS E C 1
ATOM 10335 O O . CYS E 1 40 ? 20.470 81.011 25.667 1.00 81.76 61 CYS E O 1
ATOM 10338 N N . GLN E 1 41 ? 20.614 80.751 23.428 1.00 76.67 62 GLN E N 1
ATOM 10339 C CA . GLN E 1 41 ? 19.910 79.470 23.411 1.00 75.57 62 GLN E CA 1
ATOM 10340 C C . GLN E 1 41 ? 18.508 79.595 23.994 1.00 77.95 62 GLN E C 1
ATOM 10341 O O . GLN E 1 41 ? 17.975 78.648 24.571 1.00 85.92 62 GLN E O 1
ATOM 10347 N N . LEU E 1 42 ? 17.902 80.766 23.860 1.00 77.64 63 LEU E N 1
ATOM 10348 C CA . LEU E 1 42 ? 16.503 80.972 24.199 1.00 83.91 63 LEU E CA 1
ATOM 10349 C C . LEU E 1 42 ? 15.713 81.094 22.904 1.00 102.34 63 LEU E C 1
ATOM 10350 O O . LEU E 1 42 ? 15.207 82.157 22.551 1.00 105.73 63 LEU E O 1
ATOM 10355 N N . SER E 1 43 ? 15.634 79.987 22.178 1.00 120.58 64 SER E N 1
ATOM 10356 C CA . SER E 1 43 ? 14.955 80.002 20.893 1.00 129.11 64 SER E CA 1
ATOM 10357 C C . SER E 1 43 ? 13.448 80.137 21.091 1.00 129.66 64 SER E C 1
ATOM 10358 O O . SER E 1 43 ? 12.860 79.514 21.979 1.00 129.44 64 SER E O 1
ATOM 10361 N N . VAL E 1 44 ? 12.820 80.943 20.243 1.00 124.88 65 VAL E N 1
ATOM 10362 C CA . VAL E 1 44 ? 11.391 81.212 20.340 1.00 121.67 65 VAL E CA 1
ATOM 10363 C C . VAL E 1 44 ? 10.640 80.242 19.438 1.00 128.30 65 VAL E C 1
ATOM 10364 O O . VAL E 1 44 ? 10.890 80.175 18.229 1.00 130.15 65 VAL E O 1
ATOM 10368 N N . LYS E 1 45 ? 9.719 79.485 20.027 1.00 133.88 66 LYS E N 1
ATOM 10369 C CA . LYS E 1 45 ? 8.918 78.516 19.286 1.00 141.62 66 LYS E CA 1
ATOM 10370 C C . LYS E 1 45 ? 7.737 79.257 18.678 1.00 152.80 66 LYS E C 1
ATOM 10371 O O . LYS E 1 45 ? 6.647 79.315 19.252 1.00 155.03 66 LYS E O 1
ATOM 10377 N N . GLN E 1 46 ? 7.963 79.834 17.497 1.00 160.52 67 GLN E N 1
ATOM 10378 C CA . GLN E 1 46 ? 6.927 80.567 16.770 1.00 166.63 67 GLN E CA 1
ATOM 10379 C C . GLN E 1 46 ? 5.857 79.583 16.320 1.00 177.00 67 GLN E C 1
ATOM 10380 O O . GLN E 1 46 ? 5.990 78.933 15.281 1.00 182.33 67 GLN E O 1
ATOM 10386 N N . VAL E 1 47 ? 4.787 79.469 17.112 1.00 184.73 68 VAL E N 1
ATOM 10387 C CA . VAL E 1 47 ? 3.748 78.481 16.830 1.00 194.38 68 VAL E CA 1
ATOM 10388 C C . VAL E 1 47 ? 3.054 78.799 15.511 1.00 202.53 68 VAL E C 1
ATOM 10389 O O . VAL E 1 47 ? 2.906 77.932 14.642 1.00 204.83 68 VAL E O 1
ATOM 10393 N N . ASN E 1 48 ? 2.603 80.041 15.352 1.00 208.29 69 ASN E N 1
ATOM 10394 C CA . ASN E 1 48 ? 2.168 80.553 14.069 1.00 207.21 69 ASN E CA 1
ATOM 10395 C C . ASN E 1 48 ? 2.994 81.784 13.718 1.00 204.71 69 ASN E C 1
ATOM 10396 O O . ASN E 1 48 ? 3.196 82.655 14.573 1.00 203.87 69 ASN E O 1
ATOM 10401 N N . PRO E 1 49 ? 3.500 81.882 12.485 1.00 191.41 70 PRO E N 1
ATOM 10402 C CA . PRO E 1 49 ? 4.304 83.054 12.122 1.00 179.24 70 PRO E CA 1
ATOM 10403 C C . PRO E 1 49 ? 3.421 84.261 11.861 1.00 173.56 70 PRO E C 1
ATOM 10404 O O . PRO E 1 49 ? 3.828 85.405 12.086 1.00 170.11 70 PRO E O 1
ATOM 10408 N N . ARG E 1 50 ? 2.200 84.003 11.380 1.00 171.90 71 ARG E N 1
ATOM 10409 C CA . ARG E 1 50 ? 1.210 85.065 11.238 1.00 171.03 71 ARG E CA 1
ATOM 10410 C C . ARG E 1 50 ? 0.766 85.585 12.602 1.00 168.96 71 ARG E C 1
ATOM 10411 O O . ARG E 1 50 ? 0.510 86.784 12.765 1.00 169.30 71 ARG E O 1
ATOM 10419 N N . GLN E 1 51 ? 0.671 84.701 13.594 1.00 167.51 72 GLN E N 1
ATOM 10420 C CA . GLN E 1 51 ? 0.291 85.130 14.929 1.00 163.08 72 GLN E CA 1
ATOM 10421 C C . GLN E 1 51 ? 1.442 85.868 15.606 1.00 152.19 72 GLN E C 1
ATOM 10422 O O . GLN E 1 51 ? 2.621 85.687 15.285 1.00 152.53 72 GLN E O 1
ATOM 10428 N N . TYR E 1 52 ? 1.073 86.707 16.568 1.00 135.61 73 TYR E N 1
ATOM 10429 C CA . TYR E 1 52 ? 1.976 87.664 17.185 1.00 113.74 73 TYR E CA 1
ATOM 10430 C C . TYR E 1 52 ? 2.573 87.167 18.495 1.00 101.03 73 TYR E C 1
ATOM 10431 O O . TYR E 1 52 ? 3.402 87.862 19.081 1.00 102.19 73 TYR E O 1
ATOM 10440 N N . VAL E 1 53 ? 2.194 85.980 18.957 1.00 92.05 74 VAL E N 1
ATOM 10441 C CA . VAL E 1 53 ? 2.576 85.479 20.274 1.00 83.34 74 VAL E CA 1
ATOM 10442 C C . VAL E 1 53 ? 3.313 84.158 20.105 1.00 80.24 74 VAL E C 1
ATOM 10443 O O . VAL E 1 53 ? 2.832 83.255 19.409 1.00 85.34 74 VAL E O 1
ATOM 10447 N N . ALA E 1 54 ? 4.465 84.039 20.748 1.00 74.53 75 ALA E N 1
ATOM 10448 C CA . ALA E 1 54 ? 5.256 82.823 20.699 1.00 79.14 75 ALA E CA 1
ATOM 10449 C C . ALA E 1 54 ? 5.688 82.475 22.116 1.00 85.61 75 ALA E C 1
ATOM 10450 O O . ALA E 1 54 ? 5.458 83.234 23.057 1.00 91.31 75 ALA E O 1
ATOM 10452 N N . GLN E 1 55 ? 6.383 81.357 22.273 1.00 86.24 76 GLN E N 1
ATOM 10453 C CA . GLN E 1 55 ? 6.714 80.850 23.595 1.00 88.12 76 GLN E CA 1
ATOM 10454 C C . GLN E 1 55 ? 8.221 80.799 23.728 1.00 92.30 76 GLN E C 1
ATOM 10455 O O . GLN E 1 55 ? 8.935 80.593 22.745 1.00 99.17 76 GLN E O 1
ATOM 10461 N N . ILE E 1 56 ? 8.717 81.048 24.930 1.00 91.49 77 ILE E N 1
ATOM 10462 C CA . ILE E 1 56 ? 10.106 80.691 25.188 1.00 88.00 77 ILE E CA 1
ATOM 10463 C C . ILE E 1 56 ? 10.062 79.563 26.211 1.00 99.52 77 ILE E C 1
ATOM 10464 O O . ILE E 1 56 ? 9.926 79.816 27.420 1.00 97.70 77 ILE E O 1
ATOM 10469 N N . PRO E 1 57 ? 10.217 78.309 25.779 1.00 110.25 78 PRO E N 1
ATOM 10470 C CA . PRO E 1 57 ? 9.977 77.188 26.698 1.00 111.84 78 PRO E CA 1
ATOM 10471 C C . PRO E 1 57 ? 11.070 77.005 27.730 1.00 110.09 78 PRO E C 1
ATOM 10472 O O . PRO E 1 57 ? 10.822 76.370 28.763 1.00 114.59 78 PRO E O 1
ATOM 10476 N N . GLN E 1 58 ? 12.259 77.559 27.498 1.00 102.72 79 GLN E N 1
ATOM 10477 C CA . GLN E 1 58 ? 13.366 77.345 28.417 1.00 98.74 79 GLN E CA 1
ATOM 10478 C C . GLN E 1 58 ? 13.174 78.088 29.735 1.00 96.16 79 GLN E C 1
ATOM 10479 O O . GLN E 1 58 ? 13.723 77.670 30.761 1.00 99.70 79 GLN E O 1
ATOM 10485 N N . ILE E 1 59 ? 12.404 79.177 29.736 1.00 90.32 80 ILE E N 1
ATOM 10486 C CA . ILE E 1 59 ? 12.057 79.916 30.952 1.00 85.48 80 ILE E CA 1
ATOM 10487 C C . ILE E 1 59 ? 10.608 79.643 31.337 1.00 83.32 80 ILE E C 1
ATOM 10488 O O . ILE E 1 59 ? 9.701 79.778 30.503 1.00 86.00 80 ILE E O 1
ATOM 10493 N N . SER E 1 60 ? 10.391 79.267 32.602 1.00 81.41 81 SER E N 1
ATOM 10494 C CA . SER E 1 60 ? 9.076 78.850 33.080 1.00 84.45 81 SER E CA 1
ATOM 10495 C C . SER E 1 60 ? 8.046 79.946 32.837 1.00 88.12 81 SER E C 1
ATOM 10496 O O . SER E 1 60 ? 8.230 81.093 33.258 1.00 93.65 81 SER E O 1
ATOM 10499 N N . ASN E 1 61 ? 6.978 79.589 32.123 1.00 86.65 82 ASN E N 1
ATOM 10500 C CA . ASN E 1 61 ? 5.828 80.464 31.877 1.00 86.19 82 ASN E CA 1
ATOM 10501 C C . ASN E 1 61 ? 6.243 81.779 31.228 1.00 85.82 82 ASN E C 1
ATOM 10502 O O . ASN E 1 61 ? 5.746 82.845 31.582 1.00 89.43 82 ASN E O 1
ATOM 10507 N N . LEU E 1 62 ? 7.044 81.699 30.176 1.00 84.54 83 LEU E N 1
ATOM 10508 C CA . LEU E 1 62 ? 7.530 82.908 29.531 1.00 79.29 83 LEU E CA 1
ATOM 10509 C C . LEU E 1 62 ? 7.033 82.935 28.095 1.00 83.43 83 LEU E C 1
ATOM 10510 O O . LEU E 1 62 ? 7.261 81.996 27.320 1.00 84.59 83 LEU E O 1
ATOM 10515 N N . GLU E 1 63 ? 6.329 84.007 27.766 1.00 83.98 84 GLU E N 1
ATOM 10516 C CA . GLU E 1 63 ? 5.567 84.140 26.540 1.00 84.60 84 GLU E CA 1
ATOM 10517 C C . GLU E 1 63 ? 5.895 85.491 25.939 1.00 85.86 84 GLU E C 1
ATOM 10518 O O . GLU E 1 63 ? 5.858 86.505 26.643 1.00 87.30 84 GLU E O 1
ATOM 10524 N N . VAL E 1 64 ? 6.217 85.510 24.654 1.00 83.22 85 VAL E N 1
ATOM 10525 C CA . VAL E 1 64 ? 6.705 86.708 23.988 1.00 79.74 85 VAL E CA 1
ATOM 10526 C C . VAL E 1 64 ? 5.625 87.227 23.053 1.00 80.76 85 VAL E C 1
ATOM 10527 O O . VAL E 1 64 ? 4.976 86.451 22.344 1.00 85.61 85 VAL E O 1
ATOM 10531 N N . TRP E 1 65 ? 5.433 88.545 23.061 1.00 80.38 86 TRP E N 1
ATOM 10532 C CA . TRP E 1 65 ? 4.494 89.225 22.177 1.00 79.25 86 TRP E CA 1
ATOM 10533 C C . TRP E 1 65 ? 5.284 90.136 21.253 1.00 76.22 86 TRP E C 1
ATOM 10534 O O . TRP E 1 65 ? 6.050 90.982 21.719 1.00 76.46 86 TRP E O 1
ATOM 10545 N N . PHE E 1 66 ? 5.098 89.972 19.951 1.00 74.73 87 PHE E N 1
ATOM 10546 C CA . PHE E 1 66 ? 5.772 90.815 18.977 1.00 71.55 87 PHE E CA 1
ATOM 10547 C C . PHE E 1 66 ? 4.886 92.031 18.744 1.00 76.75 87 PHE E C 1
ATOM 10548 O O . PHE E 1 66 ? 3.727 91.894 18.335 1.00 76.34 87 PHE E O 1
ATOM 10556 N N . GLN E 1 67 ? 5.420 93.213 19.039 1.00 78.67 88 GLN E N 1
ATOM 10557 C CA . GLN E 1 67 ? 4.646 94.440 18.995 1.00 82.52 88 GLN E CA 1
ATOM 10558 C C . GLN E 1 67 ? 5.493 95.565 18.427 1.00 81.50 88 GLN E C 1
ATOM 10559 O O . GLN E 1 67 ? 6.722 95.498 18.410 1.00 77.28 88 GLN E O 1
ATOM 10565 N N . ARG E 1 68 ? 4.819 96.616 17.978 1.00 88.26 89 ARG E N 1
ATOM 10566 C CA . ARG E 1 68 ? 5.527 97.851 17.703 1.00 91.61 89 ARG E CA 1
ATOM 10567 C C . ARG E 1 68 ? 6.167 98.340 19.002 1.00 89.40 89 ARG E C 1
ATOM 10568 O O . ARG E 1 68 ? 5.586 98.172 20.081 1.00 93.83 89 ARG E O 1
ATOM 10576 N N . PRO E 1 69 ? 7.361 98.927 18.950 1.00 83.97 90 PRO E N 1
ATOM 10577 C CA . PRO E 1 69 ? 8.002 99.357 20.206 1.00 82.02 90 PRO E CA 1
ATOM 10578 C C . PRO E 1 69 ? 7.150 100.351 20.985 1.00 83.57 90 PRO E C 1
ATOM 10579 O O . PRO E 1 69 ? 7.027 100.262 22.219 1.00 84.95 90 PRO E O 1
ATOM 10583 N N . LYS E 1 70 ? 6.522 101.279 20.262 1.00 82.86 91 LYS E N 1
ATOM 10584 C CA . LYS E 1 70 ? 5.582 102.216 20.859 1.00 79.16 91 LYS E CA 1
ATOM 10585 C C . LYS E 1 70 ? 4.453 101.471 21.570 1.00 80.25 91 LYS E C 1
ATOM 10586 O O . LYS E 1 70 ? 4.064 101.834 22.691 1.00 78.72 91 LYS E O 1
ATOM 10592 N N . ASP E 1 71 ? 3.986 100.365 20.976 1.00 84.59 92 ASP E N 1
ATOM 10593 C CA . ASP E 1 71 ? 2.954 99.542 21.604 1.00 87.33 92 ASP E CA 1
ATOM 10594 C C . ASP E 1 71 ? 3.486 98.782 22.805 1.00 83.12 92 ASP E C 1
ATOM 10595 O O . ASP E 1 71 ? 2.729 98.508 23.744 1.00 81.70 92 ASP E O 1
ATOM 10600 N N . ILE E 1 72 ? 4.774 98.432 22.794 1.00 80.09 93 ILE E N 1
ATOM 10601 C CA . ILE E 1 72 ? 5.389 97.807 23.963 1.00 78.18 93 ILE E CA 1
ATOM 10602 C C . ILE E 1 72 ? 5.359 98.766 25.148 1.00 78.91 93 ILE E C 1
ATOM 10603 O O . ILE E 1 72 ? 5.073 98.367 26.286 1.00 78.19 93 ILE E O 1
ATOM 10608 N N . VAL E 1 73 ? 5.664 100.043 24.909 1.00 75.29 94 VAL E N 1
ATOM 10609 C CA . VAL E 1 73 ? 5.626 100.995 26.014 1.00 67.94 94 VAL E CA 1
ATOM 10610 C C . VAL E 1 73 ? 4.193 101.220 26.487 1.00 70.12 94 VAL E C 1
ATOM 10611 O O . VAL E 1 73 ? 3.917 101.230 27.696 1.00 74.13 94 VAL E O 1
ATOM 10615 N N . ARG E 1 74 ? 3.252 101.361 25.550 1.00 73.51 95 ARG E N 1
ATOM 10616 C CA . ARG E 1 74 ? 1.861 101.558 25.945 1.00 79.53 95 ARG E CA 1
ATOM 10617 C C . ARG E 1 74 ? 1.362 100.381 26.770 1.00 83.83 95 ARG E C 1
ATOM 10618 O O . ARG E 1 74 ? 0.722 100.560 27.821 1.00 84.16 95 ARG E O 1
ATOM 10626 N N . LYS E 1 75 ? 1.716 99.167 26.350 1.00 84.27 96 LYS E N 1
ATOM 10627 C CA . LYS E 1 75 ? 1.196 97.987 27.020 1.00 83.53 96 LYS E CA 1
ATOM 10628 C C . LYS E 1 75 ? 1.886 97.748 28.358 1.00 78.52 96 LYS E C 1
ATOM 10629 O O . LYS E 1 75 ? 1.248 97.263 29.299 1.00 81.47 96 LYS E O 1
ATOM 10635 N N . LEU E 1 76 ? 3.159 98.120 28.485 1.00 73.22 97 LEU E N 1
ATOM 10636 C CA . LEU E 1 76 ? 3.810 98.040 29.789 1.00 76.13 97 LEU E CA 1
ATOM 10637 C C . LEU E 1 76 ? 3.165 98.995 30.783 1.00 80.85 97 LEU E C 1
ATOM 10638 O O . LEU E 1 76 ? 2.949 98.637 31.951 1.00 78.87 97 LEU E O 1
ATOM 10643 N N . LEU E 1 77 ? 2.822 100.207 30.330 1.00 83.25 98 LEU E N 1
ATOM 10644 C CA . LEU E 1 77 ? 2.172 101.151 31.233 1.00 83.28 98 LEU E CA 1
ATOM 10645 C C . LEU E 1 77 ? 0.790 100.660 31.650 1.00 88.83 98 LEU E C 1
ATOM 10646 O O . LEU E 1 77 ? 0.406 100.799 32.818 1.00 87.99 98 LEU E O 1
ATOM 10651 N N . SER E 1 78 ? 0.032 100.073 30.711 1.00 94.42 99 SER E N 1
ATOM 10652 C CA . SER E 1 78 ? -1.307 99.574 31.023 1.00 95.36 99 SER E CA 1
ATOM 10653 C C . SER E 1 78 ? -1.293 98.260 31.796 1.00 99.24 99 SER E C 1
ATOM 10654 O O . SER E 1 78 ? -2.308 97.897 32.397 1.00 102.51 99 SER E O 1
ATOM 10657 N N . GLY E 1 79 ? -0.185 97.535 31.791 1.00 102.21 100 GLY E N 1
ATOM 10658 C CA . GLY E 1 79 ? -0.100 96.289 32.517 1.00 99.62 100 GLY E CA 1
ATOM 10659 C C . GLY E 1 79 ? -0.405 95.060 31.700 1.00 97.38 100 GLY E C 1
ATOM 10660 O O . GLY E 1 79 ? -0.559 93.977 32.279 1.00 96.90 100 GLY E O 1
ATOM 10661 N N . ASP E 1 80 ? -0.504 95.196 30.378 1.00 90.68 101 ASP E N 1
ATOM 10662 C CA . ASP E 1 80 ? -0.756 94.073 29.491 1.00 84.49 101 ASP E CA 1
ATOM 10663 C C . ASP E 1 80 ? 0.521 93.364 29.077 1.00 83.83 101 ASP E C 1
ATOM 10664 O O . ASP E 1 80 ? 0.462 92.235 28.571 1.00 86.70 101 ASP E O 1
ATOM 10669 N N . LEU E 1 81 ? 1.664 94.006 29.275 1.00 77.33 102 LEU E N 1
ATOM 10670 C CA . LEU E 1 81 ? 2.963 93.370 29.195 1.00 72.19 102 LEU E CA 1
ATOM 10671 C C . LEU E 1 81 ? 3.639 93.499 30.553 1.00 72.62 102 LEU E C 1
ATOM 10672 O O . LEU E 1 81 ? 3.277 94.349 31.367 1.00 79.42 102 LEU E O 1
ATOM 10677 N N . ASP E 1 82 ? 4.598 92.621 30.811 1.00 68.42 103 ASP E N 1
ATOM 10678 C CA . ASP E 1 82 ? 5.358 92.646 32.053 1.00 67.48 103 ASP E CA 1
ATOM 10679 C C . ASP E 1 82 ? 6.810 93.026 31.852 1.00 69.36 103 ASP E C 1
ATOM 10680 O O . ASP E 1 82 ? 7.386 93.715 32.690 1.00 76.91 103 ASP E O 1
ATOM 10685 N N . LEU E 1 83 ? 7.404 92.587 30.754 1.00 71.03 104 LEU E N 1
ATOM 10686 C CA . LEU E 1 83 ? 8.759 92.940 30.372 1.00 73.35 104 LEU E CA 1
ATOM 10687 C C . LEU E 1 83 ? 8.736 93.417 28.931 1.00 73.88 104 LEU E C 1
ATOM 10688 O O . LEU E 1 83 ? 7.826 93.090 28.165 1.00 75.87 104 LEU E O 1
ATOM 10693 N N . GLY E 1 84 ? 9.780 94.131 28.550 1.00 69.78 105 GLY E N 1
ATOM 10694 C CA . GLY E 1 84 ? 9.944 94.530 27.164 1.00 66.71 105 GLY E CA 1
ATOM 10695 C C . GLY E 1 84 ? 11.404 94.734 26.850 1.00 65.91 105 GLY E C 1
ATOM 10696 O O . GLY E 1 84 ? 12.220 94.998 27.736 1.00 72.10 105 GLY E O 1
ATOM 10697 N N . ILE E 1 85 ? 11.742 94.586 25.582 1.00 63.27 106 ILE E N 1
ATOM 10698 C CA . ILE E 1 85 ? 13.055 94.956 25.088 1.00 62.81 106 ILE E CA 1
ATOM 10699 C C . ILE E 1 85 ? 12.827 96.031 24.053 1.00 65.48 106 ILE E C 1
ATOM 10700 O O . ILE E 1 85 ? 12.115 95.810 23.067 1.00 63.34 106 ILE E O 1
ATOM 10705 N N . VAL E 1 86 ? 13.364 97.214 24.315 1.00 69.00 107 VAL E N 1
ATOM 10706 C CA . VAL E 1 86 ? 13.072 98.364 23.482 1.00 67.04 107 VAL E CA 1
ATOM 10707 C C . VAL E 1 86 ? 14.236 99.337 23.587 1.00 65.88 107 VAL E C 1
ATOM 10708 O O . VAL E 1 86 ? 14.927 99.394 24.604 1.00 66.05 107 VAL E O 1
ATOM 10712 N N . GLY E 1 87 ? 14.451 100.105 22.524 1.00 67.18 108 GLY E N 1
ATOM 10713 C CA . GLY E 1 87 ? 15.449 101.156 22.572 1.00 58.67 108 GLY E CA 1
ATOM 10714 C C . GLY E 1 87 ? 15.076 102.240 23.562 1.00 61.31 108 GLY E C 1
ATOM 10715 O O . GLY E 1 87 ? 13.905 102.577 23.745 1.00 66.47 108 GLY E O 1
ATOM 10716 N N . LEU E 1 88 ? 16.102 102.819 24.180 1.00 64.33 109 LEU E N 1
ATOM 10717 C CA . LEU E 1 88 ? 15.877 103.864 25.169 1.00 65.60 109 LEU E CA 1
ATOM 10718 C C . LEU E 1 88 ? 15.236 105.106 24.556 1.00 71.98 109 LEU E C 1
ATOM 10719 O O . LEU E 1 88 ? 14.521 105.828 25.254 1.00 74.88 109 LEU E O 1
ATOM 10724 N N . ASP E 1 89 ? 15.450 105.356 23.260 1.00 76.68 110 ASP E N 1
ATOM 10725 C CA . ASP E 1 89 ? 14.781 106.475 22.595 1.00 83.46 110 ASP E CA 1
ATOM 10726 C C . ASP E 1 89 ? 13.269 106.276 22.593 1.00 85.27 110 ASP E C 1
ATOM 10727 O O . ASP E 1 89 ? 12.503 107.203 22.888 1.00 84.02 110 ASP E O 1
ATOM 10732 N N . VAL E 1 90 ? 12.824 105.068 22.230 1.00 85.28 111 VAL E N 1
ATOM 10733 C CA . VAL E 1 90 ? 11.400 104.750 22.245 1.00 80.49 111 VAL E CA 1
ATOM 10734 C C . VAL E 1 90 ? 10.851 104.847 23.654 1.00 77.96 111 VAL E C 1
ATOM 10735 O O . VAL E 1 90 ? 9.737 105.348 23.871 1.00 81.47 111 VAL E O 1
ATOM 10739 N N . LEU E 1 91 ? 11.633 104.394 24.637 1.00 70.87 112 LEU E N 1
ATOM 10740 C CA . LEU E 1 91 ? 11.185 104.456 26.022 1.00 65.61 112 LEU E CA 1
ATOM 10741 C C . LEU E 1 91 ? 11.005 105.894 26.467 1.00 69.63 112 LEU E C 1
ATOM 10742 O O . LEU E 1 91 ? 10.035 106.216 27.156 1.00 77.36 112 LEU E O 1
ATOM 10747 N N . THR E 1 92 ? 11.927 106.780 26.090 1.00 71.24 113 THR E N 1
ATOM 10748 C CA . THR E 1 92 ? 11.803 108.167 26.528 1.00 76.25 113 THR E CA 1
ATOM 10749 C C . THR E 1 92 ? 10.693 108.879 25.777 1.00 73.75 113 THR E C 1
ATOM 10750 O O . THR E 1 92 ? 9.970 109.680 26.369 1.00 72.74 113 THR E O 1
ATOM 10754 N N . GLU E 1 93 ? 10.510 108.563 24.493 1.00 77.31 114 GLU E N 1
ATOM 10755 C CA . GLU E 1 93 ? 9.495 109.247 23.698 1.00 78.45 114 GLU E CA 1
ATOM 10756 C C . GLU E 1 93 ? 8.096 108.834 24.114 1.00 82.03 114 GLU E C 1
ATOM 10757 O O . GLU E 1 93 ? 7.230 109.686 24.348 1.00 84.77 114 GLU E O 1
ATOM 10763 N N . PHE E 1 94 ? 7.845 107.533 24.191 1.00 83.01 115 PHE E N 1
ATOM 10764 C CA . PHE E 1 94 ? 6.493 107.094 24.476 1.00 84.60 115 PHE E CA 1
ATOM 10765 C C . PHE E 1 94 ? 6.228 106.873 25.959 1.00 89.22 115 PHE E C 1
ATOM 10766 O O . PHE E 1 94 ? 5.071 106.941 26.387 1.00 91.36 115 PHE E O 1
ATOM 10774 N N . GLY E 1 95 ? 7.267 106.696 26.762 1.00 88.83 116 GLY E N 1
ATOM 10775 C CA . GLY E 1 95 ? 7.083 106.528 28.185 1.00 88.25 116 GLY E CA 1
ATOM 10776 C C . GLY E 1 95 ? 7.072 107.859 28.893 1.00 93.11 116 GLY E C 1
ATOM 10777 O O . GLY E 1 95 ? 6.513 107.985 29.987 1.00 96.82 116 GLY E O 1
ATOM 10778 N N . GLN E 1 96 ? 7.718 108.856 28.289 1.00 94.09 117 GLN E N 1
ATOM 10779 C CA . GLN E 1 96 ? 7.681 110.230 28.789 1.00 94.68 117 GLN E CA 1
ATOM 10780 C C . GLN E 1 96 ? 8.163 110.334 30.235 1.00 98.24 117 GLN E C 1
ATOM 10781 O O . GLN E 1 96 ? 7.715 111.194 30.991 1.00 102.12 117 GLN E O 1
ATOM 10787 N N . GLY E 1 97 ? 9.051 109.437 30.647 1.00 98.74 118 GLY E N 1
ATOM 10788 C CA . GLY E 1 97 ? 9.550 109.469 32.007 1.00 96.96 118 GLY E CA 1
ATOM 10789 C C . GLY E 1 97 ? 8.581 108.986 33.059 1.00 98.05 118 GLY E C 1
ATOM 10790 O O . GLY E 1 97 ? 8.691 109.381 34.224 1.00 99.44 118 GLY E O 1
ATOM 10791 N N . ASN E 1 98 ? 7.643 108.123 32.687 1.00 98.97 119 ASN E N 1
ATOM 10792 C CA . ASN E 1 98 ? 6.725 107.561 33.665 1.00 97.23 119 ASN E CA 1
ATOM 10793 C C . ASN E 1 98 ? 7.507 106.779 34.715 1.00 93.03 119 ASN E C 1
ATOM 10794 O O . ASN E 1 98 ? 8.441 106.036 34.393 1.00 87.28 119 ASN E O 1
ATOM 10799 N N . GLU E 1 99 ? 7.105 106.950 35.981 1.00 95.13 120 GLU E N 1
ATOM 10800 C CA . GLU E 1 99 ? 7.809 106.347 37.107 1.00 100.10 120 GLU E CA 1
ATOM 10801 C C . GLU E 1 99 ? 7.601 104.842 37.197 1.00 98.42 120 GLU E C 1
ATOM 10802 O O . GLU E 1 99 ? 8.391 104.158 37.858 1.00 95.77 120 GLU E O 1
ATOM 10808 N N . ASP E 1 100 ? 6.592 104.314 36.498 1.00 101.20 121 ASP E N 1
ATOM 10809 C CA . ASP E 1 100 ? 6.295 102.888 36.478 1.00 103.10 121 ASP E CA 1
ATOM 10810 C C . ASP E 1 100 ? 7.252 102.094 35.608 1.00 97.52 121 ASP E C 1
ATOM 10811 O O . ASP E 1 100 ? 7.403 100.885 35.820 1.00 102.17 121 ASP E O 1
ATOM 10816 N N . LEU E 1 101 ? 7.909 102.733 34.650 1.00 87.88 122 LEU E N 1
ATOM 10817 C CA . LEU E 1 101 ? 8.830 102.034 33.775 1.00 77.74 122 LEU E CA 1
ATOM 10818 C C . LEU E 1 101 ? 10.195 102.003 34.443 1.00 69.07 122 LEU E C 1
ATOM 10819 O O . LEU E 1 101 ? 10.752 103.048 34.780 1.00 70.29 122 LEU E O 1
ATOM 10824 N N . ILE E 1 102 ? 10.696 100.799 34.687 1.00 65.28 123 ILE E N 1
ATOM 10825 C CA . ILE E 1 102 ? 11.995 100.585 35.303 1.00 67.86 123 ILE E CA 1
ATOM 10826 C C . ILE E 1 102 ? 12.896 99.962 34.253 1.00 70.98 123 ILE E C 1
ATOM 10827 O O . ILE E 1 102 ? 12.577 98.903 33.699 1.00 75.55 123 ILE E O 1
ATOM 10832 N N . VAL E 1 103 ? 14.023 100.606 33.985 1.00 70.26 124 VAL E N 1
ATOM 10833 C CA . VAL E 1 103 ? 15.043 99.998 33.146 1.00 68.30 124 VAL E CA 1
ATOM 10834 C C . VAL E 1 103 ? 15.808 99.001 34.007 1.00 70.93 124 VAL E C 1
ATOM 10835 O O . VAL E 1 103 ? 16.442 99.378 34.998 1.00 75.28 124 VAL E O 1
ATOM 10839 N N . VAL E 1 104 ? 15.709 97.722 33.654 1.00 68.94 125 VAL E N 1
ATOM 10840 C CA . VAL E 1 104 ? 16.423 96.676 34.367 1.00 65.58 125 VAL E CA 1
ATOM 10841 C C . VAL E 1 104 ? 17.841 96.530 33.838 1.00 69.17 125 VAL E C 1
ATOM 10842 O O . VAL E 1 104 ? 18.801 96.526 34.616 1.00 72.58 125 VAL E O 1
ATOM 10846 N N . HIS E 1 105 ? 17.996 96.486 32.528 1.00 70.17 126 HIS E N 1
ATOM 10847 C CA . HIS E 1 105 ? 19.314 96.451 31.921 1.00 68.53 126 HIS E CA 1
ATOM 10848 C C . HIS E 1 105 ? 19.326 97.573 30.935 1.00 66.10 126 HIS E C 1
ATOM 10849 O O . HIS E 1 105 ? 18.552 97.596 30.025 1.00 66.68 126 HIS E O 1
ATOM 10856 N N . GLU E 1 106 ? 20.268 98.471 31.089 1.00 60.61 127 GLU E N 1
ATOM 10857 C CA . GLU E 1 106 ? 20.222 99.720 30.348 1.00 63.36 127 GLU E CA 1
ATOM 10858 C C . GLU E 1 106 ? 21.076 99.730 29.096 1.00 66.85 127 GLU E C 1
ATOM 10859 O O . GLU E 1 106 ? 21.050 100.727 28.367 1.00 66.69 127 GLU E O 1
ATOM 10865 N N . ALA E 1 107 ? 21.822 98.653 28.828 1.00 66.55 128 ALA E N 1
ATOM 10866 C CA . ALA E 1 107 ? 22.843 98.663 27.780 1.00 64.75 128 ALA E CA 1
ATOM 10867 C C . ALA E 1 107 ? 23.025 97.226 27.297 1.00 70.22 128 ALA E C 1
ATOM 10868 O O . ALA E 1 107 ? 23.918 96.503 27.748 1.00 75.77 128 ALA E O 1
ATOM 10870 N N . LEU E 1 108 ? 22.136 96.801 26.401 1.00 68.06 129 LEU E N 1
ATOM 10871 C CA . LEU E 1 108 ? 22.248 95.489 25.783 1.00 65.43 129 LEU E CA 1
ATOM 10872 C C . LEU E 1 108 ? 23.218 95.467 24.606 1.00 72.83 129 LEU E C 1
ATOM 10873 O O . LEU E 1 108 ? 23.345 94.430 23.945 1.00 74.22 129 LEU E O 1
ATOM 10878 N N . GLU E 1 109 ? 23.920 96.572 24.350 1.00 76.30 130 GLU E N 1
ATOM 10879 C CA . GLU E 1 109 ? 25.048 96.589 23.422 1.00 81.18 130 GLU E CA 1
ATOM 10880 C C . GLU E 1 109 ? 24.636 96.252 21.991 1.00 81.25 130 GLU E C 1
ATOM 10881 O O . GLU E 1 109 ? 25.425 95.705 21.221 1.00 88.18 130 GLU E O 1
ATOM 10887 N N . TYR E 1 110 ? 23.398 96.557 21.626 1.00 72.22 131 TYR E N 1
ATOM 10888 C CA . TYR E 1 110 ? 23.014 96.620 20.227 1.00 63.60 131 TYR E CA 1
ATOM 10889 C C . TYR E 1 110 ? 21.964 97.711 20.094 1.00 67.42 131 TYR E C 1
ATOM 10890 O O . TYR E 1 110 ? 21.443 98.222 21.090 1.00 68.58 131 TYR E O 1
ATOM 10899 N N . GLY E 1 111 ? 21.697 98.115 18.858 1.00 70.54 132 GLY E N 1
ATOM 10900 C CA . GLY E 1 111 ? 20.850 99.270 18.662 1.00 77.32 132 GLY E CA 1
ATOM 10901 C C . GLY E 1 111 ? 21.499 100.570 19.062 1.00 87.99 132 GLY E C 1
ATOM 10902 O O . GLY E 1 111 ? 20.797 101.514 19.430 1.00 90.74 132 GLY E O 1
ATOM 10903 N N . ASP E 1 112 ? 22.827 100.636 19.011 1.00 98.38 133 ASP E N 1
ATOM 10904 C CA . ASP E 1 112 ? 23.554 101.841 19.385 1.00 99.60 133 ASP E CA 1
ATOM 10905 C C . ASP E 1 112 ? 23.198 102.999 18.460 1.00 97.01 133 ASP E C 1
ATOM 10906 O O . ASP E 1 112 ? 23.235 102.859 17.231 1.00 99.65 133 ASP E O 1
ATOM 10911 N N . CYS E 1 113 ? 22.819 104.129 19.051 1.00 86.08 134 CYS E N 1
ATOM 10912 C CA . CYS E 1 113 ? 22.618 105.363 18.293 1.00 85.95 134 CYS E CA 1
ATOM 10913 C C . CYS E 1 113 ? 22.534 106.526 19.275 1.00 85.15 134 CYS E C 1
ATOM 10914 O O . CYS E 1 113 ? 22.545 106.337 20.494 1.00 87.85 134 CYS E O 1
ATOM 10917 N N . ARG E 1 114 ? 22.431 107.738 18.731 1.00 81.20 135 ARG E N 1
ATOM 10918 C CA . ARG E 1 114 ? 22.149 108.914 19.540 1.00 83.21 135 ARG E CA 1
ATOM 10919 C C . ARG E 1 114 ? 21.144 109.783 18.803 1.00 85.11 135 ARG E C 1
ATOM 10920 O O . ARG E 1 114 ? 21.292 110.039 17.608 1.00 90.17 135 ARG E O 1
ATOM 10928 N N . LEU E 1 115 ? 20.125 110.229 19.522 1.00 83.55 136 LEU E N 1
ATOM 10929 C CA . LEU E 1 115 ? 19.170 111.190 18.995 1.00 86.35 136 LEU E CA 1
ATOM 10930 C C . LEU E 1 115 ? 19.773 112.570 19.158 1.00 89.02 136 LEU E C 1
ATOM 10931 O O . LEU E 1 115 ? 20.056 112.994 20.289 1.00 89.96 136 LEU E O 1
ATOM 10936 N N . SER E 1 116 ? 19.974 113.261 18.037 1.00 87.67 137 SER E N 1
ATOM 10937 C CA . SER E 1 116 ? 20.697 114.519 18.068 1.00 86.86 137 SER E CA 1
ATOM 10938 C C . SER E 1 116 ? 20.153 115.468 17.010 1.00 88.63 137 SER E C 1
ATOM 10939 O O . SER E 1 116 ? 19.302 115.112 16.186 1.00 90.76 137 SER E O 1
ATOM 10942 N N . ILE E 1 117 ? 20.673 116.694 17.055 1.00 91.22 138 ILE E N 1
ATOM 10943 C CA . ILE E 1 117 ? 20.270 117.785 16.177 1.00 94.22 138 ILE E CA 1
ATOM 10944 C C . ILE E 1 117 ? 21.317 117.923 15.089 1.00 95.96 138 ILE E C 1
ATOM 10945 O O . ILE E 1 117 ? 22.516 118.025 15.382 1.00 98.90 138 ILE E O 1
ATOM 10950 N N . ALA E 1 118 ? 20.868 117.958 13.840 1.00 95.56 139 ALA E N 1
ATOM 10951 C CA . ALA E 1 118 ? 21.754 118.144 12.705 1.00 98.40 139 ALA E CA 1
ATOM 10952 C C . ALA E 1 118 ? 21.338 119.372 11.911 1.00 100.70 139 ALA E C 1
ATOM 10953 O O . ALA E 1 118 ? 20.138 119.596 11.665 1.00 103.19 139 ALA E O 1
ATOM 10955 N N . ILE E 1 119 ? 22.340 120.156 11.514 1.00 99.14 140 ILE E N 1
ATOM 10956 C CA . ILE E 1 119 ? 22.116 121.362 10.717 1.00 101.39 140 ILE E CA 1
ATOM 10957 C C . ILE E 1 119 ? 23.059 121.322 9.518 1.00 103.11 140 ILE E C 1
ATOM 10958 O O . ILE E 1 119 ? 24.068 120.605 9.532 1.00 104.12 140 ILE E O 1
ATOM 10963 N N . PRO E 1 120 ? 22.757 122.089 8.468 1.00 100.68 141 PRO E N 1
ATOM 10964 C CA . PRO E 1 120 ? 23.608 122.057 7.269 1.00 98.61 141 PRO E CA 1
ATOM 10965 C C . PRO E 1 120 ? 25.041 122.489 7.549 1.00 103.67 141 PRO E C 1
ATOM 10966 O O . PRO E 1 120 ? 25.304 123.345 8.396 1.00 109.14 141 PRO E O 1
ATOM 10970 N N . GLN E 1 121 ? 25.976 121.864 6.822 1.00 104.64 142 GLN E N 1
ATOM 10971 C CA . GLN E 1 121 ? 27.386 122.220 6.953 1.00 109.07 142 GLN E CA 1
ATOM 10972 C C . GLN E 1 121 ? 27.672 123.584 6.346 1.00 117.59 142 GLN E C 1
ATOM 10973 O O . GLN E 1 121 ? 28.512 124.329 6.864 1.00 120.52 142 GLN E O 1
ATOM 10979 N N . TYR E 1 122 ? 26.983 123.921 5.261 1.00 122.97 143 TYR E N 1
ATOM 10980 C CA . TYR E 1 122 ? 27.193 125.151 4.517 1.00 130.52 143 TYR E CA 1
ATOM 10981 C C . TYR E 1 122 ? 25.955 126.035 4.626 1.00 130.84 143 TYR E C 1
ATOM 10982 O O . TYR E 1 122 ? 24.840 125.548 4.839 1.00 128.73 143 TYR E O 1
ATOM 10991 N N . GLY E 1 123 ? 26.163 127.344 4.469 1.00 133.26 144 GLY E N 1
ATOM 10992 C CA . GLY E 1 123 ? 25.111 128.327 4.619 1.00 133.19 144 GLY E CA 1
ATOM 10993 C C . GLY E 1 123 ? 25.385 129.245 5.802 1.00 133.29 144 GLY E C 1
ATOM 10994 O O . GLY E 1 123 ? 26.533 129.524 6.139 1.00 134.17 144 GLY E O 1
ATOM 10995 N N . ILE E 1 124 ? 24.293 129.705 6.426 1.00 133.62 145 ILE E N 1
ATOM 10996 C CA . ILE E 1 124 ? 24.422 130.508 7.637 1.00 135.08 145 ILE E CA 1
ATOM 10997 C C . ILE E 1 124 ? 24.975 129.690 8.790 1.00 136.28 145 ILE E C 1
ATOM 10998 O O . ILE E 1 124 ? 25.470 130.261 9.770 1.00 137.10 145 ILE E O 1
ATOM 11003 N N . PHE E 1 125 ? 24.904 128.363 8.692 1.00 136.86 146 PHE E N 1
ATOM 11004 C CA . PHE E 1 125 ? 25.280 127.457 9.766 1.00 135.48 146 PHE E CA 1
ATOM 11005 C C . PHE E 1 125 ? 26.723 126.987 9.674 1.00 140.80 146 PHE E C 1
ATOM 11006 O O . PHE E 1 125 ? 27.095 126.041 10.378 1.00 141.35 146 PHE E O 1
ATOM 11014 N N . GLU E 1 126 ? 27.544 127.614 8.828 1.00 146.24 147 GLU E N 1
ATOM 11015 C CA . GLU E 1 126 ? 28.906 127.121 8.643 1.00 152.40 147 GLU E CA 1
ATOM 11016 C C . GLU E 1 126 ? 29.762 127.368 9.880 1.00 153.12 147 GLU E C 1
ATOM 11017 O O . GLU E 1 126 ? 30.569 126.511 10.264 1.00 150.76 147 GLU E O 1
ATOM 11023 N N . ASN E 1 127 ? 29.604 128.528 10.515 1.00 156.61 148 ASN E N 1
ATOM 11024 C CA . ASN E 1 127 ? 30.288 128.828 11.766 1.00 154.90 148 ASN E CA 1
ATOM 11025 C C . ASN E 1 127 ? 29.468 128.435 12.983 1.00 147.98 148 ASN E C 1
ATOM 11026 O O . ASN E 1 127 ? 29.916 128.652 14.114 1.00 150.25 148 ASN E O 1
ATOM 11031 N N . VAL E 1 128 ? 28.280 127.876 12.777 1.00 136.66 149 VAL E N 1
ATOM 11032 C CA . VAL E 1 128 ? 27.438 127.407 13.867 1.00 127.33 149 VAL E CA 1
ATOM 11033 C C . VAL E 1 128 ? 27.893 125.988 14.198 1.00 125.00 149 VAL E C 1
ATOM 11034 O O . VAL E 1 128 ? 27.530 125.031 13.511 1.00 124.31 149 VAL E O 1
ATOM 11038 N N . ASN E 1 129 ? 28.721 125.857 15.243 1.00 123.38 150 ASN E N 1
ATOM 11039 C CA . ASN E 1 129 ? 29.154 124.561 15.757 1.00 120.67 150 ASN E CA 1
ATOM 11040 C C . ASN E 1 129 ? 28.598 124.245 17.138 1.00 119.09 150 ASN E C 1
ATOM 11041 O O . ASN E 1 129 ? 28.624 123.080 17.550 1.00 113.79 150 ASN E O 1
ATOM 11046 N N . SER E 1 130 ? 28.120 125.247 17.861 1.00 124.37 151 SER E N 1
ATOM 11047 C CA . SER E 1 130 ? 27.602 125.080 19.206 1.00 129.30 151 SER E CA 1
ATOM 11048 C C . SER E 1 130 ? 26.087 125.205 19.192 1.00 133.13 151 SER E C 1
ATOM 11049 O O . SER E 1 130 ? 25.495 125.786 18.279 1.00 128.62 151 SER E O 1
ATOM 11052 N N . LEU E 1 131 ? 25.464 124.640 20.224 1.00 142.35 152 LEU E N 1
ATOM 11053 C CA . LEU E 1 131 ? 24.010 124.669 20.301 1.00 150.24 152 LEU E CA 1
ATOM 11054 C C . LEU E 1 131 ? 23.500 126.063 20.643 1.00 174.56 152 LEU E C 1
ATOM 11055 O O . LEU E 1 131 ? 22.488 126.508 20.091 1.00 173.99 152 LEU E O 1
ATOM 11060 N N . GLU E 1 132 ? 24.177 126.768 21.547 1.00 197.16 153 GLU E N 1
ATOM 11061 C CA . GLU E 1 132 ? 23.777 128.133 21.859 1.00 203.70 153 GLU E CA 1
ATOM 11062 C C . GLU E 1 132 ? 24.406 129.161 20.929 1.00 202.16 153 GLU E C 1
ATOM 11063 O O . GLU E 1 132 ? 23.977 130.320 20.934 1.00 204.28 153 GLU E O 1
ATOM 11069 N N . GLU E 1 133 ? 25.413 128.773 20.143 1.00 183.19 154 GLU E N 1
ATOM 11070 C CA . GLU E 1 133 ? 25.732 129.546 18.950 1.00 168.10 154 GLU E CA 1
ATOM 11071 C C . GLU E 1 133 ? 24.535 129.580 18.014 1.00 159.83 154 GLU E C 1
ATOM 11072 O O . GLU E 1 133 ? 24.272 130.593 17.356 1.00 160.76 154 GLU E O 1
ATOM 11078 N N . LEU E 1 134 ? 23.799 128.469 17.948 1.00 152.23 155 LEU E N 1
ATOM 11079 C CA . LEU E 1 134 ? 22.575 128.408 17.160 1.00 145.53 155 LEU E CA 1
ATOM 11080 C C . LEU E 1 134 ? 21.459 129.220 17.801 1.00 147.21 155 LEU E C 1
ATOM 11081 O O . LEU E 1 134 ? 20.579 129.729 17.096 1.00 149.38 155 LEU E O 1
ATOM 11086 N N . ALA E 1 135 ? 21.482 129.357 19.129 1.00 146.18 156 ALA E N 1
ATOM 11087 C CA . ALA E 1 135 ? 20.451 130.117 19.825 1.00 150.01 156 ALA E CA 1
ATOM 11088 C C . ALA E 1 135 ? 20.651 131.618 19.649 1.00 155.51 156 ALA E C 1
ATOM 11089 O O . ALA E 1 135 ? 19.699 132.350 19.354 1.00 158.56 156 ALA E O 1
ATOM 11091 N N . LYS E 1 136 ? 21.884 132.098 19.824 1.00 155.82 157 LYS E N 1
ATOM 11092 C CA . LYS E 1 136 ? 22.193 133.515 19.640 1.00 156.09 157 LYS E CA 1
ATOM 11093 C C . LYS E 1 136 ? 22.283 133.843 18.147 1.00 154.90 157 LYS E C 1
ATOM 11094 O O . LYS E 1 136 ? 23.279 134.358 17.642 1.00 156.70 157 LYS E O 1
ATOM 11100 N N . MET E 1 137 ? 21.202 133.521 17.438 1.00 151.85 158 MET E N 1
ATOM 11101 C CA . MET E 1 137 ? 21.077 133.760 16.006 1.00 151.41 158 MET E CA 1
ATOM 11102 C C . MET E 1 137 ? 19.864 134.647 15.758 1.00 152.03 158 MET E C 1
ATOM 11103 O O . MET E 1 137 ? 18.756 134.308 16.208 1.00 151.12 158 MET E O 1
ATOM 11108 N N . PRO E 1 138 ? 20.009 135.778 15.055 1.00 152.31 159 PRO E N 1
ATOM 11109 C CA . PRO E 1 138 ? 18.911 136.755 14.996 1.00 150.97 159 PRO E CA 1
ATOM 11110 C C . PRO E 1 138 ? 17.788 136.398 14.033 1.00 145.72 159 PRO E C 1
ATOM 11111 O O . PRO E 1 138 ? 16.960 137.256 13.717 1.00 147.11 159 PRO E O 1
ATOM 11115 N N . GLN E 1 139 ? 17.716 135.150 13.576 1.00 141.01 160 GLN E N 1
ATOM 11116 C CA . GLN E 1 139 ? 16.846 134.836 12.449 1.00 141.25 160 GLN E CA 1
ATOM 11117 C C . GLN E 1 139 ? 15.431 134.417 12.835 1.00 147.26 160 GLN E C 1
ATOM 11118 O O . GLN E 1 139 ? 14.537 134.483 11.980 1.00 147.71 160 GLN E O 1
ATOM 11124 N N . TRP E 1 140 ? 15.195 133.973 14.073 1.00 151.80 161 TRP E N 1
ATOM 11125 C CA . TRP E 1 140 ? 13.935 133.323 14.427 1.00 155.92 161 TRP E CA 1
ATOM 11126 C C . TRP E 1 140 ? 13.231 134.053 15.563 1.00 164.86 161 TRP E C 1
ATOM 11127 O O . TRP E 1 140 ? 13.802 134.229 16.644 1.00 164.18 161 TRP E O 1
ATOM 11138 N N . THR E 1 141 ? 11.991 134.468 15.312 1.00 175.81 162 THR E N 1
ATOM 11139 C CA . THR E 1 141 ? 11.113 135.088 16.293 1.00 188.12 162 THR E CA 1
ATOM 11140 C C . THR E 1 141 ? 9.740 134.431 16.217 1.00 194.49 162 THR E C 1
ATOM 11141 O O . THR E 1 141 ? 9.519 133.498 15.441 1.00 194.02 162 THR E O 1
ATOM 11145 N N . GLU E 1 142 ? 8.841 134.865 17.107 1.00 200.54 163 GLU E N 1
ATOM 11146 C CA . GLU E 1 142 ? 7.427 134.507 17.008 1.00 203.40 163 GLU E CA 1
ATOM 11147 C C . GLU E 1 142 ? 6.913 134.596 15.574 1.00 203.94 163 GLU E C 1
ATOM 11148 O O . GLU E 1 142 ? 6.089 133.774 15.154 1.00 203.12 163 GLU E O 1
ATOM 11154 N N . ASP E 1 143 ? 7.386 135.587 14.809 1.00 205.43 164 ASP E N 1
ATOM 11155 C CA . ASP E 1 143 ? 6.954 135.742 13.420 1.00 203.29 164 ASP E CA 1
ATOM 11156 C C . ASP E 1 143 ? 7.393 134.562 12.553 1.00 194.12 164 ASP E C 1
ATOM 11157 O O . ASP E 1 143 ? 6.572 133.947 11.862 1.00 193.00 164 ASP E O 1
ATOM 11162 N N . LYS E 1 144 ? 8.687 134.237 12.559 1.00 182.16 165 LYS E N 1
ATOM 11163 C CA . LYS E 1 144 ? 9.232 133.178 11.706 1.00 173.04 165 LYS E CA 1
ATOM 11164 C C . LYS E 1 144 ? 10.195 132.301 12.497 1.00 165.54 165 LYS E C 1
ATOM 11165 O O . LYS E 1 144 ? 11.388 132.611 12.609 1.00 166.99 165 LYS E O 1
ATOM 11171 N N . PRO E 1 145 ? 9.724 131.173 13.016 1.00 153.04 166 PRO E N 1
ATOM 11172 C CA . PRO E 1 145 ? 10.539 130.350 13.911 1.00 144.44 166 PRO E CA 1
ATOM 11173 C C . PRO E 1 145 ? 11.465 129.390 13.173 1.00 135.76 166 PRO E C 1
ATOM 11174 O O . PRO E 1 145 ? 11.412 129.239 11.951 1.00 139.17 166 PRO E O 1
ATOM 11178 N N . LEU E 1 146 ? 12.328 128.744 13.956 1.00 124.69 167 LEU E N 1
ATOM 11179 C CA . LEU E 1 146 ? 13.244 127.721 13.465 1.00 115.61 167 LEU E CA 1
ATOM 11180 C C . LEU E 1 146 ? 12.499 126.419 13.212 1.00 114.89 167 LEU E C 1
ATOM 11181 O O . LEU E 1 146 ? 11.960 125.811 14.141 1.00 118.11 167 LEU E O 1
ATOM 11186 N N . ARG E 1 147 ? 12.477 125.984 11.962 1.00 112.28 168 ARG E N 1
ATOM 11187 C CA . ARG E 1 147 ? 11.737 124.793 11.578 1.00 109.78 168 ARG E CA 1
ATOM 11188 C C . ARG E 1 147 ? 12.635 123.568 11.737 1.00 106.55 168 ARG E C 1
ATOM 11189 O O . ARG E 1 147 ? 13.745 123.519 11.186 1.00 105.72 168 ARG E O 1
ATOM 11197 N N . VAL E 1 148 ? 12.170 122.602 12.528 1.00 105.84 169 VAL E N 1
ATOM 11198 C CA . VAL E 1 148 ? 12.878 121.350 12.775 1.00 102.45 169 VAL E CA 1
ATOM 11199 C C . VAL E 1 148 ? 11.980 120.190 12.363 1.00 104.35 169 VAL E C 1
ATOM 11200 O O . VAL E 1 148 ? 10.842 120.073 12.841 1.00 107.03 169 VAL E O 1
ATOM 11204 N N . ALA E 1 149 ? 12.472 119.367 11.441 1.00 106.74 170 ALA E N 1
ATOM 11205 C CA . ALA E 1 149 ? 11.797 118.133 11.056 1.00 105.16 170 ALA E CA 1
ATOM 11206 C C . ALA E 1 149 ? 12.238 116.990 11.971 1.00 103.94 170 ALA E C 1
ATOM 11207 O O . ALA E 1 149 ? 13.429 116.852 12.272 1.00 105.09 170 ALA E O 1
ATOM 11209 N N . THR E 1 150 ? 11.273 116.198 12.438 1.00 101.94 171 THR E N 1
ATOM 11210 C CA . THR E 1 150 ? 11.538 115.111 13.373 1.00 100.00 171 THR E CA 1
ATOM 11211 C C . THR E 1 150 ? 10.324 114.193 13.454 1.00 104.79 171 THR E C 1
ATOM 11212 O O . THR E 1 150 ? 9.187 114.619 13.224 1.00 109.57 171 THR E O 1
ATOM 11216 N N . GLY E 1 151 ? 10.580 112.928 13.773 1.00 104.65 172 GLY E N 1
ATOM 11217 C CA . GLY E 1 151 ? 9.515 112.009 14.100 1.00 103.63 172 GLY E CA 1
ATOM 11218 C C . GLY E 1 151 ? 9.193 111.965 15.571 1.00 104.05 172 GLY E C 1
ATOM 11219 O O . GLY E 1 151 ? 8.227 111.312 15.981 1.00 108.62 172 GLY E O 1
ATOM 11220 N N . PHE E 1 152 ? 9.963 112.689 16.381 1.00 102.37 173 PHE E N 1
ATOM 11221 C CA . PHE E 1 152 ? 9.828 112.679 17.833 1.00 101.07 173 PHE E CA 1
ATOM 11222 C C . PHE E 1 152 ? 8.888 113.801 18.231 1.00 107.52 173 PHE E C 1
ATOM 11223 O O . PHE E 1 152 ? 9.309 114.908 18.565 1.00 109.74 173 PHE E O 1
ATOM 11231 N N . THR E 1 153 ? 7.589 113.494 18.207 1.00 114.09 174 THR E N 1
ATOM 11232 C CA . THR E 1 153 ? 6.568 114.498 18.494 1.00 118.94 174 THR E CA 1
ATOM 11233 C C . THR E 1 153 ? 6.729 115.052 19.905 1.00 113.38 174 THR E C 1
ATOM 11234 O O . THR E 1 153 ? 6.345 116.195 20.179 1.00 112.92 174 THR E O 1
ATOM 11238 N N . TYR E 1 154 ? 7.271 114.250 20.814 1.00 106.68 175 TYR E N 1
ATOM 11239 C CA . TYR E 1 154 ? 7.396 114.617 22.217 1.00 105.12 175 TYR E CA 1
ATOM 11240 C C . TYR E 1 154 ? 8.767 115.170 22.606 1.00 104.87 175 TYR E C 1
ATOM 11241 O O . TYR E 1 154 ? 8.828 116.139 23.368 1.00 109.12 175 TYR E O 1
ATOM 11250 N N . LEU E 1 155 ? 9.879 114.586 22.136 1.00 101.48 176 LEU E N 1
ATOM 11251 C CA . LEU E 1 155 ? 11.177 114.950 22.716 1.00 103.54 176 LEU E CA 1
ATOM 11252 C C . LEU E 1 155 ? 11.713 116.285 22.236 1.00 107.51 176 LEU E C 1
ATOM 11253 O O . LEU E 1 155 ? 12.461 116.936 22.975 1.00 108.48 176 LEU E O 1
ATOM 11258 N N . GLY E 1 156 ? 11.348 116.718 21.036 1.00 111.70 177 GLY E N 1
ATOM 11259 C CA . GLY E 1 156 ? 11.843 117.973 20.520 1.00 115.84 177 GLY E CA 1
ATOM 11260 C C . GLY E 1 156 ? 11.531 119.170 21.398 1.00 119.59 177 GLY E C 1
ATOM 11261 O O . GLY E 1 156 ? 12.436 119.875 21.881 1.00 120.64 177 GLY E O 1
ATOM 11262 N N . PRO E 1 157 ? 10.235 119.410 21.642 1.00 122.81 178 PRO E N 1
ATOM 11263 C CA . PRO E 1 157 ? 9.865 120.522 22.531 1.00 127.74 178 PRO E CA 1
ATOM 11264 C C . PRO E 1 157 ? 10.554 120.458 23.882 1.00 129.36 178 PRO E C 1
ATOM 11265 O O . PRO E 1 157 ? 11.006 121.495 24.391 1.00 132.49 178 PRO E O 1
ATOM 11269 N N . LYS E 1 158 ? 10.685 119.260 24.457 1.00 126.95 179 LYS E N 1
ATOM 11270 C CA . LYS E 1 158 ? 11.311 119.152 25.767 1.00 129.13 179 LYS E CA 1
ATOM 11271 C C . LYS E 1 158 ? 12.782 119.541 25.702 1.00 128.85 179 LYS E C 1
ATOM 11272 O O . LYS E 1 158 ? 13.262 120.305 26.546 1.00 129.24 179 LYS E O 1
ATOM 11278 N N . PHE E 1 159 ? 13.516 119.052 24.695 1.00 127.72 180 PHE E N 1
ATOM 11279 C CA . PHE E 1 159 ? 14.930 119.416 24.615 1.00 126.75 180 PHE E CA 1
ATOM 11280 C C . PHE E 1 159 ? 15.134 120.914 24.418 1.00 136.39 180 PHE E C 1
ATOM 11281 O O . PHE E 1 159 ? 16.028 121.504 25.037 1.00 137.89 180 PHE E O 1
ATOM 11289 N N . MET E 1 160 ? 14.320 121.563 23.585 1.00 144.10 181 MET E N 1
ATOM 11290 C CA . MET E 1 160 ? 14.656 122.961 23.332 1.00 151.37 181 MET E CA 1
ATOM 11291 C C . MET E 1 160 ? 14.053 123.925 24.336 1.00 157.34 181 MET E C 1
ATOM 11292 O O . MET E 1 160 ? 14.504 125.073 24.410 1.00 161.49 181 MET E O 1
ATOM 11297 N N . LYS E 1 161 ? 13.038 123.515 25.094 1.00 159.03 182 LYS E N 1
ATOM 11298 C CA . LYS E 1 161 ? 12.639 124.380 26.195 1.00 162.38 182 LYS E CA 1
ATOM 11299 C C . LYS E 1 161 ? 13.707 124.399 27.282 1.00 160.92 182 LYS E C 1
ATOM 11300 O O . LYS E 1 161 ? 13.750 125.334 28.086 1.00 164.33 182 LYS E O 1
ATOM 11306 N N . ASP E 1 162 ? 14.587 123.400 27.293 1.00 155.71 183 ASP E N 1
ATOM 11307 C CA . ASP E 1 162 ? 15.634 123.258 28.295 1.00 152.47 183 ASP E CA 1
ATOM 11308 C C . ASP E 1 162 ? 16.907 124.038 27.976 1.00 147.55 183 ASP E C 1
ATOM 11309 O O . ASP E 1 162 ? 17.674 124.347 28.896 1.00 145.47 183 ASP E O 1
ATOM 11314 N N . ASN E 1 163 ? 17.155 124.368 26.709 1.00 145.40 184 ASN E N 1
ATOM 11315 C CA . ASN E 1 163 ? 18.441 124.910 26.285 1.00 143.80 184 ASN E CA 1
ATOM 11316 C C . ASN E 1 163 ? 18.349 126.366 25.838 1.00 148.20 184 ASN E C 1
ATOM 11317 O O . ASN E 1 163 ? 19.214 126.844 25.096 1.00 148.85 184 ASN E O 1
ATOM 11322 N N . GLY E 1 164 ? 17.301 127.070 26.259 1.00 151.32 185 GLY E N 1
ATOM 11323 C CA . GLY E 1 164 ? 17.229 128.503 26.067 1.00 158.17 185 GLY E CA 1
ATOM 11324 C C . GLY E 1 164 ? 16.874 128.933 24.670 1.00 164.21 185 GLY E C 1
ATOM 11325 O O . GLY E 1 164 ? 17.183 130.065 24.280 1.00 168.35 185 GLY E O 1
ATOM 11326 N N . ILE E 1 165 ? 16.227 128.063 23.904 1.00 165.10 186 ILE E N 1
ATOM 11327 C CA . ILE E 1 165 ? 15.792 128.365 22.548 1.00 167.81 186 ILE E CA 1
ATOM 11328 C C . ILE E 1 165 ? 14.271 128.396 22.552 1.00 168.18 186 ILE E C 1
ATOM 11329 O O . ILE E 1 165 ? 13.620 127.382 22.837 1.00 167.02 186 ILE E O 1
ATOM 11334 N N . LYS E 1 166 ? 13.705 129.560 22.238 1.00 168.00 187 LYS E N 1
ATOM 11335 C CA . LYS E 1 166 ? 12.270 129.768 22.378 1.00 167.28 187 LYS E CA 1
ATOM 11336 C C . LYS E 1 166 ? 11.513 129.490 21.083 1.00 161.71 187 LYS E C 1
ATOM 11337 O O . LYS E 1 166 ? 10.513 128.765 21.081 1.00 162.21 187 LYS E O 1
ATOM 11343 N N . HIS E 1 167 ? 12.000 130.040 19.976 1.00 154.61 188 HIS E N 1
ATOM 11344 C CA . HIS E 1 167 ? 11.214 130.224 18.756 1.00 149.64 188 HIS E CA 1
ATOM 11345 C C . HIS E 1 167 ? 11.484 129.075 17.783 1.00 142.25 188 HIS E C 1
ATOM 11346 O O . HIS E 1 167 ? 12.301 129.172 16.864 1.00 142.79 188 HIS E O 1
ATOM 11353 N N . VAL E 1 168 ? 10.789 127.954 18.005 1.00 133.68 189 VAL E N 1
ATOM 11354 C CA . VAL E 1 168 ? 10.999 126.728 17.233 1.00 123.70 189 VAL E CA 1
ATOM 11355 C C . VAL E 1 168 ? 9.656 126.091 16.882 1.00 124.31 189 VAL E C 1
ATOM 11356 O O . VAL E 1 168 ? 8.794 125.932 17.753 1.00 126.21 189 VAL E O 1
ATOM 11360 N N . ALA E 1 169 ? 9.482 125.727 15.604 1.00 122.13 190 ALA E N 1
ATOM 11361 C CA . ALA E 1 169 ? 8.343 124.963 15.097 1.00 118.53 190 ALA E CA 1
ATOM 11362 C C . ALA E 1 169 ? 8.785 123.585 14.602 1.00 120.87 190 ALA E C 1
ATOM 11363 O O . ALA E 1 169 ? 9.910 123.414 14.125 1.00 122.68 190 ALA E O 1
ATOM 11365 N N . PHE E 1 170 ? 7.902 122.589 14.760 1.00 120.67 191 PHE E N 1
ATOM 11366 C CA . PHE E 1 170 ? 8.177 121.200 14.392 1.00 118.37 191 PHE E CA 1
ATOM 11367 C C . PHE E 1 170 ? 7.298 120.650 13.279 1.00 123.35 191 PHE E C 1
ATOM 11368 O O . PHE E 1 170 ? 6.110 120.973 13.176 1.00 125.41 191 PHE E O 1
ATOM 11376 N N . SER E 1 171 ? 7.892 119.759 12.481 1.00 125.86 192 SER E N 1
ATOM 11377 C CA . SER E 1 171 ? 7.171 119.079 11.416 1.00 129.00 192 SER E CA 1
ATOM 11378 C C . SER E 1 171 ? 7.544 117.606 11.355 1.00 130.31 192 SER E C 1
ATOM 11379 O O . SER E 1 171 ? 8.707 117.241 11.542 1.00 121.99 192 SER E O 1
ATOM 11382 N N . THR E 1 172 ? 6.549 116.765 11.081 1.00 141.10 193 THR E N 1
ATOM 11383 C CA . THR E 1 172 ? 6.784 115.380 10.679 1.00 143.99 193 THR E CA 1
ATOM 11384 C C . THR E 1 172 ? 6.933 115.384 9.163 1.00 145.57 193 THR E C 1
ATOM 11385 O O . THR E 1 172 ? 5.942 115.333 8.431 1.00 149.05 193 THR E O 1
ATOM 11389 N N . ALA E 1 173 ? 8.176 115.443 8.692 1.00 135.79 194 ALA E N 1
ATOM 11390 C CA . ALA E 1 173 ? 8.448 115.705 7.286 1.00 128.85 194 ALA E CA 1
ATOM 11391 C C . ALA E 1 173 ? 8.042 114.532 6.401 1.00 127.62 194 ALA E C 1
ATOM 11392 O O . ALA E 1 173 ? 8.039 113.372 6.820 1.00 128.42 194 ALA E O 1
ATOM 11394 N N . ASP E 1 174 ? 7.710 114.852 5.154 1.00 128.78 195 ASP E N 1
ATOM 11395 C CA . ASP E 1 174 ? 7.278 113.848 4.193 1.00 133.72 195 ASP E CA 1
ATOM 11396 C C . ASP E 1 174 ? 8.475 113.079 3.650 1.00 139.05 195 ASP E C 1
ATOM 11397 O O . ASP E 1 174 ? 9.404 113.668 3.086 1.00 137.39 195 ASP E O 1
ATOM 11402 N N . GLY E 1 175 ? 8.444 111.761 3.819 1.00 146.67 196 GLY E N 1
ATOM 11403 C CA . GLY E 1 175 ? 9.448 110.914 3.202 1.00 148.29 196 GLY E CA 1
ATOM 11404 C C . GLY E 1 175 ? 10.779 111.013 3.915 1.00 148.04 196 GLY E C 1
ATOM 11405 O O . GLY E 1 175 ? 10.871 110.881 5.140 1.00 146.43 196 GLY E O 1
ATOM 11406 N N . ALA E 1 176 ? 11.821 111.263 3.126 1.00 136.77 197 ALA E N 1
ATOM 11407 C CA . ALA E 1 176 ? 13.220 111.260 3.555 1.00 122.31 197 ALA E CA 1
ATOM 11408 C C . ALA E 1 176 ? 13.483 112.391 4.541 1.00 111.78 197 ALA E C 1
ATOM 11409 O O . ALA E 1 176 ? 13.636 113.548 4.143 1.00 110.96 197 ALA E O 1
ATOM 11411 N N . LEU E 1 177 ? 13.480 112.069 5.840 1.00 103.94 198 LEU E N 1
ATOM 11412 C CA . LEU E 1 177 ? 13.697 113.089 6.865 1.00 97.84 198 LEU E CA 1
ATOM 11413 C C . LEU E 1 177 ? 14.968 113.891 6.621 1.00 99.43 198 LEU E C 1
ATOM 11414 O O . LEU E 1 177 ? 14.962 115.123 6.721 1.00 102.95 198 LEU E O 1
ATOM 11419 N N . GLU E 1 178 ? 16.061 113.212 6.269 1.00 98.67 199 GLU E N 1
ATOM 11420 C CA . GLU E 1 178 ? 17.352 113.881 6.118 1.00 100.32 199 GLU E CA 1
ATOM 11421 C C . GLU E 1 178 ? 17.357 114.888 4.970 1.00 102.60 199 GLU E C 1
ATOM 11422 O O . GLU E 1 178 ? 18.127 115.855 5.002 1.00 102.01 199 GLU E O 1
ATOM 11428 N N . ALA E 1 179 ? 16.515 114.689 3.959 1.00 105.32 200 ALA E N 1
ATOM 11429 C CA . ALA E 1 179 ? 16.447 115.607 2.831 1.00 104.64 200 ALA E CA 1
ATOM 11430 C C . ALA E 1 179 ? 15.547 116.807 3.100 1.00 104.63 200 ALA E C 1
ATOM 11431 O O . ALA E 1 179 ? 15.423 117.673 2.223 1.00 105.40 200 ALA E O 1
ATOM 11433 N N . ALA E 1 180 ? 14.906 116.863 4.271 1.00 100.43 201 ALA E N 1
ATOM 11434 C CA . ALA E 1 180 ? 14.024 117.986 4.576 1.00 97.44 201 ALA E CA 1
ATOM 11435 C C . ALA E 1 180 ? 14.741 119.330 4.593 1.00 98.02 201 ALA E C 1
ATOM 11436 O O . ALA E 1 180 ? 14.180 120.298 4.051 1.00 99.70 201 ALA E O 1
ATOM 11438 N N . PRO E 1 181 ? 15.941 119.474 5.172 1.00 97.80 202 PRO E N 1
ATOM 11439 C CA . PRO E 1 181 ? 16.610 120.783 5.107 1.00 100.08 202 PRO E CA 1
ATOM 11440 C C . PRO E 1 181 ? 17.016 121.178 3.700 1.00 104.25 202 PRO E C 1
ATOM 11441 O O . PRO E 1 181 ? 16.929 122.361 3.346 1.00 104.32 202 PRO E O 1
ATOM 11445 N N . ALA E 1 182 ? 17.408 120.213 2.867 1.00 104.45 203 ALA E N 1
ATOM 11446 C CA . ALA E 1 182 ? 17.815 120.548 1.512 1.00 104.20 203 ALA E CA 1
ATOM 11447 C C . ALA E 1 182 ? 16.622 120.964 0.670 1.00 106.64 203 ALA E C 1
ATOM 11448 O O . ALA E 1 182 ? 16.735 121.855 -0.179 1.00 110.63 203 ALA E O 1
ATOM 11450 N N . MET E 1 183 ? 15.465 120.348 0.906 1.00 104.65 204 MET E N 1
ATOM 11451 C CA . MET E 1 183 ? 14.284 120.685 0.125 1.00 103.81 204 MET E CA 1
ATOM 11452 C C . MET E 1 183 ? 13.684 122.021 0.531 1.00 100.17 204 MET E C 1
ATOM 11453 O O . MET E 1 183 ? 12.888 122.578 -0.224 1.00 99.54 204 MET E O 1
ATOM 11458 N N . GLY E 1 184 ? 14.056 122.554 1.689 1.00 102.69 205 GLY E N 1
ATOM 11459 C CA . GLY E 1 184 ? 13.429 123.752 2.199 1.00 107.50 205 GLY E CA 1
ATOM 11460 C C . GLY E 1 184 ? 12.233 123.494 3.082 1.00 111.67 205 GLY E C 1
ATOM 11461 O O . GLY E 1 184 ? 11.555 124.449 3.472 1.00 110.18 205 GLY E O 1
ATOM 11462 N N . ILE E 1 185 ? 11.951 122.227 3.395 1.00 118.84 206 ILE E N 1
ATOM 11463 C CA . ILE E 1 185 ? 10.855 121.878 4.296 1.00 123.05 206 ILE E CA 1
ATOM 11464 C C . ILE E 1 185 ? 11.129 122.404 5.696 1.00 122.38 206 ILE E C 1
ATOM 11465 O O . ILE E 1 185 ? 10.236 122.935 6.365 1.00 125.92 206 ILE E O 1
ATOM 11470 N N . ALA E 1 186 ? 12.364 122.260 6.165 1.00 122.07 207 ALA E N 1
ATOM 11471 C CA . ALA E 1 186 ? 12.749 122.687 7.499 1.00 120.59 207 ALA E CA 1
ATOM 11472 C C . ALA E 1 186 ? 14.132 123.310 7.427 1.00 117.79 207 ALA E C 1
ATOM 11473 O O . ALA E 1 186 ? 14.824 123.234 6.407 1.00 115.03 207 ALA E O 1
ATOM 11475 N N . ASP E 1 187 ? 14.529 123.939 8.529 1.00 117.15 208 ASP E N 1
ATOM 11476 C CA . ASP E 1 187 ? 15.876 124.467 8.651 1.00 114.17 208 ASP E CA 1
ATOM 11477 C C . ASP E 1 187 ? 16.824 123.507 9.350 1.00 108.14 208 ASP E C 1
ATOM 11478 O O . ASP E 1 187 ? 18.039 123.668 9.219 1.00 108.51 208 ASP E O 1
ATOM 11483 N N . ALA E 1 188 ? 16.311 122.520 10.085 1.00 105.05 209 ALA E N 1
ATOM 11484 C CA . ALA E 1 188 ? 17.172 121.530 10.722 1.00 101.11 209 ALA E CA 1
ATOM 11485 C C . ALA E 1 188 ? 16.396 120.239 10.931 1.00 100.07 209 ALA E C 1
ATOM 11486 O O . ALA E 1 188 ? 15.183 120.171 10.698 1.00 104.39 209 ALA E O 1
ATOM 11488 N N . ILE E 1 189 ? 17.107 119.200 11.384 1.00 94.59 210 ILE E N 1
ATOM 11489 C CA . ILE E 1 189 ? 16.435 117.954 11.730 1.00 89.20 210 ILE E CA 1
ATOM 11490 C C . ILE E 1 189 ? 16.876 117.485 13.106 1.00 93.46 210 ILE E C 1
ATOM 11491 O O . ILE E 1 189 ? 17.959 117.816 13.596 1.00 96.61 210 ILE E O 1
ATOM 11496 N N . LEU E 1 190 ? 15.994 116.707 13.726 1.00 92.68 211 LEU E N 1
ATOM 11497 C CA . LEU E 1 190 ? 16.258 116.002 14.973 1.00 87.37 211 LEU E CA 1
ATOM 11498 C C . LEU E 1 190 ? 16.051 114.522 14.684 1.00 88.88 211 LEU E C 1
ATOM 11499 O O . LEU E 1 190 ? 14.917 114.078 14.467 1.00 91.42 211 LEU E O 1
ATOM 11504 N N . ASP E 1 191 ? 17.138 113.760 14.633 1.00 88.72 212 ASP E N 1
ATOM 11505 C CA . ASP E 1 191 ? 17.013 112.391 14.157 1.00 90.83 212 ASP E CA 1
ATOM 11506 C C . ASP E 1 191 ? 18.038 111.515 14.848 1.00 85.20 212 ASP E C 1
ATOM 11507 O O . ASP E 1 191 ? 18.903 111.988 15.594 1.00 89.02 212 ASP E O 1
ATOM 11512 N N . LEU E 1 192 ? 17.926 110.220 14.583 1.00 81.31 213 LEU E N 1
ATOM 11513 C CA . LEU E 1 192 ? 18.839 109.244 15.141 1.00 80.54 213 LEU E CA 1
ATOM 11514 C C . LEU E 1 192 ? 20.069 109.128 14.255 1.00 81.60 213 LEU E C 1
ATOM 11515 O O . LEU E 1 192 ? 19.958 108.968 13.035 1.00 85.21 213 LEU E O 1
ATOM 11520 N N . VAL E 1 193 ? 21.238 109.201 14.877 1.00 82.39 214 VAL E N 1
ATOM 11521 C CA . VAL E 1 193 ? 22.524 109.102 14.202 1.00 83.56 214 VAL E CA 1
ATOM 11522 C C . VAL E 1 193 ? 23.241 107.896 14.776 1.00 86.01 214 VAL E C 1
ATOM 11523 O O . VAL E 1 193 ? 23.351 107.759 15.997 1.00 89.12 214 VAL E O 1
ATOM 11527 N N . SER E 1 194 ? 23.732 107.031 13.905 1.00 88.89 215 SER E N 1
ATOM 11528 C CA . SER E 1 194 ? 24.494 105.877 14.353 1.00 89.53 215 SER E CA 1
ATOM 11529 C C . SER E 1 194 ? 25.930 106.019 13.866 1.00 89.24 215 SER E C 1
ATOM 11530 O O . SER E 1 194 ? 26.804 106.473 14.611 1.00 90.50 215 SER E O 1
ATOM 11533 N N . SER E 1 195 ? 26.176 105.666 12.607 1.00 89.46 216 SER E N 1
ATOM 11534 C CA . SER E 1 195 ? 27.489 105.878 12.014 1.00 87.58 216 SER E CA 1
ATOM 11535 C C . SER E 1 195 ? 27.668 107.289 11.490 1.00 88.83 216 SER E C 1
ATOM 11536 O O . SER E 1 195 ? 28.800 107.692 11.219 1.00 88.17 216 SER E O 1
ATOM 11539 N N . GLY E 1 196 ? 26.582 108.034 11.317 1.00 95.04 217 GLY E N 1
ATOM 11540 C CA . GLY E 1 196 ? 26.660 109.391 10.829 1.00 98.83 217 GLY E CA 1
ATOM 11541 C C . GLY E 1 196 ? 26.832 109.546 9.332 1.00 102.41 217 GLY E C 1
ATOM 11542 O O . GLY E 1 196 ? 26.985 110.681 8.868 1.00 105.09 217 GLY E O 1
ATOM 11543 N N . THR E 1 197 ? 26.814 108.454 8.557 1.00 102.96 218 THR E N 1
ATOM 11544 C CA . THR E 1 197 ? 27.024 108.592 7.118 1.00 102.90 218 THR E CA 1
ATOM 11545 C C . THR E 1 197 ? 25.836 109.266 6.442 1.00 102.80 218 THR E C 1
ATOM 11546 O O . THR E 1 197 ? 26.025 110.014 5.476 1.00 106.71 218 THR E O 1
ATOM 11550 N N . THR E 1 198 ? 24.613 109.022 6.926 1.00 97.95 219 THR E N 1
ATOM 11551 C CA . THR E 1 198 ? 23.456 109.748 6.404 1.00 95.02 219 THR E CA 1
ATOM 11552 C C . THR E 1 198 ? 23.615 111.250 6.595 1.00 94.66 219 THR E C 1
ATOM 11553 O O . THR E 1 198 ? 23.179 112.038 5.749 1.00 96.48 219 THR E O 1
ATOM 11557 N N . LEU E 1 199 ? 24.228 111.668 7.707 1.00 93.33 220 LEU E N 1
ATOM 11558 C CA . LEU E 1 199 ? 24.475 113.091 7.920 1.00 92.46 220 LEU E CA 1
ATOM 11559 C C . LEU E 1 199 ? 25.488 113.639 6.915 1.00 91.59 220 LEU E C 1
ATOM 11560 O O . LEU E 1 199 ? 25.307 114.742 6.384 1.00 89.90 220 LEU E O 1
ATOM 11565 N N . LYS E 1 200 ? 26.551 112.877 6.626 1.00 91.49 221 LYS E N 1
ATOM 11566 C CA . LYS E 1 200 ? 27.573 113.353 5.697 1.00 98.15 221 LYS E CA 1
ATOM 11567 C C . LYS E 1 200 ? 27.064 113.373 4.260 1.00 103.65 221 LYS E C 1
ATOM 11568 O O . LYS E 1 200 ? 27.416 114.279 3.494 1.00 108.48 221 LYS E O 1
ATOM 11574 N N . GLU E 1 201 ? 26.204 112.413 3.897 1.00 101.53 222 GLU E N 1
ATOM 11575 C CA . GLU E 1 201 ? 25.659 112.343 2.544 1.00 102.50 222 GLU E CA 1
ATOM 11576 C C . GLU E 1 201 ? 24.811 113.561 2.217 1.00 108.12 222 GLU E C 1
ATOM 11577 O O . GLU E 1 201 ? 24.657 113.919 1.041 1.00 110.96 222 GLU E O 1
ATOM 11583 N N . ASN E 1 202 ? 24.231 114.193 3.235 1.00 106.15 223 ASN E N 1
ATOM 11584 C CA . ASN E 1 202 ? 23.346 115.330 3.038 1.00 104.22 223 ASN E CA 1
ATOM 11585 C C . ASN E 1 202 ? 23.973 116.635 3.519 1.00 105.44 223 ASN E C 1
ATOM 11586 O O . ASN E 1 202 ? 23.259 117.619 3.742 1.00 107.68 223 ASN E O 1
ATOM 11591 N N . ASN E 1 203 ? 25.299 116.660 3.670 1.00 104.67 224 ASN E N 1
ATOM 11592 C CA . ASN E 1 203 ? 26.036 117.867 4.054 1.00 104.28 224 ASN E CA 1
ATOM 11593 C C . ASN E 1 203 ? 25.464 118.497 5.319 1.00 99.55 224 ASN E C 1
ATOM 11594 O O . ASN E 1 203 ? 25.293 119.712 5.409 1.00 98.64 224 ASN E O 1
ATOM 11599 N N . LEU E 1 204 ? 25.166 117.657 6.304 1.00 95.76 225 LEU E N 1
ATOM 11600 C CA . LEU E 1 204 ? 24.742 118.096 7.623 1.00 92.17 225 LEU E CA 1
ATOM 11601 C C . LEU E 1 204 ? 25.799 117.720 8.656 1.00 92.58 225 LEU E C 1
ATOM 11602 O O . LEU E 1 204 ? 26.689 116.896 8.422 1.00 92.80 225 LEU E O 1
ATOM 11607 N N . LYS E 1 205 ? 25.686 118.330 9.825 1.00 95.04 226 LYS E N 1
ATOM 11608 C CA . LYS E 1 205 ? 26.668 118.107 10.865 1.00 99.79 226 LYS E CA 1
ATOM 11609 C C . LYS E 1 205 ? 25.985 118.178 12.219 1.00 99.78 226 LYS E C 1
ATOM 11610 O O . LYS E 1 205 ? 24.937 118.826 12.380 1.00 99.34 226 LYS E O 1
ATOM 11616 N N . GLU E 1 206 ? 26.589 117.474 13.176 1.00 101.39 227 GLU E N 1
ATOM 11617 C CA . GLU E 1 206 ? 26.183 117.497 14.567 1.00 105.14 227 GLU E CA 1
ATOM 11618 C C . GLU E 1 206 ? 26.803 118.704 15.268 1.00 108.89 227 GLU E C 1
ATOM 11619 O O . GLU E 1 206 ? 27.587 119.457 14.689 1.00 114.83 227 GLU E O 1
ATOM 11625 N N . ILE E 1 207 ? 26.467 118.886 16.545 1.00 107.16 228 ILE E N 1
ATOM 11626 C CA . ILE E 1 207 ? 26.777 120.114 17.261 1.00 106.41 228 ILE E CA 1
ATOM 11627 C C . ILE E 1 207 ? 27.181 119.774 18.689 1.00 109.06 228 ILE E C 1
ATOM 11628 O O . ILE E 1 207 ? 26.844 118.712 19.214 1.00 109.41 228 ILE E O 1
ATOM 11633 N N . GLU E 1 208 ? 27.931 120.679 19.314 1.00 113.55 229 GLU E N 1
ATOM 11634 C CA . GLU E 1 208 ? 28.208 120.541 20.736 1.00 117.23 229 GLU E CA 1
ATOM 11635 C C . GLU E 1 208 ? 26.915 120.791 21.507 1.00 115.31 229 GLU E C 1
ATOM 11636 O O . GLU E 1 208 ? 26.277 121.839 21.351 1.00 114.42 229 GLU E O 1
ATOM 11642 N N . GLY E 1 209 ? 26.511 119.812 22.315 1.00 116.20 230 GLY E N 1
ATOM 11643 C CA . GLY E 1 209 ? 25.235 119.896 22.982 1.00 118.49 230 GLY E CA 1
ATOM 11644 C C . GLY E 1 209 ? 24.050 119.572 22.107 1.00 121.34 230 GLY E C 1
ATOM 11645 O O . GLY E 1 209 ? 22.917 119.614 22.594 1.00 121.84 230 GLY E O 1
ATOM 11646 N N . GLY E 1 210 ? 24.268 119.259 20.830 1.00 123.23 231 GLY E N 1
ATOM 11647 C CA . GLY E 1 210 ? 23.173 118.888 19.951 1.00 121.33 231 GLY E CA 1
ATOM 11648 C C . GLY E 1 210 ? 22.647 117.489 20.181 1.00 116.48 231 GLY E C 1
ATOM 11649 O O . GLY E 1 210 ? 21.578 117.152 19.664 1.00 117.19 231 GLY E O 1
ATOM 11650 N N . THR E 1 211 ? 23.374 116.678 20.940 1.00 111.00 232 THR E N 1
ATOM 11651 C CA . THR E 1 211 ? 22.965 115.316 21.244 1.00 106.27 232 THR E CA 1
ATOM 11652 C C . THR E 1 211 ? 21.843 115.342 22.269 1.00 104.76 232 THR E C 1
ATOM 11653 O O . THR E 1 211 ? 22.036 115.808 23.396 1.00 106.68 232 THR E O 1
ATOM 11657 N N . VAL E 1 212 ? 20.671 114.842 21.887 1.00 101.76 233 VAL E N 1
ATOM 11658 C CA . VAL E 1 212 ? 19.555 114.820 22.824 1.00 100.40 233 VAL E CA 1
ATOM 11659 C C . VAL E 1 212 ? 19.685 113.646 23.787 1.00 100.19 233 VAL E C 1
ATOM 11660 O O . VAL E 1 212 ? 19.482 113.804 24.999 1.00 100.09 233 VAL E O 1
ATOM 11664 N N . LEU E 1 213 ? 20.019 112.455 23.275 1.00 95.07 234 LEU E N 1
ATOM 11665 C CA . LEU E 1 213 ? 20.214 111.324 24.181 1.00 88.11 234 LEU E CA 1
ATOM 11666 C C . LEU E 1 213 ? 20.996 110.222 23.487 1.00 84.66 234 LEU E C 1
ATOM 11667 O O . LEU E 1 213 ? 20.913 110.065 22.270 1.00 88.04 234 LEU E O 1
ATOM 11672 N N . GLU E 1 214 ? 21.726 109.439 24.283 1.00 82.12 235 GLU E N 1
ATOM 11673 C CA . GLU E 1 214 ? 22.389 108.233 23.802 1.00 83.12 235 GLU E CA 1
ATOM 11674 C C . GLU E 1 214 ? 21.493 107.031 24.079 1.00 85.58 235 GLU E C 1
ATOM 11675 O O . GLU E 1 214 ? 20.986 106.870 25.193 1.00 89.36 235 GLU E O 1
ATOM 11681 N N . SER E 1 215 ? 21.297 106.187 23.066 1.00 80.48 236 SER E N 1
ATOM 11682 C CA . SER E 1 215 ? 20.328 105.106 23.155 1.00 77.74 236 SER E CA 1
ATOM 11683 C C . SER E 1 215 ? 20.937 103.780 22.725 1.00 78.61 236 SER E C 1
ATOM 11684 O O . SER E 1 215 ? 21.721 103.716 21.771 1.00 80.81 236 SER E O 1
ATOM 11687 N N . GLN E 1 216 ? 20.570 102.727 23.453 1.00 77.18 237 GLN E N 1
ATOM 11688 C CA . GLN E 1 216 ? 20.777 101.335 23.088 1.00 72.45 237 GLN E CA 1
ATOM 11689 C C . GLN E 1 216 ? 19.469 100.582 23.290 1.00 72.25 237 GLN E C 1
ATOM 11690 O O . GLN E 1 216 ? 18.489 101.125 23.800 1.00 80.14 237 GLN E O 1
ATOM 11696 N N . ALA E 1 217 ? 19.471 99.309 22.917 1.00 64.00 238 ALA E N 1
ATOM 11697 C CA . ALA E 1 217 ? 18.404 98.414 23.333 1.00 62.01 238 ALA E CA 1
ATOM 11698 C C . ALA E 1 217 ? 18.500 98.150 24.837 1.00 62.33 238 ALA E C 1
ATOM 11699 O O . ALA E 1 217 ? 19.595 98.047 25.396 1.00 65.00 238 ALA E O 1
ATOM 11701 N N . ALA E 1 218 ? 17.346 98.041 25.494 1.00 58.19 239 ALA E N 1
ATOM 11702 C CA . ALA E 1 218 ? 17.291 97.914 26.942 1.00 57.64 239 ALA E CA 1
ATOM 11703 C C . ALA E 1 218 ? 16.214 96.919 27.348 1.00 62.32 239 ALA E C 1
ATOM 11704 O O . ALA E 1 218 ? 15.201 96.743 26.658 1.00 68.65 239 ALA E O 1
ATOM 11706 N N . LEU E 1 219 ? 16.463 96.251 28.469 1.00 60.28 240 LEU E N 1
ATOM 11707 C CA . LEU E 1 219 ? 15.471 95.400 29.118 1.00 62.72 240 LEU E CA 1
ATOM 11708 C C . LEU E 1 219 ? 14.748 96.233 30.168 1.00 65.06 240 LEU E C 1
ATOM 11709 O O . LEU E 1 219 ? 15.367 96.690 31.139 1.00 66.08 240 LEU E O 1
ATOM 11714 N N . VAL E 1 220 ? 13.446 96.444 29.957 1.00 64.10 241 VAL E N 1
ATOM 11715 C CA . VAL E 1 220 ? 12.612 97.303 30.788 1.00 68.84 241 VAL E CA 1
ATOM 11716 C C . VAL E 1 220 ? 11.481 96.464 31.363 1.00 72.05 241 VAL E C 1
ATOM 11717 O O . VAL E 1 220 ? 11.071 95.452 30.781 1.00 71.15 241 VAL E O 1
ATOM 11721 N N . ALA E 1 221 ? 10.987 96.886 32.527 1.00 70.97 242 ALA E N 1
ATOM 11722 C CA . ALA E 1 221 ? 9.931 96.167 33.221 1.00 70.14 242 ALA E CA 1
ATOM 11723 C C . ALA E 1 221 ? 8.957 97.154 33.841 1.00 68.51 242 ALA E C 1
ATOM 11724 O O . ALA E 1 221 ? 9.301 98.308 34.105 1.00 63.86 242 ALA E O 1
ATOM 11726 N N . SER E 1 222 ? 7.724 96.685 34.047 1.00 72.12 243 SER E N 1
ATOM 11727 C CA . SER E 1 222 ? 6.681 97.469 34.699 1.00 77.54 243 SER E CA 1
ATOM 11728 C C . SER E 1 222 ? 6.763 97.255 36.201 1.00 79.37 243 SER E C 1
ATOM 11729 O O . SER E 1 222 ? 6.726 96.115 36.668 1.00 79.66 243 SER E O 1
ATOM 11732 N N . ARG E 1 223 ? 6.808 98.350 36.960 1.00 80.75 244 ARG E N 1
ATOM 11733 C CA . ARG E 1 223 ? 6.926 98.207 38.406 1.00 80.09 244 ARG E CA 1
ATOM 11734 C C . ARG E 1 223 ? 5.657 97.617 39.012 1.00 82.72 244 ARG E C 1
ATOM 11735 O O . ARG E 1 223 ? 5.732 96.739 39.879 1.00 83.94 244 ARG E O 1
ATOM 11743 N N . ARG E 1 224 ? 4.483 98.043 38.538 1.00 83.65 245 ARG E N 1
ATOM 11744 C CA . ARG E 1 224 ? 3.241 97.460 39.040 1.00 86.54 245 ARG E CA 1
ATOM 11745 C C . ARG E 1 224 ? 3.175 95.971 38.725 1.00 89.37 245 ARG E C 1
ATOM 11746 O O . ARG E 1 224 ? 2.705 95.175 39.546 1.00 94.40 245 ARG E O 1
ATOM 11754 N N . SER E 1 225 ? 3.689 95.569 37.561 1.00 88.00 246 SER E N 1
ATOM 11755 C CA . SER E 1 225 ? 3.697 94.151 37.220 1.00 87.36 246 SER E CA 1
ATOM 11756 C C . SER E 1 225 ? 4.687 93.393 38.094 1.00 85.46 246 SER E C 1
ATOM 11757 O O . SER E 1 225 ? 4.375 92.307 38.598 1.00 82.26 246 SER E O 1
ATOM 11760 N N . MET E 1 226 ? 5.873 93.977 38.317 1.00 83.96 247 MET E N 1
ATOM 11761 C CA . MET E 1 226 ? 6.916 93.294 39.074 1.00 78.35 247 MET E CA 1
ATOM 11762 C C . MET E 1 226 ? 6.502 93.088 40.518 1.00 84.24 247 MET E C 1
ATOM 11763 O O . MET E 1 226 ? 6.795 92.040 41.106 1.00 89.46 247 MET E O 1
ATOM 11768 N N . ILE E 1 227 ? 5.815 94.072 41.104 1.00 84.13 248 ILE E N 1
ATOM 11769 C CA . ILE E 1 227 ? 5.415 93.964 42.503 1.00 83.69 248 ILE E CA 1
ATOM 11770 C C . ILE E 1 227 ? 4.130 93.160 42.663 1.00 87.00 248 ILE E C 1
ATOM 11771 O O . ILE E 1 227 ? 3.996 92.392 43.622 1.00 87.77 248 ILE E O 1
ATOM 11776 N N . GLY E 1 228 ? 3.206 93.256 41.711 1.00 87.52 249 GLY E N 1
ATOM 11777 C CA . GLY E 1 228 ? 1.868 92.739 41.914 1.00 86.04 249 GLY E CA 1
ATOM 11778 C C . GLY E 1 228 ? 1.566 91.406 41.259 1.00 86.83 249 GLY E C 1
ATOM 11779 O O . GLY E 1 228 ? 0.650 90.707 41.699 1.00 88.10 249 GLY E O 1
ATOM 11780 N N . ARG E 1 229 ? 2.285 91.052 40.193 1.00 85.26 250 ARG E N 1
ATOM 11781 C CA . ARG E 1 229 ? 1.997 89.846 39.427 1.00 83.50 250 ARG E CA 1
ATOM 11782 C C . ARG E 1 229 ? 2.957 88.711 39.779 1.00 86.64 250 ARG E C 1
ATOM 11783 O O . ARG E 1 229 ? 4.182 88.849 39.647 1.00 86.04 250 ARG E O 1
ATOM 11791 N N . LYS E 1 230 ? 2.380 87.580 40.191 1.00 92.87 251 LYS E N 1
ATOM 11792 C CA . LYS E 1 230 ? 3.151 86.428 40.633 1.00 92.66 251 LYS E CA 1
ATOM 11793 C C . LYS E 1 230 ? 4.030 85.926 39.504 1.00 85.21 251 LYS E C 1
ATOM 11794 O O . LYS E 1 230 ? 3.560 85.724 38.383 1.00 83.82 251 LYS E O 1
ATOM 11800 N N . GLY E 1 231 ? 5.318 85.752 39.797 1.00 82.17 252 GLY E N 1
ATOM 11801 C CA . GLY E 1 231 ? 6.265 85.189 38.859 1.00 79.13 252 GLY E CA 1
ATOM 11802 C C . GLY E 1 231 ? 7.048 86.198 38.049 1.00 79.18 252 GLY E C 1
ATOM 11803 O O . GLY E 1 231 ? 8.057 85.827 37.436 1.00 80.96 252 GLY E O 1
ATOM 11804 N N . VAL E 1 232 ? 6.610 87.459 38.015 1.00 78.15 253 VAL E N 1
ATOM 11805 C CA . VAL E 1 232 ? 7.283 88.431 37.160 1.00 73.64 253 VAL E CA 1
ATOM 11806 C C . VAL E 1 232 ? 8.675 88.735 37.681 1.00 71.16 253 VAL E C 1
ATOM 11807 O O . VAL E 1 232 ? 9.645 88.690 36.926 1.00 76.07 253 VAL E O 1
ATOM 11811 N N . LEU E 1 233 ? 8.810 88.976 38.982 1.00 72.47 254 LEU E N 1
ATOM 11812 C CA . LEU E 1 233 ? 10.096 89.423 39.512 1.00 73.24 254 LEU E CA 1
ATOM 11813 C C . LEU E 1 233 ? 11.178 88.375 39.300 1.00 80.30 254 LEU E C 1
ATOM 11814 O O . LEU E 1 233 ? 12.309 88.708 38.918 1.00 82.54 254 LEU E O 1
ATOM 11819 N N . GLU E 1 234 ? 10.823 87.094 39.465 1.00 85.66 255 GLU E N 1
ATOM 11820 C CA . GLU E 1 234 ? 11.810 86.035 39.330 1.00 87.03 255 GLU E CA 1
ATOM 11821 C C . GLU E 1 234 ? 12.230 85.862 37.878 1.00 83.87 255 GLU E C 1
ATOM 11822 O O . GLU E 1 234 ? 13.423 85.694 37.597 1.00 85.12 255 GLU E O 1
ATOM 11828 N N . THR E 1 235 ? 11.294 85.995 36.934 1.00 79.40 256 THR E N 1
ATOM 11829 C CA . THR E 1 235 ? 11.721 85.837 35.554 1.00 82.53 256 THR E CA 1
ATOM 11830 C C . THR E 1 235 ? 12.448 87.077 35.034 1.00 78.50 256 THR E C 1
ATOM 11831 O O . THR E 1 235 ? 13.352 86.937 34.204 1.00 81.40 256 THR E O 1
ATOM 11835 N N . THR E 1 236 ? 12.160 88.286 35.535 1.00 72.93 257 THR E N 1
ATOM 11836 C CA . THR E 1 236 ? 13.073 89.372 35.173 1.00 72.70 257 THR E CA 1
ATOM 11837 C C . THR E 1 236 ? 14.444 89.174 35.813 1.00 75.80 257 THR E C 1
ATOM 11838 O O . THR E 1 236 ? 15.459 89.552 35.215 1.00 79.46 257 THR E O 1
ATOM 11842 N N . HIS E 1 237 ? 14.499 88.591 37.016 1.00 72.66 258 HIS E N 1
ATOM 11843 C CA . HIS E 1 237 ? 15.789 88.250 37.607 1.00 69.56 258 HIS E CA 1
ATOM 11844 C C . HIS E 1 237 ? 16.560 87.296 36.696 1.00 68.59 258 HIS E C 1
ATOM 11845 O O . HIS E 1 237 ? 17.720 87.546 36.351 1.00 69.10 258 HIS E O 1
ATOM 11852 N N . GLU E 1 238 ? 15.907 86.221 36.247 1.00 67.39 259 GLU E N 1
ATOM 11853 C CA . GLU E 1 238 ? 16.575 85.266 35.369 1.00 65.47 259 GLU E CA 1
ATOM 11854 C C . GLU E 1 238 ? 16.986 85.915 34.051 1.00 67.65 259 GLU E C 1
ATOM 11855 O O . GLU E 1 238 ? 18.105 85.699 33.577 1.00 64.30 259 GLU E O 1
ATOM 11861 N N . MET E 1 239 ? 16.119 86.746 33.462 1.00 71.09 260 MET E N 1
ATOM 11862 C CA . MET E 1 239 ? 16.474 87.388 32.197 1.00 72.89 260 MET E CA 1
ATOM 11863 C C . MET E 1 239 ? 17.671 88.311 32.368 1.00 73.78 260 MET E C 1
ATOM 11864 O O . MET E 1 239 ? 18.553 88.357 31.503 1.00 76.18 260 MET E O 1
ATOM 11869 N N . LEU E 1 240 ? 17.706 89.059 33.444 1.00 68.41 261 LEU E N 1
ATOM 11870 C CA . LEU E 1 240 ? 18.800 89.963 33.635 1.00 63.55 261 LEU E CA 1
ATOM 11871 C C . LEU E 1 240 ? 20.049 89.183 33.832 1.00 67.26 261 LEU E C 1
ATOM 11872 O O . LEU E 1 240 ? 21.070 89.515 33.311 1.00 67.24 261 LEU E O 1
ATOM 11877 N N . GLU E 1 241 ? 19.975 88.120 34.592 1.00 70.19 262 GLU E N 1
ATOM 11878 C CA . GLU E 1 241 ? 21.158 87.339 34.812 1.00 69.17 262 GLU E CA 1
ATOM 11879 C C . GLU E 1 241 ? 21.640 86.746 33.542 1.00 70.21 262 GLU E C 1
ATOM 11880 O O . GLU E 1 241 ? 22.791 86.814 33.239 1.00 75.23 262 GLU E O 1
ATOM 11886 N N . ARG E 1 242 ? 20.741 86.197 32.755 1.00 65.23 263 ARG E N 1
ATOM 11887 C CA . ARG E 1 242 ? 21.142 85.592 31.512 1.00 61.76 263 ARG E CA 1
ATOM 11888 C C . ARG E 1 242 ? 21.717 86.609 30.582 1.00 64.96 263 ARG E C 1
ATOM 11889 O O . ARG E 1 242 ? 22.658 86.349 29.910 1.00 71.70 263 ARG E O 1
ATOM 11897 N N . LEU E 1 243 ? 21.129 87.773 30.510 1.00 63.72 264 LEU E N 1
ATOM 11898 C CA . LEU E 1 243 ? 21.679 88.781 29.653 1.00 63.01 264 LEU E CA 1
ATOM 11899 C C . LEU E 1 243 ? 23.041 89.214 30.109 1.00 64.29 264 LEU E C 1
ATOM 11900 O O . LEU E 1 243 ? 23.909 89.415 29.313 1.00 69.49 264 LEU E O 1
ATOM 11905 N N . GLU E 1 244 ? 23.251 89.360 31.399 1.00 59.39 265 GLU E N 1
ATOM 11906 C CA . GLU E 1 244 ? 24.549 89.796 31.845 1.00 58.83 265 GLU E CA 1
ATOM 11907 C C . GLU E 1 244 ? 25.603 88.809 31.516 1.00 62.31 265 GLU E C 1
ATOM 11908 O O . GLU E 1 244 ? 26.678 89.164 31.145 1.00 63.81 265 GLU E O 1
ATOM 11914 N N . ALA E 1 245 ? 25.308 87.553 31.717 1.00 62.59 266 ALA E N 1
ATOM 11915 C CA . ALA E 1 245 ? 26.240 86.515 31.404 1.00 63.34 266 ALA E CA 1
ATOM 11916 C C . ALA E 1 245 ? 26.500 86.417 29.927 1.00 62.53 266 ALA E C 1
ATOM 11917 O O . ALA E 1 245 ? 27.595 86.192 29.508 1.00 66.86 266 ALA E O 1
ATOM 11919 N N . HIS E 1 246 ? 25.486 86.589 29.113 1.00 57.08 267 HIS E N 1
ATOM 11920 C CA . HIS E 1 246 ? 25.695 86.505 27.700 1.00 61.39 267 HIS E CA 1
ATOM 11921 C C . HIS E 1 246 ? 26.620 87.573 27.227 1.00 64.11 267 HIS E C 1
ATOM 11922 O O . HIS E 1 246 ? 27.489 87.327 26.456 1.00 62.35 267 HIS E O 1
ATOM 11929 N N . LEU E 1 247 ? 26.477 88.778 27.728 1.00 64.74 268 LEU E N 1
ATOM 11930 C CA . LEU E 1 247 ? 27.362 89.837 27.344 1.00 63.44 268 LEU E CA 1
ATOM 11931 C C . LEU E 1 247 ? 28.784 89.567 27.731 1.00 65.35 268 LEU E C 1
ATOM 11932 O O . LEU E 1 247 ? 29.678 89.983 27.055 1.00 67.51 268 LEU E O 1
ATOM 11937 N N . ARG E 1 248 ? 29.008 88.969 28.877 1.00 64.74 269 ARG E N 1
ATOM 11938 C CA . ARG E 1 248 ? 30.337 88.660 29.293 1.00 62.46 269 ARG E CA 1
ATOM 11939 C C . ARG E 1 248 ? 30.957 87.624 28.411 1.00 65.34 269 ARG E C 1
ATOM 11940 O O . ARG E 1 248 ? 32.123 87.674 28.152 1.00 70.32 269 ARG E O 1
ATOM 11948 N N . ALA E 1 249 ? 30.160 86.694 27.929 1.00 62.69 270 ALA E N 1
ATOM 11949 C CA . ALA E 1 249 ? 30.629 85.604 27.081 1.00 60.01 270 ALA E CA 1
ATOM 11950 C C . ALA E 1 249 ? 31.007 86.037 25.670 1.00 68.45 270 ALA E C 1
ATOM 11951 O O . ALA E 1 249 ? 31.573 85.241 24.918 1.00 71.74 270 ALA E O 1
ATOM 11953 N N . MET E 1 250 ? 30.711 87.264 25.286 1.00 73.74 271 MET E N 1
ATOM 11954 C CA . MET E 1 250 ? 30.542 87.586 23.883 1.00 77.69 271 MET E CA 1
ATOM 11955 C C . MET E 1 250 ? 31.734 88.214 23.143 1.00 84.47 271 MET E C 1
ATOM 11956 O O . MET E 1 250 ? 31.628 88.362 21.922 1.00 97.72 271 MET E O 1
ATOM 11961 N N . GLY E 1 251 ? 32.865 88.572 23.761 1.00 78.35 272 GLY E N 1
ATOM 11962 C CA . GLY E 1 251 ? 33.279 88.370 25.128 1.00 76.82 272 GLY E CA 1
ATOM 11963 C C . GLY E 1 251 ? 34.602 87.619 25.183 1.00 76.60 272 GLY E C 1
ATOM 11964 O O . GLY E 1 251 ? 35.688 88.208 25.097 1.00 70.28 272 GLY E O 1
ATOM 11965 N N . GLN E 1 252 ? 34.504 86.301 25.354 1.00 74.72 273 GLN E N 1
ATOM 11966 C CA . GLN E 1 252 ? 35.663 85.459 25.549 1.00 70.65 273 GLN E CA 1
ATOM 11967 C C . GLN E 1 252 ? 35.643 84.296 24.573 1.00 64.21 273 GLN E C 1
ATOM 11968 O O . GLN E 1 252 ? 34.640 84.014 23.920 1.00 61.03 273 GLN E O 1
ATOM 11974 N N . PHE E 1 253 ? 36.776 83.602 24.526 1.00 63.10 274 PHE E N 1
ATOM 11975 C CA . PHE E 1 253 ? 36.925 82.286 23.930 1.00 61.78 274 PHE E CA 1
ATOM 11976 C C . PHE E 1 253 ? 37.412 81.354 25.021 1.00 62.52 274 PHE E C 1
ATOM 11977 O O . PHE E 1 253 ? 38.130 81.789 25.929 1.00 60.55 274 PHE E O 1
ATOM 11985 N N . THR E 1 254 ? 37.024 80.076 24.945 1.00 63.78 275 THR E N 1
ATOM 11986 C CA . THR E 1 254 ? 37.772 79.051 25.663 1.00 63.91 275 THR E CA 1
ATOM 11987 C C . THR E 1 254 ? 38.857 78.540 24.737 1.00 65.48 275 THR E C 1
ATOM 11988 O O . THR E 1 254 ? 38.598 78.229 23.563 1.00 70.66 275 THR E O 1
ATOM 11992 N N . VAL E 1 255 ? 40.069 78.485 25.274 1.00 61.31 276 VAL E N 1
ATOM 11993 C CA . VAL E 1 255 ? 41.268 78.094 24.557 1.00 61.63 276 VAL E CA 1
ATOM 11994 C C . VAL E 1 255 ? 41.888 76.920 25.297 1.00 64.80 276 VAL E C 1
ATOM 11995 O O . VAL E 1 255 ? 42.038 76.961 26.527 1.00 71.53 276 VAL E O 1
ATOM 11999 N N . VAL E 1 256 ? 42.172 75.850 24.562 1.00 59.19 277 VAL E N 1
ATOM 12000 C CA . VAL E 1 256 ? 42.706 74.615 25.123 1.00 60.95 277 VAL E CA 1
ATOM 12001 C C . VAL E 1 256 ? 43.942 74.221 24.332 1.00 65.59 277 VAL E C 1
ATOM 12002 O O . VAL E 1 256 ? 43.910 74.196 23.102 1.00 73.08 277 VAL E O 1
ATOM 12006 N N . ALA E 1 257 ? 45.043 73.959 25.022 1.00 64.69 278 ALA E N 1
ATOM 12007 C CA . ALA E 1 257 ? 46.289 73.699 24.322 1.00 64.06 278 ALA E CA 1
ATOM 12008 C C . ALA E 1 257 ? 46.955 72.442 24.844 1.00 67.96 278 ALA E C 1
ATOM 12009 O O . ALA E 1 257 ? 46.915 72.163 26.045 1.00 69.03 278 ALA E O 1
ATOM 12011 N N . ASN E 1 258 ? 47.563 71.693 23.922 1.00 72.71 279 ASN E N 1
ATOM 12012 C CA . ASN E 1 258 ? 48.478 70.606 24.239 1.00 75.59 279 ASN E CA 1
ATOM 12013 C C . ASN E 1 258 ? 49.873 71.176 24.431 1.00 82.31 279 ASN E C 1
ATOM 12014 O O . ASN E 1 258 ? 50.312 72.031 23.657 1.00 83.80 279 ASN E O 1
ATOM 12019 N N . MET E 1 259 ? 50.570 70.690 25.456 1.00 86.12 280 MET E N 1
ATOM 12020 C CA . MET E 1 259 ? 51.915 71.147 25.785 1.00 85.98 280 MET E CA 1
ATOM 12021 C C . MET E 1 259 ? 52.775 69.984 26.228 1.00 86.66 280 MET E C 1
ATOM 12022 O O . MET E 1 259 ? 52.335 69.152 27.021 1.00 85.88 280 MET E O 1
ATOM 12027 N N . ARG E 1 260 ? 54.022 69.988 25.822 1.00 89.16 281 ARG E N 1
ATOM 12028 C CA . ARG E 1 260 ? 54.947 68.992 26.269 1.00 95.71 281 ARG E CA 1
ATOM 12029 C C . ARG E 1 260 ? 55.399 69.459 27.622 1.00 93.11 281 ARG E C 1
ATOM 12030 O O . ARG E 1 260 ? 55.707 70.614 27.781 1.00 92.91 281 ARG E O 1
ATOM 12038 N N . GLY E 1 261 ? 55.424 68.582 28.610 1.00 95.97 282 GLY E N 1
ATOM 12039 C CA . GLY E 1 261 ? 55.899 68.977 29.918 1.00 101.90 282 GLY E CA 1
ATOM 12040 C C . GLY E 1 261 ? 56.093 67.764 30.795 1.00 111.90 282 GLY E C 1
ATOM 12041 O O . GLY E 1 261 ? 55.548 66.687 30.530 1.00 114.64 282 GLY E O 1
ATOM 12042 N N . SER E 1 262 ? 56.871 67.961 31.857 1.00 117.91 283 SER E N 1
ATOM 12043 C CA . SER E 1 262 ? 57.163 66.897 32.807 1.00 120.65 283 SER E CA 1
ATOM 12044 C C . SER E 1 262 ? 56.106 66.781 33.899 1.00 120.03 283 SER E C 1
ATOM 12045 O O . SER E 1 262 ? 55.756 65.671 34.314 1.00 123.24 283 SER E O 1
ATOM 12048 N N . SER E 1 263 ? 55.602 67.907 34.388 1.00 110.04 284 SER E N 1
ATOM 12049 C CA . SER E 1 263 ? 54.572 67.914 35.414 1.00 102.51 284 SER E CA 1
ATOM 12050 C C . SER E 1 263 ? 53.573 69.019 35.099 1.00 97.47 284 SER E C 1
ATOM 12051 O O . SER E 1 263 ? 53.836 69.912 34.289 1.00 95.09 284 SER E O 1
ATOM 12054 N N . ALA E 1 264 ? 52.409 68.948 35.747 1.00 94.65 285 ALA E N 1
ATOM 12055 C CA . ALA E 1 264 ? 51.419 70.004 35.580 1.00 90.09 285 ALA E CA 1
ATOM 12056 C C . ALA E 1 264 ? 51.933 71.346 36.096 1.00 98.03 285 ALA E C 1
ATOM 12057 O O . ALA E 1 264 ? 51.595 72.396 35.538 1.00 99.48 285 ALA E O 1
ATOM 12059 N N . GLU E 1 265 ? 52.744 71.336 37.157 1.00 101.13 286 GLU E N 1
ATOM 12060 C CA . GLU E 1 265 ? 53.197 72.583 37.768 1.00 103.33 286 GLU E CA 1
ATOM 12061 C C . GLU E 1 265 ? 54.204 73.297 36.882 1.00 100.32 286 GLU E C 1
ATOM 12062 O O . GLU E 1 265 ? 54.263 74.532 36.869 1.00 100.93 286 GLU E O 1
ATOM 12068 N N . GLU E 1 266 ? 55.046 72.540 36.185 1.00 98.60 287 GLU E N 1
ATOM 12069 C CA . GLU E 1 266 ? 55.975 73.159 35.252 1.00 101.63 287 GLU E CA 1
ATOM 12070 C C . GLU E 1 266 ? 55.213 73.823 34.109 1.00 100.10 287 GLU E C 1
ATOM 12071 O O . GLU E 1 266 ? 55.534 74.948 33.697 1.00 102.78 287 GLU E O 1
ATOM 12077 N N . VAL E 1 267 ? 54.198 73.132 33.583 1.00 94.14 288 VAL E N 1
ATOM 12078 C CA . VAL E 1 267 ? 53.390 73.688 32.504 1.00 87.29 288 VAL E CA 1
ATOM 12079 C C . VAL E 1 267 ? 52.653 74.930 32.981 1.00 86.57 288 VAL E C 1
ATOM 12080 O O . VAL E 1 267 ? 52.643 75.964 32.302 1.00 88.40 288 VAL E O 1
ATOM 12084 N N . ALA E 1 268 ? 52.058 74.862 34.170 1.00 86.09 289 ALA E N 1
ATOM 12085 C CA . ALA E 1 268 ? 51.381 76.026 34.728 1.00 85.92 289 ALA E CA 1
ATOM 12086 C C . ALA E 1 268 ? 52.346 77.190 34.890 1.00 90.26 289 ALA E C 1
ATOM 12087 O O . ALA E 1 268 ? 52.000 78.341 34.597 1.00 88.03 289 ALA E O 1
ATOM 12089 N N . GLU E 1 269 ? 53.565 76.907 35.358 1.00 99.56 290 GLU E N 1
ATOM 12090 C CA . GLU E 1 269 ? 54.582 77.948 35.460 1.00 104.37 290 GLU E CA 1
ATOM 12091 C C . GLU E 1 269 ? 54.863 78.558 34.096 1.00 101.23 290 GLU E C 1
ATOM 12092 O O . GLU E 1 269 ? 55.134 79.759 33.988 1.00 102.97 290 GLU E O 1
ATOM 12098 N N . ARG E 1 270 ? 54.834 77.739 33.042 1.00 95.20 291 ARG E N 1
ATOM 12099 C CA . ARG E 1 270 ? 55.091 78.268 31.709 1.00 91.39 291 ARG E CA 1
ATOM 12100 C C . ARG E 1 270 ? 53.948 79.156 31.214 1.00 92.04 291 ARG E C 1
ATOM 12101 O O . ARG E 1 270 ? 54.187 80.262 30.718 1.00 92.38 291 ARG E O 1
ATOM 12109 N N . VAL E 1 271 ? 52.697 78.706 31.362 1.00 92.43 292 VAL E N 1
ATOM 12110 C CA . VAL E 1 271 ? 51.577 79.500 30.859 1.00 89.80 292 VAL E CA 1
ATOM 12111 C C . VAL E 1 271 ? 51.434 80.789 31.653 1.00 87.57 292 VAL E C 1
ATOM 12112 O O . VAL E 1 271 ? 51.057 81.830 31.103 1.00 87.98 292 VAL E O 1
ATOM 12116 N N . LEU E 1 272 ? 51.704 80.743 32.960 1.00 83.69 293 LEU E N 1
ATOM 12117 C CA . LEU E 1 272 ? 51.503 81.929 33.776 1.00 78.35 293 LEU E CA 1
ATOM 12118 C C . LEU E 1 272 ? 52.602 82.961 33.597 1.00 84.04 293 LEU E C 1
ATOM 12119 O O . LEU E 1 272 ? 52.384 84.132 33.916 1.00 87.70 293 LEU E O 1
ATOM 12124 N N . SER E 1 273 ? 53.765 82.568 33.082 1.00 85.55 294 SER E N 1
ATOM 12125 C CA . SER E 1 273 ? 54.775 83.561 32.739 1.00 86.79 294 SER E CA 1
ATOM 12126 C C . SER E 1 273 ? 54.331 84.431 31.579 1.00 92.36 294 SER E C 1
ATOM 12127 O O . SER E 1 273 ? 54.862 85.527 31.392 1.00 97.37 294 SER E O 1
ATOM 12130 N N . GLN E 1 274 ? 53.421 83.981 30.829 1.00 93.70 295 GLN E N 1
ATOM 12131 C CA . GLN E 1 274 ? 52.967 84.665 29.636 1.00 93.17 295 GLN E CA 1
ATOM 12132 C C . GLN E 1 274 ? 51.861 85.650 29.980 1.00 96.05 295 GLN E C 1
ATOM 12133 O O . GLN E 1 274 ? 50.934 85.298 30.721 1.00 96.73 295 GLN E O 1
ATOM 12139 N N . PRO E 1 275 ? 51.927 86.877 29.452 1.00 98.76 296 PRO E N 1
ATOM 12140 C CA . PRO E 1 275 ? 51.018 87.938 29.934 1.00 97.65 296 PRO E CA 1
ATOM 12141 C C . PRO E 1 275 ? 49.543 87.671 29.682 1.00 98.92 296 PRO E C 1
ATOM 12142 O O . PRO E 1 275 ? 48.732 87.807 30.605 1.00 103.63 296 PRO E O 1
ATOM 12146 N N . SER E 1 276 ? 49.157 87.310 28.463 1.00 97.44 297 SER E N 1
ATOM 12147 C CA . SER E 1 276 ? 47.744 87.175 28.135 1.00 98.59 297 SER E CA 1
ATOM 12148 C C . SER E 1 276 ? 47.245 85.732 28.212 1.00 93.21 297 SER E C 1
ATOM 12149 O O . SER E 1 276 ? 46.166 85.434 27.685 1.00 90.73 297 SER E O 1
ATOM 12152 N N . LEU E 1 277 ? 48.011 84.832 28.831 1.00 90.12 298 LEU E N 1
ATOM 12153 C CA . LEU E 1 277 ? 47.570 83.473 29.122 1.00 83.33 298 LEU E CA 1
ATOM 12154 C C . LEU E 1 277 ? 47.083 83.304 30.560 1.00 83.56 298 LEU E C 1
ATOM 12155 O O . LEU E 1 277 ? 47.118 82.187 31.088 1.00 85.89 298 LEU E O 1
ATOM 12160 N N . ALA E 1 278 ? 46.639 84.391 31.202 1.00 81.65 299 ALA E N 1
ATOM 12161 C CA . ALA E 1 278 ? 46.267 84.360 32.618 1.00 80.95 299 ALA E CA 1
ATOM 12162 C C . ALA E 1 278 ? 44.959 83.623 32.888 1.00 80.05 299 ALA E C 1
ATOM 12163 O O . ALA E 1 278 ? 44.813 83.010 33.949 1.00 90.27 299 ALA E O 1
ATOM 12165 N N . GLY E 1 279 ? 43.995 83.694 31.977 1.00 70.73 300 GLY E N 1
ATOM 12166 C CA . GLY E 1 279 ? 42.666 83.148 32.214 1.00 65.79 300 GLY E CA 1
ATOM 12167 C C . GLY E 1 279 ? 41.870 83.912 33.270 1.00 65.51 300 GLY E C 1
ATOM 12168 O O . GLY E 1 279 ? 42.311 84.914 33.831 1.00 68.11 300 GLY E O 1
ATOM 12169 N N . LEU E 1 280 ? 40.666 83.397 33.556 1.00 63.16 301 LEU E N 1
ATOM 12170 C CA . LEU E 1 280 ? 39.820 84.011 34.578 1.00 61.05 301 LEU E CA 1
ATOM 12171 C C . LEU E 1 280 ? 40.426 83.821 35.968 1.00 70.12 301 LEU E C 1
ATOM 12172 O O . LEU E 1 280 ? 40.512 84.767 36.758 1.00 72.90 301 LEU E O 1
ATOM 12177 N N . GLN E 1 281 ? 40.833 82.595 36.295 1.00 73.26 302 GLN E N 1
ATOM 12178 C CA . GLN E 1 281 ? 41.481 82.316 37.563 1.00 77.29 302 GLN E CA 1
ATOM 12179 C C . GLN E 1 281 ? 42.832 81.628 37.432 1.00 81.46 302 GLN E C 1
ATOM 12180 O O . GLN E 1 281 ? 43.543 81.521 38.435 1.00 90.74 302 GLN E O 1
ATOM 12186 N N . GLY E 1 282 ? 43.207 81.161 36.246 1.00 76.46 303 GLY E N 1
ATOM 12187 C CA . GLY E 1 282 ? 44.436 80.434 36.040 1.00 72.87 303 GLY E CA 1
ATOM 12188 C C . GLY E 1 282 ? 44.193 79.258 35.116 1.00 71.03 303 GLY E C 1
ATOM 12189 O O . GLY E 1 282 ? 43.050 78.831 34.921 1.00 70.62 303 GLY E O 1
ATOM 12190 N N . PRO E 1 283 ? 45.257 78.698 34.537 1.00 68.26 304 PRO E N 1
ATOM 12191 C CA . PRO E 1 283 ? 45.080 77.590 33.586 1.00 65.73 304 PRO E CA 1
ATOM 12192 C C . PRO E 1 283 ? 44.656 76.317 34.300 1.00 65.54 304 PRO E C 1
ATOM 12193 O O . PRO E 1 283 ? 45.263 75.918 35.293 1.00 65.93 304 PRO E O 1
ATOM 12197 N N . THR E 1 284 ? 43.640 75.657 33.761 1.00 60.81 305 THR E N 1
ATOM 12198 C CA . THR E 1 284 ? 43.355 74.288 34.154 1.00 63.24 305 THR E CA 1
ATOM 12199 C C . THR E 1 284 ? 44.352 73.375 33.451 1.00 69.09 305 THR E C 1
ATOM 12200 O O . THR E 1 284 ? 44.555 73.502 32.239 1.00 77.70 305 THR E O 1
ATOM 12204 N N . VAL E 1 285 ? 45.002 72.477 34.197 1.00 65.81 306 VAL E N 1
ATOM 12205 C CA . VAL E 1 285 ? 46.038 71.609 33.630 1.00 65.34 306 VAL E CA 1
ATOM 12206 C C . VAL E 1 285 ? 45.718 70.149 33.898 1.00 67.40 306 VAL E C 1
ATOM 12207 O O . VAL E 1 285 ? 45.537 69.760 35.054 1.00 74.33 306 VAL E O 1
ATOM 12211 N N . SER E 1 286 ? 45.691 69.337 32.845 1.00 67.81 307 SER E N 1
ATOM 12212 C CA . SER E 1 286 ? 45.398 67.914 32.933 1.00 68.95 307 SER E CA 1
ATOM 12213 C C . SER E 1 286 ? 46.387 67.094 32.121 1.00 72.53 307 SER E C 1
ATOM 12214 O O . SER E 1 286 ? 47.026 67.609 31.199 1.00 73.85 307 SER E O 1
ATOM 12217 N N . PRO E 1 287 ? 46.574 65.824 32.471 1.00 71.16 308 PRO E N 1
ATOM 12218 C CA . PRO E 1 287 ? 47.546 65.001 31.747 1.00 68.81 308 PRO E CA 1
ATOM 12219 C C . PRO E 1 287 ? 47.015 64.560 30.396 1.00 67.32 308 PRO E C 1
ATOM 12220 O O . PRO E 1 287 ? 45.826 64.292 30.222 1.00 68.73 308 PRO E O 1
ATOM 12224 N N . VAL E 1 288 ? 47.923 64.488 29.434 1.00 69.05 309 VAL E N 1
ATOM 12225 C CA . VAL E 1 288 ? 47.642 63.996 28.092 1.00 69.71 309 VAL E CA 1
ATOM 12226 C C . VAL E 1 288 ? 48.574 62.831 27.827 1.00 73.30 309 VAL E C 1
ATOM 12227 O O . VAL E 1 288 ? 49.804 63.002 27.809 1.00 78.19 309 VAL E O 1
ATOM 12231 N N . PHE E 1 289 ? 47.984 61.662 27.597 1.00 75.75 310 PHE E N 1
ATOM 12232 C CA . PHE E 1 289 ? 48.694 60.402 27.448 1.00 81.38 310 PHE E CA 1
ATOM 12233 C C . PHE E 1 289 ? 48.814 60.035 25.977 1.00 90.68 310 PHE E C 1
ATOM 12234 O O . PHE E 1 289 ? 47.909 60.294 25.185 1.00 93.78 310 PHE E O 1
ATOM 12242 N N . CYS E 1 290 ? 49.928 59.401 25.624 1.00 100.30 311 CYS E N 1
ATOM 12243 C CA . CYS E 1 290 ? 50.101 58.869 24.282 1.00 107.35 311 CYS E CA 1
ATOM 12244 C C . CYS E 1 290 ? 51.026 57.671 24.343 1.00 110.77 311 CYS E C 1
ATOM 12245 O O . CYS E 1 290 ? 51.892 57.580 25.218 1.00 111.18 311 CYS E O 1
ATOM 12248 N N . LYS E 1 291 ? 50.812 56.744 23.411 1.00 117.76 312 LYS E N 1
ATOM 12249 C CA . LYS E 1 291 ? 51.593 55.513 23.353 1.00 122.89 312 LYS E CA 1
ATOM 12250 C C . LYS E 1 291 ? 52.896 55.764 22.608 1.00 129.80 312 LYS E C 1
ATOM 12251 O O . LYS E 1 291 ? 52.893 56.254 21.476 1.00 126.41 312 LYS E O 1
ATOM 12257 N N . ARG E 1 292 ? 54.006 55.399 23.240 1.00 144.78 313 ARG E N 1
ATOM 12258 C CA . ARG E 1 292 ? 55.330 55.679 22.708 1.00 151.75 313 ARG E CA 1
ATOM 12259 C C . ARG E 1 292 ? 55.827 54.432 21.994 1.00 158.77 313 ARG E C 1
ATOM 12260 O O . ARG E 1 292 ? 55.772 54.348 20.762 1.00 160.88 313 ARG E O 1
ATOM 12268 N N . ASP E 1 293 ? 56.324 53.467 22.762 1.00 162.30 314 ASP E N 1
ATOM 12269 C CA . ASP E 1 293 ? 56.721 52.170 22.230 1.00 160.39 314 ASP E CA 1
ATOM 12270 C C . ASP E 1 293 ? 55.864 51.072 22.848 1.00 156.24 314 ASP E C 1
ATOM 12271 O O . ASP E 1 293 ? 56.385 50.120 23.437 1.00 158.08 314 ASP E O 1
ATOM 12276 N N . GLY E 1 294 ? 54.545 51.212 22.731 1.00 151.81 315 GLY E N 1
ATOM 12277 C CA . GLY E 1 294 ? 53.594 50.312 23.346 1.00 150.44 315 GLY E CA 1
ATOM 12278 C C . GLY E 1 294 ? 53.242 50.579 24.794 1.00 146.81 315 GLY E C 1
ATOM 12279 O O . GLY E 1 294 ? 52.307 49.946 25.305 1.00 147.23 315 GLY E O 1
ATOM 12280 N N . LYS E 1 295 ? 53.928 51.494 25.479 1.00 142.72 316 LYS E N 1
ATOM 12281 C CA . LYS E 1 295 ? 53.511 51.914 26.811 1.00 137.96 316 LYS E CA 1
ATOM 12282 C C . LYS E 1 295 ? 53.040 53.360 26.753 1.00 130.82 316 LYS E C 1
ATOM 12283 O O . LYS E 1 295 ? 53.596 54.179 26.012 1.00 126.38 316 LYS E O 1
ATOM 12289 N N . VAL E 1 296 ? 52.018 53.657 27.537 1.00 128.13 317 VAL E N 1
ATOM 12290 C CA . VAL E 1 296 ? 51.461 54.996 27.633 1.00 121.94 317 VAL E CA 1
ATOM 12291 C C . VAL E 1 296 ? 52.110 55.713 28.804 1.00 120.09 317 VAL E C 1
ATOM 12292 O O . VAL E 1 296 ? 52.496 55.107 29.812 1.00 120.84 317 VAL E O 1
ATOM 12296 N N . SER E 1 297 ? 52.250 57.024 28.651 1.00 118.09 318 SER E N 1
ATOM 12297 C CA . SER E 1 297 ? 52.816 57.877 29.681 1.00 115.24 318 SER E CA 1
ATOM 12298 C C . SER E 1 297 ? 52.299 59.286 29.442 1.00 108.85 318 SER E C 1
ATOM 12299 O O . SER E 1 297 ? 52.012 59.667 28.304 1.00 106.87 318 SER E O 1
ATOM 12302 N N . ALA E 1 298 ? 52.167 60.046 30.529 1.00 106.59 319 ALA E N 1
ATOM 12303 C CA . ALA E 1 298 ? 51.660 61.416 30.470 1.00 105.79 319 ALA E CA 1
ATOM 12304 C C . ALA E 1 298 ? 52.784 62.339 30.013 1.00 108.80 319 ALA E C 1
ATOM 12305 O O . ALA E 1 298 ? 53.402 63.066 30.797 1.00 110.86 319 ALA E O 1
ATOM 12307 N N . ASP E 1 299 ? 53.038 62.309 28.701 1.00 111.80 320 ASP E N 1
ATOM 12308 C CA . ASP E 1 299 ? 54.046 63.165 28.086 1.00 111.94 320 ASP E CA 1
ATOM 12309 C C . ASP E 1 299 ? 53.562 64.581 27.842 1.00 101.95 320 ASP E C 1
ATOM 12310 O O . ASP E 1 299 ? 54.387 65.498 27.754 1.00 98.54 320 ASP E O 1
ATOM 12315 N N . TYR E 1 300 ? 52.258 64.778 27.707 1.00 97.15 321 TYR E N 1
ATOM 12316 C CA . TYR E 1 300 ? 51.725 66.102 27.465 1.00 92.38 321 TYR E CA 1
ATOM 12317 C C . TYR E 1 300 ? 50.769 66.485 28.576 1.00 87.97 321 TYR E C 1
ATOM 12318 O O . TYR E 1 300 ? 50.438 65.689 29.453 1.00 91.10 321 TYR E O 1
ATOM 12327 N N . TYR E 1 301 ? 50.385 67.748 28.559 1.00 80.25 322 TYR E N 1
ATOM 12328 C CA . TYR E 1 301 ? 49.357 68.265 29.434 1.00 75.04 322 TYR E CA 1
ATOM 12329 C C . TYR E 1 301 ? 48.514 69.239 28.627 1.00 77.00 322 TYR E C 1
ATOM 12330 O O . TYR E 1 301 ? 49.032 69.965 27.772 1.00 78.68 322 TYR E O 1
ATOM 12339 N N . ALA E 1 302 ? 47.214 69.220 28.875 1.00 73.42 323 ALA E N 1
ATOM 12340 C CA . ALA E 1 302 ? 46.277 70.133 28.252 1.00 69.04 323 ALA E CA 1
ATOM 12341 C C . ALA E 1 302 ? 45.943 71.231 29.248 1.00 69.76 323 ALA E C 1
ATOM 12342 O O . ALA E 1 302 ? 45.670 70.945 30.418 1.00 73.80 323 ALA E O 1
ATOM 12344 N N . ILE E 1 303 ? 46.005 72.483 28.794 1.00 69.28 324 ILE E N 1
ATOM 12345 C CA . ILE E 1 303 ? 45.645 73.644 29.601 1.00 67.51 324 ILE E CA 1
ATOM 12346 C C . ILE E 1 303 ? 44.374 74.255 29.033 1.00 68.54 324 ILE E C 1
ATOM 12347 O O . ILE E 1 303 ? 44.128 74.215 27.821 1.00 77.46 324 ILE E O 1
ATOM 12352 N N . VAL E 1 304 ? 43.563 74.824 29.918 1.00 63.11 325 VAL E N 1
ATOM 12353 C CA . VAL E 1 304 ? 42.327 75.503 29.546 1.00 63.07 325 VAL E CA 1
ATOM 12354 C C . VAL E 1 304 ? 42.356 76.888 30.164 1.00 68.09 325 VAL E C 1
ATOM 12355 O O . VAL E 1 304 ? 42.549 77.023 31.379 1.00 76.20 325 VAL E O 1
ATOM 12359 N N . ILE E 1 305 ? 42.171 77.910 29.332 1.00 64.97 326 ILE E N 1
ATOM 12360 C CA . ILE E 1 305 ? 42.089 79.290 29.797 1.00 64.67 326 ILE E CA 1
ATOM 12361 C C . ILE E 1 305 ? 40.993 79.988 29.010 1.00 67.72 326 ILE E C 1
ATOM 12362 O O . ILE E 1 305 ? 40.711 79.640 27.859 1.00 68.78 326 ILE E O 1
ATOM 12367 N N . CYS E 1 306 ? 40.372 80.978 29.639 1.00 68.76 327 CYS E N 1
ATOM 12368 C CA . CYS E 1 306 ? 39.585 81.950 28.898 1.00 72.04 327 CYS E CA 1
ATOM 12369 C C . CYS E 1 306 ? 40.507 83.016 28.339 1.00 76.08 327 CYS E C 1
ATOM 12370 O O . CYS E 1 306 ? 41.405 83.502 29.028 1.00 83.92 327 CYS E O 1
ATOM 12373 N N . VAL E 1 307 ? 40.288 83.373 27.083 1.00 73.52 328 VAL E N 1
ATOM 12374 C CA . VAL E 1 307 ? 41.054 84.436 26.448 1.00 68.94 328 VAL E CA 1
ATOM 12375 C C . VAL E 1 307 ? 40.058 85.430 25.870 1.00 68.77 328 VAL E C 1
ATOM 12376 O O . VAL E 1 307 ? 39.148 85.024 25.131 1.00 65.10 328 VAL E O 1
ATOM 12380 N N . PRO E 1 308 ? 40.162 86.719 26.180 1.00 66.36 329 PRO E N 1
ATOM 12381 C CA . PRO E 1 308 ? 39.299 87.693 25.507 1.00 67.25 329 PRO E CA 1
ATOM 12382 C C . PRO E 1 308 ? 39.542 87.684 24.008 1.00 70.28 329 PRO E C 1
ATOM 12383 O O . PRO E 1 308 ? 40.677 87.571 23.549 1.00 75.18 329 PRO E O 1
ATOM 12387 N N . LYS E 1 309 ? 38.456 87.836 23.247 1.00 72.16 330 LYS E N 1
ATOM 12388 C CA . LYS E 1 309 ? 38.542 87.700 21.798 1.00 70.22 330 LYS E CA 1
ATOM 12389 C C . LYS E 1 309 ? 39.549 88.684 21.231 1.00 74.73 330 LYS E C 1
ATOM 12390 O O . LYS E 1 309 ? 40.363 88.328 20.372 1.00 79.04 330 LYS E O 1
ATOM 12396 N N . LYS E 1 310 ? 39.544 89.912 21.745 1.00 75.70 331 LYS E N 1
ATOM 12397 C CA . LYS E 1 310 ? 40.472 90.921 21.260 1.00 80.29 331 LYS E CA 1
ATOM 12398 C C . LYS E 1 310 ? 41.919 90.515 21.493 1.00 76.53 331 LYS E C 1
ATOM 12399 O O . LYS E 1 310 ? 42.813 91.056 20.842 1.00 80.60 331 LYS E O 1
ATOM 12405 N N . ALA E 1 311 ? 42.175 89.576 22.399 1.00 72.45 332 ALA E N 1
ATOM 12406 C CA . ALA E 1 311 ? 43.529 89.107 22.657 1.00 74.63 332 ALA E CA 1
ATOM 12407 C C . ALA E 1 311 ? 43.883 87.812 21.922 1.00 77.93 332 ALA E C 1
ATOM 12408 O O . ALA E 1 311 ? 45.068 87.427 21.914 1.00 77.80 332 ALA E O 1
ATOM 12410 N N . LEU E 1 312 ? 42.917 87.195 21.226 1.00 72.81 333 LEU E N 1
ATOM 12411 C CA . LEU E 1 312 ? 43.070 85.811 20.787 1.00 71.20 333 LEU E CA 1
ATOM 12412 C C . LEU E 1 312 ? 44.360 85.602 20.008 1.00 76.91 333 LEU E C 1
ATOM 12413 O O . LEU E 1 312 ? 45.218 84.802 20.402 1.00 77.58 333 LEU E O 1
ATOM 12418 N N . TYR E 1 313 ? 44.529 86.356 18.925 1.00 79.75 334 TYR E N 1
ATOM 12419 C CA . TYR E 1 313 ? 45.678 86.170 18.044 1.00 84.37 334 TYR E CA 1
ATOM 12420 C C . TYR E 1 313 ? 46.984 86.299 18.823 1.00 84.10 334 TYR E C 1
ATOM 12421 O O . TYR E 1 313 ? 47.872 85.433 18.739 1.00 81.12 334 TYR E O 1
ATOM 12430 N N . LYS E 1 314 ? 47.089 87.350 19.638 1.00 84.26 335 LYS E N 1
ATOM 12431 C CA . LYS E 1 314 ? 48.299 87.551 20.423 1.00 85.11 335 LYS E CA 1
ATOM 12432 C C . LYS E 1 314 ? 48.497 86.390 21.387 1.00 89.30 335 LYS E C 1
ATOM 12433 O O . LYS E 1 314 ? 49.597 85.824 21.475 1.00 91.66 335 LYS E O 1
ATOM 12439 N N . SER E 1 315 ? 47.398 85.923 21.997 1.00 86.84 336 SER E N 1
ATOM 12440 C CA . SER E 1 315 ? 47.465 84.777 22.897 1.00 80.04 336 SER E CA 1
ATOM 12441 C C . SER E 1 315 ? 48.019 83.565 22.184 1.00 76.23 336 SER E C 1
ATOM 12442 O O . SER E 1 315 ? 48.914 82.887 22.706 1.00 74.52 336 SER E O 1
ATOM 12445 N N . ILE E 1 316 ? 47.576 83.341 20.943 1.00 75.98 337 ILE E N 1
ATOM 12446 C CA . ILE E 1 316 ? 48.063 82.186 20.207 1.00 73.78 337 ILE E CA 1
ATOM 12447 C C . ILE E 1 316 ? 49.571 82.256 20.083 1.00 81.00 337 ILE E C 1
ATOM 12448 O O . ILE E 1 316 ? 50.282 81.305 20.436 1.00 83.12 337 ILE E O 1
ATOM 12453 N N . GLN E 1 317 ? 50.091 83.419 19.675 1.00 83.98 338 GLN E N 1
ATOM 12454 C CA . GLN E 1 317 ? 51.536 83.521 19.518 1.00 85.10 338 GLN E CA 1
ATOM 12455 C C . GLN E 1 317 ? 52.236 83.161 20.813 1.00 82.12 338 GLN E C 1
ATOM 12456 O O . GLN E 1 317 ? 53.138 82.315 20.823 1.00 84.47 338 GLN E O 1
ATOM 12462 N N . GLN E 1 318 ? 51.737 83.688 21.931 1.00 81.51 339 GLN E N 1
ATOM 12463 C CA . GLN E 1 318 ? 52.360 83.415 23.218 1.00 79.66 339 GLN E CA 1
ATOM 12464 C C . GLN E 1 318 ? 52.324 81.927 23.533 1.00 82.39 339 GLN E C 1
ATOM 12465 O O . GLN E 1 318 ? 53.336 81.345 23.945 1.00 81.18 339 GLN E O 1
ATOM 12471 N N . LEU E 1 319 ? 51.192 81.274 23.249 1.00 87.55 340 LEU E N 1
ATOM 12472 C CA . LEU E 1 319 ? 51.071 79.851 23.532 1.00 83.56 340 LEU E CA 1
ATOM 12473 C C . LEU E 1 319 ? 52.060 79.041 22.703 1.00 86.91 340 LEU E C 1
ATOM 12474 O O . LEU E 1 319 ? 52.546 78.003 23.164 1.00 92.95 340 LEU E O 1
ATOM 12479 N N . ARG E 1 320 ? 52.382 79.495 21.488 1.00 81.62 341 ARG E N 1
ATOM 12480 C CA . ARG E 1 320 ? 53.374 78.772 20.707 1.00 79.42 341 ARG E CA 1
ATOM 12481 C C . ARG E 1 320 ? 54.769 78.936 21.279 1.00 82.80 341 ARG E C 1
ATOM 12482 O O . ARG E 1 320 ? 55.585 78.009 21.192 1.00 85.78 341 ARG E O 1
ATOM 12490 N N . ALA E 1 321 ? 55.056 80.092 21.8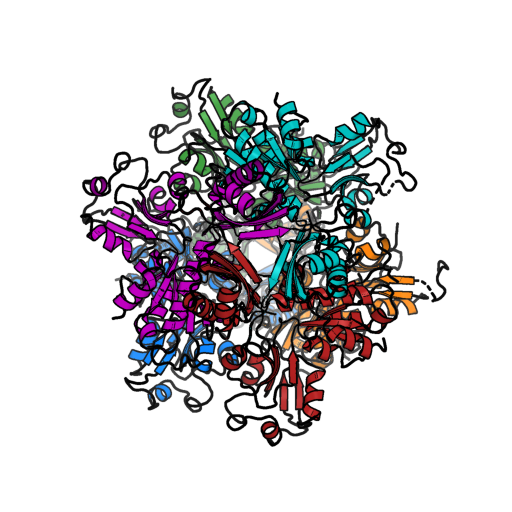86 1.00 80.29 342 ALA E N 1
ATOM 12491 C CA . ALA E 1 321 ? 56.408 80.342 22.370 1.00 77.71 342 ALA E CA 1
ATOM 12492 C C . ALA E 1 321 ? 56.768 79.394 23.494 1.00 80.86 342 ALA E C 1
ATOM 12493 O O . ALA E 1 321 ? 57.943 79.060 23.670 1.00 92.26 342 ALA E O 1
ATOM 12495 N N . ILE E 1 322 ? 55.779 78.958 24.257 1.00 77.12 343 ILE E N 1
ATOM 12496 C CA . ILE E 1 322 ? 55.993 78.050 25.362 1.00 78.26 343 ILE E CA 1
ATOM 12497 C C . ILE E 1 322 ? 55.709 76.599 24.960 1.00 80.93 343 ILE E C 1
ATOM 12498 O O . ILE E 1 322 ? 55.563 75.735 25.824 1.00 85.80 343 ILE E O 1
ATOM 12503 N N . GLY E 1 323 ? 55.604 76.323 23.664 1.00 75.86 344 GLY E N 1
ATOM 12504 C CA . GLY E 1 323 ? 55.483 74.965 23.185 1.00 77.28 344 GLY E CA 1
ATOM 12505 C C . GLY E 1 323 ? 54.073 74.433 23.042 1.00 82.68 344 GLY E C 1
ATOM 12506 O O . GLY E 1 323 ? 53.905 73.222 22.854 1.00 86.80 344 GLY E O 1
ATOM 12507 N N . GLY E 1 324 ? 53.053 75.288 23.100 1.00 82.70 345 GLY E N 1
ATOM 12508 C CA . GLY E 1 324 ? 51.695 74.814 22.943 1.00 80.34 345 GLY E CA 1
ATOM 12509 C C . GLY E 1 324 ? 51.371 74.513 21.492 1.00 82.04 345 GLY E C 1
ATOM 12510 O O . GLY E 1 324 ? 51.874 75.153 20.577 1.00 84.90 345 GLY E O 1
ATOM 12511 N N . SER E 1 325 ? 50.503 73.522 21.290 1.00 84.96 346 SER E N 1
ATOM 12512 C CA . SER E 1 325 ? 50.062 73.115 19.960 1.00 82.59 346 SER E CA 1
ATOM 12513 C C . SER E 1 325 ? 48.630 72.608 20.058 1.00 81.46 346 SER E C 1
ATOM 12514 O O . SER E 1 325 ? 48.100 72.385 21.149 1.00 85.69 346 SER E O 1
ATOM 12517 N N . GLY E 1 326 ? 48.000 72.444 18.899 1.00 76.41 347 GLY E N 1
ATOM 12518 C CA . GLY E 1 326 ? 46.642 71.951 18.833 1.00 70.65 347 GLY E CA 1
ATOM 12519 C C . GLY E 1 326 ? 45.717 72.818 19.650 1.00 72.30 347 GLY E C 1
ATOM 12520 O O . GLY E 1 326 ? 44.925 72.315 20.459 1.00 75.92 347 GLY E O 1
ATOM 12521 N N . VAL E 1 327 ? 45.794 74.128 19.434 1.00 68.73 348 VAL E N 1
ATOM 12522 C CA . VAL E 1 327 ? 45.078 75.079 20.277 1.00 62.86 348 VAL E CA 1
ATOM 12523 C C . VAL E 1 327 ? 43.633 75.148 19.809 1.00 62.45 348 VAL E C 1
ATOM 12524 O O . VAL E 1 327 ? 43.331 75.754 18.783 1.00 65.59 348 VAL E O 1
ATOM 12528 N N . LEU E 1 328 ? 42.740 74.533 20.570 1.00 63.51 349 LEU E N 1
ATOM 12529 C CA . LEU E 1 328 ? 41.315 74.576 20.289 1.00 65.89 349 LEU E CA 1
ATOM 12530 C C . LEU E 1 328 ? 40.737 75.886 20.803 1.00 68.31 349 LEU E C 1
ATOM 12531 O O . LEU E 1 328 ? 40.924 76.237 21.974 1.00 77.52 349 LEU E O 1
ATOM 12536 N N . VAL E 1 329 ? 40.030 76.603 19.938 1.00 61.98 350 VAL E N 1
ATOM 12537 C CA . VAL E 1 329 ? 39.354 77.839 20.302 1.00 62.96 350 VAL E CA 1
ATOM 12538 C C . VAL E 1 329 ? 37.874 77.659 20.032 1.00 65.23 350 VAL E C 1
ATOM 12539 O O . VAL E 1 329 ? 37.489 77.197 18.952 1.00 67.81 350 VAL E O 1
ATOM 12543 N N . SER E 1 330 ? 37.047 77.972 21.022 1.00 69.26 351 SER E N 1
ATOM 12544 C CA . SER E 1 330 ? 35.608 77.784 20.853 1.00 67.62 351 SER E CA 1
ATOM 12545 C C . SER E 1 330 ? 34.872 78.863 21.624 1.00 61.60 351 SER E C 1
ATOM 12546 O O . SER E 1 330 ? 35.421 79.426 22.578 1.00 60.86 351 SER E O 1
ATOM 12549 N N . PRO E 1 331 ? 33.657 79.201 21.222 1.00 62.78 352 PRO E N 1
ATOM 12550 C CA . PRO E 1 331 ? 32.922 80.276 21.887 1.00 62.88 352 PRO E CA 1
ATOM 12551 C C . PRO E 1 331 ? 32.076 79.753 23.043 1.00 66.91 352 PRO E C 1
ATOM 12552 O O . PRO E 1 331 ? 31.946 78.546 23.257 1.00 71.19 352 PRO E O 1
ATOM 12556 N N . LEU E 1 332 ? 31.502 80.702 23.789 1.00 64.98 353 LEU E N 1
ATOM 12557 C CA . LEU E 1 332 ? 30.707 80.427 24.981 1.00 62.42 353 LEU E CA 1
ATOM 12558 C C . LEU E 1 332 ? 29.316 81.034 24.853 1.00 62.36 353 LEU E C 1
ATOM 12559 O O . LEU E 1 332 ? 29.156 82.137 24.326 1.00 67.14 353 LEU E O 1
ATOM 12564 N N . THR E 1 333 ? 28.309 80.315 25.353 1.00 58.85 354 THR E N 1
ATOM 12565 C CA . THR E 1 333 ? 26.963 80.878 25.412 1.00 59.61 354 THR E CA 1
ATOM 12566 C C . THR E 1 333 ? 26.807 81.848 26.581 1.00 68.69 354 THR E C 1
ATOM 12567 O O . THR E 1 333 ? 26.317 82.966 26.400 1.00 79.04 354 THR E O 1
ATOM 12571 N N . TYR E 1 334 ? 27.202 81.426 27.790 1.00 64.93 355 TYR E N 1
ATOM 12572 C CA . TYR E 1 334 ? 27.103 82.224 29.004 1.00 58.45 355 TYR E CA 1
ATOM 12573 C C . TYR E 1 334 ? 28.402 82.095 29.790 1.00 56.58 355 TYR E C 1
ATOM 12574 O O . TYR E 1 334 ? 29.083 81.067 29.721 1.00 58.06 355 TYR E O 1
ATOM 12583 N N . ILE E 1 335 ? 28.735 83.141 30.542 1.00 53.42 356 ILE E N 1
ATOM 12584 C CA . ILE E 1 335 ? 29.754 83.093 31.586 1.00 62.25 356 ILE E CA 1
ATOM 12585 C C . ILE E 1 335 ? 29.136 83.706 32.833 1.00 67.60 356 ILE E C 1
ATOM 12586 O O . ILE E 1 335 ? 28.976 84.930 32.905 1.00 69.29 356 ILE E O 1
ATOM 12591 N N . PHE E 1 336 ? 28.787 82.877 33.811 1.00 69.72 357 PHE E N 1
ATOM 12592 C CA . PHE E 1 336 ? 28.197 83.393 35.040 1.00 72.61 357 PHE E CA 1
ATOM 12593 C C . PHE E 1 336 ? 29.284 83.657 36.075 1.00 82.44 357 PHE E C 1
ATOM 12594 O O . PHE E 1 336 ? 30.142 82.801 36.316 1.00 85.58 357 PHE E O 1
ATOM 12602 N N . ASP E 1 337 ? 29.249 84.847 36.676 1.00 87.80 358 ASP E N 1
ATOM 12603 C CA . ASP E 1 337 ? 30.203 85.187 37.723 1.00 94.80 358 ASP E CA 1
ATOM 12604 C C . ASP E 1 337 ? 29.432 85.813 38.885 1.00 98.79 358 ASP E C 1
ATOM 12605 O O . ASP E 1 337 ? 28.266 85.477 39.108 1.00 97.42 358 ASP E O 1
ATOM 12610 N N . GLU E 1 338 ? 30.067 86.703 39.642 1.00 107.97 359 GLU E N 1
ATOM 12611 C CA . GLU E 1 338 ? 29.371 87.421 40.703 1.00 114.56 359 GLU E CA 1
ATOM 12612 C C . GLU E 1 338 ? 28.371 88.422 40.125 1.00 111.78 359 GLU E C 1
ATOM 12613 O O . GLU E 1 338 ? 28.630 89.062 39.101 1.00 114.42 359 GLU E O 1
ATOM 12619 N N . GLU E 1 339 ? 27.209 88.537 40.775 1.00 102.52 360 GLU E N 1
ATOM 12620 C CA . GLU E 1 339 ? 26.164 89.437 40.296 1.00 96.37 360 GLU E CA 1
ATOM 12621 C C . GLU E 1 339 ? 26.593 90.896 40.318 1.00 95.53 360 GLU E C 1
ATOM 12622 O O . GLU E 1 339 ? 27.257 91.359 41.251 1.00 99.75 360 GLU E O 1
ATOM 12628 N N . THR E 1 340 ? 26.125 91.647 39.356 1.00 91.71 361 THR E N 1
ATOM 12629 C CA . THR E 1 340 ? 26.466 93.023 39.353 1.00 90.40 361 THR E CA 1
ATOM 12630 C C . THR E 1 340 ? 25.505 93.741 40.247 1.00 91.89 361 THR E C 1
ATOM 12631 O O . THR E 1 340 ? 24.457 93.241 40.633 1.00 92.02 361 THR E O 1
ATOM 12635 N N . PRO E 1 341 ? 25.745 95.022 40.452 1.00 91.69 362 PRO E N 1
ATOM 12636 C CA . PRO E 1 341 ? 24.811 95.756 41.319 1.00 92.74 362 PRO E CA 1
ATOM 12637 C C . PRO E 1 341 ? 23.434 95.959 40.708 1.00 89.32 362 PRO E C 1
ATOM 12638 O O . PRO E 1 341 ? 22.534 96.400 41.433 1.00 93.19 362 PRO E O 1
ATOM 12642 N N . ARG E 1 342 ? 23.217 95.786 39.411 1.00 82.33 363 ARG E N 1
ATOM 12643 C CA . ARG E 1 342 ? 21.926 95.971 38.789 1.00 78.38 363 ARG E CA 1
ATOM 12644 C C . ARG E 1 342 ? 20.753 95.334 39.495 1.00 77.39 363 ARG E C 1
ATOM 12645 O O . ARG E 1 342 ? 19.731 95.942 39.632 1.00 80.56 363 ARG E O 1
ATOM 12653 N N . TRP E 1 343 ? 20.874 94.109 39.938 1.00 74.39 364 TRP E N 1
ATOM 12654 C CA . TRP E 1 343 ? 19.741 93.498 40.624 1.00 78.17 364 TRP E CA 1
ATOM 12655 C C . TRP E 1 343 ? 19.390 94.248 41.910 1.00 84.92 364 TRP E C 1
ATOM 12656 O O . TRP E 1 343 ? 18.224 94.617 42.123 1.00 87.16 364 TRP E O 1
ATOM 12667 N N . ARG E 1 344 ? 20.388 94.526 42.763 1.00 86.74 365 ARG E N 1
ATOM 12668 C CA . ARG E 1 344 ? 20.088 95.270 43.982 1.00 84.30 365 ARG E CA 1
ATOM 12669 C C . ARG E 1 344 ? 19.551 96.650 43.647 1.00 78.53 365 ARG E C 1
ATOM 12670 O O . ARG E 1 344 ? 18.629 97.134 44.308 1.00 82.07 365 ARG E O 1
ATOM 12678 N N . GLN E 1 345 ? 20.073 97.273 42.584 1.00 72.63 366 GLN E N 1
ATOM 12679 C CA . GLN E 1 345 ? 19.594 98.599 42.212 1.00 79.62 366 GLN E CA 1
ATOM 12680 C C . GLN E 1 345 ? 18.127 98.536 41.820 1.00 80.58 366 GLN E C 1
ATOM 12681 O O . GLN E 1 345 ? 17.335 99.426 42.167 1.00 84.43 366 GLN E O 1
ATOM 12687 N N . LEU E 1 346 ? 17.742 97.467 41.122 1.00 75.44 367 LEU E N 1
ATOM 12688 C CA . LEU E 1 346 ? 16.339 97.271 40.803 1.00 72.46 367 LEU E CA 1
ATOM 12689 C C . LEU E 1 346 ? 15.509 97.178 42.074 1.00 81.89 367 LEU E C 1
ATOM 12690 O O . LEU E 1 346 ? 14.462 97.832 42.191 1.00 87.92 367 LEU E O 1
ATOM 12695 N N . LEU E 1 347 ? 15.984 96.407 43.063 1.00 80.80 368 LEU E N 1
ATOM 12696 C CA . LEU E 1 347 ? 15.216 96.283 44.299 1.00 76.30 368 LEU E CA 1
ATOM 12697 C C . LEU E 1 347 ? 15.128 97.602 45.058 1.00 86.04 368 LEU E C 1
ATOM 12698 O O . LEU E 1 347 ? 14.104 97.876 45.691 1.00 89.82 368 LEU E O 1
ATOM 12703 N N . SER E 1 348 ? 16.167 98.440 45.002 1.00 90.82 369 SER E N 1
ATOM 12704 C CA . SER E 1 348 ? 16.067 99.749 45.637 1.00 97.52 369 SER E CA 1
ATOM 12705 C C . SER E 1 348 ? 15.031 100.614 44.934 1.00 101.75 369 SER E C 1
ATOM 12706 O O . SER E 1 348 ? 14.260 101.324 45.590 1.00 105.61 369 SER E O 1
ATOM 12709 N N . LYS E 1 349 ? 14.974 100.545 43.599 1.00 103.19 370 LYS E N 1
ATOM 12710 C CA . LYS E 1 349 ? 13.941 101.290 42.885 1.00 101.06 370 LYS E CA 1
ATOM 12711 C C . LYS E 1 349 ? 12.549 100.754 43.183 1.00 100.73 370 LYS E C 1
ATOM 12712 O O . LYS E 1 349 ? 11.569 101.497 43.053 1.00 101.67 370 LYS E O 1
ATOM 12718 N N . LEU E 1 350 ? 12.440 99.495 43.609 1.00 99.85 371 LEU E N 1
ATOM 12719 C CA . LEU E 1 350 ? 11.135 98.936 43.929 1.00 102.14 371 LEU E CA 1
ATOM 12720 C C . LEU E 1 350 ? 10.696 99.233 45.354 1.00 113.47 371 LEU E C 1
ATOM 12721 O O . LEU E 1 350 ? 9.490 99.229 45.621 1.00 118.05 371 LEU E O 1
ATOM 12726 N N . GLY E 1 351 ? 11.635 99.522 46.257 1.00 117.04 372 GLY E N 1
ATOM 12727 C CA . GLY E 1 351 ? 11.345 99.648 47.676 1.00 118.59 372 GLY E CA 1
ATOM 12728 C C . GLY E 1 351 ? 11.462 98.339 48.436 1.00 119.00 372 GLY E C 1
ATOM 12729 O O . GLY E 1 351 ? 12.396 97.559 48.218 1.00 118.40 372 GLY E O 1
ATOM 12730 N N . GLN F 1 17 ? 45.511 105.035 6.900 1.00 177.01 38 GLN F N 1
ATOM 12731 C CA . GLN F 1 17 ? 45.305 104.544 8.258 1.00 175.55 38 GLN F CA 1
ATOM 12732 C C . GLN F 1 17 ? 44.378 103.324 8.269 1.00 173.94 38 GLN F C 1
ATOM 12733 O O . GLN F 1 17 ? 44.187 102.674 9.302 1.00 170.36 38 GLN F O 1
ATOM 12739 N N . GLU F 1 18 ? 43.818 102.998 7.107 1.00 176.01 39 GLU F N 1
ATOM 12740 C CA . GLU F 1 18 ? 42.750 102.016 7.024 1.00 175.33 39 GLU F CA 1
ATOM 12741 C C . GLU F 1 18 ? 43.186 100.857 6.142 1.00 175.97 39 GLU F C 1
ATOM 12742 O O . GLU F 1 18 ? 43.790 101.066 5.086 1.00 179.33 39 GLU F O 1
ATOM 12748 N N . ILE F 1 19 ? 42.882 99.638 6.578 1.00 160.23 40 ILE F N 1
ATOM 12749 C CA . ILE F 1 19 ? 43.112 98.437 5.784 1.00 152.26 40 ILE F CA 1
ATOM 12750 C C . ILE F 1 19 ? 41.779 97.964 5.214 1.00 150.47 40 ILE F C 1
ATOM 12751 O O . ILE F 1 19 ? 40.800 97.785 5.957 1.00 151.99 40 ILE F O 1
ATOM 12756 N N . ARG F 1 20 ? 41.743 97.755 3.895 1.00 146.54 41 ARG F N 1
ATOM 12757 C CA . ARG F 1 20 ? 40.515 97.434 3.177 1.00 142.91 41 ARG F CA 1
ATOM 12758 C C . ARG F 1 20 ? 40.574 96.054 2.536 1.00 135.70 41 ARG F C 1
ATOM 12759 O O . ARG F 1 20 ? 41.478 95.763 1.744 1.00 133.17 41 ARG F O 1
ATOM 12767 N N . LEU F 1 21 ? 39.560 95.246 2.833 1.00 133.43 42 LEU F N 1
ATOM 12768 C CA . LEU F 1 21 ? 39.406 93.877 2.361 1.00 130.02 42 LEU F CA 1
ATOM 12769 C C . LEU F 1 21 ? 38.096 93.783 1.590 1.00 131.84 42 LEU F C 1
ATOM 12770 O O . LEU F 1 21 ? 37.025 94.054 2.145 1.00 132.17 42 LEU F O 1
ATOM 12775 N N . GLY F 1 22 ? 38.185 93.416 0.313 1.00 132.69 43 GLY F N 1
ATOM 12776 C CA . GLY F 1 22 ? 37.006 93.287 -0.531 1.00 133.64 43 GLY F CA 1
ATOM 12777 C C . GLY F 1 22 ? 36.395 91.897 -0.441 1.00 132.70 43 GLY F C 1
ATOM 12778 O O . GLY F 1 22 ? 37.105 90.893 -0.400 1.00 132.06 43 GLY F O 1
ATOM 12779 N N . LEU F 1 23 ? 35.064 91.856 -0.406 1.00 128.94 44 LEU F N 1
ATOM 12780 C CA . LEU F 1 23 ? 34.295 90.624 -0.329 1.00 125.22 44 LEU F CA 1
ATOM 12781 C C . LEU F 1 23 ? 33.181 90.638 -1.368 1.00 128.67 44 LEU F C 1
ATOM 12782 O O . LEU F 1 23 ? 32.687 91.708 -1.742 1.00 128.57 44 LEU F O 1
ATOM 12787 N N . PRO F 1 24 ? 32.790 89.464 -1.874 1.00 131.57 45 PRO F N 1
ATOM 12788 C CA . PRO F 1 24 ? 31.744 89.406 -2.907 1.00 136.60 45 PRO F CA 1
ATOM 12789 C C . PRO F 1 24 ? 30.382 89.865 -2.403 1.00 145.86 45 PRO F C 1
ATOM 12790 O O . PRO F 1 24 ? 29.953 89.515 -1.302 1.00 143.02 45 PRO F O 1
ATOM 12794 N N . SER F 1 25 ? 29.683 90.621 -3.257 1.00 160.50 46 SER F N 1
ATOM 12795 C CA . SER F 1 25 ? 28.418 91.264 -2.917 1.00 165.31 46 SER F CA 1
ATOM 12796 C C . SER F 1 25 ? 27.211 90.367 -3.165 1.00 167.63 46 SER F C 1
ATOM 12797 O O . SER F 1 25 ? 26.277 90.351 -2.356 1.00 170.04 46 SER F O 1
ATOM 12800 N N . LYS F 1 26 ? 27.211 89.615 -4.263 1.00 155.03 47 LYS F N 1
ATOM 12801 C CA . LYS F 1 26 ? 26.092 88.756 -4.608 1.00 149.26 47 LYS F CA 1
ATOM 12802 C C . LYS F 1 26 ? 26.572 87.394 -5.071 1.00 146.34 47 LYS F C 1
ATOM 12803 O O . LYS F 1 26 ? 27.725 87.209 -5.464 1.00 144.93 47 LYS F O 1
ATOM 12809 N N . GLY F 1 27 ? 25.648 86.444 -5.024 1.00 153.74 48 GLY F N 1
ATOM 12810 C CA . GLY F 1 27 ? 25.916 85.080 -5.424 1.00 159.28 48 GLY F CA 1
ATOM 12811 C C . GLY F 1 27 ? 26.088 84.174 -4.231 1.00 159.33 48 GLY F C 1
ATOM 12812 O O . GLY F 1 27 ? 26.038 84.587 -3.071 1.00 157.47 48 GLY F O 1
ATOM 12813 N N . ARG F 1 28 ? 26.299 82.898 -4.539 1.00 162.55 49 ARG F N 1
ATOM 12814 C CA . ARG F 1 28 ? 26.636 81.956 -3.484 1.00 168.87 49 ARG F CA 1
ATOM 12815 C C . ARG F 1 28 ? 27.992 82.293 -2.894 1.00 167.82 49 ARG F C 1
ATOM 12816 O O . ARG F 1 28 ? 28.275 81.952 -1.742 1.00 166.15 49 ARG F O 1
ATOM 12824 N N . MET F 1 29 ? 28.850 82.945 -3.681 1.00 166.57 50 MET F N 1
ATOM 12825 C CA . MET F 1 29 ? 30.127 83.412 -3.161 1.00 161.34 50 MET F CA 1
ATOM 12826 C C . MET F 1 29 ? 29.931 84.405 -2.020 1.00 155.70 50 MET F C 1
ATOM 12827 O O . MET F 1 29 ? 30.685 84.391 -1.039 1.00 151.92 50 MET F O 1
ATOM 12832 N N . SER F 1 30 ? 28.907 85.261 -2.116 1.00 153.95 51 SER F N 1
ATOM 12833 C CA . SER F 1 30 ? 28.648 86.237 -1.058 1.00 149.17 51 SER F CA 1
ATOM 12834 C C . SER F 1 30 ? 28.171 85.567 0.225 1.00 139.92 51 SER F C 1
ATOM 12835 O O . SER F 1 30 ? 28.725 85.805 1.307 1.00 135.30 51 SER F O 1
ATOM 12838 N N . SER F 1 31 ? 27.135 84.729 0.124 1.00 136.43 52 SER F N 1
ATOM 12839 C CA . SER F 1 31 ? 26.596 84.077 1.312 1.00 131.60 52 SER F CA 1
ATOM 12840 C C . SER F 1 31 ? 27.619 83.128 1.924 1.00 129.99 52 SER F C 1
ATOM 12841 O O . SER F 1 31 ? 27.690 82.993 3.150 1.00 130.02 52 SER F O 1
ATOM 12844 N N . ASP F 1 32 ? 28.401 82.444 1.082 1.00 128.58 53 ASP F N 1
ATOM 12845 C CA . ASP F 1 32 ? 29.464 81.571 1.573 1.00 122.98 53 ASP F CA 1
ATOM 12846 C C . ASP F 1 32 ? 30.596 82.359 2.224 1.00 116.40 53 ASP F C 1
ATOM 12847 O O . ASP F 1 32 ? 31.248 81.847 3.142 1.00 111.47 53 ASP F O 1
ATOM 12852 N N . THR F 1 33 ? 30.878 83.577 1.742 1.00 114.90 54 THR F N 1
ATOM 12853 C CA . THR F 1 33 ? 31.926 84.381 2.368 1.00 110.91 54 THR F CA 1
ATOM 12854 C C . THR F 1 33 ? 31.476 84.934 3.715 1.00 109.64 54 THR F C 1
ATOM 12855 O O . THR F 1 33 ? 32.192 84.810 4.717 1.00 106.80 54 THR F O 1
ATOM 12859 N N . LEU F 1 34 ? 30.279 85.524 3.774 1.00 110.42 55 LEU F N 1
ATOM 12860 C CA . LEU F 1 34 ? 29.787 85.982 5.069 1.00 106.74 55 LEU F CA 1
ATOM 12861 C C . LEU F 1 34 ? 29.574 84.818 6.018 1.00 108.74 55 LEU F C 1
ATOM 12862 O O . LEU F 1 34 ? 29.697 84.985 7.233 1.00 110.60 55 LEU F O 1
ATOM 12867 N N . ASP F 1 35 ? 29.214 83.647 5.493 1.00 110.61 56 ASP F N 1
ATOM 12868 C CA . ASP F 1 35 ? 29.154 82.459 6.333 1.00 114.39 56 ASP F CA 1
ATOM 12869 C C . ASP F 1 35 ? 30.539 82.052 6.809 1.00 109.31 56 ASP F C 1
ATOM 12870 O O . ASP F 1 35 ? 30.684 81.544 7.927 1.00 103.86 56 ASP F O 1
ATOM 12875 N N . LEU F 1 36 ? 31.562 82.237 5.971 1.00 110.65 57 LEU F N 1
ATOM 12876 C CA . LEU F 1 36 ? 32.928 81.940 6.396 1.00 103.78 57 LEU F CA 1
ATOM 12877 C C . LEU F 1 36 ? 33.368 82.857 7.531 1.00 96.96 57 LEU F C 1
ATOM 12878 O O . LEU F 1 36 ? 33.848 82.387 8.567 1.00 94.45 57 LEU F O 1
ATOM 12883 N N . LEU F 1 37 ? 33.175 84.171 7.375 1.00 97.71 58 LEU F N 1
ATOM 12884 C CA . LEU F 1 37 ? 33.529 85.086 8.458 1.00 101.09 58 LEU F CA 1
ATOM 12885 C C . LEU F 1 37 ? 32.661 84.835 9.680 1.00 104.61 58 LEU F C 1
ATOM 12886 O O . LEU F 1 37 ? 33.120 84.958 10.821 1.00 106.28 58 LEU F O 1
ATOM 12891 N N . LYS F 1 38 ? 31.399 84.485 9.457 1.00 106.13 59 LYS F N 1
ATOM 12892 C CA . LYS F 1 38 ? 30.493 84.216 10.563 1.00 107.39 59 LYS F CA 1
ATOM 12893 C C . LYS F 1 38 ? 30.966 83.006 11.361 1.00 103.61 59 LYS F C 1
ATOM 12894 O O . LYS F 1 38 ? 30.887 82.995 12.596 1.00 102.02 59 LYS F O 1
ATOM 12900 N N . ASP F 1 39 ? 31.522 82.006 10.673 1.00 103.92 60 ASP F N 1
ATOM 12901 C CA . ASP F 1 39 ? 32.057 80.822 11.337 1.00 105.82 60 ASP F CA 1
ATOM 12902 C C . ASP F 1 39 ? 33.376 81.092 12.050 1.00 103.32 60 ASP F C 1
ATOM 12903 O O . ASP F 1 39 ? 33.761 80.317 12.932 1.00 99.77 60 ASP F O 1
ATOM 12908 N N . CYS F 1 40 ? 34.080 82.160 11.681 1.00 103.08 61 CYS F N 1
ATOM 12909 C CA . CYS F 1 40 ? 35.352 82.512 12.294 1.00 99.33 61 CYS F CA 1
ATOM 12910 C C . CYS F 1 40 ? 35.220 83.442 13.491 1.00 100.02 61 CYS F C 1
ATOM 12911 O O . CYS F 1 40 ? 36.242 83.893 14.014 1.00 101.90 61 CYS F O 1
ATOM 12914 N N . GLN F 1 41 ? 33.998 83.734 13.937 1.00 101.46 62 GLN F N 1
ATOM 12915 C CA . GLN F 1 41 ? 33.752 84.749 14.966 1.00 100.86 62 GLN F CA 1
ATOM 12916 C C . GLN F 1 41 ? 34.349 86.100 14.589 1.00 104.47 62 GLN F C 1
ATOM 12917 O O . GLN F 1 41 ? 34.742 86.876 15.456 1.00 108.55 62 GLN F O 1
ATOM 12923 N N . LEU F 1 42 ? 34.455 86.375 13.295 1.00 107.02 63 LEU F N 1
ATOM 12924 C CA . LEU F 1 42 ? 34.763 87.710 12.793 1.00 111.29 63 LEU F CA 1
ATOM 12925 C C . LEU F 1 42 ? 33.484 88.291 12.208 1.00 120.29 63 LEU F C 1
ATOM 12926 O O . LEU F 1 42 ? 33.323 88.420 10.995 1.00 124.57 63 LEU F O 1
ATOM 12931 N N . SER F 1 43 ? 32.566 88.638 13.100 1.00 125.15 64 SER F N 1
ATOM 12932 C CA . SER F 1 43 ? 31.273 89.132 12.665 1.00 132.94 64 SER F CA 1
ATOM 12933 C C . SER F 1 43 ? 31.453 90.446 11.925 1.00 138.47 64 SER F C 1
ATOM 12934 O O . SER F 1 43 ? 32.271 91.289 12.302 1.00 141.48 64 SER F O 1
ATOM 12937 N N . VAL F 1 44 ? 30.693 90.605 10.851 1.00 140.42 65 VAL F N 1
ATOM 12938 C CA . VAL F 1 44 ? 30.790 91.778 9.995 1.00 143.33 65 VAL F CA 1
ATOM 12939 C C . VAL F 1 44 ? 29.753 92.805 10.452 1.00 149.36 65 VAL F C 1
ATOM 12940 O O . VAL F 1 44 ? 28.545 92.542 10.425 1.00 150.24 65 VAL F O 1
ATOM 12944 N N . LYS F 1 45 ? 30.229 93.969 10.905 1.00 153.04 66 LYS F N 1
ATOM 12945 C CA . LYS F 1 45 ? 29.366 95.002 11.485 1.00 159.02 66 LYS F CA 1
ATOM 12946 C C . LYS F 1 45 ? 28.785 95.873 10.375 1.00 168.23 66 LYS F C 1
ATOM 12947 O O . LYS F 1 45 ? 29.252 96.980 10.093 1.00 172.41 66 LYS F O 1
ATOM 12953 N N . GLN F 1 46 ? 27.724 95.367 9.751 1.00 171.52 67 GLN F N 1
ATOM 12954 C CA . GLN F 1 46 ? 27.043 96.081 8.672 1.00 175.89 67 GLN F CA 1
ATOM 12955 C C . GLN F 1 46 ? 26.184 97.177 9.294 1.00 177.02 67 GLN F C 1
ATOM 12956 O O . GLN F 1 46 ? 25.046 96.948 9.702 1.00 177.36 67 GLN F O 1
ATOM 12962 N N . VAL F 1 47 ? 26.742 98.390 9.364 1.00 177.83 68 VAL F N 1
ATOM 12963 C CA . VAL F 1 47 ? 26.051 99.493 10.031 1.00 180.74 68 VAL F CA 1
ATOM 12964 C C . VAL F 1 47 ? 24.886 99.994 9.184 1.00 186.99 68 VAL F C 1
ATOM 12965 O O . VAL F 1 47 ? 23.798 100.274 9.702 1.00 188.77 68 VAL F O 1
ATOM 12969 N N . ASN F 1 48 ? 25.100 100.140 7.877 1.00 191.01 69 ASN F N 1
ATOM 12970 C CA . ASN F 1 48 ? 24.013 100.342 6.928 1.00 196.16 69 ASN F CA 1
ATOM 12971 C C . ASN F 1 48 ? 23.949 99.130 6.014 1.00 199.58 69 ASN F C 1
ATOM 12972 O O . ASN F 1 48 ? 24.953 98.813 5.358 1.00 199.76 69 ASN F O 1
ATOM 12977 N N . PRO F 1 49 ? 22.822 98.418 5.940 1.00 203.89 70 PRO F N 1
ATOM 12978 C CA . PRO F 1 49 ? 22.747 97.307 4.978 1.00 201.27 70 PRO F CA 1
ATOM 12979 C C . PRO F 1 49 ? 22.747 97.795 3.544 1.00 201.43 70 PRO F C 1
ATOM 12980 O O . PRO F 1 49 ? 23.348 97.154 2.671 1.00 201.65 70 PRO F O 1
ATOM 12984 N N . ARG F 1 50 ? 22.083 98.925 3.281 1.00 201.91 71 ARG F N 1
ATOM 12985 C CA . ARG F 1 50 ? 22.100 99.514 1.946 1.00 199.09 71 ARG F CA 1
ATOM 12986 C C . ARG F 1 50 ? 23.506 99.936 1.540 1.00 194.46 71 ARG F C 1
ATOM 12987 O O . ARG F 1 50 ? 23.870 99.828 0.362 1.00 197.28 71 ARG F O 1
ATOM 12995 N N . GLN F 1 51 ? 24.311 100.411 2.489 1.00 181.90 72 GLN F N 1
ATOM 12996 C CA . GLN F 1 51 ? 25.652 100.848 2.143 1.00 169.83 72 GLN F CA 1
ATOM 12997 C C . GLN F 1 51 ? 26.576 99.643 1.984 1.00 163.04 72 GLN F C 1
ATOM 12998 O O . GLN F 1 51 ? 26.203 98.491 2.227 1.00 160.90 72 GLN F O 1
ATOM 13004 N N . TYR F 1 52 ? 27.808 99.926 1.572 1.00 159.76 73 TYR F N 1
ATOM 13005 C CA . TYR F 1 52 ? 28.733 98.921 1.072 1.00 155.52 73 TYR F CA 1
ATOM 13006 C C . TYR F 1 52 ? 29.943 98.717 1.968 1.00 149.29 73 TYR F C 1
ATOM 13007 O O . TYR F 1 52 ? 30.763 97.838 1.683 1.00 145.04 73 TYR F O 1
ATOM 13016 N N . VAL F 1 53 ? 30.079 99.495 3.040 1.00 149.13 74 VAL F N 1
ATOM 13017 C CA . VAL F 1 53 ? 31.230 99.422 3.935 1.00 144.34 74 VAL F CA 1
ATOM 13018 C C . VAL F 1 53 ? 30.790 98.873 5.285 1.00 138.86 74 VAL F C 1
ATOM 13019 O O . VAL F 1 53 ? 29.810 99.349 5.874 1.00 135.84 74 VAL F O 1
ATOM 13023 N N . ALA F 1 54 ? 31.511 97.870 5.771 1.00 143.69 75 ALA F N 1
ATOM 13024 C CA . ALA F 1 54 ? 31.292 97.326 7.098 1.00 145.17 75 ALA F CA 1
ATOM 13025 C C . ALA F 1 54 ? 32.656 97.167 7.750 1.00 148.35 75 ALA F C 1
ATOM 13026 O O . ALA F 1 54 ? 33.690 97.434 7.138 1.00 149.16 75 ALA F O 1
ATOM 13028 N N . GLN F 1 55 ? 32.673 96.761 9.007 1.00 151.95 76 GLN F N 1
ATOM 13029 C CA . GLN F 1 55 ? 33.938 96.646 9.708 1.00 154.06 76 GLN F CA 1
ATOM 13030 C C . GLN F 1 55 ? 34.057 95.275 10.357 1.00 149.47 76 GLN F C 1
ATOM 13031 O O . GLN F 1 55 ? 33.058 94.648 10.725 1.00 149.17 76 GLN F O 1
ATOM 13037 N N . ILE F 1 56 ? 35.293 94.802 10.458 1.00 146.48 77 ILE F N 1
ATOM 13038 C CA . ILE F 1 56 ? 35.602 93.655 11.301 1.00 133.78 77 ILE F CA 1
ATOM 13039 C C . ILE F 1 56 ? 36.320 94.198 12.527 1.00 133.20 77 ILE F C 1
ATOM 13040 O O . ILE F 1 56 ? 37.495 94.585 12.450 1.00 137.64 77 ILE F O 1
ATOM 13045 N N . PRO F 1 57 ? 35.634 94.287 13.665 1.00 129.17 78 PRO F N 1
ATOM 13046 C CA . PRO F 1 57 ? 36.242 94.929 14.835 1.00 127.42 78 PRO F CA 1
ATOM 13047 C C . PRO F 1 57 ? 37.252 94.061 15.568 1.00 123.73 78 PRO F C 1
ATOM 13048 O O . PRO F 1 57 ? 38.116 94.612 16.264 1.00 124.14 78 PRO F O 1
ATOM 13052 N N . GLN F 1 58 ? 37.195 92.736 15.431 1.00 119.56 79 GLN F N 1
ATOM 13053 C CA . GLN F 1 58 ? 38.128 91.904 16.180 1.00 116.35 79 GLN F CA 1
ATOM 13054 C C . GLN F 1 58 ? 39.538 92.001 15.630 1.00 111.55 79 GLN F C 1
ATOM 13055 O O . GLN F 1 58 ? 40.497 91.683 16.346 1.00 107.80 79 GLN F O 1
ATOM 13061 N N . ILE F 1 59 ? 39.678 92.384 14.365 1.00 110.79 80 ILE F N 1
ATOM 13062 C CA . ILE F 1 59 ? 40.975 92.683 13.778 1.00 108.32 80 ILE F CA 1
ATOM 13063 C C . ILE F 1 59 ? 41.086 94.197 13.690 1.00 110.45 80 ILE F C 1
ATOM 13064 O O . ILE F 1 59 ? 40.228 94.856 13.089 1.00 112.80 80 ILE F O 1
ATOM 13069 N N . SER F 1 60 ? 42.120 94.749 14.322 1.00 112.55 81 SER F N 1
ATOM 13070 C CA . SER F 1 60 ? 42.280 96.195 14.422 1.00 119.67 81 SER F CA 1
ATOM 13071 C C . SER F 1 60 ? 42.419 96.821 13.040 1.00 126.24 81 SER F C 1
ATOM 13072 O O . SER F 1 60 ? 43.306 96.443 12.265 1.00 126.73 81 SER F O 1
ATOM 13075 N N . ASN F 1 61 ? 41.547 97.795 12.752 1.00 130.78 82 ASN F N 1
ATOM 13076 C CA . ASN F 1 61 ? 41.560 98.549 11.497 1.00 137.51 82 ASN F CA 1
ATOM 13077 C C . ASN F 1 61 ? 41.381 97.627 10.295 1.00 139.00 82 ASN F C 1
ATOM 13078 O O . ASN F 1 61 ? 42.167 97.646 9.350 1.00 140.64 82 ASN F O 1
ATOM 13083 N N . LEU F 1 62 ? 40.324 96.825 10.323 1.00 138.65 83 LEU F N 1
ATOM 13084 C CA . LEU F 1 62 ? 40.015 95.944 9.208 1.00 136.41 83 LEU F CA 1
ATOM 13085 C C . LEU F 1 62 ? 38.611 96.279 8.736 1.00 138.08 83 LEU F C 1
ATOM 13086 O O . LEU F 1 62 ? 37.652 96.214 9.514 1.00 136.58 83 LEU F O 1
ATOM 13091 N N . GLU F 1 63 ? 38.502 96.616 7.456 1.00 140.77 84 GLU F N 1
ATOM 13092 C CA . GLU F 1 63 ? 37.305 97.217 6.892 1.00 141.26 84 GLU F CA 1
ATOM 13093 C C . GLU F 1 63 ? 36.899 96.419 5.667 1.00 141.37 84 GLU F C 1
ATOM 13094 O O . GLU F 1 63 ? 37.735 96.155 4.804 1.00 146.82 84 GLU F O 1
ATOM 13100 N N . VAL F 1 64 ? 35.628 96.045 5.579 1.00 132.07 85 VAL F N 1
ATOM 13101 C CA . VAL F 1 64 ? 35.142 95.135 4.547 1.00 128.72 85 VAL F CA 1
ATOM 13102 C C . VAL F 1 64 ? 34.331 95.931 3.534 1.00 129.64 85 VAL F C 1
ATOM 13103 O O . VAL F 1 64 ? 33.475 96.737 3.919 1.00 133.94 85 VAL F O 1
ATOM 13107 N N . TRP F 1 65 ? 34.585 95.693 2.242 1.00 127.30 86 TRP F N 1
ATOM 13108 C CA . TRP F 1 65 ? 33.857 96.343 1.149 1.00 125.83 86 TRP F CA 1
ATOM 13109 C C . TRP F 1 65 ? 33.158 95.277 0.318 1.00 126.07 86 TRP F C 1
ATOM 13110 O O . TRP F 1 65 ? 33.823 94.410 -0.257 1.00 122.76 86 TRP F O 1
ATOM 13121 N N . PHE F 1 66 ? 31.829 95.368 0.212 1.00 132.20 87 PHE F N 1
ATOM 13122 C CA . PHE F 1 66 ? 31.037 94.365 -0.503 1.00 136.72 87 PHE F CA 1
ATOM 13123 C C . PHE F 1 66 ? 30.786 94.771 -1.954 1.00 144.43 87 PHE F C 1
ATOM 13124 O O . PHE F 1 66 ? 30.001 95.687 -2.219 1.00 151.01 87 PHE F O 1
ATOM 13132 N N . GLN F 1 67 ? 31.410 94.054 -2.892 1.00 145.99 88 GLN F N 1
ATOM 13133 C CA . GLN F 1 67 ? 31.255 94.294 -4.326 1.00 150.72 88 GLN F CA 1
ATOM 13134 C C . GLN F 1 67 ? 31.406 92.983 -5.091 1.00 148.93 88 GLN F C 1
ATOM 13135 O O . GLN F 1 67 ? 31.878 91.979 -4.558 1.00 146.81 88 GLN F O 1
ATOM 13141 N N . ARG F 1 68 ? 31.005 93.016 -6.364 1.00 151.05 89 ARG F N 1
ATOM 13142 C CA . ARG F 1 68 ? 31.217 91.903 -7.284 1.00 147.86 89 ARG F CA 1
ATOM 13143 C C . ARG F 1 68 ? 32.695 91.540 -7.422 1.00 143.23 89 ARG F C 1
ATOM 13144 O O . ARG F 1 68 ? 33.572 92.399 -7.295 1.00 139.53 89 ARG F O 1
ATOM 13152 N N . PRO F 1 69 ? 32.994 90.259 -7.669 1.00 142.88 90 PRO F N 1
ATOM 13153 C CA . PRO F 1 69 ? 34.404 89.823 -7.701 1.00 142.58 90 PRO F CA 1
ATOM 13154 C C . PRO F 1 69 ? 35.285 90.553 -8.720 1.00 149.19 90 PRO F C 1
ATOM 13155 O O . PRO F 1 69 ? 36.425 90.912 -8.381 1.00 145.69 90 PRO F O 1
ATOM 13159 N N . LYS F 1 70 ? 34.804 90.806 -9.946 1.00 159.57 91 LYS F N 1
ATOM 13160 C CA . LYS F 1 70 ? 35.610 91.578 -10.891 1.00 164.27 91 LYS F CA 1
ATOM 13161 C C . LYS F 1 70 ? 35.950 92.937 -10.322 1.00 167.89 91 LYS F C 1
ATOM 13162 O O . LYS F 1 70 ? 37.011 93.492 -10.624 1.00 164.24 91 LYS F O 1
ATOM 13168 N N . ASP F 1 71 ? 35.040 93.510 -9.539 1.00 175.66 92 ASP F N 1
ATOM 13169 C CA . ASP F 1 71 ? 35.334 94.783 -8.910 1.00 173.90 92 ASP F CA 1
ATOM 13170 C C . ASP F 1 71 ? 36.417 94.635 -7.853 1.00 164.47 92 ASP F C 1
ATOM 13171 O O . ASP F 1 71 ? 37.259 95.526 -7.713 1.00 167.78 92 ASP F O 1
ATOM 13176 N N . ILE F 1 72 ? 36.458 93.493 -7.153 1.00 153.65 93 ILE F N 1
ATOM 13177 C CA . ILE F 1 72 ? 37.511 93.274 -6.162 1.00 144.58 93 ILE F CA 1
ATOM 13178 C C . ILE F 1 72 ? 38.869 93.194 -6.840 1.00 142.08 93 ILE F C 1
ATOM 13179 O O . ILE F 1 72 ? 39.844 93.792 -6.370 1.00 140.65 93 ILE F O 1
ATOM 13184 N N . VAL F 1 73 ? 38.955 92.467 -7.958 1.00 140.37 94 VAL F N 1
ATOM 13185 C CA . VAL F 1 73 ? 40.226 92.403 -8.680 1.00 137.03 94 VAL F CA 1
ATOM 13186 C C . VAL F 1 73 ? 40.574 93.778 -9.216 1.00 142.44 94 VAL F C 1
ATOM 13187 O O . VAL F 1 73 ? 41.737 94.203 -9.189 1.00 138.43 94 VAL F O 1
ATOM 13191 N N . ARG F 1 74 ? 39.551 94.502 -9.676 1.00 151.62 95 ARG F N 1
ATOM 13192 C CA . ARG F 1 74 ? 39.732 95.839 -10.213 1.00 162.03 95 ARG F CA 1
ATOM 13193 C C . ARG F 1 74 ? 40.369 96.758 -9.179 1.00 169.37 95 ARG F C 1
ATOM 13194 O O . ARG F 1 74 ? 41.298 97.512 -9.493 1.00 172.71 95 ARG F O 1
ATOM 13202 N N . LYS F 1 75 ? 39.889 96.701 -7.935 1.00 172.57 96 LYS F N 1
ATOM 13203 C CA . LYS F 1 75 ? 40.385 97.587 -6.891 1.00 174.16 96 LYS F CA 1
ATOM 13204 C C . LYS F 1 75 ? 41.697 97.110 -6.289 1.00 171.36 96 LYS F C 1
ATOM 13205 O O . LYS F 1 75 ? 42.490 97.933 -5.817 1.00 173.42 96 LYS F O 1
ATOM 13211 N N . LEU F 1 76 ? 41.929 95.798 -6.246 1.00 167.75 97 LEU F N 1
ATOM 13212 C CA . LEU F 1 76 ? 43.247 95.334 -5.834 1.00 167.57 97 LEU F CA 1
ATOM 13213 C C . LEU F 1 76 ? 44.288 95.794 -6.845 1.00 176.67 97 LEU F C 1
ATOM 13214 O O . LEU F 1 76 ? 45.410 96.155 -6.472 1.00 187.00 97 LEU F O 1
ATOM 13219 N N . LEU F 1 77 ? 43.935 95.756 -8.135 1.00 170.24 98 LEU F N 1
ATOM 13220 C CA . LEU F 1 77 ? 44.810 96.278 -9.186 1.00 165.46 98 LEU F CA 1
ATOM 13221 C C . LEU F 1 77 ? 44.922 97.797 -9.141 1.00 168.04 98 LEU F C 1
ATOM 13222 O O . LEU F 1 77 ? 45.885 98.351 -9.678 1.00 170.63 98 LEU F O 1
ATOM 13227 N N . SER F 1 78 ? 43.906 98.487 -8.621 1.00 168.69 99 SER F N 1
ATOM 13228 C CA . SER F 1 78 ? 43.949 99.947 -8.535 1.00 171.42 99 SER F CA 1
ATOM 13229 C C . SER F 1 78 ? 44.893 100.407 -7.427 1.00 168.91 99 SER F C 1
ATOM 13230 O O . SER F 1 78 ? 45.545 101.439 -7.522 1.00 170.49 99 SER F O 1
ATOM 13233 N N . LEU F 1 81 ? 42.290 99.006 -2.631 1.00 144.36 102 LEU F N 1
ATOM 13234 C CA . LEU F 1 81 ? 42.150 97.910 -1.678 1.00 139.25 102 LEU F CA 1
ATOM 13235 C C . LEU F 1 81 ? 43.476 97.247 -1.348 1.00 138.15 102 LEU F C 1
ATOM 13236 O O . LEU F 1 81 ? 44.454 97.374 -2.081 1.00 142.09 102 LEU F O 1
ATOM 13241 N N . ASP F 1 82 ? 43.497 96.547 -0.220 1.00 132.79 103 ASP F N 1
ATOM 13242 C CA . ASP F 1 82 ? 44.667 95.802 0.219 1.00 129.89 103 ASP F CA 1
ATOM 13243 C C . ASP F 1 82 ? 44.474 94.293 0.176 1.00 125.05 103 ASP F C 1
ATOM 13244 O O . ASP F 1 82 ? 45.412 93.562 -0.151 1.00 124.04 103 ASP F O 1
ATOM 13249 N N . LEU F 1 83 ? 43.283 93.803 0.500 1.00 121.28 104 LEU F N 1
ATOM 13250 C CA . LEU F 1 83 ? 42.972 92.385 0.418 1.00 114.58 104 LEU F CA 1
ATOM 13251 C C . LEU F 1 83 ? 41.656 92.168 -0.307 1.00 108.13 104 LEU F C 1
ATOM 13252 O O . LEU F 1 83 ? 40.829 93.074 -0.441 1.00 105.88 104 LEU F O 1
ATOM 13257 N N . GLY F 1 84 ? 41.473 90.934 -0.754 1.00 104.99 105 GLY F N 1
ATOM 13258 C CA . GLY F 1 84 ? 40.214 90.531 -1.341 1.00 107.69 105 GLY F CA 1
ATOM 13259 C C . GLY F 1 84 ? 40.050 89.037 -1.213 1.00 108.44 105 GLY F C 1
ATOM 13260 O O . GLY F 1 84 ? 41.028 88.293 -1.073 1.00 108.31 105 GLY F O 1
ATOM 13261 N N . ILE F 1 85 ? 38.795 88.605 -1.245 1.00 106.09 106 ILE F N 1
ATOM 13262 C CA . ILE F 1 85 ? 38.449 87.193 -1.339 1.00 99.20 106 ILE F CA 1
ATOM 13263 C C . ILE F 1 85 ? 37.655 87.003 -2.627 1.00 101.78 106 ILE F C 1
ATOM 13264 O O . ILE F 1 85 ? 36.576 87.585 -2.789 1.00 103.61 106 ILE F O 1
ATOM 13269 N N . VAL F 1 86 ? 38.200 86.207 -3.552 1.00 102.95 107 VAL F N 1
ATOM 13270 C CA . VAL F 1 86 ? 37.647 86.088 -4.899 1.00 104.99 107 VAL F CA 1
ATOM 13271 C C . VAL F 1 86 ? 37.932 84.704 -5.460 1.00 106.82 107 VAL F C 1
ATOM 13272 O O . VAL F 1 86 ? 38.896 84.042 -5.076 1.00 107.12 107 VAL F O 1
ATOM 13276 N N . GLY F 1 87 ? 37.090 84.278 -6.400 1.00 108.32 108 GLY F N 1
ATOM 13277 C CA . GLY F 1 87 ? 37.368 83.050 -7.117 1.00 109.49 108 GLY F CA 1
ATOM 13278 C C . GLY F 1 87 ? 38.655 83.161 -7.912 1.00 115.32 108 GLY F C 1
ATOM 13279 O O . GLY F 1 87 ? 39.035 84.238 -8.376 1.00 117.77 108 GLY F O 1
ATOM 13280 N N . LEU F 1 88 ? 39.361 82.033 -8.029 1.00 116.84 109 LEU F N 1
ATOM 13281 C CA . LEU F 1 88 ? 40.609 82.028 -8.786 1.00 116.98 109 LEU F CA 1
ATOM 13282 C C . LEU F 1 88 ? 40.367 82.297 -10.261 1.00 122.19 109 LEU F C 1
ATOM 13283 O O . LEU F 1 88 ? 41.263 82.789 -10.958 1.00 126.97 109 LEU F O 1
ATOM 13288 N N . ASP F 1 89 ? 39.170 81.975 -10.747 1.00 123.41 110 ASP F N 1
ATOM 13289 C CA . ASP F 1 89 ? 38.805 82.299 -12.120 1.00 129.43 110 ASP F CA 1
ATOM 13290 C C . ASP F 1 89 ? 38.780 83.809 -12.342 1.00 127.11 110 ASP F C 1
ATOM 13291 O O . ASP F 1 89 ? 39.401 84.320 -13.280 1.00 131.63 110 ASP F O 1
ATOM 13296 N N . VAL F 1 90 ? 38.114 84.544 -11.452 1.00 123.75 111 VAL F N 1
ATOM 13297 C CA . VAL F 1 90 ? 38.063 85.998 -11.572 1.00 125.02 111 VAL F CA 1
ATOM 13298 C C . VAL F 1 90 ? 39.462 86.593 -11.455 1.00 125.67 111 VAL F C 1
ATOM 13299 O O . VAL F 1 90 ? 39.798 87.567 -12.140 1.00 127.82 111 VAL F O 1
ATOM 13303 N N . LEU F 1 91 ? 40.295 86.028 -10.575 1.00 123.86 112 LEU F N 1
ATOM 13304 C CA . LEU F 1 91 ? 41.658 86.528 -10.421 1.00 122.70 112 LEU F CA 1
ATOM 13305 C C . LEU F 1 91 ? 42.487 86.313 -11.683 1.00 131.06 112 LEU F C 1
ATOM 13306 O O . LEU F 1 91 ? 43.211 87.217 -12.119 1.00 131.58 112 LEU F O 1
ATOM 13311 N N . THR F 1 92 ? 42.391 85.133 -12.296 1.00 135.63 113 THR F N 1
ATOM 13312 C CA . THR F 1 92 ? 43.224 84.879 -13.462 1.00 140.74 113 THR F CA 1
ATOM 13313 C C . THR F 1 92 ? 42.725 85.618 -14.698 1.00 149.38 113 THR F C 1
ATOM 13314 O O . THR F 1 92 ? 43.545 86.080 -15.501 1.00 152.60 113 THR F O 1
ATOM 13318 N N . GLU F 1 93 ? 41.407 85.758 -14.879 1.00 154.65 114 GLU F N 1
ATOM 13319 C CA . GLU F 1 93 ? 40.942 86.449 -16.079 1.00 158.40 114 GLU F CA 1
ATOM 13320 C C . GLU F 1 93 ? 41.159 87.957 -15.973 1.00 162.34 114 GLU F C 1
ATOM 13321 O O . GLU F 1 93 ? 41.701 88.582 -16.892 1.00 169.76 114 GLU F O 1
ATOM 13327 N N . PHE F 1 94 ? 40.727 88.568 -14.877 1.00 150.31 115 PHE F N 1
ATOM 13328 C CA . PHE F 1 94 ? 40.807 90.017 -14.780 1.00 146.70 115 PHE F CA 1
ATOM 13329 C C . PHE F 1 94 ? 42.115 90.506 -14.176 1.00 150.17 115 PHE F C 1
ATOM 13330 O O . PHE F 1 94 ? 42.438 91.690 -14.316 1.00 153.87 115 PHE F O 1
ATOM 13338 N N . GLY F 1 95 ? 42.890 89.618 -13.549 1.00 150.19 116 GLY F N 1
ATOM 13339 C CA . GLY F 1 95 ? 44.157 89.996 -12.948 1.00 152.96 116 GLY F CA 1
ATOM 13340 C C . GLY F 1 95 ? 45.319 90.039 -13.910 1.00 159.86 116 GLY F C 1
ATOM 13341 O O . GLY F 1 95 ? 46.347 90.649 -13.592 1.00 161.22 116 GLY F O 1
ATOM 13342 N N . GLN F 1 96 ? 45.182 89.391 -15.068 1.00 166.06 117 GLN F N 1
ATOM 13343 C CA . GLN F 1 96 ? 46.174 89.403 -16.138 1.00 171.74 117 GLN F CA 1
ATOM 13344 C C . GLN F 1 96 ? 47.484 88.740 -15.739 1.00 166.32 117 GLN F C 1
ATOM 13345 O O . GLN F 1 96 ? 48.518 88.993 -16.365 1.00 166.90 117 GLN F O 1
ATOM 13351 N N . GLY F 1 97 ? 47.477 87.899 -14.709 1.00 161.98 118 GLY F N 1
ATOM 13352 C CA . GLY F 1 97 ? 48.718 87.292 -14.273 1.00 160.22 118 GLY F CA 1
ATOM 13353 C C . GLY F 1 97 ? 49.699 88.308 -13.744 1.00 160.16 118 GLY F C 1
ATOM 13354 O O . GLY F 1 97 ? 50.901 88.038 -13.689 1.00 160.37 118 GLY F O 1
ATOM 13355 N N . ASN F 1 98 ? 49.205 89.470 -13.330 1.00 162.25 119 ASN F N 1
ATOM 13356 C CA . ASN F 1 98 ? 50.060 90.537 -12.838 1.00 169.05 119 ASN F CA 1
ATOM 13357 C C . ASN F 1 98 ? 50.814 90.108 -11.589 1.00 181.40 119 ASN F C 1
ATOM 13358 O O . ASN F 1 98 ? 50.261 89.449 -10.701 1.00 176.53 119 ASN F O 1
ATOM 13363 N N . GLU F 1 99 ? 52.088 90.497 -11.520 1.00 199.85 120 GLU F N 1
ATOM 13364 C CA . GLU F 1 99 ? 52.887 90.151 -10.356 1.00 203.43 120 GLU F CA 1
ATOM 13365 C C . GLU F 1 99 ? 52.477 90.941 -9.125 1.00 201.56 120 GLU F C 1
ATOM 13366 O O . GLU F 1 99 ? 52.919 90.606 -8.021 1.00 203.06 120 GLU F O 1
ATOM 13372 N N . ASP F 1 100 ? 51.644 91.971 -9.279 1.00 193.13 121 ASP F N 1
ATOM 13373 C CA . ASP F 1 100 ? 51.210 92.716 -8.108 1.00 183.94 121 ASP F CA 1
ATOM 13374 C C . ASP F 1 100 ? 50.151 91.971 -7.308 1.00 171.71 121 ASP F C 1
ATOM 13375 O O . ASP F 1 100 ? 50.015 92.205 -6.101 1.00 170.33 121 ASP F O 1
ATOM 13380 N N . LEU F 1 101 ? 49.394 91.081 -7.939 1.00 160.60 122 LEU F N 1
ATOM 13381 C CA . LEU F 1 101 ? 48.405 90.299 -7.213 1.00 146.16 122 LEU F CA 1
ATOM 13382 C C . LEU F 1 101 ? 49.070 89.015 -6.747 1.00 136.66 122 LEU F C 1
ATOM 13383 O O . LEU F 1 101 ? 49.516 88.205 -7.568 1.00 136.63 122 LEU F O 1
ATOM 13388 N N . ILE F 1 102 ? 49.141 88.832 -5.434 1.00 128.21 123 ILE F N 1
ATOM 13389 C CA . ILE F 1 102 ? 49.712 87.633 -4.847 1.00 116.26 123 ILE F CA 1
ATOM 13390 C C . ILE F 1 102 ? 48.576 86.887 -4.175 1.00 109.05 123 ILE F C 1
ATOM 13391 O O . ILE F 1 102 ? 47.920 87.426 -3.274 1.00 105.36 123 ILE F O 1
ATOM 13396 N N . VAL F 1 103 ? 48.360 85.641 -4.582 1.00 106.78 124 VAL F N 1
ATOM 13397 C CA . VAL F 1 103 ? 47.427 84.787 -3.863 1.00 102.04 124 VAL F CA 1
ATOM 13398 C C . VAL F 1 103 ? 48.157 84.289 -2.616 1.00 100.17 124 VAL F C 1
ATOM 13399 O O . VAL F 1 103 ? 49.151 83.560 -2.706 1.00 90.66 124 VAL F O 1
ATOM 13403 N N . VAL F 1 104 ? 47.691 84.726 -1.447 1.00 97.98 125 VAL F N 1
ATOM 13404 C CA . VAL F 1 104 ? 48.275 84.281 -0.182 1.00 96.90 125 VAL F CA 1
ATOM 13405 C C . VAL F 1 104 ? 47.652 82.974 0.279 1.00 89.13 125 VAL F C 1
ATOM 13406 O O . VAL F 1 104 ? 48.344 82.103 0.805 1.00 87.19 125 VAL F O 1
ATOM 13410 N N . HIS F 1 105 ? 46.341 82.819 0.159 1.00 89.41 126 HIS F N 1
ATOM 13411 C CA . HIS F 1 105 ? 45.723 81.529 0.412 1.00 91.63 126 HIS F CA 1
ATOM 13412 C C . HIS F 1 105 ? 44.950 81.142 -0.835 1.00 95.87 126 HIS F C 1
ATOM 13413 O O . HIS F 1 105 ? 44.030 81.856 -1.242 1.00 101.48 126 HIS F O 1
ATOM 13420 N N . GLU F 1 106 ? 45.338 80.030 -1.449 1.00 95.74 127 GLU F N 1
ATOM 13421 C CA . GLU F 1 106 ? 44.809 79.646 -2.749 1.00 99.63 127 GLU F CA 1
ATOM 13422 C C . GLU F 1 106 ? 43.609 78.714 -2.659 1.00 100.40 127 GLU F C 1
ATOM 13423 O O . GLU F 1 106 ? 43.035 78.369 -3.699 1.00 105.66 127 GLU F O 1
ATOM 13429 N N . ALA F 1 107 ? 43.199 78.309 -1.451 1.00 93.13 128 ALA F N 1
ATOM 13430 C CA . ALA F 1 107 ? 42.212 77.239 -1.364 1.00 92.99 128 ALA F CA 1
ATOM 13431 C C . ALA F 1 107 ? 41.401 77.386 -0.069 1.00 94.52 128 ALA F C 1
ATOM 13432 O O . ALA F 1 107 ? 41.642 76.700 0.933 1.00 92.65 128 ALA F O 1
ATOM 13434 N N . LEU F 1 108 ? 40.415 78.293 -0.104 1.00 93.34 129 LEU F N 1
ATOM 13435 C CA . LEU F 1 108 ? 39.476 78.468 1.000 1.00 91.98 129 LEU F CA 1
ATOM 13436 C C . LEU F 1 108 ? 38.332 77.468 0.959 1.00 96.29 129 LEU F C 1
ATOM 13437 O O . LEU F 1 108 ? 37.375 77.619 1.724 1.00 98.24 129 LEU F O 1
ATOM 13442 N N . GLU F 1 109 ? 38.385 76.496 0.050 1.00 98.16 130 GLU F N 1
ATOM 13443 C CA . GLU F 1 109 ? 37.499 75.332 0.069 1.00 105.58 130 GLU F CA 1
ATOM 13444 C C . GLU F 1 109 ? 36.019 75.676 -0.087 1.00 109.92 130 GLU F C 1
ATOM 13445 O O . GLU F 1 109 ? 35.161 74.943 0.407 1.00 112.10 130 GLU F O 1
ATOM 13451 N N . TYR F 1 110 ? 35.678 76.758 -0.781 1.00 109.80 131 TYR F N 1
ATOM 13452 C CA . TYR F 1 110 ? 34.299 76.923 -1.207 1.00 108.87 131 TYR F CA 1
ATOM 13453 C C . TYR F 1 110 ? 34.277 77.604 -2.567 1.00 118.49 131 TYR F C 1
ATOM 13454 O O . TYR F 1 110 ? 35.229 78.278 -2.965 1.00 120.44 131 TYR F O 1
ATOM 13463 N N . GLY F 1 111 ? 33.160 77.435 -3.269 1.00 124.68 132 GLY F N 1
ATOM 13464 C CA . GLY F 1 111 ? 33.098 77.829 -4.663 1.00 131.85 132 GLY F CA 1
ATOM 13465 C C . GLY F 1 111 ? 33.944 76.950 -5.554 1.00 135.90 132 GLY F C 1
ATOM 13466 O O . GLY F 1 111 ? 34.369 77.391 -6.623 1.00 138.33 132 GLY F O 1
ATOM 13467 N N . ASP F 1 112 ? 34.203 75.714 -5.128 1.00 141.09 133 ASP F N 1
ATOM 13468 C CA . ASP F 1 112 ? 35.039 74.782 -5.877 1.00 152.10 133 ASP F CA 1
ATOM 13469 C C . ASP F 1 112 ? 34.392 74.384 -7.193 1.00 153.41 133 ASP F C 1
ATOM 13470 O O . ASP F 1 112 ? 33.231 73.964 -7.226 1.00 156.36 133 ASP F O 1
ATOM 13475 N N . CYS F 1 113 ? 35.162 74.485 -8.275 1.00 147.61 134 CYS F N 1
ATOM 13476 C CA . CYS F 1 113 ? 34.679 74.113 -9.596 1.00 137.11 134 CYS F CA 1
ATOM 13477 C C . CYS F 1 113 ? 35.865 73.952 -10.543 1.00 132.70 134 CYS F C 1
ATOM 13478 O O . CYS F 1 113 ? 37.024 74.130 -10.160 1.00 129.58 134 CYS F O 1
ATOM 13481 N N . ARG F 1 114 ? 35.564 73.571 -11.783 1.00 133.88 135 ARG F N 1
ATOM 13482 C CA . ARG F 1 114 ? 36.555 73.545 -12.851 1.00 136.64 135 ARG F CA 1
ATOM 13483 C C . ARG F 1 114 ? 35.942 74.138 -14.109 1.00 135.50 135 ARG F C 1
ATOM 13484 O O . ARG F 1 114 ? 34.828 73.776 -14.486 1.00 135.40 135 ARG F O 1
ATOM 13492 N N . LEU F 1 115 ? 36.713 74.988 -14.782 1.00 135.79 136 LEU F N 1
ATOM 13493 C CA . LEU F 1 115 ? 36.321 75.604 -16.042 1.00 139.01 136 LEU F CA 1
ATOM 13494 C C . LEU F 1 115 ? 36.842 74.642 -17.101 1.00 137.82 136 LEU F C 1
ATOM 13495 O O . LEU F 1 115 ? 38.035 74.426 -17.233 1.00 134.22 136 LEU F O 1
ATOM 13500 N N . SER F 1 116 ? 35.940 74.122 -17.908 1.00 140.43 137 SER F N 1
ATOM 13501 C CA . SER F 1 116 ? 36.275 73.057 -18.850 1.00 146.07 137 SER F CA 1
ATOM 13502 C C . SER F 1 116 ? 35.381 73.114 -20.089 1.00 154.38 137 SER F C 1
ATOM 13503 O O . SER F 1 116 ? 34.452 73.922 -20.178 1.00 158.59 137 SER F O 1
ATOM 13506 N N . ILE F 1 117 ? 35.696 72.246 -21.059 1.00 156.65 138 ILE F N 1
ATOM 13507 C CA . ILE F 1 117 ? 35.025 72.184 -22.358 1.00 162.03 138 ILE F CA 1
ATOM 13508 C C . ILE F 1 117 ? 34.101 70.971 -22.424 1.00 161.80 138 ILE F C 1
ATOM 13509 O O . ILE F 1 117 ? 34.517 69.847 -22.114 1.00 161.72 138 ILE F O 1
ATOM 13514 N N . ALA F 1 118 ? 32.864 71.193 -22.869 1.00 164.48 139 ALA F N 1
ATOM 13515 C CA . ALA F 1 118 ? 31.885 70.138 -23.085 1.00 163.92 139 ALA F CA 1
ATOM 13516 C C . ALA F 1 118 ? 31.425 70.150 -24.539 1.00 166.36 139 ALA F C 1
ATOM 13517 O O . ALA F 1 118 ? 31.219 71.217 -25.126 1.00 172.75 139 ALA F O 1
ATOM 13519 N N . ILE F 1 119 ? 31.272 68.964 -25.121 1.00 160.49 140 ILE F N 1
ATOM 13520 C CA . ILE F 1 119 ? 30.841 68.839 -26.513 1.00 163.19 140 ILE F CA 1
ATOM 13521 C C . ILE F 1 119 ? 29.670 67.865 -26.567 1.00 166.45 140 ILE F C 1
ATOM 13522 O O . ILE F 1 119 ? 29.490 67.045 -25.655 1.00 167.06 140 ILE F O 1
ATOM 13527 N N . PRO F 1 120 ? 28.829 67.947 -27.616 1.00 168.81 141 PRO F N 1
ATOM 13528 C CA . PRO F 1 120 ? 27.725 66.981 -27.705 1.00 170.13 141 PRO F CA 1
ATOM 13529 C C . PRO F 1 120 ? 28.205 65.544 -27.913 1.00 170.71 141 PRO F C 1
ATOM 13530 O O . PRO F 1 120 ? 28.330 64.803 -26.936 1.00 165.98 141 PRO F O 1
ATOM 13534 N N . PHE F 1 125 ? 30.542 65.175 -32.881 1.00 204.43 146 PHE F N 1
ATOM 13535 C CA . PHE F 1 125 ? 31.202 65.348 -31.591 1.00 195.35 146 PHE F CA 1
ATOM 13536 C C . PHE F 1 125 ? 31.039 64.113 -30.721 1.00 197.36 146 PHE F C 1
ATOM 13537 O O . PHE F 1 125 ? 31.215 64.173 -29.505 1.00 194.86 146 PHE F O 1
ATOM 13545 N N . GLU F 1 126 ? 30.695 62.990 -31.347 1.00 202.21 147 GLU F N 1
ATOM 13546 C CA . GLU F 1 126 ? 30.403 61.777 -30.584 1.00 201.20 147 GLU F CA 1
ATOM 13547 C C . GLU F 1 126 ? 31.687 61.097 -30.114 1.00 198.78 147 GLU F C 1
ATOM 13548 O O . GLU F 1 126 ? 31.973 61.050 -28.913 1.00 192.73 147 GLU F O 1
ATOM 13554 N N . ASN F 1 127 ? 32.477 60.571 -31.051 1.00 203.06 148 ASN F N 1
ATOM 13555 C CA . ASN F 1 127 ? 33.686 59.828 -30.720 1.00 202.63 148 ASN F CA 1
ATOM 13556 C C . ASN F 1 127 ? 34.923 60.714 -30.615 1.00 202.08 148 ASN F C 1
ATOM 13557 O O . ASN F 1 127 ? 36.046 60.212 -30.739 1.00 202.25 148 ASN F O 1
ATOM 13562 N N . VAL F 1 128 ? 34.745 62.012 -30.395 1.00 202.21 149 VAL F N 1
ATOM 13563 C CA . VAL F 1 128 ? 35.840 62.924 -30.088 1.00 201.57 149 VAL F CA 1
ATOM 13564 C C . VAL F 1 128 ? 35.893 63.079 -28.574 1.00 197.58 149 VAL F C 1
ATOM 13565 O O . VAL F 1 128 ? 34.948 63.595 -27.966 1.00 196.73 149 VAL F O 1
ATOM 13569 N N . ASN F 1 129 ? 36.986 62.620 -27.957 1.00 196.11 150 ASN F N 1
ATOM 13570 C CA . ASN F 1 129 ? 37.123 62.665 -26.505 1.00 190.60 150 ASN F CA 1
ATOM 13571 C C . ASN F 1 129 ? 38.334 63.445 -26.009 1.00 187.60 150 ASN F C 1
ATOM 13572 O O . ASN F 1 129 ? 38.454 63.646 -24.797 1.00 181.12 150 ASN F O 1
ATOM 13577 N N . SER F 1 130 ? 39.226 63.883 -26.893 1.00 193.49 151 SER F N 1
ATOM 13578 C CA . SER F 1 130 ? 40.314 64.782 -26.538 1.00 193.70 151 SER F CA 1
ATOM 13579 C C . SER F 1 130 ? 40.201 66.057 -27.362 1.00 198.95 151 SER F C 1
ATOM 13580 O O . SER F 1 130 ? 39.658 66.053 -28.472 1.00 204.67 151 SER F O 1
ATOM 13583 N N . LEU F 1 131 ? 40.718 67.156 -26.806 1.00 196.92 152 LEU F N 1
ATOM 13584 C CA . LEU F 1 131 ? 40.621 68.441 -27.490 1.00 200.25 152 LEU F CA 1
ATOM 13585 C C . LEU F 1 131 ? 41.360 68.423 -28.822 1.00 208.31 152 LEU F C 1
ATOM 13586 O O . LEU F 1 131 ? 40.974 69.132 -29.760 1.00 210.94 152 LEU F O 1
ATOM 13591 N N . GLU F 1 132 ? 42.415 67.611 -28.925 1.00 214.14 153 GLU F N 1
ATOM 13592 C CA . GLU F 1 132 ? 43.182 67.525 -30.162 1.00 217.57 153 GLU F CA 1
ATOM 13593 C C . GLU F 1 132 ? 42.338 66.986 -31.306 1.00 219.87 153 GLU F C 1
ATOM 13594 O O . GLU F 1 132 ? 42.514 67.402 -32.458 1.00 226.45 153 GLU F O 1
ATOM 13600 N N . GLU F 1 133 ? 41.419 66.062 -31.013 1.00 213.12 154 GLU F N 1
ATOM 13601 C CA . GLU F 1 133 ? 40.552 65.536 -32.060 1.00 212.21 154 GLU F CA 1
ATOM 13602 C C . GLU F 1 133 ? 39.610 66.609 -32.593 1.00 210.18 154 GLU F C 1
ATOM 13603 O O . GLU F 1 133 ? 39.158 66.524 -33.743 1.00 217.80 154 GLU F O 1
ATOM 13609 N N . LEU F 1 134 ? 39.316 67.624 -31.786 1.00 198.85 155 LEU F N 1
ATOM 13610 C CA . LEU F 1 134 ? 38.592 68.796 -32.258 1.00 197.11 155 LEU F CA 1
ATOM 13611 C C . LEU F 1 134 ? 39.475 69.641 -33.169 1.00 199.84 155 LEU F C 1
ATOM 13612 O O . LEU F 1 134 ? 39.293 70.855 -33.273 1.00 200.06 155 LEU F O 1
ATOM 13617 N N . GLN F 1 139 ? 34.339 71.091 -40.201 1.00 212.59 160 GLN F N 1
ATOM 13618 C CA . GLN F 1 139 ? 35.758 71.301 -39.947 1.00 213.74 160 GLN F CA 1
ATOM 13619 C C . GLN F 1 139 ? 36.043 72.774 -39.691 1.00 218.94 160 GLN F C 1
ATOM 13620 O O . GLN F 1 139 ? 35.222 73.636 -39.993 1.00 222.28 160 GLN F O 1
ATOM 13626 N N . TRP F 1 140 ? 37.223 73.044 -39.141 1.00 221.03 161 TRP F N 1
ATOM 13627 C CA . TRP F 1 140 ? 37.580 74.344 -38.594 1.00 219.73 161 TRP F CA 1
ATOM 13628 C C . TRP F 1 140 ? 38.775 74.920 -39.339 1.00 221.76 161 TRP F C 1
ATOM 13629 O O . TRP F 1 140 ? 39.888 74.397 -39.228 1.00 219.28 161 TRP F O 1
ATOM 13640 N N . THR F 1 141 ? 38.548 76.010 -40.072 1.00 228.59 162 THR F N 1
ATOM 13641 C CA . THR F 1 141 ? 39.595 76.773 -40.749 1.00 224.50 162 THR F CA 1
ATOM 13642 C C . THR F 1 141 ? 39.291 78.259 -40.585 1.00 214.80 162 THR F C 1
ATOM 13643 O O . THR F 1 141 ? 38.467 78.654 -39.753 1.00 199.43 162 THR F O 1
ATOM 13647 N N . GLU F 1 142 ? 40.011 79.087 -41.354 1.00 215.36 163 GLU F N 1
ATOM 13648 C CA . GLU F 1 142 ? 39.703 80.507 -41.528 1.00 220.57 163 GLU F CA 1
ATOM 13649 C C . GLU F 1 142 ? 38.195 80.701 -41.598 1.00 223.97 163 GLU F C 1
ATOM 13650 O O . GLU F 1 142 ? 37.586 81.315 -40.712 1.00 205.76 163 GLU F O 1
ATOM 13656 N N . ASP F 1 143 ? 37.595 80.177 -42.665 1.00 225.66 164 ASP F N 1
ATOM 13657 C CA . ASP F 1 143 ? 36.147 80.089 -42.750 1.00 228.08 164 ASP F CA 1
ATOM 13658 C C . ASP F 1 143 ? 35.657 79.046 -41.759 1.00 223.96 164 ASP F C 1
ATOM 13659 O O . ASP F 1 143 ? 36.290 78.008 -41.559 1.00 220.85 164 ASP F O 1
ATOM 13664 N N . LYS F 1 144 ? 34.518 79.323 -41.150 1.00 231.14 165 LYS F N 1
ATOM 13665 C CA . LYS F 1 144 ? 34.006 78.473 -40.084 1.00 204.42 165 LYS F CA 1
ATOM 13666 C C . LYS F 1 144 ? 35.069 78.256 -39.010 1.00 213.55 165 LYS F C 1
ATOM 13667 O O . LYS F 1 144 ? 35.680 77.181 -38.967 1.00 213.44 165 LYS F O 1
ATOM 13673 N N . PRO F 1 145 ? 35.370 79.270 -38.161 1.00 208.78 166 PRO F N 1
ATOM 13674 C CA . PRO F 1 145 ? 36.263 79.030 -37.023 1.00 203.26 166 PRO F CA 1
ATOM 13675 C C . PRO F 1 145 ? 35.463 78.540 -35.825 1.00 204.94 166 PRO F C 1
ATOM 13676 O O . PRO F 1 145 ? 34.367 79.050 -35.559 1.00 206.28 166 PRO F O 1
ATOM 13680 N N . LEU F 1 146 ? 36.027 77.583 -35.077 1.00 209.34 167 LEU F N 1
ATOM 13681 C CA . LEU F 1 146 ? 35.316 76.862 -34.018 1.00 204.77 167 LEU F CA 1
ATOM 13682 C C . LEU F 1 146 ? 34.537 77.828 -33.149 1.00 202.17 167 LEU F C 1
ATOM 13683 O O . LEU F 1 146 ? 35.118 78.579 -32.368 1.00 200.43 167 LEU F O 1
ATOM 13688 N N . ARG F 1 147 ? 33.217 77.784 -33.241 1.00 196.54 168 ARG F N 1
ATOM 13689 C CA . ARG F 1 147 ? 32.402 78.774 -32.557 1.00 193.71 168 ARG F CA 1
ATOM 13690 C C . ARG F 1 147 ? 32.116 78.279 -31.154 1.00 188.59 168 ARG F C 1
ATOM 13691 O O . ARG F 1 147 ? 31.499 77.224 -30.973 1.00 193.07 168 ARG F O 1
ATOM 13699 N N . VAL F 1 148 ? 32.561 79.032 -30.157 1.00 180.81 169 VAL F N 1
ATOM 13700 C CA . VAL F 1 148 ? 32.247 78.726 -28.774 1.00 177.00 169 VAL F CA 1
ATOM 13701 C C . VAL F 1 148 ? 31.599 79.962 -28.170 1.00 175.03 169 VAL F C 1
ATOM 13702 O O . VAL F 1 148 ? 32.191 81.054 -28.169 1.00 173.34 169 VAL F O 1
ATOM 13706 N N . ALA F 1 149 ? 30.381 79.801 -27.674 1.00 175.39 170 ALA F N 1
ATOM 13707 C CA . ALA F 1 149 ? 29.763 80.889 -26.944 1.00 172.30 170 ALA F CA 1
ATOM 13708 C C . ALA F 1 149 ? 30.325 80.802 -25.544 1.00 163.21 170 ALA F C 1
ATOM 13709 O O . ALA F 1 149 ? 30.356 79.727 -24.951 1.00 158.24 170 ALA F O 1
ATOM 13711 N N . THR F 1 150 ? 30.799 81.921 -25.023 1.00 161.33 171 THR F N 1
ATOM 13712 C CA . THR F 1 150 ? 31.485 81.841 -23.747 1.00 154.96 171 THR F CA 1
ATOM 13713 C C . THR F 1 150 ? 31.601 83.254 -23.199 1.00 157.27 171 THR F C 1
ATOM 13714 O O . THR F 1 150 ? 31.739 84.216 -23.962 1.00 155.52 171 THR F O 1
ATOM 13718 N N . GLY F 1 151 ? 31.577 83.363 -21.873 1.00 165.16 172 GLY F N 1
ATOM 13719 C CA . GLY F 1 151 ? 31.723 84.610 -21.156 1.00 175.45 172 GLY F CA 1
ATOM 13720 C C . GLY F 1 151 ? 33.124 85.023 -20.800 1.00 182.25 172 GLY F C 1
ATOM 13721 O O . GLY F 1 151 ? 33.316 86.084 -20.198 1.00 176.40 172 GLY F O 1
ATOM 13722 N N . PHE F 1 152 ? 34.122 84.230 -21.166 1.00 194.45 173 PHE F N 1
ATOM 13723 C CA . PHE F 1 152 ? 35.497 84.482 -20.749 1.00 200.64 173 PHE F CA 1
ATOM 13724 C C . PHE F 1 152 ? 36.154 85.358 -21.808 1.00 204.81 173 PHE F C 1
ATOM 13725 O O . PHE F 1 152 ? 36.807 84.878 -22.735 1.00 206.32 173 PHE F O 1
ATOM 13733 N N . THR F 1 153 ? 35.956 86.673 -21.664 1.00 207.25 174 THR F N 1
ATOM 13734 C CA . THR F 1 153 ? 36.415 87.627 -22.670 1.00 209.12 174 THR F CA 1
ATOM 13735 C C . THR F 1 153 ? 37.933 87.642 -22.798 1.00 203.27 174 THR F C 1
ATOM 13736 O O . THR F 1 153 ? 38.458 87.868 -23.893 1.00 206.14 174 THR F O 1
ATOM 13740 N N . TYR F 1 154 ? 38.655 87.429 -21.699 1.00 196.72 175 TYR F N 1
ATOM 13741 C CA . TYR F 1 154 ? 40.112 87.502 -21.724 1.00 191.83 175 TYR F CA 1
ATOM 13742 C C . TYR F 1 154 ? 40.745 86.118 -21.848 1.00 185.20 175 TYR F C 1
ATOM 13743 O O . TYR F 1 154 ? 41.673 85.922 -22.633 1.00 185.98 175 TYR F O 1
ATOM 13752 N N . LEU F 1 155 ? 40.267 85.156 -21.057 1.00 180.11 176 LEU F N 1
ATOM 13753 C CA . LEU F 1 155 ? 40.919 83.859 -20.910 1.00 177.35 176 LEU F CA 1
ATOM 13754 C C . LEU F 1 155 ? 40.580 82.870 -22.019 1.00 188.76 176 LEU F C 1
ATOM 13755 O O . LEU F 1 155 ? 41.325 81.903 -22.206 1.00 189.31 176 LEU F O 1
ATOM 13760 N N . GLY F 1 156 ? 39.478 83.070 -22.738 1.00 202.70 177 GLY F N 1
ATOM 13761 C CA . GLY F 1 156 ? 39.095 82.184 -23.816 1.00 213.03 177 GLY F CA 1
ATOM 13762 C C . GLY F 1 156 ? 40.206 81.970 -24.831 1.00 222.63 177 GLY F C 1
ATOM 13763 O O . GLY F 1 156 ? 40.556 80.833 -25.162 1.00 221.44 177 GLY F O 1
ATOM 13764 N N . PRO F 1 157 ? 40.755 83.058 -25.377 1.00 222.73 178 PRO F N 1
ATOM 13765 C CA . PRO F 1 157 ? 41.905 82.919 -26.282 1.00 218.85 178 PRO F CA 1
ATOM 13766 C C . PRO F 1 157 ? 43.062 82.118 -25.712 1.00 210.82 178 PRO F C 1
ATOM 13767 O O . PRO F 1 157 ? 43.763 81.446 -26.470 1.00 148.93 178 PRO F O 1
ATOM 13771 N N . LYS F 1 158 ? 43.289 82.166 -24.400 1.00 179.79 179 LYS F N 1
ATOM 13772 C CA . LYS F 1 158 ? 44.495 81.572 -23.833 1.00 174.78 179 LYS F CA 1
ATOM 13773 C C . LYS F 1 158 ? 44.574 80.065 -24.080 1.00 171.33 179 LYS F C 1
ATOM 13774 O O . LYS F 1 158 ? 45.589 79.569 -24.588 1.00 167.23 179 LYS F O 1
ATOM 13780 N N . PHE F 1 159 ? 43.486 79.330 -23.807 1.00 172.73 180 PHE F N 1
ATOM 13781 C CA . PHE F 1 159 ? 43.559 77.866 -23.838 1.00 173.93 180 PHE F CA 1
ATOM 13782 C C . PHE F 1 159 ? 43.883 77.326 -25.234 1.00 191.80 180 PHE F C 1
ATOM 13783 O O . PHE F 1 159 ? 44.711 76.418 -25.367 1.00 203.34 180 PHE F O 1
ATOM 13791 N N . MET F 1 160 ? 43.262 77.876 -26.288 1.00 199.44 181 MET F N 1
ATOM 13792 C CA . MET F 1 160 ? 43.483 77.385 -27.650 1.00 202.88 181 MET F CA 1
ATOM 13793 C C . MET F 1 160 ? 44.608 78.111 -28.375 1.00 202.70 181 MET F C 1
ATOM 13794 O O . MET F 1 160 ? 45.136 77.584 -29.362 1.00 206.55 181 MET F O 1
ATOM 13799 N N . LYS F 1 161 ? 44.970 79.315 -27.931 1.00 199.42 182 LYS F N 1
ATOM 13800 C CA . LYS F 1 161 ? 46.182 79.935 -28.443 1.00 196.08 182 LYS F CA 1
ATOM 13801 C C . LYS F 1 161 ? 47.396 79.195 -27.917 1.00 190.77 182 LYS F C 1
ATOM 13802 O O . LYS F 1 161 ? 48.469 79.257 -28.523 1.00 191.64 182 LYS F O 1
ATOM 13808 N N . ASP F 1 162 ? 47.228 78.493 -26.798 1.00 186.51 183 ASP F N 1
ATOM 13809 C CA . ASP F 1 162 ? 48.230 77.618 -26.209 1.00 183.69 183 ASP F CA 1
ATOM 13810 C C . ASP F 1 162 ? 48.104 76.157 -26.637 1.00 182.98 183 ASP F C 1
ATOM 13811 O O . ASP F 1 162 ? 49.089 75.421 -26.548 1.00 181.90 183 ASP F O 1
ATOM 13816 N N . ASN F 1 163 ? 46.930 75.702 -27.086 1.00 185.72 184 ASN F N 1
ATOM 13817 C CA . ASN F 1 163 ? 46.718 74.286 -27.381 1.00 191.73 184 ASN F CA 1
ATOM 13818 C C . ASN F 1 163 ? 46.565 74.006 -28.874 1.00 200.38 184 ASN F C 1
ATOM 13819 O O . ASN F 1 163 ? 46.121 72.917 -29.251 1.00 200.24 184 ASN F O 1
ATOM 13824 N N . GLY F 1 164 ? 46.911 74.967 -29.724 1.00 208.73 185 GLY F N 1
ATOM 13825 C CA . GLY F 1 164 ? 47.109 74.697 -31.133 1.00 219.38 185 GLY F CA 1
ATOM 13826 C C . GLY F 1 164 ? 45.902 74.484 -32.018 1.00 227.62 185 GLY F C 1
ATOM 13827 O O . GLY F 1 164 ? 46.040 73.852 -33.069 1.00 232.55 185 GLY F O 1
ATOM 13828 N N . ILE F 1 165 ? 44.730 74.985 -31.660 1.00 230.77 186 ILE F N 1
ATOM 13829 C CA . ILE F 1 165 ? 43.650 75.106 -32.631 1.00 234.00 186 ILE F CA 1
ATOM 13830 C C . ILE F 1 165 ? 43.551 76.586 -32.967 1.00 229.05 186 ILE F C 1
ATOM 13831 O O . ILE F 1 165 ? 42.994 77.381 -32.201 1.00 227.75 186 ILE F O 1
ATOM 13836 N N . LYS F 1 166 ? 44.121 76.957 -34.109 1.00 218.39 187 LYS F N 1
ATOM 13837 C CA . LYS F 1 166 ? 44.142 78.338 -34.565 1.00 205.79 187 LYS F CA 1
ATOM 13838 C C . LYS F 1 166 ? 42.841 78.756 -35.230 1.00 198.77 187 LYS F C 1
ATOM 13839 O O . LYS F 1 166 ? 42.741 79.895 -35.697 1.00 200.39 187 LYS F O 1
ATOM 13845 N N . HIS F 1 167 ? 41.847 77.879 -35.277 1.00 189.33 188 HIS F N 1
ATOM 13846 C CA . HIS F 1 167 ? 40.620 78.127 -36.019 1.00 191.71 188 HIS F CA 1
ATOM 13847 C C . HIS F 1 167 ? 39.456 78.143 -35.028 1.00 191.54 188 HIS F C 1
ATOM 13848 O O . HIS F 1 167 ? 38.664 77.199 -34.999 1.00 193.23 188 HIS F O 1
ATOM 13855 N N . VAL F 1 168 ? 39.352 79.208 -34.223 1.00 190.87 189 VAL F N 1
ATOM 13856 C CA . VAL F 1 168 ? 38.329 79.318 -33.178 1.00 186.73 189 VAL F CA 1
ATOM 13857 C C . VAL F 1 168 ? 37.831 80.758 -33.071 1.00 190.13 189 VAL F C 1
ATOM 13858 O O . VAL F 1 168 ? 38.637 81.687 -32.960 1.00 191.37 189 VAL F O 1
ATOM 13862 N N . ALA F 1 169 ? 36.510 80.945 -33.092 1.00 192.80 190 ALA F N 1
ATOM 13863 C CA . ALA F 1 169 ? 35.882 82.217 -32.751 1.00 197.15 190 ALA F CA 1
ATOM 13864 C C . ALA F 1 169 ? 34.997 82.065 -31.514 1.00 199.31 190 ALA F C 1
ATOM 13865 O O . ALA F 1 169 ? 34.324 81.043 -31.340 1.00 201.43 190 ALA F O 1
ATOM 13867 N N . PHE F 1 170 ? 34.983 83.092 -30.663 1.00 200.06 191 PHE F N 1
ATOM 13868 C CA . PHE F 1 170 ? 34.174 83.131 -29.450 1.00 196.76 191 PHE F CA 1
ATOM 13869 C C . PHE F 1 170 ? 33.096 84.201 -29.558 1.00 201.32 191 PHE F C 1
ATOM 13870 O O . PHE F 1 170 ? 33.311 85.258 -30.160 1.00 205.59 191 PHE F O 1
ATOM 13878 N N . SER F 1 171 ? 31.930 83.927 -28.978 1.00 202.03 192 SER F N 1
ATOM 13879 C CA . SER F 1 171 ? 30.883 84.955 -28.973 1.00 195.54 192 SER F CA 1
ATOM 13880 C C . SER F 1 171 ? 30.154 84.967 -27.630 1.00 183.51 192 SER F C 1
ATOM 13881 O O . SER F 1 171 ? 30.721 84.589 -26.606 1.00 160.48 192 SER F O 1
ATOM 13884 N N . GLY F 1 175 ? 22.611 83.150 -25.021 1.00 207.01 196 GLY F N 1
ATOM 13885 C CA . GLY F 1 175 ? 22.545 82.805 -23.608 1.00 200.37 196 GLY F CA 1
ATOM 13886 C C . GLY F 1 175 ? 21.964 81.424 -23.362 1.00 198.22 196 GLY F C 1
ATOM 13887 O O . GLY F 1 175 ? 21.736 80.681 -24.320 1.00 200.99 196 GLY F O 1
ATOM 13888 N N . ALA F 1 176 ? 21.706 81.096 -22.092 1.00 191.17 197 ALA F N 1
ATOM 13889 C CA . ALA F 1 176 ? 21.233 79.769 -21.679 1.00 184.01 197 ALA F CA 1
ATOM 13890 C C . ALA F 1 176 ? 22.139 78.700 -22.283 1.00 177.88 197 ALA F C 1
ATOM 13891 O O . ALA F 1 176 ? 21.739 77.852 -23.087 1.00 178.35 197 ALA F O 1
ATOM 13893 N N . LEU F 1 177 ? 23.388 78.771 -21.828 1.00 172.90 198 LEU F N 1
ATOM 13894 C CA . LEU F 1 177 ? 24.529 78.207 -22.534 1.00 172.78 198 LEU F CA 1
ATOM 13895 C C . LEU F 1 177 ? 24.423 76.717 -22.840 1.00 183.21 198 LEU F C 1
ATOM 13896 O O . LEU F 1 177 ? 24.838 76.277 -23.914 1.00 187.28 198 LEU F O 1
ATOM 13901 N N . GLU F 1 178 ? 23.909 75.915 -21.911 1.00 189.78 199 GLU F N 1
ATOM 13902 C CA . GLU F 1 178 ? 23.956 74.468 -22.112 1.00 191.01 199 GLU F CA 1
ATOM 13903 C C . GLU F 1 178 ? 23.179 74.044 -23.350 1.00 197.39 199 GLU F C 1
ATOM 13904 O O . GLU F 1 178 ? 23.494 73.014 -23.956 1.00 196.79 199 GLU F O 1
ATOM 13910 N N . ALA F 1 179 ? 22.183 74.830 -23.754 1.00 186.98 200 ALA F N 1
ATOM 13911 C CA . ALA F 1 179 ? 21.420 74.545 -24.957 1.00 182.95 200 ALA F CA 1
ATOM 13912 C C . ALA F 1 179 ? 22.105 75.074 -26.207 1.00 180.58 200 ALA F C 1
ATOM 13913 O O . ALA F 1 179 ? 21.556 74.926 -27.304 1.00 187.71 200 ALA F O 1
ATOM 13915 N N . ALA F 1 180 ? 23.267 75.714 -26.061 1.00 173.34 201 ALA F N 1
ATOM 13916 C CA . ALA F 1 180 ? 23.968 76.254 -27.224 1.00 167.76 201 ALA F CA 1
ATOM 13917 C C . ALA F 1 180 ? 24.333 75.195 -28.260 1.00 173.07 201 ALA F C 1
ATOM 13918 O O . ALA F 1 180 ? 24.237 75.502 -29.461 1.00 178.30 201 ALA F O 1
ATOM 13920 N N . PRO F 1 181 ? 24.761 73.974 -27.906 1.00 168.32 202 PRO F N 1
ATOM 13921 C CA . PRO F 1 181 ? 25.016 72.987 -28.969 1.00 174.55 202 PRO F CA 1
ATOM 13922 C C . PRO F 1 181 ? 23.766 72.632 -29.764 1.00 180.42 202 PRO F C 1
ATOM 13923 O O . PRO F 1 181 ? 23.866 72.358 -30.969 1.00 184.50 202 PRO F O 1
ATOM 13927 N N . ALA F 1 182 ? 22.590 72.609 -29.128 1.00 177.10 203 ALA F N 1
ATOM 13928 C CA . ALA F 1 182 ? 21.363 72.385 -29.883 1.00 222.36 203 ALA F CA 1
ATOM 13929 C C . ALA F 1 182 ? 20.945 73.639 -30.644 1.00 215.26 203 ALA F C 1
ATOM 13930 O O . ALA F 1 182 ? 20.479 73.549 -31.785 1.00 231.25 203 ALA F O 1
ATOM 13932 N N . MET F 1 183 ? 21.114 74.814 -30.029 1.00 221.46 204 MET F N 1
ATOM 13933 C CA . MET F 1 183 ? 20.736 76.084 -30.644 1.00 227.95 204 MET F CA 1
ATOM 13934 C C . MET F 1 183 ? 21.765 76.603 -31.645 1.00 230.41 204 MET F C 1
ATOM 13935 O O . MET F 1 183 ? 21.411 77.403 -32.518 1.00 235.45 204 MET F O 1
ATOM 13940 N N . GLY F 1 184 ? 23.007 76.138 -31.577 1.00 220.75 205 GLY F N 1
ATOM 13941 C CA . GLY F 1 184 ? 24.058 76.697 -32.408 1.00 218.28 205 GLY F CA 1
ATOM 13942 C C . GLY F 1 184 ? 24.749 77.852 -31.702 1.00 213.62 205 GLY F C 1
ATOM 13943 O O . GLY F 1 184 ? 25.879 78.220 -32.027 1.00 213.31 205 GLY F O 1
ATOM 13944 N N . ALA F 1 188 ? 30.550 73.692 -29.565 1.00 165.23 209 ALA F N 1
ATOM 13945 C CA . ALA F 1 188 ? 31.064 73.204 -28.290 1.00 176.54 209 ALA F CA 1
ATOM 13946 C C . ALA F 1 188 ? 31.069 74.322 -27.270 1.00 170.82 209 ALA F C 1
ATOM 13947 O O . ALA F 1 188 ? 30.849 75.484 -27.610 1.00 175.50 209 ALA F O 1
ATOM 13949 N N . ILE F 1 189 ? 31.335 73.991 -26.010 1.00 171.53 210 ILE F N 1
ATOM 13950 C CA . ILE F 1 189 ? 31.188 74.986 -24.962 1.00 176.02 210 ILE F CA 1
ATOM 13951 C C . ILE F 1 189 ? 32.362 74.979 -23.985 1.00 180.06 210 ILE F C 1
ATOM 13952 O O . ILE F 1 189 ? 32.963 73.940 -23.701 1.00 178.66 210 ILE F O 1
ATOM 13957 N N . LEU F 1 190 ? 32.659 76.164 -23.448 1.00 170.59 211 LEU F N 1
ATOM 13958 C CA . LEU F 1 190 ? 33.665 76.380 -22.416 1.00 171.02 211 LEU F CA 1
ATOM 13959 C C . LEU F 1 190 ? 32.993 77.056 -21.223 1.00 179.87 211 LEU F C 1
ATOM 13960 O O . LEU F 1 190 ? 32.684 78.251 -21.283 1.00 184.23 211 LEU F O 1
ATOM 13965 N N . ASP F 1 191 ? 32.783 76.318 -20.133 1.00 182.13 212 ASP F N 1
ATOM 13966 C CA . ASP F 1 191 ? 31.972 76.840 -19.037 1.00 187.73 212 ASP F CA 1
ATOM 13967 C C . ASP F 1 191 ? 32.436 76.251 -17.707 1.00 180.36 212 ASP F C 1
ATOM 13968 O O . ASP F 1 191 ? 33.346 75.417 -17.655 1.00 179.86 212 ASP F O 1
ATOM 13973 N N . LEU F 1 192 ? 31.803 76.719 -16.622 1.00 168.92 213 LEU F N 1
ATOM 13974 C CA . LEU F 1 192 ? 32.087 76.242 -15.271 1.00 152.84 213 LEU F CA 1
ATOM 13975 C C . LEU F 1 192 ? 31.301 74.972 -14.974 1.00 150.72 213 LEU F C 1
ATOM 13976 O O . LEU F 1 192 ? 30.089 74.908 -15.201 1.00 147.88 213 LEU F O 1
ATOM 13981 N N . VAL F 1 193 ? 32.003 73.966 -14.459 1.00 153.00 214 VAL F N 1
ATOM 13982 C CA . VAL F 1 193 ? 31.436 72.674 -14.099 1.00 159.02 214 VAL F CA 1
ATOM 13983 C C . VAL F 1 193 ? 31.712 72.424 -12.623 1.00 162.55 214 VAL F C 1
ATOM 13984 O O . VAL F 1 193 ? 32.856 72.553 -12.171 1.00 162.17 214 VAL F O 1
ATOM 13988 N N . SER F 1 194 ? 30.663 72.067 -11.879 1.00 166.05 215 SER F N 1
ATOM 13989 C CA . SER F 1 194 ? 30.786 71.697 -10.473 1.00 164.48 215 SER F CA 1
ATOM 13990 C C . SER F 1 194 ? 30.389 70.237 -10.293 1.00 167.53 215 SER F C 1
ATOM 13991 O O . SER F 1 194 ? 31.252 69.354 -10.250 1.00 166.80 215 SER F O 1
ATOM 13994 N N . SER F 1 195 ? 29.083 69.971 -10.200 1.00 171.85 216 SER F N 1
ATOM 13995 C CA . SER F 1 195 ? 28.593 68.598 -10.147 1.00 174.85 216 SER F CA 1
ATOM 13996 C C . SER F 1 195 ? 28.427 67.982 -11.530 1.00 181.94 216 SER F C 1
ATOM 13997 O O . SER F 1 195 ? 28.356 66.753 -11.640 1.00 183.63 216 SER F O 1
ATOM 14000 N N . GLY F 1 196 ? 28.372 68.802 -12.580 1.00 188.14 217 GLY F N 1
ATOM 14001 C CA . GLY F 1 196 ? 28.236 68.323 -13.939 1.00 191.54 217 GLY F CA 1
ATOM 14002 C C . GLY F 1 196 ? 26.838 67.933 -14.375 1.00 194.28 217 GLY F C 1
ATOM 14003 O O . GLY F 1 196 ? 26.680 67.445 -15.501 1.00 199.19 217 GLY F O 1
ATOM 14004 N N . THR F 1 197 ? 25.816 68.125 -13.532 1.00 189.45 218 THR F N 1
ATOM 14005 C CA . THR F 1 197 ? 24.463 67.722 -13.917 1.00 187.00 218 THR F CA 1
ATOM 14006 C C . THR F 1 197 ? 23.896 68.634 -15.002 1.00 184.54 218 THR F C 1
ATOM 14007 O O . THR F 1 197 ? 23.201 68.168 -15.919 1.00 189.54 218 THR F O 1
ATOM 14011 N N . THR F 1 198 ? 24.208 69.934 -14.931 1.00 171.93 219 THR F N 1
ATOM 14012 C CA . THR F 1 198 ? 23.777 70.866 -15.968 1.00 166.36 219 THR F CA 1
ATOM 14013 C C . THR F 1 198 ? 24.334 70.460 -17.328 1.00 165.91 219 THR F C 1
ATOM 14014 O O . THR F 1 198 ? 23.670 70.649 -18.355 1.00 169.75 219 THR F O 1
ATOM 14018 N N . LEU F 1 199 ? 25.555 69.918 -17.354 1.00 163.19 220 LEU F N 1
ATOM 14019 C CA . LEU F 1 199 ? 26.133 69.405 -18.597 1.00 166.05 220 LEU F CA 1
ATOM 14020 C C . LEU F 1 199 ? 25.399 68.159 -19.074 1.00 180.66 220 LEU F C 1
ATOM 14021 O O . LEU F 1 199 ? 25.201 67.965 -20.280 1.00 184.94 220 LEU F O 1
ATOM 14026 N N . LYS F 1 200 ? 25.002 67.297 -18.136 1.00 191.06 221 LYS F N 1
ATOM 14027 C CA . LYS F 1 200 ? 24.339 66.048 -18.492 1.00 192.94 221 LYS F CA 1
ATOM 14028 C C . LYS F 1 200 ? 22.954 66.297 -19.066 1.00 192.96 221 LYS F C 1
ATOM 14029 O O . LYS F 1 200 ? 22.488 65.520 -19.905 1.00 196.34 221 LYS F O 1
ATOM 14035 N N . GLU F 1 201 ? 22.279 67.365 -18.628 1.00 184.91 222 GLU F N 1
ATOM 14036 C CA . GLU F 1 201 ? 20.957 67.654 -19.176 1.00 184.85 222 GLU F CA 1
ATOM 14037 C C . GLU F 1 201 ? 21.014 67.957 -20.672 1.00 185.36 222 GLU F C 1
ATOM 14038 O O . GLU F 1 201 ? 20.024 67.747 -21.381 1.00 188.29 222 GLU F O 1
ATOM 14044 N N . ASN F 1 202 ? 22.144 68.454 -21.168 1.00 181.50 223 ASN F N 1
ATOM 14045 C CA . ASN F 1 202 ? 22.308 68.738 -22.596 1.00 178.87 223 ASN F CA 1
ATOM 14046 C C . ASN F 1 202 ? 23.314 67.804 -23.262 1.00 170.39 223 ASN F C 1
ATOM 14047 O O . ASN F 1 202 ? 24.171 68.246 -24.022 1.00 164.41 223 ASN F O 1
ATOM 14052 N N . ILE F 1 207 ? 35.258 66.196 -21.717 1.00 168.39 228 ILE F N 1
ATOM 14053 C CA . ILE F 1 207 ? 36.263 65.642 -22.614 1.00 174.85 228 ILE F CA 1
ATOM 14054 C C . ILE F 1 207 ? 37.624 65.582 -21.925 1.00 179.03 228 ILE F C 1
ATOM 14055 O O . ILE F 1 207 ? 37.867 66.300 -20.958 1.00 175.60 228 ILE F O 1
ATOM 14060 N N . GLU F 1 208 ? 38.511 64.730 -22.438 1.00 189.63 229 GLU F N 1
ATOM 14061 C CA . GLU F 1 208 ? 39.885 64.668 -21.945 1.00 193.64 229 GLU F CA 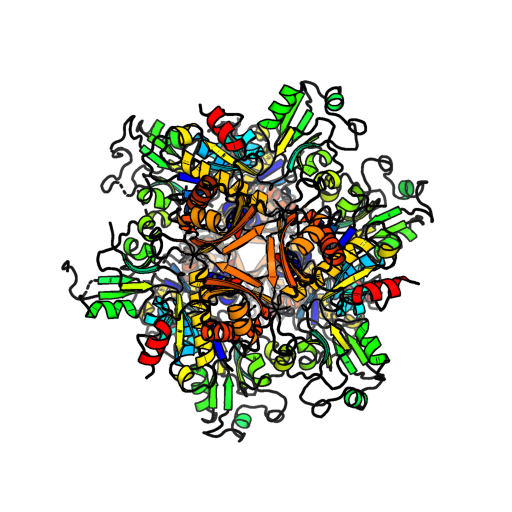1
ATOM 14062 C C . GLU F 1 208 ? 40.672 65.914 -22.334 1.00 196.46 229 GLU F C 1
ATOM 14063 O O . GLU F 1 208 ? 40.739 66.276 -23.511 1.00 199.22 229 GLU F O 1
ATOM 14069 N N . GLY F 1 209 ? 41.261 66.576 -21.343 1.00 198.03 230 GLY F N 1
ATOM 14070 C CA . GLY F 1 209 ? 42.020 67.785 -21.577 1.00 199.87 230 GLY F CA 1
ATOM 14071 C C . GLY F 1 209 ? 41.216 69.051 -21.784 1.00 200.17 230 GLY F C 1
ATOM 14072 O O . GLY F 1 209 ? 41.818 70.112 -21.987 1.00 198.96 230 GLY F O 1
ATOM 14073 N N . GLY F 1 210 ? 39.886 68.987 -21.727 1.00 201.52 231 GLY F N 1
ATOM 14074 C CA . GLY F 1 210 ? 39.063 70.171 -21.909 1.00 199.35 231 GLY F CA 1
ATOM 14075 C C . GLY F 1 210 ? 39.064 71.127 -20.735 1.00 192.48 231 GLY F C 1
ATOM 14076 O O . GLY F 1 210 ? 38.559 72.247 -20.872 1.00 196.04 231 GLY F O 1
ATOM 14077 N N . THR F 1 211 ? 39.631 70.723 -19.601 1.00 173.72 232 THR F N 1
ATOM 14078 C CA . THR F 1 211 ? 39.655 71.562 -18.410 1.00 157.92 232 THR F CA 1
ATOM 14079 C C . THR F 1 211 ? 40.636 72.714 -18.588 1.00 150.78 232 THR F C 1
ATOM 14080 O O . THR F 1 211 ? 41.832 72.493 -18.809 1.00 148.02 232 THR F O 1
ATOM 14084 N N . VAL F 1 212 ? 40.129 73.945 -18.527 1.00 146.37 233 VAL F N 1
ATOM 14085 C CA . VAL F 1 212 ? 41.018 75.096 -18.603 1.00 141.25 233 VAL F CA 1
ATOM 14086 C C . VAL F 1 212 ? 41.671 75.343 -17.252 1.00 137.72 233 VAL F C 1
ATOM 14087 O O . VAL F 1 212 ? 42.882 75.570 -17.163 1.00 138.60 233 VAL F O 1
ATOM 14091 N N . LEU F 1 213 ? 40.872 75.342 -16.199 1.00 133.52 234 LEU F N 1
ATOM 14092 C CA . LEU F 1 213 ? 41.445 75.482 -14.877 1.00 130.34 234 LEU F CA 1
ATOM 14093 C C . LEU F 1 213 ? 40.553 75.054 -13.731 1.00 126.58 234 LEU F C 1
ATOM 14094 O O . LEU F 1 213 ? 39.348 75.072 -13.845 1.00 123.44 234 LEU F O 1
ATOM 14099 N N . GLU F 1 214 ? 41.174 74.688 -12.622 1.00 126.27 235 GLU F N 1
ATOM 14100 C CA . GLU F 1 214 ? 40.467 74.390 -11.386 1.00 126.99 235 GLU F CA 1
ATOM 14101 C C . GLU F 1 214 ? 40.431 75.642 -10.519 1.00 128.49 235 GLU F C 1
ATOM 14102 O O . GLU F 1 214 ? 41.426 76.364 -10.421 1.00 132.89 235 GLU F O 1
ATOM 14108 N N . SER F 1 215 ? 39.273 75.928 -9.928 1.00 126.98 236 SER F N 1
ATOM 14109 C CA . SER F 1 215 ? 39.086 77.152 -9.157 1.00 126.96 236 SER F CA 1
ATOM 14110 C C . SER F 1 215 ? 38.469 76.875 -7.791 1.00 119.49 236 SER F C 1
ATOM 14111 O O . SER F 1 215 ? 37.614 75.994 -7.643 1.00 116.69 236 SER F O 1
ATOM 14114 N N . GLN F 1 216 ? 38.941 77.621 -6.790 1.00 116.17 237 GLN F N 1
ATOM 14115 C CA . GLN F 1 216 ? 38.310 77.763 -5.481 1.00 111.02 237 GLN F CA 1
ATOM 14116 C C . GLN F 1 216 ? 38.257 79.248 -5.147 1.00 110.48 237 GLN F C 1
ATOM 14117 O O . GLN F 1 216 ? 38.760 80.093 -5.893 1.00 116.91 237 GLN F O 1
ATOM 14123 N N . ALA F 1 217 ? 37.622 79.574 -4.030 1.00 103.03 238 ALA F N 1
ATOM 14124 C CA . ALA F 1 217 ? 37.753 80.909 -3.469 1.00 104.07 238 ALA F CA 1
ATOM 14125 C C . ALA F 1 217 ? 39.139 81.078 -2.859 1.00 100.43 238 ALA F C 1
ATOM 14126 O O . ALA F 1 217 ? 39.695 80.141 -2.280 1.00 100.75 238 ALA F O 1
ATOM 14128 N N . ALA F 1 218 ? 39.699 82.279 -2.978 1.00 96.93 239 ALA F N 1
ATOM 14129 C CA . ALA F 1 218 ? 41.064 82.512 -2.533 1.00 94.06 239 ALA F CA 1
ATOM 14130 C C . ALA F 1 218 ? 41.186 83.867 -1.854 1.00 93.84 239 ALA F C 1
ATOM 14131 O O . ALA F 1 218 ? 40.505 84.832 -2.222 1.00 97.54 239 ALA F O 1
ATOM 14133 N N . LEU F 1 219 ? 42.079 83.923 -0.866 1.00 90.10 240 LEU F N 1
ATOM 14134 C CA . LEU F 1 219 ? 42.460 85.169 -0.212 1.00 96.22 240 LEU F CA 1
ATOM 14135 C C . LEU F 1 219 ? 43.683 85.710 -0.933 1.00 102.84 240 LEU F C 1
ATOM 14136 O O . LEU F 1 219 ? 44.754 85.088 -0.913 1.00 104.24 240 LEU F O 1
ATOM 14141 N N . VAL F 1 220 ? 43.519 86.865 -1.566 1.00 108.44 241 VAL F N 1
ATOM 14142 C CA . VAL F 1 220 ? 44.548 87.489 -2.385 1.00 112.02 241 VAL F CA 1
ATOM 14143 C C . VAL F 1 220 ? 44.857 88.858 -1.795 1.00 114.54 241 VAL F C 1
ATOM 14144 O O . VAL F 1 220 ? 44.000 89.503 -1.177 1.00 115.92 241 VAL F O 1
ATOM 14148 N N . ALA F 1 221 ? 46.097 89.298 -1.982 1.00 115.45 242 ALA F N 1
ATOM 14149 C CA . ALA F 1 221 ? 46.536 90.586 -1.482 1.00 115.35 242 ALA F CA 1
ATOM 14150 C C . ALA F 1 221 ? 47.396 91.236 -2.547 1.00 121.87 242 ALA F C 1
ATOM 14151 O O . ALA F 1 221 ? 48.012 90.554 -3.368 1.00 125.25 242 ALA F O 1
ATOM 14153 N N . SER F 1 222 ? 47.410 92.561 -2.538 1.00 124.94 243 SER F N 1
ATOM 14154 C CA . SER F 1 222 ? 48.208 93.333 -3.473 1.00 131.56 243 SER F CA 1
ATOM 14155 C C . SER F 1 222 ? 49.589 93.609 -2.904 1.00 133.20 243 SER F C 1
ATOM 14156 O O . SER F 1 222 ? 49.740 93.936 -1.722 1.00 130.62 243 SER F O 1
ATOM 14159 N N . ARG F 1 223 ? 50.598 93.453 -3.758 1.00 137.47 244 ARG F N 1
ATOM 14160 C CA . ARG F 1 223 ? 51.963 93.750 -3.352 1.00 138.80 244 ARG F CA 1
ATOM 14161 C C . ARG F 1 223 ? 52.127 95.233 -3.028 1.00 143.69 244 ARG F C 1
ATOM 14162 O O . ARG F 1 223 ? 52.935 95.580 -2.162 1.00 139.27 244 ARG F O 1
ATOM 14170 N N . ARG F 1 224 ? 51.383 96.127 -3.699 1.00 154.72 245 ARG F N 1
ATOM 14171 C CA . ARG F 1 224 ? 51.587 97.552 -3.441 1.00 167.42 245 ARG F CA 1
ATOM 14172 C C . ARG F 1 224 ? 51.331 97.884 -1.973 1.00 168.91 245 ARG F C 1
ATOM 14173 O O . ARG F 1 224 ? 52.132 98.575 -1.332 1.00 170.28 245 ARG F O 1
ATOM 14181 N N . SER F 1 225 ? 50.254 97.344 -1.398 1.00 170.51 246 SER F N 1
ATOM 14182 C CA . SER F 1 225 ? 49.982 97.617 0.011 1.00 168.91 246 SER F CA 1
ATOM 14183 C C . SER F 1 225 ? 50.959 96.879 0.916 1.00 165.89 246 SER F C 1
ATOM 14184 O O . SER F 1 225 ? 51.449 97.439 1.906 1.00 167.61 246 SER F O 1
ATOM 14187 N N . MET F 1 226 ? 51.269 95.628 0.580 1.00 151.60 247 MET F N 1
ATOM 14188 C CA . MET F 1 226 ? 52.100 94.820 1.460 1.00 139.89 247 MET F CA 1
ATOM 14189 C C . MET F 1 226 ? 53.511 95.384 1.570 1.00 140.37 247 MET F C 1
ATOM 14190 O O . MET F 1 226 ? 54.083 95.407 2.663 1.00 139.58 247 MET F O 1
ATOM 14195 N N . ILE F 1 227 ? 54.083 95.874 0.470 1.00 143.88 248 ILE F N 1
ATOM 14196 C CA . ILE F 1 227 ? 55.407 96.469 0.607 1.00 145.61 248 ILE F CA 1
ATOM 14197 C C . ILE F 1 227 ? 55.282 97.913 1.080 1.00 154.77 248 ILE F C 1
ATOM 14198 O O . ILE F 1 227 ? 56.162 98.408 1.794 1.00 153.80 248 ILE F O 1
ATOM 14203 N N . GLY F 1 228 ? 54.210 98.613 0.700 1.00 164.30 249 GLY F N 1
ATOM 14204 C CA . GLY F 1 228 ? 54.177 100.040 0.947 1.00 171.13 249 GLY F CA 1
ATOM 14205 C C . GLY F 1 228 ? 53.295 100.550 2.072 1.00 169.53 249 GLY F C 1
ATOM 14206 O O . GLY F 1 228 ? 53.659 101.534 2.722 1.00 172.93 249 GLY F O 1
ATOM 14207 N N . ARG F 1 229 ? 52.179 99.883 2.366 1.00 162.39 250 ARG F N 1
ATOM 14208 C CA . ARG F 1 229 ? 51.207 100.383 3.335 1.00 155.66 250 ARG F CA 1
ATOM 14209 C C . ARG F 1 229 ? 51.390 99.684 4.678 1.00 151.75 250 ARG F C 1
ATOM 14210 O O . ARG F 1 229 ? 51.248 98.458 4.773 1.00 148.97 250 ARG F O 1
ATOM 14218 N N . LYS F 1 230 ? 51.677 100.469 5.717 1.00 148.84 251 LYS F N 1
ATOM 14219 C CA . LYS F 1 230 ? 51.928 99.907 7.037 1.00 139.22 251 LYS F CA 1
ATOM 14220 C C . LYS F 1 230 ? 50.672 99.238 7.579 1.00 136.44 251 LYS F C 1
ATOM 14221 O O . LYS F 1 230 ? 49.569 99.787 7.497 1.00 141.19 251 LYS F O 1
ATOM 14227 N N . GLY F 1 231 ? 50.833 98.035 8.104 1.00 130.10 252 GLY F N 1
ATOM 14228 C CA . GLY F 1 231 ? 49.749 97.310 8.712 1.00 125.34 252 GLY F CA 1
ATOM 14229 C C . GLY F 1 231 ? 49.071 96.314 7.798 1.00 122.56 252 GLY F C 1
ATOM 14230 O O . GLY F 1 231 ? 48.418 95.388 8.294 1.00 118.80 252 GLY F O 1
ATOM 14231 N N . VAL F 1 232 ? 49.234 96.454 6.482 1.00 123.24 253 VAL F N 1
ATOM 14232 C CA . VAL F 1 232 ? 48.591 95.510 5.577 1.00 119.77 253 VAL F CA 1
ATOM 14233 C C . VAL F 1 232 ? 49.230 94.141 5.736 1.00 116.63 253 VAL F C 1
ATOM 14234 O O . VAL F 1 232 ? 48.540 93.126 5.837 1.00 112.03 253 VAL F O 1
ATOM 14238 N N . LEU F 1 233 ? 50.560 94.101 5.795 1.00 119.31 254 LEU F N 1
ATOM 14239 C CA . LEU F 1 233 ? 51.271 92.833 5.897 1.00 117.33 254 LEU F CA 1
ATOM 14240 C C . LEU F 1 233 ? 50.899 92.101 7.178 1.00 119.26 254 LEU F C 1
ATOM 14241 O O . LEU F 1 233 ? 50.743 90.874 7.190 1.00 119.35 254 LEU F O 1
ATOM 14246 N N . GLU F 1 234 ? 50.740 92.849 8.265 1.00 121.84 255 GLU F N 1
ATOM 14247 C CA . GLU F 1 234 ? 50.459 92.244 9.561 1.00 119.99 255 GLU F CA 1
ATOM 14248 C C . GLU F 1 234 ? 49.022 91.759 9.648 1.00 111.41 255 GLU F C 1
ATOM 14249 O O . GLU F 1 234 ? 48.753 90.714 10.251 1.00 109.69 255 GLU F O 1
ATOM 14255 N N . THR F 1 235 ? 48.082 92.485 9.045 1.00 108.53 256 THR F N 1
ATOM 14256 C CA . THR F 1 235 ? 46.718 91.985 9.101 1.00 103.77 256 THR F CA 1
ATOM 14257 C C . THR F 1 235 ? 46.479 90.894 8.067 1.00 105.44 256 THR F C 1
ATOM 14258 O O . THR F 1 235 ? 45.616 90.042 8.280 1.00 106.52 256 THR F O 1
ATOM 14262 N N . THR F 1 236 ? 47.228 90.881 6.960 1.00 103.98 257 THR F N 1
ATOM 14263 C CA . THR F 1 236 ? 47.198 89.705 6.098 1.00 99.62 257 THR F CA 1
ATOM 14264 C C . THR F 1 236 ? 47.777 88.509 6.833 1.00 95.31 257 THR F C 1
ATOM 14265 O O . THR F 1 236 ? 47.319 87.378 6.652 1.00 94.80 257 THR F O 1
ATOM 14269 N N . HIS F 1 237 ? 48.794 88.739 7.664 1.00 92.03 258 HIS F N 1
ATOM 14270 C CA . HIS F 1 237 ? 49.317 87.661 8.493 1.00 88.77 258 HIS F CA 1
ATOM 14271 C C . HIS F 1 237 ? 48.249 87.131 9.446 1.00 86.86 258 HIS F C 1
ATOM 14272 O O . HIS F 1 237 ? 48.018 85.918 9.524 1.00 87.77 258 HIS F O 1
ATOM 14279 N N . GLU F 1 238 ? 47.579 88.029 10.176 1.00 83.20 259 GLU F N 1
ATOM 14280 C CA . GLU F 1 238 ? 46.532 87.570 11.079 1.00 83.48 259 GLU F CA 1
ATOM 14281 C C . GLU F 1 238 ? 45.402 86.885 10.312 1.00 85.61 259 GLU F C 1
ATOM 14282 O O . GLU F 1 238 ? 44.900 85.842 10.741 1.00 87.00 259 GLU F O 1
ATOM 14288 N N . MET F 1 239 ? 45.015 87.436 9.158 1.00 84.96 260 MET F N 1
ATOM 14289 C CA . MET F 1 239 ? 43.945 86.841 8.364 1.00 85.00 260 MET F CA 1
ATOM 14290 C C . MET F 1 239 ? 44.320 85.458 7.866 1.00 82.98 260 MET F C 1
ATOM 14291 O O . MET F 1 239 ? 43.502 84.534 7.895 1.00 78.64 260 MET F O 1
ATOM 14296 N N . LEU F 1 240 ? 45.553 85.298 7.398 1.00 88.37 261 LEU F N 1
ATOM 14297 C CA . LEU F 1 240 ? 46.000 84.002 6.913 1.00 89.61 261 LEU F CA 1
ATOM 14298 C C . LEU F 1 240 ? 46.047 82.989 8.049 1.00 91.66 261 LEU F C 1
ATOM 14299 O O . LEU F 1 240 ? 45.650 81.828 7.871 1.00 93.68 261 LEU F O 1
ATOM 14304 N N . GLU F 1 241 ? 46.524 83.410 9.228 1.00 88.80 262 GLU F N 1
ATOM 14305 C CA . GLU F 1 241 ? 46.565 82.487 10.359 1.00 85.89 262 GLU F CA 1
ATOM 14306 C C . GLU F 1 241 ? 45.156 82.092 10.800 1.00 81.19 262 GLU F C 1
ATOM 14307 O O . GLU F 1 241 ? 44.875 80.906 11.018 1.00 76.56 262 GLU F O 1
ATOM 14313 N N . ARG F 1 242 ? 44.239 83.057 10.873 1.00 82.21 263 ARG F N 1
ATOM 14314 C CA . ARG F 1 242 ? 42.872 82.727 11.253 1.00 81.15 263 ARG F CA 1
ATOM 14315 C C . ARG F 1 242 ? 42.219 81.806 10.231 1.00 83.60 263 ARG F C 1
ATOM 14316 O O . ARG F 1 242 ? 41.558 80.832 10.604 1.00 84.84 263 ARG F O 1
ATOM 14324 N N . LEU F 1 243 ? 42.413 82.075 8.940 1.00 85.63 264 LEU F N 1
ATOM 14325 C CA . LEU F 1 243 ? 41.807 81.224 7.922 1.00 86.68 264 LEU F CA 1
ATOM 14326 C C . LEU F 1 243 ? 42.369 79.805 7.970 1.00 87.13 264 LEU F C 1
ATOM 14327 O O . LEU F 1 243 ? 41.620 78.830 7.841 1.00 84.28 264 LEU F O 1
ATOM 14332 N N . GLU F 1 244 ? 43.679 79.660 8.167 1.00 89.89 265 GLU F N 1
ATOM 14333 C CA . GLU F 1 244 ? 44.232 78.310 8.252 1.00 92.06 265 GLU F CA 1
ATOM 14334 C C . GLU F 1 244 ? 43.711 77.568 9.487 1.00 89.38 265 GLU F C 1
ATOM 14335 O O . GLU F 1 244 ? 43.358 76.382 9.409 1.00 85.79 265 GLU F O 1
ATOM 14341 N N . ALA F 1 245 ? 43.628 78.254 10.633 1.00 89.00 266 ALA F N 1
ATOM 14342 C CA . ALA F 1 245 ? 43.143 77.584 11.834 1.00 83.79 266 ALA F CA 1
ATOM 14343 C C . ALA F 1 245 ? 41.666 77.236 11.719 1.00 84.07 266 ALA F C 1
ATOM 14344 O O . ALA F 1 245 ? 41.232 76.198 12.233 1.00 81.82 266 ALA F O 1
ATOM 14346 N N . HIS F 1 246 ? 40.876 78.085 11.058 1.00 83.43 267 HIS F N 1
ATOM 14347 C CA . HIS F 1 246 ? 39.467 77.766 10.892 1.00 83.07 267 HIS F CA 1
ATOM 14348 C C . HIS F 1 246 ? 39.277 76.608 9.922 1.00 82.11 267 HIS F C 1
ATOM 14349 O O . HIS F 1 246 ? 38.458 75.713 10.168 1.00 78.77 267 HIS F O 1
ATOM 14356 N N . LEU F 1 247 ? 40.052 76.583 8.831 1.00 83.93 268 LEU F N 1
ATOM 14357 C CA . LEU F 1 247 ? 39.959 75.457 7.903 1.00 78.32 268 LEU F CA 1
ATOM 14358 C C . LEU F 1 247 ? 40.346 74.154 8.583 1.00 72.34 268 LEU F C 1
ATOM 14359 O O . LEU F 1 247 ? 39.750 73.108 8.302 1.00 66.11 268 LEU F O 1
ATOM 14364 N N . ARG F 1 248 ? 41.332 74.190 9.489 1.00 71.83 269 ARG F N 1
ATOM 14365 C CA . ARG F 1 248 ? 41.668 72.961 10.201 1.00 72.13 269 ARG F CA 1
ATOM 14366 C C . ARG F 1 248 ? 40.498 72.500 11.056 1.00 77.81 269 ARG F C 1
ATOM 14367 O O . ARG F 1 248 ? 40.237 71.297 11.169 1.00 81.11 269 ARG F O 1
ATOM 14375 N N . ALA F 1 249 ? 39.772 73.453 11.651 1.00 77.91 270 ALA F N 1
ATOM 14376 C CA . ALA F 1 249 ? 38.738 73.176 12.637 1.00 76.71 270 ALA F CA 1
ATOM 14377 C C . ALA F 1 249 ? 37.445 72.655 12.039 1.00 82.63 270 ALA F C 1
ATOM 14378 O O . ALA F 1 249 ? 36.591 72.168 12.787 1.00 87.13 270 ALA F O 1
ATOM 14380 N N . MET F 1 250 ? 37.300 72.677 10.726 1.00 83.25 271 MET F N 1
ATOM 14381 C CA . MET F 1 250 ? 35.976 72.697 10.136 1.00 87.37 271 MET F CA 1
ATOM 14382 C C . MET F 1 250 ? 35.370 71.347 9.725 1.00 87.94 271 MET F C 1
ATOM 14383 O O . MET F 1 250 ? 34.178 71.339 9.400 1.00 98.46 271 MET F O 1
ATOM 14388 N N . GLY F 1 251 ? 36.056 70.194 9.754 1.00 80.85 272 GLY F N 1
ATOM 14389 C CA . GLY F 1 251 ? 37.382 69.896 10.241 1.00 80.87 272 GLY F CA 1
ATOM 14390 C C . GLY F 1 251 ? 37.290 68.786 11.273 1.00 83.81 272 GLY F C 1
ATOM 14391 O O . GLY F 1 251 ? 37.247 67.586 10.934 1.00 78.44 272 GLY F O 1
ATOM 14392 N N . GLN F 1 252 ? 37.241 69.203 12.541 1.00 84.43 273 GLN F N 1
ATOM 14393 C CA . GLN F 1 252 ? 37.262 68.309 13.688 1.00 81.23 273 GLN F CA 1
ATOM 14394 C C . GLN F 1 252 ? 36.065 68.545 14.592 1.00 75.39 273 GLN F C 1
ATOM 14395 O O . GLN F 1 252 ? 35.344 69.537 14.478 1.00 77.65 273 GLN F O 1
ATOM 14401 N N . PHE F 1 253 ? 35.896 67.592 15.502 1.00 71.75 274 PHE F N 1
ATOM 14402 C CA . PHE F 1 253 ? 35.031 67.670 16.663 1.00 72.86 274 PHE F CA 1
ATOM 14403 C C . PHE F 1 253 ? 35.872 67.462 17.913 1.00 73.57 274 PHE F C 1
ATOM 14404 O O . PHE F 1 253 ? 36.814 66.665 17.914 1.00 75.50 274 PHE F O 1
ATOM 14412 N N . THR F 1 254 ? 35.498 68.133 18.997 1.00 72.07 275 THR F N 1
ATOM 14413 C CA . THR F 1 254 ? 35.973 67.735 20.311 1.00 71.31 275 THR F CA 1
ATOM 14414 C C . THR F 1 254 ? 34.997 66.714 20.868 1.00 71.03 275 THR F C 1
ATOM 14415 O O . THR F 1 254 ? 33.775 66.921 20.819 1.00 71.38 275 THR F O 1
ATOM 14419 N N . VAL F 1 255 ? 35.546 65.596 21.343 1.00 70.61 276 VAL F N 1
ATOM 14420 C CA . VAL F 1 255 ? 34.786 64.463 21.854 1.00 69.81 276 VAL F CA 1
ATOM 14421 C C . VAL F 1 255 ? 35.256 64.186 23.274 1.00 72.21 276 VAL F C 1
ATOM 14422 O O . VAL F 1 255 ? 36.460 64.031 23.518 1.00 79.28 276 VAL F O 1
ATOM 14426 N N . VAL F 1 256 ? 34.313 64.137 24.206 1.00 70.71 277 VAL F N 1
ATOM 14427 C CA . VAL F 1 256 ? 34.595 63.949 25.624 1.00 74.88 277 VAL F CA 1
ATOM 14428 C C . VAL F 1 256 ? 33.748 62.796 26.138 1.00 79.39 277 VAL F C 1
ATOM 14429 O O . VAL F 1 256 ? 32.518 62.848 26.066 1.00 83.38 277 VAL F O 1
ATOM 14433 N N . ALA F 1 257 ? 34.388 61.805 26.738 1.00 79.45 278 ALA F N 1
ATOM 14434 C CA . ALA F 1 257 ? 33.681 60.597 27.126 1.00 79.26 278 ALA F CA 1
ATOM 14435 C C . ALA F 1 257 ? 33.921 60.281 28.591 1.00 82.96 278 ALA F C 1
ATOM 14436 O O . ALA F 1 257 ? 35.013 60.504 29.122 1.00 86.09 278 ALA F O 1
ATOM 14438 N N . ASN F 1 258 ? 32.884 59.776 29.239 1.00 84.32 279 ASN F N 1
ATOM 14439 C CA . ASN F 1 258 ? 32.999 59.194 30.566 1.00 86.89 279 ASN F CA 1
ATOM 14440 C C . ASN F 1 258 ? 33.390 57.729 30.419 1.00 90.08 279 ASN F C 1
ATOM 14441 O O . ASN F 1 258 ? 32.870 57.034 29.542 1.00 89.48 279 ASN F O 1
ATOM 14446 N N . MET F 1 259 ? 34.331 57.262 31.246 1.00 93.89 280 MET F N 1
ATOM 14447 C CA . MET F 1 259 ? 34.762 55.864 31.172 1.00 97.92 280 MET F CA 1
ATOM 14448 C C . MET F 1 259 ? 35.036 55.363 32.580 1.00 99.40 280 MET F C 1
ATOM 14449 O O . MET F 1 259 ? 35.740 56.029 33.340 1.00 99.14 280 MET F O 1
ATOM 14454 N N . ARG F 1 260 ? 34.535 54.183 32.924 1.00 102.81 281 ARG F N 1
ATOM 14455 C CA . ARG F 1 260 ? 34.857 53.644 34.234 1.00 107.66 281 ARG F CA 1
ATOM 14456 C C . ARG F 1 260 ? 36.265 53.064 34.206 1.00 105.43 281 ARG F C 1
ATOM 14457 O O . ARG F 1 260 ? 36.675 52.446 33.220 1.00 102.71 281 ARG F O 1
ATOM 14465 N N . GLY F 1 261 ? 37.032 53.334 35.259 1.00 108.22 282 GLY F N 1
ATOM 14466 C CA . GLY F 1 261 ? 38.396 52.840 35.322 1.00 113.63 282 GLY F CA 1
ATOM 14467 C C . GLY F 1 261 ? 39.001 53.009 36.697 1.00 116.70 282 GLY F C 1
ATOM 14468 O O . GLY F 1 261 ? 38.484 53.745 37.544 1.00 114.19 282 GLY F O 1
ATOM 14469 N N . SER F 1 262 ? 40.108 52.296 36.913 1.00 121.76 283 SER F N 1
ATOM 14470 C CA . SER F 1 262 ? 40.819 52.374 38.185 1.00 123.85 283 SER F CA 1
ATOM 14471 C C . SER F 1 262 ? 41.830 53.510 38.219 1.00 120.24 283 SER F C 1
ATOM 14472 O O . SER F 1 262 ? 41.959 54.192 39.240 1.00 120.22 283 SER F O 1
ATOM 14475 N N . SER F 1 263 ? 42.537 53.740 37.116 1.00 115.95 284 SER F N 1
ATOM 14476 C CA . SER F 1 263 ? 43.569 54.760 37.053 1.00 111.39 284 SER F CA 1
ATOM 14477 C C . SER F 1 263 ? 43.463 55.491 35.728 1.00 107.92 284 SER F C 1
ATOM 14478 O O . SER F 1 263 ? 42.862 54.997 34.772 1.00 109.60 284 SER F O 1
ATOM 14481 N N . ALA F 1 264 ? 44.075 56.676 35.673 1.00 104.95 285 ALA F N 1
ATOM 14482 C CA . ALA F 1 264 ? 44.105 57.422 34.420 1.00 101.59 285 ALA F CA 1
ATOM 14483 C C . ALA F 1 264 ? 44.913 56.686 33.354 1.00 107.18 285 ALA F C 1
ATOM 14484 O O . ALA F 1 264 ? 44.555 56.711 32.171 1.00 108.56 285 ALA F O 1
ATOM 14486 N N . GLU F 1 265 ? 45.989 56.006 33.755 1.00 110.27 286 GLU F N 1
ATOM 14487 C CA . GLU F 1 265 ? 46.858 55.348 32.783 1.00 114.55 286 GLU F CA 1
ATOM 14488 C C . GLU F 1 265 ? 46.174 54.136 32.166 1.00 111.57 286 GLU F C 1
ATOM 14489 O O . GLU F 1 265 ? 46.379 53.834 30.984 1.00 109.89 286 GLU F O 1
ATOM 14495 N N . GLU F 1 266 ? 45.366 53.426 32.956 1.00 112.50 287 GLU F N 1
ATOM 14496 C CA . GLU F 1 266 ? 44.579 52.320 32.421 1.00 115.81 287 GLU F CA 1
ATOM 14497 C C . GLU F 1 266 ? 43.594 52.796 31.365 1.00 111.65 287 GLU F C 1
ATOM 14498 O O . GLU F 1 266 ? 43.497 52.229 30.265 1.00 113.67 287 GLU F O 1
ATOM 14504 N N . VAL F 1 267 ? 42.859 53.853 31.693 1.00 104.27 288 VAL F N 1
ATOM 14505 C CA . VAL F 1 267 ? 41.874 54.406 30.780 1.00 97.80 288 VAL F CA 1
ATOM 14506 C C . VAL F 1 267 ? 42.552 54.893 29.513 1.00 99.38 288 VAL F C 1
ATOM 14507 O O . VAL F 1 267 ? 42.083 54.637 28.396 1.00 100.73 288 VAL F O 1
ATOM 14511 N N . ALA F 1 268 ? 43.685 55.578 29.668 1.00 96.89 289 ALA F N 1
ATOM 14512 C CA . ALA F 1 268 ? 44.443 56.028 28.510 1.00 92.66 289 ALA F CA 1
ATOM 14513 C C . ALA F 1 268 ? 44.893 54.857 27.649 1.00 96.14 289 ALA F C 1
ATOM 14514 O O . ALA F 1 268 ? 44.829 54.928 26.417 1.00 99.46 289 ALA F O 1
ATOM 14516 N N . GLU F 1 269 ? 45.359 53.769 28.267 1.00 98.63 290 GLU F N 1
ATOM 14517 C CA . GLU F 1 269 ? 45.748 52.613 27.466 1.00 107.31 290 GLU F CA 1
ATOM 14518 C C . GLU F 1 269 ? 44.560 52.079 26.679 1.00 107.60 290 GLU F C 1
ATOM 14519 O O . GLU F 1 269 ? 44.704 51.671 25.519 1.00 113.03 290 GLU F O 1
ATOM 14525 N N . ARG F 1 270 ? 43.371 52.099 27.288 1.00 103.85 291 ARG F N 1
ATOM 14526 C CA . ARG F 1 270 ? 42.180 51.626 26.590 1.00 100.69 291 ARG F CA 1
ATOM 14527 C C . ARG F 1 270 ? 41.833 52.526 25.407 1.00 97.30 291 ARG F C 1
ATOM 14528 O O . ARG F 1 270 ? 41.462 52.034 24.334 1.00 96.55 291 ARG F O 1
ATOM 14536 N N . VAL F 1 271 ? 41.922 53.848 25.587 1.00 94.02 292 VAL F N 1
ATOM 14537 C CA . VAL F 1 271 ? 41.598 54.757 24.490 1.00 90.33 292 VAL F CA 1
ATOM 14538 C C . VAL F 1 271 ? 42.623 54.631 23.371 1.00 94.98 292 VAL F C 1
ATOM 14539 O O . VAL F 1 271 ? 42.273 54.659 22.184 1.00 98.80 292 VAL F O 1
ATOM 14543 N N . LEU F 1 272 ? 43.898 54.467 23.723 1.00 93.94 293 LEU F N 1
ATOM 14544 C CA . LEU F 1 272 ? 44.938 54.394 22.707 1.00 93.68 293 LEU F CA 1
ATOM 14545 C C . LEU F 1 272 ? 44.999 53.043 22.015 1.00 99.71 293 LEU F C 1
ATOM 14546 O O . LEU F 1 272 ? 45.579 52.954 20.927 1.00 102.67 293 LEU F O 1
ATOM 14551 N N . SER F 1 273 ? 44.405 51.999 22.604 1.00 101.44 294 SER F N 1
ATOM 14552 C CA . SER F 1 273 ? 44.303 50.729 21.894 1.00 107.84 294 SER F CA 1
ATOM 14553 C C . SER F 1 273 ? 43.422 50.835 20.656 1.00 111.28 294 SER F C 1
ATOM 14554 O O . SER F 1 273 ? 43.563 50.026 19.731 1.00 112.14 294 SER F O 1
ATOM 14557 N N . GLN F 1 274 ? 42.542 51.807 20.612 1.00 113.98 295 GLN F N 1
ATOM 14558 C CA . GLN F 1 274 ? 41.603 51.976 19.513 1.00 115.66 295 GLN F CA 1
ATOM 14559 C C . GLN F 1 274 ? 42.219 52.848 18.425 1.00 114.42 295 GLN F C 1
ATOM 14560 O O . GLN F 1 274 ? 42.794 53.901 18.737 1.00 113.54 295 GLN F O 1
ATOM 14566 N N . PRO F 1 275 ? 42.090 52.461 17.150 1.00 113.54 296 PRO F N 1
ATOM 14567 C CA . PRO F 1 275 ? 42.897 53.114 16.099 1.00 116.34 296 PRO F CA 1
ATOM 14568 C C . PRO F 1 275 ? 42.624 54.599 15.914 1.00 119.47 296 PRO F C 1
ATOM 14569 O O . PRO F 1 275 ? 43.573 55.395 15.888 1.00 120.82 296 PRO F O 1
ATOM 14573 N N . SER F 1 276 ? 41.365 55.003 15.758 1.00 120.89 297 SER F N 1
ATOM 14574 C CA . SER F 1 276 ? 41.057 56.388 15.433 1.00 116.87 297 SER F CA 1
ATOM 14575 C C . SER F 1 276 ? 40.648 57.202 16.649 1.00 109.37 297 SER F C 1
ATOM 14576 O O . SER F 1 276 ? 40.103 58.298 16.494 1.00 108.01 297 SER F O 1
ATOM 14579 N N . LEU F 1 277 ? 40.885 56.694 17.853 1.00 99.04 298 LEU F N 1
ATOM 14580 C CA . LEU F 1 277 ? 40.696 57.487 19.054 1.00 89.36 298 LEU F CA 1
ATOM 14581 C C . LEU F 1 277 ? 41.996 58.124 19.508 1.00 91.49 298 LEU F C 1
ATOM 14582 O O . LEU F 1 277 ? 42.159 58.416 20.696 1.00 94.40 298 LEU F O 1
ATOM 14587 N N . ALA F 1 278 ? 42.944 58.310 18.589 1.00 89.84 299 ALA F N 1
ATOM 14588 C CA . ALA F 1 278 ? 44.247 58.826 18.983 1.00 85.15 299 ALA F CA 1
ATOM 14589 C C . ALA F 1 278 ? 44.173 60.292 19.381 1.00 87.70 299 ALA F C 1
ATOM 14590 O O . ALA F 1 278 ? 44.895 60.718 20.287 1.00 91.81 299 ALA F O 1
ATOM 14592 N N . GLY F 1 279 ? 43.298 61.074 18.745 1.00 84.41 300 GLY F N 1
ATOM 14593 C CA . GLY F 1 279 ? 43.319 62.507 18.975 1.00 79.18 300 GLY F CA 1
ATOM 14594 C C . GLY F 1 279 ? 44.583 63.131 18.396 1.00 78.47 300 GLY F C 1
ATOM 14595 O O . GLY F 1 279 ? 45.412 62.468 17.771 1.00 81.29 300 GLY F O 1
ATOM 14596 N N . LEU F 1 280 ? 44.751 64.429 18.671 1.00 75.77 301 LEU F N 1
ATOM 14597 C CA . LEU F 1 280 ? 45.902 65.161 18.141 1.00 75.11 301 LEU F CA 1
ATOM 14598 C C . LEU F 1 280 ? 47.206 64.671 18.753 1.00 85.83 301 LEU F C 1
ATOM 14599 O O . LEU F 1 280 ? 48.179 64.399 18.037 1.00 89.89 301 LEU F O 1
ATOM 14604 N N . GLN F 1 281 ? 47.250 64.571 20.079 1.00 89.14 302 GLN F N 1
ATOM 14605 C CA . GLN F 1 281 ? 48.422 64.073 20.781 1.00 88.37 302 GLN F CA 1
ATOM 14606 C C . GLN F 1 281 ? 48.112 62.912 21.697 1.00 86.78 302 GLN F C 1
ATOM 14607 O O . GLN F 1 281 ? 49.044 62.295 22.211 1.00 95.80 302 GLN F O 1
ATOM 14613 N N . GLY F 1 282 ? 46.846 62.612 21.937 1.00 83.33 303 GLY F N 1
ATOM 14614 C CA . GLY F 1 282 ? 46.454 61.594 22.873 1.00 82.96 303 GLY F CA 1
ATOM 14615 C C . GLY F 1 282 ? 45.300 62.106 23.703 1.00 80.22 303 GLY F C 1
ATOM 14616 O O . GLY F 1 282 ? 45.009 63.304 23.721 1.00 81.19 303 GLY F O 1
ATOM 14617 N N . PRO F 1 283 ? 44.601 61.219 24.392 1.00 78.21 304 PRO F N 1
ATOM 14618 C CA . PRO F 1 283 ? 43.458 61.674 25.183 1.00 75.94 304 PRO F CA 1
ATOM 14619 C C . PRO F 1 283 ? 43.907 62.460 26.406 1.00 74.77 304 PRO F C 1
ATOM 14620 O O . PRO F 1 283 ? 44.855 62.084 27.100 1.00 76.30 304 PRO F O 1
ATOM 14624 N N . THR F 1 284 ? 43.224 63.573 26.654 1.00 70.87 305 THR F N 1
ATOM 14625 C CA . THR F 1 284 ? 43.310 64.209 27.959 1.00 73.05 305 THR F CA 1
ATOM 14626 C C . THR F 1 284 ? 42.477 63.362 28.914 1.00 72.81 305 THR F C 1
ATOM 14627 O O . THR F 1 284 ? 41.342 63.003 28.594 1.00 79.45 305 THR F O 1
ATOM 14631 N N . VAL F 1 285 ? 43.038 62.987 30.055 1.00 68.32 306 VAL F N 1
ATOM 14632 C CA . VAL F 1 285 ? 42.337 62.103 30.980 1.00 74.97 306 VAL F CA 1
ATOM 14633 C C . VAL F 1 285 ? 42.263 62.770 32.347 1.00 80.08 306 VAL F C 1
ATOM 14634 O O . VAL F 1 285 ? 43.298 63.135 32.921 1.00 87.59 306 VAL F O 1
ATOM 14638 N N . SER F 1 286 ? 41.047 62.895 32.882 1.00 77.91 307 SER F N 1
ATOM 14639 C CA . SER F 1 286 ? 40.795 63.548 34.160 1.00 79.11 307 SER F CA 1
ATOM 14640 C C . SER F 1 286 ? 39.865 62.719 35.036 1.00 80.75 307 SER F C 1
ATOM 14641 O O . SER F 1 286 ? 39.098 61.899 34.528 1.00 86.49 307 SER F O 1
ATOM 14644 N N . PRO F 1 287 ? 39.927 62.891 36.357 1.00 77.16 308 PRO F N 1
ATOM 14645 C CA . PRO F 1 287 ? 39.058 62.107 37.248 1.00 79.33 308 PRO F CA 1
ATOM 14646 C C . PRO F 1 287 ? 37.616 62.599 37.274 1.00 79.40 308 PRO F C 1
ATOM 14647 O O . PRO F 1 287 ? 37.345 63.799 37.239 1.00 81.68 308 PRO F O 1
ATOM 14651 N N . VAL F 1 288 ? 36.690 61.650 37.362 1.00 82.09 309 VAL F N 1
ATOM 14652 C CA . VAL F 1 288 ? 35.254 61.905 37.469 1.00 85.22 309 VAL F CA 1
ATOM 14653 C C . VAL F 1 288 ? 34.732 61.214 38.722 1.00 88.23 309 VAL F C 1
ATOM 14654 O O . VAL F 1 288 ? 34.783 59.976 38.825 1.00 88.45 309 VAL F O 1
ATOM 14658 N N . PHE F 1 289 ? 34.171 62.010 39.631 1.00 92.42 310 PHE F N 1
ATOM 14659 C CA . PHE F 1 289 ? 33.748 61.596 40.961 1.00 98.79 310 PHE F CA 1
ATOM 14660 C C . PHE F 1 289 ? 32.242 61.366 41.001 1.00 106.72 310 PHE F C 1
ATOM 14661 O O . PHE F 1 289 ? 31.476 62.050 40.321 1.00 105.05 310 PHE F O 1
ATOM 14669 N N . CYS F 1 290 ? 31.818 60.401 41.817 1.00 116.05 311 CYS F N 1
ATOM 14670 C CA . CYS F 1 290 ? 30.395 60.168 42.025 1.00 123.09 311 CYS F CA 1
ATOM 14671 C C . CYS F 1 290 ? 30.170 59.582 43.409 1.00 122.60 311 CYS F C 1
ATOM 14672 O O . CYS F 1 290 ? 31.058 58.946 43.980 1.00 117.92 311 CYS F O 1
ATOM 14675 N N . LYS F 1 291 ? 28.979 59.828 43.950 1.00 130.75 312 LYS F N 1
ATOM 14676 C CA . LYS F 1 291 ? 28.622 59.311 45.263 1.00 140.22 312 LYS F CA 1
ATOM 14677 C C . LYS F 1 291 ? 28.152 57.867 45.122 1.00 157.56 312 LYS F C 1
ATOM 14678 O O . LYS F 1 291 ? 27.261 57.568 44.319 1.00 155.25 312 LYS F O 1
ATOM 14684 N N . ARG F 1 292 ? 28.757 56.971 45.900 1.00 176.16 313 ARG F N 1
ATOM 14685 C CA . ARG F 1 292 ? 28.472 55.542 45.824 1.00 188.20 313 ARG F CA 1
ATOM 14686 C C . ARG F 1 292 ? 27.555 55.089 46.949 1.00 200.74 313 ARG F C 1
ATOM 14687 O O . ARG F 1 292 ? 26.345 54.917 46.764 1.00 204.17 313 ARG F O 1
ATOM 14695 N N . ASP F 1 293 ? 28.154 54.876 48.119 1.00 203.82 314 ASP F N 1
ATOM 14696 C CA . ASP F 1 293 ? 27.436 54.500 49.325 1.00 202.66 314 ASP F CA 1
ATOM 14697 C C . ASP F 1 293 ? 27.596 55.601 50.363 1.00 197.47 314 ASP F C 1
ATOM 14698 O O . ASP F 1 293 ? 28.002 55.343 51.500 1.00 201.99 314 ASP F O 1
ATOM 14703 N N . GLY F 1 294 ? 27.296 56.838 49.965 1.00 193.28 315 GLY F N 1
ATOM 14704 C CA . GLY F 1 294 ? 27.514 58.003 50.795 1.00 186.27 315 GLY F CA 1
ATOM 14705 C C . GLY F 1 294 ? 28.928 58.541 50.806 1.00 175.68 315 GLY F C 1
ATOM 14706 O O . GLY F 1 294 ? 29.160 59.611 51.382 1.00 173.06 315 GLY F O 1
ATOM 14707 N N . LYS F 1 295 ? 29.879 57.843 50.195 1.00 167.89 316 LYS F N 1
ATOM 14708 C CA . LYS F 1 295 ? 31.248 58.312 50.042 1.00 162.89 316 LYS F CA 1
ATOM 14709 C C . LYS F 1 295 ? 31.545 58.566 48.565 1.00 156.47 316 LYS F C 1
ATOM 14710 O O . LYS F 1 295 ? 31.063 57.837 47.690 1.00 156.08 316 LYS F O 1
ATOM 14716 N N . VAL F 1 296 ? 32.343 59.625 48.286 1.00 151.12 317 VAL F N 1
ATOM 14717 C CA . VAL F 1 296 ? 32.719 59.984 46.920 1.00 144.19 317 VAL F CA 1
ATOM 14718 C C . VAL F 1 296 ? 34.059 59.351 46.573 1.00 138.81 317 VAL F C 1
ATOM 14719 O O . VAL F 1 296 ? 34.944 59.189 47.420 1.00 140.81 317 VAL F O 1
ATOM 14723 N N . SER F 1 297 ? 34.204 58.985 45.304 1.00 130.62 318 SER F N 1
ATOM 14724 C CA . SER F 1 297 ? 35.436 58.386 44.819 1.00 123.65 318 SER F CA 1
ATOM 14725 C C . SER F 1 297 ? 35.512 58.569 43.310 1.00 117.28 318 SER F C 1
ATOM 14726 O O . SER F 1 297 ? 34.488 58.623 42.623 1.00 116.29 318 SER F O 1
ATOM 14729 N N . ALA F 1 298 ? 36.741 58.652 42.804 1.00 112.18 319 ALA F N 1
ATOM 14730 C CA . ALA F 1 298 ? 36.972 58.810 41.372 1.00 108.47 319 ALA F CA 1
ATOM 14731 C C . ALA F 1 298 ? 36.820 57.446 40.708 1.00 111.47 319 ALA F C 1
ATOM 14732 O O . ALA F 1 298 ? 37.792 56.784 40.333 1.00 115.81 319 ALA F O 1
ATOM 14734 N N . ASP F 1 299 ? 35.563 57.024 40.550 1.00 110.41 320 ASP F N 1
ATOM 14735 C CA . ASP F 1 299 ? 35.273 55.776 39.855 1.00 112.84 320 ASP F CA 1
ATOM 14736 C C . ASP F 1 299 ? 35.321 55.917 38.345 1.00 107.32 320 ASP F C 1
ATOM 14737 O O . ASP F 1 299 ? 35.541 54.917 37.650 1.00 109.07 320 ASP F O 1
ATOM 14742 N N . TYR F 1 300 ? 35.124 57.121 37.818 1.00 102.84 321 TYR F N 1
ATOM 14743 C CA . TYR F 1 300 ? 35.161 57.314 36.378 1.00 98.95 321 TYR F CA 1
ATOM 14744 C C . TYR F 1 300 ? 36.297 58.265 36.027 1.00 96.71 321 TYR F C 1
ATOM 14745 O O . TYR F 1 300 ? 36.924 58.874 36.896 1.00 98.93 321 TYR F O 1
ATOM 14754 N N . TYR F 1 301 ? 36.595 58.337 34.736 1.00 93.84 322 TYR F N 1
ATOM 14755 C CA . TYR F 1 301 ? 37.545 59.285 34.176 1.00 92.78 322 TYR F CA 1
ATOM 14756 C C . TYR F 1 301 ? 36.974 59.804 32.868 1.00 87.36 322 TYR F C 1
ATOM 14757 O O . TYR F 1 301 ? 36.398 59.038 32.098 1.00 88.48 322 TYR F O 1
ATOM 14766 N N . ALA F 1 302 ? 37.150 61.093 32.609 1.00 80.25 323 ALA F N 1
ATOM 14767 C CA . ALA F 1 302 ? 36.709 61.708 31.367 1.00 75.82 323 ALA F CA 1
ATOM 14768 C C . ALA F 1 302 ? 37.906 61.891 30.445 1.00 73.62 323 ALA F C 1
ATOM 14769 O O . ALA F 1 302 ? 38.951 62.389 30.873 1.00 77.25 323 ALA F O 1
ATOM 14771 N N . ILE F 1 303 ? 37.758 61.482 29.190 1.00 72.13 324 ILE F N 1
ATOM 14772 C CA . ILE F 1 303 ? 38.809 61.659 28.197 1.00 74.25 324 ILE F CA 1
ATOM 14773 C C . ILE F 1 303 ? 38.347 62.687 27.177 1.00 72.23 324 ILE F C 1
ATOM 14774 O O . ILE F 1 303 ? 37.150 62.831 26.904 1.00 76.91 324 ILE F O 1
ATOM 14779 N N . VAL F 1 304 ? 39.309 63.425 26.629 1.00 67.87 325 VAL F N 1
ATOM 14780 C CA . VAL F 1 304 ? 39.065 64.415 25.587 1.00 67.28 325 VAL F CA 1
ATOM 14781 C C . VAL F 1 304 ? 39.983 64.111 24.414 1.00 72.42 325 VAL F C 1
ATOM 14782 O O . VAL F 1 304 ? 41.213 64.045 24.574 1.00 74.89 325 VAL F O 1
ATOM 14786 N N . ILE F 1 305 ? 39.392 63.964 23.234 1.00 67.21 326 ILE F N 1
ATOM 14787 C CA . ILE F 1 305 ? 40.161 63.743 22.022 1.00 68.12 326 ILE F CA 1
ATOM 14788 C C . ILE F 1 305 ? 39.533 64.584 20.936 1.00 70.34 326 ILE F C 1
ATOM 14789 O O . ILE F 1 305 ? 38.336 64.874 20.968 1.00 75.98 326 ILE F O 1
ATOM 14794 N N . CYS F 1 306 ? 40.353 64.998 19.987 1.00 72.36 327 CYS F N 1
ATOM 14795 C CA . CYS F 1 306 ? 39.824 65.486 18.731 1.00 79.76 327 CYS F CA 1
ATOM 14796 C C . CYS F 1 306 ? 39.546 64.294 17.833 1.00 85.86 327 CYS F C 1
ATOM 14797 O O . CYS F 1 306 ? 40.378 63.395 17.693 1.00 95.23 327 CYS F O 1
ATOM 14800 N N . VAL F 1 307 ? 38.371 64.299 17.212 1.00 84.88 328 VAL F N 1
ATOM 14801 C CA . VAL F 1 307 ? 37.969 63.251 16.293 1.00 80.85 328 VAL F CA 1
ATOM 14802 C C . VAL F 1 307 ? 37.579 63.967 14.989 1.00 79.33 328 VAL F C 1
ATOM 14803 O O . VAL F 1 307 ? 36.797 64.895 15.026 1.00 77.95 328 VAL F O 1
ATOM 14807 N N . PRO F 1 308 ? 38.171 63.576 13.860 1.00 81.16 329 PRO F N 1
ATOM 14808 C CA . PRO F 1 308 ? 37.732 64.152 12.582 1.00 78.07 329 PRO F CA 1
ATOM 14809 C C . PRO F 1 308 ? 36.279 63.816 12.306 1.00 76.95 329 PRO F C 1
ATOM 14810 O O . PRO F 1 308 ? 35.780 62.759 12.697 1.00 80.35 329 PRO F O 1
ATOM 14814 N N . LYS F 1 309 ? 35.587 64.758 11.669 1.00 73.40 330 LYS F N 1
ATOM 14815 C CA . LYS F 1 309 ? 34.159 64.591 11.434 1.00 76.20 330 LYS F CA 1
ATOM 14816 C C . LYS F 1 309 ? 33.872 63.348 10.597 1.00 87.47 330 LYS F C 1
ATOM 14817 O O . LYS F 1 309 ? 32.918 62.608 10.867 1.00 90.99 330 LYS F O 1
ATOM 14823 N N . LYS F 1 310 ? 34.689 63.103 9.572 1.00 94.18 331 LYS F N 1
ATOM 14824 C CA . LYS F 1 310 ? 34.456 61.955 8.710 1.00 101.31 331 LYS F CA 1
ATOM 14825 C C . LYS F 1 310 ? 34.589 60.649 9.477 1.00 100.60 331 LYS F C 1
ATOM 14826 O O . LYS F 1 310 ? 33.914 59.664 9.155 1.00 103.14 331 LYS F O 1
ATOM 14832 N N . ALA F 1 311 ? 35.369 60.655 10.552 1.00 96.42 332 ALA F N 1
ATOM 14833 C CA . ALA F 1 311 ? 35.618 59.481 11.372 1.00 97.12 332 ALA F CA 1
ATOM 14834 C C . ALA F 1 311 ? 34.709 59.406 12.582 1.00 98.06 332 ALA F C 1
ATOM 14835 O O . ALA F 1 311 ? 34.831 58.461 13.366 1.00 99.70 332 ALA F O 1
ATOM 14837 N N . LEU F 1 312 ? 33.839 60.404 12.771 1.00 96.26 333 LEU F N 1
ATOM 14838 C CA . LEU F 1 312 ? 33.101 60.545 14.022 1.00 92.48 333 LEU F CA 1
ATOM 14839 C C . LEU F 1 312 ? 32.310 59.288 14.346 1.00 91.98 333 LEU F C 1
ATOM 14840 O O . LEU F 1 312 ? 32.420 58.742 15.446 1.00 92.04 333 LEU F O 1
ATOM 14845 N N . TYR F 1 313 ? 31.487 58.830 13.402 1.00 93.67 334 TYR F N 1
ATOM 14846 C CA . TYR F 1 313 ? 30.557 57.737 13.680 1.00 98.65 334 TYR F CA 1
ATOM 14847 C C . TYR F 1 313 ? 31.281 56.462 14.125 1.00 101.66 334 TYR F C 1
ATOM 14848 O O . TYR F 1 313 ? 30.916 55.838 15.137 1.00 102.75 334 TYR F O 1
ATOM 14857 N N . LYS F 1 314 ? 32.303 56.045 13.381 1.00 101.43 335 LYS F N 1
ATOM 14858 C CA . LYS F 1 314 ? 33.051 54.874 13.829 1.00 103.01 335 LYS F CA 1
ATOM 14859 C C . LYS F 1 314 ? 33.794 55.152 15.136 1.00 98.07 335 LYS F C 1
ATOM 14860 O O . LYS F 1 314 ? 34.063 54.224 15.907 1.00 96.42 335 LYS F O 1
ATOM 14866 N N . SER F 1 315 ? 34.217 56.400 15.360 1.00 93.20 336 SER F N 1
ATOM 14867 C CA . SER F 1 315 ? 34.836 56.745 16.638 1.00 90.58 336 SER F CA 1
ATOM 14868 C C . SER F 1 315 ? 33.871 56.528 17.794 1.00 93.14 336 SER F C 1
ATOM 14869 O O . SER F 1 315 ? 34.289 56.146 18.892 1.00 92.12 336 SER F O 1
ATOM 14872 N N . ILE F 1 316 ? 32.592 56.857 17.594 1.00 95.61 337 ILE F N 1
ATOM 14873 C CA . ILE F 1 316 ? 31.591 56.578 18.616 1.00 95.34 337 ILE F CA 1
ATOM 14874 C C . ILE F 1 316 ? 31.471 55.081 18.833 1.00 96.00 337 ILE F C 1
ATOM 14875 O O . ILE F 1 316 ? 31.370 54.613 19.976 1.00 92.86 337 ILE F O 1
ATOM 14880 N N . GLN F 1 317 ? 31.445 54.302 17.742 1.00 103.01 338 GLN F N 1
ATOM 14881 C CA . GLN F 1 317 ? 31.394 52.845 17.902 1.00 108.03 338 GLN F CA 1
ATOM 14882 C C . GLN F 1 317 ? 32.579 52.341 18.727 1.00 102.71 338 GLN F C 1
ATOM 14883 O O . GLN F 1 317 ? 32.416 51.572 19.686 1.00 101.56 338 GLN F O 1
ATOM 14889 N N . GLN F 1 318 ? 33.782 52.804 18.382 1.00 96.82 339 GLN F N 1
ATOM 14890 C CA . GLN F 1 318 ? 34.994 52.395 19.078 1.00 93.10 339 GLN F CA 1
ATOM 14891 C C . GLN F 1 318 ? 34.964 52.824 20.542 1.00 90.05 339 GLN F C 1
ATOM 14892 O O . GLN F 1 318 ? 35.335 52.051 21.432 1.00 92.61 339 GLN F O 1
ATOM 14898 N N . LEU F 1 319 ? 34.512 54.055 20.811 1.00 86.17 340 LEU F N 1
ATOM 14899 C CA . LEU F 1 319 ? 34.436 54.537 22.183 1.00 87.10 340 LEU F CA 1
ATOM 14900 C C . LEU F 1 319 ? 33.446 53.728 22.996 1.00 91.67 340 LEU F C 1
ATOM 14901 O O . LEU F 1 319 ? 33.673 53.484 24.185 1.00 92.86 340 LEU F O 1
ATOM 14906 N N . ARG F 1 320 ? 32.361 53.281 22.370 1.00 95.89 341 ARG F N 1
ATOM 14907 C CA . ARG F 1 320 ? 31.434 52.423 23.089 1.00 100.66 341 ARG F CA 1
ATOM 14908 C C . ARG F 1 320 ? 32.058 51.066 23.356 1.00 108.04 341 ARG F C 1
ATOM 14909 O O . ARG F 1 320 ? 31.791 50.458 24.398 1.00 112.43 341 ARG F O 1
ATOM 14917 N N . ALA F 1 321 ? 32.930 50.605 22.453 1.00 108.27 342 ALA F N 1
ATOM 14918 C CA . ALA F 1 321 ? 33.508 49.274 22.602 1.00 105.02 342 ALA F CA 1
ATOM 14919 C C . ALA F 1 321 ? 34.394 49.176 23.837 1.00 103.27 342 ALA F C 1
ATOM 14920 O O . ALA F 1 321 ? 34.471 48.109 24.455 1.00 108.28 342 ALA F O 1
ATOM 14922 N N . ILE F 1 322 ? 35.042 50.272 24.230 1.00 95.83 343 ILE F N 1
ATOM 14923 C CA . ILE F 1 322 ? 35.944 50.269 25.372 1.00 91.82 343 ILE F CA 1
ATOM 14924 C C . ILE F 1 322 ? 35.268 50.790 26.638 1.00 93.99 343 ILE F C 1
ATOM 14925 O O . ILE F 1 322 ? 35.949 51.085 27.624 1.00 94.33 343 ILE F O 1
ATOM 14930 N N . GLY F 1 323 ? 33.943 50.900 26.638 1.00 96.25 344 GLY F N 1
ATOM 14931 C CA . GLY F 1 323 ? 33.203 51.238 27.842 1.00 98.68 344 GLY F CA 1
ATOM 14932 C C . GLY F 1 323 ? 32.869 52.698 28.058 1.00 95.90 344 GLY F C 1
ATOM 14933 O O . GLY F 1 323 ? 32.446 53.058 29.162 1.00 92.45 344 GLY F O 1
ATOM 14934 N N . GLY F 1 324 ? 33.006 53.541 27.037 1.00 97.57 345 GLY F N 1
ATOM 14935 C CA . GLY F 1 324 ? 32.667 54.944 27.178 1.00 100.27 345 GLY F CA 1
ATOM 14936 C C . GLY F 1 324 ? 31.168 55.192 27.141 1.00 107.03 345 GLY F C 1
ATOM 14937 O O . GLY F 1 324 ? 30.398 54.438 26.544 1.00 111.01 345 GLY F O 1
ATOM 14938 N N . SER F 1 325 ? 30.751 56.263 27.815 1.00 99.41 346 SER F N 1
ATOM 14939 C CA . SER F 1 325 ? 29.353 56.672 27.838 1.00 98.02 346 SER F CA 1
ATOM 14940 C C . SER F 1 325 ? 29.289 58.189 27.929 1.00 97.34 346 SER F C 1
ATOM 14941 O O . SER F 1 325 ? 30.279 58.849 28.257 1.00 97.25 346 SER F O 1
ATOM 14944 N N . GLY F 1 326 ? 28.108 58.738 27.633 1.00 92.86 347 GLY F N 1
ATOM 14945 C CA . GLY F 1 326 ? 27.894 60.171 27.723 1.00 82.92 347 GLY F CA 1
ATOM 14946 C C . GLY F 1 326 ? 28.870 60.964 26.883 1.00 76.27 347 GLY F C 1
ATOM 14947 O O . GLY F 1 326 ? 29.496 61.910 27.358 1.00 74.24 347 GLY F O 1
ATOM 14948 N N . VAL F 1 327 ? 28.990 60.598 25.614 1.00 77.24 348 VAL F N 1
ATOM 14949 C CA . VAL F 1 327 ? 30.019 61.149 24.742 1.00 77.58 348 VAL F CA 1
ATOM 14950 C C . VAL F 1 327 ? 29.564 62.510 24.214 1.00 79.32 348 VAL F C 1
ATOM 14951 O O . VAL F 1 327 ? 28.737 62.586 23.302 1.00 81.48 348 VAL F O 1
ATOM 14955 N N . LEU F 1 328 ? 30.143 63.585 24.760 1.00 72.71 349 LEU F N 1
ATOM 14956 C CA . LEU F 1 328 ? 29.853 64.940 24.311 1.00 70.28 349 LEU F CA 1
ATOM 14957 C C . LEU F 1 328 ? 30.642 65.272 23.054 1.00 71.28 349 LEU F C 1
ATOM 14958 O O . LEU F 1 328 ? 31.871 65.186 23.053 1.00 77.34 349 LEU F O 1
ATOM 14963 N N . VAL F 1 329 ? 29.943 65.700 21.999 1.00 68.54 350 VAL F N 1
ATOM 14964 C CA . VAL F 1 329 ? 30.561 66.074 20.725 1.00 68.12 350 VAL F CA 1
ATOM 14965 C C . VAL F 1 329 ? 30.216 67.527 20.419 1.00 66.18 350 VAL F C 1
ATOM 14966 O O . VAL F 1 329 ? 29.035 67.887 20.363 1.00 68.11 350 VAL F O 1
ATOM 14970 N N . SER F 1 330 ? 31.229 68.344 20.151 1.00 64.82 351 SER F N 1
ATOM 14971 C CA . SER F 1 330 ? 30.979 69.763 19.927 1.00 66.12 351 SER F CA 1
ATOM 14972 C C . SER F 1 330 ? 31.977 70.305 18.914 1.00 67.12 351 SER F C 1
ATOM 14973 O O . SER F 1 330 ? 33.055 69.721 18.709 1.00 63.68 351 SER F O 1
ATOM 14976 N N . PRO F 1 331 ? 31.642 71.399 18.237 1.00 67.57 352 PRO F N 1
ATOM 14977 C CA . PRO F 1 331 ? 32.515 71.957 17.208 1.00 71.30 352 PRO F CA 1
ATOM 14978 C C . PRO F 1 331 ? 33.490 73.002 17.739 1.00 74.72 352 PRO F C 1
ATOM 14979 O O . PRO F 1 331 ? 33.404 73.454 18.879 1.00 84.76 352 PRO F O 1
ATOM 14983 N N . LEU F 1 332 ? 34.410 73.393 16.855 1.00 69.48 353 LEU F N 1
ATOM 14984 C CA . LEU F 1 332 ? 35.494 74.316 17.144 1.00 61.32 353 LEU F CA 1
ATOM 14985 C C . LEU F 1 332 ? 35.479 75.467 16.149 1.00 64.66 353 LEU F C 1
ATOM 14986 O O . LEU F 1 332 ? 35.125 75.283 14.980 1.00 75.11 353 LEU F O 1
ATOM 14991 N N . THR F 1 333 ? 35.813 76.663 16.630 1.00 60.40 354 THR F N 1
ATOM 14992 C CA . THR F 1 333 ? 36.016 77.792 15.731 1.00 63.07 354 THR F CA 1
ATOM 14993 C C . THR F 1 333 ? 37.394 77.732 15.080 1.00 64.90 354 THR F C 1
ATOM 14994 O O . THR F 1 333 ? 37.511 77.827 13.855 1.00 67.95 354 THR F O 1
ATOM 14998 N N . TYR F 1 334 ? 38.441 77.541 15.879 1.00 62.32 355 TYR F N 1
ATOM 14999 C CA . TYR F 1 334 ? 39.803 77.501 15.387 1.00 59.13 355 TYR F CA 1
ATOM 15000 C C . TYR F 1 334 ? 40.533 76.326 16.017 1.00 67.61 355 TYR F C 1
ATOM 15001 O O . TYR F 1 334 ? 40.260 75.949 17.157 1.00 68.16 355 TYR F O 1
ATOM 15010 N N . ILE F 1 335 ? 41.496 75.784 15.276 1.00 68.23 356 ILE F N 1
ATOM 15011 C CA . ILE F 1 335 ? 42.536 74.914 15.805 1.00 70.15 356 ILE F CA 1
ATOM 15012 C C . ILE F 1 335 ? 43.840 75.480 15.272 1.00 73.27 356 ILE F C 1
ATOM 15013 O O . ILE F 1 335 ? 44.159 75.290 14.096 1.00 77.60 356 ILE F O 1
ATOM 15018 N N . PHE F 1 336 ? 44.601 76.152 16.126 1.00 72.83 357 PHE F N 1
ATOM 15019 C CA . PHE F 1 336 ? 45.879 76.723 15.735 1.00 74.35 357 PHE F CA 1
ATOM 15020 C C . PHE F 1 336 ? 46.974 75.689 15.947 1.00 86.00 357 PHE F C 1
ATOM 15021 O O . PHE F 1 336 ? 47.064 75.087 17.022 1.00 87.75 357 PHE F O 1
ATOM 15029 N N . ASP F 1 337 ? 47.819 75.500 14.933 1.00 96.24 358 ASP F N 1
ATOM 15030 C CA . ASP F 1 337 ? 48.937 74.571 15.059 1.00 99.51 358 ASP F CA 1
ATOM 15031 C C . ASP F 1 337 ? 50.193 75.291 14.570 1.00 99.19 358 ASP F C 1
ATOM 15032 O O . ASP F 1 337 ? 50.256 76.522 14.648 1.00 98.20 358 ASP F O 1
ATOM 15037 N N . GLU F 1 338 ? 51.203 74.575 14.084 1.00 98.25 359 GLU F N 1
ATOM 15038 C CA . GLU F 1 338 ? 52.365 75.269 13.539 1.00 106.40 359 GLU F CA 1
ATOM 15039 C C . GLU F 1 338 ? 52.015 75.915 12.205 1.00 106.92 359 GLU F C 1
ATOM 15040 O O . GLU F 1 338 ? 51.246 75.362 11.414 1.00 107.32 359 GLU F O 1
ATOM 15046 N N . GLU F 1 339 ? 52.582 77.096 11.957 1.00 106.29 360 GLU F N 1
ATOM 15047 C CA . GLU F 1 339 ? 52.277 77.815 10.728 1.00 107.10 360 GLU F CA 1
ATOM 15048 C C . GLU F 1 339 ? 52.678 77.005 9.503 1.00 110.41 360 GLU F C 1
ATOM 15049 O O . GLU F 1 339 ? 53.721 76.348 9.478 1.00 112.39 360 GLU F O 1
ATOM 15055 N N . THR F 1 340 ? 51.825 77.049 8.489 1.00 116.38 361 THR F N 1
ATOM 15056 C CA . THR F 1 340 ? 52.116 76.407 7.229 1.00 115.00 361 THR F CA 1
ATOM 15057 C C . THR F 1 340 ? 53.215 77.177 6.512 1.00 114.98 361 THR F C 1
ATOM 15058 O O . THR F 1 340 ? 53.501 78.331 6.842 1.00 119.10 361 THR F O 1
ATOM 15062 N N . PRO F 1 341 ? 53.868 76.556 5.556 1.00 108.28 362 PRO F N 1
ATOM 15063 C CA . PRO F 1 341 ? 54.882 77.283 4.790 1.00 106.01 362 PRO F CA 1
ATOM 15064 C C . PRO F 1 341 ? 54.329 78.456 3.993 1.00 102.17 362 PRO F C 1
ATOM 15065 O O . PRO F 1 341 ? 55.116 79.181 3.393 1.00 109.69 362 PRO F O 1
ATOM 15069 N N . ARG F 1 342 ? 53.010 78.677 3.990 1.00 93.04 363 ARG F N 1
ATOM 15070 C CA . ARG F 1 342 ? 52.419 79.698 3.120 1.00 90.63 363 ARG F CA 1
ATOM 15071 C C . ARG F 1 342 ? 52.919 81.103 3.431 1.00 92.62 363 ARG F C 1
ATOM 15072 O O . ARG F 1 342 ? 53.134 81.908 2.515 1.00 99.11 363 ARG F O 1
ATOM 15080 N N . TRP F 1 343 ? 53.121 81.420 4.706 1.00 87.93 364 TRP F N 1
ATOM 15081 C CA . TRP F 1 343 ? 53.620 82.746 5.053 1.00 92.43 364 TRP F CA 1
ATOM 15082 C C . TRP F 1 343 ? 55.052 82.943 4.555 1.00 103.40 364 TRP F C 1
ATOM 15083 O O . TRP F 1 343 ? 55.367 83.963 3.933 1.00 108.45 364 TRP F O 1
ATOM 15094 N N . ARG F 1 344 ? 55.939 81.981 4.820 1.00 106.10 365 ARG F N 1
ATOM 15095 C CA . ARG F 1 344 ? 57.308 82.086 4.319 1.00 113.74 365 ARG F CA 1
ATOM 15096 C C . ARG F 1 344 ? 57.373 82.058 2.794 1.00 115.66 365 ARG F C 1
ATOM 15097 O O . ARG F 1 344 ? 58.233 82.722 2.203 1.00 119.72 365 ARG F O 1
ATOM 15105 N N . GLN F 1 345 ? 56.483 81.309 2.138 1.00 111.55 366 GLN F N 1
ATOM 15106 C CA . GLN F 1 345 ? 56.463 81.324 0.680 1.00 113.86 366 GLN F CA 1
ATOM 15107 C C . GLN F 1 345 ? 56.033 82.695 0.182 1.00 113.05 366 GLN F C 1
ATOM 15108 O O . GLN F 1 345 ? 56.581 83.219 -0.800 1.00 116.87 366 GLN F O 1
ATOM 15114 N N . LEU F 1 346 ? 55.069 83.299 0.877 1.00 107.77 367 LEU F N 1
ATOM 15115 C CA . LEU F 1 346 ? 54.654 84.658 0.568 1.00 104.26 367 LEU F CA 1
ATOM 15116 C C . LEU F 1 346 ? 55.807 85.636 0.732 1.00 109.02 367 LEU F C 1
ATOM 15117 O O . LEU F 1 346 ? 56.022 86.501 -0.122 1.00 113.92 367 LEU F O 1
ATOM 15122 N N . LEU F 1 347 ? 56.557 85.520 1.830 1.00 108.52 368 LEU F N 1
ATOM 15123 C CA . LEU F 1 347 ? 57.678 86.425 2.061 1.00 112.07 368 LEU F CA 1
ATOM 15124 C C . LEU F 1 347 ? 58.784 86.224 1.038 1.00 119.24 368 LEU F C 1
ATOM 15125 O O . LEU F 1 347 ? 59.494 87.180 0.703 1.00 122.55 368 LEU F O 1
ATOM 15130 N N . SER F 1 348 ? 58.959 84.994 0.548 1.00 123.33 369 SER F N 1
ATOM 15131 C CA . SER F 1 348 ? 59.880 84.778 -0.561 1.00 129.06 369 SER F CA 1
ATOM 15132 C C . SER F 1 348 ? 59.380 85.504 -1.796 1.00 129.51 369 SER F C 1
ATOM 15133 O O . SER F 1 348 ? 60.171 86.037 -2.581 1.00 137.52 369 SER F O 1
ATOM 15136 N N . LYS F 1 349 ? 58.059 85.527 -1.985 1.00 122.96 370 LYS F N 1
ATOM 15137 C CA . LYS F 1 349 ? 57.490 86.296 -3.084 1.00 118.07 370 LYS F CA 1
ATOM 15138 C C . LYS F 1 349 ? 57.654 87.799 -2.868 1.00 120.14 370 LYS F C 1
ATOM 15139 O O . LYS F 1 349 ? 57.653 88.563 -3.839 1.00 124.21 370 LYS F O 1
ATOM 15145 N N . LEU F 1 350 ? 57.770 88.246 -1.616 1.00 117.67 371 LEU F N 1
ATOM 15146 C CA . LEU F 1 350 ? 57.951 89.663 -1.321 1.00 116.69 371 LEU F CA 1
ATOM 15147 C C . LEU F 1 350 ? 59.407 90.087 -1.193 1.00 118.83 371 LEU F C 1
ATOM 15148 O O . LEU F 1 350 ? 59.704 91.276 -1.361 1.00 119.98 371 LEU F O 1
ATOM 15153 N N . GLY F 1 351 ? 60.313 89.163 -0.888 1.00 121.42 372 GLY F N 1
ATOM 15154 C CA . GLY F 1 351 ? 61.687 89.514 -0.572 1.00 126.72 372 GLY F CA 1
ATOM 15155 C C . GLY F 1 351 ? 61.840 90.365 0.678 1.00 132.67 372 GLY F C 1
ATOM 15156 O O . GLY F 1 351 ? 61.459 89.955 1.782 1.00 135.03 372 GLY F O 1
#

Secondary structure (DSSP, 8-state):
---SEEEEEE-SSHHHHHHHHHHHHTT-----S-SSSSEEE-TTSTTEEEEEE-HHHHHHHHHHTS-SEEEEEHHHHHHHHTT-TTEEEEES--S-S-EEEEEEEESSGGGTT--BHHHHHH-TT-SSSSPEEEEES-TTHHHHHHHHTT--SEEEE--SS-GGGHHHHTS-SEEEEEESSSHHHHHTTEEEEEEEEEEEE-EEEEEEHHHHHHSTTHHHHHHHHHHHHHHHHHGGGEEEEEEEEE-SSHHHHHHHHHHSTT---SS--EEEEEEEESSS-EEEEEEEEEEEEEGGGHHHHHHHHHHTTEEEEEEE--SEEE-SPPTHHHHHHHHHH-/--EEEEE-SSHHHHHHHHHHHHTT-----SEEE-TTSTT-EEEEE-HHHHHHHHHHTS-SEEEEEHHHHHHHHTT-TTEEEEES--S-S-EEEEEEEE---S--S---EEE-S-TTHHHHHHHHH---EEE---GGGHHHHT---EEEESSSHHHHHTTEEEEEEEEEEEE-EEEEEEHHHHHHSTTHHHHHHHHHHHHHHHHHHTTEEEEEEEEE-S-HHHHHHHHHTSGGG--SSS-EEEEEEEESSSSEEEEEEEEEEEEEGGGHHHHHHHHHHTTEEEEEEE--SEEE-SPPTHHHHHHHHH-/------SEEEEEE-SSHHHHHHHHHHHHTT------EEEETTSTTEEEEEE-HHHHHHHHHHTS-SEEEEEHHHHHHHHTT-TTEEEEES--S-S-EEEEEEEESSGGGTT--BHHHHHS-TT--SSS-EEEE-S-TTHHHHHHHHTT---EEEEPPSS-GGGHHHHTS-SEEEEEESSSHHHHHTTEE--BT-EEEEE-EEEEEEHHHHHHSTTHHHHHHHHHHHHHHHHHHTTEEEEEEEEE-SSHHHHHHHHHTSTT---SS--EEEEEEEESSS-EEEEEEEEEEEEEGGGHHHHHHHHHHTTEEEEEEE--SEEE-SPPHHHHHHHHHH-/---S-EEEEE-SSHHHHHHHHHHHHTT---------EE-TTSSS-EEEEE-HHHHHHHHHHTS-SEEEEEHHHHHHHHTT-TTEEEEES--S-S-EEEEEEEESSGGGTT--BHHHHHT--S--SSS-EEEEES-TTHHHHHHHHHS-S-EEEEPPSS-GGGHHHHTS-SEEEEEESSSHHHHHTTEEEEEEEEEEEE-EEEEEEHHHHHHSTTHHHHHHHHHHHHHHHHHGGGEEEEEEEEE-SSHHHHHHHHHHSTT---SS--EEEEEEEESSS-EEEEEEEEEEEEEGGGHHHHHHHHHHTTEEEEEEEE-SEEE-SPPHHHHHHHHHHT-/-TTS---S-EEEEEE-SSHHHHHHHHHHHHTT---B-S-SSSSEEEETTSTTEEEEEE-HHHHHHHHHHTS-SEEEEEHHHHHHHHTT-TTEEEEES--S-S-EEEEEEEESSSTTSS--BHHHHHS-TT--SSSPEEEEES-TTHHHHHHHHTT---EEEE--SS-GGGHHHHTS-SEEEEEESSSHHHHHTTEE--BT-EEEEE-EEEEEEHHHHHHSTTHHHHHHHHHHHHHHHHHHTTEEEEEEEEE-SSHHHHHHHHHHSGGG--SS--EEEEEEEESSS-EEEEEEEEEEEEEGGGHHHHHHHHHHTTEEEEEEEE-SEEE-S--HHHHHHHHHH-/--EEEEEE-SSHHHHHHHHHHHHTT---B-S-SSSSEEEETTSTTEEEEEE-HHHHHHHHH---EEEEEHHHHHHHHTT-TTEEEEES--SSS-EEEEEE----S--BGGG---SSSS-EEEB-S-TTTHHHHHHHTT---EEE---GGGHHHH--EEEEESSSHHHHH--BT---EEE-EEEEEEHHHHHHSTTHHHHHHHHHHHHHHHHHHTTEEEEEEEEE-S-HHHHHHHHHHSTT---SSS-EEEEEEEESSS-EEEEEEEEEEEEEGGGHHHHHHHHHHTTEEEEEEE--SEEE-SPPTHHHHHHHHH-

Organism: Medicago truncatula (NCBI:txid3880)